Protein 6Q63 (pdb70)

Organism: Bacteroides thetaiotaomicron (NCBI:txid818)

Structure (mmCIF, N/CA/C/O backbone):
data_6Q63
#
_entry.id   6Q63
#
_cell.length_a   175.842
_cell.length_b   186.880
_cell.length_c   242.279
_cell.angle_alpha   90.00
_cell.angle_beta   90.00
_cell.angle_gamma   90.00
#
_symmetry.space_group_name_H-M   'I 2 2 2'
#
loop_
_entity.id
_entity.type
_entity.pdbx_description
1 polymer Beta-hexosaminidase
2 non-polymer 'COPPER (II) ION'
3 non-polymer 'CALCIUM ION'
4 non-polymer 2-acetamido-2-deoxy-beta-D-glucopyranose
5 water water
#
loop_
_atom_site.group_PDB
_atom_site.id
_atom_site.type_symbol
_atom_site.label_atom_id
_atom_site.label_alt_id
_atom_site.label_comp_id
_atom_site.label_asym_id
_atom_site.label_entity_id
_atom_site.label_seq_id
_atom_site.pdbx_PDB_ins_code
_atom_site.Cartn_x
_atom_site.Cartn_y
_atom_site.Cartn_z
_atom_site.occupancy
_atom_site.B_iso_or_equiv
_atom_site.auth_seq_id
_atom_site.auth_comp_id
_atom_site.auth_asym_id
_atom_site.auth_atom_id
_atom_site.pdbx_PDB_model_num
ATOM 1 N N . GLN A 1 24 ? 38.454 34.728 3.685 1.00 100.34 24 GLN A N 1
ATOM 2 C CA . GLN A 1 24 ? 37.121 35.191 3.175 1.00 99.33 24 GLN A CA 1
ATOM 3 C C . GLN A 1 24 ? 36.128 35.238 4.343 1.00 96.53 24 GLN A C 1
ATOM 4 O O . GLN A 1 24 ? 36.245 34.393 5.257 1.00 96.08 24 GLN A O 1
ATOM 10 N N . GLU A 1 25 ? 35.189 36.189 4.299 1.00 94.15 25 GLU A N 1
ATOM 11 C CA . GLU A 1 25 ? 34.223 36.490 5.391 1.00 90.80 25 GLU A CA 1
ATOM 12 C C . GLU A 1 25 ? 32.861 35.862 5.077 1.00 89.98 25 GLU A C 1
ATOM 13 O O . GLU A 1 25 ? 32.575 35.622 3.886 1.00 91.42 25 GLU A O 1
ATOM 19 N N . GLU A 1 26 ? 32.057 35.628 6.121 1.00 87.05 26 GLU A N 1
ATOM 20 C CA . GLU A 1 26 ? 30.706 35.010 6.040 1.00 85.97 26 GLU A CA 1
ATOM 21 C C . GLU A 1 26 ? 29.695 35.905 6.767 1.00 82.09 26 GLU A C 1
ATOM 22 O O . GLU A 1 26 ? 30.010 36.370 7.879 1.00 80.13 26 GLU A O 1
ATOM 28 N N . ALA A 1 27 ? 28.528 36.131 6.159 1.00 80.44 27 ALA A N 1
ATOM 29 C CA . ALA A 1 27 ? 27.387 36.853 6.769 1.00 77.51 27 ALA A CA 1
ATOM 30 C C . ALA A 1 27 ? 26.731 35.947 7.816 1.00 75.82 27 ALA A C 1
ATOM 31 O O . ALA A 1 27 ? 26.898 34.714 7.723 1.00 77.05 27 ALA A O 1
ATOM 33 N N . ASN A 1 28 ? 26.012 36.547 8.769 1.00 72.38 28 ASN A N 1
ATOM 34 C CA . ASN A 1 28 ? 25.403 35.855 9.934 1.00 70.75 28 ASN A CA 1
ATOM 35 C C . ASN A 1 28 ? 24.043 36.503 10.226 1.00 69.00 28 ASN A C 1
ATOM 36 O O . ASN A 1 28 ? 24.028 37.667 10.669 1.00 66.98 28 ASN A O 1
ATOM 41 N N . TYR A 1 29 ? 22.950 35.767 9.998 1.00 69.18 29 TYR A N 1
ATOM 42 C CA . TYR A 1 29 ? 21.552 36.278 10.027 1.00 68.29 29 TYR A CA 1
ATOM 43 C C . TYR A 1 29 ? 21.013 36.293 11.463 1.00 66.64 29 TYR A C 1
ATOM 44 O O . TYR A 1 29 ? 19.881 36.779 11.673 1.00 65.84 29 TYR A O 1
ATOM 53 N N . GLN A 1 30 ? 21.806 35.795 12.416 1.00 65.84 30 GLN A N 1
ATOM 54 C CA . GLN A 1 30 ? 21.510 35.829 13.873 1.00 64.40 30 GLN A CA 1
ATOM 55 C C . GLN A 1 30 ? 21.768 37.263 14.372 1.00 62.35 30 GLN A C 1
ATOM 56 O O . GLN A 1 30 ? 22.778 37.486 15.064 1.00 62.08 30 GLN A O 1
ATOM 62 N N . ILE A 1 31 ? 20.884 38.203 14.016 1.00 61.53 31 ILE A N 1
ATOM 63 C CA . ILE A 1 31 ? 21.054 39.675 14.235 1.00 60.18 31 ILE A CA 1
ATOM 64 C C . ILE A 1 31 ? 20.101 40.151 15.335 1.00 58.41 31 ILE A C 1
ATOM 65 O O . ILE A 1 31 ? 19.331 39.322 15.856 1.00 58.57 31 ILE A O 1
ATOM 70 N N . ILE A 1 32 ? 20.148 41.453 15.639 1.00 56.96 32 ILE A N 1
ATOM 71 C CA . ILE A 1 32 ? 19.211 42.165 16.559 1.00 55.46 32 ILE A CA 1
ATOM 72 C C . ILE A 1 32 ? 18.452 43.217 15.748 1.00 55.49 32 ILE A C 1
ATOM 73 O O . ILE A 1 32 ? 19.067 43.999 15.027 1.00 55.84 32 ILE A O 1
ATOM 78 N N . PRO A 1 33 ? 17.100 43.271 15.800 1.00 55.21 33 PRO A N 1
ATOM 79 C CA . PRO A 1 33 ? 16.290 42.319 16.562 1.00 55.44 33 PRO A CA 1
ATOM 80 C C . PRO A 1 33 ? 16.189 40.983 15.812 1.00 57.22 33 PRO A C 1
ATOM 81 O O . PRO A 1 33 ? 16.344 40.999 14.608 1.00 58.09 33 PRO A O 1
ATOM 85 N N . LEU A 1 34 ? 15.953 39.875 16.523 1.00 58.34 34 LEU A N 1
ATOM 86 C CA . LEU A 1 34 ? 15.883 38.515 15.920 1.00 60.92 34 LEU A CA 1
ATOM 87 C C . LEU A 1 34 ? 14.647 38.427 15.026 1.00 62.48 34 LEU A C 1
ATOM 88 O O . LEU A 1 34 ? 13.530 38.622 15.498 1.00 62.25 34 LEU A O 1
ATOM 93 N N . PRO A 1 35 ? 14.806 38.161 13.708 1.00 64.91 35 PRO A N 1
ATOM 94 C CA . PRO A 1 35 ? 13.662 37.943 12.819 1.00 66.67 35 PRO A CA 1
ATOM 95 C C . PRO A 1 35 ? 12.750 36.774 13.228 1.00 68.01 35 PRO A C 1
ATOM 96 O O . PRO A 1 35 ? 13.234 35.859 13.867 1.00 68.48 35 PRO A O 1
ATOM 100 N N . GLN A 1 36 ? 11.469 36.840 12.841 1.00 69.22 36 GLN A N 1
ATOM 101 C CA . GLN A 1 36 ? 10.419 35.823 13.139 1.00 71.19 36 GLN A CA 1
ATOM 102 C C . GLN A 1 36 ? 10.862 34.442 12.638 1.00 73.10 36 GLN A C 1
ATOM 103 O O . GLN A 1 36 ? 10.888 33.507 13.460 1.00 73.37 36 GLN A O 1
ATOM 109 N N . GLU A 1 37 ? 11.193 34.323 11.345 1.00 74.74 37 GLU A N 1
ATOM 110 C CA . GLU A 1 37 ? 11.414 33.024 10.648 1.00 77.42 37 GLU A CA 1
ATOM 111 C C . GLU A 1 37 ? 12.690 33.076 9.795 1.00 77.92 37 GLU A C 1
ATOM 112 O O . GLU A 1 37 ? 12.737 33.886 8.852 1.00 77.82 37 GLU A O 1
ATOM 118 N N . ILE A 1 38 ? 13.664 32.213 10.111 1.00 78.54 38 ILE A N 1
ATOM 119 C CA . ILE A 1 38 ? 14.962 32.044 9.386 1.00 79.88 38 ILE A CA 1
ATOM 120 C C . ILE A 1 38 ? 15.120 30.556 9.041 1.00 82.65 38 ILE A C 1
ATOM 121 O O . ILE A 1 38 ? 14.906 29.721 9.945 1.00 82.62 38 ILE A O 1
ATOM 126 N N . VAL A 1 39 ? 15.508 30.234 7.801 1.00 85.39 39 VAL A N 1
ATOM 127 C CA . VAL A 1 39 ? 15.442 28.848 7.240 1.00 88.47 39 VAL A CA 1
ATOM 128 C C . VAL A 1 39 ? 16.856 28.282 7.023 1.00 90.36 39 VAL A C 1
ATOM 129 O O . VAL A 1 39 ? 17.263 27.426 7.841 1.00 90.48 39 VAL A O 1
ATOM 133 N N . THR A 1 40 ? 17.565 28.716 5.970 1.00 91.54 40 THR A N 1
ATOM 134 C CA . THR A 1 40 ? 18.878 28.169 5.510 1.00 93.54 40 THR A CA 1
ATOM 135 C C . THR A 1 40 ? 18.662 26.892 4.687 1.00 96.70 40 THR A C 1
ATOM 136 O O . THR A 1 40 ? 17.694 26.159 4.970 1.00 96.86 40 THR A O 1
ATOM 140 N N . SER A 1 41 ? 19.552 26.635 3.721 1.00 99.44 41 SER A N 1
ATOM 141 C CA . SER A 1 41 ? 19.590 25.405 2.884 1.00 103.02 41 SER A CA 1
ATOM 142 C C . SER A 1 41 ? 21.045 24.971 2.660 1.00 104.50 41 SER A C 1
ATOM 143 O O . SER A 1 41 ? 21.954 25.710 3.093 1.00 103.12 41 SER A O 1
ATOM 146 N N . GLN A 1 42 ? 21.245 23.816 2.011 1.00 107.50 42 GLN A N 1
ATOM 147 C CA . GLN A 1 42 ? 22.577 23.254 1.646 1.00 109.10 42 GLN A CA 1
ATOM 148 C C . GLN A 1 42 ? 22.915 23.637 0.196 1.00 110.77 42 GLN A C 1
ATOM 149 O O . GLN A 1 42 ? 23.561 22.821 -0.497 1.00 113.38 42 GLN A O 1
ATOM 155 N N . VAL A 1 43 ? 22.496 24.832 -0.238 1.00 109.29 43 VAL A N 1
ATOM 156 C CA . VAL A 1 43 ? 22.785 25.417 -1.582 1.00 110.23 43 VAL A CA 1
ATOM 157 C C . VAL A 1 43 ? 23.956 26.396 -1.423 1.00 107.95 43 VAL A C 1
ATOM 158 O O . VAL A 1 43 ? 24.140 26.909 -0.302 1.00 106.09 43 VAL A O 1
ATOM 162 N N . ASN A 1 44 ? 24.720 26.632 -2.496 1.00 108.29 44 ASN A N 1
ATOM 163 C CA . ASN A 1 44 ? 25.921 27.514 -2.504 1.00 106.71 44 ASN A CA 1
ATOM 164 C C . ASN A 1 44 ? 25.527 28.934 -2.094 1.00 103.48 44 ASN A C 1
ATOM 165 O O . ASN A 1 44 ? 24.440 29.402 -2.428 1.00 102.86 44 ASN A O 1
ATOM 170 N N . PRO A 1 45 ? 26.400 29.657 -1.352 1.00 101.12 45 PRO A N 1
ATOM 171 C CA . PRO A 1 45 ? 26.135 31.046 -0.975 1.00 98.43 45 PRO A CA 1
ATOM 172 C C . PRO A 1 45 ? 26.278 32.043 -2.136 1.00 98.56 45 PRO A C 1
ATOM 173 O O . PRO A 1 45 ? 26.798 31.672 -3.173 1.00 101.33 45 PRO A O 1
ATOM 177 N N . PHE A 1 46 ? 25.809 33.277 -1.926 1.00 96.05 46 PHE A N 1
ATOM 178 C CA . PHE A 1 46 ? 26.002 34.437 -2.836 1.00 95.73 46 PHE A CA 1
ATOM 179 C C . PHE A 1 46 ? 27.274 35.182 -2.419 1.00 94.37 46 PHE A C 1
ATOM 180 O O . PHE A 1 46 ? 27.323 35.685 -1.282 1.00 92.56 46 PHE A O 1
ATOM 188 N N . ILE A 1 47 ? 28.271 35.241 -3.306 1.00 95.61 47 ILE A N 1
ATOM 189 C CA . ILE A 1 47 ? 29.555 35.961 -3.060 1.00 94.96 47 ILE A CA 1
ATOM 190 C C . ILE A 1 47 ? 29.350 37.432 -3.435 1.00 93.88 47 ILE A C 1
ATOM 191 O O . ILE A 1 47 ? 28.886 37.704 -4.557 1.00 95.08 47 ILE A O 1
ATOM 196 N N . LEU A 1 48 ? 29.687 38.331 -2.507 1.00 92.11 48 LEU A N 1
ATOM 197 C CA . LEU A 1 48 ? 29.436 39.793 -2.586 1.00 90.79 48 LEU A CA 1
ATOM 198 C C . LEU A 1 48 ? 30.757 40.506 -2.898 1.00 91.57 48 LEU A C 1
ATOM 199 O O . LEU A 1 48 ? 31.444 40.931 -1.944 1.00 90.81 48 LEU A O 1
ATOM 204 N N . LYS A 1 49 ? 31.097 40.612 -4.188 1.00 93.56 49 LYS A N 1
ATOM 205 C CA . LYS A 1 49 ? 32.372 41.195 -4.690 1.00 94.74 49 LYS A CA 1
ATOM 206 C C . LYS A 1 49 ? 32.071 42.311 -5.698 1.00 95.13 49 LYS A C 1
ATOM 207 O O . LYS A 1 49 ? 30.885 42.507 -6.033 1.00 94.71 49 LYS A O 1
ATOM 213 N N . SER A 1 50 ? 33.117 43.004 -6.161 1.00 95.83 50 SER A N 1
ATOM 214 C CA . SER A 1 50 ? 33.059 44.048 -7.219 1.00 96.47 50 SER A CA 1
ATOM 215 C C . SER A 1 50 ? 32.397 43.462 -8.472 1.00 98.03 50 SER A C 1
ATOM 216 O O . SER A 1 50 ? 32.777 42.340 -8.867 1.00 99.94 50 SER A O 1
ATOM 219 N N . GLY A 1 51 ? 31.438 44.191 -9.054 1.00 96.95 51 GLY A N 1
ATOM 220 C CA . GLY A 1 51 ? 30.627 43.748 -10.206 1.00 98.25 51 GLY A CA 1
ATOM 221 C C . GLY A 1 51 ? 29.150 43.657 -9.857 1.00 96.51 51 GLY A C 1
ATOM 222 O O . GLY A 1 51 ? 28.320 43.850 -10.767 1.00 97.35 51 GLY A O 1
ATOM 223 N N . VAL A 1 52 ? 28.830 43.375 -8.590 1.00 94.24 52 VAL A N 1
ATOM 224 C CA . VAL A 1 52 ? 27.433 43.225 -8.081 1.00 92.58 52 VAL A CA 1
ATOM 225 C C . VAL A 1 52 ? 26.728 44.585 -8.175 1.00 90.95 52 VAL A C 1
ATOM 226 O O . VAL A 1 52 ? 27.399 45.616 -7.966 1.00 89.90 52 VAL A O 1
ATOM 230 N N . LYS A 1 53 ? 25.429 44.576 -8.493 1.00 90.82 53 LYS A N 1
ATOM 231 C CA . LYS A 1 53 ? 24.580 45.787 -8.664 1.00 89.49 53 LYS A CA 1
ATOM 232 C C . LYS A 1 53 ? 23.370 45.716 -7.729 1.00 87.44 53 LYS A C 1
ATOM 233 O O . LYS A 1 53 ? 22.936 44.594 -7.408 1.00 87.89 53 LYS A O 1
ATOM 239 N N . ILE A 1 54 ? 22.832 46.878 -7.347 1.00 85.26 54 ILE A N 1
ATOM 240 C CA . ILE A 1 54 ? 21.544 47.019 -6.604 1.00 83.28 54 ILE A CA 1
ATOM 241 C C . ILE A 1 54 ? 20.490 47.536 -7.590 1.00 83.52 54 ILE A C 1
ATOM 242 O O . ILE A 1 54 ? 20.760 48.557 -8.249 1.00 83.54 54 ILE A O 1
ATOM 247 N N . LEU A 1 55 ? 19.348 46.847 -7.689 1.00 83.98 55 LEU A N 1
ATOM 248 C CA . LEU A 1 55 ? 18.224 47.201 -8.598 1.00 84.84 55 LEU A CA 1
ATOM 249 C C . LEU A 1 55 ? 17.021 47.682 -7.776 1.00 83.19 55 LEU A C 1
ATOM 250 O O . LEU A 1 55 ? 16.764 47.098 -6.707 1.00 82.64 55 LEU A O 1
ATOM 255 N N . TYR A 1 56 ? 16.323 48.711 -8.268 1.00 83.05 56 TYR A N 1
ATOM 256 C CA . TYR A 1 56 ? 15.077 49.276 -7.683 1.00 81.67 56 TYR A CA 1
ATOM 257 C C . TYR A 1 56 ? 14.072 49.533 -8.805 1.00 82.61 56 TYR A C 1
ATOM 258 O O . TYR A 1 56 ? 14.466 49.694 -9.958 1.00 84.04 56 TYR A O 1
ATOM 267 N N . PRO A 1 57 ? 12.748 49.561 -8.521 1.00 81.86 57 PRO A N 1
ATOM 268 C CA . PRO A 1 57 ? 11.747 49.825 -9.557 1.00 82.80 57 PRO A CA 1
ATOM 269 C C . PRO A 1 57 ? 11.859 51.232 -10.167 1.00 82.46 57 PRO A C 1
ATOM 270 O O . PRO A 1 57 ? 11.997 52.185 -9.422 1.00 81.01 57 PRO A O 1
ATOM 274 N N . GLU A 1 58 ? 11.808 51.312 -11.501 1.00 84.53 58 GLU A N 1
ATOM 275 C CA . GLU A 1 58 ? 11.763 52.568 -12.300 1.00 84.40 58 GLU A CA 1
ATOM 276 C C . GLU A 1 58 ? 10.943 53.644 -11.573 1.00 81.26 58 GLU A C 1
ATOM 277 O O . GLU A 1 58 ? 9.762 53.383 -11.273 1.00 80.26 58 GLU A O 1
ATOM 283 N N . GLY A 1 59 ? 11.560 54.799 -11.295 1.00 79.13 59 GLY A N 1
ATOM 284 C CA . GLY A 1 59 ? 10.874 56.072 -10.993 1.00 77.12 59 GLY A CA 1
ATOM 285 C C . GLY A 1 59 ? 10.354 56.183 -9.566 1.00 74.72 59 GLY A C 1
ATOM 286 O O . GLY A 1 59 ? 9.600 57.139 -9.306 1.00 72.98 59 GLY A O 1
ATOM 287 N N . ASN A 1 60 ? 10.736 55.267 -8.669 1.00 74.53 60 ASN A N 1
ATOM 288 C CA . ASN A 1 60 ? 10.322 55.270 -7.238 1.00 72.62 60 ASN A CA 1
ATOM 289 C C . ASN A 1 60 ? 11.427 55.942 -6.411 1.00 71.73 60 ASN A C 1
ATOM 290 O O . ASN A 1 60 ? 12.464 55.289 -6.174 1.00 71.91 60 ASN A O 1
ATOM 295 N N . GLU A 1 61 ? 11.210 57.197 -5.995 1.00 70.84 61 GLU A N 1
ATOM 296 C CA . GLU A 1 61 ? 12.202 58.030 -5.254 1.00 70.38 61 GLU A CA 1
ATOM 297 C C . GLU A 1 61 ? 12.627 57.329 -3.958 1.00 69.55 61 GLU A C 1
ATOM 298 O O . GLU A 1 61 ? 13.842 57.297 -3.682 1.00 69.73 61 GLU A O 1
ATOM 304 N N . LYS A 1 62 ? 11.662 56.808 -3.193 1.00 68.70 62 LYS A N 1
ATOM 305 C CA . LYS A 1 62 ? 11.893 56.137 -1.882 1.00 67.73 62 LYS A CA 1
ATOM 306 C C . LYS A 1 62 ? 12.783 54.900 -2.074 1.00 68.57 62 LYS A C 1
ATOM 307 O O . LYS A 1 62 ? 13.750 54.748 -1.299 1.00 67.74 62 LYS A O 1
ATOM 313 N N . MET A 1 63 ? 12.467 54.052 -3.059 1.00 69.59 63 MET A N 1
ATOM 314 C CA . MET A 1 63 ? 13.196 52.784 -3.339 1.00 70.77 63 MET A CA 1
ATOM 315 C C . MET A 1 63 ? 14.593 53.100 -3.890 1.00 71.48 63 MET A C 1
ATOM 316 O O . MET A 1 63 ? 15.512 52.296 -3.635 1.00 71.91 63 MET A O 1
ATOM 321 N N . GLN A 1 64 ? 14.742 54.213 -4.619 1.00 71.66 64 GLN A N 1
ATOM 322 C CA . GLN A 1 64 ? 16.059 54.740 -5.075 1.00 72.58 64 GLN A CA 1
ATOM 323 C C . GLN A 1 64 ? 16.864 55.175 -3.846 1.00 70.95 64 GLN A C 1
ATOM 324 O O . GLN A 1 64 ? 18.087 54.936 -3.824 1.00 71.12 64 GLN A O 1
ATOM 330 N N . ARG A 1 65 ? 16.203 55.799 -2.868 1.00 69.41 65 ARG A N 1
ATOM 331 C CA . ARG A 1 65 ? 16.840 56.226 -1.596 1.00 68.12 65 ARG A CA 1
ATOM 332 C C . ARG A 1 65 ? 17.195 54.978 -0.776 1.00 66.93 65 ARG A C 1
ATOM 333 O O . ARG A 1 65 ? 18.271 54.981 -0.147 1.00 66.18 65 ARG A O 1
ATOM 341 N N . ASN A 1 66 ? 16.340 53.948 -0.811 1.00 66.29 66 ASN A N 1
ATOM 342 C CA . ASN A 1 66 ? 16.580 52.626 -0.168 1.00 66.06 66 ASN A CA 1
ATOM 343 C C . ASN A 1 66 ? 17.831 51.976 -0.771 1.00 67.18 66 ASN A C 1
ATOM 344 O O . ASN A 1 66 ? 18.624 51.405 0.001 1.00 66.73 66 ASN A O 1
ATOM 349 N N . ALA A 1 67 ? 17.997 52.054 -2.095 1.00 68.62 67 ALA A N 1
ATOM 350 C CA . ALA A 1 67 ? 19.154 51.489 -2.831 1.00 70.24 67 ALA A CA 1
ATOM 351 C C . ALA A 1 67 ? 20.437 52.214 -2.406 1.00 69.83 67 ALA A C 1
ATOM 352 O O . ALA A 1 67 ? 21.447 51.525 -2.163 1.00 70.30 67 ALA A O 1
ATOM 354 N N . GLN A 1 68 ? 20.386 53.546 -2.298 1.00 69.33 68 GLN A N 1
ATOM 355 C CA . GLN A 1 68 ? 21.539 54.401 -1.899 1.00 69.32 68 GLN A CA 1
ATOM 356 C C . GLN A 1 68 ? 21.932 54.097 -0.445 1.00 67.56 68 GLN A C 1
ATOM 357 O O . GLN A 1 68 ? 23.144 54.131 -0.157 1.00 67.60 68 GLN A O 1
ATOM 363 N N . PHE A 1 69 ? 20.960 53.813 0.431 1.00 65.99 69 PHE A N 1
ATOM 364 C CA . PHE A 1 69 ? 21.195 53.418 1.848 1.00 64.63 69 PHE A CA 1
ATOM 365 C C . PHE A 1 69 ? 22.003 52.114 1.884 1.00 65.76 69 PHE A C 1
ATOM 366 O O . PHE A 1 69 ? 23.018 52.060 2.606 1.00 65.36 69 PHE A O 1
ATOM 374 N N . LEU A 1 70 ? 21.569 51.106 1.119 1.00 66.88 70 LEU A N 1
ATOM 375 C CA . LEU A 1 70 ? 22.241 49.781 1.023 1.00 67.82 70 LEU A CA 1
ATOM 376 C C . LEU A 1 70 ? 23.684 49.976 0.541 1.00 68.71 70 LEU A C 1
ATOM 377 O O . LEU A 1 70 ? 24.585 49.362 1.137 1.00 68.62 70 LEU A O 1
ATOM 382 N N . ALA A 1 71 ? 23.892 50.818 -0.477 1.00 69.65 71 ALA A N 1
ATOM 383 C CA . ALA A 1 71 ? 25.219 51.152 -1.051 1.00 70.78 71 ALA A CA 1
ATOM 384 C C . ALA A 1 71 ? 26.114 51.783 0.026 1.00 69.57 71 ALA A C 1
ATOM 385 O O . ALA A 1 71 ? 27.285 51.371 0.128 1.00 69.86 71 ALA A O 1
ATOM 387 N N . ASP A 1 72 ? 25.582 52.741 0.796 1.00 68.24 72 ASP A N 1
ATOM 388 C CA . ASP A 1 72 ? 26.306 53.425 1.904 1.00 67.52 72 ASP A CA 1
ATOM 389 C C . ASP A 1 72 ? 26.729 52.388 2.954 1.00 66.45 72 ASP A C 1
ATOM 390 O O . ASP A 1 72 ? 27.887 52.461 3.403 1.00 65.62 72 ASP A O 1
ATOM 395 N N . TYR A 1 73 ? 25.829 51.460 3.309 1.00 66.01 73 TYR A N 1
ATOM 396 C CA . TYR A 1 73 ? 26.045 50.400 4.333 1.00 65.64 73 TYR A CA 1
ATOM 397 C C . TYR A 1 73 ? 27.087 49.391 3.832 1.00 67.43 73 TYR A C 1
ATOM 398 O O . TYR A 1 73 ? 28.013 49.055 4.598 1.00 67.33 73 TYR A O 1
ATOM 407 N N . LEU A 1 74 ? 26.947 48.928 2.586 1.00 69.27 74 LEU A N 1
ATOM 408 C CA . LEU A 1 74 ? 27.893 47.972 1.945 1.00 71.45 74 LEU A CA 1
ATOM 409 C C . LEU A 1 74 ? 29.287 48.611 1.846 1.00 72.39 74 LEU A C 1
ATOM 410 O O . LEU A 1 74 ? 30.269 47.851 1.781 1.00 73.49 74 LEU A O 1
ATOM 415 N N . LYS A 1 75 ? 29.369 49.948 1.870 1.00 72.51 75 LYS A N 1
ATOM 416 C CA . LYS A 1 75 ? 30.628 50.730 1.720 1.00 73.59 75 LYS A CA 1
ATOM 417 C C . LYS A 1 75 ? 31.379 50.838 3.059 1.00 72.73 75 LYS A C 1
ATOM 418 O O . LYS A 1 75 ? 32.621 50.921 3.012 1.00 73.67 75 LYS A O 1
ATOM 424 N N . THR A 1 76 ? 30.688 50.859 4.206 1.00 71.23 76 THR A N 1
ATOM 425 C CA . THR A 1 76 ? 31.344 50.882 5.546 1.00 70.33 76 THR A CA 1
ATOM 426 C C . THR A 1 76 ? 31.680 49.441 5.965 1.00 70.62 76 THR A C 1
ATOM 427 O O . THR A 1 76 ? 32.629 49.275 6.757 1.00 70.07 76 THR A O 1
ATOM 431 N N . ALA A 1 77 ? 30.943 48.449 5.448 1.00 71.38 77 ALA A N 1
ATOM 432 C CA . ALA A 1 77 ? 31.123 47.004 5.731 1.00 72.72 77 ALA A CA 1
ATOM 433 C C . ALA A 1 77 ? 32.289 46.456 4.897 1.00 75.35 77 ALA A C 1
ATOM 434 O O . ALA A 1 77 ? 33.366 46.209 5.476 1.00 75.54 77 ALA A O 1
ATOM 436 N N . THR A 1 78 ? 32.075 46.264 3.591 1.00 78.26 78 THR A N 1
ATOM 437 C CA . THR A 1 78 ? 33.145 46.056 2.578 1.00 81.34 78 THR A CA 1
ATOM 438 C C . THR A 1 78 ? 33.749 47.434 2.293 1.00 82.60 78 THR A C 1
ATOM 439 O O . THR A 1 78 ? 33.080 48.428 2.620 1.00 82.92 78 THR A O 1
ATOM 443 N N . GLY A 1 79 ? 34.941 47.508 1.697 1.00 84.71 79 GLY A N 1
ATOM 444 C CA . GLY A 1 79 ? 35.597 48.795 1.386 1.00 85.02 79 GLY A CA 1
ATOM 445 C C . GLY A 1 79 ? 35.177 49.348 0.031 1.00 86.07 79 GLY A C 1
ATOM 446 O O . GLY A 1 79 ? 35.827 50.307 -0.434 1.00 86.32 79 GLY A O 1
ATOM 447 N N . LYS A 1 80 ? 34.109 48.800 -0.563 1.00 86.43 80 LYS A N 1
ATOM 448 C CA . LYS A 1 80 ? 33.851 48.824 -2.029 1.00 88.07 80 LYS A CA 1
ATOM 449 C C . LYS A 1 80 ? 32.579 49.617 -2.351 1.00 86.96 80 LYS A C 1
ATOM 450 O O . LYS A 1 80 ? 31.702 49.725 -1.472 1.00 85.39 80 LYS A O 1
ATOM 456 N N . ASP A 1 81 ? 32.494 50.131 -3.581 1.00 88.05 81 ASP A N 1
ATOM 457 C CA . ASP A 1 81 ? 31.296 50.809 -4.145 1.00 87.16 81 ASP A CA 1
ATOM 458 C C . ASP A 1 81 ? 30.528 49.806 -5.011 1.00 87.32 81 ASP A C 1
ATOM 459 O O . ASP A 1 81 ? 31.180 48.987 -5.686 1.00 89.04 81 ASP A O 1
ATOM 464 N N . PHE A 1 82 ? 29.194 49.868 -4.970 1.00 85.44 82 PHE A N 1
ATOM 465 C CA . PHE A 1 82 ? 28.264 49.041 -5.782 1.00 86.16 82 PHE A CA 1
ATOM 466 C C . PHE A 1 82 ? 27.275 49.975 -6.489 1.00 85.64 82 PHE A C 1
ATOM 467 O O . PHE A 1 82 ? 26.686 50.836 -5.812 1.00 83.62 82 PHE A O 1
ATOM 475 N N . SER A 1 83 ? 27.119 49.818 -7.808 1.00 87.68 83 SER A N 1
ATOM 476 C CA . SER A 1 83 ? 26.296 50.695 -8.685 1.00 87.94 83 SER A CA 1
ATOM 477 C C . SER A 1 83 ? 24.814 50.579 -8.312 1.00 86.91 83 SER A C 1
ATOM 478 O O . SER A 1 83 ? 24.372 49.456 -7.996 1.00 87.13 83 SER A O 1
ATOM 481 N N . ILE A 1 84 ? 24.090 51.705 -8.347 1.00 85.96 84 ILE A N 1
ATOM 482 C CA . ILE A 1 84 ? 22.599 51.765 -8.237 1.00 85.25 84 ILE A CA 1
ATOM 483 C C . ILE A 1 84 ? 22.027 51.989 -9.643 1.00 86.87 84 ILE A C 1
ATOM 484 O O . ILE A 1 84 ? 22.514 52.893 -10.353 1.00 87.26 84 ILE A O 1
ATOM 489 N N . GLU A 1 85 ? 21.046 51.167 -10.026 1.00 87.47 85 GLU A N 1
ATOM 490 C CA . GLU A 1 85 ? 20.453 51.108 -11.389 1.00 88.90 85 GLU A CA 1
ATOM 491 C C . GLU A 1 85 ? 18.986 50.683 -11.260 1.00 88.14 85 GLU A C 1
ATOM 492 O O . GLU A 1 85 ? 18.689 49.882 -10.357 1.00 87.06 85 GLU A O 1
ATOM 498 N N . ALA A 1 86 ? 18.104 51.211 -12.114 1.00 88.45 86 ALA A N 1
ATOM 499 C CA . ALA A 1 86 ? 16.678 50.816 -12.203 1.00 88.49 86 ALA A CA 1
ATOM 500 C C . ALA A 1 86 ? 16.586 49.420 -12.831 1.00 90.74 86 ALA A C 1
ATOM 501 O O . ALA A 1 86 ? 17.367 49.143 -13.762 1.00 92.27 86 ALA A O 1
ATOM 503 N N . GLY A 1 87 ? 15.677 48.572 -12.338 1.00 90.91 87 GLY A N 1
ATOM 504 C CA . GLY A 1 87 ? 15.492 47.203 -12.856 1.00 93.24 87 GLY A CA 1
ATOM 505 C C . GLY A 1 87 ? 14.594 46.345 -11.982 1.00 93.05 87 GLY A C 1
ATOM 506 O O . GLY A 1 87 ? 14.351 46.714 -10.815 1.00 90.44 87 GLY A O 1
ATOM 507 N N . THR A 1 88 ? 14.122 45.234 -12.556 1.00 95.80 88 THR A N 1
ATOM 508 C CA . THR A 1 88 ? 13.247 44.199 -11.941 1.00 96.31 88 THR A CA 1
ATOM 509 C C . THR A 1 88 ? 14.002 42.861 -11.895 1.00 98.00 88 THR A C 1
ATOM 510 O O . THR A 1 88 ? 13.573 41.966 -11.142 1.00 97.58 88 THR A O 1
ATOM 514 N N . GLU A 1 89 ? 15.104 42.763 -12.648 1.00 99.88 89 GLU A N 1
ATOM 515 C CA . GLU A 1 89 ? 15.754 41.503 -13.095 1.00 102.48 89 GLU A CA 1
ATOM 516 C C . GLU A 1 89 ? 17.259 41.746 -13.247 1.00 102.55 89 GLU A C 1
ATOM 517 O O . GLU A 1 89 ? 17.621 42.797 -13.809 1.00 102.81 89 GLU A O 1
ATOM 523 N N . GLY A 1 90 ? 18.099 40.806 -12.805 1.00 102.58 90 GLY A N 1
ATOM 524 C CA . GLY A 1 90 ? 19.561 40.898 -12.986 1.00 103.06 90 GLY A CA 1
ATOM 525 C C . GLY A 1 90 ? 20.297 39.685 -12.445 1.00 103.86 90 GLY A C 1
ATOM 526 O O . GLY A 1 90 ? 19.868 39.147 -11.405 1.00 102.77 90 GLY A O 1
ATOM 527 N N . LYS A 1 91 ? 21.371 39.280 -13.130 1.00 105.81 91 LYS A N 1
ATOM 528 C CA . LYS A 1 91 ? 22.339 38.254 -12.655 1.00 106.63 91 LYS A CA 1
ATOM 529 C C . LYS A 1 91 ? 23.354 38.972 -11.755 1.00 103.75 91 LYS A C 1
ATOM 530 O O . LYS A 1 91 ? 23.660 40.145 -12.047 1.00 102.93 91 LYS A O 1
ATOM 536 N N . ASN A 1 92 ? 23.847 38.303 -10.706 1.00 101.90 92 ASN A N 1
ATOM 537 C CA . ASN A 1 92 ? 24.756 38.896 -9.686 1.00 99.52 92 ASN A CA 1
ATOM 538 C C . ASN A 1 92 ? 24.216 40.273 -9.276 1.00 96.82 92 ASN A C 1
ATOM 539 O O . ASN A 1 92 ? 24.934 41.276 -9.464 1.00 96.53 92 ASN A O 1
ATOM 544 N N . ALA A 1 93 ? 22.989 40.318 -8.748 1.00 94.81 93 ALA A N 1
ATOM 545 C CA . ALA A 1 93 ? 22.276 41.570 -8.399 1.00 92.12 93 ALA A CA 1
ATOM 546 C C . ALA A 1 93 ? 21.476 41.400 -7.103 1.00 89.85 93 ALA A C 1
ATOM 547 O O . ALA A 1 93 ? 21.023 40.272 -6.816 1.00 90.42 93 ALA A O 1
ATOM 549 N N . ILE A 1 94 ? 21.323 42.502 -6.363 1.00 87.13 94 ILE A N 1
ATOM 550 C CA . ILE A 1 94 ? 20.442 42.641 -5.165 1.00 84.34 94 ILE A CA 1
ATOM 551 C C . ILE A 1 94 ? 19.203 43.435 -5.597 1.00 83.38 94 ILE A C 1
ATOM 552 O O . ILE A 1 94 ? 19.347 44.640 -5.884 1.00 82.61 94 ILE A O 1
ATOM 557 N N . VAL A 1 95 ? 18.037 42.781 -5.657 1.00 83.31 95 VAL A N 1
ATOM 558 C CA . VAL A 1 95 ? 16.772 43.369 -6.193 1.00 82.71 95 VAL A CA 1
ATOM 559 C C . VAL A 1 95 ? 15.869 43.783 -5.024 1.00 80.21 95 VAL A C 1
ATOM 560 O O . VAL A 1 95 ? 15.380 42.889 -4.303 1.00 79.68 95 VAL A O 1
ATOM 564 N N . LEU A 1 96 ? 15.658 45.095 -4.866 1.00 78.40 96 LEU A N 1
ATOM 565 C CA . LEU A 1 96 ? 14.602 45.687 -4.001 1.00 76.52 96 LEU A CA 1
ATOM 566 C C . LEU A 1 96 ? 13.308 45.736 -4.820 1.00 77.55 96 LEU A C 1
ATOM 567 O O . LEU A 1 96 ? 13.375 46.199 -5.973 1.00 79.39 96 LEU A O 1
ATOM 572 N N . ALA A 1 97 ? 12.186 45.272 -4.261 1.00 77.56 97 ALA A N 1
ATOM 573 C CA . ALA A 1 97 ? 10.867 45.247 -4.937 1.00 78.74 97 ALA A CA 1
ATOM 574 C C . ALA A 1 97 ? 9.731 45.329 -3.910 1.00 77.83 97 ALA A C 1
ATOM 575 O O . ALA A 1 97 ? 9.986 45.082 -2.716 1.00 76.67 97 ALA A O 1
ATOM 577 N N . LEU A 1 98 ? 8.527 45.678 -4.376 1.00 78.77 98 LEU A N 1
ATOM 578 C CA . LEU A 1 98 ? 7.272 45.699 -3.576 1.00 78.56 98 LEU A CA 1
ATOM 579 C C . LEU A 1 98 ? 6.484 44.417 -3.868 1.00 81.08 98 LEU A C 1
ATOM 580 O O . LEU A 1 98 ? 6.482 43.989 -5.036 1.00 83.53 98 LEU A O 1
ATOM 585 N N . GLY A 1 99 ? 5.853 43.824 -2.848 1.00 81.76 99 GLY A N 1
ATOM 586 C CA . GLY A 1 99 ? 5.097 42.562 -2.981 1.00 84.04 99 GLY A CA 1
ATOM 587 C C . GLY A 1 99 ? 4.767 41.916 -1.643 1.00 84.06 99 GLY A C 1
ATOM 588 O O . GLY A 1 99 ? 5.134 42.483 -0.594 1.00 81.46 99 GLY A O 1
ATOM 589 N N . SER A 1 100 ? 4.105 40.753 -1.698 1.00 86.99 100 SER A N 1
ATOM 590 C CA . SER A 1 100 ? 3.528 39.991 -0.556 1.00 87.84 100 SER A CA 1
ATOM 591 C C . SER A 1 100 ? 2.490 40.850 0.186 1.00 86.98 100 SER A C 1
ATOM 592 O O . SER A 1 100 ? 2.195 41.968 -0.286 1.00 85.82 100 SER A O 1
ATOM 595 N N . GLU A 1 101 ? 1.958 40.338 1.302 1.00 87.28 101 GLU A N 1
ATOM 596 C CA . GLU A 1 101 ? 0.699 40.807 1.949 1.00 86.65 101 GLU A CA 1
ATOM 597 C C . GLU A 1 101 ? 0.916 42.146 2.663 1.00 83.85 101 GLU A C 1
ATOM 598 O O . GLU A 1 101 ? 2.058 42.413 3.077 1.00 83.26 101 GLU A O 1
ATOM 604 N N . VAL A 1 102 ? -0.158 42.934 2.811 1.00 82.65 102 VAL A N 1
ATOM 605 C CA . VAL A 1 102 ? -0.173 44.259 3.508 1.00 80.36 102 VAL A CA 1
ATOM 606 C C . VAL A 1 102 ? -0.764 44.091 4.913 1.00 79.14 102 VAL A C 1
ATOM 607 O O . VAL A 1 102 ? -1.006 45.129 5.566 1.00 77.75 102 VAL A O 1
ATOM 611 N N . GLU A 1 103 ? -1.002 42.848 5.354 1.00 79.75 103 GLU A N 1
ATOM 612 C CA . GLU A 1 103 ? -1.372 42.527 6.759 1.00 78.23 103 GLU A CA 1
ATOM 613 C C . GLU A 1 103 ? -0.565 43.455 7.673 1.00 75.14 103 GLU A C 1
ATOM 614 O O . GLU A 1 103 ? -1.181 44.259 8.408 1.00 73.15 103 GLU A O 1
ATOM 620 N N . ASN A 1 104 ? 0.766 43.365 7.576 1.00 73.16 104 ASN A N 1
ATOM 621 C CA . ASN A 1 104 ? 1.743 44.219 8.301 1.00 69.71 104 ASN A CA 1
ATOM 622 C C . ASN A 1 104 ? 2.516 45.051 7.279 1.00 68.30 104 ASN A C 1
ATOM 623 O O . ASN A 1 104 ? 3.275 44.502 6.483 1.00 68.93 104 ASN A O 1
ATOM 628 N N . PRO A 1 105 ? 2.350 46.395 7.261 1.00 66.25 105 PRO A N 1
ATOM 629 C CA . PRO A 1 105 ? 3.052 47.250 6.301 1.00 65.75 105 PRO A CA 1
ATOM 630 C C . PRO A 1 105 ? 4.587 47.215 6.397 1.00 64.52 105 PRO A C 1
ATOM 631 O O . PRO A 1 105 ? 5.229 47.513 5.406 1.00 64.85 105 PRO A O 1
ATOM 635 N N . GLU A 1 106 ? 5.134 46.869 7.567 1.00 62.82 106 GLU A N 1
ATOM 636 C CA . GLU A 1 106 ? 6.592 46.919 7.864 1.00 61.90 106 GLU A CA 1
ATOM 637 C C . GLU A 1 106 ? 7.201 45.511 7.819 1.00 62.91 106 GLU A C 1
ATOM 638 O O . GLU A 1 106 ? 8.369 45.363 8.240 1.00 62.71 106 GLU A O 1
ATOM 644 N N . SER A 1 107 ? 6.454 44.517 7.325 1.00 63.64 107 SER A N 1
ATOM 645 C CA . SER A 1 107 ? 6.957 43.142 7.073 1.00 65.05 107 SER A CA 1
ATOM 646 C C . SER A 1 107 ? 7.898 43.174 5.864 1.00 66.05 107 SER A C 1
ATOM 647 O O . SER A 1 107 ? 7.900 44.188 5.145 1.00 66.09 107 SER A O 1
ATOM 650 N N . TYR A 1 108 ? 8.684 42.116 5.663 1.00 67.13 108 TYR A N 1
ATOM 651 C CA . TYR A 1 108 ? 9.585 41.960 4.491 1.00 68.66 108 TYR A CA 1
ATOM 652 C C . TYR A 1 108 ? 9.955 40.486 4.315 1.00 70.93 108 TYR A C 1
ATOM 653 O O . TYR A 1 108 ? 9.713 39.675 5.233 1.00 70.35 108 TYR A O 1
ATOM 662 N N . GLN A 1 109 ? 10.535 40.171 3.154 1.00 73.56 109 GLN A N 1
ATOM 663 C CA . GLN A 1 109 ? 11.011 38.818 2.767 1.00 76.24 109 GLN A CA 1
ATOM 664 C C . GLN A 1 109 ? 12.406 38.959 2.150 1.00 76.69 109 GLN A C 1
ATOM 665 O O . GLN A 1 109 ? 12.531 39.693 1.154 1.00 77.47 109 GLN A O 1
ATOM 671 N N . LEU A 1 110 ? 13.408 38.295 2.732 1.00 76.76 110 LEU A N 1
ATOM 672 C CA . LEU A 1 110 ? 14.820 38.329 2.268 1.00 77.62 110 LEU A CA 1
ATOM 673 C C . LEU A 1 110 ? 15.240 36.912 1.853 1.00 80.00 110 LEU A C 1
ATOM 674 O O . LEU A 1 110 ? 15.532 36.097 2.746 1.00 79.66 110 LEU A O 1
ATOM 679 N N . LYS A 1 111 ? 15.232 36.638 0.543 1.00 82.97 111 LYS A N 1
ATOM 680 C CA . LYS A 1 111 ? 15.646 35.346 -0.071 1.00 86.09 111 LYS A CA 1
ATOM 681 C C . LYS A 1 111 ? 17.046 35.504 -0.673 1.00 86.54 111 LYS A C 1
ATOM 682 O O . LYS A 1 111 ? 17.305 36.554 -1.292 1.00 86.40 111 LYS A O 1
ATOM 688 N N . VAL A 1 112 ? 17.905 34.495 -0.498 1.00 87.44 112 VAL A N 1
ATOM 689 C CA . VAL A 1 112 ? 19.296 34.472 -1.042 1.00 88.28 112 VAL A CA 1
ATOM 690 C C . VAL A 1 112 ? 19.563 33.098 -1.668 1.00 90.79 112 VAL A C 1
ATOM 691 O O . VAL A 1 112 ? 19.301 32.074 -1.004 1.00 91.14 112 VAL A O 1
ATOM 695 N N . THR A 1 113 ? 20.045 33.100 -2.914 1.00 92.66 113 THR A N 1
ATOM 696 C CA . THR A 1 113 ? 20.576 31.926 -3.657 1.00 95.24 113 THR A CA 1
ATOM 697 C C . THR A 1 113 ? 21.955 32.311 -4.205 1.00 96.15 113 THR A C 1
ATOM 698 O O . THR A 1 113 ? 22.354 33.473 -3.998 1.00 94.95 113 THR A O 1
ATOM 702 N N . ASP A 1 114 ? 22.645 31.390 -4.884 1.00 98.51 114 ASP A N 1
ATOM 703 C CA . ASP A 1 114 ? 23.958 31.662 -5.533 1.00 99.37 114 ASP A CA 1
ATOM 704 C C . ASP A 1 114 ? 23.760 32.656 -6.688 1.00 99.78 114 ASP A C 1
ATOM 705 O O . ASP A 1 114 ? 24.739 33.339 -7.046 1.00 99.73 114 ASP A O 1
ATOM 710 N N . GLN A 1 115 ? 22.538 32.745 -7.228 1.00 100.09 115 GLN A N 1
ATOM 711 C CA . GLN A 1 115 ? 22.202 33.551 -8.434 1.00 100.79 115 GLN A CA 1
ATOM 712 C C . GLN A 1 115 ? 21.924 35.016 -8.063 1.00 98.06 115 GLN A C 1
ATOM 713 O O . GLN A 1 115 ? 22.328 35.890 -8.857 1.00 97.96 115 GLN A O 1
ATOM 719 N N . GLY A 1 116 ? 21.261 35.290 -6.930 1.00 95.55 116 GLY A N 1
ATOM 720 C CA . GLY A 1 116 ? 20.849 36.663 -6.565 1.00 92.94 116 GLY A CA 1
ATOM 721 C C . GLY A 1 116 ? 20.367 36.814 -5.129 1.00 90.07 116 GLY A C 1
ATOM 722 O O . GLY A 1 116 ? 20.363 35.814 -4.384 1.00 90.40 116 GLY A O 1
ATOM 723 N N . VAL A 1 117 ? 19.991 38.047 -4.765 1.00 87.32 117 VAL A N 1
ATOM 724 C CA . VAL A 1 117 ? 19.378 38.441 -3.459 1.00 84.47 117 VAL A CA 1
ATOM 725 C C . VAL A 1 117 ? 18.067 39.178 -3.759 1.00 83.22 117 VAL A C 1
ATOM 726 O O . VAL A 1 117 ? 18.099 40.100 -4.596 1.00 83.49 117 VAL A O 1
ATOM 730 N N . THR A 1 118 ? 16.966 38.794 -3.104 1.00 82.20 118 THR A N 1
ATOM 731 C CA . THR A 1 118 ? 15.648 39.480 -3.198 1.00 81.30 118 THR A CA 1
ATOM 732 C C . THR A 1 118 ? 15.259 40.035 -1.826 1.00 78.47 118 THR A C 1
ATOM 733 O O . THR A 1 118 ? 15.231 39.245 -0.867 1.00 78.22 118 THR A O 1
ATOM 737 N N . ILE A 1 119 ? 14.983 41.341 -1.750 1.00 76.57 119 ILE A N 1
ATOM 738 C CA . ILE A 1 119 ? 14.322 42.007 -0.587 1.00 73.99 119 ILE A CA 1
ATOM 739 C C . ILE A 1 119 ? 12.954 42.509 -1.063 1.00 73.73 119 ILE A C 1
ATOM 740 O O . ILE A 1 119 ? 12.926 43.450 -1.881 1.00 73.55 119 ILE A O 1
ATOM 745 N N . THR A 1 120 ? 11.872 41.882 -0.587 1.00 73.79 120 THR A N 1
ATOM 746 C CA . THR A 1 120 ? 10.470 42.159 -1.004 1.00 74.21 120 THR A CA 1
ATOM 747 C C . THR A 1 120 ? 9.628 42.524 0.224 1.00 72.29 120 THR A C 1
ATOM 748 O O . THR A 1 120 ? 9.641 41.745 1.195 1.00 72.00 120 THR A O 1
ATOM 752 N N . ALA A 1 121 ? 8.916 43.653 0.168 1.00 71.11 121 ALA A N 1
ATOM 753 C CA . ALA A 1 121 ? 8.032 44.157 1.244 1.00 69.56 121 ALA A CA 1
ATOM 754 C C . ALA A 1 121 ? 6.803 44.838 0.646 1.00 69.93 121 ALA A C 1
ATOM 755 O O . ALA A 1 121 ? 6.857 45.350 -0.468 1.00 71.04 121 ALA A O 1
ATOM 757 N N . PRO A 1 122 ? 5.654 44.855 1.361 1.00 69.39 122 PRO A N 1
ATOM 758 C CA . PRO A 1 122 ? 4.463 45.580 0.907 1.00 69.39 122 PRO A CA 1
ATOM 759 C C . PRO A 1 122 ? 4.583 47.113 0.821 1.00 68.06 122 PRO A C 1
ATOM 760 O O . PRO A 1 122 ? 3.773 47.707 0.129 1.00 68.70 122 PRO A O 1
ATOM 764 N N . THR A 1 123 ? 5.542 47.720 1.530 1.00 66.45 123 THR A N 1
ATOM 765 C CA . THR A 1 123 ? 5.834 49.182 1.482 1.00 64.93 123 THR A CA 1
ATOM 766 C C . THR A 1 123 ? 7.346 49.415 1.421 1.00 64.40 123 THR A C 1
ATOM 767 O O . THR A 1 123 ? 8.108 48.459 1.664 1.00 64.89 123 THR A O 1
ATOM 771 N N . GLU A 1 124 ? 7.742 50.657 1.132 1.00 63.50 124 GLU A N 1
ATOM 772 C CA . GLU A 1 124 ? 9.156 51.100 1.009 1.00 63.24 124 GLU A CA 1
ATOM 773 C C . GLU A 1 124 ? 9.847 51.005 2.379 1.00 61.61 124 GLU A C 1
ATOM 774 O O . GLU A 1 124 ? 11.072 50.762 2.400 1.00 61.93 124 GLU A O 1
ATOM 780 N N . ALA A 1 125 ? 9.089 51.167 3.473 1.00 59.70 125 ALA A N 1
ATOM 781 C CA . ALA A 1 125 ? 9.566 51.057 4.875 1.00 57.64 125 ALA A CA 1
ATOM 782 C C . ALA A 1 125 ? 9.981 49.611 5.175 1.00 57.97 125 ALA A C 1
ATOM 783 O O . ALA A 1 125 ? 11.048 49.416 5.789 1.00 57.45 125 ALA A O 1
ATOM 785 N N . GLY A 1 126 ? 9.157 48.640 4.771 1.00 58.69 126 GLY A N 1
ATOM 786 C CA . GLY A 1 126 ? 9.432 47.197 4.924 1.00 59.37 126 GLY A CA 1
ATOM 787 C C . GLY A 1 126 ? 10.702 46.786 4.197 1.00 60.16 126 GLY A C 1
ATOM 788 O O . GLY A 1 126 ? 11.465 45.980 4.758 1.00 59.90 126 GLY A O 1
ATOM 789 N N . VAL A 1 127 ? 10.926 47.328 2.994 1.00 60.90 127 VAL A N 1
ATOM 790 C CA . VAL A 1 127 ? 12.163 47.111 2.181 1.00 61.68 127 VAL A CA 1
ATOM 791 C C . VAL A 1 127 ? 13.364 47.613 2.988 1.00 59.98 127 VAL A C 1
ATOM 792 O O . VAL A 1 127 ? 14.404 46.930 2.992 1.00 60.71 127 VAL A O 1
ATOM 796 N N . PHE A 1 128 ? 13.211 48.770 3.636 1.00 57.87 128 PHE A N 1
ATOM 797 C CA . PHE A 1 128 ? 14.257 49.446 4.446 1.00 56.33 128 PHE A CA 1
ATOM 798 C C . PHE A 1 128 ? 14.658 48.550 5.626 1.00 55.94 128 PHE A C 1
ATOM 799 O O . PHE A 1 128 ? 15.868 48.436 5.876 1.00 56.04 128 PHE A O 1
ATOM 807 N N . TYR A 1 129 ? 13.693 47.922 6.311 1.00 55.72 129 TYR A N 1
ATOM 808 C CA . TYR A 1 129 ? 13.946 47.033 7.480 1.00 55.68 129 TYR A CA 1
ATOM 809 C C . TYR A 1 129 ? 14.553 45.711 6.989 1.00 57.24 129 TYR A C 1
ATOM 810 O O . TYR A 1 129 ? 15.385 45.130 7.717 1.00 57.18 129 TYR A O 1
ATOM 819 N N . GLY A 1 130 ? 14.172 45.266 5.788 1.00 58.61 130 GLY A N 1
ATOM 820 C CA . GLY A 1 130 ? 14.830 44.150 5.084 1.00 60.39 130 GLY A CA 1
ATOM 821 C C . GLY A 1 130 ? 16.289 44.467 4.798 1.00 60.74 130 GLY A C 1
ATOM 822 O O . GLY A 1 130 ? 17.128 43.552 4.925 1.00 61.54 130 GLY A O 1
ATOM 823 N N . ILE A 1 131 ? 16.579 45.720 4.432 1.00 60.17 131 ILE A N 1
ATOM 824 C CA . ILE A 1 131 ? 17.952 46.230 4.132 1.00 60.28 131 ILE A CA 1
ATOM 825 C C . ILE A 1 131 ? 18.761 46.312 5.434 1.00 58.91 131 ILE A C 1
ATOM 826 O O . ILE A 1 131 ? 19.955 45.953 5.400 1.00 59.34 131 ILE A O 1
ATOM 831 N N . GLN A 1 132 ? 18.148 46.773 6.531 1.00 57.29 132 GLN A N 1
ATOM 832 C CA . GLN A 1 132 ? 18.806 46.863 7.865 1.00 56.28 132 GLN A CA 1
ATOM 833 C C . GLN A 1 132 ? 19.258 45.461 8.291 1.00 57.23 132 GLN A C 1
ATOM 834 O O . GLN A 1 132 ? 20.334 45.351 8.904 1.00 57.33 132 GLN A O 1
ATOM 840 N N . THR A 1 133 ? 18.471 44.430 7.967 1.00 58.34 133 THR A N 1
ATOM 841 C CA . THR A 1 133 ? 18.763 43.011 8.301 1.00 59.35 133 THR A CA 1
ATOM 842 C C . THR A 1 133 ? 19.979 42.534 7.497 1.00 61.06 133 THR A C 1
ATOM 843 O O . THR A 1 133 ? 20.866 41.897 8.103 1.00 61.07 133 THR A O 1
ATOM 847 N N . LEU A 1 134 ? 20.022 42.823 6.192 1.00 62.50 134 LEU A N 1
ATOM 848 C CA . LEU A 1 134 ? 21.186 42.491 5.325 1.00 64.38 134 LEU A CA 1
ATOM 849 C C . LEU A 1 134 ? 22.421 43.208 5.881 1.00 63.65 134 LEU A C 1
ATOM 850 O O . LEU A 1 134 ? 23.464 42.550 6.035 1.00 64.62 134 LEU A O 1
ATOM 855 N N . ARG A 1 135 ? 22.278 44.498 6.203 1.00 62.31 135 ARG A N 1
ATOM 856 C CA . ARG A 1 135 ? 23.327 45.360 6.816 1.00 61.20 135 ARG A CA 1
ATOM 857 C C . ARG A 1 135 ? 23.925 44.669 8.051 1.00 60.37 135 ARG A C 1
ATOM 858 O O . ARG A 1 135 ? 25.157 44.487 8.087 1.00 60.47 135 ARG A O 1
ATOM 866 N N . LYS A 1 136 ? 23.078 44.298 9.016 1.00 59.16 136 LYS A N 1
ATOM 867 C CA . LYS A 1 136 ? 23.494 43.796 10.354 1.00 58.29 136 LYS A CA 1
ATOM 868 C C . LYS A 1 136 ? 24.003 42.351 10.252 1.00 59.90 136 LYS A C 1
ATOM 869 O O . LYS A 1 136 ? 24.698 41.916 11.185 1.00 59.68 136 LYS A O 1
ATOM 875 N N . SER A 1 137 ? 23.685 41.637 9.171 1.00 61.87 137 SER A N 1
ATOM 876 C CA . SER A 1 137 ? 24.192 40.266 8.903 1.00 63.68 137 SER A CA 1
ATOM 877 C C . SER A 1 137 ? 25.681 40.325 8.539 1.00 65.00 137 SER A C 1
ATOM 878 O O . SER A 1 137 ? 26.396 39.346 8.832 1.00 65.82 137 SER A O 1
ATOM 881 N N . LEU A 1 138 ? 26.121 41.427 7.920 1.00 65.48 138 LEU A N 1
ATOM 882 C CA . LEU A 1 138 ? 27.492 41.589 7.365 1.00 66.95 138 LEU A CA 1
ATOM 883 C C . LEU A 1 138 ? 28.474 41.890 8.489 1.00 66.49 138 LEU A C 1
ATOM 884 O O . LEU A 1 138 ? 28.151 42.626 9.417 1.00 64.76 138 LEU A O 1
ATOM 889 N N . PRO A 1 139 ? 29.706 41.335 8.427 1.00 68.72 139 PRO A N 1
ATOM 890 C CA . PRO A 1 139 ? 30.793 41.774 9.299 1.00 68.57 139 PRO A CA 1
ATOM 891 C C . PRO A 1 139 ? 31.432 43.043 8.717 1.00 69.56 139 PRO A C 1
ATOM 892 O O . PRO A 1 139 ? 31.188 43.330 7.558 1.00 70.28 139 PRO A O 1
ATOM 896 N N . ILE A 1 140 ? 32.216 43.763 9.526 1.00 69.94 140 ILE A N 1
ATOM 897 C CA . ILE A 1 140 ? 33.065 44.908 9.077 1.00 71.07 140 ILE A CA 1
ATOM 898 C C . ILE A 1 140 ? 34.430 44.340 8.663 1.00 73.51 140 ILE A C 1
ATOM 899 O O . ILE A 1 140 ? 35.269 44.110 9.555 1.00 73.59 140 ILE A O 1
ATOM 904 N N . ALA A 1 141 ? 34.629 44.104 7.362 1.00 76.46 141 ALA A N 1
ATOM 905 C CA . ALA A 1 141 ? 35.877 43.556 6.778 1.00 79.22 141 ALA A CA 1
ATOM 906 C C . ALA A 1 141 ? 36.230 44.321 5.496 1.00 81.31 141 ALA A C 1
ATOM 907 O O . ALA A 1 141 ? 35.699 43.965 4.423 1.00 82.28 141 ALA A O 1
ATOM 909 N N . LEU A 1 142 ? 37.107 45.324 5.618 1.00 82.04 142 LEU A N 1
ATOM 910 C CA . LEU A 1 142 ? 37.550 46.216 4.510 1.00 83.74 142 LEU A CA 1
ATOM 911 C C . LEU A 1 142 ? 38.393 45.411 3.511 1.00 86.53 142 LEU A C 1
ATOM 912 O O . LEU A 1 142 ? 39.256 44.633 3.960 1.00 86.88 142 LEU A O 1
ATOM 917 N N . GLY A 1 143 ? 38.137 45.591 2.210 1.00 88.71 143 GLY A N 1
ATOM 918 C CA . GLY A 1 143 ? 38.908 44.986 1.105 1.00 91.15 143 GLY A CA 1
ATOM 919 C C . GLY A 1 143 ? 38.501 43.550 0.800 1.00 92.87 143 GLY A C 1
ATOM 920 O O . GLY A 1 143 ? 39.008 43.008 -0.206 1.00 95.38 143 GLY A O 1
ATOM 921 N N . ALA A 1 144 ? 37.612 42.956 1.610 1.00 91.51 144 ALA A N 1
ATOM 922 C CA . ALA A 1 144 ? 37.269 41.513 1.589 1.00 92.20 144 ALA A CA 1
ATOM 923 C C . ALA A 1 144 ? 35.928 41.276 0.878 1.00 92.49 144 ALA A C 1
ATOM 924 O O . ALA A 1 144 ? 35.001 42.094 1.058 1.00 91.64 144 ALA A O 1
ATOM 926 N N . ASP A 1 145 ? 35.847 40.188 0.101 1.00 93.96 145 ASP A N 1
ATOM 927 C CA . ASP A 1 145 ? 34.587 39.607 -0.437 1.00 93.89 145 ASP A CA 1
ATOM 928 C C . ASP A 1 145 ? 33.872 38.879 0.707 1.00 91.48 145 ASP A C 1
ATOM 929 O O . ASP A 1 145 ? 34.574 38.299 1.558 1.00 91.68 145 ASP A O 1
ATOM 934 N N . VAL A 1 146 ? 32.535 38.902 0.719 1.00 89.40 146 VAL A N 1
ATOM 935 C CA . VAL A 1 146 ? 31.692 38.349 1.822 1.00 86.95 146 VAL A CA 1
ATOM 936 C C . VAL A 1 146 ? 30.711 37.326 1.242 1.00 87.42 146 VAL A C 1
ATOM 937 O O . VAL A 1 146 ? 30.008 37.666 0.271 1.00 88.08 146 VAL A O 1
ATOM 941 N N . ALA A 1 147 ? 30.661 36.128 1.834 1.00 86.99 147 ALA A N 1
ATOM 942 C CA . ALA A 1 147 ? 29.711 35.044 1.491 1.00 87.62 147 ALA A CA 1
ATOM 943 C C . ALA A 1 147 ? 28.391 35.279 2.234 1.00 85.47 147 ALA A C 1
ATOM 944 O O . ALA A 1 147 ? 28.431 35.439 3.466 1.00 83.99 147 ALA A O 1
ATOM 946 N N . LEU A 1 148 ? 27.274 35.315 1.499 1.00 85.64 148 LEU A N 1
ATOM 947 C CA . LEU A 1 148 ? 25.891 35.402 2.044 1.00 84.34 148 LEU A CA 1
ATOM 948 C C . LEU A 1 148 ? 25.248 34.021 1.934 1.00 85.63 148 LEU A C 1
ATOM 949 O O . LEU A 1 148 ? 24.819 33.633 0.849 1.00 87.25 148 LEU A O 1
ATOM 954 N N . PRO A 1 149 ? 25.181 33.224 3.029 1.00 84.86 149 PRO A N 1
ATOM 955 C CA . PRO A 1 149 ? 24.621 31.872 2.965 1.00 86.29 149 PRO A CA 1
ATOM 956 C C . PRO A 1 149 ? 23.164 31.861 2.477 1.00 86.64 149 PRO A C 1
ATOM 957 O O . PRO A 1 149 ? 22.428 32.769 2.821 1.00 84.64 149 PRO A O 1
ATOM 961 N N . ALA A 1 150 ? 22.797 30.843 1.690 1.00 89.02 150 ALA A N 1
ATOM 962 C CA . ALA A 1 150 ? 21.440 30.645 1.126 1.00 89.82 150 ALA A CA 1
ATOM 963 C C . ALA A 1 150 ? 20.426 30.586 2.275 1.00 88.33 150 ALA A C 1
ATOM 964 O O . ALA A 1 150 ? 20.644 29.778 3.199 1.00 88.04 150 ALA A O 1
ATOM 966 N N . VAL A 1 151 ? 19.376 31.416 2.219 1.00 87.15 151 VAL A N 1
ATOM 967 C CA . VAL A 1 151 ? 18.396 31.602 3.333 1.00 85.64 151 VAL A CA 1
ATOM 968 C C . VAL A 1 151 ? 17.060 32.125 2.783 1.00 85.74 151 VAL A C 1
ATOM 969 O O . VAL A 1 151 ? 17.052 32.696 1.675 1.00 85.82 151 VAL A O 1
ATOM 973 N N . GLU A 1 152 ? 15.980 31.914 3.546 1.00 85.50 152 GLU A N 1
ATOM 974 C CA . GLU A 1 152 ? 14.650 32.566 3.386 1.00 85.01 152 GLU A CA 1
ATOM 975 C C . GLU A 1 152 ? 14.247 33.190 4.727 1.00 81.93 152 GLU A C 1
ATOM 976 O O . GLU A 1 152 ? 14.046 32.423 5.689 1.00 81.41 152 GLU A O 1
ATOM 982 N N . ILE A 1 153 ? 14.124 34.520 4.786 1.00 79.55 153 ILE A N 1
ATOM 983 C CA . ILE A 1 153 ? 13.787 35.275 6.031 1.00 76.83 153 ILE A CA 1
ATOM 984 C C . ILE A 1 153 ? 12.425 35.957 5.853 1.00 76.13 153 ILE A C 1
ATOM 985 O O . ILE A 1 153 ? 12.345 36.909 5.054 1.00 76.29 153 ILE A O 1
ATOM 990 N N . LYS A 1 154 ? 11.401 35.467 6.564 1.00 75.44 154 LYS A N 1
ATOM 991 C CA . LYS A 1 154 ? 10.089 36.146 6.756 1.00 73.96 154 LYS A CA 1
ATOM 992 C C . LYS A 1 154 ? 10.112 36.843 8.117 1.00 70.90 154 LYS A C 1
ATOM 993 O O . LYS A 1 154 ? 10.373 36.156 9.125 1.00 70.49 154 LYS A O 1
ATOM 999 N N . ASP A 1 155 ? 9.846 38.151 8.139 1.00 68.39 155 ASP A N 1
ATOM 1000 C CA . ASP A 1 155 ? 9.971 39.000 9.350 1.00 65.65 155 ASP A CA 1
ATOM 1001 C C . ASP A 1 155 ? 8.920 40.113 9.310 1.00 64.31 155 ASP A C 1
ATOM 1002 O O . ASP A 1 155 ? 8.470 40.471 8.204 1.00 64.57 155 ASP A O 1
ATOM 1007 N N . ALA A 1 156 ? 8.560 40.627 10.487 1.00 62.71 156 ALA A N 1
ATOM 1008 C CA . ALA A 1 156 ? 7.561 41.700 10.698 1.00 61.74 156 ALA A CA 1
ATOM 1009 C C . ALA A 1 156 ? 7.628 42.162 12.151 1.00 59.80 156 ALA A C 1
ATOM 1010 O O . ALA A 1 156 ? 7.865 41.349 13.040 1.00 59.13 156 ALA A O 1
ATOM 1012 N N . PRO A 1 157 ? 7.426 43.468 12.444 1.00 58.57 157 PRO A N 1
ATOM 1013 C CA . PRO A 1 157 ? 7.446 43.954 13.822 1.00 57.44 157 PRO A CA 1
ATOM 1014 C C . PRO A 1 157 ? 6.173 43.550 14.580 1.00 57.25 157 PRO A C 1
ATOM 1015 O O . PRO A 1 157 ? 5.120 43.507 13.970 1.00 58.37 157 PRO A O 1
ATOM 1019 N N . ARG A 1 158 ? 6.311 43.278 15.880 1.00 55.79 158 ARG A N 1
ATOM 1020 C CA . ARG A 1 158 ? 5.199 42.912 16.794 1.00 55.56 158 ARG A CA 1
ATOM 1021 C C . ARG A 1 158 ? 4.353 44.154 17.105 1.00 54.37 158 ARG A C 1
ATOM 1022 O O . ARG A 1 158 ? 3.118 44.014 17.193 1.00 54.72 158 ARG A O 1
ATOM 1030 N N . PHE A 1 159 ? 5.000 45.310 17.293 1.00 52.93 159 PHE A N 1
ATOM 1031 C CA . PHE A 1 159 ? 4.359 46.608 17.632 1.00 51.59 159 PHE A CA 1
ATOM 1032 C C . PHE A 1 159 ? 4.534 47.599 16.475 1.00 51.18 159 PHE A C 1
ATOM 1033 O O . PHE A 1 159 ? 5.621 47.633 15.869 1.00 51.15 159 PHE A O 1
ATOM 1041 N N . GLY A 1 160 ? 3.485 48.380 16.188 1.00 51.11 160 GLY A N 1
ATOM 1042 C CA . GLY A 1 160 ? 3.457 49.391 15.111 1.00 50.94 160 GLY A CA 1
ATOM 1043 C C . GLY A 1 160 ? 4.160 50.679 15.513 1.00 50.05 160 GLY A C 1
ATOM 1044 O O . GLY A 1 160 ? 4.627 51.403 14.608 1.00 50.94 160 GLY A O 1
ATOM 1045 N N . TYR A 1 161 ? 4.215 50.969 16.818 1.00 48.48 161 TYR A N 1
ATOM 1046 C CA . TYR A 1 161 ? 4.888 52.156 17.407 1.00 47.25 161 TYR A CA 1
ATOM 1047 C C . TYR A 1 161 ? 6.121 51.672 18.184 1.00 46.67 161 TYR A C 1
ATOM 1048 O O . TYR A 1 161 ? 5.973 51.021 19.234 1.00 46.25 161 TYR A O 1
ATOM 1057 N N . ARG A 1 162 ? 7.309 51.958 17.648 1.00 46.38 162 ARG A N 1
ATOM 1058 C CA . ARG A 1 162 ? 8.626 51.594 18.232 1.00 46.07 162 ARG A CA 1
ATOM 1059 C C . ARG A 1 162 ? 9.468 52.870 18.283 1.00 45.06 162 ARG A C 1
ATOM 1060 O O . ARG A 1 162 ? 10.017 53.259 17.233 1.00 45.26 162 ARG A O 1
ATOM 1068 N N . GLY A 1 163 ? 9.531 53.517 19.448 1.00 43.97 163 GLY A N 1
ATOM 1069 C CA . GLY A 1 163 ? 10.012 54.904 19.564 1.00 43.67 163 GLY A CA 1
ATOM 1070 C C . GLY A 1 163 ? 11.115 55.074 20.586 1.00 43.14 163 GLY A C 1
ATOM 1071 O O . GLY A 1 163 ? 11.289 54.196 21.446 1.00 43.52 163 GLY A O 1
ATOM 1072 N N . ALA A 1 164 ? 11.850 56.178 20.466 1.00 42.86 164 ALA A N 1
ATOM 1073 C CA . ALA A 1 164 ? 12.708 56.747 21.525 1.00 41.99 164 ALA A CA 1
ATOM 1074 C C . ALA A 1 164 ? 12.335 58.220 21.692 1.00 41.58 164 ALA A C 1
ATOM 1075 O O . ALA A 1 164 ? 12.060 58.886 20.672 1.00 41.91 164 ALA A O 1
ATOM 1077 N N . HIS A 1 165 ? 12.295 58.684 22.939 1.00 40.91 165 HIS A N 1
ATOM 1078 C CA . HIS A 1 165 ? 12.088 60.105 23.315 1.00 40.15 165 HIS A CA 1
ATOM 1079 C C . HIS A 1 165 ? 13.471 60.749 23.430 1.00 40.39 165 HIS A C 1
ATOM 1080 O O . HIS A 1 165 ? 14.449 60.009 23.670 1.00 41.39 165 HIS A O 1
ATOM 1087 N N . PHE A 1 166 ? 13.555 62.057 23.197 1.00 40.43 166 PHE A N 1
ATOM 1088 C CA . PHE A 1 166 ? 14.807 62.846 23.314 1.00 40.86 166 PHE A CA 1
ATOM 1089 C C . PHE A 1 166 ? 14.467 64.220 23.897 1.00 40.50 166 PHE A C 1
ATOM 1090 O O . PHE A 1 166 ? 13.775 65.010 23.233 1.00 40.47 166 PHE A O 1
ATOM 1098 N N . ASP A 1 167 ? 14.918 64.460 25.130 1.00 40.47 167 ASP A N 1
ATOM 1099 C CA . ASP A 1 167 ? 14.776 65.744 25.864 1.00 40.14 167 ASP A CA 1
ATOM 1100 C C . ASP A 1 167 ? 15.876 66.688 25.373 1.00 39.96 167 ASP A C 1
ATOM 1101 O O . ASP A 1 167 ? 17.050 66.412 25.676 1.00 38.87 167 ASP A O 1
ATOM 1106 N N . VAL A 1 168 ? 15.504 67.742 24.635 1.00 40.23 168 VAL A N 1
ATOM 1107 C CA . VAL A 1 168 ? 16.447 68.778 24.110 1.00 40.84 168 VAL A CA 1
ATOM 1108 C C . VAL A 1 168 ? 16.154 70.129 24.781 1.00 40.96 168 VAL A C 1
ATOM 1109 O O . VAL A 1 168 ? 16.656 71.158 24.276 1.00 41.67 168 VAL A O 1
ATOM 1113 N N . SER A 1 169 ? 15.399 70.128 25.887 1.00 40.52 169 SER A N 1
ATOM 1114 C CA . SER A 1 169 ? 15.140 71.321 26.736 1.00 40.39 169 SER A CA 1
ATOM 1115 C C . SER A 1 169 ? 16.196 71.419 27.844 1.00 40.53 169 SER A C 1
ATOM 1116 O O . SER A 1 169 ? 16.858 72.468 27.942 1.00 41.35 169 SER A O 1
ATOM 1119 N N . ARG A 1 170 ? 16.338 70.361 28.646 1.00 40.20 170 ARG A N 1
ATOM 1120 C CA . ARG A 1 170 ? 17.205 70.331 29.857 1.00 40.15 170 ARG A CA 1
ATOM 1121 C C . ARG A 1 170 ? 18.655 70.608 29.446 1.00 40.27 170 ARG A C 1
ATOM 1122 O O . ARG A 1 170 ? 19.293 71.467 30.072 1.00 40.80 170 ARG A O 1
ATOM 1130 N N . HIS A 1 171 ? 19.158 69.899 28.437 1.00 40.22 171 HIS A N 1
ATOM 1131 C CA . HIS A 1 171 ? 20.350 70.302 27.644 1.00 40.38 171 HIS A CA 1
ATOM 1132 C C . HIS A 1 171 ? 19.952 70.303 26.169 1.00 40.33 171 HIS A C 1
ATOM 1133 O O . HIS A 1 171 ? 19.126 69.453 25.778 1.00 39.34 171 HIS A O 1
ATOM 1140 N N . PHE A 1 172 ? 20.492 71.256 25.410 1.00 41.06 172 PHE A N 1
ATOM 1141 C CA . PHE A 1 172 ? 20.190 71.491 23.977 1.00 41.82 172 PHE A CA 1
ATOM 1142 C C . PHE A 1 172 ? 21.163 70.673 23.123 1.00 42.45 172 PHE A C 1
ATOM 1143 O O . PHE A 1 172 ? 22.357 70.596 23.477 1.00 42.28 172 PHE A O 1
ATOM 1151 N N . PHE A 1 173 ? 20.655 70.082 22.040 1.00 43.00 173 PHE A N 1
ATOM 1152 C CA . PHE A 1 173 ? 21.432 69.281 21.061 1.00 44.23 173 PHE A CA 1
ATOM 1153 C C . PHE A 1 173 ? 21.187 69.839 19.657 1.00 45.18 173 PHE A C 1
ATOM 1154 O O . PHE A 1 173 ? 20.045 70.237 19.345 1.00 44.79 173 PHE A O 1
ATOM 1162 N N . THR A 1 174 ? 22.245 69.861 18.844 1.00 46.44 174 THR A N 1
ATOM 1163 C CA . THR A 1 174 ? 22.275 70.493 17.498 1.00 47.51 174 THR A CA 1
ATOM 1164 C C . THR A 1 174 ? 21.471 69.633 16.515 1.00 47.82 174 THR A C 1
ATOM 1165 O O . THR A 1 174 ? 21.168 68.470 16.852 1.00 47.77 174 THR A O 1
ATOM 1169 N N . ILE A 1 175 ? 21.138 70.199 15.353 1.00 48.19 175 ILE A N 1
ATOM 1170 C CA . ILE A 1 175 ? 20.458 69.503 14.221 1.00 48.74 175 ILE A CA 1
ATOM 1171 C C . ILE A 1 175 ? 21.251 68.242 13.856 1.00 49.51 175 ILE A C 1
ATOM 1172 O O . ILE A 1 175 ? 20.616 67.188 13.680 1.00 49.84 175 ILE A O 1
ATOM 1177 N N . ASP A 1 176 ? 22.579 68.355 13.754 1.00 50.40 176 ASP A N 1
ATOM 1178 C CA . ASP A 1 176 ? 23.498 67.255 13.346 1.00 51.56 176 ASP A CA 1
ATOM 1179 C C . ASP A 1 176 ? 23.446 66.117 14.377 1.00 50.01 176 ASP A C 1
ATOM 1180 O O . ASP A 1 176 ? 23.467 64.942 13.957 1.00 49.84 176 ASP A O 1
ATOM 1185 N N . GLU A 1 177 ? 23.377 66.453 15.670 1.00 48.01 177 GLU A N 1
ATOM 1186 C CA . GLU A 1 177 ? 23.301 65.469 16.785 1.00 47.19 177 GLU A CA 1
ATOM 1187 C C . GLU A 1 177 ? 21.949 64.744 16.733 1.00 46.19 177 GLU A C 1
ATOM 1188 O O . GLU A 1 177 ? 21.935 63.521 16.961 1.00 46.03 177 GLU A O 1
ATOM 1194 N N . VAL A 1 178 ? 20.862 65.456 16.418 1.00 45.53 178 VAL A N 1
ATOM 1195 C CA . VAL A 1 178 ? 19.488 64.874 16.319 1.00 45.09 178 VAL A CA 1
ATOM 1196 C C . VAL A 1 178 ? 19.430 63.926 15.112 1.00 45.95 178 VAL A C 1
ATOM 1197 O O . VAL A 1 178 ? 18.748 62.890 15.222 1.00 46.29 178 VAL A O 1
ATOM 1201 N N . LYS A 1 179 ? 20.112 64.262 14.012 1.00 46.66 179 LYS A N 1
ATOM 1202 C CA . LYS A 1 179 ? 20.229 63.396 12.805 1.00 47.80 179 LYS A CA 1
ATOM 1203 C C . LYS A 1 179 ? 20.968 62.100 13.168 1.00 47.81 179 LYS A C 1
ATOM 1204 O O . LYS A 1 179 ? 20.529 61.025 12.711 1.00 47.99 179 LYS A O 1
ATOM 1210 N N . THR A 1 180 ? 22.045 62.190 13.955 1.00 47.17 180 THR A N 1
ATOM 1211 C CA . THR A 1 180 ? 22.818 61.013 14.437 1.00 47.26 180 THR A CA 1
ATOM 1212 C C . THR A 1 180 ? 21.889 60.121 15.273 1.00 46.42 180 THR A C 1
ATOM 1213 O O . THR A 1 180 ? 21.892 58.899 15.042 1.00 47.24 180 THR A O 1
ATOM 1217 N N . TYR A 1 181 ? 21.116 60.715 16.188 1.00 44.89 181 TYR A N 1
ATOM 1218 C CA . TYR A 1 181 ? 20.093 60.030 17.024 1.00 44.30 181 TYR A CA 1
ATOM 1219 C C . TYR A 1 181 ? 19.131 59.264 16.104 1.00 44.94 181 TYR A C 1
ATOM 1220 O O . TYR A 1 181 ? 18.787 58.115 16.434 1.00 45.13 181 TYR A O 1
ATOM 1229 N N . ILE A 1 182 ? 18.740 59.876 14.978 1.00 45.03 182 ILE A N 1
ATOM 1230 C CA . ILE A 1 182 ? 17.773 59.313 13.986 1.00 45.30 182 ILE A CA 1
ATOM 1231 C C . ILE A 1 182 ? 18.433 58.157 13.219 1.00 46.38 182 ILE A C 1
ATOM 1232 O O . ILE A 1 182 ? 17.737 57.155 12.970 1.00 46.71 182 ILE A O 1
ATOM 1237 N N . ASP A 1 183 ? 19.711 58.286 12.845 1.00 47.22 183 ASP A N 1
ATOM 1238 C CA . ASP A 1 183 ? 20.501 57.196 12.207 1.00 48.66 183 ASP A CA 1
ATOM 1239 C C . ASP A 1 183 ? 20.570 56.001 13.171 1.00 48.58 183 ASP A C 1
ATOM 1240 O O . ASP A 1 183 ? 20.471 54.850 12.699 1.00 49.27 183 ASP A O 1
ATOM 1245 N N . MET A 1 184 ? 20.716 56.274 14.473 1.00 47.50 184 MET A N 1
ATOM 1246 C CA . MET A 1 184 ? 20.795 55.250 15.551 1.00 47.05 184 MET A CA 1
ATOM 1247 C C . MET A 1 184 ? 19.447 54.524 15.684 1.00 46.68 184 MET A C 1
ATOM 1248 O O . MET A 1 184 ? 19.469 53.292 15.855 1.00 47.07 184 MET A O 1
ATOM 1253 N N . LEU A 1 185 ? 18.323 55.245 15.600 1.00 45.75 185 LEU A N 1
ATOM 1254 C CA . LEU A 1 185 ? 16.957 54.650 15.638 1.00 45.51 185 LEU A CA 1
ATOM 1255 C C . LEU A 1 185 ? 16.820 53.638 14.498 1.00 46.88 185 LEU A C 1
ATOM 1256 O O . LEU A 1 185 ? 16.409 52.494 14.770 1.00 47.32 185 LEU A O 1
ATOM 1261 N N . ALA A 1 186 ? 17.167 54.056 13.276 1.00 47.93 186 ALA A N 1
ATOM 1262 C CA . ALA A 1 186 ? 17.021 53.283 12.018 1.00 48.83 186 ALA A CA 1
ATOM 1263 C C . ALA A 1 186 ? 17.769 51.948 12.125 1.00 49.34 186 ALA A C 1
ATOM 1264 O O . ALA A 1 186 ? 17.196 50.925 11.710 1.00 51.13 186 ALA A O 1
ATOM 1266 N N . LEU A 1 187 ? 18.989 51.953 12.672 1.00 48.38 187 LEU A N 1
ATOM 1267 C CA . LEU A 1 187 ? 19.830 50.734 12.857 1.00 48.88 187 LEU A CA 1
ATOM 1268 C C . LEU A 1 187 ? 19.106 49.711 13.753 1.00 48.17 187 LEU A C 1
ATOM 1269 O O . LEU A 1 187 ? 19.382 48.503 13.597 1.00 48.24 187 LEU A O 1
ATOM 1274 N N . HIS A 1 188 ? 18.214 50.172 14.641 1.00 46.90 188 HIS A N 1
ATOM 1275 C CA . HIS A 1 188 ? 17.417 49.334 15.582 1.00 46.75 188 HIS A CA 1
ATOM 1276 C C . HIS A 1 188 ? 15.957 49.198 15.112 1.00 47.01 188 HIS A C 1
ATOM 1277 O O . HIS A 1 188 ? 15.116 48.785 15.935 1.00 46.59 188 HIS A O 1
ATOM 1284 N N . ASN A 1 189 ? 15.661 49.531 13.849 1.00 47.77 189 ASN A N 1
ATOM 1285 C CA . ASN A 1 189 ? 14.336 49.335 13.194 1.00 48.21 189 ASN A CA 1
ATOM 1286 C C . ASN A 1 189 ? 13.242 50.169 13.881 1.00 47.33 189 ASN A C 1
ATOM 1287 O O . ASN A 1 189 ? 12.055 49.833 13.708 1.00 48.06 189 ASN A O 1
ATOM 1292 N N . MET A 1 190 ? 13.601 51.232 14.603 1.00 46.45 190 MET A N 1
ATOM 1293 C CA . MET A 1 190 ? 12.616 52.090 15.318 1.00 46.43 190 MET A CA 1
ATOM 1294 C C . MET A 1 190 ? 12.015 53.094 14.325 1.00 46.20 190 MET A C 1
ATOM 1295 O O . MET A 1 190 ? 12.757 53.558 13.437 1.00 47.02 190 MET A O 1
ATOM 1300 N N . ASN A 1 191 ? 10.721 53.402 14.464 1.00 45.46 191 ASN A N 1
ATOM 1301 C CA . ASN A 1 191 ? 9.949 54.217 13.486 1.00 45.84 191 ASN A CA 1
ATOM 1302 C C . ASN A 1 191 ? 9.366 55.474 14.147 1.00 44.88 191 ASN A C 1
ATOM 1303 O O . ASN A 1 191 ? 8.518 56.117 13.499 1.00 45.47 191 ASN A O 1
ATOM 1308 N N . ARG A 1 192 ? 9.792 55.828 15.365 1.00 44.26 192 ARG A N 1
ATOM 1309 C CA . ARG A 1 192 ? 9.262 57.011 16.099 1.00 43.44 192 ARG A CA 1
ATOM 1310 C C . ARG A 1 192 ? 10.387 57.742 16.840 1.00 42.86 192 ARG A C 1
ATOM 1311 O O . ARG A 1 192 ? 11.150 57.090 17.575 1.00 43.07 192 ARG A O 1
ATOM 1319 N N . LEU A 1 193 ? 10.471 59.057 16.635 1.00 42.95 193 LEU A N 1
ATOM 1320 C CA . LEU A 1 193 ? 11.226 60.007 17.491 1.00 42.27 193 LEU A CA 1
ATOM 1321 C C . LEU A 1 193 ? 10.205 60.877 18.225 1.00 41.24 193 LEU A C 1
ATOM 1322 O O . LEU A 1 193 ? 9.481 61.627 17.546 1.00 41.31 193 LEU A O 1
ATOM 1327 N N . HIS A 1 194 ? 10.127 60.737 19.549 1.00 40.41 194 HIS A N 1
ATOM 1328 C CA . HIS A 1 194 ? 9.320 61.601 20.448 1.00 39.75 194 HIS A CA 1
ATOM 1329 C C . HIS A 1 194 ? 10.207 62.780 20.855 1.00 39.44 194 HIS A C 1
ATOM 1330 O O . HIS A 1 194 ? 11.084 62.588 21.710 1.00 38.89 194 HIS A O 1
ATOM 1337 N N . TRP A 1 195 ? 9.992 63.949 20.246 1.00 40.03 195 TRP A N 1
ATOM 1338 C CA . TRP A 1 195 ? 10.915 65.112 20.321 1.00 40.30 195 TRP A CA 1
ATOM 1339 C C . TRP A 1 195 ? 10.396 66.117 21.357 1.00 39.64 195 TRP A C 1
ATOM 1340 O O . TRP A 1 195 ? 9.495 66.910 21.023 1.00 40.04 195 TRP A O 1
ATOM 1351 N N . HIS A 1 196 ? 10.941 66.056 22.577 1.00 38.83 196 HIS A N 1
ATOM 1352 C CA . HIS A 1 196 ? 10.533 66.874 23.751 1.00 38.63 196 HIS A CA 1
ATOM 1353 C C . HIS A 1 196 ? 11.280 68.210 23.706 1.00 39.01 196 HIS A C 1
ATOM 1354 O O . HIS A 1 196 ? 12.404 68.274 24.244 1.00 39.28 196 HIS A O 1
ATOM 1361 N N . ILE A 1 197 ? 10.655 69.232 23.111 1.00 39.33 197 ILE A N 1
ATOM 1362 C CA . ILE A 1 197 ? 11.330 70.460 22.589 1.00 39.78 197 ILE A CA 1
ATOM 1363 C C . ILE A 1 197 ? 11.050 71.676 23.486 1.00 39.45 197 ILE A C 1
ATOM 1364 O O . ILE A 1 197 ? 11.572 72.758 23.162 1.00 39.93 197 ILE A O 1
ATOM 1369 N N . THR A 1 198 ? 10.267 71.531 24.559 1.00 38.61 198 THR A N 1
ATOM 1370 C CA . THR A 1 198 ? 9.983 72.627 25.526 1.00 38.45 198 THR A CA 1
ATOM 1371 C C . THR A 1 198 ? 9.894 72.063 26.942 1.00 38.30 198 THR A C 1
ATOM 1372 O O . THR A 1 198 ? 9.363 70.948 27.103 1.00 38.49 198 THR A O 1
ATOM 1376 N N . ASP A 1 199 ? 10.386 72.828 27.917 1.00 38.12 199 ASP A N 1
ATOM 1377 C CA . ASP A 1 199 ? 10.256 72.530 29.365 1.00 38.30 199 ASP A CA 1
ATOM 1378 C C . ASP A 1 199 ? 10.598 73.797 30.154 1.00 38.39 199 ASP A C 1
ATOM 1379 O O . ASP A 1 199 ? 10.700 74.869 29.536 1.00 38.66 199 ASP A O 1
ATOM 1384 N N . ASP A 1 200 ? 10.785 73.665 31.467 1.00 38.87 200 ASP A N 1
ATOM 1385 C CA . ASP A 1 200 ? 10.987 74.795 32.412 1.00 39.49 200 ASP A CA 1
ATOM 1386 C C . ASP A 1 200 ? 12.339 75.471 32.152 1.00 39.21 200 ASP A C 1
ATOM 1387 O O . ASP A 1 200 ? 12.458 76.669 32.474 1.00 38.83 200 ASP A O 1
ATOM 1392 N N . GLN A 1 201 ? 13.306 74.734 31.591 1.00 38.69 201 GLN A N 1
ATOM 1393 C CA . GLN A 1 201 ? 14.736 75.133 31.520 1.00 38.67 201 GLN A CA 1
ATOM 1394 C C . GLN A 1 201 ? 15.098 75.636 30.113 1.00 38.95 201 GLN A C 1
ATOM 1395 O O . GLN A 1 201 ? 16.270 76.023 29.919 1.00 39.21 201 GLN A O 1
ATOM 1401 N N . GLY A 1 202 ? 14.145 75.646 29.174 1.00 39.09 202 GLY A N 1
ATOM 1402 C CA . GLY A 1 202 ? 14.371 76.133 27.799 1.00 39.23 202 GLY A CA 1
ATOM 1403 C C . GLY A 1 202 ? 13.233 75.786 26.855 1.00 39.23 202 GLY A C 1
ATOM 1404 O O . GLY A 1 202 ? 12.724 74.651 26.931 1.00 38.71 202 GLY A O 1
ATOM 1405 N N . TRP A 1 203 ? 12.861 76.742 25.996 1.00 39.57 203 TRP A N 1
ATOM 1406 C CA . TRP A 1 203 ? 11.919 76.596 24.854 1.00 39.81 203 TRP A CA 1
ATOM 1407 C C . TRP A 1 203 ? 12.734 76.573 23.553 1.00 40.49 203 TRP A C 1
ATOM 1408 O O . TRP A 1 203 ? 13.490 77.538 23.340 1.00 41.82 203 TRP A O 1
ATOM 1419 N N . ARG A 1 204 ? 12.582 75.543 22.708 1.00 40.61 204 ARG A N 1
ATOM 1420 C CA . ARG A 1 204 ? 13.536 75.241 21.602 1.00 41.81 204 ARG A CA 1
ATOM 1421 C C . ARG A 1 204 ? 12.899 75.323 20.205 1.00 42.81 204 ARG A C 1
ATOM 1422 O O . ARG A 1 204 ? 13.576 74.892 19.249 1.00 43.52 204 ARG A O 1
ATOM 1430 N N . LEU A 1 205 ? 11.679 75.851 20.050 1.00 43.40 205 LEU A N 1
ATOM 1431 C CA . LEU A 1 205 ? 11.061 76.028 18.705 1.00 44.25 205 LEU A CA 1
ATOM 1432 C C . LEU A 1 205 ? 10.599 77.476 18.497 1.00 45.19 205 LEU A C 1
ATOM 1433 O O . LEU A 1 205 ? 9.721 77.934 19.242 1.00 43.97 205 LEU A O 1
ATOM 1438 N N . GLU A 1 206 ? 11.149 78.140 17.477 1.00 47.28 206 GLU A N 1
ATOM 1439 C CA . GLU A 1 206 ? 10.710 79.473 16.980 1.00 48.97 206 GLU A CA 1
ATOM 1440 C C . GLU A 1 206 ? 9.209 79.408 16.660 1.00 48.47 206 GLU A C 1
ATOM 1441 O O . GLU A 1 206 ? 8.806 78.514 15.892 1.00 48.26 206 GLU A O 1
ATOM 1447 N N . ILE A 1 207 ? 8.416 80.292 17.276 1.00 48.82 207 ILE A N 1
ATOM 1448 C CA . ILE A 1 207 ? 6.959 80.486 16.998 1.00 49.82 207 ILE A CA 1
ATOM 1449 C C . ILE A 1 207 ? 6.769 81.927 16.506 1.00 51.47 207 ILE A C 1
ATOM 1450 O O . ILE A 1 207 ? 7.153 82.852 17.244 1.00 52.21 207 ILE A O 1
ATOM 1455 N N . LYS A 1 208 ? 6.195 82.105 15.311 1.00 53.72 208 LYS A N 1
ATOM 1456 C CA . LYS A 1 208 ? 6.097 83.415 14.603 1.00 56.18 208 LYS A CA 1
ATOM 1457 C C . LYS A 1 208 ? 5.282 84.412 15.441 1.00 55.46 208 LYS A C 1
ATOM 1458 O O . LYS A 1 208 ? 5.742 85.558 15.586 1.00 54.72 208 LYS A O 1
ATOM 1464 N N . LYS A 1 209 ? 4.122 83.994 15.962 1.00 55.18 209 LYS A N 1
ATOM 1465 C CA . LYS A 1 209 ? 3.163 84.866 16.701 1.00 55.81 209 LYS A CA 1
ATOM 1466 C C . LYS A 1 209 ? 3.746 85.307 18.050 1.00 54.50 209 LYS A C 1
ATOM 1467 O O . LYS A 1 209 ? 3.347 86.385 18.528 1.00 54.46 209 LYS A O 1
ATOM 1473 N N . TYR A 1 210 ? 4.626 84.502 18.651 1.00 52.62 210 TYR A N 1
ATOM 1474 C CA . TYR A 1 210 ? 5.198 84.741 20.003 1.00 51.64 210 TYR A CA 1
ATOM 1475 C C . TYR A 1 210 ? 6.721 84.681 19.919 1.00 51.07 210 TYR A C 1
ATOM 1476 O O . TYR A 1 210 ? 7.339 83.725 20.388 1.00 50.20 210 TYR A O 1
ATOM 1485 N N . PRO A 1 211 ? 7.363 85.711 19.315 1.00 50.67 211 PRO A N 1
ATOM 1486 C CA . PRO A 1 211 ? 8.818 85.742 19.154 1.00 50.02 211 PRO A CA 1
ATOM 1487 C C . PRO A 1 211 ? 9.621 85.619 20.461 1.00 49.45 211 PRO A C 1
ATOM 1488 O O . PRO A 1 211 ? 10.751 85.162 20.398 1.00 49.30 211 PRO A O 1
ATOM 1492 N N . LYS A 1 212 ? 9.043 86.022 21.599 1.00 48.74 212 LYS A N 1
ATOM 1493 C CA . LYS A 1 212 ? 9.742 86.047 22.914 1.00 49.14 212 LYS A CA 1
ATOM 1494 C C . LYS A 1 212 ? 9.913 84.627 23.471 1.00 48.19 212 LYS A C 1
ATOM 1495 O O . LYS A 1 212 ? 10.713 84.472 24.417 1.00 48.10 212 LYS A O 1
ATOM 1501 N N . LEU A 1 213 ? 9.220 83.631 22.908 1.00 47.56 213 LEU A N 1
ATOM 1502 C CA . LEU A 1 213 ? 9.364 82.206 23.314 1.00 47.71 213 LEU A CA 1
ATOM 1503 C C . LEU A 1 213 ? 10.806 81.742 23.074 1.00 48.16 213 LEU A C 1
ATOM 1504 O O . LEU A 1 213 ? 11.257 80.854 23.814 1.00 48.27 213 LEU A O 1
ATOM 1509 N N . THR A 1 214 ? 11.504 82.317 22.090 1.00 49.19 214 THR A N 1
ATOM 1510 C CA . THR A 1 214 ? 12.921 81.984 21.779 1.00 49.92 214 THR A CA 1
ATOM 1511 C C . THR A 1 214 ? 13.845 83.124 22.229 1.00 51.30 214 THR A C 1
ATOM 1512 O O . THR A 1 214 ? 14.911 82.802 22.781 1.00 52.51 214 THR A O 1
ATOM 1516 N N . GLU A 1 215 ? 13.463 84.392 22.032 1.00 52.52 215 GLU A N 1
ATOM 1517 C CA . GLU A 1 215 ? 14.281 85.565 22.458 1.00 54.08 215 GLU A CA 1
ATOM 1518 C C . GLU A 1 215 ? 14.566 85.467 23.962 1.00 53.14 215 GLU A C 1
ATOM 1519 O O . GLU A 1 215 ? 15.732 85.642 24.344 1.00 54.36 215 GLU A O 1
ATOM 1525 N N . ILE A 1 216 ? 13.540 85.194 24.778 1.00 52.01 216 ILE A N 1
ATOM 1526 C CA . ILE A 1 216 ? 13.648 85.088 26.266 1.00 51.05 216 ILE A CA 1
ATOM 1527 C C . ILE A 1 216 ? 13.607 83.612 26.683 1.00 48.96 216 ILE A C 1
ATOM 1528 O O . ILE A 1 216 ? 14.456 83.213 27.500 1.00 48.31 216 ILE A O 1
ATOM 1533 N N . GLY A 1 217 ? 12.658 82.839 26.146 1.00 47.67 217 GLY A N 1
ATOM 1534 C CA . GLY A 1 217 ? 12.316 81.487 26.631 1.00 46.85 217 GLY A CA 1
ATOM 1535 C C . GLY A 1 217 ? 13.428 80.468 26.426 1.00 46.27 217 GLY A C 1
ATOM 1536 O O . GLY A 1 217 ? 13.415 79.453 27.142 1.00 45.77 217 GLY A O 1
ATOM 1537 N N . SER A 1 218 ? 14.359 80.713 25.497 1.00 46.25 218 SER A N 1
ATOM 1538 C CA . SER A 1 218 ? 15.416 79.749 25.090 1.00 46.28 218 SER A CA 1
ATOM 1539 C C . SER A 1 218 ? 16.709 79.962 25.888 1.00 46.93 218 SER A C 1
ATOM 1540 O O . SER A 1 218 ? 17.680 79.260 25.586 1.00 47.49 218 SER A O 1
ATOM 1543 N N . GLN A 1 219 ? 16.721 80.874 26.867 1.00 47.90 219 GLN A N 1
ATOM 1544 C CA . GLN A 1 219 ? 17.941 81.312 27.601 1.00 49.12 219 GLN A CA 1
ATOM 1545 C C . GLN A 1 219 ? 17.724 81.198 29.113 1.00 47.96 219 GLN A C 1
ATOM 1546 O O . GLN A 1 219 ? 16.683 81.677 29.589 1.00 47.98 219 GLN A O 1
ATOM 1552 N N . ARG A 1 220 ? 18.693 80.624 29.833 1.00 47.12 220 ARG A N 1
ATOM 1553 C CA . ARG A 1 220 ? 18.758 80.626 31.321 1.00 46.59 220 ARG A CA 1
ATOM 1554 C C . ARG A 1 220 ? 20.068 81.301 31.749 1.00 46.74 220 ARG A C 1
ATOM 1555 O O . ARG A 1 220 ? 21.013 81.302 30.941 1.00 45.75 220 ARG A O 1
ATOM 1563 N N . SER A 1 221 ? 20.094 81.870 32.962 1.00 47.81 221 SER A N 1
ATOM 1564 C CA . SER A 1 221 ? 21.249 82.566 33.599 1.00 49.15 221 SER A CA 1
ATOM 1565 C C . SER A 1 221 ? 22.454 81.626 33.706 1.00 48.58 221 SER A C 1
ATOM 1566 O O . SER A 1 221 ? 23.596 82.102 33.587 1.00 49.20 221 SER A O 1
ATOM 1569 N N . GLY A 1 222 ? 22.181 80.350 33.973 1.00 47.17 222 GLY A N 1
ATOM 1570 C CA . GLY A 1 222 ? 23.185 79.293 34.175 1.00 46.82 222 GLY A CA 1
ATOM 1571 C C . GLY A 1 222 ? 22.503 77.973 34.466 1.00 45.22 222 GLY A C 1
ATOM 1572 O O . GLY A 1 222 ? 21.266 77.927 34.390 1.00 45.39 222 GLY A O 1
ATOM 1573 N N . THR A 1 223 ? 23.280 76.947 34.801 1.00 44.45 223 THR A N 1
ATOM 1574 C CA . THR A 1 223 ? 22.794 75.579 35.107 1.00 43.70 223 THR A CA 1
ATOM 1575 C C . THR A 1 223 ? 23.327 75.178 36.483 1.00 43.92 223 THR A C 1
ATOM 1576 O O . THR A 1 223 ? 24.508 75.456 36.760 1.00 44.92 223 THR A O 1
ATOM 1580 N N . VAL A 1 224 ? 22.484 74.563 37.312 1.00 43.48 224 VAL A N 1
ATOM 1581 C CA . VAL A 1 224 ? 22.890 74.018 38.638 1.00 43.48 224 VAL A CA 1
ATOM 1582 C C . VAL A 1 224 ? 23.915 72.903 38.394 1.00 43.91 224 VAL A C 1
ATOM 1583 O O . VAL A 1 224 ? 23.838 72.240 37.336 1.00 44.16 224 VAL A O 1
ATOM 1587 N N . ILE A 1 225 ? 24.857 72.733 39.325 1.00 44.79 225 ILE A N 1
ATOM 1588 C CA . ILE A 1 225 ? 25.855 71.624 39.338 1.00 45.28 225 ILE A CA 1
ATOM 1589 C C . ILE A 1 225 ? 25.310 70.520 40.253 1.00 45.30 225 ILE A C 1
ATOM 1590 O O . ILE A 1 225 ? 24.723 70.858 41.297 1.00 44.73 225 ILE A O 1
ATOM 1595 N N . GLY A 1 226 ? 25.466 69.253 39.856 1.00 45.53 226 GLY A N 1
ATOM 1596 C CA . GLY A 1 226 ? 24.960 68.083 40.600 1.00 45.38 226 GLY A CA 1
ATOM 1597 C C . GLY A 1 226 ? 23.440 68.063 40.677 1.00 45.81 226 GLY A C 1
ATOM 1598 O O . GLY A 1 226 ? 22.791 68.655 39.790 1.00 44.28 226 GLY A O 1
ATOM 1599 N N . ARG A 1 227 ? 22.894 67.402 41.705 1.00 46.81 227 ARG A N 1
ATOM 1600 C CA . ARG A 1 227 ? 21.433 67.220 41.923 1.00 47.65 227 ARG A CA 1
ATOM 1601 C C . ARG A 1 227 ? 20.899 68.377 42.776 1.00 48.52 227 ARG A C 1
ATOM 1602 O O . ARG A 1 227 ? 20.610 68.150 43.967 1.00 48.53 227 ARG A O 1
ATOM 1610 N N . ASN A 1 228 ? 20.767 69.565 42.178 1.00 49.31 228 ASN A N 1
ATOM 1611 C CA . ASN A 1 228 ? 20.276 70.798 42.850 1.00 50.15 228 ASN A CA 1
ATOM 1612 C C . ASN A 1 228 ? 21.110 71.029 44.118 1.00 50.50 228 ASN A C 1
ATOM 1613 O O . ASN A 1 228 ? 20.538 70.965 45.220 1.00 50.82 228 ASN A O 1
ATOM 1618 N N . SER A 1 229 ? 22.411 71.292 43.949 1.00 50.95 229 SER A N 1
ATOM 1619 C CA . SER A 1 229 ? 23.443 71.339 45.022 1.00 51.77 229 SER A CA 1
ATOM 1620 C C . SER A 1 229 ? 23.557 72.740 45.640 1.00 53.79 229 SER A C 1
ATOM 1621 O O . SER A 1 229 ? 24.202 72.859 46.706 1.00 55.90 229 SER A O 1
ATOM 1624 N N . GLY A 1 230 ? 23.019 73.769 44.979 1.00 54.16 230 GLY A N 1
ATOM 1625 C CA . GLY A 1 230 ? 23.166 75.173 45.409 1.00 56.34 230 GLY A CA 1
ATOM 1626 C C . GLY A 1 230 ? 24.365 75.860 44.767 1.00 57.85 230 GLY A C 1
ATOM 1627 O O . GLY A 1 230 ? 24.362 77.103 44.724 1.00 59.12 230 GLY A O 1
ATOM 1628 N N . GLU A 1 231 ? 25.370 75.097 44.319 1.00 58.99 231 GLU A N 1
ATOM 1629 C CA . GLU A 1 231 ? 26.439 75.586 43.403 1.00 60.30 231 GLU A CA 1
ATOM 1630 C C . GLU A 1 231 ? 25.827 75.731 42.005 1.00 57.47 231 GLU A C 1
ATOM 1631 O O . GLU A 1 231 ? 25.087 74.822 41.584 1.00 54.94 231 GLU A O 1
ATOM 1637 N N . TYR A 1 232 ? 26.121 76.836 41.321 1.00 56.82 232 TYR A N 1
ATOM 1638 C CA . TYR A 1 232 ? 25.581 77.158 39.976 1.00 55.71 232 TYR A CA 1
ATOM 1639 C C . TYR A 1 232 ? 26.738 77.432 39.011 1.00 55.34 232 TYR A C 1
ATOM 1640 O O . TYR A 1 232 ? 27.715 78.097 39.392 1.00 54.53 232 TYR A O 1
ATOM 1649 N N . ASP A 1 233 ? 26.624 76.882 37.800 1.00 55.24 233 ASP A N 1
ATOM 1650 C CA . ASP A 1 233 ? 27.470 77.215 36.626 1.00 56.05 233 ASP A CA 1
ATOM 1651 C C . ASP A 1 233 ? 26.858 78.455 35.968 1.00 55.77 233 ASP A C 1
ATOM 1652 O O . ASP A 1 233 ? 25.947 78.286 35.137 1.00 54.54 233 ASP A O 1
ATOM 1657 N N . ASN A 1 234 ? 27.341 79.648 36.329 1.00 55.88 234 ASN A N 1
ATOM 1658 C CA . ASN A 1 234 ? 26.783 80.948 35.866 1.00 55.59 234 ASN A CA 1
ATOM 1659 C C . ASN A 1 234 ? 27.225 81.205 34.421 1.00 54.71 234 ASN A C 1
ATOM 1660 O O . ASN A 1 234 ? 27.681 82.326 34.127 1.00 55.47 234 ASN A O 1
ATOM 1665 N N . THR A 1 235 ? 27.078 80.195 33.558 1.00 53.37 235 THR A N 1
ATOM 1666 C CA . THR A 1 235 ? 27.285 80.263 32.088 1.00 52.79 235 THR A CA 1
ATOM 1667 C C . THR A 1 235 ? 25.917 80.388 31.424 1.00 51.60 235 THR A C 1
ATOM 1668 O O . THR A 1 235 ? 25.142 79.435 31.434 1.00 50.73 235 THR A O 1
ATOM 1672 N N . PRO A 1 236 ? 25.557 81.554 30.842 1.00 51.25 236 PRO A N 1
ATOM 1673 C CA . PRO A 1 236 ? 24.316 81.652 30.078 1.00 50.55 236 PRO A CA 1
ATOM 1674 C C . PRO A 1 236 ? 24.250 80.496 29.068 1.00 49.69 236 PRO A C 1
ATOM 1675 O O . PRO A 1 236 ? 25.215 80.268 28.352 1.00 49.42 236 PRO A O 1
ATOM 1679 N N . TYR A 1 237 ? 23.135 79.766 29.078 1.00 48.45 237 TYR A N 1
ATOM 1680 C CA . TYR A 1 237 ? 22.908 78.546 28.265 1.00 47.71 237 TYR A CA 1
ATOM 1681 C C . TYR A 1 237 ? 21.600 78.704 27.496 1.00 47.32 237 TYR A C 1
ATOM 1682 O O . TYR A 1 237 ? 20.598 79.132 28.100 1.00 46.84 237 TYR A O 1
ATOM 1691 N N . GLY A 1 238 ? 21.619 78.369 26.207 1.00 48.28 238 GLY A N 1
ATOM 1692 C CA . GLY A 1 238 ? 20.435 78.471 25.337 1.00 48.52 238 GLY A CA 1
ATOM 1693 C C . GLY A 1 238 ? 20.628 77.787 23.999 1.00 48.55 238 GLY A C 1
ATOM 1694 O O . GLY A 1 238 ? 21.534 76.951 23.874 1.00 50.39 238 GLY A O 1
ATOM 1695 N N . GLY A 1 239 ? 19.790 78.148 23.031 1.00 48.38 239 GLY A N 1
ATOM 1696 C CA . GLY A 1 239 ? 19.691 77.477 21.725 1.00 47.80 239 GLY A CA 1
ATOM 1697 C C . GLY A 1 239 ? 18.247 77.149 21.415 1.00 46.80 239 GLY A C 1
ATOM 1698 O O . GLY A 1 239 ? 17.477 76.888 22.358 1.00 46.31 239 GLY A O 1
ATOM 1699 N N . PHE A 1 240 ? 17.887 77.196 20.137 1.00 46.48 240 PHE A N 1
ATOM 1700 C CA . PHE A 1 240 ? 16.548 76.824 19.626 1.00 46.14 240 PHE A CA 1
ATOM 1701 C C . PHE A 1 240 ? 16.697 76.403 18.169 1.00 46.38 240 PHE A C 1
ATOM 1702 O O . PHE A 1 240 ? 17.766 76.647 17.586 1.00 47.36 240 PHE A O 1
ATOM 1710 N N . TYR A 1 241 ? 15.656 75.776 17.628 1.00 46.64 241 TYR A N 1
ATOM 1711 C CA . TYR A 1 241 ? 15.522 75.445 16.189 1.00 47.47 241 TYR A CA 1
ATOM 1712 C C . TYR A 1 241 ? 14.615 76.494 15.539 1.00 47.92 241 TYR A C 1
ATOM 1713 O O . TYR A 1 241 ? 13.590 76.865 16.149 1.00 47.77 241 TYR A O 1
ATOM 1722 N N . THR A 1 242 ? 14.993 76.966 14.349 1.00 48.43 242 THR A N 1
ATOM 1723 C CA . THR A 1 242 ? 14.091 77.699 13.423 1.00 48.68 242 THR A CA 1
ATOM 1724 C C . THR A 1 242 ? 13.047 76.693 12.927 1.00 48.78 242 THR A C 1
ATOM 1725 O O . THR A 1 242 ? 13.277 75.479 13.106 1.00 48.16 242 THR A O 1
ATOM 1729 N N . GLN A 1 243 ? 11.947 77.167 12.340 1.00 49.93 243 GLN A N 1
ATOM 1730 C CA . GLN A 1 243 ? 10.872 76.294 11.798 1.00 51.09 243 GLN A CA 1
ATOM 1731 C C . GLN A 1 243 ? 11.411 75.530 10.580 1.00 53.51 243 GLN A C 1
ATOM 1732 O O . GLN A 1 243 ? 10.928 74.406 10.341 1.00 55.00 243 GLN A O 1
ATOM 1738 N N . GLU A 1 244 ? 12.391 76.099 9.869 1.00 55.62 244 GLU A N 1
ATOM 1739 C CA . GLU A 1 244 ? 13.072 75.469 8.702 1.00 57.73 244 GLU A CA 1
ATOM 1740 C C . GLU A 1 244 ? 13.960 74.312 9.181 1.00 55.15 244 GLU A C 1
ATOM 1741 O O . GLU A 1 244 ? 13.967 73.262 8.517 1.00 54.18 244 GLU A O 1
ATOM 1747 N N . GLN A 1 245 ? 14.688 74.507 10.283 1.00 53.65 245 GLN A N 1
ATOM 1748 C CA . GLN A 1 245 ? 15.582 73.481 10.891 1.00 53.50 245 GLN A CA 1
ATOM 1749 C C . GLN A 1 245 ? 14.748 72.291 11.391 1.00 52.39 245 GLN A C 1
ATOM 1750 O O . GLN A 1 245 ? 15.197 71.147 11.211 1.00 51.83 245 GLN A O 1
ATOM 1756 N N . ALA A 1 246 ? 13.578 72.545 11.984 1.00 51.94 246 ALA A N 1
ATOM 1757 C CA . ALA A 1 246 ? 12.647 71.506 12.484 1.00 51.77 246 ALA A CA 1
ATOM 1758 C C . ALA A 1 246 ? 12.067 70.713 11.306 1.00 53.08 246 ALA A C 1
ATOM 1759 O O . ALA A 1 246 ? 11.913 69.490 11.450 1.00 52.87 246 ALA A O 1
ATOM 1761 N N . LYS A 1 247 ? 11.757 71.385 10.190 1.00 54.91 247 LYS A N 1
ATOM 1762 C CA . LYS A 1 247 ? 11.306 70.746 8.920 1.00 56.69 247 LYS A CA 1
ATOM 1763 C C . LYS A 1 247 ? 12.416 69.836 8.386 1.00 57.24 247 LYS A C 1
ATOM 1764 O O . LYS A 1 247 ? 12.087 68.746 7.887 1.00 57.98 247 LYS A O 1
ATOM 1770 N N . GLU A 1 248 ? 13.673 70.283 8.476 1.00 57.34 248 GLU A N 1
ATOM 1771 C CA . GLU A 1 248 ? 14.879 69.513 8.063 1.00 58.81 248 GLU A CA 1
ATOM 1772 C C . GLU A 1 248 ? 14.870 68.156 8.784 1.00 57.19 248 GLU A C 1
ATOM 1773 O O . GLU A 1 248 ? 15.085 67.130 8.112 1.00 57.30 248 GLU A O 1
ATOM 1779 N N . ILE A 1 249 ? 14.601 68.157 10.095 1.00 54.82 249 ILE A N 1
ATOM 1780 C CA . ILE A 1 249 ? 14.570 66.938 10.961 1.00 54.20 249 ILE A CA 1
ATOM 1781 C C . ILE A 1 249 ? 13.406 66.031 10.536 1.00 53.50 249 ILE A C 1
ATOM 1782 O O . ILE A 1 249 ? 13.630 64.809 10.430 1.00 53.36 249 ILE A O 1
ATOM 1787 N N . VAL A 1 250 ? 12.218 66.601 10.311 1.00 52.54 250 VAL A N 1
ATOM 1788 C CA . VAL A 1 250 ? 11.008 65.856 9.845 1.00 52.58 250 VAL A CA 1
ATOM 1789 C C . VAL A 1 250 ? 11.368 65.111 8.554 1.00 53.40 250 VAL A C 1
ATOM 1790 O O . VAL A 1 250 ? 11.113 63.891 8.485 1.00 53.78 250 VAL A O 1
ATOM 1794 N N . ASP A 1 251 ? 11.955 65.824 7.586 1.00 53.76 251 ASP A N 1
ATOM 1795 C CA . ASP A 1 251 ? 12.295 65.312 6.230 1.00 54.72 251 ASP A CA 1
ATOM 1796 C C . ASP A 1 251 ? 13.379 64.234 6.341 1.00 53.93 251 ASP A C 1
ATOM 1797 O O . ASP A 1 251 ? 13.214 63.172 5.711 1.00 54.96 251 ASP A O 1
ATOM 1802 N N . TYR A 1 252 ? 14.442 64.501 7.104 1.00 52.11 252 TYR A N 1
ATOM 1803 C CA . TYR A 1 252 ? 15.590 63.579 7.308 1.00 51.55 252 TYR A CA 1
ATOM 1804 C C . TYR A 1 252 ? 15.087 62.277 7.949 1.00 51.07 252 TYR A C 1
ATOM 1805 O O . TYR A 1 252 ? 15.515 61.189 7.516 1.00 51.84 252 TYR A O 1
ATOM 1814 N N . ALA A 1 253 ? 14.196 62.385 8.939 1.00 49.50 253 ALA A N 1
ATOM 1815 C CA . ALA A 1 253 ? 13.562 61.242 9.636 1.00 49.15 253 ALA A CA 1
ATOM 1816 C C . ALA A 1 253 ? 12.674 60.465 8.657 1.00 50.26 253 ALA A C 1
ATOM 1817 O O . ALA A 1 253 ? 12.699 59.217 8.702 1.00 50.49 253 ALA A O 1
ATOM 1819 N N . ALA A 1 254 ? 11.937 61.184 7.800 1.00 50.51 254 ALA A N 1
ATOM 1820 C CA . ALA A 1 254 ? 10.933 60.637 6.854 1.00 51.38 254 ALA A CA 1
ATOM 1821 C C . ALA A 1 254 ? 11.609 59.747 5.802 1.00 52.66 254 ALA A C 1
ATOM 1822 O O . ALA A 1 254 ? 10.974 58.762 5.384 1.00 53.57 254 ALA A O 1
ATOM 1824 N N . GLU A 1 255 ? 12.834 60.086 5.383 1.00 53.47 255 GLU A N 1
ATOM 1825 C CA . GLU A 1 255 ? 13.678 59.257 4.475 1.00 55.21 255 GLU A CA 1
ATOM 1826 C C . GLU A 1 255 ? 13.941 57.884 5.113 1.00 54.64 255 GLU A C 1
ATOM 1827 O O . GLU A 1 255 ? 14.047 56.898 4.361 1.00 55.85 255 GLU A O 1
ATOM 1833 N N . ARG A 1 256 ? 14.064 57.832 6.444 1.00 52.96 256 ARG A N 1
ATOM 1834 C CA . ARG A 1 256 ? 14.395 56.602 7.217 1.00 52.86 256 ARG A CA 1
ATOM 1835 C C . ARG A 1 256 ? 13.138 56.043 7.899 1.00 51.68 256 ARG A C 1
ATOM 1836 O O . ARG A 1 256 ? 13.290 55.205 8.802 1.00 51.00 256 ARG A O 1
ATOM 1844 N N . TYR A 1 257 ? 11.950 56.473 7.456 1.00 51.65 257 TYR A N 1
ATOM 1845 C CA . TYR A 1 257 ? 10.630 55.863 7.770 1.00 51.32 257 TYR A CA 1
ATOM 1846 C C . TYR A 1 257 ? 10.316 56.069 9.253 1.00 49.70 257 TYR A C 1
ATOM 1847 O O . TYR A 1 257 ? 9.649 55.218 9.870 1.00 49.78 257 TYR A O 1
ATOM 1856 N N . ILE A 1 258 ? 10.762 57.210 9.781 1.00 48.57 258 ILE A N 1
ATOM 1857 C CA . ILE A 1 258 ? 10.583 57.630 11.198 1.00 47.11 258 ILE A CA 1
ATOM 1858 C C . ILE A 1 258 ? 9.653 58.847 11.210 1.00 46.74 258 ILE A C 1
ATOM 1859 O O . ILE A 1 258 ? 9.994 59.863 10.571 1.00 47.27 258 ILE A O 1
ATOM 1864 N N . THR A 1 259 ? 8.498 58.713 11.865 1.00 46.40 259 THR A N 1
ATOM 1865 C CA . THR A 1 259 ? 7.556 59.818 12.171 1.00 45.20 259 THR A CA 1
ATOM 1866 C C . THR A 1 259 ? 8.081 60.537 13.415 1.00 44.53 259 THR A C 1
ATOM 1867 O O . THR A 1 259 ? 8.366 59.849 14.417 1.00 43.81 259 THR A O 1
ATOM 1871 N N . VAL A 1 260 ? 8.230 61.860 13.337 1.00 44.56 260 VAL A N 1
ATOM 1872 C CA . VAL A 1 260 ? 8.670 62.719 14.472 1.00 43.95 260 VAL A CA 1
ATOM 1873 C C . VAL A 1 260 ? 7.415 63.211 15.196 1.00 43.85 260 VAL A C 1
ATOM 1874 O O . VAL A 1 260 ? 6.683 64.024 14.612 1.00 44.19 260 VAL A O 1
ATOM 1878 N N . VAL A 1 261 ? 7.165 62.687 16.400 1.00 43.80 261 VAL A N 1
ATOM 1879 C CA . VAL A 1 261 ? 6.044 63.096 17.294 1.00 43.17 261 VAL A CA 1
ATOM 1880 C C . VAL A 1 261 ? 6.560 64.224 18.181 1.00 42.45 261 VAL A C 1
ATOM 1881 O O . VAL A 1 261 ? 7.379 63.980 19.064 1.00 42.28 261 VAL A O 1
ATOM 1885 N N . PRO A 1 262 ? 6.130 65.489 17.961 1.00 42.18 262 PRO A N 1
ATOM 1886 C CA . PRO A 1 262 ? 6.576 66.606 18.792 1.00 41.36 262 PRO A CA 1
ATOM 1887 C C . PRO A 1 262 ? 5.797 66.667 20.112 1.00 41.11 262 PRO A C 1
ATOM 1888 O O . PRO A 1 262 ? 4.647 66.277 20.121 1.00 40.84 262 PRO A O 1
ATOM 1892 N N . GLU A 1 263 ? 6.437 67.149 21.179 1.00 41.14 263 GLU A N 1
ATOM 1893 C CA . GLU A 1 263 ? 5.775 67.441 22.475 1.00 41.40 263 GLU A CA 1
ATOM 1894 C C . GLU A 1 263 ? 6.044 68.898 22.861 1.00 41.09 263 GLU A C 1
ATOM 1895 O O . GLU A 1 263 ? 7.219 69.257 23.045 1.00 41.11 263 GLU A O 1
ATOM 1901 N N . ILE A 1 264 ? 4.984 69.696 22.971 1.00 41.09 264 ILE A N 1
ATOM 1902 C CA . ILE A 1 264 ? 4.990 70.999 23.694 1.00 41.41 264 ILE A CA 1
ATOM 1903 C C . ILE A 1 264 ? 4.168 70.792 24.970 1.00 41.36 264 ILE A C 1
ATOM 1904 O O . ILE A 1 264 ? 2.940 71.000 24.946 1.00 41.76 264 ILE A O 1
ATOM 1909 N N . ASP A 1 265 ? 4.853 70.347 26.027 1.00 41.12 265 ASP A N 1
ATOM 1910 C CA . ASP A 1 265 ? 4.280 69.889 27.318 1.00 40.55 265 ASP A CA 1
ATOM 1911 C C . ASP A 1 265 ? 3.424 71.007 27.919 1.00 40.87 265 ASP A C 1
ATOM 1912 O O . ASP A 1 265 ? 3.946 72.129 28.075 1.00 40.48 265 ASP A O 1
ATOM 1917 N N . LEU A 1 266 ? 2.167 70.697 28.254 1.00 40.96 266 LEU A N 1
ATOM 1918 C CA . LEU A 1 266 ? 1.211 71.633 28.906 1.00 41.39 266 LEU A CA 1
ATOM 1919 C C . LEU A 1 266 ? 0.331 70.845 29.871 1.00 41.35 266 LEU A C 1
ATOM 1920 O O . LEU A 1 266 ? 0.149 69.647 29.679 1.00 41.40 266 LEU A O 1
ATOM 1925 N N . PRO A 1 267 ? -0.282 71.477 30.901 1.00 41.52 267 PRO A N 1
ATOM 1926 C CA . PRO A 1 267 ? -0.096 72.897 31.201 1.00 41.31 267 PRO A CA 1
ATOM 1927 C C . PRO A 1 267 ? 1.071 73.196 32.157 1.00 41.00 267 PRO A C 1
ATOM 1928 O O . PRO A 1 267 ? 1.355 74.363 32.371 1.00 40.98 267 PRO A O 1
ATOM 1932 N N . GLY A 1 268 ? 1.702 72.155 32.709 1.00 40.71 268 GLY A N 1
ATOM 1933 C CA . GLY A 1 268 ? 2.957 72.253 33.481 1.00 40.53 268 GLY A CA 1
ATOM 1934 C C . GLY A 1 268 ? 4.173 72.227 32.569 1.00 40.19 268 GLY A C 1
ATOM 1935 O O . GLY A 1 268 ? 3.995 72.143 31.341 1.00 39.55 268 GLY A O 1
ATOM 1936 N N . HIS A 1 269 ? 5.376 72.286 33.145 1.00 40.78 269 HIS A N 1
ATOM 1937 C CA . HIS A 1 269 ? 6.667 72.273 32.407 1.00 40.55 269 HIS A CA 1
ATOM 1938 C C . HIS A 1 269 ? 6.684 73.440 31.408 1.00 40.39 269 HIS A C 1
ATOM 1939 O O . HIS A 1 269 ? 7.111 73.234 30.256 1.00 39.59 269 HIS A O 1
ATOM 1946 N N . MET A 1 270 ? 6.252 74.626 31.852 1.00 40.77 270 MET A N 1
ATOM 1947 C CA . MET A 1 270 ? 5.944 75.788 30.973 1.00 41.71 270 MET A CA 1
ATOM 1948 C C . MET A 1 270 ? 6.590 77.086 31.491 1.00 42.35 270 MET A C 1
ATOM 1949 O O . MET A 1 270 ? 6.184 78.162 31.012 1.00 43.11 270 MET A O 1
ATOM 1954 N N . LEU A 1 271 ? 7.586 77.011 32.382 1.00 42.92 271 LEU A N 1
ATOM 1955 C CA . LEU A 1 271 ? 8.234 78.212 32.991 1.00 43.65 271 LEU A CA 1
ATOM 1956 C C . LEU A 1 271 ? 8.910 79.074 31.912 1.00 43.75 271 LEU A C 1
ATOM 1957 O O . LEU A 1 271 ? 8.933 80.306 32.084 1.00 44.44 271 LEU A O 1
ATOM 1962 N N . ALA A 1 272 ? 9.468 78.455 30.866 1.00 43.22 272 ALA A N 1
ATOM 1963 C CA . ALA A 1 272 ? 10.138 79.147 29.740 1.00 43.10 272 ALA A CA 1
ATOM 1964 C C . ALA A 1 272 ? 9.134 80.071 29.040 1.00 43.31 272 ALA A C 1
ATOM 1965 O O . ALA A 1 272 ? 9.505 81.225 28.745 1.00 44.55 272 ALA A O 1
ATOM 1967 N N . ALA A 1 273 ? 7.911 79.583 28.804 1.00 42.30 273 ALA A N 1
ATOM 1968 C CA . ALA A 1 273 ? 6.782 80.347 28.221 1.00 42.58 273 ALA A CA 1
ATOM 1969 C C . ALA A 1 273 ? 6.348 81.468 29.177 1.00 42.80 273 ALA A C 1
ATOM 1970 O O . ALA A 1 273 ? 6.039 82.569 28.681 1.00 43.57 273 ALA A O 1
ATOM 1972 N N . LEU A 1 274 ? 6.315 81.198 30.488 1.00 42.27 274 LEU A N 1
ATOM 1973 C CA . LEU A 1 274 ? 5.907 82.182 31.530 1.00 42.67 274 LEU A CA 1
ATOM 1974 C C . LEU A 1 274 ? 6.942 83.307 31.622 1.00 42.79 274 LEU A C 1
ATOM 1975 O O . LEU A 1 274 ? 6.525 84.469 31.745 1.00 43.44 274 LEU A O 1
ATOM 1980 N N . ALA A 1 275 ? 8.236 82.976 31.593 1.00 42.53 275 ALA A N 1
ATOM 1981 C CA . ALA A 1 275 ? 9.345 83.961 31.579 1.00 43.15 275 ALA A CA 1
ATOM 1982 C C . ALA A 1 275 ? 9.137 84.935 30.415 1.00 42.88 275 ALA A C 1
ATOM 1983 O O . ALA A 1 275 ? 9.322 86.140 30.622 1.00 43.35 275 ALA A O 1
ATOM 1985 N N . ALA A 1 276 ? 8.744 84.409 29.250 1.00 42.81 276 ALA A N 1
ATOM 1986 C CA . ALA A 1 276 ? 8.522 85.152 27.988 1.00 43.73 276 ALA A CA 1
ATOM 1987 C C . ALA A 1 276 ? 7.239 85.985 28.084 1.00 44.89 276 ALA A C 1
ATOM 1988 O O . ALA A 1 276 ? 7.271 87.162 27.679 1.00 46.45 276 ALA A O 1
ATOM 1990 N N . TYR A 1 277 ? 6.154 85.380 28.585 1.00 44.80 277 TYR A N 1
ATOM 1991 C CA . TYR A 1 277 ? 4.796 85.977 28.686 1.00 44.73 277 TYR A CA 1
ATOM 1992 C C . TYR A 1 277 ? 4.231 85.690 30.076 1.00 44.57 277 TYR A C 1
ATOM 1993 O O . TYR A 1 277 ? 3.453 84.754 30.256 1.00 43.45 277 TYR A O 1
ATOM 2002 N N . PRO A 1 278 ? 4.633 86.479 31.101 1.00 45.05 278 PRO A N 1
ATOM 2003 C CA . PRO A 1 278 ? 4.212 86.250 32.486 1.00 45.22 278 PRO A CA 1
ATOM 2004 C C . PRO A 1 278 ? 2.700 86.340 32.746 1.00 45.45 278 PRO A C 1
ATOM 2005 O O . PRO A 1 278 ? 2.271 85.853 33.772 1.00 45.57 278 PRO A O 1
ATOM 2009 N N . GLU A 1 279 ? 1.937 86.947 31.832 1.00 45.86 279 GLU A N 1
ATOM 2010 C CA . GLU A 1 279 ? 0.457 87.070 31.936 1.00 46.54 279 GLU A CA 1
ATOM 2011 C C . GLU A 1 279 ? -0.200 85.681 31.829 1.00 45.09 279 GLU A C 1
ATOM 2012 O O . GLU A 1 279 ? -1.347 85.551 32.276 1.00 43.93 279 GLU A O 1
ATOM 2018 N N . LEU A 1 280 ? 0.502 84.682 31.278 1.00 44.10 280 LEU A N 1
ATOM 2019 C CA . LEU A 1 280 ? -0.015 83.297 31.086 1.00 43.59 280 LEU A CA 1
ATOM 2020 C C . LEU A 1 280 ? -0.012 82.530 32.416 1.00 43.07 280 LEU A C 1
ATOM 2021 O O . LEU A 1 280 ? -0.612 81.441 32.456 1.00 42.65 280 LEU A O 1
ATOM 2026 N N . GLY A 1 281 ? 0.648 83.063 33.449 1.00 43.27 281 GLY A N 1
ATOM 2027 C CA . GLY A 1 281 ? 0.743 82.450 34.789 1.00 43.09 281 GLY A CA 1
ATOM 2028 C C . GLY A 1 281 ? -0.279 83.032 35.751 1.00 43.38 281 GLY A C 1
ATOM 2029 O O . GLY A 1 281 ? -0.764 84.151 35.489 1.00 43.74 281 GLY A O 1
ATOM 2030 N N . CYS A 1 282 ? -0.575 82.310 36.837 1.00 43.04 282 CYS A N 1
ATOM 2031 C CA . CYS A 1 282 ? -1.612 82.659 37.846 1.00 44.03 282 CYS A CA 1
ATOM 2032 C C . CYS A 1 282 ? -1.212 83.930 38.611 1.00 44.65 282 CYS A C 1
ATOM 2033 O O . CYS A 1 282 ? -2.039 84.856 38.677 1.00 45.82 282 CYS A O 1
ATOM 2036 N N . THR A 1 283 ? 0.004 83.975 39.164 1.00 44.92 283 THR A N 1
ATOM 2037 C CA . THR A 1 283 ? 0.517 85.109 39.984 1.00 45.92 283 THR A CA 1
ATOM 2038 C C . THR A 1 283 ? 0.839 86.306 39.080 1.00 45.96 283 THR A C 1
ATOM 2039 O O . THR A 1 283 ? 0.761 87.449 39.573 1.00 45.81 283 THR A O 1
ATOM 2043 N N . GLY A 1 284 ? 1.198 86.049 37.817 1.00 45.79 284 GLY A N 1
ATOM 2044 C CA . GLY A 1 284 ? 1.598 87.078 36.834 1.00 46.16 284 GLY A CA 1
ATOM 2045 C C . GLY A 1 284 ? 3.091 87.370 36.888 1.00 46.61 284 GLY A C 1
ATOM 2046 O O . GLY A 1 284 ? 3.521 88.336 36.236 1.00 46.39 284 GLY A O 1
ATOM 2047 N N . GLY A 1 285 ? 3.851 86.569 37.644 1.00 47.60 285 GLY A N 1
ATOM 2048 C CA . GLY A 1 285 ? 5.321 86.655 37.741 1.00 48.82 285 GLY A CA 1
ATOM 2049 C C . GLY A 1 285 ? 5.776 87.278 39.060 1.00 50.59 285 GLY A C 1
ATOM 2050 O O . GLY A 1 285 ? 4.969 87.500 39.960 1.00 51.35 285 GLY A O 1
ATOM 2051 N N . PRO A 1 286 ? 7.087 87.578 39.218 1.00 51.86 286 PRO A N 1
ATOM 2052 C CA . PRO A 1 286 ? 8.067 87.393 38.148 1.00 51.28 286 PRO A CA 1
ATOM 2053 C C . PRO A 1 286 ? 8.438 85.916 37.950 1.00 50.07 286 PRO A C 1
ATOM 2054 O O . PRO A 1 286 ? 8.408 85.166 38.912 1.00 50.31 286 PRO A O 1
ATOM 2058 N N . TYR A 1 287 ? 8.752 85.540 36.708 1.00 48.84 287 TYR A N 1
ATOM 2059 C CA . TYR A 1 287 ? 9.180 84.177 36.306 1.00 47.15 287 TYR A CA 1
ATOM 2060 C C . TYR A 1 287 ? 10.529 84.272 35.589 1.00 47.12 287 TYR A C 1
ATOM 2061 O O . TYR A 1 287 ? 10.754 85.240 34.847 1.00 47.04 287 TYR A O 1
ATOM 2070 N N . GLU A 1 288 ? 11.396 83.285 35.819 1.00 47.04 288 GLU A N 1
ATOM 2071 C CA . GLU A 1 288 ? 12.700 83.130 35.127 1.00 47.10 288 GLU A CA 1
ATOM 2072 C C . GLU A 1 288 ? 12.761 81.722 34.536 1.00 45.55 288 GLU A C 1
ATOM 2073 O O . GLU A 1 288 ? 12.218 80.798 35.172 1.00 45.06 288 GLU A O 1
ATOM 2079 N N . VAL A 1 289 ? 13.390 81.574 33.368 1.00 45.02 289 VAL A N 1
ATOM 2080 C CA . VAL A 1 289 ? 13.733 80.242 32.792 1.00 44.07 289 VAL A CA 1
ATOM 2081 C C . VAL A 1 289 ? 14.588 79.526 33.842 1.00 44.28 289 VAL A C 1
ATOM 2082 O O . VAL A 1 289 ? 15.533 80.143 34.360 1.00 44.76 289 VAL A O 1
ATOM 2086 N N . TRP A 1 290 ? 14.235 78.286 34.171 1.00 44.48 290 TRP A N 1
ATOM 2087 C CA . TRP A 1 290 ? 14.716 77.584 35.388 1.00 45.11 290 TRP A CA 1
ATOM 2088 C C . TRP A 1 290 ? 16.167 77.126 35.194 1.00 45.58 290 TRP A C 1
ATOM 2089 O O . TRP A 1 290 ? 16.478 76.572 34.119 1.00 44.68 290 TRP A O 1
ATOM 2100 N N . ARG A 1 291 ? 17.009 77.362 36.207 1.00 46.59 291 ARG A N 1
ATOM 2101 C CA . ARG A 1 291 ? 18.448 76.985 36.236 1.00 47.47 291 ARG A CA 1
ATOM 2102 C C . ARG A 1 291 ? 18.611 75.582 36.833 1.00 46.40 291 ARG A C 1
ATOM 2103 O O . ARG A 1 291 ? 19.711 75.018 36.686 1.00 46.97 291 ARG A O 1
ATOM 2111 N N . GLN A 1 292 ? 17.577 75.055 37.500 1.00 45.40 292 GLN A N 1
ATOM 2112 C CA . GLN A 1 292 ? 17.651 73.787 38.277 1.00 45.74 292 GLN A CA 1
ATOM 2113 C C . GLN A 1 292 ? 16.599 72.794 37.766 1.00 44.16 292 GLN A C 1
ATOM 2114 O O . GLN A 1 292 ? 15.822 73.161 36.864 1.00 44.19 292 GLN A O 1
ATOM 2120 N N . TRP A 1 293 ? 16.601 71.574 38.315 1.00 42.89 293 TRP A N 1
ATOM 2121 C CA . TRP A 1 293 ? 15.784 70.424 37.840 1.00 42.14 293 TRP A CA 1
ATOM 2122 C C . TRP A 1 293 ? 14.606 70.171 38.788 1.00 42.26 293 TRP A C 1
ATOM 2123 O O . TRP A 1 293 ? 14.568 70.776 39.876 1.00 43.53 293 TRP A O 1
ATOM 2134 N N . GLY A 1 294 ? 13.692 69.291 38.376 1.00 42.15 294 GLY A N 1
ATOM 2135 C CA . GLY A 1 294 ? 12.534 68.846 39.173 1.00 41.98 294 GLY A CA 1
ATOM 2136 C C . GLY A 1 294 ? 11.227 69.381 38.615 1.00 42.22 294 GLY A C 1
ATOM 2137 O O . GLY A 1 294 ? 11.116 69.525 37.382 1.00 42.51 294 GLY A O 1
ATOM 2138 N N . VAL A 1 295 ? 10.279 69.675 39.505 1.00 42.27 295 VAL A N 1
ATOM 2139 C CA . VAL A 1 295 ? 8.861 70.007 39.182 1.00 41.58 295 VAL A CA 1
ATOM 2140 C C . VAL A 1 295 ? 8.579 71.426 39.685 1.00 41.58 295 VAL A C 1
ATOM 2141 O O . VAL A 1 295 ? 8.769 71.673 40.887 1.00 41.89 295 VAL A O 1
ATOM 2145 N N . ALA A 1 296 ? 8.168 72.321 38.785 1.00 41.64 296 ALA A N 1
ATOM 2146 C CA . ALA A 1 296 ? 7.836 73.734 39.075 1.00 42.07 296 ALA A CA 1
ATOM 2147 C C . ALA A 1 296 ? 6.331 73.865 39.337 1.00 42.33 296 ALA A C 1
ATOM 2148 O O . ALA A 1 296 ? 5.528 73.293 38.564 1.00 41.89 296 ALA A O 1
ATOM 2150 N N . ASP A 1 297 ? 5.978 74.607 40.389 1.00 42.94 297 ASP A N 1
ATOM 2151 C CA . ASP A 1 297 ? 4.583 74.881 40.816 1.00 43.38 297 ASP A CA 1
ATOM 2152 C C . ASP A 1 297 ? 3.954 75.940 39.900 1.00 43.21 297 ASP A C 1
ATOM 2153 O O . ASP A 1 297 ? 2.711 75.970 39.813 1.00 43.70 297 ASP A O 1
ATOM 2158 N N . ASP A 1 298 ? 4.768 76.787 39.262 1.00 42.42 298 ASP A N 1
ATOM 2159 C CA . ASP A 1 298 ? 4.290 77.889 38.384 1.00 42.25 298 ASP A CA 1
ATOM 2160 C C . ASP A 1 298 ? 3.982 77.314 37.000 1.00 41.00 298 ASP A C 1
ATOM 2161 O O . ASP A 1 298 ? 4.928 76.953 36.274 1.00 40.69 298 ASP A O 1
ATOM 2166 N N . VAL A 1 299 ? 2.695 77.244 36.662 1.00 40.22 299 VAL A N 1
ATOM 2167 C CA . VAL A 1 299 ? 2.164 76.551 35.454 1.00 39.52 299 VAL A CA 1
ATOM 2168 C C . VAL A 1 299 ? 1.233 77.520 34.720 1.00 39.54 299 VAL A C 1
ATOM 2169 O O . VAL A 1 299 ? 0.964 78.611 35.266 1.00 39.81 299 VAL A O 1
ATOM 2173 N N . LEU A 1 300 ? 0.763 77.135 33.533 1.00 39.18 300 LEU A N 1
ATOM 2174 C CA . LEU A 1 300 ? -0.213 77.927 32.739 1.00 39.49 300 LEU A CA 1
ATOM 2175 C C . LEU A 1 300 ? -1.497 78.091 33.557 1.00 39.39 300 LEU A C 1
ATOM 2176 O O . LEU A 1 300 ? -1.891 77.121 34.228 1.00 39.32 300 LEU A O 1
ATOM 2181 N N . CYS A 1 301 ? -2.103 79.279 33.504 1.00 39.38 301 CYS A N 1
ATOM 2182 C CA . CYS A 1 301 ? -3.368 79.631 34.203 1.00 39.84 301 CYS A CA 1
ATOM 2183 C C . CYS A 1 301 ? -4.563 79.155 33.366 1.00 39.39 301 CYS A C 1
ATOM 2184 O O . CYS A 1 301 ? -4.873 79.808 32.353 1.00 39.15 301 CYS A O 1
ATOM 2187 N N . ALA A 1 302 ? -5.213 78.065 33.788 1.00 39.33 302 ALA A N 1
ATOM 2188 C CA . ALA A 1 302 ? -6.381 77.446 33.115 1.00 39.58 302 ALA A CA 1
ATOM 2189 C C . ALA A 1 302 ? -7.570 78.417 33.092 1.00 40.07 302 ALA A C 1
ATOM 2190 O O . ALA A 1 302 ? -8.431 78.255 32.212 1.00 39.72 302 ALA A O 1
ATOM 2192 N N . GLY A 1 303 ? -7.615 79.378 34.025 1.00 40.73 303 GLY A N 1
ATOM 2193 C CA . GLY A 1 303 ? -8.706 80.363 34.167 1.00 41.86 303 GLY A CA 1
ATOM 2194 C C . GLY A 1 303 ? -8.552 81.555 33.235 1.00 42.22 303 GLY A C 1
ATOM 2195 O O . GLY A 1 303 ? -9.475 82.387 33.192 1.00 42.02 303 GLY A O 1
ATOM 2196 N N . ASN A 1 304 ? -7.433 81.633 32.509 1.00 42.60 304 ASN A N 1
ATOM 2197 C CA . ASN A 1 304 ? -7.067 82.769 31.622 1.00 43.07 304 ASN A CA 1
ATOM 2198 C C . ASN A 1 304 ? -7.397 82.387 30.175 1.00 42.91 304 ASN A C 1
ATOM 2199 O O . ASN A 1 304 ? -6.843 81.395 29.692 1.00 42.36 304 ASN A O 1
ATOM 2204 N N . ASP A 1 305 ? -8.271 83.152 29.517 1.00 44.28 305 ASP A N 1
ATOM 2205 C CA . ASP A 1 305 ? -8.670 82.934 28.100 1.00 44.89 305 ASP A CA 1
ATOM 2206 C C . ASP A 1 305 ? -7.449 83.130 27.186 1.00 44.54 305 ASP A C 1
ATOM 2207 O O . ASP A 1 305 ? -7.398 82.446 26.147 1.00 44.04 305 ASP A O 1
ATOM 2212 N N . GLN A 1 306 ? -6.496 83.995 27.568 1.00 44.86 306 GLN A N 1
ATOM 2213 C CA . GLN A 1 306 ? -5.217 84.227 26.833 1.00 45.24 306 GLN A CA 1
ATOM 2214 C C . GLN A 1 306 ? -4.432 82.910 26.712 1.00 44.15 306 GLN A C 1
ATOM 2215 O O . GLN A 1 306 ? -3.799 82.696 25.662 1.00 43.67 306 GLN A O 1
ATOM 2221 N N . VAL A 1 307 ? -4.449 82.076 27.756 1.00 43.51 307 VAL A N 1
ATOM 2222 C CA . VAL A 1 307 ? -3.686 80.793 27.827 1.00 43.03 307 VAL A CA 1
ATOM 2223 C C . VAL A 1 307 ? -4.233 79.813 26.781 1.00 43.44 307 VAL A C 1
ATOM 2224 O O . VAL A 1 307 ? -3.417 79.159 26.105 1.00 42.42 307 VAL A O 1
ATOM 2228 N N . LEU A 1 308 ? -5.557 79.707 26.654 1.00 44.99 308 LEU A N 1
ATOM 2229 C CA . LEU A 1 308 ? -6.215 78.771 25.701 1.00 46.36 308 LEU A CA 1
ATOM 2230 C C . LEU A 1 308 ? -5.937 79.244 24.270 1.00 46.94 308 LEU A C 1
ATOM 2231 O O . LEU A 1 308 ? -5.571 78.396 23.434 1.00 47.81 308 LEU A O 1
ATOM 2236 N N . LYS A 1 309 ? -6.086 80.548 24.017 1.00 47.81 309 LYS A N 1
ATOM 2237 C CA . LYS A 1 309 ? -5.757 81.209 22.722 1.00 48.44 309 LYS A CA 1
ATOM 2238 C C . LYS A 1 309 ? -4.279 80.952 22.390 1.00 46.72 309 LYS A C 1
ATOM 2239 O O . LYS A 1 309 ? -3.985 80.612 21.230 1.00 46.21 309 LYS A O 1
ATOM 2245 N N . PHE A 1 310 ? -3.393 81.084 23.381 1.00 45.79 310 PHE A N 1
ATOM 2246 C CA . PHE A 1 310 ? -1.925 80.882 23.244 1.00 45.37 310 PHE A CA 1
ATOM 2247 C C . PHE A 1 310 ? -1.630 79.449 22.774 1.00 45.19 310 PHE A C 1
ATOM 2248 O O . PHE A 1 310 ? -0.834 79.291 21.830 1.00 45.73 310 PHE A O 1
ATOM 2256 N N . LEU A 1 311 ? -2.255 78.444 23.396 1.00 45.28 311 LEU A N 1
ATOM 2257 C CA . LEU A 1 311 ? -2.037 77.007 23.069 1.00 45.62 311 LEU A CA 1
ATOM 2258 C C . LEU A 1 311 ? -2.534 76.719 21.647 1.00 46.51 311 LEU A C 1
ATOM 2259 O O . LEU A 1 311 ? -1.779 76.083 20.889 1.00 46.74 311 LEU A O 1
ATOM 2264 N N . GLU A 1 312 ? -3.744 77.172 21.303 1.00 47.48 312 GLU A N 1
ATOM 2265 C CA . GLU A 1 312 ? -4.329 77.054 19.937 1.00 48.84 312 GLU A CA 1
ATOM 2266 C C . GLU A 1 312 ? -3.352 77.620 18.894 1.00 47.89 312 GLU A C 1
ATOM 2267 O O . GLU A 1 312 ? -3.151 76.960 17.853 1.00 47.63 312 GLU A O 1
ATOM 2273 N N . ASP A 1 313 ? -2.775 78.798 19.157 1.00 46.65 313 ASP A N 1
ATOM 2274 C CA . ASP A 1 313 ? -1.872 79.515 18.212 1.00 46.25 313 ASP A CA 1
ATOM 2275 C C . ASP A 1 313 ? -0.569 78.723 18.048 1.00 45.29 313 ASP A C 1
ATOM 2276 O O . ASP A 1 313 ? -0.148 78.522 16.895 1.00 45.18 313 ASP A O 1
ATOM 2281 N N . VAL A 1 314 ? 0.041 78.297 19.158 1.00 44.68 314 VAL A N 1
ATOM 2282 C CA . VAL A 1 314 ? 1.327 77.533 19.180 1.00 44.12 314 VAL A CA 1
ATOM 2283 C C . VAL A 1 314 ? 1.128 76.197 18.450 1.00 44.0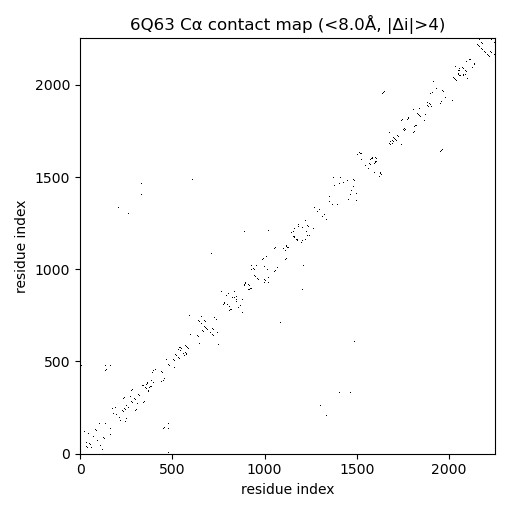4 314 VAL A C 1
ATOM 2284 O O . VAL A 1 314 ? 1.949 75.876 17.569 1.00 43.47 314 VAL A O 1
ATOM 2288 N N . TYR A 1 315 ? 0.075 75.450 18.790 1.00 44.17 315 TYR A N 1
ATOM 2289 C CA . TYR A 1 315 ? -0.211 74.111 18.209 1.00 44.82 315 TYR A CA 1
ATOM 2290 C C . TYR A 1 315 ? -0.631 74.269 16.744 1.00 45.40 315 TYR A C 1
ATOM 2291 O O . TYR A 1 315 ? -0.292 73.385 15.935 1.00 45.86 315 TYR A O 1
ATOM 2300 N N . GLY A 1 316 ? -1.317 75.367 16.412 1.00 45.90 316 GLY A N 1
ATOM 2301 C CA . GLY A 1 316 ? -1.628 75.755 15.021 1.00 46.50 316 GLY A CA 1
ATOM 2302 C C . GLY A 1 316 ? -0.375 75.824 14.160 1.00 46.30 316 GLY A C 1
ATOM 2303 O O . GLY A 1 316 ? -0.404 75.284 13.042 1.00 47.16 316 GLY A O 1
ATOM 2304 N N . GLU A 1 317 ? 0.693 76.449 14.668 1.00 46.13 317 GLU A N 1
ATOM 2305 C CA . GLU A 1 317 ? 2.010 76.562 13.979 1.00 47.07 317 GLU A CA 1
ATOM 2306 C C . GLU A 1 317 ? 2.747 75.215 14.011 1.00 46.63 317 GLU A C 1
ATOM 2307 O O . GLU A 1 317 ? 3.405 74.888 13.004 1.00 47.08 317 GLU A O 1
ATOM 2313 N N . LEU A 1 318 ? 2.649 74.469 15.117 1.00 46.38 318 LEU A N 1
ATOM 2314 C CA . LEU A 1 318 ? 3.338 73.163 15.318 1.00 46.20 318 LEU A CA 1
ATOM 2315 C C . LEU A 1 318 ? 2.935 72.171 14.215 1.00 46.92 318 LEU A C 1
ATOM 2316 O O . LEU A 1 318 ? 3.841 71.539 13.644 1.00 46.73 318 LEU A O 1
ATOM 2321 N N . ILE A 1 319 ? 1.638 72.047 13.915 1.00 47.77 319 ILE A N 1
ATOM 2322 C CA . ILE A 1 319 ? 1.099 70.993 12.998 1.00 49.47 319 ILE A CA 1
ATOM 2323 C C . ILE A 1 319 ? 1.367 71.358 11.529 1.00 51.10 319 ILE A C 1
ATOM 2324 O O . ILE A 1 319 ? 1.217 70.456 10.679 1.00 50.70 319 ILE A O 1
ATOM 2329 N N . GLU A 1 320 ? 1.761 72.606 11.239 1.00 52.91 320 GLU A N 1
ATOM 2330 C CA . GLU A 1 320 ? 2.223 73.046 9.889 1.00 54.43 320 GLU A CA 1
ATOM 2331 C C . GLU A 1 320 ? 3.660 72.561 9.649 1.00 53.42 320 GLU A C 1
ATOM 2332 O O . GLU A 1 320 ? 4.018 72.361 8.475 1.00 55.16 320 GLU A O 1
ATOM 2338 N N . ILE A 1 321 ? 4.449 72.382 10.715 1.00 51.19 321 ILE A N 1
ATOM 2339 C CA . ILE A 1 321 ? 5.863 71.896 10.660 1.00 50.76 321 ILE A CA 1
ATOM 2340 C C . ILE A 1 321 ? 5.882 70.363 10.743 1.00 49.51 321 ILE A C 1
ATOM 2341 O O . ILE A 1 321 ? 6.671 69.744 10.003 1.00 49.61 321 ILE A O 1
ATOM 2346 N N . PHE A 1 322 ? 5.071 69.784 11.634 1.00 47.85 322 PHE A N 1
ATOM 2347 C CA . PHE A 1 322 ? 5.066 68.336 11.969 1.00 47.44 322 PHE A CA 1
ATOM 2348 C C . PHE A 1 322 ? 3.789 67.686 11.442 1.00 46.85 322 PHE A C 1
ATOM 2349 O O . PHE A 1 322 ? 2.719 67.891 12.007 1.00 47.07 322 PHE A O 1
ATOM 2357 N N . PRO A 1 323 ? 3.858 66.879 10.358 1.00 47.17 323 PRO A N 1
ATOM 2358 C CA . PRO A 1 323 ? 2.676 66.199 9.822 1.00 47.93 323 PRO A CA 1
ATOM 2359 C C . PRO A 1 323 ? 2.202 64.963 10.606 1.00 47.90 323 PRO A C 1
ATOM 2360 O O . PRO A 1 323 ? 1.143 64.467 10.284 1.00 47.87 323 PRO A O 1
ATOM 2364 N N . SER A 1 324 ? 2.981 64.482 11.583 1.00 48.12 324 SER A N 1
ATOM 2365 C CA . SER A 1 324 ? 2.618 63.319 12.441 1.00 48.52 324 SER A CA 1
ATOM 2366 C C . SER A 1 324 ? 1.127 63.390 12.795 1.00 48.44 324 SER A C 1
ATOM 2367 O O . SER A 1 324 ? 0.692 64.446 13.295 1.00 48.00 324 SER A O 1
ATOM 2370 N N . GLU A 1 325 ? 0.371 62.319 12.531 1.00 49.04 325 GLU A N 1
ATOM 2371 C CA . GLU A 1 325 ? -1.072 62.230 12.883 1.00 49.51 325 GLU A CA 1
ATOM 2372 C C . GLU A 1 325 ? -1.227 62.455 14.391 1.00 48.14 325 GLU A C 1
ATOM 2373 O O . GLU A 1 325 ? -2.183 63.152 14.788 1.00 47.67 325 GLU A O 1
ATOM 2379 N N . TYR A 1 326 ? -0.312 61.888 15.187 1.00 47.13 326 TYR A N 1
ATOM 2380 C CA . TYR A 1 326 ? -0.307 61.958 16.672 1.00 45.64 326 TYR A CA 1
ATOM 2381 C C . TYR A 1 326 ? 0.618 63.093 17.124 1.00 44.52 326 TYR A C 1
ATOM 2382 O O . TYR A 1 326 ? 1.755 63.199 16.624 1.00 44.53 326 TYR A O 1
ATOM 2391 N N . ILE A 1 327 ? 0.111 63.922 18.039 1.00 43.79 327 ILE A N 1
ATOM 2392 C CA . ILE A 1 327 ? 0.799 65.105 18.634 1.00 42.69 327 ILE A CA 1
ATOM 2393 C C . ILE A 1 327 ? 0.771 64.933 20.158 1.00 42.51 327 ILE A C 1
ATOM 2394 O O . ILE A 1 327 ? -0.314 64.653 20.701 1.00 42.10 327 ILE A O 1
ATOM 2399 N N . HIS A 1 328 ? 1.926 65.056 20.817 1.00 42.20 328 HIS A N 1
ATOM 2400 C CA . HIS A 1 328 ? 2.086 64.846 22.280 1.00 41.83 328 HIS A CA 1
ATOM 2401 C C . HIS A 1 328 ? 1.869 66.188 22.988 1.00 41.25 328 HIS A C 1
ATOM 2402 O O . HIS A 1 328 ? 2.581 67.145 22.658 1.00 41.67 328 HIS A O 1
ATOM 2409 N N . VAL A 1 329 ? 0.904 66.257 23.908 1.00 41.74 329 VAL A N 1
ATOM 2410 C CA . VAL A 1 329 ? 0.521 67.506 24.634 1.00 41.38 329 VAL A CA 1
ATOM 2411 C C . VAL A 1 329 ? 1.095 67.484 26.057 1.00 41.06 329 VAL A C 1
ATOM 2412 O O . VAL A 1 329 ? 0.943 68.494 26.761 1.00 41.14 329 VAL A O 1
ATOM 2416 N N . GLY A 1 330 ? 1.723 66.377 26.463 1.00 41.14 330 GLY A N 1
ATOM 2417 C CA . GLY A 1 330 ? 2.372 66.229 27.780 1.00 40.70 330 GLY A CA 1
ATOM 2418 C C . GLY A 1 330 ? 1.360 65.945 28.877 1.00 40.51 330 GLY A C 1
ATOM 2419 O O . GLY A 1 330 ? 0.717 64.886 28.814 1.00 41.08 330 GLY A O 1
ATOM 2420 N N . GLY A 1 331 ? 1.238 66.852 29.853 1.00 40.75 331 GLY A N 1
ATOM 2421 C CA . GLY A 1 331 ? 0.267 66.772 30.963 1.00 41.03 331 GLY A CA 1
ATOM 2422 C C . GLY A 1 331 ? 0.872 66.180 32.226 1.00 41.36 331 GLY A C 1
ATOM 2423 O O . GLY A 1 331 ? 0.119 66.012 33.207 1.00 42.55 331 GLY A O 1
ATOM 2424 N N . ASP A 1 332 ? 2.175 65.879 32.215 1.00 40.79 332 ASP A N 1
ATOM 2425 C CA . ASP A 1 332 ? 2.904 65.287 33.368 1.00 41.12 332 ASP A CA 1
ATOM 2426 C C . ASP A 1 332 ? 3.160 66.369 34.423 1.00 41.73 332 ASP A C 1
ATOM 2427 O O . ASP A 1 332 ? 3.259 67.548 34.046 1.00 41.88 332 ASP A O 1
ATOM 2432 N N . GLU A 1 333 ? 3.229 65.965 35.696 1.00 42.99 333 GLU A N 1
ATOM 2433 C CA . GLU A 1 333 ? 3.783 66.757 36.827 1.00 43.31 333 GLU A CA 1
ATOM 2434 C C . GLU A 1 333 ? 3.323 68.214 36.737 1.00 43.85 333 GLU A C 1
ATOM 2435 O O . GLU A 1 333 ? 4.189 69.107 36.642 1.00 44.40 333 GLU A O 1
ATOM 2441 N N . CYS A 1 334 ? 2.010 68.437 36.754 1.00 43.95 334 CYS A N 1
ATOM 2442 C CA . CYS A 1 334 ? 1.384 69.777 36.868 1.00 44.32 334 CYS A CA 1
ATOM 2443 C C . CYS A 1 334 ? 0.793 69.913 38.267 1.00 44.44 334 CYS A C 1
ATOM 2444 O O . CYS A 1 334 ? -0.330 69.478 38.509 1.00 44.72 334 CYS A O 1
ATOM 2447 N N . PRO A 1 335 ? 1.534 70.495 39.239 1.00 44.54 335 PRO A N 1
ATOM 2448 C CA . PRO A 1 335 ? 0.994 70.718 40.579 1.00 44.84 335 PRO A CA 1
ATOM 2449 C C . PRO A 1 335 ? -0.202 71.681 40.514 1.00 45.25 335 PRO A C 1
ATOM 2450 O O . PRO A 1 335 ? -0.226 72.541 39.643 1.00 45.41 335 PRO A O 1
ATOM 2454 N N . LYS A 1 336 ? -1.162 71.501 41.424 1.00 45.24 336 LYS A N 1
ATOM 2455 C CA . LYS A 1 336 ? -2.483 72.186 41.425 1.00 45.39 336 LYS A CA 1
ATOM 2456 C C . LYS A 1 336 ? -2.457 73.361 42.408 1.00 44.99 336 LYS A C 1
ATOM 2457 O O . LYS A 1 336 ? -3.458 74.096 42.482 1.00 45.37 336 LYS A O 1
ATOM 2463 N N . VAL A 1 337 ? -1.332 73.536 43.101 1.00 44.69 337 VAL A N 1
ATOM 2464 C CA . VAL A 1 337 ? -1.131 74.480 44.241 1.00 45.27 337 VAL A CA 1
ATOM 2465 C C . VAL A 1 337 ? -1.463 75.920 43.818 1.00 45.09 337 VAL A C 1
ATOM 2466 O O . VAL A 1 337 ? -2.131 76.611 44.607 1.00 46.63 337 VAL A O 1
ATOM 2470 N N . ARG A 1 338 ? -1.022 76.368 42.636 1.00 43.60 338 ARG A N 1
ATOM 2471 C CA . ARG A 1 338 ? -1.304 77.742 42.132 1.00 43.81 338 ARG A CA 1
ATOM 2472 C C . ARG A 1 338 ? -2.795 77.866 41.794 1.00 43.83 338 ARG A C 1
ATOM 2473 O O . ARG A 1 338 ? -3.397 78.901 42.167 1.00 43.83 338 ARG A O 1
ATOM 2481 N N . TRP A 1 339 ? -3.355 76.849 41.127 1.00 43.19 339 TRP A N 1
ATOM 2482 C CA . TRP A 1 339 ? -4.781 76.770 40.702 1.00 43.40 339 TRP A CA 1
ATOM 2483 C C . TRP A 1 339 ? -5.710 76.891 41.914 1.00 44.39 339 TRP A C 1
ATOM 2484 O O . TRP A 1 339 ? -6.750 77.562 41.781 1.00 45.39 339 TRP A O 1
ATOM 2495 N N . GLU A 1 340 ? -5.347 76.268 43.040 1.00 45.12 340 GLU A N 1
ATOM 2496 C CA . GLU A 1 340 ? -6.135 76.265 44.304 1.00 46.76 340 GLU A CA 1
ATOM 2497 C C . GLU A 1 340 ? -6.303 77.695 44.836 1.00 47.10 340 GLU A C 1
ATOM 2498 O O . GLU A 1 340 ? -7.356 77.966 45.438 1.00 48.28 340 GLU A O 1
ATOM 2504 N N . LYS A 1 341 ? -5.306 78.562 44.622 1.00 47.07 341 LYS A N 1
ATOM 2505 C CA . LYS A 1 341 ? -5.212 79.927 45.213 1.00 48.03 341 LYS A CA 1
ATOM 2506 C C . LYS A 1 341 ? -5.601 81.003 44.191 1.00 47.47 341 LYS A C 1
ATOM 2507 O O . LYS A 1 341 ? -5.744 82.171 44.603 1.00 48.03 341 LYS A O 1
ATOM 2513 N N . CYS A 1 342 ? -5.764 80.630 42.918 1.00 46.40 342 CYS A N 1
ATOM 2514 C CA . CYS A 1 342 ? -5.952 81.557 41.769 1.00 45.83 342 CYS A CA 1
ATOM 2515 C C . CYS A 1 342 ? -7.435 81.883 41.601 1.00 46.74 342 CYS A C 1
ATOM 2516 O O . CYS A 1 342 ? -8.239 80.988 41.345 1.00 46.36 342 CYS A O 1
ATOM 2519 N N . PRO A 1 343 ? -7.849 83.166 41.747 1.00 47.48 343 PRO A N 1
ATOM 2520 C CA . PRO A 1 343 ? -9.249 83.552 41.560 1.00 47.68 343 PRO A CA 1
ATOM 2521 C C . PRO A 1 343 ? -9.824 83.212 40.173 1.00 46.80 343 PRO A C 1
ATOM 2522 O O . PRO A 1 343 ? -10.997 82.910 40.096 1.00 47.86 343 PRO A O 1
ATOM 2526 N N . LYS A 1 344 ? -9.006 83.283 39.119 1.00 45.66 344 LYS A N 1
ATOM 2527 C CA . LYS A 1 344 ? -9.437 83.014 37.720 1.00 45.08 344 LYS A CA 1
ATOM 2528 C C . LYS A 1 344 ? -9.715 81.515 37.540 1.00 44.61 344 LYS A C 1
ATOM 2529 O O . LYS A 1 344 ? -10.770 81.181 36.977 1.00 45.26 344 LYS A O 1
ATOM 2535 N N . CYS A 1 345 ? -8.791 80.651 37.974 1.00 43.89 345 CYS A N 1
ATOM 2536 C CA . CYS A 1 345 ? -8.910 79.170 37.886 1.00 43.60 345 CYS A CA 1
ATOM 2537 C C . CYS A 1 345 ? -10.115 78.696 38.719 1.00 44.17 345 CYS A C 1
ATOM 2538 O O . CYS A 1 345 ? -10.839 77.795 38.246 1.00 44.02 345 CYS A O 1
ATOM 2541 N N . GLN A 1 346 ? -10.352 79.298 39.890 1.00 44.28 346 GLN A N 1
ATOM 2542 C CA . GLN A 1 346 ? -11.494 78.955 40.784 1.00 44.82 346 GLN A CA 1
ATOM 2543 C C . GLN A 1 346 ? -12.813 79.423 40.153 1.00 45.15 346 GLN A C 1
ATOM 2544 O O . GLN A 1 346 ? -13.830 78.733 40.352 1.00 45.56 346 GLN A O 1
ATOM 2550 N N . ALA A 1 347 ? -12.801 80.544 39.422 1.00 44.72 347 ALA A N 1
ATOM 2551 C CA . ALA A 1 347 ? -13.966 81.079 38.675 1.00 44.91 347 ALA A CA 1
ATOM 2552 C C . ALA A 1 347 ? -14.332 80.119 37.534 1.00 44.12 347 ALA A C 1
ATOM 2553 O O . ALA A 1 347 ? -15.537 79.887 37.319 1.00 44.64 347 ALA A O 1
ATOM 2555 N N . ARG A 1 348 ? -13.327 79.577 36.841 1.00 43.40 348 ARG A N 1
ATOM 2556 C CA . ARG A 1 348 ? -13.495 78.563 35.765 1.00 43.54 348 ARG A CA 1
ATOM 2557 C C . ARG A 1 348 ? -14.133 77.300 36.357 1.00 43.74 348 ARG A C 1
ATOM 2558 O O . ARG A 1 348 ? -15.063 76.759 35.734 1.00 43.74 348 ARG A O 1
ATOM 2566 N N . ILE A 1 349 ? -13.641 76.856 37.515 1.00 43.88 349 ILE A N 1
ATOM 2567 C CA . ILE A 1 349 ? -14.123 75.640 38.235 1.00 44.51 349 ILE A CA 1
ATOM 2568 C C . ILE A 1 349 ? -15.591 75.844 38.631 1.00 46.05 349 ILE A C 1
ATOM 2569 O O . ILE A 1 349 ? -16.408 74.931 38.378 1.00 46.45 349 ILE A O 1
ATOM 2574 N N . LYS A 1 350 ? -15.908 77.002 39.213 1.00 46.90 350 LYS A N 1
ATOM 2575 C CA . LYS A 1 350 ? -17.270 77.352 39.692 1.00 48.53 350 LYS A CA 1
ATOM 2576 C C . LYS A 1 350 ? -18.245 77.361 38.507 1.00 48.47 350 LYS A C 1
ATOM 2577 O O . LYS A 1 350 ? -19.329 76.759 38.634 1.00 48.78 350 LYS A O 1
ATOM 2583 N N . ALA A 1 351 ? -17.866 78.004 37.398 1.00 47.81 351 ALA A N 1
ATOM 2584 C CA . ALA A 1 351 ? -18.714 78.205 36.197 1.00 47.99 351 ALA A CA 1
ATOM 2585 C C . ALA A 1 351 ? -18.962 76.871 35.473 1.00 47.83 351 ALA A C 1
ATOM 2586 O O . ALA A 1 351 ? -20.049 76.722 34.889 1.00 48.03 351 ALA A O 1
ATOM 2588 N N . LEU A 1 352 ? -17.995 75.946 35.499 1.00 47.44 352 LEU A N 1
ATOM 2589 C CA . LEU A 1 352 ? -18.103 74.598 34.869 1.00 47.47 352 LEU A CA 1
ATOM 2590 C C . LEU A 1 352 ? -18.803 73.608 35.812 1.00 48.32 352 LEU A C 1
ATOM 2591 O O . LEU A 1 352 ? -19.082 72.483 35.356 1.00 47.95 352 LEU A O 1
ATOM 2596 N N . GLY A 1 353 ? -19.046 73.994 37.070 1.00 49.37 353 GLY A N 1
ATOM 2597 C CA . GLY A 1 353 ? -19.667 73.139 38.102 1.00 50.59 353 GLY A CA 1
ATOM 2598 C C . GLY A 1 353 ? -18.789 71.953 38.477 1.00 50.70 353 GLY A C 1
ATOM 2599 O O . GLY A 1 353 ? -19.351 70.885 38.782 1.00 51.94 353 GLY A O 1
ATOM 2600 N N . LEU A 1 354 ? -17.463 72.128 38.479 1.00 50.47 354 LEU A N 1
ATOM 2601 C CA . LEU A 1 354 ? -16.483 71.050 38.798 1.00 50.40 354 LEU A CA 1
ATOM 2602 C C . LEU A 1 354 ? -16.448 70.837 40.316 1.00 51.65 354 LEU A C 1
ATOM 2603 O O . LEU A 1 354 ? -16.410 71.842 41.056 1.00 51.90 354 LEU A O 1
ATOM 2608 N N . LYS A 1 355 ? -16.468 69.575 40.755 1.00 52.61 355 LYS A N 1
ATOM 2609 C CA . LYS A 1 355 ? -16.588 69.191 42.186 1.00 54.33 355 LYS A CA 1
ATOM 2610 C C . LYS A 1 355 ? -15.460 68.224 42.564 1.00 53.90 355 LYS A C 1
ATOM 2611 O O . LYS A 1 355 ? -14.938 67.530 41.670 1.00 52.65 355 LYS A O 1
ATOM 2617 N N . SER A 1 356 ? -15.096 68.208 43.849 1.00 54.75 356 SER A N 1
ATOM 2618 C CA . SER A 1 356 ? -14.234 67.176 44.479 1.00 55.12 356 SER A CA 1
ATOM 2619 C C . SER A 1 356 ? -15.101 65.968 44.844 1.00 56.04 356 SER A C 1
ATOM 2620 O O . SER A 1 356 ? -16.133 66.169 45.507 1.00 57.53 356 SER A O 1
ATOM 2623 N N . ASP A 1 357 ? -14.711 64.775 44.390 1.00 55.95 357 ASP A N 1
ATOM 2624 C CA . ASP A 1 357 ? -15.273 63.474 44.843 1.00 57.22 357 ASP A CA 1
ATOM 2625 C C . ASP A 1 357 ? -14.100 62.502 45.031 1.00 56.80 357 ASP A C 1
ATOM 2626 O O . ASP A 1 357 ? -12.944 62.973 45.027 1.00 56.04 357 ASP A O 1
ATOM 2631 N N . LYS A 1 358 ? -14.383 61.205 45.180 1.00 57.95 358 LYS A N 1
ATOM 2632 C CA . LYS A 1 358 ? -13.373 60.154 45.482 1.00 58.38 358 LYS A CA 1
ATOM 2633 C C . LYS A 1 358 ? -12.478 59.890 44.262 1.00 56.06 358 LYS A C 1
ATOM 2634 O O . LYS A 1 358 ? -11.371 59.360 44.457 1.00 56.10 358 LYS A O 1
ATOM 2640 N N . ASN A 1 359 ? -12.933 60.240 43.056 1.00 54.21 359 ASN A N 1
ATOM 2641 C CA . ASN A 1 359 ? -12.231 59.936 41.779 1.00 52.68 359 ASN A CA 1
ATOM 2642 C C . ASN A 1 359 ? -11.287 61.081 41.390 1.00 50.65 359 ASN A C 1
ATOM 2643 O O . ASN A 1 359 ? -10.282 60.793 40.719 1.00 49.42 359 ASN A O 1
ATOM 2648 N N . HIS A 1 360 ? -11.589 62.320 41.790 1.00 50.30 360 HIS A N 1
ATOM 2649 C CA . HIS A 1 360 ? -10.899 63.543 41.301 1.00 49.61 360 HIS A CA 1
ATOM 2650 C C . HIS A 1 360 ? -11.145 64.730 42.238 1.00 48.92 360 HIS A C 1
ATOM 2651 O O . HIS A 1 360 ? -12.257 64.840 42.785 1.00 49.80 360 HIS A O 1
ATOM 2658 N N . SER A 1 361 ? -10.142 65.596 42.388 1.00 47.53 361 SER A N 1
ATOM 2659 C CA . SER A 1 361 ? -10.277 66.963 42.954 1.00 47.13 361 SER A CA 1
ATOM 2660 C C . SER A 1 361 ? -10.855 67.888 41.880 1.00 46.47 361 SER A C 1
ATOM 2661 O O . SER A 1 361 ? -10.816 67.503 40.695 1.00 44.90 361 SER A O 1
ATOM 2664 N N . LYS A 1 362 ? -11.343 69.064 42.286 1.00 47.31 362 LYS A N 1
ATOM 2665 C CA . LYS A 1 362 ? -11.780 70.161 41.378 1.00 47.57 362 LYS A CA 1
ATOM 2666 C C . LYS A 1 362 ? -10.652 70.506 40.397 1.00 46.40 362 LYS A C 1
ATOM 2667 O O . LYS A 1 362 ? -10.942 70.710 39.205 1.00 45.90 362 LYS A O 1
ATOM 2673 N N . GLU A 1 363 ? -9.414 70.601 40.890 1.00 45.91 363 GLU A N 1
ATOM 2674 C CA . GLU A 1 363 ? -8.247 71.087 40.104 1.00 45.51 363 GLU A CA 1
ATOM 2675 C C . GLU A 1 363 ? -7.799 69.999 39.120 1.00 44.72 363 GLU A C 1
ATOM 2676 O O . GLU A 1 363 ? -7.210 70.356 38.085 1.00 44.10 363 GLU A O 1
ATOM 2682 N N . GLU A 1 364 ? -8.071 68.727 39.425 1.00 44.90 364 GLU A N 1
ATOM 2683 C CA . GLU A 1 364 ? -7.818 67.593 38.497 1.00 44.72 364 GLU A CA 1
ATOM 2684 C C . GLU A 1 364 ? -8.874 67.617 37.385 1.00 44.62 364 GLU A C 1
ATOM 2685 O O . GLU A 1 364 ? -8.509 67.320 36.235 1.00 43.41 364 GLU A O 1
ATOM 2691 N N . ARG A 1 365 ? -10.125 67.966 37.709 1.00 45.47 365 ARG A N 1
ATOM 2692 C CA . ARG A 1 365 ? -11.203 68.168 36.702 1.00 46.73 365 ARG A CA 1
ATOM 2693 C C . ARG A 1 365 ? -10.829 69.366 35.821 1.00 45.07 365 ARG A C 1
ATOM 2694 O O . ARG A 1 365 ? -11.085 69.298 34.611 1.00 45.15 365 ARG A O 1
ATOM 2702 N N . LEU A 1 366 ? -10.226 70.406 36.405 1.00 44.36 366 LEU A N 1
ATOM 2703 C CA . LEU A 1 366 ? -9.774 71.625 35.681 1.00 43.72 366 LEU A CA 1
ATOM 2704 C C . LEU A 1 366 ? -8.659 71.264 34.691 1.00 42.96 366 LEU A C 1
ATOM 2705 O O . LEU A 1 366 ? -8.632 71.872 33.604 1.00 42.56 366 LEU A O 1
ATOM 2710 N N . GLN A 1 367 ? -7.765 70.336 35.048 1.00 42.80 367 GLN A N 1
ATOM 2711 C CA . GLN A 1 367 ? -6.699 69.857 34.126 1.00 42.80 367 GLN A CA 1
ATOM 2712 C C . GLN A 1 367 ? -7.358 69.135 32.946 1.00 43.18 367 GLN A C 1
ATOM 2713 O O . GLN A 1 367 ? -6.932 69.376 31.800 1.00 43.11 367 GLN A O 1
ATOM 2719 N N . SER A 1 368 ? -8.363 68.297 33.220 1.00 43.67 368 SER A N 1
ATOM 2720 C CA . SER A 1 368 ? -9.113 67.523 32.198 1.00 44.30 368 SER A CA 1
ATOM 2721 C C . SER A 1 368 ? -9.763 68.476 31.185 1.00 44.55 368 SER A C 1
ATOM 2722 O O . SER A 1 368 ? -9.808 68.112 29.993 1.00 44.34 368 SER A O 1
ATOM 2725 N N . PHE A 1 369 ? -10.245 69.639 31.644 1.00 44.85 369 PHE A N 1
ATOM 2726 C CA . PHE A 1 369 ? -10.810 70.728 30.798 1.00 45.43 369 PHE A CA 1
ATOM 2727 C C . PHE A 1 369 ? -9.732 71.221 29.819 1.00 44.79 369 PHE A C 1
ATOM 2728 O O . PHE A 1 369 ? -10.035 71.336 28.619 1.00 44.74 369 PHE A O 1
ATOM 2736 N N . VAL A 1 370 ? -8.513 71.482 30.303 1.00 44.33 370 VAL A N 1
ATOM 2737 C CA . VAL A 1 370 ? -7.385 72.000 29.467 1.00 44.30 370 VAL A CA 1
ATOM 2738 C C . VAL A 1 370 ? -7.028 70.948 28.406 1.00 44.38 370 VAL A C 1
ATOM 2739 O O . VAL A 1 370 ? -6.944 71.322 27.224 1.00 44.20 370 VAL A O 1
ATOM 2743 N N . ILE A 1 371 ? -6.838 69.685 28.804 1.00 44.70 371 ILE A N 1
ATOM 2744 C CA . ILE A 1 371 ? -6.483 68.567 27.874 1.00 45.38 371 ILE A CA 1
ATOM 2745 C C . ILE A 1 371 ? -7.610 68.393 26.847 1.00 46.68 371 ILE A C 1
ATOM 2746 O O . ILE A 1 371 ? -7.289 68.233 25.656 1.00 46.87 371 ILE A O 1
ATOM 2751 N N . ASN A 1 372 ? -8.873 68.430 27.286 1.00 48.30 372 ASN A N 1
ATOM 2752 C CA . ASN A 1 372 ? -10.067 68.321 26.402 1.00 49.49 372 ASN A CA 1
ATOM 2753 C C . ASN A 1 372 ? -10.066 69.466 25.380 1.00 49.05 372 ASN A C 1
ATOM 2754 O O . ASN A 1 372 ? -10.356 69.197 24.200 1.00 47.82 372 ASN A O 1
ATOM 2759 N N . HIS A 1 373 ? -9.752 70.690 25.817 1.00 49.00 373 HIS A N 1
ATOM 2760 C CA . HIS A 1 373 ? -9.745 71.906 24.962 1.00 49.09 373 HIS A CA 1
ATOM 2761 C C . HIS A 1 373 ? -8.753 71.718 23.808 1.00 48.62 373 HIS A C 1
ATOM 2762 O O . HIS A 1 373 ? -9.151 71.944 22.653 1.00 49.10 373 HIS A O 1
ATOM 2769 N N . ILE A 1 374 ? -7.519 71.301 24.101 1.00 48.27 374 ILE A N 1
ATOM 2770 C CA . ILE A 1 374 ? -6.449 71.151 23.070 1.00 48.07 374 ILE A CA 1
ATOM 2771 C C . ILE A 1 374 ? -6.734 69.911 22.209 1.00 47.96 374 ILE A C 1
ATOM 2772 O O . ILE A 1 374 ? -6.419 69.978 21.008 1.00 48.49 374 ILE A O 1
ATOM 2777 N N . GLU A 1 375 ? -7.316 68.839 22.766 1.00 47.94 375 GLU A N 1
ATOM 2778 C CA . GLU A 1 375 ? -7.707 67.639 21.970 1.00 48.80 375 GLU A CA 1
ATOM 2779 C C . GLU A 1 375 ? -8.737 68.057 20.915 1.00 49.45 375 GLU A C 1
ATOM 2780 O O . GLU A 1 375 ? -8.570 67.672 19.743 1.00 49.50 375 GLU A O 1
ATOM 2786 N N . LYS A 1 376 ? -9.768 68.799 21.327 1.00 50.44 376 LYS A N 1
ATOM 2787 C CA . LYS A 1 376 ? -10.883 69.228 20.443 1.00 51.84 376 LYS A CA 1
ATOM 2788 C C . LYS A 1 376 ? -10.309 70.036 19.274 1.00 50.95 376 LYS A C 1
ATOM 2789 O O . LYS A 1 376 ? -10.678 69.745 18.119 1.00 51.73 376 LYS A O 1
ATOM 2795 N N . PHE A 1 377 ? -9.427 70.996 19.567 1.00 48.99 377 PHE A N 1
ATOM 2796 C CA . PHE A 1 377 ? -8.757 71.865 18.564 1.00 48.51 377 PHE A CA 1
ATOM 2797 C C . PHE A 1 377 ? -7.947 71.005 17.582 1.00 48.63 377 PHE A C 1
ATOM 2798 O O . PHE A 1 377 ? -7.992 71.295 16.368 1.00 50.16 377 PHE A O 1
ATOM 2806 N N . LEU A 1 378 ? -7.232 69.989 18.075 1.00 47.50 378 LEU A N 1
ATOM 2807 C CA . LEU A 1 378 ? -6.326 69.151 17.240 1.00 47.18 378 LEU A CA 1
ATOM 2808 C C . LEU A 1 378 ? -7.145 68.140 16.426 1.00 47.60 378 LEU A C 1
ATOM 2809 O O . LEU A 1 378 ? -6.764 67.891 15.267 1.00 47.56 378 LEU A O 1
ATOM 2814 N N . ASN A 1 379 ? -8.222 67.590 16.998 1.00 47.95 379 ASN A N 1
ATOM 2815 C CA . ASN A 1 379 ? -9.167 66.674 16.299 1.00 49.54 379 ASN A CA 1
ATOM 2816 C C . ASN A 1 379 ? -9.858 67.423 15.148 1.00 50.92 379 ASN A C 1
ATOM 2817 O O . ASN A 1 379 ? -10.132 66.786 14.115 1.00 51.24 379 ASN A O 1
ATOM 2822 N N . ASP A 1 380 ? -10.125 68.723 15.317 1.00 51.94 380 ASP A N 1
ATOM 2823 C CA . ASP A 1 380 ? -10.759 69.592 14.286 1.00 53.36 380 ASP A CA 1
ATOM 2824 C C . ASP A 1 380 ? -9.781 69.825 13.122 1.00 53.50 380 ASP A C 1
ATOM 2825 O O . ASP A 1 380 ? -10.264 70.115 12.009 1.00 54.05 380 ASP A O 1
ATOM 2830 N N . HIS A 1 381 ? -8.468 69.705 13.365 1.00 52.50 381 HIS A N 1
ATOM 2831 C CA . HIS A 1 381 ? -7.390 69.873 12.351 1.00 51.92 381 HIS A CA 1
ATOM 2832 C C . HIS A 1 381 ? -6.837 68.508 11.913 1.00 50.93 381 HIS A C 1
ATOM 2833 O O . HIS A 1 381 ? -5.780 68.491 11.251 1.00 50.78 381 HIS A O 1
ATOM 2840 N N . GLY A 1 382 ? -7.522 67.412 12.263 1.00 50.06 382 GLY A N 1
ATOM 2841 C CA . GLY A 1 382 ? -7.248 66.048 11.764 1.00 50.14 382 GLY A CA 1
ATOM 2842 C C . GLY A 1 382 ? -6.136 65.329 12.520 1.00 49.13 382 GLY A C 1
ATOM 2843 O O . GLY A 1 382 ? -5.638 64.315 11.987 1.00 49.57 382 GLY A O 1
ATOM 2844 N N . ARG A 1 383 ? -5.757 65.805 13.711 1.00 47.13 383 ARG A N 1
ATOM 2845 C CA . ARG A 1 383 ? -4.683 65.189 14.540 1.00 46.37 383 ARG A CA 1
ATOM 2846 C C . ARG A 1 383 ? -5.279 64.577 15.812 1.00 46.09 383 ARG A C 1
ATOM 2847 O O . ARG A 1 383 ? -6.299 65.091 16.306 1.00 45.86 383 ARG A O 1
ATOM 2855 N N . GLN A 1 384 ? -4.644 63.513 16.310 1.00 46.38 384 GLN A N 1
ATOM 2856 C CA . GLN A 1 384 ? -4.952 62.853 17.606 1.00 46.74 384 GLN A CA 1
ATOM 2857 C C . GLN A 1 384 ? -3.918 63.316 18.639 1.00 45.74 384 GLN A C 1
ATOM 2858 O O . GLN A 1 384 ? -2.853 63.806 18.218 1.00 45.61 384 GLN A O 1
ATOM 2864 N N . ILE A 1 385 ? -4.214 63.184 19.935 1.00 45.39 385 ILE A N 1
ATOM 2865 C CA . ILE A 1 385 ? -3.270 63.574 21.026 1.00 44.72 385 ILE A CA 1
ATOM 2866 C C . ILE A 1 385 ? -2.741 62.322 21.733 1.00 44.28 385 ILE A C 1
ATOM 2867 O O . ILE A 1 385 ? -3.497 61.345 21.894 1.00 44.93 385 ILE A O 1
ATOM 2872 N N . ILE A 1 386 ? -1.466 62.374 22.116 1.00 43.77 386 ILE A N 1
ATOM 2873 C CA . ILE A 1 386 ? -0.845 61.499 23.150 1.00 42.90 386 ILE A CA 1
ATOM 2874 C C . ILE A 1 386 ? -0.628 62.376 24.385 1.00 42.29 386 ILE A C 1
ATOM 2875 O O . ILE A 1 386 ? -0.262 63.555 24.208 1.00 42.08 386 ILE A O 1
ATOM 2880 N N . GLY A 1 387 ? -0.888 61.836 25.576 1.00 42.01 387 GLY A N 1
ATOM 2881 C CA . GLY A 1 387 ? -0.554 62.484 26.859 1.00 41.64 387 GLY A CA 1
ATOM 2882 C C . GLY A 1 387 ? 0.124 61.509 27.801 1.00 41.42 387 GLY A C 1
ATOM 2883 O O . GLY A 1 387 ? -0.066 60.289 27.625 1.00 42.61 387 GLY A O 1
ATOM 2884 N N . TRP A 1 388 ? 0.898 62.022 28.758 1.00 40.50 388 TRP A N 1
ATOM 2885 C CA . TRP A 1 388 ? 1.446 61.228 29.889 1.00 40.23 388 TRP A CA 1
ATOM 2886 C C . TRP A 1 388 ? 0.272 60.756 30.758 1.00 41.37 388 TRP A C 1
ATOM 2887 O O . TRP A 1 388 ? -0.792 61.405 30.710 1.00 41.44 388 TRP A O 1
ATOM 2898 N N . ASP A 1 389 ? 0.456 59.685 31.536 1.00 42.40 389 ASP A N 1
ATOM 2899 C CA . ASP A 1 389 ? -0.649 58.979 32.245 1.00 43.26 389 ASP A CA 1
ATOM 2900 C C . ASP A 1 389 ? -1.363 59.904 33.242 1.00 43.72 389 ASP A C 1
ATOM 2901 O O . ASP A 1 389 ? -2.482 59.545 33.644 1.00 45.58 389 ASP A O 1
ATOM 2906 N N . GLU A 1 390 ? -0.781 61.050 33.615 1.00 43.53 390 GLU A N 1
ATOM 2907 C CA . GLU A 1 390 ? -1.449 62.061 34.485 1.00 44.03 390 GLU A CA 1
ATOM 2908 C C . GLU A 1 390 ? -2.725 62.605 33.820 1.00 44.29 390 GLU A C 1
ATOM 2909 O O . GLU A 1 390 ? -3.569 63.135 34.559 1.00 45.03 390 GLU A O 1
ATOM 2915 N N . ILE A 1 391 ? -2.877 62.507 32.494 1.00 43.87 391 ILE A N 1
ATOM 2916 C CA . ILE A 1 391 ? -4.087 63.040 31.791 1.00 44.07 391 ILE A CA 1
ATOM 2917 C C . ILE A 1 391 ? -5.303 62.161 32.117 1.00 44.92 391 ILE A C 1
ATOM 2918 O O . ILE A 1 391 ? -6.405 62.538 31.690 1.00 45.62 391 ILE A O 1
ATOM 2923 N N . LEU A 1 392 ? -5.116 61.047 32.836 1.00 45.62 392 LEU A N 1
ATOM 2924 C CA . LEU A 1 392 ? -6.225 60.252 33.438 1.00 47.03 392 LEU A CA 1
ATOM 2925 C C . LEU A 1 392 ? -6.932 61.091 34.509 1.00 47.21 392 LEU A C 1
ATOM 2926 O O . LEU A 1 392 ? -8.148 60.903 34.680 1.00 47.80 392 LEU A O 1
ATOM 2931 N N . GLU A 1 393 ? -6.199 61.979 35.192 1.00 47.61 393 GLU A N 1
ATOM 2932 C CA . GLU A 1 393 ? -6.728 62.876 36.258 1.00 48.35 393 GLU A CA 1
ATOM 2933 C C . GLU A 1 393 ? -7.933 63.664 35.730 1.00 48.21 393 GLU A C 1
ATOM 2934 O O . GLU A 1 393 ? -7.800 64.318 34.669 1.00 48.19 393 GLU A O 1
ATOM 2940 N N . GLY A 1 394 ? -9.057 63.601 36.450 1.00 48.15 394 GLY A N 1
ATOM 2941 C CA . GLY A 1 394 ? -10.282 64.373 36.165 1.00 48.72 394 GLY A CA 1
ATOM 2942 C C . GLY A 1 394 ? -11.070 63.821 34.989 1.00 49.07 394 GLY A C 1
ATOM 2943 O O . GLY A 1 394 ? -11.988 64.525 34.519 1.00 49.84 394 GLY A O 1
ATOM 2944 N N . GLY A 1 395 ? -10.745 62.610 34.527 1.00 48.93 395 GLY A N 1
ATOM 2945 C CA . GLY A 1 395 ? -11.408 61.974 33.374 1.00 49.96 395 GLY A CA 1
ATOM 2946 C C . GLY A 1 395 ? -10.627 62.179 32.088 1.00 49.81 395 GLY A C 1
ATOM 2947 O O . GLY A 1 395 ? -10.310 63.336 31.751 1.00 48.67 395 GLY A O 1
ATOM 2948 N N . LEU A 1 396 ? -10.350 61.079 31.389 1.00 50.94 396 LEU A N 1
ATOM 2949 C CA . LEU A 1 396 ? -9.538 61.011 30.147 1.00 50.82 396 LEU A CA 1
ATOM 2950 C C . LEU A 1 396 ? -10.285 61.742 29.024 1.00 51.42 396 LEU A C 1
ATOM 2951 O O . LEU A 1 396 ? -11.527 61.643 28.983 1.00 52.82 396 LEU A O 1
ATOM 2956 N N . ALA A 1 397 ? -9.566 62.469 28.165 1.00 50.75 397 ALA A N 1
ATOM 2957 C CA . ALA A 1 397 ? -10.111 63.064 26.923 1.00 51.25 397 ALA A CA 1
ATOM 2958 C C . ALA A 1 397 ? -10.541 61.921 26.004 1.00 52.34 397 ALA A C 1
ATOM 2959 O O . ALA A 1 397 ? -9.777 60.980 25.802 1.00 52.59 397 ALA A O 1
ATOM 2961 N N . PRO A 1 398 ? -11.765 61.962 25.425 1.00 52.53 398 PRO A N 1
ATOM 2962 C CA . PRO A 1 398 ? -12.381 60.773 24.827 1.00 53.27 398 PRO A CA 1
ATOM 2963 C C . PRO A 1 398 ? -11.590 60.060 23.714 1.00 53.09 398 PRO A C 1
ATOM 2964 O O . PRO A 1 398 ? -11.801 58.871 23.559 1.00 54.41 398 PRO A O 1
ATOM 2968 N N . ASN A 1 399 ? -10.711 60.764 22.988 1.00 51.74 399 ASN A N 1
ATOM 2969 C CA . ASN A 1 399 ? -9.933 60.205 21.845 1.00 51.23 399 ASN A CA 1
ATOM 2970 C C . ASN A 1 399 ? -8.443 60.053 22.193 1.00 49.94 399 ASN A C 1
ATOM 2971 O O . ASN A 1 399 ? -7.672 59.699 21.281 1.00 49.91 399 ASN A O 1
ATOM 2976 N N . ALA A 1 400 ? -8.049 60.284 23.449 1.00 48.56 400 ALA A N 1
ATOM 2977 C CA . ALA A 1 400 ? -6.633 60.416 23.869 1.00 47.42 400 ALA A CA 1
ATOM 2978 C C . ALA A 1 400 ? -5.936 59.051 23.887 1.00 46.69 400 ALA A C 1
ATOM 2979 O O . ALA A 1 400 ? -6.564 58.061 24.306 1.00 46.94 400 ALA A O 1
ATOM 2981 N N . THR A 1 401 ? -4.675 59.026 23.443 1.00 45.84 401 THR A N 1
ATOM 2982 C CA . THR A 1 401 ? -3.699 57.922 23.648 1.00 45.66 401 THR A CA 1
ATOM 2983 C C . THR A 1 401 ? -2.887 58.239 24.911 1.00 44.51 401 THR A C 1
ATOM 2984 O O . THR A 1 401 ? -2.480 59.401 25.068 1.00 44.82 401 THR A O 1
ATOM 2988 N N . VAL A 1 402 ? -2.679 57.252 25.785 1.00 44.28 402 VAL A N 1
ATOM 2989 C CA . VAL A 1 402 ? -1.975 57.422 27.091 1.00 43.39 402 VAL A CA 1
ATOM 2990 C C . VAL A 1 402 ? -0.559 56.851 26.973 1.00 42.33 402 VAL A C 1
ATOM 2991 O O . VAL A 1 402 ? -0.425 55.680 26.581 1.00 42.35 402 VAL A O 1
ATOM 2995 N N . MET A 1 403 ? 0.447 57.656 27.319 1.00 41.55 403 MET A N 1
ATOM 2996 C CA . MET A 1 403 ? 1.858 57.216 27.455 1.00 41.21 403 MET A CA 1
ATOM 2997 C C . MET A 1 403 ? 2.123 56.929 28.940 1.00 40.36 403 MET A C 1
ATOM 2998 O O . MET A 1 403 ? 2.218 57.890 29.732 1.00 39.05 403 MET A O 1
ATOM 3003 N N . SER A 1 404 ? 2.182 55.646 29.306 1.00 40.68 404 SER A N 1
ATOM 3004 C CA . SER A 1 404 ? 2.347 55.172 30.707 1.00 40.67 404 SER A CA 1
ATOM 3005 C C . SER A 1 404 ? 3.827 55.220 31.092 1.00 40.32 404 SER A C 1
ATOM 3006 O O . SER A 1 404 ? 4.616 54.460 30.486 1.00 40.44 404 SER A O 1
ATOM 3009 N N . TRP A 1 405 ? 4.187 56.074 32.056 1.00 39.81 405 TRP A N 1
ATOM 3010 C CA . TRP A 1 405 ? 5.593 56.264 32.502 1.00 39.92 405 TRP A CA 1
ATOM 3011 C C . TRP A 1 405 ? 5.744 55.996 34.005 1.00 40.35 405 TRP A C 1
ATOM 3012 O O . TRP A 1 405 ? 6.802 55.465 34.380 1.00 41.01 405 TRP A O 1
ATOM 3023 N N . ARG A 1 406 ? 4.753 56.347 34.832 1.00 41.12 406 ARG A N 1
ATOM 3024 C CA . ARG A 1 406 ? 4.751 56.039 36.291 1.00 41.62 406 ARG A CA 1
ATOM 3025 C C . ARG A 1 406 ? 4.420 54.554 36.455 1.00 41.53 406 ARG A C 1
ATOM 3026 O O . ARG A 1 406 ? 3.290 54.231 36.852 1.00 42.29 406 ARG A O 1
ATOM 3034 N N . GLY A 1 407 ? 5.380 53.688 36.126 1.00 41.62 407 GLY A N 1
ATOM 3035 C CA . GLY A 1 407 ? 5.172 52.234 36.008 1.00 42.57 407 GLY A CA 1
ATOM 3036 C C . GLY A 1 407 ? 4.196 51.913 34.891 1.00 43.93 407 GLY A C 1
ATOM 3037 O O . GLY A 1 407 ? 4.092 52.725 33.937 1.00 44.35 407 GLY A O 1
ATOM 3038 N N . GLU A 1 408 ? 3.483 50.790 35.013 1.00 44.91 408 GLU A N 1
ATOM 3039 C CA . GLU A 1 408 ? 2.581 50.244 33.963 1.00 46.19 408 GLU A CA 1
ATOM 3040 C C . GLU A 1 408 ? 1.113 50.588 34.262 1.00 46.18 408 GLU A C 1
ATOM 3041 O O . GLU A 1 408 ? 0.289 50.411 33.348 1.00 46.86 408 GLU A O 1
ATOM 3047 N N . SER A 1 409 ? 0.790 51.051 35.476 1.00 45.94 409 SER A N 1
ATOM 3048 C CA . SER A 1 409 ? -0.599 51.078 36.016 1.00 47.07 409 SER A CA 1
ATOM 3049 C C . SER A 1 409 ? -1.485 52.063 35.238 1.00 46.97 409 SER A C 1
ATOM 3050 O O . SER A 1 409 ? -2.659 51.717 35.004 1.00 48.98 409 SER A O 1
ATOM 3053 N N . GLY A 1 410 ? -0.957 53.221 34.831 1.00 46.00 410 GLY A N 1
ATOM 3054 C CA . GLY A 1 410 ? -1.669 54.194 33.975 1.00 45.88 410 GLY A CA 1
ATOM 3055 C C . GLY A 1 410 ? -2.108 53.574 32.654 1.00 46.58 410 GLY A C 1
ATOM 3056 O O . GLY A 1 410 ? -3.274 53.782 32.253 1.00 46.67 410 GLY A O 1
ATOM 3057 N N . GLY A 1 411 ? -1.209 52.830 32.002 1.00 46.63 411 GLY A N 1
ATOM 3058 C CA . GLY A 1 411 ? -1.480 52.105 30.746 1.00 47.23 411 GLY A CA 1
ATOM 3059 C C . GLY A 1 411 ? -2.552 51.046 30.934 1.00 48.23 411 GLY A C 1
ATOM 3060 O O . GLY A 1 411 ? -3.451 50.951 30.076 1.00 48.87 411 GLY A O 1
ATOM 3061 N N . ILE A 1 412 ? -2.468 50.279 32.024 1.00 48.80 412 ILE A N 1
ATOM 3062 C CA . ILE A 1 412 ? -3.425 49.179 32.349 1.00 50.23 412 ILE A CA 1
ATOM 3063 C C . ILE A 1 412 ? -4.830 49.775 32.515 1.00 50.66 412 ILE A C 1
ATOM 3064 O O . ILE A 1 412 ? -5.774 49.196 31.949 1.00 51.63 412 ILE A O 1
ATOM 3069 N N . GLU A 1 413 ? -4.958 50.896 33.233 1.00 50.67 413 GLU A N 1
ATOM 3070 C CA . GLU A 1 413 ? -6.260 51.571 33.492 1.00 51.71 413 GLU A CA 1
ATOM 3071 C C . GLU A 1 413 ? -6.808 52.121 32.167 1.00 51.17 413 GLU A C 1
ATOM 3072 O O . GLU A 1 413 ? -8.010 51.928 31.911 1.00 51.81 413 GLU A O 1
ATOM 3078 N N . ALA A 1 414 ? -5.952 52.740 31.346 1.00 50.20 414 ALA A N 1
ATOM 3079 C CA . ALA A 1 414 ? -6.296 53.318 30.023 1.00 50.18 414 ALA A CA 1
ATOM 3080 C C . ALA A 1 414 ? -6.803 52.224 29.074 1.00 51.46 414 ALA A C 1
ATOM 3081 O O . ALA A 1 414 ? -7.817 52.461 28.388 1.00 52.05 414 ALA A O 1
ATOM 3083 N N . ALA A 1 415 ? -6.115 51.078 29.025 1.00 51.87 415 ALA A N 1
ATOM 3084 C CA . ALA A 1 415 ? -6.480 49.906 28.193 1.00 53.35 415 ALA A CA 1
ATOM 3085 C C . ALA A 1 415 ? -7.870 49.393 28.592 1.00 54.49 415 ALA A C 1
ATOM 3086 O O . ALA A 1 415 ? -8.635 49.012 27.686 1.00 55.47 415 ALA A O 1
ATOM 3088 N N . LYS A 1 416 ? -8.182 49.394 29.893 1.00 54.82 416 LYS A N 1
ATOM 3089 C CA . LYS A 1 416 ? -9.483 48.921 30.443 1.00 56.68 416 LYS A CA 1
ATOM 3090 C C . LYS A 1 416 ? -10.612 49.878 30.036 1.00 56.68 416 LYS A C 1
ATOM 3091 O O . LYS A 1 416 ? -11.766 49.411 29.950 1.00 57.72 416 LYS A O 1
ATOM 3097 N N . GLN A 1 417 ? -10.294 51.157 29.795 1.00 55.52 417 GLN A N 1
ATOM 3098 C CA . GLN A 1 417 ? -11.258 52.195 29.328 1.00 55.67 417 GLN A CA 1
ATOM 3099 C C . GLN A 1 417 ? -11.278 52.245 27.792 1.00 55.57 417 GLN A C 1
ATOM 3100 O O . GLN A 1 417 ? -11.987 53.116 27.248 1.00 55.42 417 GLN A O 1
ATOM 3106 N N . LYS A 1 418 ? -10.526 51.355 27.129 1.00 55.66 418 LYS A N 1
ATOM 3107 C CA . LYS A 1 418 ? -10.489 51.157 25.650 1.00 55.80 418 LYS A CA 1
ATOM 3108 C C . LYS A 1 418 ? -9.839 52.369 24.970 1.00 53.69 418 LYS A C 1
ATOM 3109 O O . LYS A 1 418 ? -10.295 52.753 23.875 1.00 53.51 418 LYS A O 1
ATOM 3115 N N . HIS A 1 419 ? -8.794 52.923 25.591 1.00 51.92 419 HIS A N 1
ATOM 3116 C CA . HIS A 1 419 ? -7.894 53.954 25.010 1.00 50.62 419 HIS A CA 1
ATOM 3117 C C . HIS A 1 419 ? -6.572 53.292 24.610 1.00 49.76 419 HIS A C 1
ATOM 3118 O O . HIS A 1 419 ? -6.088 52.434 25.367 1.00 49.93 419 HIS A O 1
ATOM 3125 N N . ASP A 1 420 ? -6.021 53.674 23.458 1.00 49.60 420 ASP A N 1
ATOM 3126 C CA . ASP A 1 420 ? -4.697 53.211 22.969 1.00 49.65 420 ASP A CA 1
ATOM 3127 C C . ASP A 1 420 ? -3.623 53.626 23.982 1.00 48.14 420 ASP A C 1
ATOM 3128 O O . ASP A 1 420 ? -3.743 54.725 24.566 1.00 47.73 420 ASP A O 1
ATOM 3133 N N . VAL A 1 421 ? -2.617 52.772 24.176 1.00 46.69 421 VAL A N 1
ATOM 3134 C CA . VAL A 1 421 ? -1.523 52.961 25.171 1.00 45.08 421 VAL A CA 1
ATOM 3135 C C . VAL A 1 421 ? -0.179 52.827 24.453 1.00 43.94 421 VAL A C 1
ATOM 3136 O O . VAL A 1 421 ? -0.044 51.932 23.601 1.00 44.34 421 VAL A O 1
ATOM 3140 N N . ILE A 1 422 ? 0.769 53.698 24.791 1.00 42.36 422 ILE A N 1
ATOM 3141 C CA . ILE A 1 422 ? 2.217 53.515 24.494 1.00 42.03 422 ILE A CA 1
ATOM 3142 C C . ILE A 1 422 ? 2.921 53.322 25.836 1.00 41.29 422 ILE A C 1
ATOM 3143 O O . ILE A 1 422 ? 2.826 54.226 26.685 1.00 40.55 422 ILE A O 1
ATOM 3148 N N . MET A 1 423 ? 3.573 52.175 26.028 1.00 41.65 423 MET A N 1
ATOM 3149 C CA . MET A 1 423 ? 4.284 51.844 27.289 1.00 41.17 423 MET A CA 1
ATOM 3150 C C . MET A 1 423 ? 5.683 52.473 27.262 1.00 40.00 423 MET A C 1
ATOM 3151 O O . MET A 1 423 ? 6.459 52.146 26.348 1.00 40.14 423 MET A O 1
ATOM 3156 N N . THR A 1 424 ? 5.964 53.377 28.208 1.00 39.26 424 THR A N 1
ATOM 3157 C CA . THR A 1 424 ? 7.318 53.922 28.502 1.00 38.64 424 THR A CA 1
ATOM 3158 C C . THR A 1 424 ? 7.579 53.852 30.007 1.00 38.01 424 THR A C 1
ATOM 3159 O O . THR A 1 424 ? 8.067 54.817 30.593 1.00 37.08 424 THR A O 1
ATOM 3163 N N . PRO A 1 425 ? 7.294 52.712 30.683 1.00 38.40 425 PRO A N 1
ATOM 3164 C CA . PRO A 1 425 ? 7.409 52.634 32.141 1.00 38.08 425 PRO A CA 1
ATOM 3165 C C . PRO A 1 425 ? 8.834 52.900 32.646 1.00 37.42 425 PRO A C 1
ATOM 3166 O O . PRO A 1 425 ? 9.757 52.322 32.107 1.00 37.00 425 PRO A O 1
ATOM 3170 N N . ASN A 1 426 ? 8.967 53.750 33.671 1.00 37.37 426 ASN A N 1
ATOM 3171 C CA . ASN A 1 426 ? 10.268 54.146 34.277 1.00 37.72 426 ASN A CA 1
ATOM 3172 C C . ASN A 1 426 ? 10.875 52.969 35.058 1.00 38.69 426 ASN A C 1
ATOM 3173 O O . ASN A 1 426 ? 12.036 53.088 35.478 1.00 39.34 426 ASN A O 1
ATOM 3178 N N . THR A 1 427 ? 10.124 51.880 35.244 1.00 39.62 427 THR A N 1
ATOM 3179 C CA . THR A 1 427 ? 10.593 50.620 35.877 1.00 40.41 427 THR A CA 1
ATOM 3180 C C . THR A 1 427 ? 11.442 49.805 34.890 1.00 41.76 427 THR A C 1
ATOM 3181 O O . THR A 1 427 ? 12.120 48.864 35.363 1.00 42.76 427 THR A O 1
ATOM 3185 N N . TYR A 1 428 ? 11.413 50.132 33.587 1.00 41.92 428 TYR A N 1
ATOM 3186 C CA . TYR A 1 428 ? 12.097 49.353 32.516 1.00 42.79 428 TYR A CA 1
ATOM 3187 C C . TYR A 1 428 ? 12.782 50.239 31.461 1.00 42.23 428 TYR A C 1
ATOM 3188 O O . TYR A 1 428 ? 13.828 49.793 30.948 1.00 42.21 428 TYR A O 1
ATOM 3197 N N . LEU A 1 429 ? 12.232 51.412 31.116 1.00 41.78 429 LEU A N 1
ATOM 3198 C CA . LEU A 1 429 ? 12.588 52.129 29.857 1.00 41.84 429 LEU A CA 1
ATOM 3199 C C . LEU A 1 429 ? 12.948 53.609 30.086 1.00 40.98 429 LEU A C 1
ATOM 3200 O O . LEU A 1 429 ? 12.846 54.385 29.118 1.00 40.96 429 LEU A O 1
ATOM 3205 N N . TYR A 1 430 ? 13.411 53.995 31.280 1.00 40.35 430 TYR A N 1
ATOM 3206 C CA . TYR A 1 430 ? 13.947 55.358 31.564 1.00 39.53 430 TYR A CA 1
ATOM 3207 C C . TYR A 1 430 ? 15.481 55.314 31.505 1.00 39.61 430 TYR A C 1
ATOM 3208 O O . TYR A 1 430 ? 16.130 54.987 32.515 1.00 39.57 430 TYR A O 1
ATOM 3217 N N . PHE A 1 431 ? 16.051 55.646 30.343 1.00 39.55 431 PHE A N 1
ATOM 3218 C CA . PHE A 1 431 ? 17.480 55.400 30.015 1.00 39.96 431 PHE A CA 1
ATOM 3219 C C . PHE A 1 431 ? 18.351 56.597 30.425 1.00 39.77 431 PHE A C 1
ATOM 3220 O O . PHE A 1 431 ? 19.523 56.632 30.014 1.00 40.28 431 PHE A O 1
ATOM 3228 N N . ASP A 1 432 ? 17.817 57.515 31.238 1.00 39.19 432 ASP A N 1
ATOM 3229 C CA . ASP A 1 432 ? 18.618 58.497 32.021 1.00 39.37 432 ASP A CA 1
ATOM 3230 C C . ASP A 1 432 ? 19.101 57.825 33.316 1.00 38.45 432 ASP A C 1
ATOM 3231 O O . ASP A 1 432 ? 20.051 58.342 33.923 1.00 37.54 432 ASP A O 1
ATOM 3236 N N . TYR A 1 433 ? 18.482 56.707 33.713 1.00 38.85 433 TYR A N 1
ATOM 3237 C CA . TYR A 1 433 ? 18.854 55.911 34.915 1.00 38.88 433 TYR A CA 1
ATOM 3238 C C . TYR A 1 433 ? 20.177 55.176 34.667 1.00 38.93 433 TYR A C 1
ATOM 3239 O O . TYR A 1 433 ? 20.440 54.763 33.521 1.00 39.15 433 TYR A O 1
ATOM 3248 N N . TYR A 1 434 ? 20.982 55.015 35.722 1.00 39.07 434 TYR A N 1
ATOM 3249 C CA . TYR A 1 434 ? 22.256 54.247 35.714 1.00 39.79 434 TYR A CA 1
ATOM 3250 C C . TYR A 1 434 ? 22.000 52.836 35.174 1.00 40.59 434 TYR A C 1
ATOM 3251 O O . TYR A 1 434 ? 20.958 52.239 35.514 1.00 39.67 434 TYR A O 1
ATOM 3260 N N . GLN A 1 435 ? 22.935 52.319 34.375 1.00 42.19 435 GLN A N 1
ATOM 3261 C CA . GLN A 1 435 ? 22.851 50.965 33.762 1.00 43.73 435 GLN A CA 1
ATOM 3262 C C . GLN A 1 435 ? 23.849 50.019 34.447 1.00 44.92 435 GLN A C 1
ATOM 3263 O O . GLN A 1 435 ? 24.047 48.909 33.916 1.00 44.70 435 GLN A O 1
ATOM 3269 N N . ALA A 1 436 ? 24.418 50.433 35.590 1.00 45.98 436 ALA A N 1
ATOM 3270 C CA . ALA A 1 436 ? 25.324 49.630 36.449 1.00 47.72 436 ALA A CA 1
ATOM 3271 C C . ALA A 1 436 ? 25.086 49.956 37.932 1.00 48.98 436 ALA A C 1
ATOM 3272 O O . ALA A 1 436 ? 24.692 51.097 38.248 1.00 47.81 436 ALA A O 1
ATOM 3274 N N . LYS A 1 437 ? 25.332 48.973 38.805 1.00 51.81 437 LYS A N 1
ATOM 3275 C CA . LYS A 1 437 ? 25.112 49.045 40.276 1.00 53.27 437 LYS A CA 1
ATOM 3276 C C . LYS A 1 437 ? 26.202 49.921 40.907 1.00 52.99 437 LYS A C 1
ATOM 3277 O O . LYS A 1 437 ? 25.918 50.606 41.911 1.00 51.52 437 LYS A O 1
ATOM 3283 N N . ASP A 1 438 ? 27.401 49.890 40.322 1.00 54.09 438 ASP A N 1
ATOM 3284 C CA . ASP A 1 438 ? 28.616 50.605 40.792 1.00 55.05 438 ASP A CA 1
ATOM 3285 C C . ASP A 1 438 ? 28.605 52.032 40.225 1.00 54.20 438 ASP A C 1
ATOM 3286 O O . ASP A 1 438 ? 29.377 52.308 39.286 1.00 52.78 438 ASP A O 1
ATOM 3291 N N . THR A 1 439 ? 27.778 52.912 40.798 1.00 54.55 439 THR A N 1
ATOM 3292 C CA . THR A 1 439 ? 27.434 54.247 40.231 1.00 55.71 439 THR A CA 1
ATOM 3293 C C . THR A 1 439 ? 28.630 55.204 40.336 1.00 56.74 439 THR A C 1
ATOM 3294 O O . THR A 1 439 ? 28.654 56.173 39.557 1.00 57.66 439 THR A O 1
ATOM 3298 N N . GLU A 1 440 ? 29.581 54.939 41.240 1.00 58.43 440 GLU A N 1
ATOM 3299 C CA . GLU A 1 440 ? 30.823 55.743 41.433 1.00 60.13 440 GLU A CA 1
ATOM 3300 C C . GLU A 1 440 ? 31.611 55.833 40.118 1.00 57.92 440 GLU A C 1
ATOM 3301 O O . GLU A 1 440 ? 32.165 56.910 39.840 1.00 57.58 440 GLU A O 1
ATOM 3307 N N . ASN A 1 441 ? 31.667 54.737 39.353 1.00 55.90 441 ASN A N 1
ATOM 3308 C CA . ASN A 1 441 ? 32.499 54.594 38.127 1.00 54.90 441 ASN A CA 1
ATOM 3309 C C . ASN A 1 441 ? 31.667 54.881 36.869 1.00 53.59 441 ASN A C 1
ATOM 3310 O O . ASN A 1 441 ? 32.220 54.731 35.761 1.00 53.68 441 ASN A O 1
ATOM 3315 N N . GLU A 1 442 ? 30.402 55.289 37.030 1.00 51.53 442 GLU A N 1
ATOM 3316 C CA . GLU A 1 442 ? 29.502 55.697 35.918 1.00 50.11 442 GLU A CA 1
ATOM 3317 C C . GLU A 1 442 ? 29.568 57.210 35.750 1.00 48.51 442 GLU A C 1
ATOM 3318 O O . GLU A 1 442 ? 29.867 57.923 36.703 1.00 47.92 442 GLU A O 1
ATOM 3324 N N . PRO A 1 443 ? 29.285 57.750 34.542 1.00 47.79 443 PRO A N 1
ATOM 3325 C CA . PRO A 1 443 ? 29.054 59.186 34.388 1.00 47.08 443 PRO A CA 1
ATOM 3326 C C . PRO A 1 443 ? 27.902 59.614 35.308 1.00 45.95 443 PRO A C 1
ATOM 3327 O O . PRO A 1 443 ? 26.959 58.853 35.450 1.00 45.05 443 PRO A O 1
ATOM 3331 N N . PHE A 1 444 ? 28.023 60.790 35.927 1.00 45.44 444 PHE A N 1
ATOM 3332 C CA . PHE A 1 444 ? 27.048 61.348 36.902 1.00 44.66 444 PHE A CA 1
ATOM 3333 C C . PHE A 1 444 ? 25.644 61.344 36.280 1.00 44.15 444 PHE A C 1
ATOM 3334 O O . PHE A 1 444 ? 25.497 61.775 35.109 1.00 43.97 444 PHE A O 1
ATOM 3342 N N . GLY A 1 445 ? 24.647 60.852 37.027 1.00 42.61 445 GLY A N 1
ATOM 3343 C CA . GLY A 1 445 ? 23.262 60.675 36.544 1.00 42.11 445 GLY A CA 1
ATOM 3344 C C . GLY A 1 445 ? 22.226 60.911 37.630 1.00 41.19 445 GLY A C 1
ATOM 3345 O O . GLY A 1 445 ? 22.618 61.202 38.771 1.00 41.48 445 GLY A O 1
ATOM 3346 N N . ILE A 1 446 ? 20.944 60.775 37.282 1.00 40.91 446 ILE A N 1
ATOM 3347 C CA . ILE A 1 446 ? 19.782 61.086 38.172 1.00 41.01 446 ILE A CA 1
ATOM 3348 C C . ILE A 1 446 ? 19.687 60.051 39.302 1.00 40.57 446 ILE A C 1
ATOM 3349 O O . ILE A 1 446 ? 19.336 60.450 40.426 1.00 40.99 446 ILE A O 1
ATOM 3354 N N . GLY A 1 447 ? 19.983 58.781 39.010 1.00 40.39 447 GLY A N 1
ATOM 3355 C CA . GLY A 1 447 ? 19.883 57.656 39.960 1.00 39.45 447 GLY A CA 1
ATOM 3356 C C . GLY A 1 447 ? 19.258 56.443 39.302 1.00 39.31 447 GLY A C 1
ATOM 3357 O O . GLY A 1 447 ? 19.377 56.322 38.071 1.00 39.22 447 GLY A O 1
ATOM 3358 N N . GLY A 1 448 ? 18.612 55.582 40.093 1.00 39.45 448 GLY A N 1
ATOM 3359 C CA . GLY A 1 448 ? 17.924 54.368 39.617 1.00 39.65 448 GLY A CA 1
ATOM 3360 C C . GLY A 1 448 ? 18.910 53.294 39.196 1.00 40.57 448 GLY A C 1
ATOM 3361 O O . GLY A 1 448 ? 20.125 53.522 39.322 1.00 40.67 448 GLY A O 1
ATOM 3362 N N . TYR A 1 449 ? 18.397 52.157 38.722 1.00 41.93 449 TYR A N 1
ATOM 3363 C CA . TYR A 1 449 ? 19.182 50.995 38.235 1.00 42.61 449 TYR A CA 1
ATOM 3364 C C . TYR A 1 449 ? 18.377 50.276 37.145 1.00 43.14 449 TYR A C 1
ATOM 3365 O O . TYR A 1 449 ? 17.398 49.586 37.482 1.00 43.80 449 TYR A O 1
ATOM 3374 N N . LEU A 1 450 ? 18.765 50.468 35.879 1.00 43.69 450 LEU A N 1
ATOM 3375 C CA . LEU A 1 450 ? 18.185 49.788 34.689 1.00 44.31 450 LEU A CA 1
ATOM 3376 C C . LEU A 1 450 ? 19.306 49.139 33.889 1.00 44.01 450 LEU A C 1
ATOM 3377 O O . LEU A 1 450 ? 19.784 49.716 32.915 1.00 43.82 450 LEU A O 1
ATOM 3382 N N . PRO A 1 451 ? 19.751 47.920 34.267 1.00 44.39 451 PRO A N 1
ATOM 3383 C CA . PRO A 1 451 ? 20.756 47.197 33.491 1.00 44.90 451 PRO A CA 1
ATOM 3384 C C . PRO A 1 451 ? 20.131 46.545 32.250 1.00 45.28 451 PRO A C 1
ATOM 3385 O O . PRO A 1 451 ? 18.921 46.438 32.193 1.00 44.41 451 PRO A O 1
ATOM 3389 N N . MET A 1 452 ? 20.974 46.119 31.307 1.00 46.75 452 MET A N 1
ATOM 3390 C CA . MET A 1 452 ? 20.574 45.432 30.050 1.00 48.68 452 MET A CA 1
ATOM 3391 C C . MET A 1 452 ? 19.559 44.319 30.351 1.00 49.17 452 MET A C 1
ATOM 3392 O O . MET A 1 452 ? 18.512 44.296 29.679 1.00 49.07 452 MET A O 1
ATOM 3397 N N . GLU A 1 453 ? 19.852 43.447 31.324 1.00 49.58 453 GLU A N 1
ATOM 3398 C CA . GLU A 1 453 ? 19.018 42.258 31.669 1.00 50.75 453 GLU A CA 1
ATOM 3399 C C . GLU A 1 453 ? 17.586 42.701 31.997 1.00 49.10 453 GLU A C 1
ATOM 3400 O O . GLU A 1 453 ? 16.650 42.057 31.491 1.00 48.84 453 GLU A O 1
ATOM 3406 N N . ARG A 1 454 ? 17.422 43.746 32.814 1.00 48.12 454 ARG A N 1
ATOM 3407 C CA . ARG A 1 454 ? 16.091 44.263 33.237 1.00 48.49 454 ARG A CA 1
ATOM 3408 C C . ARG A 1 454 ? 15.315 44.746 32.005 1.00 47.15 454 ARG A C 1
ATOM 3409 O O . ARG A 1 454 ? 14.141 44.350 31.856 1.00 47.18 454 ARG A O 1
ATOM 3417 N N . VAL A 1 455 ? 15.947 45.572 31.167 1.00 45.05 455 VAL A N 1
ATOM 3418 C CA . VAL A 1 455 ? 15.349 46.115 29.911 1.00 44.85 455 VAL A CA 1
ATOM 3419 C C . VAL A 1 455 ? 14.819 44.937 29.081 1.00 45.63 455 VAL A C 1
ATOM 3420 O O . VAL A 1 455 ? 13.652 44.995 28.648 1.00 45.99 455 VAL A O 1
ATOM 3424 N N . TYR A 1 456 ? 15.637 43.900 28.888 1.00 46.12 456 TYR A N 1
ATOM 3425 C CA . TYR A 1 456 ? 15.326 42.733 28.021 1.00 47.58 456 TYR A CA 1
ATOM 3426 C C . TYR A 1 456 ? 14.188 41.899 28.625 1.00 48.30 456 TYR A C 1
ATOM 3427 O O . TYR A 1 456 ? 13.411 41.325 27.846 1.00 49.13 456 TYR A O 1
ATOM 3436 N N . SER A 1 457 ? 14.088 41.824 29.955 1.00 48.47 457 SER A N 1
ATOM 3437 C CA . SER A 1 457 ? 13.070 41.000 30.662 1.00 49.62 457 SER 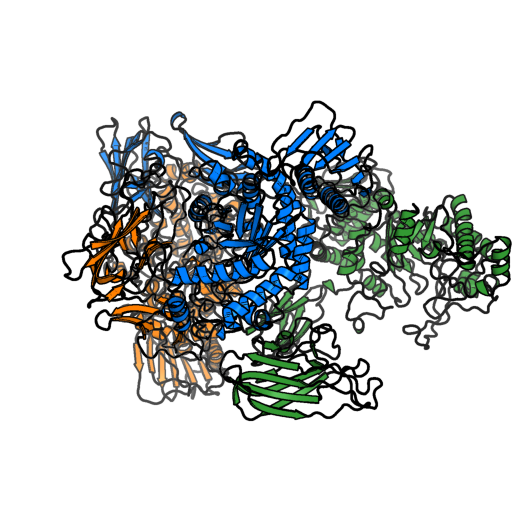A CA 1
ATOM 3438 C C . SER A 1 457 ? 11.670 41.597 30.464 1.00 49.90 457 SER A C 1
ATOM 3439 O O . SER A 1 457 ? 10.698 40.845 30.627 1.00 51.13 457 SER A O 1
ATOM 3442 N N . TYR A 1 458 ? 11.568 42.887 30.122 1.00 49.73 458 TYR A N 1
ATOM 3443 C CA . TYR A 1 458 ? 10.275 43.605 29.961 1.00 50.02 458 TYR A CA 1
ATOM 3444 C C . TYR A 1 458 ? 9.389 42.867 28.954 1.00 51.79 458 TYR A C 1
ATOM 3445 O O . TYR A 1 458 ? 9.829 42.639 27.811 1.00 52.42 458 TYR A O 1
ATOM 3454 N N . GLU A 1 459 ? 8.181 42.500 29.389 1.00 53.46 459 GLU A N 1
ATOM 3455 C CA . GLU A 1 459 ? 7.062 42.055 28.520 1.00 55.57 459 GLU A CA 1
ATOM 3456 C C . GLU A 1 459 ? 6.039 43.190 28.482 1.00 55.83 459 GLU A C 1
ATOM 3457 O O . GLU A 1 459 ? 5.387 43.467 29.486 1.00 55.56 459 GLU A O 1
ATOM 3463 N N . PRO A 1 460 ? 5.903 43.916 27.348 1.00 56.75 460 PRO A N 1
ATOM 3464 C CA . PRO A 1 460 ? 5.024 45.086 27.285 1.00 57.22 460 PRO A CA 1
ATOM 3465 C C . PRO A 1 460 ? 3.538 44.786 27.542 1.00 58.68 460 PRO A C 1
ATOM 3466 O O . PRO A 1 460 ? 2.884 45.639 28.112 1.00 58.58 460 PRO A O 1
ATOM 3470 N N . MET A 1 461 ? 3.048 43.616 27.112 1.00 60.87 461 MET A N 1
ATOM 3471 C CA . MET A 1 461 ? 1.650 43.156 27.341 1.00 62.73 461 MET A CA 1
ATOM 3472 C C . MET A 1 461 ? 1.512 42.719 28.796 1.00 62.36 461 MET A C 1
ATOM 3473 O O . MET A 1 461 ? 2.060 41.688 29.180 1.00 62.60 461 MET A O 1
ATOM 3478 N N . PRO A 1 462 ? 0.786 43.475 29.653 1.00 61.99 462 PRO A N 1
ATOM 3479 C CA . PRO A 1 462 ? 0.592 43.075 31.045 1.00 62.02 462 PRO A CA 1
ATOM 3480 C C . PRO A 1 462 ? -0.220 41.774 31.130 1.00 63.28 462 PRO A C 1
ATOM 3481 O O . PRO A 1 462 ? -1.173 41.632 30.386 1.00 63.79 462 PRO A O 1
ATOM 3485 N N . ALA A 1 463 ? 0.177 40.872 32.030 1.00 63.61 463 ALA A N 1
ATOM 3486 C CA . ALA A 1 463 ? -0.498 39.582 32.301 1.00 65.37 463 ALA A CA 1
ATOM 3487 C C . ALA A 1 463 ? -1.904 39.829 32.867 1.00 66.24 463 ALA A C 1
ATOM 3488 O O . ALA A 1 463 ? -2.742 38.914 32.761 1.00 67.29 463 ALA A O 1
ATOM 3490 N N . SER A 1 464 ? -2.150 41.019 33.434 1.00 65.72 464 SER A N 1
ATOM 3491 C CA . SER A 1 464 ? -3.393 41.383 34.167 1.00 66.12 464 SER A CA 1
ATOM 3492 C C . SER A 1 464 ? -4.494 41.861 33.208 1.00 66.93 464 SER A C 1
ATOM 3493 O O . SER A 1 464 ? -5.638 42.016 33.678 1.00 67.67 464 SER A O 1
ATOM 3496 N N . LEU A 1 465 ? -4.173 42.093 31.928 1.00 67.20 465 LEU A N 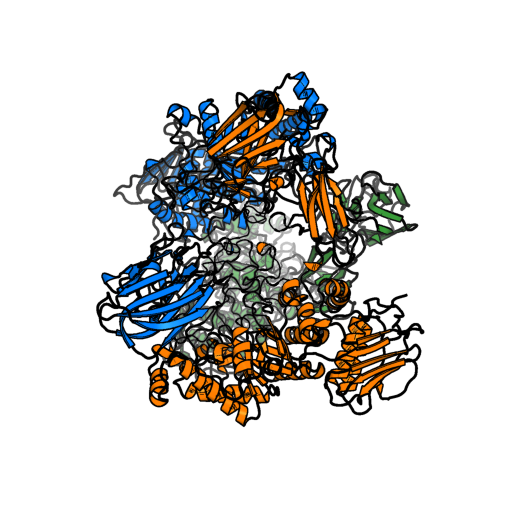1
ATOM 3497 C CA . LEU A 1 465 ? -5.159 42.467 30.875 1.00 67.92 465 LEU A CA 1
ATOM 3498 C C . LEU A 1 465 ? -5.682 41.200 30.187 1.00 70.47 465 LEU A C 1
ATOM 3499 O O . LEU A 1 465 ? -4.891 40.252 29.999 1.00 70.84 465 LEU A O 1
ATOM 3504 N N . THR A 1 466 ? -6.969 41.190 29.827 1.00 72.44 466 THR A N 1
ATOM 3505 C CA . THR A 1 466 ? -7.599 40.164 28.953 1.00 74.81 466 THR A CA 1
ATOM 3506 C C . THR A 1 466 ? -7.037 40.319 27.540 1.00 75.63 466 THR A C 1
ATOM 3507 O O . THR A 1 466 ? -6.690 41.428 27.135 1.00 75.28 466 THR A O 1
ATOM 3511 N N . PRO A 1 467 ? -6.891 39.221 26.759 1.00 77.26 467 PRO A N 1
ATOM 3512 C CA . PRO A 1 467 ? -6.537 39.311 25.341 1.00 77.53 467 PRO A CA 1
ATOM 3513 C C . PRO A 1 467 ? -7.076 40.541 24.588 1.00 77.35 467 PRO A C 1
ATOM 3514 O O . PRO A 1 467 ? -6.299 41.178 23.895 1.00 76.58 467 PRO A O 1
ATOM 3518 N N . ASP A 1 468 ? -8.371 40.847 24.736 1.00 77.37 468 ASP A N 1
ATOM 3519 C CA . ASP A 1 468 ? -9.052 41.960 24.018 1.00 76.76 468 ASP A CA 1
ATOM 3520 C C . ASP A 1 468 ? -8.478 43.309 24.481 1.00 73.66 468 ASP A C 1
ATOM 3521 O O . ASP A 1 468 ? -8.331 44.205 23.626 1.00 73.01 468 ASP A O 1
ATOM 3526 N N . GLU A 1 469 ? -8.153 43.444 25.771 1.00 71.43 469 GLU A N 1
ATOM 3527 C CA . GLU A 1 469 ? -7.591 44.688 26.368 1.00 68.81 469 GLU A CA 1
ATOM 3528 C C . GLU A 1 469 ? -6.150 44.891 25.882 1.00 67.44 469 GLU A C 1
ATOM 3529 O O . GLU A 1 469 ? -5.713 46.057 25.819 1.00 65.98 469 GLU A O 1
ATOM 3535 N N . GLN A 1 470 ? -5.448 43.801 25.549 1.00 67.09 470 GLN A N 1
ATOM 3536 C CA . GLN A 1 470 ? -4.018 43.810 25.134 1.00 65.76 470 GLN A CA 1
ATOM 3537 C C . GLN A 1 470 ? -3.850 44.468 23.757 1.00 65.29 470 GLN A C 1
ATOM 3538 O O . GLN A 1 470 ? -2.755 45.010 23.512 1.00 64.11 470 GLN A O 1
ATOM 3544 N N . GLN A 1 471 ? -4.879 44.438 22.900 1.00 65.61 471 GLN A N 1
ATOM 3545 C CA . GLN A 1 471 ? -4.839 45.056 21.543 1.00 65.87 471 GLN A CA 1
ATOM 3546 C C . GLN A 1 471 ? -4.721 46.583 21.653 1.00 63.04 471 GLN A C 1
ATOM 3547 O O . GLN A 1 471 ? -4.472 47.213 20.611 1.00 63.14 471 GLN A O 1
ATOM 3553 N N . TYR A 1 472 ? -4.901 47.151 22.852 1.00 60.34 472 TYR A N 1
ATOM 3554 C CA . TYR A 1 472 ? -4.833 48.614 23.115 1.00 57.89 472 TYR A CA 1
ATOM 3555 C C . TYR A 1 472 ? -3.395 49.035 23.452 1.00 56.15 472 TYR A C 1
ATOM 3556 O O . TYR A 1 472 ? -3.140 50.251 23.464 1.00 55.42 472 TYR A O 1
ATOM 3565 N N . ILE A 1 473 ? -2.489 48.080 23.689 1.00 55.60 473 ILE A N 1
ATOM 3566 C CA . ILE A 1 473 ? -1.020 48.332 23.797 1.00 54.45 473 ILE A CA 1
ATOM 3567 C C . ILE A 1 473 ? -0.457 48.433 22.374 1.00 54.45 473 ILE A C 1
ATOM 3568 O O . ILE A 1 473 ? -0.179 47.382 21.767 1.00 54.31 473 ILE A O 1
ATOM 3573 N N . LYS A 1 474 ? -0.296 49.660 21.873 1.00 54.01 474 LYS A N 1
ATOM 3574 C CA . LYS A 1 474 ? 0.077 49.948 20.463 1.00 54.97 474 LYS A CA 1
ATOM 3575 C C . LYS A 1 474 ? 1.597 50.084 20.333 1.00 53.31 474 LYS A C 1
ATOM 3576 O O . LYS A 1 474 ? 2.121 49.766 19.248 1.00 53.40 474 LYS A O 1
ATOM 3582 N N . GLY A 1 475 ? 2.278 50.542 21.387 1.00 51.56 475 GLY A N 1
ATOM 3583 C CA . GLY A 1 475 ? 3.675 51.001 21.283 1.00 50.05 475 GLY A CA 1
ATOM 3584 C C . GLY A 1 475 ? 4.505 50.703 22.513 1.00 48.30 475 GLY A C 1
ATOM 3585 O O . GLY A 1 475 ? 3.923 50.509 23.597 1.00 47.69 475 GLY A O 1
ATOM 3586 N N . VAL A 1 476 ? 5.827 50.684 22.319 1.00 47.37 476 VAL A N 1
ATOM 3587 C CA . VAL A 1 476 ? 6.879 50.583 23.373 1.00 46.37 476 VAL A CA 1
ATOM 3588 C C . VAL A 1 476 ? 7.961 51.617 23.039 1.00 45.10 476 VAL A C 1
ATOM 3589 O O . VAL A 1 476 ? 8.381 51.673 21.867 1.00 45.19 476 VAL A O 1
ATOM 3593 N N . GLN A 1 477 ? 8.397 52.401 24.026 1.00 43.43 477 GLN A N 1
ATOM 3594 C CA . GLN A 1 477 ? 9.367 53.506 23.812 1.00 42.57 477 GLN A CA 1
ATOM 3595 C C . GLN A 1 477 ? 10.198 53.719 25.081 1.00 41.67 477 GLN A C 1
ATOM 3596 O O . GLN A 1 477 ? 9.640 53.588 26.184 1.00 41.21 477 GLN A O 1
ATOM 3602 N N . ALA A 1 478 ? 11.487 54.025 24.915 1.00 41.46 478 ALA A N 1
ATOM 3603 C CA . ALA A 1 478 ? 12.416 54.400 26.005 1.00 41.12 478 ALA A CA 1
ATOM 3604 C C . ALA A 1 478 ? 12.664 55.908 25.944 1.00 40.58 478 ALA A C 1
ATOM 3605 O O . ALA A 1 478 ? 12.838 56.436 24.833 1.00 41.45 478 ALA A O 1
ATOM 3607 N N . ASN A 1 479 ? 12.666 56.570 27.101 1.00 39.80 479 ASN A N 1
ATOM 3608 C CA . ASN A 1 479 ? 12.805 58.045 27.219 1.00 39.37 479 ASN A CA 1
ATOM 3609 C C . ASN A 1 479 ? 14.242 58.373 27.637 1.00 38.98 479 ASN A C 1
ATOM 3610 O O . ASN A 1 479 ? 14.825 57.594 28.417 1.00 38.31 479 ASN A O 1
ATOM 3615 N N . LEU A 1 480 ? 14.802 59.457 27.092 1.00 38.55 480 LEU A N 1
ATOM 3616 C CA . LEU A 1 480 ? 16.102 60.024 27.530 1.00 38.44 480 LEU A CA 1
ATOM 3617 C C . LEU A 1 480 ? 15.896 61.473 27.982 1.00 38.08 480 LEU A C 1
ATOM 3618 O O . LEU A 1 480 ? 15.919 62.381 27.129 1.00 38.38 480 LEU A O 1
ATOM 3623 N N . TRP A 1 481 ? 15.713 61.666 29.287 1.00 38.18 481 TRP A N 1
ATOM 3624 C CA . TRP A 1 481 ? 15.713 62.997 29.947 1.00 38.00 481 TRP A CA 1
ATOM 3625 C C . TRP A 1 481 ? 17.171 63.398 30.164 1.00 37.72 481 TRP A C 1
ATOM 3626 O O . TRP A 1 481 ? 17.982 62.495 30.436 1.00 37.77 481 TRP A O 1
ATOM 3637 N N . THR A 1 482 ? 17.498 64.682 30.000 1.00 37.75 482 THR A N 1
ATOM 3638 C CA . THR A 1 482 ? 18.897 65.144 29.806 1.00 38.36 482 THR A CA 1
ATOM 3639 C C . THR A 1 482 ? 19.308 66.167 30.870 1.00 38.83 482 THR A C 1
ATOM 3640 O O . THR A 1 482 ? 20.198 66.983 30.565 1.00 40.65 482 THR A O 1
ATOM 3644 N N . GLU A 1 483 ? 18.748 66.100 32.080 1.00 39.16 483 GLU A N 1
ATOM 3645 C CA . GLU A 1 483 ? 19.202 66.940 33.223 1.00 40.27 483 GLU A CA 1
ATOM 3646 C C . GLU A 1 483 ? 20.716 66.753 33.422 1.00 41.09 483 GLU A C 1
ATOM 3647 O O . GLU A 1 483 ? 21.392 67.751 33.727 1.00 42.16 483 GLU A O 1
ATOM 3653 N N . TYR A 1 484 ? 21.230 65.530 33.242 1.00 41.53 484 TYR A N 1
ATOM 3654 C CA . TYR A 1 484 ? 22.642 65.153 33.529 1.00 41.87 484 TYR A CA 1
ATOM 3655 C C . TYR A 1 484 ? 23.353 64.670 32.258 1.00 42.12 484 TYR A C 1
ATOM 3656 O O . TYR A 1 484 ? 24.363 63.957 32.394 1.00 42.35 484 TYR A O 1
ATOM 3665 N N . ILE A 1 485 ? 22.870 65.069 31.073 1.00 42.09 485 ILE A N 1
ATOM 3666 C CA . ILE A 1 485 ? 23.442 64.669 29.751 1.00 42.44 485 ILE A CA 1
ATOM 3667 C C . ILE A 1 485 ? 23.672 65.938 28.923 1.00 43.53 485 ILE A C 1
ATOM 3668 O O . ILE A 1 485 ? 22.706 66.429 28.305 1.00 43.68 485 ILE A O 1
ATOM 3673 N N . ALA A 1 486 ? 24.912 66.438 28.927 1.00 44.76 486 ALA A N 1
ATOM 3674 C CA . ALA A 1 486 ? 25.332 67.728 28.327 1.00 45.60 486 ALA A CA 1
ATOM 3675 C C . ALA A 1 486 ? 26.023 67.508 26.974 1.00 46.21 486 ALA A C 1
ATOM 3676 O O . ALA A 1 486 ? 26.050 68.461 26.178 1.00 48.68 486 ALA A O 1
ATOM 3678 N N . THR A 1 487 ? 26.584 66.319 26.735 1.00 45.90 487 THR A N 1
ATOM 3679 C CA . THR A 1 487 ? 27.267 65.936 25.469 1.00 46.07 487 THR A CA 1
ATOM 3680 C C . THR A 1 487 ? 26.472 64.825 24.780 1.00 45.78 487 THR A C 1
ATOM 3681 O O . THR A 1 487 ? 25.852 64.006 25.494 1.00 45.35 487 THR A O 1
ATOM 3685 N N . PHE A 1 488 ? 26.510 64.782 23.447 1.00 45.99 488 PHE A N 1
ATOM 3686 C CA . PHE A 1 488 ? 25.847 63.728 22.639 1.00 45.72 488 PHE A CA 1
ATOM 3687 C C . PHE A 1 488 ? 26.554 62.384 22.866 1.00 45.58 488 PHE A C 1
ATOM 3688 O O . PHE A 1 488 ? 25.881 61.339 22.812 1.00 45.49 488 PHE A O 1
ATOM 3696 N N . SER A 1 489 ? 27.864 62.409 23.122 1.00 45.39 489 SER A N 1
ATOM 3697 C CA . SER A 1 489 ? 28.687 61.206 23.412 1.00 45.69 489 SER A CA 1
ATOM 3698 C C . SER A 1 489 ? 28.151 60.491 24.661 1.00 44.44 489 SER A C 1
ATOM 3699 O O . SER A 1 489 ? 28.102 59.245 24.656 1.00 44.27 489 SER A O 1
ATOM 3702 N N . HIS A 1 490 ? 27.755 61.246 25.690 1.00 43.42 490 HIS A N 1
ATOM 3703 C CA . HIS A 1 490 ? 27.176 60.700 26.948 1.00 42.59 490 HIS A CA 1
ATOM 3704 C C . HIS A 1 490 ? 25.745 60.205 26.687 1.00 41.47 490 HIS A C 1
ATOM 3705 O O . HIS A 1 490 ? 25.365 59.179 27.280 1.00 41.23 490 HIS A O 1
ATOM 3712 N N . ALA A 1 491 ? 24.987 60.886 25.822 1.00 40.57 491 ALA A N 1
ATOM 3713 C CA . ALA A 1 491 ? 23.627 60.471 25.401 1.00 39.91 491 ALA A CA 1
ATOM 3714 C C . ALA A 1 491 ? 23.691 59.083 24.748 1.00 39.94 491 ALA A C 1
ATOM 3715 O O . ALA A 1 491 ? 22.824 58.249 25.055 1.00 39.52 491 ALA A O 1
ATOM 3717 N N . GLN A 1 492 ? 24.690 58.851 23.891 1.00 40.44 492 GLN A N 1
ATOM 3718 C CA . GLN A 1 492 ? 24.932 57.553 23.204 1.00 41.32 492 GLN A CA 1
ATOM 3719 C C . GLN A 1 492 ? 25.230 56.473 24.253 1.00 41.69 492 GLN A C 1
ATOM 3720 O O . GLN A 1 492 ? 24.612 55.390 24.179 1.00 41.69 492 GLN A O 1
ATOM 3726 N N . TYR A 1 493 ? 26.138 56.762 25.190 1.00 41.51 493 TYR A N 1
ATOM 3727 C CA . TYR A 1 493 ? 26.521 55.868 26.314 1.00 41.73 493 TYR A CA 1
ATOM 3728 C C . TYR A 1 493 ? 25.254 55.395 27.037 1.00 41.07 493 TYR A C 1
ATOM 3729 O O . TYR A 1 493 ? 25.182 54.209 27.420 1.00 40.80 493 TYR A O 1
ATOM 3738 N N . MET A 1 494 ? 24.281 56.296 27.207 1.00 40.56 494 MET A N 1
ATOM 3739 C CA . MET A 1 494 ? 23.067 56.055 28.032 1.00 39.80 494 MET A CA 1
ATOM 3740 C C . MET A 1 494 ? 22.026 55.229 27.257 1.00 39.57 494 MET A C 1
ATOM 3741 O O . MET A 1 494 ? 21.246 54.529 27.927 1.00 39.33 494 MET A O 1
ATOM 3746 N N . VAL A 1 495 ? 22.020 55.268 25.919 1.00 39.39 495 VAL A N 1
ATOM 3747 C CA . VAL A 1 495 ? 20.979 54.584 25.089 1.00 39.67 495 VAL A CA 1
ATOM 3748 C C . VAL A 1 495 ? 21.550 53.339 24.391 1.00 40.26 495 VAL A C 1
ATOM 3749 O O . VAL A 1 495 ? 20.739 52.468 24.042 1.00 40.51 495 VAL A O 1
ATOM 3753 N N . LEU A 1 496 ? 22.867 53.261 24.168 1.00 41.04 496 LEU A N 1
ATOM 3754 C CA . LEU A 1 496 ? 23.539 52.092 23.530 1.00 42.34 496 LEU A CA 1
ATOM 3755 C C . LEU A 1 496 ? 24.373 51.367 24.584 1.00 42.51 496 LEU A C 1
ATOM 3756 O O . LEU A 1 496 ? 25.167 52.008 25.269 1.00 42.57 496 LEU A O 1
ATOM 3761 N N . PRO A 1 497 ? 24.263 50.025 24.744 1.00 42.85 497 PRO A N 1
ATOM 3762 C CA . PRO A 1 497 ? 23.422 49.168 23.904 1.00 43.47 497 PRO A CA 1
ATOM 3763 C C . PRO A 1 497 ? 22.013 48.846 24.437 1.00 42.89 497 PRO A C 1
ATOM 3764 O O . PRO A 1 497 ? 21.463 47.842 24.033 1.00 43.45 497 PRO A O 1
ATOM 3768 N N . ARG A 1 498 ? 21.443 49.689 25.301 1.00 41.91 498 ARG A N 1
ATOM 3769 C CA . ARG A 1 498 ? 20.120 49.421 25.933 1.00 42.00 498 ARG A CA 1
ATOM 3770 C C . ARG A 1 498 ? 19.011 49.456 24.869 1.00 42.73 498 ARG A C 1
ATOM 3771 O O . ARG A 1 498 ? 18.021 48.713 25.031 1.00 43.23 498 ARG A O 1
ATOM 3779 N N . TRP A 1 499 ? 19.176 50.260 23.815 1.00 42.90 499 TRP A N 1
ATOM 3780 C CA . TRP A 1 499 ? 18.258 50.316 22.643 1.00 43.56 499 TRP A CA 1
ATOM 3781 C C . TRP A 1 499 ? 18.185 48.947 21.959 1.00 44.88 499 TRP A C 1
ATOM 3782 O O . TRP A 1 499 ? 17.100 48.606 21.462 1.00 45.89 499 TRP A O 1
ATOM 3793 N N . ALA A 1 500 ? 19.300 48.209 21.922 1.00 45.80 500 ALA A N 1
ATOM 3794 C CA . ALA A 1 500 ? 19.404 46.856 21.322 1.00 47.22 500 ALA A CA 1
ATOM 3795 C C . ALA A 1 500 ? 18.437 45.900 22.031 1.00 47.49 500 ALA A C 1
ATOM 3796 O O . ALA A 1 500 ? 17.752 45.134 21.331 1.00 48.76 500 ALA A O 1
ATOM 3798 N N . ALA A 1 501 ? 18.390 45.944 23.366 1.00 46.92 501 ALA A N 1
ATOM 3799 C CA . ALA A 1 501 ? 17.460 45.153 24.206 1.00 46.99 501 ALA A CA 1
ATOM 3800 C C . ALA A 1 501 ? 16.023 45.632 23.965 1.00 47.08 501 ALA A C 1
ATOM 3801 O O . ALA A 1 501 ? 15.142 44.774 23.771 1.00 47.84 501 ALA A O 1
ATOM 3803 N N . LEU A 1 502 ? 15.807 46.951 23.969 1.00 46.55 502 LEU A N 1
ATOM 3804 C CA . LEU A 1 502 ? 14.484 47.595 23.734 1.00 46.76 502 LEU A CA 1
ATOM 3805 C C . LEU A 1 502 ? 13.908 47.145 22.386 1.00 47.76 502 LEU A C 1
ATOM 3806 O O . LEU A 1 502 ? 12.694 46.864 22.326 1.00 48.19 502 LEU A O 1
ATOM 3811 N N . CYS A 1 503 ? 14.732 47.104 21.337 1.00 48.35 503 CYS A N 1
ATOM 3812 C CA . CYS A 1 503 ? 14.257 46.928 19.939 1.00 49.31 503 CYS A CA 1
ATOM 3813 C C . CYS A 1 503 ? 13.861 45.463 19.710 1.00 50.30 503 CYS A C 1
ATOM 3814 O O . CYS A 1 503 ? 12.954 45.229 18.886 1.00 50.91 503 CYS A O 1
ATOM 3817 N N . GLU A 1 504 ? 14.473 44.519 20.435 1.00 49.86 504 GLU A N 1
ATOM 3818 C CA . GLU A 1 504 ? 14.042 43.095 20.443 1.00 50.88 504 GLU A CA 1
ATOM 3819 C C . GLU A 1 504 ? 12.651 43.000 21.083 1.00 50.28 504 GLU A C 1
ATOM 3820 O O . GLU A 1 504 ? 11.821 42.237 20.563 1.00 50.93 504 GLU A O 1
ATOM 3826 N N . VAL A 1 505 ? 12.403 43.763 22.152 1.00 49.42 505 VAL A N 1
ATOM 3827 C CA . VAL A 1 505 ? 11.086 43.820 22.857 1.00 49.48 505 VAL A CA 1
ATOM 3828 C C . VAL A 1 505 ? 10.049 44.435 21.911 1.00 50.05 505 VAL A C 1
ATOM 3829 O O . VAL A 1 505 ? 8.953 43.858 21.793 1.00 51.43 505 VAL A O 1
ATOM 3833 N N . GLN A 1 506 ? 10.394 45.555 21.266 1.00 49.44 506 GLN A N 1
ATOM 3834 C CA . GLN A 1 506 ? 9.530 46.289 20.300 1.00 49.58 506 GLN A CA 1
ATOM 3835 C C . GLN A 1 506 ? 9.149 45.387 19.116 1.00 51.71 506 GLN A C 1
ATOM 3836 O O . GLN A 1 506 ? 7.997 45.484 18.644 1.00 51.72 506 GLN A O 1
ATOM 3842 N N . TRP A 1 507 ? 10.083 44.551 18.648 1.00 53.18 507 TRP A N 1
ATOM 3843 C CA . TRP A 1 507 ? 10.030 43.905 17.309 1.00 55.17 507 TRP A CA 1
ATOM 3844 C C . TRP A 1 507 ? 9.719 42.406 17.417 1.00 56.98 507 TRP A C 1
ATOM 3845 O O . TRP A 1 507 ? 8.744 41.965 16.780 1.00 57.91 507 TRP A O 1
ATOM 3856 N N . SER A 1 508 ? 10.540 41.650 18.152 1.00 57.57 508 SER A N 1
ATOM 3857 C CA . SER A 1 508 ? 10.532 40.162 18.170 1.00 59.49 508 SER A CA 1
ATOM 3858 C C . SER A 1 508 ? 9.299 39.637 18.911 1.00 60.51 508 SER A C 1
ATOM 3859 O O . SER A 1 508 ? 8.835 40.309 19.849 1.00 58.74 508 SER A O 1
ATOM 3862 N N . THR A 1 509 ? 8.806 38.464 18.500 1.00 64.16 509 THR A N 1
ATOM 3863 C CA . THR A 1 509 ? 7.683 37.735 19.150 1.00 66.10 509 THR A CA 1
ATOM 3864 C C . THR A 1 509 ? 8.159 37.252 20.519 1.00 66.72 509 THR A C 1
ATOM 3865 O O . THR A 1 509 ? 9.301 36.816 20.657 1.00 66.69 509 THR A O 1
ATOM 3869 N N . PRO A 1 510 ? 7.306 37.312 21.569 1.00 67.93 510 PRO A N 1
ATOM 3870 C CA . PRO A 1 510 ? 7.737 37.037 22.943 1.00 68.41 510 PRO A CA 1
ATOM 3871 C C . PRO A 1 510 ? 8.278 35.624 23.218 1.00 70.35 510 PRO A C 1
ATOM 3872 O O . PRO A 1 510 ? 9.051 35.488 24.142 1.00 71.01 510 PRO A O 1
ATOM 3876 N N . ASP A 1 511 ? 7.868 34.623 22.431 1.00 73.31 511 ASP A N 1
ATOM 3877 C CA . ASP A 1 511 ? 8.272 33.198 22.608 1.00 75.66 511 ASP A CA 1
ATOM 3878 C C . ASP A 1 511 ? 9.718 32.983 22.136 1.00 76.25 511 ASP A C 1
ATOM 3879 O O . ASP A 1 511 ? 10.303 31.950 22.512 1.00 77.54 511 ASP A O 1
ATOM 3884 N N . LYS A 1 512 ? 10.270 33.914 21.348 1.00 76.30 512 LYS A N 1
ATOM 3885 C CA . LYS A 1 512 ? 11.633 33.826 20.752 1.00 76.81 512 LYS A CA 1
ATOM 3886 C C . LYS A 1 512 ? 12.682 34.422 21.701 1.00 75.13 512 LYS A C 1
ATOM 3887 O O . LYS A 1 512 ? 13.884 34.311 21.384 1.00 75.72 512 LYS A O 1
ATOM 3893 N N . LYS A 1 513 ? 12.254 35.021 22.817 1.00 72.74 513 LYS A N 1
ATOM 3894 C CA . LYS A 1 513 ? 13.129 35.813 23.722 1.00 70.09 513 LYS A CA 1
ATOM 3895 C C . LYS A 1 513 ? 13.897 34.877 24.663 1.00 69.03 513 LYS A C 1
ATOM 3896 O O . LYS A 1 513 ? 13.254 34.105 25.402 1.00 69.41 513 LYS A O 1
ATOM 3902 N N . ASN A 1 514 ? 15.231 34.962 24.611 1.00 67.00 514 ASN A N 1
ATOM 3903 C CA . ASN A 1 514 ? 16.202 34.225 25.463 1.00 65.65 514 ASN A CA 1
ATOM 3904 C C . ASN A 1 514 ? 17.397 35.158 25.699 1.00 63.29 514 ASN A C 1
ATOM 3905 O O . ASN A 1 514 ? 18.036 35.550 24.705 1.00 63.14 514 ASN A O 1
ATOM 3910 N N . TYR A 1 515 ? 17.681 35.513 26.955 1.00 61.19 515 TYR A N 1
ATOM 3911 C CA . TYR A 1 515 ? 18.678 36.556 27.310 1.00 59.76 515 TYR A CA 1
ATOM 3912 C C . TYR A 1 515 ? 20.093 36.112 26.913 1.00 59.89 515 TYR A C 1
ATOM 3913 O O . TYR A 1 515 ? 20.814 36.938 26.322 1.00 58.59 515 TYR A O 1
ATOM 3922 N N . GLU A 1 516 ? 20.475 34.869 27.234 1.00 61.08 516 GLU A N 1
ATOM 3923 C CA . GLU A 1 516 ? 21.799 34.273 26.889 1.00 62.02 516 GLU A CA 1
ATOM 3924 C C . GLU A 1 516 ? 22.047 34.394 25.377 1.00 61.81 516 GLU A C 1
ATOM 3925 O O . GLU A 1 516 ? 23.164 34.798 24.995 1.00 61.52 516 GLU A O 1
ATOM 3931 N N . ASP A 1 517 ? 21.045 34.055 24.557 1.00 61.56 517 ASP A N 1
ATOM 3932 C CA . ASP A 1 517 ? 21.124 34.066 23.069 1.00 61.94 517 ASP A CA 1
ATOM 3933 C C . ASP A 1 517 ? 21.286 35.506 22.563 1.00 59.97 517 ASP A C 1
ATOM 3934 O O . ASP A 1 517 ? 22.119 35.719 21.656 1.00 60.57 517 ASP A O 1
ATOM 3939 N N . PHE A 1 518 ? 20.506 36.447 23.106 1.00 57.04 518 PHE A N 1
ATOM 3940 C CA . PHE A 1 518 ? 20.554 37.890 22.746 1.00 55.33 518 PHE A CA 1
ATOM 3941 C C . PHE A 1 518 ? 21.979 38.416 22.960 1.00 54.75 518 PHE A C 1
ATOM 3942 O O . PHE A 1 518 ? 22.522 39.072 22.051 1.00 54.61 518 PHE A O 1
ATOM 3950 N N . LEU A 1 519 ? 22.565 38.124 24.125 1.00 54.57 519 LEU A N 1
ATOM 3951 C CA . LEU A 1 519 ? 23.930 38.571 24.515 1.00 53.93 519 LEU A CA 1
ATOM 3952 C C . LEU A 1 519 ? 24.979 37.971 23.567 1.00 54.83 519 LEU A C 1
ATOM 3953 O O . LEU A 1 519 ? 26.004 38.635 23.349 1.00 55.76 519 LEU A O 1
ATOM 3958 N N . SER A 1 520 ? 24.751 36.770 23.028 1.00 55.43 520 SER A N 1
ATOM 3959 C CA . SER A 1 520 ? 25.671 36.109 22.062 1.00 56.51 520 SER A CA 1
ATOM 3960 C C . SER A 1 520 ? 25.575 36.796 20.691 1.00 56.66 520 SER A C 1
ATOM 3961 O O . SER A 1 520 ? 26.526 36.664 19.900 1.00 57.69 520 SER A O 1
ATOM 3964 N N . ARG A 1 521 ? 24.473 37.507 20.427 1.00 55.82 521 ARG A N 1
ATOM 3965 C CA . ARG A 1 521 ? 24.228 38.245 19.156 1.00 56.00 521 ARG A CA 1
ATOM 3966 C C . ARG A 1 521 ? 24.700 39.703 19.276 1.00 54.37 521 ARG A C 1
ATOM 3967 O O . ARG A 1 521 ? 25.034 40.285 18.235 1.00 54.70 521 ARG A O 1
ATOM 3975 N N . LEU A 1 522 ? 24.764 40.259 20.491 1.00 52.94 522 LEU A N 1
ATOM 3976 C CA . LEU A 1 522 ? 25.049 41.700 20.743 1.00 51.83 522 LEU A CA 1
ATOM 3977 C C . LEU A 1 522 ? 26.390 42.128 20.141 1.00 52.56 522 LEU A C 1
ATOM 3978 O O . LEU A 1 522 ? 26.465 43.200 19.549 1.00 52.72 522 LEU A O 1
ATOM 3983 N N . PRO A 1 523 ? 27.491 41.347 20.262 1.00 53.94 523 PRO A N 1
ATOM 3984 C CA . PRO A 1 523 ? 28.804 41.794 19.784 1.00 54.64 523 PRO A CA 1
ATOM 3985 C C . PRO A 1 523 ? 28.877 42.126 18.284 1.00 56.09 523 PRO A C 1
ATOM 3986 O O . PRO A 1 523 ? 29.641 43.002 17.929 1.00 56.56 523 PRO A O 1
ATOM 3990 N N . ARG A 1 524 ? 28.105 41.420 17.451 1.00 57.37 524 ARG A N 1
ATOM 3991 C CA . ARG A 1 524 ? 28.029 41.652 15.981 1.00 58.83 524 ARG A CA 1
ATOM 3992 C C . ARG A 1 524 ? 27.329 42.989 15.699 1.00 57.95 524 ARG A C 1
ATOM 3993 O O . ARG A 1 524 ? 27.627 43.589 14.650 1.00 59.10 524 ARG A O 1
ATOM 4001 N N . LEU A 1 525 ? 26.436 43.439 16.588 1.00 56.62 525 LEU A N 1
ATOM 4002 C CA . LEU A 1 525 ? 25.767 44.764 16.473 1.00 55.75 525 LEU A CA 1
ATOM 4003 C C . LEU A 1 525 ? 26.722 45.865 16.950 1.00 55.15 525 LEU A C 1
ATOM 4004 O O . LEU A 1 525 ? 26.689 46.957 16.358 1.00 55.34 525 LEU A O 1
ATOM 4009 N N . ILE A 1 526 ? 27.547 45.595 17.968 1.00 54.98 526 ILE A N 1
ATOM 4010 C CA . ILE A 1 526 ? 28.504 46.594 18.536 1.00 54.71 526 ILE A CA 1
ATOM 4011 C C . ILE A 1 526 ? 29.549 46.942 17.465 1.00 55.71 526 ILE A C 1
ATOM 4012 O O . ILE A 1 526 ? 30.040 48.086 17.474 1.00 54.93 526 ILE A O 1
ATOM 4017 N N . LYS A 1 527 ? 29.871 45.996 16.576 1.00 57.41 527 LYS A N 1
ATOM 4018 C CA . LYS A 1 527 ? 30.782 46.204 15.416 1.00 59.04 527 LYS A CA 1
ATOM 4019 C C . LYS A 1 527 ? 30.243 47.332 14.526 1.00 58.57 527 LYS A C 1
ATOM 4020 O O . LYS A 1 527 ? 31.065 48.099 13.993 1.00 59.14 527 LYS A O 1
ATOM 4026 N N . TRP A 1 528 ? 28.918 47.428 14.375 1.00 57.64 528 TRP A N 1
ATOM 4027 C CA . TRP A 1 528 ? 28.241 48.492 13.583 1.00 57.31 528 TRP A CA 1
ATOM 4028 C C . TRP A 1 528 ? 28.231 49.816 14.356 1.00 56.05 528 TRP A C 1
ATOM 4029 O O . TRP A 1 528 ? 28.366 50.863 13.699 1.00 56.53 528 TRP A O 1
ATOM 4040 N N . TYR A 1 529 ? 28.090 49.782 15.686 1.00 54.98 529 TYR A N 1
ATOM 4041 C CA . TYR A 1 529 ? 28.275 50.969 16.564 1.00 53.87 529 TYR A CA 1
ATOM 4042 C C . TYR A 1 529 ? 29.667 51.558 16.298 1.00 54.87 529 TYR A C 1
ATOM 4043 O O . TYR A 1 529 ? 29.776 52.788 16.126 1.00 54.30 529 TYR A O 1
ATOM 4052 N N . ASP A 1 530 ? 30.691 50.694 16.255 1.00 56.37 530 ASP A N 1
ATOM 4053 C CA . ASP A 1 530 ? 32.120 51.065 16.048 1.00 57.46 530 ASP A CA 1
ATOM 4054 C C . ASP A 1 530 ? 32.292 51.726 14.674 1.00 57.75 530 ASP A C 1
ATOM 4055 O O . ASP A 1 530 ? 32.866 52.831 14.620 1.00 57.44 530 ASP A O 1
ATOM 4060 N N . ALA A 1 531 ? 31.814 51.070 13.612 1.00 57.95 531 ALA A N 1
ATOM 4061 C CA . ALA A 1 531 ? 31.978 51.494 12.201 1.00 58.71 531 ALA A CA 1
ATOM 4062 C C . ALA A 1 531 ? 31.269 52.834 11.949 1.00 57.52 531 ALA A C 1
ATOM 4063 O O . ALA A 1 531 ? 31.754 53.595 11.093 1.00 58.05 531 ALA A O 1
ATOM 4065 N N . GLU A 1 532 ? 30.173 53.112 12.664 1.00 56.08 532 GLU A N 1
ATOM 4066 C CA . GLU A 1 532 ? 29.357 54.350 12.506 1.00 55.34 532 GLU A CA 1
ATOM 4067 C C . GLU A 1 532 ? 29.827 55.434 13.489 1.00 54.01 532 GLU A C 1
ATOM 4068 O O . GLU A 1 532 ? 29.265 56.540 13.444 1.00 53.72 532 GLU A O 1
ATOM 4074 N N . GLY A 1 533 ? 30.807 55.131 14.347 1.00 53.84 533 GLY A N 1
ATOM 4075 C CA . GLY A 1 533 ? 31.440 56.096 15.270 1.00 52.79 533 GLY A CA 1
ATOM 4076 C C . GLY A 1 533 ? 30.571 56.427 16.476 1.00 50.99 533 GLY A C 1
ATOM 4077 O O . GLY A 1 533 ? 30.790 57.498 17.072 1.00 49.74 533 GLY A O 1
ATOM 4078 N N . TYR A 1 534 ? 29.633 55.545 16.843 1.00 50.22 534 TYR A N 1
ATOM 4079 C CA . TYR A 1 534 ? 28.731 55.711 18.013 1.00 48.64 534 TYR A CA 1
ATOM 4080 C C . TYR A 1 534 ? 29.445 55.234 19.281 1.00 48.50 534 TYR A C 1
ATOM 4081 O O . TYR A 1 534 ? 30.007 54.125 19.272 1.00 49.60 534 TYR A O 1
ATOM 4090 N N . ASN A 1 535 ? 29.417 56.054 20.334 1.00 47.75 535 ASN A N 1
ATOM 4091 C CA . ASN A 1 535 ? 29.834 55.676 21.711 1.00 47.44 535 ASN A CA 1
ATOM 4092 C C . ASN A 1 535 ? 28.807 54.681 22.266 1.00 47.31 535 ASN A C 1
ATOM 4093 O O . ASN A 1 535 ? 27.693 54.622 21.717 1.00 47.57 535 ASN A O 1
ATOM 4098 N N . TYR A 1 536 ? 29.166 53.923 23.306 1.00 47.39 536 TYR A N 1
ATOM 4099 C CA . TYR A 1 536 ? 28.284 52.923 23.963 1.00 47.67 536 TYR A CA 1
ATOM 4100 C C . TYR A 1 536 ? 28.921 52.467 25.280 1.00 47.90 536 TYR A C 1
ATOM 4101 O O . TYR A 1 536 ? 30.162 52.505 25.387 1.00 48.39 536 TYR A O 1
ATOM 4110 N N . ALA A 1 537 ? 28.092 52.054 26.245 1.00 47.84 537 ALA A N 1
ATOM 4111 C CA . ALA A 1 537 ? 28.510 51.469 27.543 1.00 47.81 537 ALA A CA 1
ATOM 4112 C C . ALA A 1 537 ? 29.037 50.047 27.310 1.00 48.89 537 ALA A C 1
ATOM 4113 O O . ALA A 1 537 ? 28.447 49.327 26.484 1.00 49.55 537 ALA A O 1
ATOM 4115 N N . LYS A 1 538 ? 30.100 49.657 28.021 1.00 50.13 538 LYS A N 1
ATOM 4116 C CA . LYS A 1 538 ? 30.900 48.433 27.726 1.00 52.00 538 LYS A CA 1
ATOM 4117 C C . LYS A 1 538 ? 30.808 47.415 28.874 1.00 51.88 538 LYS A C 1
ATOM 4118 O O . LYS A 1 538 ? 31.712 46.564 28.965 1.00 53.17 538 LYS A O 1
ATOM 4124 N N . HIS A 1 539 ? 29.745 47.464 29.685 1.00 51.34 539 HIS A N 1
ATOM 4125 C CA . HIS A 1 539 ? 29.536 46.568 30.858 1.00 51.85 539 HIS A CA 1
ATOM 4126 C C . HIS A 1 539 ? 29.367 45.114 30.397 1.00 53.14 539 HIS A C 1
ATOM 4127 O O . HIS A 1 539 ? 29.867 44.216 31.098 1.00 52.29 539 HIS A O 1
ATOM 4134 N N . VAL A 1 540 ? 28.682 44.899 29.268 1.00 54.49 540 VAL A N 1
ATOM 4135 C CA . VAL A 1 540 ? 28.386 43.546 28.702 1.00 55.94 540 VAL A CA 1
ATOM 4136 C C . VAL A 1 540 ? 29.689 42.874 28.248 1.00 57.00 540 VAL A C 1
ATOM 4137 O O . VAL A 1 540 ? 29.693 41.634 28.158 1.00 58.43 540 VAL A O 1
ATOM 4141 N N . PHE A 1 541 ? 30.740 43.655 27.964 1.00 57.43 541 PHE A N 1
ATOM 4142 C CA . PHE A 1 541 ? 32.065 43.169 27.487 1.00 58.87 541 PHE A CA 1
ATOM 4143 C C . PHE A 1 541 ? 32.967 42.753 28.662 1.00 57.89 541 PHE A C 1
ATOM 4144 O O . PHE A 1 541 ? 34.062 42.224 28.391 1.00 57.92 541 PHE A O 1
ATOM 4152 N N . ASP A 1 542 ? 32.550 42.992 29.911 1.00 56.65 542 ASP A N 1
ATOM 4153 C CA . ASP A 1 542 ? 33.353 42.676 31.126 1.00 57.14 542 ASP A CA 1
ATOM 4154 C C . ASP A 1 542 ? 33.533 41.160 31.258 1.00 57.25 542 ASP A C 1
ATOM 4155 O O . ASP A 1 542 ? 32.649 40.408 30.799 1.00 57.67 542 ASP A O 1
ATOM 4160 N N . VAL A 1 543 ? 34.633 40.735 31.881 1.00 57.14 543 VAL A N 1
ATOM 4161 C CA . VAL A 1 543 ? 34.818 39.335 32.364 1.00 57.92 543 VAL A CA 1
ATOM 4162 C C . VAL A 1 543 ? 33.920 39.166 33.592 1.00 57.35 543 VAL A C 1
ATOM 4163 O O . VAL A 1 543 ? 34.082 39.947 34.545 1.00 55.83 543 VAL A O 1
ATOM 4167 N N . LYS A 1 544 ? 32.994 38.206 33.546 1.00 59.43 544 LYS A N 1
ATOM 4168 C CA . LYS A 1 544 ? 32.101 37.850 34.679 1.00 60.53 544 LYS A CA 1
ATOM 4169 C C . LYS A 1 544 ? 32.780 36.744 35.494 1.00 60.14 544 LYS A C 1
ATOM 4170 O O . LYS A 1 544 ? 33.029 35.661 34.930 1.00 60.84 544 LYS A O 1
ATOM 4176 N N . ALA A 1 545 ? 33.081 37.023 36.765 1.00 58.98 545 ALA A N 1
ATOM 4177 C CA . ALA A 1 545 ? 33.805 36.125 37.692 1.00 58.94 545 ALA A CA 1
ATOM 4178 C C . ALA A 1 545 ? 32.828 35.551 38.722 1.00 58.44 545 ALA A C 1
ATOM 4179 O O . ALA A 1 545 ? 32.126 36.343 39.381 1.00 57.09 545 ALA A O 1
ATOM 4181 N N . GLU A 1 546 ? 32.785 34.222 38.838 1.00 59.84 546 GLU A N 1
ATOM 4182 C CA . GLU A 1 546 ? 32.052 33.491 39.905 1.00 60.32 546 GLU A CA 1
ATOM 4183 C C . GLU A 1 546 ? 33.078 32.784 40.796 1.00 58.92 546 GLU A C 1
ATOM 4184 O O . GLU A 1 546 ? 33.961 32.091 40.251 1.00 59.10 546 GLU A O 1
ATOM 4190 N N . PHE A 1 547 ? 32.969 32.991 42.112 1.00 56.79 547 PHE A N 1
ATOM 4191 C CA . PHE A 1 547 ? 33.821 32.378 43.163 1.00 55.24 547 PHE A CA 1
ATOM 4192 C C . PHE A 1 547 ? 32.967 31.363 43.925 1.00 55.73 547 PHE A C 1
ATOM 4193 O O . PHE A 1 547 ? 32.152 31.786 44.766 1.00 55.52 547 PHE A O 1
ATOM 4201 N N . THR A 1 548 ? 33.134 30.074 43.609 1.00 56.52 548 THR A N 1
ATOM 4202 C CA . THR A 1 548 ? 32.283 28.953 44.094 1.00 57.11 548 THR A CA 1
ATOM 4203 C C . THR A 1 548 ? 33.097 28.067 45.037 1.00 57.10 548 THR A C 1
ATOM 4204 O O . THR A 1 548 ? 34.040 27.404 44.606 1.00 57.66 548 THR A O 1
ATOM 4208 N N . PRO A 1 549 ? 32.771 28.038 46.352 1.00 56.18 549 PRO A N 1
ATOM 4209 C CA . PRO A 1 549 ? 33.434 27.136 47.294 1.00 56.49 549 PRO A CA 1
ATOM 4210 C C . PRO A 1 549 ? 33.291 25.661 46.892 1.00 57.81 549 PRO A C 1
ATOM 4211 O O . PRO A 1 549 ? 32.203 25.258 46.520 1.00 57.73 549 PRO A O 1
ATOM 4215 N N . ASN A 1 550 ? 34.392 24.908 46.978 1.00 58.85 550 ASN A N 1
ATOM 4216 C CA . ASN A 1 550 ? 34.460 23.451 46.690 1.00 60.54 550 ASN A CA 1
ATOM 4217 C C . ASN A 1 550 ? 35.005 22.747 47.932 1.00 60.70 550 ASN A C 1
ATOM 4218 O O . ASN A 1 550 ? 36.186 22.409 47.989 1.00 60.71 550 ASN A O 1
ATOM 4223 N N . PRO A 1 551 ? 34.164 22.540 48.974 1.00 60.70 551 PRO A N 1
ATOM 4224 C CA . PRO A 1 551 ? 34.587 21.845 50.192 1.00 61.50 551 PRO A CA 1
ATOM 4225 C C . PRO A 1 551 ? 35.215 20.469 49.911 1.00 63.04 551 PRO A C 1
ATOM 4226 O O . PRO A 1 551 ? 36.279 20.192 50.436 1.00 63.13 551 PRO A O 1
ATOM 4230 N N . ALA A 1 552 ? 34.544 19.661 49.083 1.00 64.37 552 ALA A N 1
ATOM 4231 C CA . ALA A 1 552 ? 34.966 18.306 48.654 1.00 65.65 552 ALA A CA 1
ATOM 4232 C C . ALA A 1 552 ? 36.457 18.299 48.283 1.00 65.93 552 ALA A C 1
ATOM 4233 O O . ALA A 1 552 ? 37.172 17.373 48.726 1.00 66.97 552 ALA A O 1
ATOM 4235 N N . ASP A 1 553 ? 36.903 19.296 47.509 1.00 65.38 553 ASP A N 1
ATOM 4236 C CA . ASP A 1 553 ? 38.280 19.389 46.948 1.00 65.29 553 ASP A CA 1
ATOM 4237 C C . ASP A 1 553 ? 39.165 20.289 47.822 1.00 63.54 553 ASP A C 1
ATOM 4238 O O . ASP A 1 553 ? 40.401 20.210 47.672 1.00 63.33 553 ASP A O 1
ATOM 4243 N N . GLY A 1 554 ? 38.569 21.117 48.688 1.00 61.96 554 GLY A N 1
ATOM 4244 C CA . GLY A 1 554 ? 39.291 22.094 49.528 1.00 60.59 554 GLY A CA 1
ATOM 4245 C C . GLY A 1 554 ? 39.883 23.215 48.690 1.00 59.79 554 GLY A C 1
ATOM 4246 O O . GLY A 1 554 ? 41.060 23.568 48.918 1.00 59.51 554 GLY A O 1
ATOM 4247 N N . THR A 1 555 ? 39.097 23.745 47.745 1.00 58.68 555 THR A N 1
ATOM 4248 C CA . THR A 1 555 ? 39.501 24.805 46.782 1.00 58.02 555 THR A CA 1
ATOM 4249 C C . THR A 1 555 ? 38.387 25.851 46.654 1.00 56.46 555 THR A C 1
ATOM 4250 O O . THR A 1 555 ? 37.212 25.498 46.883 1.00 56.08 555 THR A O 1
ATOM 4254 N N . LEU A 1 556 ? 38.751 27.088 46.305 1.00 55.43 556 LEU A N 1
ATOM 4255 C CA . LEU A 1 556 ? 37.811 28.112 45.777 1.00 54.48 556 LEU A CA 1
ATOM 4256 C C . LEU A 1 556 ? 37.893 28.066 44.248 1.00 55.62 556 LEU A C 1
ATOM 4257 O O . LEU A 1 556 ? 38.961 28.419 43.707 1.00 55.96 556 LEU A O 1
ATOM 4262 N N . ASP A 1 557 ? 36.821 27.606 43.595 1.00 56.45 557 ASP A N 1
ATOM 4263 C CA . ASP A 1 557 ? 36.735 27.449 42.118 1.00 57.47 557 ASP A CA 1
ATOM 4264 C C . ASP A 1 557 ? 36.324 28.792 41.503 1.00 56.65 557 ASP A C 1
ATOM 4265 O O . ASP A 1 557 ? 35.214 29.274 41.815 1.00 55.94 557 ASP A O 1
ATOM 4270 N N . ILE A 1 558 ? 37.203 29.375 40.681 1.00 56.64 558 ILE A N 1
ATOM 4271 C CA . ILE A 1 558 ? 36.955 30.637 39.922 1.00 56.10 558 ILE A CA 1
ATOM 4272 C C . ILE A 1 558 ? 36.583 30.260 38.486 1.00 56.56 558 ILE A C 1
ATOM 4273 O O . ILE A 1 558 ? 37.402 29.592 37.832 1.00 57.81 558 ILE A O 1
ATOM 4278 N N . THR A 1 559 ? 35.394 30.662 38.028 1.00 55.80 559 THR A N 1
ATOM 4279 C CA . THR A 1 559 ? 34.927 30.497 36.625 1.00 56.42 559 THR A CA 1
ATOM 4280 C C . THR A 1 559 ? 34.777 31.887 35.993 1.00 54.96 559 THR A C 1
ATOM 4281 O O . THR A 1 559 ? 34.201 32.782 36.649 1.00 53.17 559 THR A O 1
ATOM 4285 N N . LEU A 1 560 ? 35.303 32.049 34.775 1.00 55.27 560 LEU A N 1
ATOM 4286 C CA . LEU A 1 560 ? 35.363 33.330 34.021 1.00 54.65 560 LEU A CA 1
ATOM 4287 C C . LEU A 1 560 ? 34.644 33.156 32.680 1.00 55.72 560 LEU A C 1
ATOM 4288 O O . LEU A 1 560 ? 34.871 32.122 32.018 1.00 57.37 560 LEU A O 1
ATOM 4293 N N . THR A 1 561 ? 33.813 34.130 32.298 1.00 55.43 561 THR A N 1
ATOM 4294 C CA . THR A 1 561 ? 33.030 34.122 31.033 1.00 56.39 561 THR A CA 1
ATOM 4295 C C . THR A 1 561 ? 32.966 35.533 30.437 1.00 56.04 561 THR A C 1
ATOM 4296 O O . THR A 1 561 ? 33.007 36.515 31.207 1.00 54.95 561 THR A O 1
ATOM 4300 N N . THR A 1 562 ? 32.894 35.602 29.106 1.00 57.49 562 THR A N 1
ATOM 4301 C CA . THR A 1 562 ? 32.543 36.798 28.297 1.00 57.70 562 THR A CA 1
ATOM 4302 C C . THR A 1 562 ? 31.383 36.420 27.374 1.00 58.75 562 THR A C 1
ATOM 4303 O O . THR A 1 562 ? 31.207 35.211 27.121 1.00 59.49 562 THR A O 1
ATOM 4307 N N . ILE A 1 563 ? 30.640 37.408 26.871 1.00 58.79 563 ILE A N 1
ATOM 4308 C CA . ILE A 1 563 ? 29.454 37.178 25.991 1.00 59.66 563 ILE A CA 1
ATOM 4309 C C . ILE A 1 563 ? 29.910 36.716 24.598 1.00 61.08 563 ILE A C 1
ATOM 4310 O O . ILE A 1 563 ? 29.121 36.005 23.948 1.00 61.47 563 ILE A O 1
ATOM 4315 N N . ASP A 1 564 ? 31.127 37.082 24.169 1.00 62.11 564 ASP A N 1
ATOM 4316 C CA . ASP A 1 564 ? 31.685 36.756 22.824 1.00 64.50 564 ASP A CA 1
ATOM 4317 C C . ASP A 1 564 ? 32.706 35.612 22.910 1.00 66.96 564 ASP A C 1
ATOM 4318 O O . ASP A 1 564 ? 33.279 35.266 21.857 1.00 68.82 564 ASP A O 1
ATOM 4323 N N . ASN A 1 565 ? 32.920 35.041 24.102 1.00 67.78 565 ASN A N 1
ATOM 4324 C CA . ASN A 1 565 ? 33.903 33.952 24.360 1.00 69.54 565 ASN A CA 1
ATOM 4325 C C . ASN A 1 565 ? 35.288 34.373 23.848 1.00 69.59 565 ASN A C 1
ATOM 4326 O O . ASN A 1 565 ? 35.975 33.526 23.242 1.00 71.74 565 ASN A O 1
ATOM 4331 N N . ALA A 1 566 ? 35.682 35.629 24.087 1.00 67.64 566 ALA A N 1
ATOM 4332 C CA . ALA A 1 566 ? 37.030 36.166 23.784 1.00 67.65 566 ALA A CA 1
ATOM 4333 C C . ALA A 1 566 ? 38.052 35.508 24.711 1.00 68.07 566 ALA A C 1
ATOM 4334 O O . ALA A 1 566 ? 37.689 34.999 25.772 1.00 66.87 566 ALA A O 1
ATOM 4336 N N . PRO A 1 567 ? 39.357 35.481 24.344 1.00 68.75 567 PRO A N 1
ATOM 4337 C CA . PRO A 1 567 ? 40.376 34.851 25.183 1.00 68.33 567 PRO A CA 1
ATOM 4338 C C . PRO A 1 567 ? 40.563 35.629 26.496 1.00 65.94 567 PRO A C 1
ATOM 4339 O O . PRO A 1 567 ? 40.696 36.840 26.438 1.00 65.44 567 PRO A O 1
ATOM 4343 N N . ILE A 1 568 ? 40.543 34.922 27.631 1.00 64.38 568 ILE A N 1
ATOM 4344 C CA . ILE A 1 568 ? 40.712 35.501 28.998 1.00 62.67 568 ILE A CA 1
ATOM 4345 C C . ILE A 1 568 ? 42.106 35.126 29.513 1.00 62.88 568 ILE A C 1
ATOM 4346 O O . ILE A 1 568 ? 42.385 33.914 29.633 1.00 63.04 568 ILE A O 1
ATOM 4351 N N . HIS A 1 569 ? 42.942 36.130 29.792 1.00 62.26 569 HIS A N 1
ATOM 4352 C CA . HIS A 1 569 ? 44.297 35.980 30.389 1.00 62.73 569 HIS A CA 1
ATOM 4353 C C . HIS A 1 569 ? 44.248 36.433 31.852 1.00 60.89 569 HIS A C 1
ATOM 4354 O O . HIS A 1 569 ? 43.526 37.409 32.135 1.00 59.67 569 HIS A O 1
ATOM 4361 N N . TYR A 1 570 ? 44.982 35.752 32.739 1.00 60.58 570 TYR A N 1
ATOM 4362 C CA . TYR A 1 570 ? 44.926 35.959 34.211 1.00 59.31 570 TYR A CA 1
ATOM 4363 C C . TYR A 1 570 ? 46.318 35.833 34.842 1.00 60.01 570 TYR A C 1
ATOM 4364 O O . TYR A 1 570 ? 47.201 35.168 34.264 1.00 61.08 570 TYR A O 1
ATOM 4373 N N .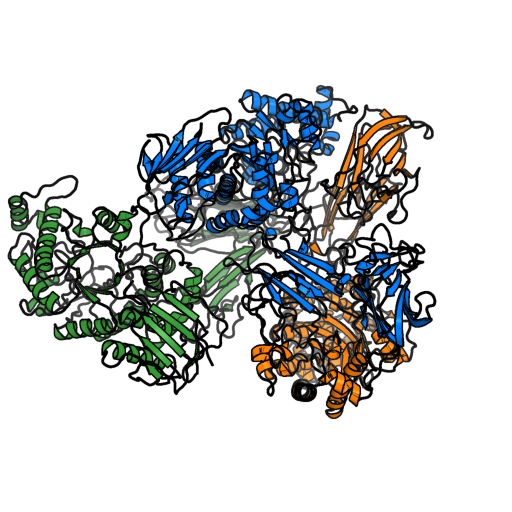 THR A 1 571 ? 46.478 36.440 36.023 1.00 59.16 571 THR A N 1
ATOM 4374 C CA . THR A 1 571 ? 47.665 36.334 36.912 1.00 59.49 571 THR A CA 1
ATOM 4375 C C . THR A 1 571 ? 47.200 35.971 38.324 1.00 59.07 571 THR A C 1
ATOM 4376 O O . THR A 1 571 ? 46.053 36.313 38.663 1.00 58.67 571 THR A O 1
ATOM 4380 N N . LEU A 1 572 ? 48.061 35.315 39.107 1.00 60.29 572 LEU A N 1
ATOM 4381 C CA . LEU A 1 572 ? 47.816 34.977 40.536 1.00 60.38 572 LEU A CA 1
ATOM 4382 C C . LEU A 1 572 ? 48.847 35.667 41.439 1.00 60.71 572 LEU A C 1
ATOM 4383 O O . LEU A 1 572 ? 48.691 35.569 42.670 1.00 60.45 572 LEU A O 1
ATOM 4388 N N . ASP A 1 573 ? 49.840 36.351 40.857 1.00 61.93 573 ASP A N 1
ATOM 4389 C CA . ASP A 1 573 ? 51.045 36.862 41.568 1.00 62.46 573 ASP A CA 1
ATOM 4390 C C . ASP A 1 573 ? 50.942 38.378 41.800 1.00 62.37 573 ASP A C 1
ATOM 4391 O O . ASP A 1 573 ? 51.890 38.938 42.383 1.00 62.95 573 ASP A O 1
ATOM 4396 N N . GLY A 1 574 ? 49.851 39.016 41.357 1.00 62.30 574 GLY A N 1
ATOM 4397 C CA . GLY A 1 574 ? 49.556 40.442 41.610 1.00 61.80 574 GLY A CA 1
ATOM 4398 C C . GLY A 1 574 ? 50.060 41.364 40.509 1.00 62.70 574 GLY A C 1
ATOM 4399 O O . GLY A 1 574 ? 49.940 42.593 40.681 1.00 62.46 574 GLY A O 1
ATOM 4400 N N . THR A 1 575 ? 50.604 40.809 39.419 1.00 63.99 575 THR A N 1
ATOM 4401 C CA . THR A 1 575 ? 51.076 41.570 38.229 1.00 64.87 575 THR A CA 1
ATOM 4402 C C . THR A 1 575 ? 49.886 41.841 37.300 1.00 64.65 575 THR A C 1
ATOM 4403 O O . THR A 1 575 ? 48.860 41.140 37.426 1.00 63.78 575 THR A O 1
ATOM 4407 N N . GLU A 1 576 ? 50.023 42.834 36.416 1.00 65.46 576 GLU A N 1
ATOM 4408 C CA . GLU A 1 576 ? 49.020 43.197 35.377 1.00 65.43 576 GLU A CA 1
ATOM 4409 C C . GLU A 1 576 ? 48.851 42.018 34.420 1.00 65.43 576 GLU A C 1
ATOM 4410 O O . GLU A 1 576 ? 49.838 41.515 33.885 1.00 65.93 576 GLU A O 1
ATOM 4416 N N . PRO A 1 577 ? 47.611 41.530 34.175 1.00 63.97 577 PRO A N 1
ATOM 4417 C CA . PRO A 1 577 ? 47.383 40.505 33.157 1.00 64.63 577 PRO A CA 1
ATOM 4418 C C . PRO A 1 577 ? 47.425 41.116 31.747 1.00 65.11 577 PRO A C 1
ATOM 4419 O O . PRO A 1 577 ? 46.753 42.104 31.520 1.00 64.13 577 PRO A O 1
ATOM 4423 N N . THR A 1 578 ? 48.232 40.530 30.857 1.00 67.02 578 THR A N 1
ATOM 4424 C CA . THR A 1 578 ? 48.436 40.971 29.449 1.00 68.99 578 THR A CA 1
ATOM 4425 C C . THR A 1 578 ? 48.175 39.793 28.501 1.00 70.33 578 THR A C 1
ATOM 4426 O O . THR A 1 578 ? 47.872 38.685 28.994 1.00 70.16 578 THR A O 1
ATOM 4430 N N . SER A 1 579 ? 48.328 40.027 27.193 1.00 71.63 579 SER A N 1
ATOM 4431 C CA . SER A 1 579 ? 48.183 39.020 26.109 1.00 73.19 579 SER A CA 1
ATOM 4432 C C . SER A 1 579 ? 49.185 37.868 26.286 1.00 74.58 579 SER A C 1
ATOM 4433 O O . SER A 1 579 ? 48.990 36.829 25.623 1.00 76.03 579 SER A O 1
ATOM 4436 N N . THR A 1 580 ? 50.210 38.037 27.135 1.00 74.40 580 THR A N 1
ATOM 4437 C CA . THR A 1 580 ? 51.324 37.065 27.336 1.00 75.27 580 THR A CA 1
ATOM 4438 C C . THR A 1 580 ? 51.165 36.288 28.653 1.00 73.27 580 THR A C 1
ATOM 4439 O O . THR A 1 580 ? 51.966 35.357 28.868 1.00 73.55 580 THR A O 1
ATOM 4443 N N . SER A 1 581 ? 50.187 36.645 29.496 1.00 70.86 581 SER A N 1
ATOM 4444 C CA . SER A 1 581 ? 49.860 35.940 30.767 1.00 69.08 581 SER A CA 1
ATOM 4445 C C . SER A 1 581 ? 49.196 34.603 30.446 1.00 69.51 581 SER A C 1
ATOM 4446 O O . SER A 1 581 ? 48.755 34.391 29.319 1.00 70.50 581 SER A O 1
ATOM 4449 N N . PRO A 1 582 ? 49.119 33.646 31.401 1.00 69.12 582 PRO A N 1
ATOM 4450 C CA . PRO A 1 582 ? 48.403 32.389 31.169 1.00 69.62 582 PRO A CA 1
ATOM 4451 C C . PRO A 1 582 ? 46.967 32.608 30.664 1.00 69.27 582 PRO A C 1
ATOM 4452 O O . PRO A 1 582 ? 46.336 33.559 31.091 1.00 67.39 582 PRO A O 1
ATOM 4456 N N . VAL A 1 583 ? 46.500 31.728 29.771 1.00 70.96 583 VAL A N 1
ATOM 4457 C CA . VAL A 1 583 ? 45.141 31.767 29.149 1.00 70.88 583 VAL A CA 1
ATOM 4458 C C . VAL A 1 583 ? 44.192 30.903 29.988 1.00 69.71 583 VAL A C 1
ATOM 4459 O O . VAL A 1 583 ? 44.584 29.775 30.346 1.00 70.43 583 VAL A O 1
ATOM 4463 N N . TYR A 1 584 ? 42.990 31.411 30.275 1.00 68.24 584 TYR A N 1
ATOM 4464 C CA . TYR A 1 584 ? 41.911 30.679 30.990 1.00 67.60 584 TYR A CA 1
ATOM 4465 C C . TYR A 1 584 ? 41.424 29.527 30.103 1.00 69.51 584 TYR A C 1
ATOM 4466 O O . TYR A 1 584 ? 41.112 29.761 28.919 1.00 69.66 584 TYR A O 1
ATOM 4475 N N . ASP A 1 585 ? 41.357 28.326 30.682 1.00 71.41 585 ASP A N 1
ATOM 4476 C CA . ASP A 1 585 ? 41.176 27.032 29.971 1.00 74.75 585 ASP A CA 1
ATOM 4477 C C . ASP A 1 585 ? 40.014 26.242 30.592 1.00 74.62 585 ASP A C 1
ATOM 4478 O O . ASP A 1 585 ? 39.748 25.120 30.114 1.00 76.57 585 ASP A O 1
ATOM 4483 N N . GLY A 1 586 ? 39.339 26.815 31.597 1.00 72.55 586 GLY A N 1
ATOM 4484 C CA . GLY A 1 586 ? 38.464 26.097 32.546 1.00 71.75 586 GLY A CA 1
ATOM 4485 C C . GLY A 1 586 ? 38.789 26.477 33.983 1.00 70.03 586 GLY A C 1
ATOM 4486 O O . GLY A 1 586 ? 39.863 27.075 34.207 1.00 69.56 586 GLY A O 1
ATOM 4487 N N . ALA A 1 587 ? 37.905 26.120 34.921 1.00 68.69 587 ALA A N 1
ATOM 4488 C CA . ALA A 1 587 ? 37.893 26.570 36.335 1.00 66.91 587 ALA A CA 1
ATOM 4489 C C . ALA A 1 587 ? 39.307 26.600 36.932 1.00 66.60 587 ALA A C 1
ATOM 4490 O O . ALA A 1 587 ? 40.032 25.592 36.801 1.00 67.83 587 ALA A O 1
ATOM 4492 N N . LEU A 1 588 ? 39.671 27.720 37.569 1.00 64.95 588 LEU A N 1
ATOM 4493 C CA . LEU A 1 588 ? 40.883 27.856 38.424 1.00 64.58 588 LEU A CA 1
ATOM 4494 C C . LEU A 1 588 ? 40.550 27.316 39.818 1.00 63.66 588 LEU A C 1
ATOM 4495 O O . LEU A 1 588 ? 39.650 27.882 40.469 1.00 62.05 588 LEU A O 1
ATOM 4500 N N . LYS A 1 589 ? 41.252 26.268 40.252 1.00 64.57 589 LYS A N 1
ATOM 4501 C CA . LYS A 1 589 ? 41.062 25.613 41.574 1.00 64.65 589 LYS A CA 1
ATOM 4502 C C . LYS A 1 589 ? 42.108 26.195 42.532 1.00 63.85 589 LYS A C 1
ATOM 4503 O O . LYS A 1 589 ? 43.245 25.685 42.543 1.00 64.08 589 LYS A O 1
ATOM 4509 N N . ILE A 1 590 ? 41.751 27.248 43.277 1.00 62.96 590 ILE A N 1
ATOM 4510 C CA . ILE A 1 590 ? 42.698 27.992 44.163 1.00 62.95 590 ILE A CA 1
ATOM 4511 C C . ILE A 1 590 ? 42.801 27.244 45.497 1.00 63.57 590 ILE A C 1
ATOM 4512 O O . ILE A 1 590 ? 41.748 26.861 46.041 1.00 62.42 590 ILE A O 1
ATOM 4517 N N . LYS A 1 591 ? 44.031 27.060 45.987 1.00 65.02 591 LYS A N 1
ATOM 4518 C CA . LYS A 1 591 ? 44.375 26.216 47.164 1.00 66.47 591 LYS A CA 1
ATOM 4519 C C . LYS A 1 591 ? 45.388 26.949 48.054 1.00 65.98 591 LYS A C 1
ATOM 4520 O O . LYS A 1 591 ? 46.009 26.286 48.903 1.00 66.72 591 LYS A O 1
ATOM 4526 N N . GLU A 1 592 ? 45.525 28.267 47.882 1.00 65.84 592 GLU A N 1
ATOM 4527 C CA . GLU A 1 592 ? 46.711 29.053 48.319 1.00 66.52 592 GLU A CA 1
ATOM 4528 C C . GLU A 1 592 ? 46.419 30.546 48.115 1.00 64.72 592 GLU A C 1
ATOM 4529 O O . GLU A 1 592 ? 45.547 30.860 47.286 1.00 64.23 592 GLU A O 1
ATOM 4535 N N . ASN A 1 593 ? 47.112 31.426 48.848 1.00 64.23 593 ASN A N 1
ATOM 4536 C CA . ASN A 1 593 ? 46.983 32.906 48.729 1.00 63.57 593 ASN A CA 1
ATOM 4537 C C . ASN A 1 593 ? 47.168 33.305 47.262 1.00 63.66 593 ASN A C 1
ATOM 4538 O O . ASN A 1 593 ? 47.952 32.638 46.563 1.00 64.86 593 ASN A O 1
ATOM 4543 N N . ALA A 1 594 ? 46.465 34.346 46.813 1.00 62.62 594 ALA A N 1
ATOM 4544 C CA . ALA A 1 594 ? 46.432 34.769 45.395 1.00 62.70 594 ALA A CA 1
ATOM 4545 C C . ALA A 1 594 ? 45.890 36.195 45.272 1.00 61.35 594 ALA A C 1
ATOM 4546 O O . ALA A 1 594 ? 44.805 36.469 45.814 1.00 60.40 594 ALA A O 1
ATOM 4548 N N . ASP A 1 595 ? 46.641 37.062 44.591 1.00 61.91 595 ASP A N 1
ATOM 4549 C CA . ASP A 1 595 ? 46.137 38.326 43.997 1.00 61.79 595 ASP A CA 1
ATOM 4550 C C . ASP A 1 595 ? 45.633 37.984 42.591 1.00 60.68 595 ASP A C 1
ATOM 4551 O O . ASP A 1 595 ? 46.439 38.055 41.640 1.00 62.75 595 ASP A O 1
ATOM 4556 N N . PHE A 1 596 ? 44.369 37.565 42.476 1.00 57.90 596 PHE A N 1
ATOM 4557 C CA . PHE A 1 596 ? 43.742 37.153 41.194 1.00 56.75 596 PHE A CA 1
ATOM 4558 C C . PHE A 1 596 ? 43.401 38.400 40.370 1.00 55.00 596 PHE A C 1
ATOM 4559 O O . PHE A 1 596 ? 42.847 39.363 40.927 1.00 52.29 596 PHE A O 1
ATOM 4567 N N . SER A 1 597 ? 43.736 38.361 39.078 1.00 55.44 597 SER A N 1
ATOM 4568 C CA . SER A 1 597 ? 43.398 39.385 38.055 1.00 55.38 597 SER A CA 1
ATOM 4569 C C . SER A 1 597 ? 43.182 38.685 36.708 1.00 55.92 597 SER A C 1
ATOM 4570 O O . SER A 1 597 ? 44.002 37.812 36.369 1.00 56.62 597 SER A O 1
ATOM 4573 N N . ALA A 1 598 ? 42.116 39.044 35.985 1.00 55.10 598 ALA A N 1
ATOM 4574 C CA . ALA A 1 598 ? 41.770 38.489 34.656 1.00 55.77 598 ALA A CA 1
ATOM 4575 C C . ALA A 1 598 ? 41.324 39.620 33.724 1.00 55.53 598 ALA A C 1
ATOM 4576 O O . ALA A 1 598 ? 40.714 40.589 34.213 1.00 54.12 598 ALA A O 1
ATOM 4578 N N . ILE A 1 599 ? 41.632 39.488 32.431 1.00 56.84 599 ILE A N 1
ATOM 4579 C CA . ILE A 1 599 ? 41.291 40.479 31.370 1.00 57.51 599 ILE A CA 1
ATOM 4580 C C . ILE A 1 599 ? 40.934 39.720 30.087 1.00 59.28 599 ILE A C 1
ATOM 4581 O O . ILE A 1 599 ? 41.537 38.653 29.842 1.00 59.89 599 ILE A O 1
ATOM 4586 N N . ALA A 1 600 ? 39.978 40.250 29.318 1.00 60.18 600 ALA A N 1
ATOM 4587 C CA . ALA A 1 600 ? 39.597 39.764 27.971 1.00 62.15 600 ALA A CA 1
ATOM 4588 C C . ALA A 1 600 ? 40.393 40.544 26.921 1.00 64.10 600 ALA A C 1
ATOM 4589 O O . ALA A 1 600 ? 40.302 41.790 26.917 1.00 62.89 600 ALA A O 1
ATOM 4591 N N . ILE A 1 601 ? 41.160 39.838 26.084 1.00 67.49 601 ILE A N 1
ATOM 4592 C CA . ILE A 1 601 ? 41.961 40.433 24.972 1.00 70.22 601 ILE A CA 1
ATOM 4593 C C . ILE A 1 601 ? 41.072 40.510 23.727 1.00 71.93 601 ILE A C 1
ATOM 4594 O O . ILE A 1 601 ? 40.536 39.464 23.308 1.00 72.77 601 ILE A O 1
ATOM 4599 N N . ARG A 1 602 ? 40.936 41.715 23.170 1.00 72.98 602 ARG A N 1
ATOM 4600 C CA . ARG A 1 602 ? 40.047 42.039 22.025 1.00 74.73 602 ARG A CA 1
ATOM 4601 C C . ARG A 1 602 ? 40.772 43.022 21.110 1.00 77.88 602 ARG A C 1
ATOM 4602 O O . ARG A 1 602 ? 41.234 44.064 21.575 1.00 78.35 602 ARG A O 1
ATOM 4610 N N . PRO A 1 603 ? 40.917 42.721 19.798 1.00 81.50 603 PRO A N 1
ATOM 4611 C CA . PRO A 1 603 ? 41.429 43.692 18.829 1.00 82.99 603 PRO A CA 1
ATOM 4612 C C . PRO A 1 603 ? 41.017 45.152 19.087 1.00 82.89 603 PRO A C 1
ATOM 4613 O O . PRO A 1 603 ? 41.881 46.009 19.054 1.00 83.73 603 PRO A O 1
ATOM 4617 N N . THR A 1 604 ? 39.726 45.385 19.352 1.00 82.53 604 THR A N 1
ATOM 4618 C CA . THR A 1 604 ? 39.092 46.718 19.560 1.00 82.50 604 THR A CA 1
ATOM 4619 C C . THR A 1 604 ? 39.747 47.462 20.732 1.00 81.94 604 THR A C 1
ATOM 4620 O O . THR A 1 604 ? 39.925 48.693 20.628 1.00 81.59 604 THR A O 1
ATOM 4624 N N . GLY A 1 605 ? 40.064 46.734 21.807 1.00 81.63 605 GLY A N 1
ATOM 4625 C CA . GLY A 1 605 ? 40.483 47.281 23.112 1.00 79.76 605 GLY A CA 1
ATOM 4626 C C . GLY A 1 605 ? 40.201 46.284 24.222 1.00 78.68 605 GLY A C 1
ATOM 4627 O O . GLY A 1 605 ? 39.192 45.559 24.114 1.00 79.43 605 GLY A O 1
ATOM 4628 N N . ASN A 1 606 ? 41.059 46.236 25.246 1.00 76.95 606 ASN A N 1
ATOM 4629 C CA . ASN A 1 606 ? 40.985 45.237 26.346 1.00 74.45 606 ASN A CA 1
ATOM 4630 C C . ASN A 1 606 ? 39.877 45.638 27.327 1.00 70.87 606 ASN A C 1
ATOM 4631 O O . ASN A 1 606 ? 39.600 46.847 27.454 1.00 69.79 606 ASN A O 1
ATOM 4636 N N . SER A 1 607 ? 39.269 44.648 27.986 1.00 68.57 607 SER A N 1
ATOM 4637 C CA . SER A 1 607 ? 38.169 44.819 28.971 1.00 66.47 607 SER A CA 1
ATOM 4638 C C . SER A 1 607 ? 38.710 45.468 30.249 1.00 64.94 607 SER A C 1
ATOM 4639 O O . SER A 1 607 ? 39.945 45.600 30.373 1.00 65.23 607 SER A O 1
ATOM 4642 N N . ARG A 1 608 ? 37.816 45.844 31.168 1.00 63.29 608 ARG A N 1
ATOM 4643 C CA . ARG A 1 608 ? 38.180 46.179 32.569 1.00 62.70 608 ARG A CA 1
ATOM 4644 C C . ARG A 1 608 ? 38.811 44.927 33.186 1.00 61.08 608 ARG A C 1
ATOM 4645 O O . ARG A 1 608 ? 38.395 43.811 32.811 1.00 60.06 608 ARG A O 1
ATOM 4653 N N . VAL A 1 609 ? 39.801 45.107 34.061 1.00 59.48 609 VAL A N 1
ATOM 4654 C CA . VAL A 1 609 ? 40.436 44.003 34.838 1.00 58.50 609 VAL A CA 1
ATOM 4655 C C . VAL A 1 609 ? 39.490 43.652 35.989 1.00 56.46 609 VAL A C 1
ATOM 4656 O O . VAL A 1 609 ? 39.153 44.556 36.773 1.00 55.98 609 VAL A O 1
ATOM 4660 N N . VAL A 1 610 ? 39.047 42.397 36.054 1.00 55.21 610 VAL A N 1
ATOM 4661 C CA . VAL A 1 610 ? 38.329 41.831 37.232 1.00 54.07 610 VAL A CA 1
ATOM 4662 C C . VAL A 1 610 ? 39.394 41.216 38.147 1.00 54.00 610 VAL A C 1
ATOM 4663 O O . VAL A 1 610 ? 40.206 40.414 37.645 1.00 54.16 610 VAL A O 1
ATOM 4667 N N . SER A 1 611 ? 39.418 41.617 39.422 1.00 53.10 611 SER A N 1
ATOM 4668 C CA . SER A 1 611 ? 40.451 41.217 40.412 1.00 53.52 611 SER A CA 1
ATOM 4669 C C . SER A 1 611 ? 39.801 40.873 41.756 1.00 53.23 611 SER A C 1
ATOM 4670 O O . SER A 1 611 ? 38.717 41.407 42.059 1.00 52.97 611 SER A O 1
ATOM 4673 N N . GLU A 1 612 ? 40.451 40.000 42.526 1.00 53.91 612 GLU A N 1
ATOM 4674 C CA . GLU A 1 612 ? 39.956 39.511 43.836 1.00 54.20 612 GLU A CA 1
ATOM 4675 C C . GLU A 1 612 ? 41.143 38.986 44.649 1.00 54.79 612 GLU A C 1
ATOM 4676 O O . GLU A 1 612 ? 41.875 38.123 44.130 1.00 54.39 612 GLU A O 1
ATOM 4682 N N . LYS A 1 613 ? 41.338 39.512 45.861 1.00 55.62 613 LYS A N 1
ATOM 4683 C CA . LYS A 1 613 ? 42.316 38.981 46.847 1.00 56.95 613 LYS A CA 1
ATOM 4684 C C . LYS A 1 613 ? 41.718 37.711 47.461 1.00 55.96 613 LYS A C 1
ATOM 4685 O O . LYS A 1 613 ? 40.610 37.795 48.021 1.00 54.34 613 LYS A O 1
ATOM 4691 N N . ILE A 1 614 ? 42.414 36.579 47.322 1.00 56.68 614 ILE A N 1
ATOM 4692 C CA . ILE A 1 614 ? 42.022 35.266 47.915 1.00 57.54 614 ILE A CA 1
ATOM 4693 C C . ILE A 1 614 ? 42.888 35.041 49.160 1.00 58.28 614 ILE A C 1
ATOM 4694 O O . ILE A 1 614 ? 44.097 34.784 49.001 1.00 58.44 614 ILE A O 1
ATOM 4699 N N . ASP A 1 615 ? 42.283 35.168 50.345 1.00 59.48 615 ASP A N 1
ATOM 4700 C CA . ASP A 1 615 ? 42.938 35.014 51.671 1.00 60.51 615 ASP A CA 1
ATOM 4701 C C . ASP A 1 615 ? 42.753 33.560 52.120 1.00 59.15 615 ASP A C 1
ATOM 4702 O O . ASP A 1 615 ? 41.804 33.288 52.881 1.00 59.00 615 ASP A O 1
ATOM 4707 N N . PHE A 1 616 ? 43.609 32.657 51.637 1.00 57.68 616 PHE A N 1
ATOM 4708 C CA . PHE A 1 616 ? 43.510 31.195 51.878 1.00 57.09 616 PHE A CA 1
ATOM 4709 C C . PHE A 1 616 ? 44.321 30.832 53.125 1.00 56.52 616 PHE A C 1
ATOM 4710 O O . PHE A 1 616 ? 45.464 31.308 53.262 1.00 56.82 616 PHE A O 1
ATOM 4718 N N . SER A 1 617 ? 43.735 30.010 54.001 1.00 55.14 617 SER A N 1
ATOM 4719 C CA . SER A 1 617 ? 44.315 29.592 55.304 1.00 54.43 617 SER A CA 1
ATOM 4720 C C . SER A 1 617 ? 43.842 28.173 55.656 1.00 54.20 617 SER A C 1
ATOM 4721 O O . SER A 1 617 ? 43.147 27.555 54.828 1.00 54.79 617 SER A O 1
ATOM 4724 N N . LYS A 1 618 ? 44.196 27.679 56.844 1.00 53.56 618 LYS A N 1
ATOM 4725 C CA . LYS A 1 618 ? 43.850 26.308 57.305 1.00 53.75 618 LYS A CA 1
ATOM 4726 C C . LYS A 1 618 ? 42.324 26.179 57.463 1.00 52.52 618 LYS A C 1
ATOM 4727 O O . LYS A 1 618 ? 41.824 25.042 57.384 1.00 52.14 618 LYS A O 1
ATOM 4733 N N . SER A 1 619 ? 41.614 27.298 57.653 1.00 51.27 619 SER A N 1
ATOM 4734 C CA . SER A 1 619 ? 40.140 27.361 57.858 1.00 50.66 619 SER A CA 1
ATOM 4735 C C . SER A 1 619 ? 39.379 27.301 56.525 1.00 50.44 619 SER A C 1
ATOM 4736 O O . SER A 1 619 ? 38.210 26.881 56.545 1.00 50.74 619 SER A O 1
ATOM 4739 N N . SER A 1 620 ? 39.998 27.717 55.416 1.00 50.17 620 SER A N 1
ATOM 4740 C CA . SER A 1 620 ? 39.318 27.937 54.110 1.00 50.46 620 SER A CA 1
ATOM 4741 C C . SER A 1 620 ? 38.701 26.627 53.601 1.00 51.35 620 SER A C 1
ATOM 4742 O O . SER A 1 620 ? 39.431 25.620 53.508 1.00 52.30 620 SER A O 1
ATOM 4745 N N . MET A 1 621 ? 37.394 26.648 53.312 1.00 51.45 621 MET A N 1
ATOM 4746 C CA . MET A 1 621 ? 36.609 25.525 52.727 1.00 52.59 621 MET A CA 1
ATOM 4747 C C . MET A 1 621 ? 36.509 24.347 53.708 1.00 53.30 621 MET A C 1
ATOM 4748 O O . MET A 1 621 ? 36.119 23.252 53.260 1.00 55.03 621 MET A O 1
ATOM 4753 N N . LYS A 1 622 ? 36.803 24.561 54.995 1.00 52.35 622 LYS A N 1
ATOM 4754 C CA . LYS A 1 622 ? 36.614 23.545 56.065 1.00 52.23 622 LYS A CA 1
ATOM 4755 C C . LYS A 1 622 ? 35.160 23.584 56.528 1.00 51.34 622 LYS A C 1
ATOM 4756 O O . LYS A 1 622 ? 34.505 24.619 56.421 1.00 50.13 622 LYS A O 1
ATOM 4762 N N . PRO A 1 623 ? 34.602 22.459 57.034 1.00 51.67 623 PRO A N 1
ATOM 4763 C CA . PRO A 1 623 ? 33.253 22.463 57.596 1.00 51.60 623 PRO A CA 1
ATOM 4764 C C . PRO A 1 623 ? 33.155 23.437 58.781 1.00 51.11 623 PRO A C 1
ATOM 4765 O O . PRO A 1 623 ? 34.106 23.552 59.532 1.00 51.24 623 PRO A O 1
ATOM 4769 N N . ILE A 1 624 ? 32.013 24.114 58.906 1.00 51.28 624 ILE A N 1
ATOM 4770 C CA . ILE A 1 624 ? 31.746 25.168 59.929 1.00 51.03 624 ILE A CA 1
ATOM 4771 C C . ILE A 1 624 ? 30.280 25.061 60.359 1.00 51.74 624 ILE A C 1
ATOM 4772 O O . ILE A 1 624 ? 29.425 24.850 59.480 1.00 52.26 624 ILE A O 1
ATOM 4777 N N . VAL A 1 625 ? 30.012 25.202 61.659 1.00 52.51 625 VAL A N 1
ATOM 4778 C CA . VAL A 1 625 ? 28.638 25.172 62.244 1.00 53.36 625 VAL A CA 1
ATOM 4779 C C . VAL A 1 625 ? 28.423 26.455 63.050 1.00 52.78 625 VAL A C 1
ATOM 4780 O O . VAL A 1 625 ? 29.393 26.946 63.653 1.00 52.32 625 VAL A O 1
ATOM 4784 N N . ALA A 1 626 ? 27.193 26.971 63.038 1.00 53.47 626 ALA A N 1
ATOM 4785 C CA . ALA A 1 626 ? 26.710 28.057 63.919 1.00 53.40 626 ALA A CA 1
ATOM 4786 C C . ALA A 1 626 ? 26.272 27.442 65.251 1.00 54.80 626 ALA A C 1
ATOM 4787 O O . ALA A 1 626 ? 25.325 26.635 65.237 1.00 55.86 626 ALA A O 1
ATOM 4789 N N . ASN A 1 627 ? 26.957 27.786 66.347 1.00 55.52 627 ASN A N 1
ATOM 4790 C CA . ASN A 1 627 ? 26.613 27.345 67.727 1.00 56.74 627 ASN A CA 1
ATOM 4791 C C . ASN A 1 627 ? 25.541 28.282 68.303 1.00 57.47 627 ASN A C 1
ATOM 4792 O O . ASN A 1 627 ? 24.824 27.851 69.227 1.00 59.02 627 ASN A O 1
ATOM 4797 N N . GLN A 1 628 ? 25.459 29.513 67.786 1.00 57.20 628 GLN A N 1
ATOM 4798 C CA . GLN A 1 628 ? 24.381 30.500 68.063 1.00 57.81 628 GLN A CA 1
ATOM 4799 C C . GLN A 1 628 ? 23.898 31.064 66.727 1.00 57.52 628 GLN A C 1
ATOM 4800 O O . GLN A 1 628 ? 24.633 31.030 65.743 1.00 56.68 628 GLN A O 1
ATOM 4806 N N . PRO A 1 629 ? 22.651 31.583 66.640 1.00 57.71 629 PRO A N 1
ATOM 4807 C CA . PRO A 1 629 ? 22.068 31.985 65.358 1.00 57.56 629 PRO A CA 1
ATOM 4808 C C . PRO A 1 629 ? 22.773 33.135 64.620 1.00 56.77 629 PRO A C 1
ATOM 4809 O O . PRO A 1 629 ? 23.198 34.085 65.257 1.00 56.54 629 PRO A O 1
ATOM 4813 N N . VAL A 1 630 ? 22.862 33.013 63.292 1.00 56.05 630 VAL A N 1
ATOM 4814 C CA . VAL A 1 630 ? 23.200 34.119 62.349 1.00 55.03 630 VAL A CA 1
ATOM 4815 C C . VAL A 1 630 ? 21.944 34.985 62.207 1.00 55.37 630 VAL A C 1
ATOM 4816 O O . VAL A 1 630 ? 20.832 34.420 62.251 1.00 56.32 630 VAL A O 1
ATOM 4820 N N . ASN A 1 631 ? 22.112 36.300 62.060 1.00 54.85 631 ASN A N 1
ATOM 4821 C CA . ASN A 1 631 ? 20.994 37.262 61.876 1.00 54.70 631 ASN A CA 1
ATOM 4822 C C . ASN A 1 631 ? 20.294 36.928 60.554 1.00 56.81 631 ASN A C 1
ATOM 4823 O O . ASN A 1 631 ? 20.995 36.840 59.526 1.00 56.83 631 ASN A O 1
ATOM 4828 N N . LYS A 1 632 ? 18.970 36.739 60.587 1.00 59.41 632 LYS A N 1
ATOM 4829 C CA . LYS A 1 632 ? 18.164 36.291 59.418 1.00 61.01 632 LYS A CA 1
ATOM 4830 C C . LYS A 1 632 ? 18.257 37.334 58.298 1.00 59.30 632 LYS A C 1
ATOM 4831 O O . LYS A 1 632 ? 18.527 36.930 57.152 1.00 58.38 632 LYS A O 1
ATOM 4837 N N . GLN A 1 633 ? 18.063 38.618 58.620 1.00 58.20 633 GLN A N 1
ATOM 4838 C CA . GLN A 1 633 ? 18.055 39.734 57.633 1.00 57.05 633 GLN A CA 1
ATOM 4839 C C . GLN A 1 633 ? 19.355 39.721 56.821 1.00 56.77 633 GLN A C 1
ATOM 4840 O O . GLN A 1 633 ? 19.277 39.883 55.586 1.00 56.90 633 GLN A O 1
ATOM 4846 N N . TYR A 1 634 ? 20.500 39.547 57.490 1.00 56.49 634 TYR A N 1
ATOM 4847 C CA . TYR A 1 634 ? 21.858 39.613 56.888 1.00 55.44 634 TYR A CA 1
ATOM 4848 C C . TYR A 1 634 ? 22.534 38.240 56.982 1.00 55.90 634 TYR A C 1
ATOM 4849 O O . TYR A 1 634 ? 23.726 38.172 57.326 1.00 55.41 634 TYR A O 1
ATOM 4858 N N . GLU A 1 635 ? 21.789 37.177 56.667 1.00 57.31 635 GLU A N 1
ATOM 4859 C CA . GLU A 1 635 ? 22.286 35.776 56.660 1.00 58.39 635 GLU A CA 1
ATOM 4860 C C . GLU A 1 635 ? 23.073 35.526 55.369 1.00 57.74 635 GLU A C 1
ATOM 4861 O O . GLU A 1 635 ? 24.151 34.910 55.450 1.00 59.05 635 GLU A O 1
ATOM 4867 N N . PHE A 1 636 ? 22.547 35.980 54.229 1.00 56.65 636 PHE A N 1
ATOM 4868 C CA . PHE A 1 636 ? 23.106 35.742 52.873 1.00 56.16 636 PHE A CA 1
ATOM 4869 C C . PHE A 1 636 ? 23.321 34.231 52.699 1.00 56.63 636 PHE A C 1
ATOM 4870 O O . PHE A 1 636 ? 22.347 33.482 52.911 1.00 57.25 636 PHE A O 1
ATOM 4878 N N . LYS A 1 637 ? 24.537 33.789 52.362 1.00 56.27 637 LYS A N 1
ATOM 4879 C CA . LYS A 1 637 ? 24.845 32.364 52.057 1.00 56.85 637 LYS A CA 1
ATOM 4880 C C . LYS A 1 637 ? 25.172 31.594 53.346 1.00 56.02 637 LYS A C 1
ATOM 4881 O O . LYS A 1 637 ? 25.427 30.378 53.241 1.00 56.99 637 LYS A O 1
ATOM 4887 N N . GLY A 1 638 ? 25.169 32.266 54.504 1.00 54.06 638 GLY A N 1
ATOM 4888 C CA . GLY A 1 638 ? 25.284 31.635 55.836 1.00 53.72 638 GLY A CA 1
ATOM 4889 C C . GLY A 1 638 ? 26.717 31.593 56.342 1.00 52.70 638 GLY A C 1
ATOM 4890 O O . GLY A 1 638 ? 27.568 32.305 55.778 1.00 52.37 638 GLY A O 1
ATOM 4891 N N . VAL A 1 639 ? 26.969 30.770 57.366 1.00 52.62 639 VAL A N 1
ATOM 4892 C CA . VAL A 1 639 ? 28.265 30.674 58.111 1.00 52.35 639 VAL A CA 1
ATOM 4893 C C . VAL A 1 639 ? 29.411 30.310 57.160 1.00 52.28 639 VAL A C 1
ATOM 4894 O O . VAL A 1 639 ? 30.555 30.708 57.454 1.00 51.73 639 VAL A O 1
ATOM 4898 N N . SER A 1 640 ? 29.128 29.577 56.079 1.00 52.77 640 SER A N 1
ATOM 4899 C CA . SER A 1 640 ? 30.125 29.144 55.061 1.00 53.20 640 SER A CA 1
ATOM 4900 C C . SER A 1 640 ? 30.829 30.359 54.435 1.00 51.08 640 SER A C 1
ATOM 4901 O O . SER A 1 640 ? 31.932 30.171 53.888 1.00 51.39 640 SER A O 1
ATOM 4904 N N . THR A 1 641 ? 30.227 31.553 54.527 1.00 49.12 641 THR A N 1
ATOM 4905 C CA . THR A 1 641 ? 30.785 32.854 54.053 1.00 47.70 641 THR A CA 1
ATOM 4906 C C . THR A 1 641 ? 32.086 33.203 54.797 1.00 47.13 641 THR A C 1
ATOM 4907 O O . THR A 1 641 ? 32.917 33.937 54.214 1.00 45.74 641 THR A O 1
ATOM 4911 N N . LEU A 1 642 ? 32.264 32.705 56.027 1.00 47.24 642 LEU A N 1
ATOM 4912 C CA . LEU A 1 642 ? 33.405 33.059 56.920 1.00 46.82 642 LEU A CA 1
ATOM 4913 C C . LEU A 1 642 ? 34.650 32.215 56.599 1.00 47.30 642 LEU A C 1
ATOM 4914 O O . LEU A 1 642 ? 35.704 32.492 57.213 1.00 46.48 642 LEU A O 1
ATOM 4919 N N . VAL A 1 643 ? 34.556 31.235 55.688 1.00 47.92 643 VAL A N 1
ATOM 4920 C CA . VAL A 1 643 ? 35.689 30.324 55.329 1.00 48.81 643 VAL A CA 1
ATOM 4921 C C . VAL A 1 643 ? 35.728 30.086 53.811 1.00 49.41 643 VAL A C 1
ATOM 4922 O O . VAL A 1 643 ? 36.094 28.963 53.403 1.00 49.97 643 VAL A O 1
ATOM 4926 N N . ASP A 1 644 ? 35.404 31.101 53.002 1.00 49.14 644 ASP A N 1
ATOM 4927 C CA . ASP A 1 644 ? 35.404 30.993 51.516 1.00 49.88 644 ASP A CA 1
ATOM 4928 C C . ASP A 1 644 ? 36.658 31.661 50.934 1.00 50.01 644 ASP A C 1
ATOM 4929 O O . ASP A 1 644 ? 36.817 31.624 49.705 1.00 51.02 644 ASP A O 1
ATOM 4934 N N . GLY A 1 645 ? 37.512 32.247 51.778 1.00 49.82 645 GLY A N 1
ATOM 4935 C CA . GLY A 1 645 ? 38.746 32.941 51.361 1.00 50.06 645 GLY A CA 1
ATOM 4936 C C . GLY A 1 645 ? 38.492 34.350 50.838 1.00 49.75 645 GLY A C 1
ATOM 4937 O O . GLY A 1 645 ? 39.480 35.026 50.492 1.00 49.87 645 GLY A O 1
ATOM 4938 N N . LEU A 1 646 ? 37.232 34.796 50.784 1.00 49.75 646 LEU A N 1
ATOM 4939 C CA . LEU A 1 646 ? 36.852 36.144 50.281 1.00 49.52 646 LEU A CA 1
ATOM 4940 C C . LEU A 1 646 ? 36.691 37.101 51.464 1.00 48.88 646 LEU A C 1
ATOM 4941 O O . LEU A 1 646 ? 36.124 36.681 52.491 1.00 48.91 646 LEU A O 1
ATOM 4946 N N . LYS A 1 647 ? 37.164 38.339 51.304 1.00 48.80 647 LYS A N 1
ATOM 4947 C CA . LYS A 1 647 ? 37.021 39.447 52.286 1.00 49.09 647 LYS A CA 1
ATOM 4948 C C . LYS A 1 647 ? 36.064 40.496 51.708 1.00 48.86 647 LYS A C 1
ATOM 4949 O O . LYS A 1 647 ? 35.912 40.538 50.473 1.00 48.54 647 LYS A O 1
ATOM 4955 N N . GLY A 1 648 ? 35.438 41.298 52.572 1.00 49.24 648 GLY A N 1
ATOM 4956 C CA . GLY A 1 648 ? 34.510 42.377 52.179 1.00 48.95 648 GLY A CA 1
ATOM 4957 C C . GLY A 1 648 ? 35.179 43.740 52.242 1.00 49.04 648 GLY A C 1
ATOM 4958 O O . GLY A 1 648 ? 36.366 43.797 52.629 1.00 48.59 648 GLY A O 1
ATOM 4959 N N . ASN A 1 649 ? 34.444 44.794 51.871 1.00 49.06 649 ASN A N 1
ATOM 4960 C CA . ASN A 1 649 ? 34.881 46.216 51.959 1.00 49.53 649 ASN A CA 1
ATOM 4961 C C . ASN A 1 649 ? 33.889 46.975 52.849 1.00 48.69 649 ASN A C 1
ATOM 4962 O O . ASN A 1 649 ? 33.091 46.309 53.538 1.00 48.67 649 ASN A O 1
ATOM 4967 N N . GLY A 1 650 ? 33.923 48.312 52.821 1.00 48.42 650 GLY A N 1
ATOM 4968 C CA . GLY A 1 650 ? 33.101 49.194 53.677 1.00 48.36 650 GLY A CA 1
ATOM 4969 C C . GLY A 1 650 ? 31.606 48.937 53.544 1.00 47.61 650 GLY A C 1
ATOM 4970 O O . GLY A 1 650 ? 30.867 49.282 54.484 1.00 47.96 650 GLY A O 1
ATOM 4971 N N . ASN A 1 651 ? 31.170 48.368 52.419 1.00 47.63 651 ASN A N 1
ATOM 4972 C CA . ASN A 1 651 ? 29.741 48.109 52.100 1.00 48.37 651 ASN A CA 1
ATOM 4973 C C . ASN A 1 651 ? 29.347 46.741 52.677 1.00 48.77 651 ASN A C 1
ATOM 4974 O O . ASN A 1 651 ? 29.776 45.712 52.113 1.00 48.47 651 ASN A O 1
ATOM 4979 N N . TYR A 1 652 ? 28.537 46.736 53.743 1.00 48.91 652 TYR A N 1
ATOM 4980 C CA . TYR A 1 652 ? 28.172 45.527 54.529 1.00 49.95 652 TYR A CA 1
ATOM 4981 C C . TYR A 1 652 ? 26.986 44.782 53.896 1.00 49.92 652 TYR A C 1
ATOM 4982 O O . TYR A 1 652 ? 26.514 43.810 54.522 1.00 49.93 652 TYR A O 1
ATOM 4991 N N . LYS A 1 653 ? 26.551 45.178 52.693 1.00 49.75 653 LYS A N 1
ATOM 4992 C CA . LYS A 1 653 ? 25.295 44.696 52.052 1.00 50.10 653 LYS A CA 1
ATOM 4993 C C . LYS A 1 653 ? 25.594 43.782 50.853 1.00 50.03 653 LYS A C 1
ATOM 4994 O O . LYS A 1 653 ? 24.621 43.312 50.230 1.00 50.37 653 LYS A O 1
ATOM 5000 N N . THR A 1 654 ? 26.871 43.509 50.563 1.00 49.68 654 THR A N 1
ATOM 5001 C CA . THR A 1 654 ? 27.334 42.812 49.330 1.00 49.78 654 THR A CA 1
ATOM 5002 C C . THR A 1 654 ? 27.094 41.296 49.409 1.00 50.02 654 THR A C 1
ATOM 5003 O O . THR A 1 654 ? 26.967 40.676 48.338 1.00 50.38 654 THR A O 1
ATOM 5007 N N . GLY A 1 655 ? 27.072 40.719 50.615 1.00 49.80 655 GLY A N 1
ATOM 5008 C CA . GLY A 1 655 ? 27.000 39.260 50.840 1.00 49.69 655 GLY A CA 1
ATOM 5009 C C . GLY A 1 655 ? 28.348 38.684 51.244 1.00 49.19 655 GLY A C 1
ATOM 5010 O O . GLY A 1 655 ? 28.410 37.473 51.535 1.00 49.23 655 GLY A O 1
ATOM 5011 N N . ARG A 1 656 ? 29.391 39.521 51.254 1.00 48.48 656 ARG A N 1
ATOM 5012 C CA . ARG A 1 656 ? 30.743 39.184 51.774 1.00 48.17 656 ARG A CA 1
ATOM 5013 C C . ARG A 1 656 ? 30.713 39.178 53.308 1.00 47.36 656 ARG A C 1
ATOM 5014 O O . ARG A 1 656 ? 31.564 38.485 53.909 1.00 46.98 656 ARG A O 1
ATOM 5022 N N . TRP A 1 657 ? 29.767 39.912 53.906 1.00 45.71 657 TRP A N 1
ATOM 5023 C CA . TRP A 1 657 ? 29.555 40.012 55.374 1.00 45.24 657 TRP A CA 1
ATOM 5024 C C . TRP A 1 657 ? 28.248 39.317 55.760 1.00 45.88 657 TRP A C 1
ATOM 5025 O O . TRP A 1 657 ? 27.249 39.506 55.042 1.00 47.01 657 TRP A O 1
ATOM 5036 N N . ILE A 1 658 ? 28.259 38.566 56.865 1.00 45.93 658 ILE A N 1
ATOM 5037 C CA . ILE A 1 658 ? 27.036 38.089 57.576 1.00 46.27 658 ILE A CA 1
ATOM 5038 C C . ILE A 1 658 ? 27.028 38.745 58.960 1.00 46.45 658 ILE A C 1
ATOM 5039 O O . ILE A 1 658 ? 28.125 39.046 59.469 1.00 46.88 658 ILE A O 1
ATOM 5044 N N . ALA A 1 659 ? 25.844 38.978 59.533 1.00 46.65 659 ALA A N 1
ATOM 5045 C CA . ALA A 1 659 ? 25.664 39.785 60.762 1.00 47.13 659 ALA A CA 1
ATOM 5046 C C . ALA A 1 659 ? 25.191 38.914 61.927 1.00 47.68 659 ALA A C 1
ATOM 5047 O O . ALA A 1 659 ? 24.659 37.815 61.688 1.00 47.51 659 ALA A O 1
ATOM 5049 N N . PHE A 1 660 ? 25.401 39.424 63.143 1.00 48.35 660 PHE A N 1
ATOM 5050 C CA . PHE A 1 660 ? 24.908 38.876 64.431 1.00 49.69 660 PHE A CA 1
ATOM 5051 C C . PHE A 1 660 ? 24.340 40.048 65.236 1.00 50.97 660 PHE A C 1
ATOM 5052 O O . PHE A 1 660 ? 24.958 41.135 65.217 1.00 50.74 660 PHE A O 1
ATOM 5060 N N . ARG A 1 661 ? 23.174 39.854 65.859 1.00 52.92 661 ARG A N 1
ATOM 5061 C CA . ARG A 1 661 ? 22.528 40.848 66.758 1.00 54.82 661 ARG A CA 1
ATOM 5062 C C . ARG A 1 661 ? 21.758 40.099 67.851 1.00 56.05 661 ARG A C 1
ATOM 5063 O O . ARG A 1 661 ? 21.009 39.161 67.516 1.00 56.75 661 ARG A O 1
ATOM 5071 N N . GLY A 1 662 ? 21.966 40.491 69.112 1.00 57.04 662 GLY A N 1
ATOM 5072 C CA . GLY A 1 662 ? 21.309 39.894 70.290 1.00 58.06 662 GLY A CA 1
ATOM 5073 C C . GLY A 1 662 ? 22.016 38.641 70.780 1.00 58.69 662 GLY A C 1
ATOM 5074 O O . GLY A 1 662 ? 21.536 38.054 71.770 1.00 60.82 662 GLY A O 1
ATOM 5075 N N . ASN A 1 663 ? 23.112 38.240 70.125 1.00 57.79 663 ASN A N 1
ATOM 5076 C CA . ASN A 1 663 ? 23.937 37.060 70.507 1.00 57.76 663 ASN A CA 1
ATOM 5077 C C . ASN A 1 663 ? 25.287 37.125 69.783 1.00 56.13 663 ASN A C 1
ATOM 5078 O O . ASN A 1 663 ? 25.391 37.851 68.778 1.00 54.88 663 ASN A O 1
ATOM 5083 N N . ASP A 1 664 ? 26.277 36.381 70.282 1.00 56.02 664 ASP A N 1
ATOM 5084 C CA . ASP A 1 664 ? 27.668 36.367 69.756 1.00 55.39 664 ASP A CA 1
ATOM 5085 C C . ASP A 1 664 ? 27.699 35.680 68.389 1.00 54.30 664 ASP A C 1
ATOM 5086 O O . ASP A 1 664 ? 26.845 34.802 68.144 1.00 54.45 664 ASP A O 1
ATOM 5091 N N . MET A 1 665 ? 28.655 36.063 67.536 1.00 53.07 665 MET A N 1
ATOM 5092 C CA . MET A 1 665 ? 29.223 35.135 66.527 1.00 51.93 665 MET A CA 1
ATOM 5093 C C . MET A 1 665 ? 29.911 34.030 67.327 1.00 51.41 665 MET A C 1
ATOM 5094 O O . MET A 1 665 ? 30.831 34.353 68.094 1.00 51.71 665 MET A O 1
ATOM 5099 N N . ASP A 1 666 ? 29.419 32.800 67.204 1.00 50.96 666 ASP A N 1
ATOM 5100 C CA . ASP A 1 666 ? 29.904 31.618 67.959 1.00 51.06 666 ASP A CA 1
ATOM 5101 C C . ASP A 1 666 ? 29.868 30.431 66.996 1.00 50.34 666 ASP A C 1
ATOM 5102 O O . ASP A 1 666 ? 28.774 29.873 66.787 1.00 50.62 666 ASP A O 1
ATOM 5107 N N . VAL A 1 667 ? 31.016 30.100 66.401 1.00 49.13 667 VAL A N 1
ATOM 5108 C CA . VAL A 1 667 ? 31.122 29.111 65.289 1.00 48.96 667 VAL A CA 1
ATOM 5109 C C . VAL A 1 667 ? 32.244 28.123 65.606 1.00 48.96 667 VAL A C 1
ATOM 5110 O O . VAL A 1 667 ? 33.239 28.536 66.231 1.00 48.89 667 VAL A O 1
ATOM 5114 N N . THR A 1 668 ? 32.067 26.868 65.191 1.00 48.80 668 THR A N 1
ATOM 5115 C CA . THR A 1 668 ? 33.070 25.782 65.305 1.00 49.16 668 THR A CA 1
ATOM 5116 C C . THR A 1 668 ? 33.534 25.402 63.897 1.00 49.04 668 THR A C 1
ATOM 5117 O O . THR A 1 668 ? 32.677 25.042 63.074 1.00 48.89 668 THR A O 1
ATOM 5121 N N . ILE A 1 669 ? 34.840 25.490 63.646 1.00 49.26 669 ILE A N 1
ATOM 5122 C CA . ILE A 1 669 ? 35.488 25.090 62.364 1.00 49.65 669 ILE A CA 1
ATOM 5123 C C . ILE A 1 669 ? 36.197 23.751 62.591 1.00 50.82 669 ILE A C 1
ATOM 5124 O O . ILE A 1 669 ? 36.960 23.649 63.566 1.00 51.07 669 ILE A O 1
ATOM 5129 N N . ASP A 1 670 ? 35.936 22.768 61.724 1.00 51.95 670 ASP A N 1
ATOM 5130 C CA . ASP A 1 670 ? 36.526 21.403 61.777 1.00 53.11 670 ASP A CA 1
ATOM 5131 C C . ASP A 1 670 ? 37.736 21.355 60.836 1.00 53.46 670 ASP A C 1
ATOM 5132 O O . ASP A 1 670 ? 37.525 21.285 59.619 1.00 52.75 670 ASP A O 1
ATOM 5137 N N . LEU A 1 671 ? 38.957 21.367 61.385 1.00 54.68 671 LEU A N 1
ATOM 5138 C CA . LEU A 1 671 ? 40.224 21.319 60.600 1.00 55.77 671 LEU A CA 1
ATOM 5139 C C . LEU A 1 671 ? 40.477 19.900 60.065 1.00 57.95 671 LEU A C 1
ATOM 5140 O O . LEU A 1 671 ? 41.533 19.709 59.426 1.00 58.55 671 LEU A O 1
ATOM 5145 N N . LYS A 1 672 ? 39.573 18.946 60.340 1.00 60.03 672 LYS A N 1
ATOM 5146 C CA . LYS A 1 672 ? 39.479 17.597 59.705 1.00 62.55 672 LYS A CA 1
ATOM 5147 C C . LYS A 1 672 ? 40.473 16.610 60.340 1.00 63.82 672 LYS A C 1
ATOM 5148 O O . LYS A 1 672 ? 40.181 15.398 60.310 1.00 65.32 672 LYS A O 1
ATOM 5154 N N . GLN A 1 673 ? 41.606 17.096 60.859 1.00 63.92 673 GLN A N 1
ATOM 5155 C CA . GLN A 1 673 ? 42.630 16.289 61.578 1.00 64.73 673 GLN A CA 1
ATOM 5156 C C . GLN A 1 673 ? 43.361 17.195 62.566 1.00 62.88 673 GLN A C 1
ATOM 5157 O O . GLN A 1 673 ? 43.326 18.415 62.413 1.00 61.66 673 GLN A O 1
ATOM 5163 N N . PRO A 1 674 ? 44.044 16.645 63.600 1.00 62.00 674 PRO A N 1
ATOM 5164 C CA . PRO A 1 674 ? 44.783 17.470 64.557 1.00 60.69 674 PRO A CA 1
ATOM 5165 C C . PRO A 1 674 ? 45.853 18.306 63.836 1.00 59.48 674 PRO A C 1
ATOM 5166 O O . PRO A 1 674 ? 46.590 17.751 63.050 1.00 60.70 674 PRO A O 1
ATOM 5170 N N . THR A 1 675 ? 45.890 19.611 64.114 1.00 57.83 675 THR A N 1
ATOM 5171 C CA . THR A 1 675 ? 46.649 20.640 63.354 1.00 56.55 675 THR A CA 1
ATOM 5172 C C . THR A 1 675 ? 47.241 21.661 64.329 1.00 55.47 675 THR A C 1
ATOM 5173 O O . THR A 1 675 ? 46.480 22.155 65.185 1.00 54.57 675 THR A O 1
ATOM 5177 N N . GLU A 1 676 ? 48.533 21.977 64.197 1.00 55.31 676 GLU A N 1
ATOM 5178 C CA . GLU A 1 676 ? 49.178 23.074 64.968 1.00 54.98 676 GLU A CA 1
ATOM 5179 C C . GLU A 1 676 ? 48.709 24.418 64.396 1.00 53.44 676 GLU A C 1
ATOM 5180 O O . GLU A 1 676 ? 48.909 24.652 63.188 1.00 53.61 676 GLU A O 1
ATOM 5186 N N . ILE A 1 677 ? 48.092 25.250 65.240 1.00 51.78 677 ILE A N 1
ATOM 5187 C CA . ILE A 1 677 ? 47.638 26.632 64.906 1.00 50.20 677 ILE A CA 1
ATOM 5188 C C . ILE A 1 677 ? 48.247 27.597 65.929 1.00 49.53 677 ILE A C 1
ATOM 5189 O O . ILE A 1 677 ? 48.569 27.143 67.047 1.00 49.58 677 ILE A O 1
ATOM 5194 N N . SER A 1 678 ? 48.416 28.869 65.552 1.00 48.33 678 SER A N 1
ATOM 5195 C CA . SER A 1 678 ? 49.081 29.911 66.380 1.00 47.90 678 SER A CA 1
ATOM 5196 C C . SER A 1 678 ? 48.422 31.291 66.227 1.00 46.85 678 SER A C 1
ATOM 5197 O O . SER A 1 678 ? 48.860 32.213 66.940 1.00 46.84 678 SER A O 1
ATOM 5200 N N . SER A 1 679 ? 47.419 31.454 65.358 1.00 46.02 679 SER A N 1
ATOM 5201 C CA . SER A 1 679 ? 46.735 32.759 65.154 1.00 45.37 679 SER A CA 1
ATOM 5202 C C . SER A 1 679 ? 45.327 32.568 64.582 1.00 44.83 679 SER A C 1
ATOM 5203 O O . SER A 1 679 ? 45.101 31.592 63.840 1.00 44.95 679 SER A O 1
ATOM 5206 N N . VAL A 1 680 ? 44.428 33.489 64.934 1.00 44.32 680 VAL A N 1
ATOM 5207 C CA . VAL A 1 680 ? 43.053 33.622 64.372 1.00 43.97 680 VAL A CA 1
ATOM 5208 C C . VAL A 1 680 ? 42.825 35.107 64.073 1.00 43.81 680 VAL A C 1
ATOM 5209 O O . VAL A 1 680 ? 43.101 35.933 64.966 1.00 43.84 680 VAL A O 1
ATOM 5213 N N . ALA A 1 681 ? 42.353 35.428 62.867 1.00 43.69 681 ALA A N 1
ATOM 5214 C CA . ALA A 1 681 ? 42.095 36.812 62.407 1.00 44.12 681 ALA A CA 1
ATOM 5215 C C . ALA A 1 681 ? 40.674 36.919 61.844 1.00 44.04 681 ALA A C 1
ATOM 5216 O O . ALA A 1 681 ? 40.241 35.999 61.125 1.00 44.44 681 ALA A O 1
ATOM 5218 N N . ILE A 1 682 ? 39.975 38.000 62.190 1.00 44.03 682 ILE A N 1
ATOM 5219 C CA . ILE A 1 682 ? 38.664 38.385 61.594 1.00 44.55 682 ILE A CA 1
ATOM 5220 C C . ILE A 1 682 ? 38.747 39.856 61.188 1.00 44.68 682 ILE A C 1
ATOM 5221 O O . ILE A 1 682 ? 39.631 40.567 61.707 1.00 45.70 682 ILE A O 1
ATOM 5226 N N . SER A 1 683 ? 37.856 40.282 60.296 1.00 44.61 683 SER A N 1
ATOM 5227 C CA . SER A 1 683 ? 37.537 41.708 60.044 1.00 44.48 683 SER A CA 1
ATOM 5228 C C . SER A 1 683 ? 36.075 41.947 60.420 1.00 44.56 683 SER A C 1
ATOM 5229 O O . SER A 1 683 ? 35.278 40.992 60.345 1.00 44.28 683 SER A O 1
ATOM 5232 N N . THR A 1 684 ? 35.756 43.170 60.838 1.00 45.06 684 THR A N 1
ATOM 5233 C CA . THR A 1 684 ? 34.372 43.644 61.075 1.00 45.35 684 THR A CA 1
ATOM 5234 C C . THR A 1 684 ? 34.105 44.854 60.179 1.00 45.23 684 THR A C 1
ATOM 5235 O O . THR A 1 684 ? 35.074 45.523 59.775 1.00 44.59 684 THR A O 1
ATOM 5239 N N . CYS A 1 685 ? 32.833 45.093 59.863 1.00 46.42 685 CYS A N 1
ATOM 5240 C CA . CYS A 1 685 ? 32.354 46.260 59.080 1.00 47.14 685 CYS A CA 1
ATOM 5241 C C . CYS A 1 685 ? 31.534 47.154 60.010 1.00 47.47 685 CYS A C 1
ATOM 5242 O O . CYS A 1 685 ? 30.543 46.654 60.570 1.00 47.29 685 CYS A O 1
ATOM 5245 N N . VAL A 1 686 ? 31.971 48.404 60.189 1.00 48.44 686 VAL A N 1
ATOM 5246 C CA . VAL A 1 686 ? 31.355 49.394 61.120 1.00 49.22 686 VAL A CA 1
ATOM 5247 C C . VAL A 1 686 ? 30.638 50.461 60.290 1.00 49.02 686 VAL A C 1
ATOM 5248 O O . VAL A 1 686 ? 31.239 50.967 59.327 1.00 47.71 686 VAL A O 1
ATOM 5252 N N . GLU A 1 687 ? 29.392 50.758 60.664 1.00 50.85 687 GLU A N 1
ATOM 5253 C CA . GLU A 1 687 ? 28.561 51.868 60.128 1.00 51.75 687 GLU A CA 1
ATOM 5254 C C . GLU A 1 687 ? 27.626 52.304 61.263 1.00 51.03 687 GLU A C 1
ATOM 5255 O O . GLU A 1 687 ? 26.482 51.813 61.326 1.00 50.32 687 GLU A O 1
ATOM 5261 N N . LYS A 1 688 ? 28.133 53.161 62.154 1.00 50.55 688 LYS A N 1
ATOM 5262 C CA . LYS A 1 688 ? 27.503 53.507 63.457 1.00 51.19 688 LYS A CA 1
ATOM 5263 C C . LYS A 1 688 ? 26.155 54.204 63.234 1.00 50.91 688 LYS A C 1
ATOM 5264 O O . LYS A 1 688 ? 25.264 54.022 64.080 1.00 51.50 688 LYS A O 1
ATOM 5270 N N . GLY A 1 689 ? 26.008 54.956 62.140 1.00 50.74 689 GLY A N 1
ATOM 5271 C CA . GLY A 1 689 ? 24.737 55.598 61.749 1.00 51.22 689 GLY A CA 1
ATOM 5272 C C . GLY A 1 689 ? 23.622 54.583 61.529 1.00 51.46 689 GLY A C 1
ATOM 5273 O O . GLY A 1 689 ? 22.448 54.953 61.728 1.00 52.04 689 GLY A O 1
ATOM 5274 N N . ASP A 1 690 ? 23.974 53.351 61.133 1.00 50.62 690 ASP A N 1
ATOM 5275 C CA . ASP A 1 690 ? 23.028 52.239 60.839 1.00 49.96 690 ASP A CA 1
ATOM 5276 C C . ASP A 1 690 ? 22.954 51.273 62.032 1.00 49.89 690 ASP A C 1
ATOM 5277 O O . ASP A 1 690 ? 22.377 50.183 61.860 1.00 49.98 690 ASP A O 1
ATOM 5282 N N . TRP A 1 691 ? 23.501 51.664 63.192 1.00 49.60 691 TRP A N 1
ATOM 5283 C CA . TRP A 1 691 ? 23.558 50.862 64.447 1.00 49.28 691 TRP A CA 1
ATOM 5284 C C . TRP A 1 691 ? 24.460 49.634 64.250 1.00 48.50 691 TRP A C 1
ATOM 5285 O O . TRP A 1 691 ? 24.248 48.630 64.956 1.00 48.66 691 TRP A O 1
ATOM 5296 N N . VAL A 1 692 ? 25.435 49.715 63.338 1.00 47.41 692 VAL A N 1
ATOM 5297 C CA . VAL A 1 692 ? 26.431 48.637 63.060 1.00 46.89 692 VAL A CA 1
ATOM 5298 C C . VAL A 1 692 ? 27.740 49.003 63.768 1.00 46.55 692 VAL A C 1
ATOM 5299 O O . VAL A 1 692 ? 28.377 49.994 63.353 1.00 46.05 692 VAL A O 1
ATOM 5303 N N . PHE A 1 693 ? 28.123 48.226 64.786 1.00 46.07 693 PHE A N 1
ATOM 5304 C CA . PHE A 1 693 ? 29.268 48.508 65.689 1.00 45.86 693 PHE A CA 1
ATOM 5305 C C . PHE A 1 693 ? 30.311 47.388 65.588 1.00 45.51 693 PHE A C 1
ATOM 5306 O O . PHE A 1 693 ? 29.973 46.264 65.168 1.00 44.68 693 PHE A O 1
ATOM 5314 N N . ASP A 1 694 ? 31.551 47.710 65.971 1.00 45.53 694 ASP A N 1
ATOM 5315 C CA . ASP A 1 694 ? 32.696 46.765 66.070 1.00 45.45 694 ASP A CA 1
ATOM 5316 C C . ASP A 1 694 ? 32.392 45.746 67.173 1.00 45.29 694 ASP A C 1
ATOM 5317 O O . ASP A 1 694 ? 31.492 46.015 67.995 1.00 44.91 694 ASP A O 1
ATOM 5322 N N . THR A 1 695 ? 33.106 44.616 67.179 1.00 45.08 695 THR A N 1
ATOM 5323 C CA . THR A 1 695 ? 33.039 43.578 68.244 1.00 45.14 695 THR A CA 1
ATOM 5324 C C . THR A 1 695 ? 33.560 44.170 69.560 1.00 45.87 695 THR A C 1
ATOM 5325 O O . THR A 1 695 ? 34.443 45.055 69.507 1.00 45.86 695 THR A O 1
ATOM 5329 N N . ARG A 1 696 ? 33.034 43.690 70.691 1.00 46.17 696 ARG A N 1
ATOM 5330 C CA . ARG A 1 696 ? 33.440 44.111 72.060 1.00 46.88 696 ARG A CA 1
ATOM 5331 C C . ARG A 1 696 ? 34.418 43.094 72.661 1.00 46.72 696 ARG A C 1
ATOM 5332 O O . ARG A 1 696 ? 34.930 43.362 73.764 1.00 47.52 696 ARG A O 1
ATOM 5340 N N . GLY A 1 697 ? 34.682 41.985 71.965 1.00 46.05 697 GLY A N 1
ATOM 5341 C CA . GLY A 1 697 ? 35.595 40.929 72.444 1.00 46.24 697 GLY A CA 1
ATOM 5342 C C . GLY A 1 697 ? 35.684 39.769 71.471 1.00 45.51 697 GLY A C 1
ATOM 5343 O O . GLY A 1 697 ? 34.650 39.418 70.882 1.00 44.72 697 GLY A O 1
ATOM 5344 N N . LEU A 1 698 ? 36.883 39.203 71.313 1.00 45.56 698 LEU A N 1
ATOM 5345 C CA . LEU A 1 698 ? 37.174 38.045 70.428 1.00 45.52 698 LEU A CA 1
ATOM 5346 C C . LEU A 1 698 ? 37.861 36.957 71.260 1.00 46.22 698 LEU A C 1
ATOM 5347 O O . LEU A 1 698 ? 38.739 37.303 72.068 1.00 46.83 698 LEU A O 1
ATOM 5352 N N . SER A 1 699 ? 37.453 35.698 71.080 1.00 46.71 699 SER A N 1
ATOM 5353 C CA . SER A 1 699 ? 37.929 34.519 71.852 1.00 47.32 699 SER A CA 1
ATOM 5354 C C . SER A 1 699 ? 38.187 33.344 70.907 1.00 46.82 699 SER A C 1
ATOM 5355 O O . SER A 1 699 ? 37.483 33.239 69.891 1.00 46.26 699 SER A O 1
ATOM 5358 N N . VAL A 1 700 ? 39.153 32.494 71.256 1.00 47.05 700 VAL A N 1
ATOM 5359 C CA . VAL A 1 700 ? 39.526 31.269 70.493 1.00 47.13 700 VAL A CA 1
ATOM 5360 C C . VAL A 1 700 ? 39.620 30.099 71.478 1.00 48.16 700 VAL A C 1
ATOM 5361 O O . VAL A 1 700 ? 40.427 30.182 72.431 1.00 47.76 700 VAL A O 1
ATOM 5365 N N . GLU A 1 701 ? 38.808 29.063 71.256 1.00 49.13 701 GLU A N 1
ATOM 5366 C CA . GLU A 1 701 ? 38.816 27.801 72.040 1.00 50.56 701 GLU A CA 1
ATOM 5367 C C . GLU A 1 701 ? 39.118 26.648 71.079 1.00 49.90 701 GLU A C 1
ATOM 5368 O O . GLU A 1 701 ? 38.755 26.768 69.893 1.00 49.35 701 GLU A O 1
ATOM 5374 N N . VAL A 1 702 ? 39.768 25.590 71.573 1.00 49.61 702 VAL A N 1
ATOM 5375 C CA . VAL A 1 702 ? 40.194 24.403 70.772 1.00 49.57 702 VAL A CA 1
ATOM 5376 C C . VAL A 1 702 ? 39.653 23.128 71.431 1.00 50.62 702 VAL A C 1
ATOM 5377 O O . VAL A 1 702 ? 39.480 23.117 72.670 1.00 50.62 702 VAL A O 1
ATOM 5381 N N . SER A 1 703 ? 39.410 22.093 70.624 1.00 51.14 703 SER A N 1
ATOM 5382 C CA . SER A 1 703 ? 38.910 20.765 71.065 1.00 52.43 703 SER A CA 1
ATOM 5383 C C . SER A 1 703 ? 39.594 19.654 70.263 1.00 53.82 703 SER A C 1
ATOM 5384 O O . SER A 1 703 ? 39.982 19.908 69.111 1.00 53.99 703 SER A O 1
ATOM 5387 N N . GLU A 1 704 ? 39.741 18.474 70.867 1.00 56.25 704 GLU A N 1
ATOM 5388 C CA . GLU A 1 704 ? 40.182 17.226 70.189 1.00 58.26 704 GLU A CA 1
ATOM 5389 C C . GLU A 1 704 ? 38.953 16.404 69.779 1.00 59.21 704 GLU A C 1
ATOM 5390 O O . GLU A 1 704 ? 39.066 15.643 68.795 1.00 60.92 704 GLU A O 1
ATOM 5396 N N . ASP A 1 705 ? 37.832 16.554 70.500 1.00 58.84 705 ASP A N 1
ATOM 5397 C CA . ASP A 1 705 ? 36.662 15.632 70.443 1.00 58.97 705 ASP A CA 1
ATOM 5398 C C . ASP A 1 705 ? 35.435 16.331 69.837 1.00 57.89 705 ASP A C 1
ATOM 5399 O O . ASP A 1 705 ? 34.510 15.609 69.413 1.00 58.87 705 ASP A O 1
ATOM 5404 N N . GLY A 1 706 ? 35.411 17.669 69.800 1.00 55.97 706 GLY A N 1
ATOM 5405 C CA . GLY A 1 706 ? 34.364 18.460 69.120 1.00 54.51 706 GLY A CA 1
ATOM 5406 C C . GLY A 1 706 ? 33.239 18.870 70.057 1.00 53.78 706 GLY A C 1
ATOM 5407 O O . GLY A 1 706 ? 32.347 19.619 69.615 1.00 52.54 706 GLY A O 1
ATOM 5408 N N . THR A 1 707 ? 33.275 18.399 71.305 1.00 54.09 707 THR A N 1
ATOM 5409 C CA . THR A 1 707 ? 32.261 18.675 72.357 1.00 54.09 707 THR A CA 1
ATOM 5410 C C . THR A 1 707 ? 32.851 19.642 73.392 1.00 52.74 707 THR A C 1
ATOM 5411 O O . THR A 1 707 ? 32.176 20.636 73.716 1.00 52.14 707 THR A O 1
ATOM 5415 N N . ASN A 1 708 ? 34.068 19.360 73.869 1.00 52.28 708 ASN A N 1
ATOM 5416 C CA . ASN A 1 708 ? 34.721 20.052 75.013 1.00 51.78 708 ASN A CA 1
ATOM 5417 C C . ASN A 1 708 ? 35.815 20.992 74.491 1.00 50.88 708 ASN A C 1
ATOM 5418 O O . ASN A 1 708 ? 36.816 20.490 73.936 1.00 50.58 708 ASN A O 1
ATOM 5423 N N . PHE A 1 709 ? 35.629 22.302 74.686 1.00 50.20 709 PHE A N 1
ATOM 5424 C CA . PHE A 1 709 ? 36.501 23.384 74.158 1.00 49.81 709 PHE A CA 1
ATOM 5425 C C . PHE A 1 709 ? 37.223 24.095 75.308 1.00 49.64 709 PHE A C 1
ATOM 5426 O O . PHE A 1 709 ? 36.601 24.340 76.355 1.00 49.86 709 PHE A O 1
ATOM 5434 N N . THR A 1 710 ? 38.497 24.428 75.087 1.00 49.84 710 THR A N 1
ATOM 5435 C CA . THR A 1 710 ? 39.403 25.094 76.059 1.00 50.43 710 THR A CA 1
ATOM 5436 C C . THR A 1 710 ? 39.913 26.401 75.447 1.00 50.44 710 THR A C 1
ATOM 5437 O O . THR A 1 710 ? 40.448 26.349 74.326 1.00 50.15 710 THR A O 1
ATOM 5441 N N . LYS A 1 711 ? 39.752 27.518 76.160 1.00 51.58 711 LYS A N 1
ATOM 5442 C CA . LYS A 1 711 ? 40.194 28.868 75.719 1.00 52.22 711 LYS A CA 1
ATOM 5443 C C . LYS A 1 711 ? 41.729 28.900 75.666 1.00 51.84 711 LYS A C 1
ATOM 5444 O O . LYS A 1 711 ? 42.365 28.433 76.634 1.00 52.76 711 LYS A O 1
ATOM 5450 N N . VAL A 1 712 ? 42.291 29.403 74.560 1.00 50.81 712 VAL A N 1
ATOM 5451 C CA . VAL A 1 712 ? 43.764 29.560 74.346 1.00 50.51 712 VAL A CA 1
ATOM 5452 C C . VAL A 1 712 ? 44.118 31.039 74.128 1.00 49.80 712 VAL A C 1
ATOM 5453 O O . VAL A 1 712 ? 45.312 31.365 74.250 1.00 49.75 712 VAL A O 1
ATOM 5457 N N . ALA A 1 713 ? 43.146 31.901 73.809 1.00 49.05 713 ALA A N 1
ATOM 5458 C CA . ALA A 1 713 ? 43.370 33.351 73.600 1.00 49.03 713 ALA A CA 1
ATOM 5459 C C . ALA A 1 713 ? 42.047 34.118 73.633 1.00 48.68 713 ALA A C 1
ATOM 5460 O O . ALA A 1 713 ? 41.009 33.548 73.253 1.00 48.23 713 ALA A O 1
ATOM 5462 N N . SER A 1 714 ? 42.107 35.381 74.055 1.00 49.07 714 SER A N 1
ATOM 5463 C CA . SER A 1 714 ? 40.975 36.340 74.037 1.00 49.56 714 SER A CA 1
ATOM 5464 C C . SER A 1 714 ? 41.495 37.768 74.213 1.00 49.92 714 SER A C 1
ATOM 5465 O O . SER A 1 714 ? 42.632 37.940 74.677 1.00 49.96 714 SER A O 1
ATOM 5468 N N . GLU A 1 715 ? 40.674 38.749 73.842 1.00 50.46 715 GLU A N 1
ATOM 5469 C CA . GLU A 1 715 ? 40.923 40.186 74.107 1.00 51.18 715 GLU A CA 1
ATOM 5470 C C . GLU A 1 715 ? 39.573 40.903 74.155 1.00 50.40 715 GLU A C 1
ATOM 5471 O O . GLU A 1 715 ? 38.704 40.567 73.332 1.00 49.67 715 GLU A O 1
ATOM 5477 N N . ALA A 1 716 ? 39.406 41.819 75.110 1.00 50.97 716 ALA A N 1
ATOM 5478 C CA . ALA A 1 716 ? 38.242 42.725 75.228 1.00 51.20 716 ALA A CA 1
ATOM 5479 C C . ALA A 1 716 ? 38.572 44.033 74.502 1.00 51.07 716 ALA A C 1
ATOM 5480 O O . ALA A 1 716 ? 39.705 44.520 74.656 1.00 51.79 716 ALA A O 1
ATOM 5482 N N . TYR A 1 717 ? 37.625 44.558 73.722 1.00 50.96 717 TYR A N 1
ATOM 5483 C CA . TYR A 1 717 ? 37.733 45.860 73.015 1.00 51.36 717 TYR A CA 1
ATOM 5484 C C . TYR A 1 717 ? 36.779 46.850 73.677 1.00 52.27 717 TYR A C 1
ATOM 5485 O O . TYR A 1 717 ? 35.607 46.541 73.876 1.00 52.11 717 TYR A O 1
ATOM 5494 N N . PRO A 1 718 ? 37.245 48.064 74.051 1.00 53.75 718 PRO A N 1
ATOM 5495 C CA . PRO A 1 718 ? 36.369 49.056 74.673 1.00 54.03 718 PRO A CA 1
ATOM 5496 C C . PRO A 1 718 ? 35.238 49.477 73.723 1.00 52.88 718 PRO A C 1
ATOM 5497 O O . PRO A 1 718 ? 35.366 49.275 72.531 1.00 51.93 718 PRO A O 1
ATOM 5501 N N . ALA A 1 719 ? 34.158 50.025 74.284 1.00 53.16 719 ALA A N 1
ATOM 5502 C CA . ALA A 1 719 ? 33.018 50.614 73.545 1.00 52.48 719 ALA A CA 1
ATOM 5503 C C . ALA A 1 719 ? 33.547 51.675 72.574 1.00 52.16 719 ALA A C 1
ATOM 5504 O O . ALA A 1 719 ? 34.534 52.354 72.915 1.00 52.21 719 ALA A O 1
ATOM 5506 N N . MET A 1 720 ? 32.919 51.797 71.403 1.00 52.07 720 MET A N 1
ATOM 5507 C CA . MET A 1 720 ? 33.313 52.778 70.360 1.00 52.14 720 MET A CA 1
ATOM 5508 C C . MET A 1 720 ? 32.943 54.183 70.842 1.00 53.37 720 MET A C 1
ATOM 5509 O O . MET A 1 720 ? 31.986 54.304 71.629 1.00 53.78 720 MET A O 1
ATOM 5514 N N . LYS A 1 721 ? 33.691 55.190 70.387 1.00 54.28 721 LYS A N 1
ATOM 5515 C CA . LYS A 1 721 ? 33.448 56.625 70.679 1.00 55.72 721 LYS A CA 1
ATOM 5516 C C . LYS A 1 721 ? 32.969 57.308 69.396 1.00 54.64 721 LYS A C 1
ATOM 5517 O O . LYS A 1 721 ? 33.131 56.714 68.313 1.00 53.52 721 LYS A O 1
ATOM 5523 N N . GLU A 1 722 ? 32.384 58.501 69.532 1.00 55.17 722 GLU A N 1
ATOM 5524 C CA . GLU A 1 722 ? 31.713 59.254 68.438 1.00 54.78 722 GLU A CA 1
ATOM 5525 C C . GLU A 1 722 ? 32.701 59.505 67.290 1.00 53.55 722 GLU A C 1
ATOM 5526 O O . GLU A 1 722 ? 32.262 59.480 66.125 1.00 51.93 722 GLU A O 1
ATOM 5532 N N . THR A 1 723 ? 33.983 59.710 67.607 1.00 53.88 723 THR A N 1
ATOM 5533 C CA . THR A 1 723 ? 35.039 60.130 66.645 1.00 53.54 723 THR A CA 1
ATOM 5534 C C . THR A 1 723 ? 35.689 58.921 65.951 1.00 52.13 723 THR A C 1
ATOM 5535 O O . THR A 1 723 ? 36.430 59.151 64.978 1.00 51.77 723 THR A O 1
ATOM 5539 N N . ASP A 1 724 ? 35.424 57.689 66.403 1.00 51.55 724 ASP A N 1
ATOM 5540 C CA . ASP A 1 724 ? 35.950 56.454 65.759 1.00 51.06 724 ASP A CA 1
ATOM 5541 C C . ASP A 1 724 ? 35.421 56.389 64.322 1.00 50.72 724 ASP A C 1
ATOM 5542 O O . ASP A 1 724 ? 34.264 56.788 64.099 1.00 51.04 724 ASP A O 1
ATOM 5547 N N . LYS A 1 725 ? 36.248 55.924 63.383 1.00 51.03 725 LYS A N 1
ATOM 5548 C CA . LYS A 1 725 ? 35.887 55.799 61.947 1.00 51.19 725 LYS A CA 1
ATOM 5549 C C . LYS A 1 725 ? 34.818 54.720 61.769 1.00 49.95 725 LYS A C 1
ATOM 5550 O O . LYS A 1 725 ? 34.744 53.803 62.612 1.00 49.99 725 LYS A O 1
ATOM 5556 N N . ASN A 1 726 ? 34.043 54.834 60.689 1.00 49.13 726 ASN A N 1
ATOM 5557 C CA . ASN A 1 726 ? 33.262 53.722 60.087 1.00 47.90 726 ASN A CA 1
ATOM 5558 C C . ASN A 1 726 ? 34.208 52.947 59.165 1.00 47.24 726 ASN A C 1
ATOM 5559 O O . ASN A 1 726 ? 35.369 53.371 59.027 1.00 47.76 726 ASN A O 1
ATOM 5564 N N . GLY A 1 727 ? 33.729 51.857 58.565 1.00 46.23 727 GLY A N 1
ATOM 5565 C CA . GLY A 1 727 ? 34.507 51.032 57.623 1.00 45.32 727 GLY A CA 1
ATOM 5566 C C . GLY A 1 727 ? 35.039 49.774 58.284 1.00 45.34 727 GLY A C 1
ATOM 5567 O O . GLY A 1 727 ? 34.438 49.318 59.277 1.00 44.29 727 GLY A O 1
ATOM 5568 N N . VAL A 1 728 ? 36.142 49.244 57.752 1.00 45.66 728 VAL A N 1
ATOM 5569 C CA . VAL A 1 728 ? 36.668 47.886 58.068 1.00 45.30 728 VAL A CA 1
ATOM 5570 C C . VAL A 1 728 ? 37.665 47.995 59.224 1.00 45.88 728 VAL A C 1
ATOM 5571 O O . VAL A 1 728 ? 38.587 48.826 59.139 1.00 45.84 728 VAL A O 1
ATOM 5575 N N . TYR A 1 729 ? 37.450 47.194 60.273 1.00 46.50 729 TYR A N 1
ATOM 5576 C CA . TYR A 1 729 ? 38.374 46.995 61.419 1.00 47.03 729 TYR A CA 1
ATOM 5577 C C . TYR A 1 729 ? 38.929 45.570 61.338 1.00 47.40 729 TYR A C 1
ATOM 5578 O O . TYR A 1 729 ? 38.159 44.654 61.002 1.00 47.71 729 TYR A O 1
ATOM 5587 N N . ASP A 1 730 ? 40.224 45.403 61.619 1.00 48.45 730 ASP A N 1
ATOM 5588 C CA . ASP A 1 730 ? 40.927 44.092 61.626 1.00 48.68 730 ASP A CA 1
ATOM 5589 C C . ASP A 1 730 ? 41.245 43.723 63.077 1.00 48.85 730 ASP A C 1
ATOM 5590 O O . ASP A 1 730 ? 41.719 44.598 63.819 1.00 49.27 730 ASP A O 1
ATOM 5595 N N . HIS A 1 731 ? 40.966 42.477 63.463 1.00 49.00 731 HIS A N 1
ATOM 5596 C CA . HIS A 1 731 ? 41.226 41.934 64.821 1.00 49.75 731 HIS A CA 1
ATOM 5597 C C . HIS A 1 731 ? 41.934 40.584 64.688 1.00 49.79 731 HIS A C 1
ATOM 5598 O O . HIS A 1 731 ? 41.388 39.688 64.020 1.00 50.37 731 HIS A O 1
ATOM 5605 N N . LYS A 1 732 ? 43.120 40.467 65.284 1.00 49.69 732 LYS A N 1
ATOM 5606 C CA . LYS A 1 732 ? 43.987 39.268 65.201 1.00 49.52 732 LYS A CA 1
ATOM 5607 C C . LYS A 1 732 ? 44.433 38.896 66.617 1.00 48.54 732 LYS A C 1
ATOM 5608 O O . LYS A 1 732 ? 44.840 39.802 67.366 1.00 48.13 732 LYS A O 1
ATOM 5614 N N . LEU A 1 733 ? 44.315 37.615 66.969 1.00 47.47 733 LEU A N 1
ATOM 5615 C CA . LEU A 1 733 ? 44.884 37.028 68.210 1.00 46.93 733 LEU A CA 1
ATOM 5616 C C . LEU A 1 733 ? 45.985 36.045 67.815 1.00 46.58 733 LEU A C 1
ATOM 5617 O O . LEU A 1 733 ? 45.718 35.172 66.966 1.00 46.08 733 LEU A O 1
ATOM 5622 N N . THR A 1 734 ? 47.176 36.213 68.390 1.00 46.37 734 THR A N 1
ATOM 5623 C CA . THR A 1 734 ? 48.294 35.238 68.329 1.00 46.61 734 THR A CA 1
ATOM 5624 C C . THR A 1 734 ? 48.343 34.521 69.681 1.00 46.56 734 THR A C 1
ATOM 5625 O O . THR A 1 734 ? 47.779 35.060 70.652 1.00 46.38 734 THR A O 1
ATOM 5629 N N . PHE A 1 735 ? 48.942 33.332 69.727 1.00 46.68 735 PHE A N 1
ATOM 5630 C CA . PHE A 1 735 ? 49.058 32.499 70.952 1.00 46.99 735 PHE A CA 1
ATOM 5631 C C . PHE A 1 735 ? 50.122 31.421 70.733 1.00 47.48 735 PHE A C 1
ATOM 5632 O O . PHE A 1 735 ? 50.481 31.154 69.572 1.00 47.51 735 PHE A O 1
ATOM 5640 N N . THR A 1 736 ? 50.622 30.849 71.830 1.00 48.15 736 THR A N 1
ATOM 5641 C CA . THR A 1 736 ? 51.508 29.657 71.840 1.00 48.83 736 THR A CA 1
ATOM 5642 C C . THR A 1 736 ? 50.937 28.622 70.876 1.00 48.80 736 THR A C 1
ATOM 5643 O O . THR A 1 736 ? 49.750 28.310 70.950 1.00 48.59 736 THR A O 1
ATOM 5647 N N . PRO A 1 737 ? 51.750 28.059 69.950 1.00 49.05 737 PRO A N 1
ATOM 5648 C CA . PRO A 1 737 ? 51.270 27.006 69.057 1.00 49.10 737 PRO A CA 1
ATOM 5649 C C . PRO A 1 737 ? 50.596 25.887 69.865 1.00 49.12 737 PRO A C 1
ATOM 5650 O O . PRO A 1 737 ? 51.149 25.471 70.866 1.00 49.36 737 PRO A O 1
ATOM 5654 N N . VAL A 1 738 ? 49.413 25.456 69.423 1.00 48.98 738 VAL A N 1
ATOM 5655 C CA . VAL A 1 738 ? 48.541 24.476 70.134 1.00 49.57 738 VAL A CA 1
ATOM 5656 C C . VAL A 1 738 ? 47.913 23.549 69.086 1.00 50.23 738 VAL A C 1
ATOM 5657 O O . VAL A 1 738 ? 47.511 24.052 68.023 1.00 50.00 738 VAL A O 1
ATOM 5661 N N . THR A 1 739 ? 47.888 22.240 69.356 1.00 51.85 739 THR A N 1
ATOM 5662 C CA . THR A 1 739 ? 47.344 21.196 68.447 1.00 52.82 739 THR A CA 1
ATOM 5663 C C . THR A 1 739 ? 45.838 21.081 68.695 1.00 52.85 739 THR A C 1
ATOM 5664 O O . THR A 1 739 ? 45.442 20.986 69.864 1.00 53.75 739 THR A O 1
ATOM 5668 N N . ALA A 1 740 ? 45.043 21.103 67.623 1.00 52.98 740 ALA A N 1
ATOM 5669 C CA . ALA A 1 740 ? 43.564 21.163 67.648 1.00 52.79 740 ALA A CA 1
ATOM 5670 C C . ALA A 1 740 ? 43.003 20.532 66.372 1.00 52.79 740 ALA A C 1
ATOM 5671 O O . ALA A 1 740 ? 43.626 20.717 65.311 1.00 52.62 740 ALA A O 1
ATOM 5673 N N . GLN A 1 741 ? 41.868 19.832 66.469 1.00 53.08 741 GLN A N 1
ATOM 5674 C CA . GLN A 1 741 ? 41.060 19.426 65.290 1.00 53.50 741 GLN A CA 1
ATOM 5675 C C . GLN A 1 741 ? 39.939 20.450 65.090 1.00 52.24 741 GLN A C 1
ATOM 5676 O O . GLN A 1 741 ? 39.684 20.812 63.933 1.00 52.38 741 GLN A O 1
ATOM 5682 N N . TYR A 1 742 ? 39.293 20.889 66.172 1.00 51.72 742 TYR A N 1
ATOM 5683 C CA . TYR A 1 742 ? 38.142 21.827 66.139 1.00 51.08 742 TYR A CA 1
ATOM 5684 C C . TYR A 1 742 ? 38.546 23.152 66.792 1.00 49.71 742 TYR A C 1
ATOM 5685 O O . TYR A 1 742 ? 39.189 23.128 67.856 1.00 49.35 742 TYR A O 1
ATOM 5694 N N . VAL A 1 743 ? 38.180 24.268 66.156 1.00 48.53 743 VAL A N 1
ATOM 5695 C CA . VAL A 1 743 ? 38.443 25.653 66.647 1.00 47.69 743 VAL A CA 1
ATOM 5696 C C . VAL A 1 743 ? 37.103 26.381 66.764 1.00 46.94 743 VAL A C 1
ATOM 5697 O O . VAL A 1 743 ? 36.423 26.510 65.737 1.00 46.45 743 VAL A O 1
ATOM 5701 N N . LYS A 1 744 ? 36.739 26.808 67.977 1.00 47.58 744 LYS A N 1
ATOM 5702 C CA . LYS A 1 744 ? 35.572 27.691 68.237 1.00 47.89 744 LYS A CA 1
ATOM 5703 C C . LYS A 1 744 ? 36.076 29.133 68.317 1.00 47.03 744 LYS A C 1
ATOM 5704 O O . LYS A 1 744 ? 36.928 29.412 69.177 1.00 46.98 744 LYS A O 1
ATOM 5710 N N . VAL A 1 745 ? 35.582 30.001 67.433 1.00 46.79 745 VAL A N 1
ATOM 5711 C CA . VAL A 1 745 ? 35.875 31.463 67.438 1.00 46.43 745 VAL A CA 1
ATOM 5712 C C . VAL A 1 745 ? 34.602 32.184 67.888 1.00 46.13 745 VAL A C 1
ATOM 5713 O O . VAL A 1 745 ? 33.539 31.903 67.313 1.00 45.96 745 VAL A O 1
ATOM 5717 N N . ILE A 1 746 ? 34.711 33.052 68.898 1.00 46.75 746 ILE A N 1
ATOM 5718 C CA . ILE A 1 746 ? 33.569 33.818 69.481 1.00 46.95 746 ILE A CA 1
ATOM 5719 C C . ILE A 1 746 ? 33.890 35.314 69.414 1.00 46.12 746 ILE A C 1
ATOM 5720 O O . ILE A 1 746 ? 34.967 35.705 69.880 1.00 45.76 746 ILE A O 1
ATOM 5725 N N . ALA A 1 747 ? 32.977 36.106 68.850 1.00 46.17 747 ALA A N 1
ATOM 5726 C CA . ALA A 1 747 ? 33.038 37.584 68.813 1.00 46.32 747 ALA A CA 1
ATOM 5727 C C . ALA A 1 747 ? 31.719 38.152 69.347 1.00 46.65 747 ALA A C 1
ATOM 5728 O O . ALA A 1 747 ? 30.664 37.823 68.781 1.00 46.39 747 ALA A O 1
ATOM 5730 N N . SER A 1 748 ? 31.789 38.948 70.416 1.00 47.76 748 SER A N 1
ATOM 5731 C CA . SER A 1 748 ? 30.646 39.694 71.002 1.00 48.63 748 SER A CA 1
ATOM 5732 C C . SER A 1 748 ? 30.269 40.849 70.083 1.00 48.09 748 SER A C 1
ATOM 5733 O O . SER A 1 748 ? 31.146 41.571 69.623 1.00 47.59 748 SER A O 1
ATOM 5736 N N . PRO A 1 749 ? 28.967 41.066 69.790 1.00 48.78 749 PRO A N 1
ATOM 5737 C CA . PRO A 1 749 ? 28.507 42.357 69.284 1.00 48.87 749 PRO A CA 1
ATOM 5738 C C . PRO A 1 749 ? 28.428 43.341 70.458 1.00 50.03 749 PRO A C 1
ATOM 5739 O O . PRO A 1 749 ? 28.763 42.953 71.565 1.00 50.05 749 PRO A O 1
ATOM 5743 N N . GLU A 1 750 ? 27.986 44.572 70.195 1.00 50.96 750 GLU A N 1
ATOM 5744 C CA . GLU A 1 750 ? 27.660 45.572 71.244 1.00 52.75 750 GLU A CA 1
ATOM 5745 C C . GLU A 1 750 ? 26.242 45.284 71.753 1.00 54.79 750 GLU A C 1
ATOM 5746 O O . GLU A 1 750 ? 25.286 45.568 71.012 1.00 54.66 750 GLU A O 1
ATOM 5752 N N . LYS A 1 751 ? 26.117 44.724 72.963 1.00 58.40 751 LYS A N 1
ATOM 5753 C CA . LYS A 1 751 ? 24.815 44.388 73.611 1.00 61.08 751 LYS A CA 1
ATOM 5754 C C . LYS A 1 751 ? 24.080 45.680 73.985 1.00 61.75 751 LYS A C 1
ATOM 5755 O O . LYS A 1 751 ? 22.834 45.682 73.953 1.00 62.74 751 LYS A O 1
ATOM 5761 N N . SER A 1 752 ? 24.832 46.721 74.359 1.00 62.15 752 SER A N 1
ATOM 5762 C CA . SER A 1 752 ? 24.323 48.000 74.920 1.00 62.57 752 SER A CA 1
ATOM 5763 C C . SER A 1 752 ? 25.062 49.181 74.277 1.00 61.11 752 SER A C 1
ATOM 5764 O O . SER A 1 752 ? 26.139 49.557 74.783 1.00 60.76 752 SER A O 1
ATOM 5767 N N . ILE A 1 753 ? 24.496 49.725 73.194 1.00 59.84 753 ILE A N 1
ATOM 5768 C CA . ILE A 1 753 ? 25.045 50.868 72.401 1.00 59.27 753 ILE A CA 1
ATOM 5769 C C . ILE A 1 753 ? 25.376 52.012 73.358 1.00 60.59 753 ILE A C 1
ATOM 5770 O O . ILE A 1 753 ? 24.592 52.313 74.255 1.00 61.99 753 ILE A O 1
ATOM 5775 N N . PRO A 1 754 ? 26.549 52.673 73.212 1.00 60.69 754 PRO A N 1
ATOM 5776 C CA . PRO A 1 754 ? 27.010 53.652 74.200 1.00 61.82 754 PRO A CA 1
ATOM 5777 C C . PRO A 1 754 ? 26.142 54.919 74.291 1.00 62.56 754 PRO A C 1
ATOM 5778 O O . PRO A 1 754 ? 25.345 55.170 73.400 1.00 61.93 754 PRO A O 1
ATOM 5782 N N . GLU A 1 755 ? 26.355 55.687 75.364 1.00 64.11 755 GLU A N 1
ATOM 5783 C CA . GLU A 1 755 ? 25.467 56.776 75.859 1.00 65.17 755 GLU A CA 1
ATOM 5784 C C . GLU A 1 755 ? 25.366 57.912 7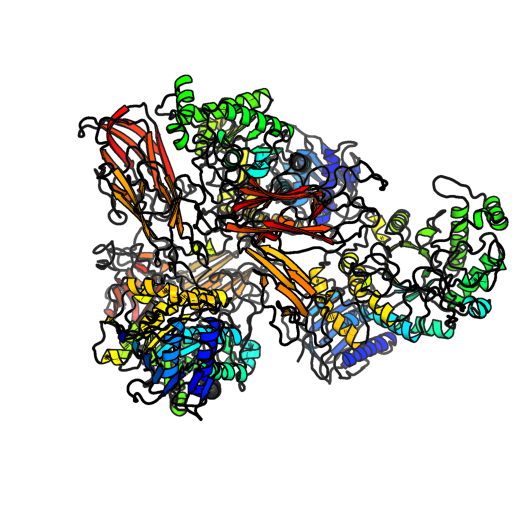4.831 1.00 63.22 755 GLU A C 1
ATOM 5785 O O . GLU A 1 755 ? 24.274 58.491 74.716 1.00 63.63 755 GLU A O 1
ATOM 5791 N N . TRP A 1 756 ? 26.454 58.219 74.116 1.00 60.98 756 TRP A N 1
ATOM 5792 C CA . TRP A 1 756 ? 26.543 59.360 73.160 1.00 60.04 756 TRP A CA 1
ATOM 5793 C C . TRP A 1 756 ? 25.635 59.140 71.940 1.00 59.19 756 TRP A C 1
ATOM 5794 O O . TRP A 1 756 ? 25.312 60.136 71.267 1.00 58.80 756 TRP A O 1
ATOM 5805 N N . HIS A 1 757 ? 25.257 57.891 71.653 1.00 59.02 757 HIS A N 1
ATOM 5806 C CA . HIS A 1 757 ? 24.560 57.477 70.405 1.00 58.03 757 HIS A CA 1
ATOM 5807 C C . HIS A 1 757 ? 23.043 57.457 70.629 1.00 58.77 757 HIS A C 1
ATOM 5808 O O . HIS A 1 757 ? 22.620 57.061 71.727 1.00 59.75 757 HIS A O 1
ATOM 5815 N N . GLY A 1 758 ? 22.267 57.841 69.607 1.00 59.13 758 GLY A N 1
ATOM 5816 C CA . GLY A 1 758 ? 20.791 57.931 69.636 1.00 59.79 758 GLY A CA 1
ATOM 5817 C C . GLY A 1 758 ? 20.125 56.630 70.060 1.00 60.11 758 GLY A C 1
ATOM 5818 O O . GLY A 1 758 ? 19.033 56.700 70.660 1.00 61.35 758 GLY A O 1
ATOM 5819 N N . GLY A 1 759 ? 20.752 55.486 69.763 1.00 59.65 759 GLY A N 1
ATOM 5820 C CA . GLY A 1 759 ? 20.264 54.142 70.133 1.00 59.65 759 GLY A CA 1
ATOM 5821 C C . GLY A 1 759 ? 20.846 53.645 71.448 1.00 60.14 759 GLY A C 1
ATOM 5822 O O . GLY A 1 759 ? 20.895 52.414 71.623 1.00 59.04 759 GLY A O 1
ATOM 5823 N N . LYS A 1 760 ? 21.244 54.552 72.351 1.00 61.67 760 LYS A N 1
ATOM 5824 C CA . LYS A 1 760 ? 21.841 54.204 73.671 1.00 63.21 760 LYS A CA 1
ATOM 5825 C C . LYS A 1 760 ? 20.996 53.110 74.338 1.00 63.86 760 LYS A C 1
ATOM 5826 O O . LYS A 1 760 ? 19.769 53.302 74.453 1.00 64.35 760 LYS A O 1
ATOM 5832 N N . SER A 1 761 ? 21.642 51.994 74.706 1.00 64.21 761 SER A N 1
ATOM 5833 C CA . SER A 1 761 ? 21.119 50.887 75.558 1.00 65.12 761 SER A CA 1
ATOM 5834 C C . SER A 1 761 ? 20.557 49.738 74.708 1.00 65.29 761 SER A C 1
ATOM 5835 O O . SER A 1 761 ? 20.406 48.634 75.269 1.00 65.10 761 SER A O 1
ATOM 5838 N N . TYR A 1 762 ? 20.255 49.976 73.423 1.00 65.79 762 TYR A N 1
ATOM 5839 C CA . TYR A 1 762 ? 19.740 48.953 72.471 1.00 66.41 762 TYR A CA 1
ATOM 5840 C C . TYR A 1 762 ? 20.906 48.130 71.925 1.00 64.76 762 TYR A C 1
ATOM 5841 O O . TYR A 1 762 ? 22.042 48.597 71.933 1.00 65.02 762 TYR A O 1
ATOM 5850 N N . PRO A 1 763 ? 20.669 46.892 71.427 1.00 62.78 763 PRO A N 1
ATOM 5851 C CA . PRO A 1 763 ? 21.740 46.064 70.878 1.00 60.80 763 PRO A CA 1
ATOM 5852 C C . PRO A 1 763 ? 22.093 46.475 69.440 1.00 58.22 763 PRO A C 1
ATOM 5853 O O . PRO A 1 763 ? 21.193 46.778 68.672 1.00 57.32 763 PRO A O 1
ATOM 5857 N N . GLY A 1 764 ? 23.390 46.478 69.120 1.00 56.01 764 GLY A N 1
ATOM 5858 C CA . GLY A 1 764 ? 23.921 46.806 67.784 1.00 54.08 764 GLY A CA 1
ATOM 5859 C C . GLY A 1 764 ? 24.179 45.554 66.965 1.00 52.54 764 GLY A C 1
ATOM 5860 O O . GLY A 1 764 ? 24.253 44.459 67.561 1.00 52.63 764 GLY A O 1
ATOM 5861 N N . PHE A 1 765 ? 24.299 45.713 65.644 1.00 50.70 765 PHE A N 1
ATOM 5862 C CA . PHE A 1 765 ? 24.693 44.645 64.689 1.00 49.80 765 PHE A CA 1
ATOM 5863 C C . PHE A 1 765 ? 26.215 44.480 64.725 1.00 48.32 765 PHE A C 1
ATOM 5864 O O . PHE A 1 765 ? 26.922 45.483 64.950 1.00 47.48 765 PHE A O 1
ATOM 5872 N N . LEU A 1 766 ? 26.687 43.245 64.532 1.00 47.40 766 LEU A N 1
ATOM 5873 C CA . LEU A 1 766 ? 28.106 42.900 64.255 1.00 46.47 766 LEU A CA 1
ATOM 5874 C C . LEU A 1 766 ? 28.164 42.185 62.903 1.00 45.78 766 LEU A C 1
ATOM 5875 O O . LEU A 1 766 ? 27.415 41.209 62.729 1.00 46.17 766 LEU A O 1
ATOM 5880 N N . PHE A 1 767 ? 29.018 42.658 61.994 1.00 44.78 767 PHE A N 1
ATOM 5881 C CA . PHE A 1 767 ? 29.239 42.071 60.647 1.00 44.09 767 PHE A CA 1
ATOM 5882 C C . PHE A 1 767 ? 30.665 41.517 60.585 1.00 43.16 767 PHE A C 1
ATOM 5883 O O . PHE A 1 767 ? 31.589 42.231 61.009 1.00 42.28 767 PHE A O 1
ATOM 5891 N N . VAL A 1 768 ? 30.817 40.287 60.084 1.00 43.14 768 VAL A N 1
ATOM 5892 C CA . VAL A 1 768 ? 32.118 39.562 59.950 1.00 43.36 768 VAL A CA 1
ATOM 5893 C C . VAL A 1 768 ? 32.170 38.926 58.554 1.00 43.11 768 VAL A C 1
ATOM 5894 O O . VAL A 1 768 ? 31.125 38.411 58.103 1.00 42.84 768 VAL A O 1
ATOM 5898 N N . ASP A 1 769 ? 33.339 38.953 57.904 1.00 42.84 769 ASP A N 1
ATOM 5899 C CA . ASP A 1 769 ? 33.510 38.525 56.489 1.00 43.09 769 ASP A CA 1
ATOM 5900 C C . ASP A 1 769 ? 34.317 37.224 56.385 1.00 43.49 769 ASP A C 1
ATOM 5901 O O . ASP A 1 769 ? 34.053 36.456 55.441 1.00 43.37 769 ASP A O 1
ATOM 5906 N N . GLU A 1 770 ? 35.283 36.993 57.280 1.00 43.72 770 GLU A N 1
ATOM 5907 C CA . GLU A 1 770 ? 36.234 35.856 57.161 1.00 44.19 770 GLU A CA 1
ATOM 5908 C C . GLU A 1 770 ? 36.891 35.569 58.515 1.00 44.77 770 GLU A C 1
ATOM 5909 O O . GLU A 1 770 ? 37.228 36.531 59.235 1.00 44.32 770 GLU A O 1
ATOM 5915 N N . ILE A 1 771 ? 37.057 34.280 58.829 1.00 45.47 771 ILE A N 1
ATOM 5916 C CA . ILE A 1 771 ? 37.897 33.763 59.948 1.00 45.95 771 ILE A CA 1
ATOM 5917 C C . ILE A 1 771 ? 39.133 33.101 59.328 1.00 46.38 771 ILE A C 1
ATOM 5918 O O . ILE A 1 771 ? 38.986 32.024 58.727 1.00 47.16 771 ILE A O 1
ATOM 5923 N N . THR A 1 772 ? 40.293 33.747 59.457 1.00 46.65 772 THR A N 1
ATOM 5924 C CA . THR A 1 772 ? 41.612 33.280 58.953 1.00 47.36 772 THR A CA 1
ATOM 5925 C C . THR A 1 772 ? 42.365 32.601 60.103 1.00 48.06 772 THR A C 1
ATOM 5926 O O . THR A 1 772 ? 42.477 33.231 61.173 1.00 46.62 772 THR A O 1
ATOM 5930 N N . ILE A 1 773 ? 42.862 31.379 59.873 1.00 49.83 773 ILE A N 1
ATOM 5931 C CA . ILE A 1 773 ? 43.555 30.519 60.881 1.00 51.20 773 ILE A CA 1
ATOM 5932 C C . ILE A 1 773 ? 44.879 30.017 60.290 1.00 52.55 773 ILE A C 1
ATOM 5933 O O . ILE A 1 773 ? 44.838 29.409 59.206 1.00 52.76 773 ILE A O 1
ATOM 5938 N N . ASN A 1 774 ? 45.994 30.233 60.998 1.00 54.08 774 ASN A N 1
ATOM 5939 C CA . ASN A 1 774 ? 47.343 29.724 60.625 1.00 56.26 774 ASN A CA 1
ATOM 5940 C C . ASN A 1 774 ? 48.092 29.264 61.883 1.00 56.34 774 ASN A C 1
ATOM 5941 O O . ASN A 1 774 ? 47.578 29.331 63.000 1.00 56.05 774 ASN A O 1
ATOM 5946 N N . GLN B 1 24 ? 40.575 104.750 57.979 1.00 106.12 24 GLN B N 1
ATOM 5947 C CA . GLN B 1 24 ? 41.998 104.295 58.081 1.00 106.42 24 GLN B CA 1
ATOM 5948 C C . GLN B 1 24 ? 42.032 102.797 58.408 1.00 104.23 24 GLN B C 1
ATOM 5949 O O . GLN B 1 24 ? 41.158 102.340 59.172 1.00 102.93 24 GLN B O 1
ATOM 5955 N N . GLU B 1 25 ? 43.017 102.075 57.861 1.00 104.16 25 GLU B N 1
ATOM 5956 C CA . GLU B 1 25 ? 43.189 100.604 58.025 1.00 102.51 25 GLU B CA 1
ATOM 5957 C C . GLU B 1 25 ? 43.916 100.312 59.345 1.00 102.94 25 GLU B C 1
ATOM 5958 O O . GLU B 1 25 ? 45.006 100.881 59.559 1.00 104.94 25 GLU B O 1
ATOM 5964 N N . GLU B 1 26 ? 43.330 99.444 60.178 1.00 101.54 26 GLU B N 1
ATOM 5965 C CA . GLU B 1 26 ? 43.846 99.044 61.516 1.00 101.57 26 GLU B CA 1
ATOM 5966 C C . GLU B 1 26 ? 44.088 97.528 61.530 1.00 98.75 26 GLU B C 1
ATOM 5967 O O . GLU B 1 26 ? 43.173 96.780 61.125 1.00 96.45 26 GLU B O 1
ATOM 5973 N N . ALA B 1 27 ? 45.271 97.097 61.981 1.00 98.03 27 ALA B N 1
ATOM 5974 C CA . ALA B 1 27 ? 45.649 95.671 62.137 1.00 95.28 27 ALA B CA 1
ATOM 5975 C C . ALA B 1 27 ? 44.872 95.066 63.311 1.00 94.10 27 ALA B C 1
ATOM 5976 O O . ALA B 1 27 ? 44.366 95.842 64.154 1.00 95.53 27 ALA B O 1
ATOM 5978 N N . ASN B 1 28 ? 44.804 93.730 63.358 1.00 90.99 28 ASN B N 1
ATOM 5979 C CA . ASN B 1 28 ? 43.977 92.939 64.309 1.00 89.27 28 ASN B CA 1
ATOM 5980 C C . ASN B 1 28 ? 44.791 91.721 64.770 1.00 87.95 28 ASN B C 1
ATOM 5981 O O . ASN B 1 28 ? 44.941 90.774 63.973 1.00 85.99 28 ASN B O 1
ATOM 5986 N N . TYR B 1 29 ? 45.276 91.736 66.018 1.00 88.77 29 TYR B N 1
ATOM 5987 C CA . TYR B 1 29 ? 46.200 90.718 66.590 1.00 87.72 29 TYR B CA 1
ATOM 5988 C C . TYR B 1 29 ? 45.427 89.454 66.989 1.00 85.65 29 TYR B C 1
ATOM 5989 O O . TYR B 1 29 ? 46.049 88.517 67.531 1.00 85.04 29 TYR B O 1
ATOM 5998 N N . GLN B 1 30 ? 44.119 89.427 66.715 1.00 84.40 30 GLN B N 1
ATOM 5999 C CA . GLN B 1 30 ? 43.216 88.272 66.954 1.00 82.40 30 GLN B CA 1
ATOM 6000 C C . GLN B 1 30 ? 43.375 87.307 65.767 1.00 80.16 30 GLN B C 1
ATOM 6001 O O . GLN B 1 30 ? 42.444 87.202 64.942 1.00 78.82 30 GLN B O 1
ATOM 6007 N N . ILE B 1 31 ? 44.530 86.633 65.700 1.00 79.69 31 ILE B N 1
ATOM 6008 C CA . ILE B 1 31 ? 45.018 85.844 64.526 1.00 77.82 31 ILE B CA 1
ATOM 6009 C C . ILE B 1 31 ? 44.878 84.345 64.812 1.00 75.44 31 ILE B C 1
ATOM 6010 O O . ILE B 1 31 ? 44.439 83.987 65.922 1.00 75.24 31 ILE B O 1
ATOM 6015 N N . ILE B 1 32 ? 45.266 83.514 63.839 1.00 73.57 32 ILE B N 1
ATOM 6016 C CA . ILE B 1 32 ? 45.368 82.028 63.954 1.00 71.65 32 ILE B CA 1
ATOM 6017 C C . ILE B 1 32 ? 46.831 81.639 63.738 1.00 71.88 32 ILE B C 1
ATOM 6018 O O . ILE B 1 32 ? 47.433 82.058 62.752 1.00 72.24 32 ILE B O 1
ATOM 6023 N N . PRO B 1 33 ? 47.473 80.860 64.644 1.00 71.68 33 PRO B N 1
ATOM 6024 C CA . PRO B 1 33 ? 46.844 80.354 65.865 1.00 71.38 33 PRO B CA 1
ATOM 6025 C C . PRO B 1 33 ? 46.827 81.444 66.944 1.00 73.20 33 PRO B C 1
ATOM 6026 O O . PRO B 1 33 ? 47.580 82.386 66.804 1.00 74.85 33 PRO B O 1
ATOM 6030 N N . LEU B 1 34 ? 46.002 81.286 67.984 1.00 73.61 34 LEU B N 1
ATOM 6031 C CA . LEU B 1 34 ? 45.799 82.331 69.025 1.00 75.43 34 LEU B CA 1
ATOM 6032 C C . LEU B 1 34 ? 47.040 82.416 69.909 1.00 76.45 34 LEU B C 1
ATOM 6033 O O . LEU B 1 34 ? 47.419 81.430 70.538 1.00 75.48 34 LEU B O 1
ATOM 6038 N N . PRO B 1 35 ? 47.713 83.589 69.974 1.00 78.81 35 PRO B N 1
ATOM 6039 C CA . PRO B 1 35 ? 48.837 83.785 70.892 1.00 80.54 35 PRO B CA 1
ATOM 6040 C C . PRO B 1 35 ? 48.448 83.574 72.363 1.00 81.71 35 PRO B C 1
ATOM 6041 O O . PRO B 1 35 ? 47.323 83.863 72.715 1.00 81.89 35 PRO B O 1
ATOM 6045 N N . GLN B 1 36 ? 49.403 83.106 73.173 1.00 83.26 36 GLN B N 1
ATOM 6046 C CA . GLN B 1 36 ? 49.194 82.620 74.566 1.00 84.67 36 GLN B CA 1
ATOM 6047 C C . GLN B 1 36 ? 48.883 83.800 75.502 1.00 87.68 36 GLN B C 1
ATOM 6048 O O . GLN B 1 36 ? 48.303 83.546 76.578 1.00 88.86 36 GLN B O 1
ATOM 6054 N N . GLU B 1 37 ? 49.232 85.035 75.115 1.00 89.32 37 GLU B N 1
ATOM 6055 C CA . GLU B 1 37 ? 48.960 86.266 75.910 1.00 91.68 37 GLU B CA 1
ATOM 6056 C C . GLU B 1 37 ? 49.016 87.502 75.001 1.00 92.43 37 GLU B C 1
ATOM 6057 O O . GLU B 1 37 ? 50.101 87.781 74.451 1.00 92.65 37 GLU B O 1
ATOM 6063 N N . ILE B 1 38 ? 47.888 88.208 74.863 1.00 92.39 38 ILE B N 1
ATOM 6064 C CA . ILE B 1 38 ? 47.785 89.553 74.219 1.00 93.82 38 ILE B CA 1
ATOM 6065 C C . ILE B 1 38 ? 47.374 90.562 75.299 1.00 96.37 38 ILE B C 1
ATOM 6066 O O . ILE B 1 38 ? 46.287 90.387 75.881 1.00 96.02 38 ILE B O 1
ATOM 6071 N N . VAL B 1 39 ? 48.214 91.572 75.550 1.00 99.07 39 VAL B N 1
ATOM 6072 C CA . VAL B 1 39 ? 47.940 92.688 76.505 1.00 101.90 39 VAL B CA 1
ATOM 6073 C C . VAL B 1 39 ? 47.907 94.000 75.710 1.00 103.84 39 VAL B C 1
ATOM 6074 O O . VAL B 1 39 ? 48.925 94.334 75.065 1.00 104.26 39 VAL B O 1
ATOM 6078 N N . THR B 1 40 ? 46.775 94.708 75.779 1.00 105.06 40 THR B N 1
ATOM 6079 C CA . THR B 1 40 ? 46.415 95.869 74.920 1.00 106.48 40 THR B CA 1
ATOM 6080 C C . THR B 1 40 ? 46.420 97.143 75.779 1.00 109.83 40 THR B C 1
ATOM 6081 O O . THR B 1 40 ? 46.160 97.032 76.994 1.00 110.90 40 THR B O 1
ATOM 6085 N N . SER B 1 41 ? 46.725 98.297 75.176 1.00 111.84 41 SER B N 1
ATOM 6086 C CA . SER B 1 41 ? 46.778 99.572 75.940 1.00 115.28 41 SER B CA 1
ATOM 6087 C C . SER B 1 41 ? 45.912 100.641 75.265 1.00 116.40 41 SER B C 1
ATOM 6088 O O . SER B 1 41 ? 45.470 100.414 74.121 1.00 114.97 41 SER B O 1
ATOM 6091 N N . GLN B 1 42 ? 45.689 101.760 75.962 1.00 119.20 42 GLN B N 1
ATOM 6092 C CA . GLN B 1 42 ? 44.873 102.884 75.429 1.00 120.46 42 GLN B CA 1
ATOM 6093 C C . GLN B 1 42 ? 45.798 104.061 75.100 1.00 121.89 42 GLN B C 1
ATOM 6094 O O . GLN B 1 42 ? 45.419 105.212 75.392 1.00 124.30 42 GLN B O 1
ATOM 6100 N N . VAL B 1 43 ? 46.964 103.770 74.511 1.00 117.64 43 VAL B N 1
ATOM 6101 C CA . VAL B 1 43 ? 47.903 104.828 74.029 1.00 120.11 43 VAL B CA 1
ATOM 6102 C C . VAL B 1 43 ? 47.679 105.032 72.526 1.00 118.96 43 VAL B C 1
ATOM 6103 O O . VAL B 1 43 ? 46.564 104.737 72.050 1.00 116.55 43 VAL B O 1
ATOM 6107 N N . ASN B 1 44 ? 48.699 105.515 71.810 1.00 120.23 44 ASN B N 1
ATOM 6108 C CA . ASN B 1 44 ? 48.557 105.739 70.346 1.00 119.14 44 ASN B CA 1
ATOM 6109 C C . ASN B 1 44 ? 49.142 104.542 69.599 1.00 116.37 44 ASN B C 1
ATOM 6110 O O . ASN B 1 44 ? 50.059 103.887 70.093 1.00 115.99 44 ASN B O 1
ATOM 6115 N N . PRO B 1 45 ? 48.629 104.221 68.388 1.00 114.32 45 PRO B N 1
ATOM 6116 C CA . PRO B 1 45 ? 49.200 103.159 67.556 1.00 111.96 45 PRO B CA 1
ATOM 6117 C C . PRO B 1 45 ? 50.465 103.580 66.789 1.00 113.07 45 PRO B C 1
ATOM 6118 O O . PRO B 1 45 ? 50.727 104.766 66.694 1.00 115.78 45 PRO B O 1
ATOM 6122 N N . PHE B 1 46 ? 51.206 102.600 66.260 1.00 111.29 46 PHE B N 1
ATOM 6123 C CA . PHE B 1 46 ? 52.356 102.793 65.335 1.00 111.87 46 PHE B CA 1
ATOM 6124 C C . PHE B 1 46 ? 51.840 102.788 63.892 1.00 110.77 46 PHE B C 1
ATOM 6125 O O . PHE B 1 46 ? 51.086 101.865 63.528 1.00 108.33 46 PHE B O 1
ATOM 6133 N N . ILE B 1 47 ? 52.247 103.785 63.099 1.00 112.66 47 ILE B N 1
ATOM 6134 C CA . ILE B 1 47 ? 51.769 104.014 61.702 1.00 112.25 47 ILE B CA 1
ATOM 6135 C C . ILE B 1 47 ? 52.807 103.448 60.726 1.00 111.37 47 ILE B C 1
ATOM 6136 O O . ILE B 1 47 ? 53.984 103.850 60.817 1.00 113.06 47 ILE B O 1
ATOM 6141 N N . LEU B 1 48 ? 52.373 102.563 59.822 1.00 109.18 48 LEU B N 1
ATOM 6142 C CA . LEU B 1 48 ? 53.240 101.865 58.835 1.00 108.49 48 LEU B CA 1
ATOM 6143 C C . LEU B 1 48 ? 53.455 102.786 57.624 1.00 110.66 48 LEU B C 1
ATOM 6144 O O . LEU B 1 48 ? 52.901 102.502 56.541 1.00 109.16 48 LEU B O 1
ATOM 6149 N N . LYS B 1 49 ? 54.236 103.856 57.823 1.00 114.59 49 LYS B N 1
ATOM 6150 C CA . LYS B 1 49 ? 54.606 104.875 56.800 1.00 117.24 49 LYS B CA 1
ATOM 6151 C C . LYS B 1 49 ? 55.543 104.262 55.753 1.00 117.03 49 LYS B C 1
ATOM 6152 O O . LYS B 1 49 ? 55.906 103.080 55.895 1.00 115.45 49 LYS B O 1
ATOM 6158 N N . SER B 1 50 ? 55.928 105.059 54.750 1.00 118.78 50 SER B N 1
ATOM 6159 C CA . SER B 1 50 ? 57.108 104.824 53.876 1.00 118.72 50 SER B CA 1
ATOM 6160 C C . SER B 1 50 ? 58.295 105.608 54.447 1.00 120.77 50 SER B C 1
ATOM 6161 O O . SER B 1 50 ? 58.072 106.719 54.966 1.00 122.78 50 SER B O 1
ATOM 6164 N N . GLY B 1 51 ? 59.501 105.036 54.359 1.00 119.87 51 GLY B N 1
ATOM 6165 C CA . GLY B 1 51 ? 60.698 105.489 55.093 1.00 121.48 51 GLY B CA 1
ATOM 6166 C C . GLY B 1 51 ? 60.961 104.604 56.301 1.00 119.58 51 GLY B C 1
ATOM 6167 O O . GLY B 1 51 ? 62.114 104.585 56.780 1.00 120.96 51 GLY B O 1
ATOM 6168 N N . VAL B 1 52 ? 59.925 103.901 56.774 1.00 116.71 52 VAL B N 1
ATOM 6169 C CA . VAL B 1 52 ? 59.993 102.891 57.874 1.00 114.66 52 VAL B CA 1
ATOM 6170 C C . VAL B 1 52 ? 61.002 101.807 57.476 1.00 112.58 52 VAL B C 1
ATOM 6171 O O . VAL B 1 52 ? 60.755 101.105 56.475 1.00 110.79 52 VAL B O 1
ATOM 6175 N N . LYS B 1 53 ? 62.087 101.682 58.245 1.00 112.82 53 LYS B N 1
ATOM 6176 C CA . LYS B 1 53 ? 63.219 100.754 57.983 1.00 111.39 53 LYS B CA 1
ATOM 6177 C C . LYS B 1 53 ? 63.037 99.498 58.846 1.00 108.54 53 LYS B C 1
ATOM 6178 O O . LYS B 1 53 ? 62.441 99.616 59.934 1.00 108.81 53 LYS B O 1
ATOM 6184 N N . ILE B 1 54 ? 63.516 98.344 58.372 1.00 105.92 54 ILE B N 1
ATOM 6185 C CA . ILE B 1 54 ? 63.597 97.077 59.162 1.00 103.66 54 ILE B CA 1
ATOM 6186 C C . ILE B 1 54 ? 65.058 96.881 59.581 1.00 104.32 54 ILE B C 1
ATOM 6187 O O . ILE B 1 54 ? 65.930 96.936 58.691 1.00 105.22 54 ILE B O 1
ATOM 6192 N N . LEU B 1 55 ? 65.310 96.665 60.878 1.00 104.47 55 LEU B N 1
ATOM 6193 C CA . LEU B 1 55 ? 66.678 96.545 61.456 1.00 105.55 55 LEU B CA 1
ATOM 6194 C C . LEU B 1 55 ? 66.903 95.135 62.014 1.00 103.42 55 LEU B C 1
ATOM 6195 O O . LEU B 1 55 ? 65.981 94.598 62.658 1.00 101.92 55 LEU B O 1
ATOM 6200 N N . TYR B 1 56 ? 68.099 94.585 61.775 1.00 103.33 56 TYR B N 1
ATOM 6201 C CA . TYR B 1 56 ? 68.570 93.251 62.237 1.00 101.70 56 TYR B CA 1
ATOM 6202 C C . TYR B 1 56 ? 70.000 93.393 62.754 1.00 103.19 56 TYR B C 1
ATOM 6203 O O . TYR B 1 56 ? 70.684 94.348 62.396 1.00 105.37 56 TYR B O 1
ATOM 6212 N N . PRO B 1 57 ? 70.505 92.477 63.614 1.00 102.49 57 PRO B N 1
ATOM 6213 C CA . PRO B 1 57 ? 71.901 92.529 64.054 1.00 104.01 57 PRO B CA 1
ATOM 6214 C C . PRO B 1 57 ? 72.893 92.215 62.921 1.00 103.99 57 PRO B C 1
ATOM 6215 O O . PRO B 1 57 ? 72.674 91.253 62.205 1.00 102.44 57 PRO B O 1
ATOM 6219 N N . GLU B 1 58 ? 73.949 93.029 62.793 1.00 106.16 58 GLU B N 1
ATOM 6220 C CA . GLU B 1 58 ? 75.049 92.866 61.799 1.00 106.28 58 GLU B CA 1
ATOM 6221 C C . GLU B 1 58 ? 75.679 91.476 61.947 1.00 104.35 58 GLU B C 1
ATOM 6222 O O . GLU B 1 58 ? 75.930 91.066 63.098 1.00 104.14 58 GLU B O 1
ATOM 6228 N N . GLY B 1 59 ? 75.914 90.788 60.822 1.00 103.02 59 GLY B N 1
ATOM 6229 C CA . GLY B 1 59 ? 76.685 89.531 60.749 1.00 101.50 59 GLY B CA 1
ATOM 6230 C C . GLY B 1 59 ? 75.806 88.295 60.633 1.00 98.78 59 GLY B C 1
ATOM 6231 O O . GLY B 1 59 ? 76.279 87.304 60.044 1.00 97.18 59 GLY B O 1
ATOM 6232 N N . ASN B 1 60 ? 74.580 88.345 61.171 1.00 98.32 60 ASN B N 1
ATOM 6233 C CA . ASN B 1 60 ? 73.643 87.191 61.290 1.00 95.95 60 ASN B CA 1
ATOM 6234 C C . ASN B 1 60 ? 72.789 87.102 60.015 1.00 94.83 60 ASN B C 1
ATOM 6235 O O . ASN B 1 60 ? 71.805 87.864 59.912 1.00 95.62 60 ASN B O 1
ATOM 6240 N N . GLU B 1 61 ? 73.160 86.209 59.087 1.00 93.58 61 GLU B N 1
ATOM 6241 C CA . GLU B 1 61 ? 72.478 85.989 57.776 1.00 92.56 61 GLU B CA 1
ATOM 6242 C C . GLU B 1 61 ? 70.976 85.753 57.980 1.00 90.75 61 GLU B C 1
ATOM 6243 O O . GLU B 1 61 ? 70.176 86.381 57.259 1.00 91.09 61 GLU B O 1
ATOM 6249 N N . LYS B 1 62 ? 70.623 84.866 58.914 1.00 88.73 62 LYS B N 1
ATOM 6250 C CA . LYS B 1 62 ? 69.238 84.369 59.137 1.00 86.81 62 LYS B CA 1
ATOM 6251 C C . LYS B 1 62 ? 68.309 85.534 59.506 1.00 87.58 62 LYS B C 1
ATOM 6252 O O . LYS B 1 62 ? 67.112 85.453 59.170 1.00 86.10 62 LYS B O 1
ATOM 6258 N N . MET B 1 63 ? 68.838 86.572 60.163 1.00 89.53 63 MET B N 1
ATOM 6259 C CA . MET B 1 63 ? 68.072 87.781 60.578 1.00 90.89 63 MET B CA 1
ATOM 6260 C C . MET B 1 63 ? 67.879 88.712 59.373 1.00 91.65 63 MET B C 1
ATOM 6261 O O . MET B 1 63 ? 66.823 89.373 59.307 1.00 91.45 63 MET B O 1
ATOM 6266 N N . GLN B 1 64 ? 68.860 88.768 58.464 1.00 92.48 64 GLN B N 1
ATOM 6267 C CA . GLN B 1 64 ? 68.748 89.457 57.147 1.00 93.61 64 GLN B CA 1
ATOM 6268 C C . GLN B 1 64 ? 67.677 88.739 56.318 1.00 91.62 64 GLN B C 1
ATOM 6269 O O . GLN B 1 64 ? 66.848 89.428 55.690 1.00 91.52 64 GLN B O 1
ATOM 6275 N N . ARG B 1 65 ? 67.709 87.403 56.334 1.00 90.28 65 ARG B N 1
ATOM 6276 C CA . ARG B 1 65 ? 66.706 86.506 55.697 1.00 88.24 65 ARG B CA 1
ATOM 6277 C C . ARG B 1 65 ? 65.331 86.775 56.333 1.00 86.88 65 ARG B C 1
ATOM 6278 O O . ARG B 1 65 ? 64.351 86.902 55.571 1.00 85.78 65 ARG B O 1
ATOM 6286 N N . ASN B 1 66 ? 65.274 86.904 57.667 1.00 86.41 66 ASN B N 1
ATOM 6287 C CA . ASN B 1 66 ? 64.043 87.220 58.447 1.00 85.91 66 ASN B CA 1
ATOM 6288 C C . ASN B 1 66 ? 63.506 88.604 58.056 1.00 87.51 66 ASN B C 1
ATOM 6289 O O . ASN B 1 66 ? 62.285 88.722 57.837 1.00 86.27 66 ASN B O 1
ATOM 6294 N N . ALA B 1 67 ? 64.380 89.615 57.998 1.00 89.95 67 ALA B N 1
ATOM 6295 C CA . ALA B 1 67 ? 64.043 91.006 57.611 1.00 91.91 67 ALA B CA 1
ATOM 6296 C C . ALA B 1 67 ? 63.436 91.017 56.205 1.00 91.40 67 ALA B C 1
ATOM 6297 O O . ALA B 1 67 ? 62.430 91.718 56.000 1.00 91.77 67 ALA B O 1
ATOM 6299 N N . GLN B 1 68 ? 64.034 90.261 55.280 1.00 91.10 68 GLN B N 1
ATOM 6300 C CA . GLN B 1 68 ? 63.633 90.210 53.849 1.00 91.23 68 GLN B CA 1
ATOM 6301 C C . GLN B 1 68 ? 62.269 89.513 53.726 1.00 89.41 68 GLN B C 1
ATOM 6302 O O . GLN B 1 68 ? 61.465 89.961 52.884 1.00 89.13 68 GLN B O 1
ATOM 6308 N N . PHE B 1 69 ? 62.012 88.477 54.538 1.00 87.90 69 PHE B N 1
ATOM 6309 C CA . PHE B 1 69 ? 60.685 87.815 54.665 1.00 86.17 69 PHE B CA 1
ATOM 6310 C C . PHE B 1 69 ? 59.633 88.864 55.051 1.00 86.91 69 PHE B C 1
ATOM 6311 O O . PHE B 1 69 ? 58.585 88.932 54.380 1.00 86.60 69 PHE B O 1
ATOM 6319 N N . LEU B 1 70 ? 59.911 89.658 56.093 1.00 87.80 70 LEU B N 1
ATOM 6320 C CA . LEU B 1 70 ? 58.982 90.690 56.634 1.00 88.53 70 LEU B CA 1
ATOM 6321 C C . LEU B 1 70 ? 58.678 91.727 55.543 1.00 89.47 70 LEU B C 1
ATOM 6322 O O . LEU B 1 70 ? 57.484 92.022 55.335 1.00 89.41 70 LEU B O 1
ATOM 6327 N N . ALA B 1 71 ? 59.713 92.237 54.866 1.00 90.24 71 ALA B N 1
ATOM 6328 C CA . ALA B 1 71 ? 59.608 93.217 53.757 1.00 91.54 71 ALA B CA 1
ATOM 6329 C C . ALA B 1 71 ? 58.735 92.643 52.632 1.00 90.09 71 ALA B C 1
ATOM 6330 O O . ALA B 1 71 ? 57.871 93.387 52.121 1.00 90.73 71 ALA B O 1
ATOM 6332 N N . ASP B 1 72 ? 58.948 91.372 52.268 1.00 88.22 72 ASP B N 1
ATOM 6333 C CA . ASP B 1 72 ? 58.162 90.652 51.228 1.00 86.49 72 ASP B CA 1
ATOM 6334 C C . ASP B 1 72 ? 56.686 90.609 51.647 1.00 85.38 72 ASP B C 1
ATOM 6335 O O . ASP B 1 72 ? 55.829 90.882 50.788 1.00 84.83 72 ASP B O 1
ATOM 6340 N N . TYR B 1 73 ? 56.409 90.284 52.915 1.00 84.66 73 TYR B N 1
ATOM 6341 C CA . TYR B 1 73 ? 55.037 90.154 53.478 1.00 83.62 73 TYR B CA 1
ATOM 6342 C C . TYR B 1 73 ? 54.359 91.530 53.513 1.00 85.36 73 TYR B C 1
ATOM 6343 O O . TYR B 1 73 ? 53.179 91.622 53.120 1.00 84.16 73 TYR B O 1
ATOM 6352 N N . LEU B 1 74 ? 55.082 92.560 53.969 1.00 87.90 74 LEU B N 1
ATOM 6353 C CA . LEU B 1 74 ? 54.586 93.964 54.040 1.00 90.12 74 LEU B CA 1
ATOM 6354 C C . LEU B 1 74 ? 54.235 94.461 52.632 1.00 91.24 74 LEU B C 1
ATOM 6355 O O . LEU B 1 74 ? 53.220 95.173 52.504 1.00 91.71 74 LEU B O 1
ATOM 6360 N N . LYS B 1 75 ? 55.032 94.086 51.623 1.00 92.01 75 LYS B N 1
ATOM 6361 C CA . LYS B 1 75 ? 54.806 94.430 50.190 1.00 93.07 75 LYS B CA 1
ATOM 6362 C C . LYS B 1 75 ? 53.428 93.918 49.744 1.00 91.50 75 LYS B C 1
ATOM 6363 O O . LYS B 1 75 ? 52.676 94.715 49.147 1.00 91.73 75 LYS B O 1
ATOM 6369 N N . THR B 1 76 ? 53.104 92.648 50.023 1.00 89.71 76 THR B N 1
ATOM 6370 C CA . THR B 1 76 ? 51.835 91.993 49.592 1.00 88.51 76 THR B CA 1
ATOM 6371 C C . THR B 1 76 ? 50.650 92.622 50.342 1.00 88.85 76 THR B C 1
ATOM 6372 O O . THR B 1 76 ? 49.547 92.660 49.761 1.00 88.40 76 THR B O 1
ATOM 6376 N N . ALA B 1 77 ? 50.871 93.090 51.578 1.00 89.87 77 ALA B N 1
ATOM 6377 C CA . ALA B 1 77 ? 49.841 93.670 52.473 1.00 90.65 77 ALA B CA 1
ATOM 6378 C C . ALA B 1 77 ? 49.599 95.138 52.104 1.00 93.64 77 ALA B C 1
ATOM 6379 O O . ALA B 1 77 ? 48.444 95.490 51.795 1.00 93.65 77 ALA B O 1
ATOM 6381 N N . THR B 1 78 ? 50.658 95.953 52.153 1.00 96.47 78 THR B N 1
ATOM 6382 C CA . THR B 1 78 ? 50.676 97.384 51.749 1.00 99.54 78 THR B CA 1
ATOM 6383 C C . THR B 1 78 ? 51.655 97.517 50.575 1.00 101.18 78 THR B C 1
ATOM 6384 O O . THR B 1 78 ? 52.863 97.297 50.801 1.00 102.42 78 THR B O 1
ATOM 6388 N N . GLY B 1 79 ? 51.161 97.863 49.380 1.00 101.62 79 GLY B N 1
ATOM 6389 C CA . GLY B 1 79 ? 51.913 97.822 48.107 1.00 102.15 79 GLY B CA 1
ATOM 6390 C C . GLY B 1 79 ? 53.184 98.659 48.132 1.00 104.74 79 GLY B C 1
ATOM 6391 O O . GLY B 1 79 ? 53.705 98.963 47.041 1.00 106.05 79 GLY B O 1
ATOM 6392 N N . LYS B 1 80 ? 53.679 98.995 49.328 1.00 105.64 80 LYS B N 1
ATOM 6393 C CA . LYS B 1 80 ? 54.835 99.898 49.562 1.00 108.10 80 LYS B CA 1
ATOM 6394 C C . LYS B 1 80 ? 56.053 99.033 49.905 1.00 106.80 80 LYS B C 1
ATOM 6395 O O . LYS B 1 80 ? 55.855 97.864 50.287 1.00 104.86 80 LYS B O 1
ATOM 6401 N N . ASP B 1 81 ? 57.257 99.593 49.758 1.00 108.16 81 ASP B N 1
ATOM 6402 C CA . ASP B 1 81 ? 58.549 98.860 49.832 1.00 107.42 81 ASP B CA 1
ATOM 6403 C C . ASP B 1 81 ? 59.356 99.401 51.019 1.00 108.40 81 ASP B C 1
ATOM 6404 O O . ASP B 1 81 ? 59.729 100.589 50.986 1.00 111.03 81 ASP B O 1
ATOM 6409 N N . PHE B 1 82 ? 59.602 98.555 52.026 1.00 106.80 82 PHE B N 1
ATOM 6410 C CA . PHE B 1 82 ? 60.315 98.887 53.289 1.00 107.70 82 PHE B CA 1
ATOM 6411 C C . PHE B 1 82 ? 61.730 98.304 53.218 1.00 107.48 82 PHE B C 1
ATOM 6412 O O . PHE B 1 82 ? 61.891 97.084 53.427 1.00 105.48 82 PHE B O 1
ATOM 6420 N N . SER B 1 83 ? 62.720 99.150 52.913 1.00 109.44 83 SER B N 1
ATOM 6421 C CA . SER B 1 83 ? 64.148 98.764 52.755 1.00 109.58 83 SER B CA 1
ATOM 6422 C C . SER B 1 83 ? 64.699 98.282 54.103 1.00 109.59 83 SER B C 1
ATOM 6423 O O . SER B 1 83 ? 64.277 98.825 55.146 1.00 110.36 83 SER B O 1
ATOM 6426 N N . ILE B 1 84 ? 65.594 97.289 54.070 1.00 108.68 84 ILE B N 1
ATOM 6427 C CA . ILE B 1 84 ? 66.204 96.643 55.272 1.00 108.36 84 ILE B CA 1
ATOM 6428 C C . ILE B 1 84 ? 67.592 97.254 55.499 1.00 110.64 84 ILE B C 1
ATOM 6429 O O . ILE B 1 84 ? 68.096 97.924 54.576 1.00 112.75 84 ILE B O 1
ATOM 6434 N N . GLU B 1 85 ? 68.175 97.029 56.681 1.00 111.01 85 GLU B N 1
ATOM 6435 C CA . GLU B 1 85 ? 69.441 97.668 57.138 1.00 113.13 85 GLU B CA 1
ATOM 6436 C C . GLU B 1 85 ? 69.830 97.098 58.507 1.00 112.92 85 GLU B C 1
ATOM 6437 O O . GLU B 1 85 ? 68.918 96.802 59.297 1.00 111.82 85 GLU B O 1
ATOM 6443 N N . ALA B 1 86 ? 71.133 96.967 58.777 1.00 114.33 86 ALA B N 1
ATOM 6444 C CA . ALA B 1 86 ? 71.689 96.411 60.035 1.00 114.68 86 ALA B CA 1
ATOM 6445 C C . ALA B 1 86 ? 71.759 97.503 61.111 1.00 117.72 86 ALA B C 1
ATOM 6446 O O . ALA B 1 86 ? 72.073 98.660 60.766 1.00 120.21 86 ALA B O 1
ATOM 6448 N N . GLY B 1 87 ? 71.494 97.128 62.367 1.00 117.96 87 GLY B N 1
ATOM 6449 C CA . GLY B 1 87 ? 71.432 98.034 63.532 1.00 120.77 87 GLY B CA 1
ATOM 6450 C C . GLY B 1 87 ? 70.516 97.482 64.612 1.00 120.23 87 GLY B C 1
ATOM 6451 O O . GLY B 1 87 ? 69.784 96.515 64.321 1.00 118.04 87 GLY B O 1
ATOM 6452 N N . THR B 1 88 ? 70.560 98.066 65.815 1.00 122.86 88 THR B N 1
ATOM 6453 C CA . THR B 1 88 ? 69.766 97.641 67.003 1.00 122.76 88 THR B CA 1
ATOM 6454 C C . THR B 1 88 ? 68.854 98.783 67.486 1.00 125.47 88 THR B C 1
ATOM 6455 O O . THR B 1 88 ? 67.848 98.472 68.153 1.00 124.48 88 THR B O 1
ATOM 6459 N N . GLU B 1 89 ? 69.187 100.044 67.174 1.00 129.42 89 GLU B N 1
ATOM 6460 C CA . GLU B 1 89 ? 68.382 101.256 67.505 1.00 132.27 89 GLU B CA 1
ATOM 6461 C C . GLU B 1 89 ? 67.947 101.951 66.208 1.00 132.57 89 GLU B C 1
ATOM 6462 O O . GLU B 1 89 ? 68.664 101.805 65.196 1.00 132.66 89 GLU B O 1
ATOM 6468 N N . GLY B 1 90 ? 66.838 102.701 66.244 1.00 132.72 90 GLY B N 1
ATOM 6469 C CA . GLY B 1 90 ? 66.378 103.536 65.115 1.00 132.82 90 GLY B CA 1
ATOM 6470 C C . GLY B 1 90 ? 65.023 104.183 65.360 1.00 132.74 90 GLY B C 1
ATOM 6471 O O . GLY B 1 90 ? 64.289 103.709 66.251 1.00 132.07 90 GLY B O 1
ATOM 6472 N N . LYS B 1 91 ? 64.710 105.230 64.588 1.00 133.39 91 LYS B N 1
ATOM 6473 C CA . LYS B 1 91 ? 63.389 105.919 64.557 1.00 133.19 91 LYS B CA 1
ATOM 6474 C C . LYS B 1 91 ? 62.557 105.352 63.399 1.00 130.15 91 LYS B C 1
ATOM 6475 O O . LYS B 1 91 ? 63.153 105.002 62.360 1.00 129.60 91 LYS B O 1
ATOM 6481 N N . ASN B 1 92 ? 61.233 105.262 63.579 1.00 128.24 92 ASN B N 1
ATOM 6482 C CA . ASN B 1 92 ? 60.271 104.731 62.574 1.00 125.32 92 ASN B CA 1
ATOM 6483 C C . ASN B 1 92 ? 60.639 103.286 62.205 1.00 122.12 92 ASN B C 1
ATOM 6484 O O . ASN B 1 92 ? 60.178 102.821 61.148 1.00 121.13 92 ASN B O 1
ATOM 6489 N N . ALA B 1 93 ? 61.405 102.589 63.054 1.00 120.84 93 ALA B N 1
ATOM 6490 C CA . ALA B 1 93 ? 62.058 101.298 62.728 1.00 118.03 93 ALA B CA 1
ATOM 6491 C C . ALA B 1 93 ? 61.267 100.118 63.308 1.00 114.73 93 ALA B C 1
ATOM 6492 O O . ALA B 1 93 ? 60.457 100.328 64.233 1.00 114.92 93 ALA B O 1
ATOM 6494 N N . ILE B 1 94 ? 61.504 98.925 62.754 1.00 111.86 94 ILE B N 1
ATOM 6495 C CA . ILE B 1 94 ? 61.065 97.601 63.291 1.00 109.04 94 ILE B CA 1
ATOM 6496 C C . ILE B 1 94 ? 62.332 96.815 63.642 1.00 108.50 94 ILE B C 1
ATOM 6497 O O . ILE B 1 94 ? 63.118 96.544 62.713 1.00 108.56 94 ILE B O 1
ATOM 6502 N N . VAL B 1 95 ? 62.522 96.466 64.920 1.00 108.37 95 VAL B N 1
ATOM 6503 C CA . VAL B 1 95 ? 63.806 95.909 65.445 1.00 108.23 95 VAL B CA 1
ATOM 6504 C C . VAL B 1 95 ? 63.635 94.420 65.779 1.00 105.28 95 VAL B C 1
ATOM 6505 O O . VAL B 1 95 ? 63.100 94.097 66.859 1.00 104.76 95 VAL B O 1
ATOM 6509 N N . LEU B 1 96 ? 64.083 93.560 64.859 1.00 103.18 96 LEU B N 1
ATOM 6510 C CA . LEU B 1 96 ? 64.378 92.119 65.085 1.00 100.91 96 LEU B CA 1
ATOM 6511 C C . LEU B 1 96 ? 65.583 92.020 66.031 1.00 102.17 96 LEU B C 1
ATOM 6512 O O . LEU B 1 96 ? 66.598 92.684 65.741 1.00 103.74 96 LEU B O 1
ATOM 6517 N N . ALA B 1 97 ? 65.490 91.230 67.109 1.00 101.76 97 ALA B N 1
ATOM 6518 C CA . ALA B 1 97 ? 66.582 91.025 68.094 1.00 103.02 97 ALA B CA 1
ATOM 6519 C C . ALA B 1 97 ? 66.507 89.624 68.719 1.00 101.60 97 ALA B C 1
ATOM 6520 O O . ALA B 1 97 ? 65.518 88.911 68.470 1.00 99.76 97 ALA B O 1
ATOM 6522 N N . LEU B 1 98 ? 67.542 89.256 69.485 1.00 103.19 98 LEU B N 1
ATOM 6523 C CA . LEU B 1 98 ? 67.598 88.048 70.356 1.00 102.43 98 LEU B CA 1
ATOM 6524 C C . LEU B 1 98 ? 67.689 88.500 71.821 1.00 105.33 98 LEU B C 1
ATOM 6525 O O . LEU B 1 98 ? 67.668 89.725 72.058 1.00 107.93 98 LEU B O 1
ATOM 6530 N N . GLY B 1 99 ? 67.781 87.552 72.763 1.00 105.65 99 GLY B N 1
ATOM 6531 C CA . GLY B 1 99 ? 68.046 87.828 74.191 1.00 108.01 99 GLY B CA 1
ATOM 6532 C C . GLY B 1 99 ? 67.142 87.044 75.132 1.00 107.84 99 GLY B C 1
ATOM 6533 O O . GLY B 1 99 ? 67.672 86.502 76.122 1.00 108.41 99 GLY B O 1
ATOM 6534 N N . SER B 1 100 ? 65.835 86.995 74.841 1.00 107.41 100 SER B N 1
ATOM 6535 C CA . SER B 1 100 ? 64.755 86.432 75.702 1.00 107.06 100 SER B CA 1
ATOM 6536 C C . SER B 1 100 ? 65.330 85.490 76.771 1.00 107.99 100 SER B C 1
ATOM 6537 O O . SER B 1 100 ? 65.228 85.843 77.961 1.00 109.41 100 SER B O 1
ATOM 6540 N N . GLU B 1 101 ? 65.889 84.348 76.344 1.00 107.56 101 GLU B N 1
ATOM 6541 C CA . GLU B 1 101 ? 66.591 83.300 77.151 1.00 108.32 101 GLU B CA 1
ATOM 6542 C C . GLU B 1 101 ? 66.141 81.915 76.663 1.00 106.69 101 GLU B C 1
ATOM 6543 O O . GLU B 1 101 ? 65.049 81.822 76.064 1.00 105.51 101 GLU B O 1
ATOM 6549 N N . VAL B 1 102 ? 66.946 80.879 76.930 1.00 106.82 102 VAL B N 1
ATOM 6550 C CA . VAL B 1 102 ? 66.806 79.511 76.335 1.00 104.95 102 VAL B CA 1
ATOM 6551 C C . VAL B 1 102 ? 65.747 78.703 77.108 1.00 103.75 102 VAL B C 1
ATOM 6552 O O . VAL B 1 102 ? 66.070 77.584 77.564 1.00 103.57 102 VAL B O 1
ATOM 6556 N N . GLU B 1 103 ? 64.510 79.217 77.201 1.00 102.28 103 GLU B N 1
ATOM 6557 C CA . GLU B 1 103 ? 63.383 78.566 77.931 1.00 99.92 103 GLU B CA 1
ATOM 6558 C C . GLU B 1 103 ? 62.626 77.668 76.944 1.00 96.24 103 GLU B C 1
ATOM 6559 O O . GLU B 1 103 ? 62.616 76.439 77.149 1.00 95.08 103 GLU B O 1
ATOM 6565 N N . ASN B 1 104 ? 62.015 78.279 75.924 1.00 94.09 104 ASN B N 1
ATOM 6566 C CA . ASN B 1 104 ? 61.387 77.613 74.751 1.00 90.30 104 ASN B CA 1
ATOM 6567 C C . ASN B 1 104 ? 61.870 78.360 73.509 1.00 89.23 104 ASN B C 1
ATOM 6568 O O . ASN B 1 104 ? 61.485 79.507 73.291 1.00 89.76 104 ASN B O 1
ATOM 6573 N N . PRO B 1 105 ? 62.736 77.748 72.667 1.00 86.93 105 PRO B N 1
ATOM 6574 C CA . PRO B 1 105 ? 63.474 78.494 71.645 1.00 86.70 105 PRO B CA 1
ATOM 6575 C C . PRO B 1 105 ? 62.644 79.057 70.477 1.00 85.32 105 PRO B C 1
ATOM 6576 O O . PRO B 1 105 ? 63.206 79.798 69.692 1.00 86.37 105 PRO B O 1
ATOM 6580 N N . GLU B 1 106 ? 61.354 78.715 70.384 1.00 82.90 106 GLU B N 1
ATOM 6581 C CA . GLU B 1 106 ? 60.429 79.233 69.338 1.00 81.44 106 GLU B CA 1
ATOM 6582 C C . GLU B 1 106 ? 59.503 80.297 69.945 1.00 82.46 106 GLU B C 1
ATOM 6583 O O . GLU B 1 106 ? 58.481 80.626 69.309 1.00 81.46 106 GLU B O 1
ATOM 6589 N N . SER B 1 107 ? 59.862 80.826 71.121 1.00 84.07 107 SER B N 1
ATOM 6590 C CA . SER B 1 107 ? 59.203 81.981 71.790 1.00 85.51 107 SER B CA 1
ATOM 6591 C C . SER B 1 107 ? 59.455 83.265 70.993 1.00 86.26 107 SER B C 1
ATOM 6592 O O . SER B 1 107 ? 60.457 83.323 70.255 1.00 85.80 107 SER B O 1
ATOM 6595 N N . TYR B 1 108 ? 58.577 84.257 71.155 1.00 86.43 108 TYR B N 1
ATOM 6596 C CA . TYR B 1 108 ? 58.794 85.656 70.706 1.00 87.82 108 TYR B CA 1
ATOM 6597 C C . TYR B 1 108 ? 58.025 86.604 71.631 1.00 89.75 108 TYR B C 1
ATOM 6598 O O . TYR B 1 108 ? 57.035 86.178 72.257 1.00 88.99 108 TYR B O 1
ATOM 6607 N N . GLN B 1 109 ? 58.497 87.849 71.715 1.00 92.72 109 GLN B N 1
ATOM 6608 C CA . GLN B 1 109 ? 57.815 88.975 72.404 1.00 94.93 109 GLN B CA 1
ATOM 6609 C C . GLN B 1 109 ? 57.727 90.147 71.419 1.00 96.03 109 GLN B C 1
ATOM 6610 O O . GLN B 1 109 ? 58.791 90.684 71.052 1.00 97.70 109 GLN B O 1
ATOM 6616 N N . LEU B 1 110 ? 56.509 90.500 70.993 1.00 95.48 110 LEU B N 1
ATOM 6617 C CA . LEU B 1 110 ? 56.233 91.582 70.008 1.00 96.51 110 LEU B CA 1
ATOM 6618 C C . LEU B 1 110 ? 55.666 92.801 70.746 1.00 98.62 110 LEU B C 1
ATOM 6619 O O . LEU B 1 110 ? 54.548 92.691 71.284 1.00 97.68 110 LEU B O 1
ATOM 6624 N N . LYS B 1 111 ? 56.423 93.906 70.781 1.00 101.29 111 LYS B N 1
ATOM 6625 C CA . LYS B 1 111 ? 56.015 95.196 71.404 1.00 104.16 111 LYS B CA 1
ATOM 6626 C C . LYS B 1 111 ? 55.648 96.200 70.308 1.00 104.91 111 LYS B C 1
ATOM 6627 O O . LYS B 1 111 ? 56.407 96.306 69.323 1.00 104.58 111 LYS B O 1
ATOM 6633 N N . VAL B 1 112 ? 54.535 96.915 70.494 1.00 105.78 112 VAL B N 1
ATOM 6634 C CA . VAL B 1 112 ? 54.086 98.043 69.627 1.00 106.92 112 VAL B CA 1
ATOM 6635 C C . VAL B 1 112 ? 53.743 99.230 70.536 1.00 109.44 112 VAL B C 1
ATOM 6636 O O . VAL B 1 112 ? 52.818 99.098 71.360 1.00 108.76 112 VAL B O 1
ATOM 6640 N N . THR B 1 113 ? 54.513 100.316 70.425 1.00 112.33 113 THR B N 1
ATOM 6641 C CA . THR B 1 113 ? 54.193 101.665 70.964 1.00 115.28 113 THR B CA 1
ATOM 6642 C C . THR B 1 113 ? 54.125 102.630 69.776 1.00 116.32 113 THR B C 1
ATOM 6643 O O . THR B 1 113 ? 54.419 102.183 68.649 1.00 114.76 113 THR B O 1
ATOM 6647 N N . ASP B 1 114 ? 53.770 103.897 70.014 1.00 118.53 114 ASP B N 1
ATOM 6648 C CA . ASP B 1 114 ? 53.607 104.918 68.942 1.00 119.31 114 ASP B CA 1
ATOM 6649 C C . ASP B 1 114 ? 54.980 105.281 68.354 1.00 120.05 114 ASP B C 1
ATOM 6650 O O . ASP B 1 114 ? 54.998 105.952 67.305 1.00 120.62 114 ASP B O 1
ATOM 6655 N N . GLN B 1 115 ? 56.079 104.841 68.985 1.00 119.88 115 GLN B N 1
ATOM 6656 C CA . GLN B 1 115 ? 57.468 105.225 68.613 1.00 121.17 115 GLN B CA 1
ATOM 6657 C C . GLN B 1 115 ? 58.371 103.987 68.490 1.00 118.99 115 GLN B C 1
ATOM 6658 O O . GLN B 1 115 ? 59.561 104.105 68.849 1.00 120.33 115 GLN B O 1
ATOM 6664 N N . GLY B 1 116 ? 57.857 102.854 67.989 1.00 115.82 116 GLY B N 1
ATOM 6665 C CA . GLY B 1 116 ? 58.690 101.669 67.694 1.00 113.62 116 GLY B CA 1
ATOM 6666 C C . GLY B 1 116 ? 57.914 100.363 67.589 1.00 110.27 116 GLY B C 1
ATOM 6667 O O . GLY B 1 116 ? 56.735 100.321 68.001 1.00 109.60 116 GLY B O 1
ATOM 6668 N N . VAL B 1 117 ? 58.573 99.340 67.028 1.00 108.02 117 VAL B N 1
ATOM 6669 C CA . VAL B 1 117 ? 58.176 97.899 67.060 1.00 104.97 117 VAL B CA 1
ATOM 6670 C C . VAL B 1 117 ? 59.438 97.078 67.354 1.00 104.18 117 VAL B C 1
ATOM 6671 O O . VAL B 1 117 ? 60.472 97.342 66.706 1.00 104.65 117 VAL B O 1
ATOM 6675 N N . THR B 1 118 ? 59.356 96.123 68.287 1.00 102.96 118 THR B N 1
ATOM 6676 C CA . THR B 1 118 ? 60.484 95.241 68.697 1.00 102.33 118 THR B CA 1
ATOM 6677 C C . THR B 1 118 ? 60.015 93.781 68.743 1.00 99.32 118 THR B C 1
ATOM 6678 O O . THR B 1 118 ? 59.256 93.428 69.668 1.00 99.02 118 THR B O 1
ATOM 6682 N N . ILE B 1 119 ? 60.454 92.977 67.769 1.00 97.15 119 ILE B N 1
ATOM 6683 C CA . ILE B 1 119 ? 60.290 91.493 67.745 1.00 94.03 119 ILE B CA 1
ATOM 6684 C C . ILE B 1 119 ? 61.579 90.881 68.309 1.00 93.76 119 ILE B C 1
ATOM 6685 O O . ILE B 1 119 ? 62.617 90.955 67.623 1.00 93.62 119 ILE B O 1
ATOM 6690 N N . THR B 1 120 ? 61.508 90.338 69.530 1.00 93.45 120 THR B N 1
ATOM 6691 C CA . THR B 1 120 ? 62.637 89.719 70.275 1.00 93.42 120 THR B CA 1
ATOM 6692 C C . THR B 1 120 ? 62.304 88.251 70.571 1.00 91.09 120 THR B C 1
ATOM 6693 O O . THR B 1 120 ? 61.137 87.974 70.909 1.00 90.02 120 THR B O 1
ATOM 6697 N N . ALA B 1 121 ? 63.295 87.359 70.458 1.00 90.30 121 ALA B N 1
ATOM 6698 C CA . ALA B 1 121 ? 63.147 85.895 70.650 1.00 88.14 121 ALA B CA 1
ATOM 6699 C C . ALA B 1 121 ? 64.481 85.265 71.044 1.00 88.21 121 ALA B C 1
ATOM 6700 O O . ALA B 1 121 ? 65.539 85.833 70.788 1.00 89.74 121 ALA B O 1
ATOM 6702 N N . PRO B 1 122 ? 64.473 84.068 71.679 1.00 86.78 122 PRO B N 1
ATOM 6703 C CA . PRO B 1 122 ? 65.710 83.348 71.995 1.00 86.40 122 PRO B CA 1
ATOM 6704 C C . PRO B 1 122 ? 66.530 82.913 70.768 1.00 84.93 122 PRO B C 1
ATOM 6705 O O . PRO B 1 122 ? 67.745 82.891 70.873 1.00 85.32 122 PRO B O 1
ATOM 6709 N N . THR B 1 123 ? 65.865 82.561 69.661 1.00 82.92 123 THR B N 1
ATOM 6710 C CA . THR B 1 123 ? 66.507 82.086 68.403 1.00 81.82 123 THR B CA 1
ATOM 6711 C C . THR B 1 123 ? 65.862 82.749 67.183 1.00 81.42 123 THR B C 1
ATOM 6712 O O . THR B 1 123 ? 64.772 83.338 67.329 1.00 81.50 123 THR B O 1
ATOM 6716 N N . GLU B 1 124 ? 66.511 82.596 66.023 1.00 81.03 124 GLU B N 1
ATOM 6717 C CA . GLU B 1 124 ? 66.137 83.218 64.723 1.00 81.14 124 GLU B CA 1
ATOM 6718 C C . GLU B 1 124 ? 64.795 82.656 64.224 1.00 79.12 124 GLU B C 1
ATOM 6719 O O . GLU B 1 124 ? 64.144 83.343 63.410 1.00 79.31 124 GLU B O 1
ATOM 6725 N N . ALA B 1 125 ? 64.396 81.464 64.683 1.00 77.18 125 ALA B N 1
ATOM 6726 C CA . ALA B 1 125 ? 63.101 80.821 64.352 1.00 75.49 125 ALA B CA 1
ATOM 6727 C C . ALA B 1 125 ? 61.970 81.490 65.145 1.00 76.05 125 ALA B C 1
ATOM 6728 O O . ALA B 1 125 ? 60.895 81.732 64.560 1.00 75.09 125 ALA B O 1
ATOM 6730 N N . GLY B 1 126 ? 62.201 81.765 66.433 1.00 77.03 126 GLY B N 1
ATOM 6731 C CA . GLY B 1 126 ? 61.259 82.500 67.299 1.00 77.88 126 GLY B CA 1
ATOM 6732 C C . GLY B 1 126 ? 60.889 83.846 66.697 1.00 79.04 126 GLY B C 1
ATOM 6733 O O . GLY B 1 126 ? 59.681 84.127 66.577 1.00 78.95 126 GLY B O 1
ATOM 6734 N N . VAL B 1 127 ? 61.896 84.635 66.305 1.00 80.08 127 VAL B N 1
ATOM 6735 C CA . VAL B 1 127 ? 61.736 85.962 65.633 1.00 81.25 127 VAL B CA 1
ATOM 6736 C C . VAL B 1 127 ? 60.813 85.782 64.422 1.00 79.54 127 VAL B C 1
ATOM 6737 O O . VAL B 1 127 ? 59.922 86.631 64.221 1.00 80.12 127 VAL B O 1
ATOM 6741 N N . PHE B 1 128 ? 61.034 84.710 63.654 1.00 77.70 128 PHE B N 1
ATOM 6742 C CA . PHE B 1 128 ? 60.298 84.363 62.410 1.00 75.88 128 PHE B CA 1
ATOM 6743 C C . PHE B 1 128 ? 58.807 84.182 62.720 1.00 74.64 128 PHE B C 1
ATOM 6744 O O . PHE B 1 128 ? 57.984 84.771 61.999 1.00 74.89 128 PHE B O 1
ATOM 6752 N N . TYR B 1 129 ? 58.471 83.410 63.760 1.00 73.27 129 TYR B N 1
ATOM 6753 C CA . TYR B 1 129 ? 57.068 83.154 64.190 1.00 72.12 129 TYR B CA 1
ATOM 6754 C C . TYR B 1 129 ? 56.469 84.455 64.744 1.00 73.89 129 TYR B C 1
ATOM 6755 O O . TYR B 1 129 ? 55.245 84.647 64.621 1.00 73.27 129 TYR B O 1
ATOM 6764 N N . GLY B 1 130 ? 57.310 85.335 65.297 1.00 76.17 130 GLY B N 1
ATOM 6765 C CA . GLY B 1 130 ? 56.938 86.715 65.666 1.00 78.42 130 GLY B CA 1
ATOM 6766 C C . GLY B 1 130 ? 56.551 87.533 64.444 1.00 79.01 130 GLY B C 1
ATOM 6767 O O . GLY B 1 130 ? 55.586 88.314 64.538 1.00 79.55 130 GLY B O 1
ATOM 6768 N N . ILE B 1 131 ? 57.280 87.360 63.337 1.00 79.16 131 ILE B N 1
ATOM 6769 C CA . ILE B 1 131 ? 57.006 88.009 62.018 1.00 79.89 131 ILE B CA 1
ATOM 6770 C C . ILE B 1 131 ? 55.685 87.467 61.450 1.00 78.67 131 ILE B C 1
ATOM 6771 O O . ILE B 1 131 ? 54.929 88.270 60.869 1.00 79.72 131 ILE B O 1
ATOM 6776 N N . GLN B 1 132 ? 55.419 86.165 61.608 1.00 76.98 132 GLN B N 1
ATOM 6777 C CA . GLN B 1 132 ? 54.181 85.503 61.110 1.00 75.37 132 GLN B CA 1
ATOM 6778 C C . GLN B 1 132 ? 52.957 86.109 61.811 1.00 76.06 132 GLN B C 1
ATOM 6779 O O . GLN B 1 132 ? 51.912 86.249 61.147 1.00 75.61 132 GLN B O 1
ATOM 6785 N N . THR B 1 133 ? 53.078 86.458 63.096 1.00 77.32 133 THR B N 1
ATOM 6786 C CA . THR B 1 133 ? 52.006 87.114 63.895 1.00 78.41 133 THR B CA 1
ATOM 6787 C C . THR B 1 133 ? 51.695 88.493 63.303 1.00 80.51 133 THR B C 1
ATOM 6788 O O . THR B 1 133 ? 50.507 88.770 63.040 1.00 80.40 133 THR B O 1
ATOM 6792 N N . LEU B 1 134 ? 52.726 89.323 63.122 1.00 82.51 134 LEU B N 1
ATOM 6793 C CA . LEU B 1 134 ? 52.615 90.688 62.542 1.00 84.56 134 LEU B CA 1
ATOM 6794 C C . LEU B 1 134 ? 52.037 90.584 61.126 1.00 83.64 134 LEU B C 1
ATOM 6795 O O . LEU B 1 134 ? 51.145 91.386 60.796 1.00 84.53 134 LEU B O 1
ATOM 6800 N N . ARG B 1 135 ? 52.520 89.619 60.337 1.00 82.26 135 ARG B N 1
ATOM 6801 C CA . ARG B 1 135 ? 52.024 89.311 58.967 1.00 81.28 135 ARG B CA 1
ATOM 6802 C C . ARG B 1 135 ? 50.501 89.138 59.004 1.00 80.42 135 ARG B C 1
ATOM 6803 O O . ARG B 1 135 ? 49.800 89.919 58.337 1.00 80.82 135 ARG B O 1
ATOM 6811 N N . LYS B 1 136 ? 50.019 88.162 59.778 1.00 79.37 136 LYS B N 1
ATOM 6812 C CA . LYS B 1 136 ? 48.597 87.720 59.791 1.00 78.24 136 LYS B CA 1
ATOM 6813 C C . LYS B 1 136 ? 47.698 88.813 60.391 1.00 79.59 136 LYS B C 1
ATOM 6814 O O . LYS B 1 136 ? 46.504 88.835 60.036 1.00 78.43 136 LYS B O 1
ATOM 6820 N N . SER B 1 137 ? 48.244 89.694 61.237 1.00 81.83 137 SER B N 1
ATOM 6821 C CA . SER B 1 137 ? 47.503 90.801 61.904 1.00 84.12 137 SER B CA 1
ATOM 6822 C C . SER B 1 137 ? 47.112 91.890 60.892 1.00 85.51 137 SER B C 1
ATOM 6823 O O . SER B 1 137 ? 46.114 92.591 61.145 1.00 85.99 137 SER B O 1
ATOM 6826 N N . LEU B 1 138 ? 47.871 92.033 59.800 1.00 86.56 138 LEU B N 1
ATOM 6827 C CA . LEU B 1 138 ? 47.659 93.077 58.759 1.00 88.28 138 LEU B CA 1
ATOM 6828 C C . LEU B 1 138 ? 46.503 92.683 57.843 1.00 87.82 138 LEU B C 1
ATOM 6829 O O . LEU B 1 138 ? 46.331 91.506 57.526 1.00 86.00 138 LEU B O 1
ATOM 6834 N N . PRO B 1 139 ? 45.685 93.660 57.387 1.00 89.47 139 PRO B N 1
ATOM 6835 C CA . PRO B 1 139 ? 44.753 93.437 56.284 1.00 89.00 139 PRO B CA 1
ATOM 6836 C C . PRO B 1 139 ? 45.458 93.621 54.933 1.00 90.16 139 PRO B C 1
ATOM 6837 O O . PRO B 1 139 ? 46.495 94.264 54.904 1.00 91.50 139 PRO B O 1
ATOM 6841 N N . ILE B 1 140 ? 44.889 93.062 53.861 1.00 89.76 140 ILE B N 1
ATOM 6842 C CA . ILE B 1 140 ? 45.355 93.279 52.458 1.00 90.78 140 ILE B CA 1
ATOM 6843 C C . ILE B 1 140 ? 44.650 94.529 51.916 1.00 92.91 140 ILE B C 1
ATOM 6844 O O . ILE B 1 140 ? 43.544 94.397 51.353 1.00 92.52 140 ILE B O 1
ATOM 6849 N N . ALA B 1 141 ? 45.269 95.696 52.121 1.00 95.51 141 ALA B N 1
ATOM 6850 C CA . ALA B 1 141 ? 44.835 97.014 51.604 1.00 97.74 141 ALA B CA 1
ATOM 6851 C C . ALA B 1 141 ? 46.068 97.771 51.098 1.00 99.91 141 ALA B C 1
ATOM 6852 O O . ALA B 1 141 ? 46.775 98.383 51.925 1.00 101.22 141 ALA B O 1
ATOM 6854 N N . LEU B 1 142 ? 46.315 97.703 49.787 1.00 100.35 142 LEU B N 1
ATOM 6855 C CA . LEU B 1 142 ? 47.527 98.245 49.117 1.00 102.21 142 LEU B CA 1
ATOM 6856 C C . LEU B 1 142 ? 47.336 99.744 48.855 1.00 105.24 142 LEU B C 1
ATOM 6857 O O . LEU B 1 142 ? 46.182 100.163 48.638 1.00 105.05 142 LEU B O 1
ATOM 6862 N N . GLY B 1 143 ? 48.433 100.510 48.879 1.00 108.07 143 GLY B N 1
ATOM 6863 C CA . GLY B 1 143 ? 48.438 101.979 48.724 1.00 111.06 143 GLY B CA 1
ATOM 6864 C C . GLY B 1 143 ? 47.756 102.674 49.893 1.00 112.40 143 GLY B C 1
ATOM 6865 O O . GLY B 1 143 ? 47.239 103.795 49.691 1.00 113.88 143 GLY B O 1
ATOM 6866 N N . ALA B 1 144 ? 47.759 102.035 51.070 1.00 111.25 144 ALA B N 1
ATOM 6867 C CA . ALA B 1 144 ? 47.148 102.532 52.326 1.00 111.36 144 ALA B CA 1
ATOM 6868 C C . ALA B 1 144 ? 48.223 102.635 53.417 1.00 111.76 144 ALA B C 1
ATOM 6869 O O . ALA B 1 144 ? 48.956 101.643 53.621 1.00 110.55 144 ALA B O 1
ATOM 6871 N N . ASP B 1 145 ? 48.322 103.799 54.071 1.00 112.82 145 ASP B N 1
ATOM 6872 C CA . ASP B 1 145 ? 49.122 104.004 55.310 1.00 113.06 145 ASP B CA 1
ATOM 6873 C C . ASP B 1 145 ? 48.434 103.241 56.450 1.00 110.64 145 ASP B C 1
ATOM 6874 O O . ASP B 1 145 ? 47.534 103.822 57.090 1.00 111.66 145 ASP B O 1
ATOM 6879 N N . VAL B 1 146 ? 48.833 101.983 56.675 1.00 107.00 146 VAL B N 1
ATOM 6880 C CA . VAL B 1 146 ? 48.196 101.042 57.647 1.00 104.01 146 VAL B CA 1
ATOM 6881 C C . VAL B 1 146 ? 48.695 101.365 59.063 1.00 104.15 146 VAL B C 1
ATOM 6882 O O . VAL B 1 146 ? 49.868 101.762 59.201 1.00 105.58 146 VAL B O 1
ATOM 6886 N N . ALA B 1 147 ? 47.827 101.187 60.067 1.00 102.32 147 ALA B N 1
ATOM 6887 C CA . ALA B 1 147 ? 48.086 101.451 61.503 1.00 102.56 147 ALA B CA 1
ATOM 6888 C C . ALA B 1 147 ? 48.258 100.128 62.263 1.00 100.01 147 ALA B C 1
ATOM 6889 O O . ALA B 1 147 ? 47.625 99.128 61.862 1.00 97.46 147 ALA B O 1
ATOM 6891 N N . LEU B 1 148 ? 49.077 100.136 63.323 1.00 100.14 148 LEU B N 1
ATOM 6892 C CA . LEU B 1 148 ? 49.298 98.992 64.252 1.00 98.01 148 LEU B CA 1
ATOM 6893 C C . LEU B 1 148 ? 48.984 99.441 65.680 1.00 99.20 148 LEU B C 1
ATOM 6894 O O . LEU B 1 148 ? 49.751 100.204 66.265 1.00 101.37 148 LEU B O 1
ATOM 6899 N N . PRO B 1 149 ? 47.851 99.006 66.284 1.00 97.80 149 PRO B N 1
ATOM 6900 C CA . PRO B 1 149 ? 47.534 99.350 67.674 1.00 99.11 149 PRO B CA 1
ATOM 6901 C C . PRO B 1 149 ? 48.618 98.939 68.683 1.00 99.58 149 PRO B C 1
ATOM 6902 O O . PRO B 1 149 ? 49.235 97.906 68.492 1.00 97.96 149 PRO B O 1
ATOM 6906 N N . ALA B 1 150 ? 48.818 99.761 69.721 1.00 101.79 150 ALA B N 1
ATOM 6907 C CA . ALA B 1 150 ? 49.794 99.546 70.817 1.00 102.69 150 ALA B CA 1
ATOM 6908 C C . ALA B 1 150 ? 49.469 98.231 71.532 1.00 100.55 150 ALA B C 1
ATOM 6909 O O . ALA B 1 150 ? 48.283 98.019 71.854 1.00 99.70 150 ALA B O 1
ATOM 6911 N N . VAL B 1 151 ? 50.481 97.388 71.767 1.00 99.92 151 VAL B N 1
ATOM 6912 C CA . VAL B 1 151 ? 50.294 95.964 72.179 1.00 97.93 151 VAL B CA 1
ATOM 6913 C C . VAL B 1 151 ? 51.620 95.391 72.703 1.00 98.22 151 VAL B C 1
ATOM 6914 O O . VAL B 1 151 ? 52.685 95.812 72.208 1.00 98.63 151 VAL B O 1
ATOM 6918 N N . GLU B 1 152 ? 51.544 94.476 73.677 1.00 97.98 152 GLU B N 1
ATOM 6919 C CA . GLU B 1 152 ? 52.610 93.491 74.016 1.00 97.63 152 GLU B CA 1
ATOM 6920 C C . GLU B 1 152 ? 52.040 92.079 73.829 1.00 94.94 152 GLU B C 1
ATOM 6921 O O . GLU B 1 152 ? 50.902 91.840 74.279 1.00 94.26 152 GLU B O 1
ATOM 6927 N N . ILE B 1 153 ? 52.801 91.185 73.189 1.00 93.53 153 ILE B N 1
ATOM 6928 C CA . ILE B 1 153 ? 52.411 89.764 72.941 1.00 91.12 153 ILE B CA 1
ATOM 6929 C C . ILE B 1 153 ? 53.548 88.854 73.416 1.00 90.86 153 ILE B C 1
ATOM 6930 O O . ILE B 1 153 ? 54.692 89.070 72.977 1.00 91.30 153 ILE B O 1
ATOM 6935 N N . LYS B 1 154 ? 53.232 87.889 74.286 1.00 90.41 154 LYS B N 1
ATOM 6936 C CA . LYS B 1 154 ? 54.161 86.833 74.774 1.00 90.10 154 LYS B CA 1
ATOM 6937 C C . LYS B 1 154 ? 53.613 85.475 74.333 1.00 87.18 154 LYS B C 1
ATOM 6938 O O . LYS B 1 154 ? 52.624 85.012 74.938 1.00 86.56 154 LYS B O 1
ATOM 6944 N N . ASP B 1 155 ? 54.233 84.872 73.316 1.00 85.33 155 ASP B N 1
ATOM 6945 C CA . ASP B 1 155 ? 53.693 83.685 72.607 1.00 82.60 155 ASP B CA 1
ATOM 6946 C C . ASP B 1 155 ? 54.756 82.583 72.553 1.00 81.01 155 ASP B C 1
ATOM 6947 O O . ASP B 1 155 ? 55.956 82.913 72.554 1.00 81.92 155 ASP B O 1
ATOM 6952 N N . ALA B 1 156 ? 54.305 81.326 72.501 1.00 78.62 156 ALA B N 1
ATOM 6953 C CA . ALA B 1 156 ? 55.141 80.104 72.441 1.00 76.95 156 ALA B CA 1
ATOM 6954 C C . ALA B 1 156 ? 54.276 78.922 72.013 1.00 74.30 156 ALA B C 1
ATOM 6955 O O . ALA B 1 156 ? 53.095 78.868 72.351 1.00 73.72 156 ALA B O 1
ATOM 6957 N N . PRO B 1 157 ? 54.831 77.940 71.265 1.00 72.51 157 PRO B N 1
ATOM 6958 C CA . PRO B 1 157 ? 54.075 76.755 70.867 1.00 70.29 157 PRO B CA 1
ATOM 6959 C C . PRO B 1 157 ? 53.971 75.760 72.030 1.00 69.53 157 PRO B C 1
ATOM 6960 O O . PRO B 1 157 ? 54.900 75.668 72.805 1.00 70.65 157 PRO B O 1
ATOM 6964 N N . ARG B 1 158 ? 52.844 75.055 72.118 1.00 67.91 158 ARG B N 1
ATOM 6965 C CA . ARG B 1 158 ? 52.582 74.009 73.138 1.00 67.59 158 ARG B CA 1
ATOM 6966 C C . ARG B 1 158 ? 53.392 72.752 72.794 1.00 66.25 158 ARG B C 1
ATOM 6967 O O . ARG B 1 158 ? 53.897 72.103 73.731 1.00 66.56 158 ARG B O 1
ATOM 6975 N N . PHE B 1 159 ? 53.498 72.421 71.501 1.00 64.47 159 PHE B N 1
ATOM 6976 C CA . PHE B 1 159 ? 54.225 71.234 70.978 1.00 62.77 159 PHE B CA 1
ATOM 6977 C C . PHE B 1 159 ? 55.445 71.694 70.172 1.00 62.85 159 PHE B C 1
ATOM 6978 O O . PHE B 1 159 ? 55.341 72.701 69.441 1.00 63.61 159 PHE B O 1
ATOM 6986 N N . GLY B 1 160 ? 56.562 70.970 70.311 1.00 62.00 160 GLY B N 1
ATOM 6987 C CA . GLY B 1 160 ? 57.839 71.247 69.625 1.00 61.93 160 GLY B CA 1
ATOM 6988 C C . GLY B 1 160 ? 57.860 70.703 68.205 1.00 60.26 160 GLY B C 1
ATOM 6989 O O . GLY B 1 160 ? 58.570 71.290 67.364 1.00 60.80 160 GLY B O 1
ATOM 6990 N N . TYR B 1 161 ? 57.126 69.616 67.945 1.00 58.45 161 TYR B N 1
ATOM 6991 C CA . TYR B 1 161 ? 56.958 68.999 66.602 1.00 56.98 161 TYR B CA 1
ATOM 6992 C C . TYR B 1 161 ? 55.560 69.354 66.077 1.00 56.13 161 TYR B C 1
ATOM 6993 O O . TYR B 1 161 ? 54.564 68.798 66.570 1.00 55.12 161 TYR B O 1
ATOM 7002 N N . ARG B 1 162 ? 55.496 70.271 65.109 1.00 56.37 162 ARG B N 1
ATOM 7003 C CA . ARG B 1 162 ? 54.240 70.748 64.472 1.00 56.17 162 ARG B CA 1
ATOM 7004 C C . ARG B 1 162 ? 54.366 70.541 62.961 1.00 55.63 162 ARG B C 1
ATOM 7005 O O . ARG B 1 162 ? 54.927 71.424 62.288 1.00 56.78 162 ARG B O 1
ATOM 7013 N N . GLY B 1 163 ? 53.867 69.413 62.452 1.00 54.55 163 GLY B N 1
ATOM 7014 C CA . GLY B 1 163 ? 54.190 68.936 61.097 1.00 53.85 163 GLY B CA 1
ATOM 7015 C C . GLY B 1 163 ? 52.973 68.767 60.213 1.00 53.26 163 GLY B C 1
ATOM 7016 O O . GLY B 1 163 ? 51.839 68.781 60.725 1.00 53.11 163 GLY B O 1
ATOM 7017 N N . ALA B 1 164 ? 53.229 68.653 58.910 1.00 53.13 164 ALA B N 1
ATOM 7018 C CA . ALA B 1 164 ? 52.319 68.099 57.886 1.00 52.23 164 ALA B CA 1
ATOM 7019 C C . ALA B 1 164 ? 53.118 67.108 57.039 1.00 51.53 164 ALA B C 1
ATOM 7020 O O . ALA B 1 164 ? 54.319 67.351 56.815 1.00 52.53 164 ALA B O 1
ATOM 7022 N N . HIS B 1 165 ? 52.475 66.030 56.602 1.00 50.40 165 HIS B N 1
ATOM 7023 C CA . HIS B 1 165 ? 53.066 64.995 55.717 1.00 49.87 165 HIS B CA 1
ATOM 7024 C C . HIS B 1 165 ? 52.604 65.291 54.286 1.00 50.01 165 HIS B C 1
ATOM 7025 O O . HIS B 1 165 ? 51.563 65.952 54.131 1.00 49.91 165 HIS B O 1
ATOM 7032 N N . PHE B 1 166 ? 53.382 64.873 53.287 1.00 50.50 166 PHE B N 1
ATOM 7033 C CA . PHE B 1 166 ? 53.063 65.057 51.849 1.00 50.93 166 PHE B CA 1
ATOM 7034 C C . PHE B 1 166 ? 53.498 63.802 51.082 1.00 50.60 166 PHE B C 1
ATOM 7035 O O . PHE B 1 166 ? 54.712 63.553 50.951 1.00 51.54 166 PHE B O 1
ATOM 7043 N N . ASP B 1 167 ? 52.515 63.017 50.634 1.00 49.38 167 ASP B N 1
ATOM 7044 C CA . ASP B 1 167 ? 52.700 61.844 49.741 1.00 48.63 167 ASP B CA 1
ATOM 7045 C C . ASP B 1 167 ? 52.985 62.365 48.330 1.00 49.35 167 ASP B C 1
ATOM 7046 O O . ASP B 1 167 ? 52.060 62.938 47.721 1.00 49.62 167 ASP B O 1
ATOM 7051 N N . VAL B 1 168 ? 54.219 62.194 47.842 1.00 49.79 168 VAL B N 1
ATOM 7052 C CA . VAL B 1 168 ? 54.631 62.589 46.460 1.00 50.75 168 VAL B CA 1
ATOM 7053 C C . VAL B 1 168 ? 54.950 61.324 45.651 1.00 50.63 168 VAL B C 1
ATOM 7054 O O . VAL B 1 168 ? 55.586 61.451 44.585 1.00 51.75 168 VAL B O 1
ATOM 7058 N N . SER B 1 169 ? 54.501 60.154 46.119 1.00 49.72 169 SER B N 1
ATOM 7059 C CA . SER B 1 169 ? 54.681 58.848 45.432 1.00 49.73 169 SER B CA 1
ATOM 7060 C C . SER B 1 169 ? 53.433 58.511 44.609 1.00 49.61 169 SER B C 1
ATOM 7061 O O . SER B 1 169 ? 53.586 58.173 43.423 1.00 50.90 169 SER B O 1
ATOM 7064 N N . ARG B 1 170 ? 52.249 58.581 45.224 1.00 49.26 170 ARG B N 1
ATOM 7065 C CA . ARG B 1 170 ? 50.960 58.190 44.589 1.00 49.10 170 ARG B CA 1
ATOM 7066 C C . ARG B 1 170 ? 50.691 59.138 43.412 1.00 49.73 170 ARG B C 1
ATOM 7067 O O . ARG B 1 170 ? 50.347 58.647 42.318 1.00 50.03 170 ARG B O 1
ATOM 7075 N N . HIS B 1 171 ? 50.869 60.443 43.629 1.00 49.96 171 HIS B N 1
ATOM 7076 C CA . HIS B 1 171 ? 50.968 61.475 42.563 1.00 50.74 171 HIS B CA 1
ATOM 7077 C C . HIS B 1 171 ? 52.200 62.338 42.844 1.00 51.84 171 HIS B C 1
ATOM 7078 O O . HIS B 1 171 ? 52.453 62.641 44.029 1.00 51.38 171 HIS B O 1
ATOM 7085 N N . PHE B 1 172 ? 52.949 62.676 41.792 1.00 53.05 172 PHE B N 1
ATOM 7086 C CA . PHE B 1 172 ? 54.223 63.432 41.865 1.00 54.06 172 PHE B CA 1
ATOM 7087 C C . PHE B 1 172 ? 53.921 64.930 41.808 1.00 55.09 172 PHE B C 1
ATOM 7088 O O . PHE B 1 172 ? 53.035 65.347 41.040 1.00 54.89 172 PHE B O 1
ATOM 7096 N N . PHE B 1 173 ? 54.651 65.707 42.608 1.00 56.06 173 PHE B N 1
ATOM 7097 C CA . PHE B 1 173 ? 54.547 67.184 42.691 1.00 57.02 173 PHE B CA 1
ATOM 7098 C C . PHE B 1 173 ? 55.941 67.780 42.484 1.00 58.26 173 PHE B C 1
ATOM 7099 O O . PHE B 1 173 ? 56.911 67.268 43.076 1.00 58.03 173 PHE B O 1
ATOM 7107 N N . THR B 1 174 ? 56.027 68.813 41.641 1.00 59.44 174 THR B N 1
ATOM 7108 C CA . THR B 1 174 ? 57.293 69.473 41.222 1.00 60.69 174 THR B CA 1
ATOM 7109 C C . THR B 1 174 ? 57.967 70.116 42.437 1.00 61.19 174 THR B C 1
ATOM 7110 O O . THR B 1 174 ? 57.286 70.321 43.464 1.00 60.09 174 THR B O 1
ATOM 7114 N N . ILE B 1 175 ? 59.259 70.420 42.308 1.00 62.71 175 ILE B N 1
ATOM 7115 C CA . ILE B 1 175 ? 60.061 71.146 43.336 1.00 63.77 175 ILE B CA 1
ATOM 7116 C C . ILE B 1 175 ? 59.313 72.431 43.710 1.00 64.64 175 ILE B C 1
ATOM 7117 O O . ILE B 1 175 ? 59.149 72.681 44.918 1.00 64.71 175 ILE B O 1
ATOM 7122 N N . ASP B 1 176 ? 58.854 73.188 42.707 1.00 65.55 176 ASP B N 1
ATOM 7123 C CA . ASP B 1 176 ? 58.163 74.495 42.885 1.00 66.72 176 ASP B CA 1
ATOM 7124 C C . ASP B 1 176 ? 56.852 74.301 43.659 1.00 64.94 176 ASP B C 1
ATOM 7125 O O . ASP B 1 176 ? 56.505 75.200 44.450 1.00 65.57 176 ASP B O 1
ATOM 7130 N N . GLU B 1 177 ? 56.148 73.184 43.448 1.00 62.77 177 GLU B N 1
ATOM 7131 C CA . GLU B 1 177 ? 54.883 72.867 44.167 1.00 61.25 177 GLU B CA 1
ATOM 7132 C C . GLU B 1 177 ? 55.198 72.524 45.632 1.00 60.09 177 GLU B C 1
ATOM 7133 O O . GLU B 1 177 ? 54.441 72.973 46.509 1.00 59.46 177 GLU B O 1
ATOM 7139 N N . VAL B 1 178 ? 56.280 71.785 45.897 1.00 59.68 178 VAL B N 1
ATOM 7140 C CA . VAL B 1 178 ? 56.729 71.447 47.283 1.00 59.46 178 VAL B CA 1
ATOM 7141 C C . VAL B 1 178 ? 57.154 72.741 47.996 1.00 60.74 178 VAL B C 1
ATOM 7142 O O . VAL B 1 178 ? 56.889 72.858 49.206 1.00 60.81 178 VAL B O 1
ATOM 7146 N N . LYS B 1 179 ? 57.786 73.672 47.276 1.00 62.12 179 LYS B N 1
ATOM 7147 C CA . LYS B 1 179 ? 58.201 75.001 47.805 1.00 63.51 179 LYS B CA 1
ATOM 7148 C C . LYS B 1 179 ? 56.964 75.777 48.284 1.00 63.37 179 LYS B C 1
ATOM 7149 O O . LYS B 1 179 ? 57.013 76.328 49.402 1.00 63.82 179 LYS B O 1
ATOM 7155 N N . THR B 1 180 ? 55.897 75.821 47.479 1.00 62.51 180 THR B N 1
ATOM 7156 C CA . THR B 1 180 ? 54.610 76.482 47.834 1.00 62.37 180 THR B CA 1
ATOM 7157 C C . THR B 1 180 ? 54.036 75.809 49.092 1.00 61.18 180 THR B C 1
ATOM 7158 O O . THR B 1 180 ? 53.540 76.535 49.969 1.00 61.73 180 THR B O 1
ATOM 7162 N N . TYR B 1 181 ? 54.126 74.477 49.184 1.00 59.98 181 TYR B N 1
ATOM 7163 C CA . TYR B 1 181 ? 53.654 73.660 50.338 1.00 59.06 181 TYR B CA 1
ATOM 7164 C C . TYR B 1 181 ? 54.400 74.102 51.607 1.00 59.64 181 TYR B C 1
ATOM 7165 O O . TYR B 1 181 ? 53.763 74.256 52.664 1.00 59.44 181 TYR B O 1
ATOM 7174 N N . ILE B 1 182 ? 55.713 74.317 51.491 1.00 60.48 182 ILE B N 1
ATOM 7175 C CA . ILE B 1 182 ? 56.607 74.759 52.605 1.00 61.39 182 ILE B CA 1
ATOM 7176 C C . ILE B 1 182 ? 56.238 76.192 53.023 1.00 62.84 182 ILE B C 1
ATOM 7177 O O . ILE B 1 182 ? 56.205 76.451 54.243 1.00 63.16 182 ILE B O 1
ATOM 7182 N N . ASP B 1 183 ? 55.964 77.083 52.060 1.00 63.70 183 ASP B N 1
ATOM 7183 C CA . ASP B 1 183 ? 55.469 78.465 52.315 1.00 65.09 183 ASP B CA 1
ATOM 7184 C C . ASP B 1 183 ? 54.165 78.400 53.122 1.00 64.11 183 ASP B C 1
ATOM 7185 O O . ASP B 1 183 ? 54.013 79.208 54.055 1.00 64.40 183 ASP B O 1
ATOM 7190 N N . MET B 1 184 ? 53.263 77.477 52.771 1.00 63.24 184 MET B N 1
ATOM 7191 C CA . MET B 1 184 ? 51.953 77.273 53.453 1.00 62.88 184 MET B CA 1
ATOM 7192 C C . MET B 1 184 ? 52.174 76.842 54.908 1.00 62.40 184 MET B C 1
ATOM 7193 O O . MET B 1 184 ? 51.423 77.324 55.776 1.00 62.49 184 MET B O 1
ATOM 7198 N N . LEU B 1 185 ? 53.125 75.933 55.155 1.00 61.75 185 LEU B N 1
ATOM 7199 C CA . LEU B 1 185 ? 53.480 75.460 56.522 1.00 61.57 185 LEU B CA 1
ATOM 7200 C C . LEU B 1 185 ? 53.898 76.666 57.368 1.00 63.09 185 LEU B C 1
ATOM 7201 O O . LEU B 1 185 ? 53.381 76.800 58.494 1.00 63.13 185 LEU B O 1
ATOM 7206 N N . ALA B 1 186 ? 54.785 77.506 56.822 1.00 64.40 186 ALA B N 1
ATOM 7207 C CA . ALA B 1 186 ? 55.369 78.703 57.475 1.00 66.04 186 ALA B CA 1
ATOM 7208 C C . ALA B 1 186 ? 54.263 79.693 57.873 1.00 66.85 186 ALA B C 1
ATOM 7209 O O . ALA B 1 186 ? 54.357 80.259 58.979 1.00 68.20 186 ALA B O 1
ATOM 7211 N N . LEU B 1 187 ? 53.250 79.885 57.018 1.00 66.21 187 LEU B N 1
ATOM 7212 C CA . LEU B 1 187 ? 52.094 80.788 57.286 1.00 66.96 187 LEU B CA 1
ATOM 7213 C C . LEU B 1 187 ? 51.333 80.313 58.534 1.00 66.59 187 LEU B C 1
ATOM 7214 O O . LEU B 1 187 ? 50.679 81.164 59.172 1.00 67.57 187 LEU B O 1
ATOM 7219 N N . HIS B 1 188 ? 51.418 79.017 58.869 1.00 65.22 188 HIS B N 1
ATOM 7220 C CA . HIS B 1 188 ? 50.679 78.359 59.983 1.00 64.36 188 HIS B CA 1
ATOM 7221 C C . HIS B 1 188 ? 51.605 78.040 61.168 1.00 64.76 188 HIS B C 1
ATOM 7222 O O . HIS B 1 188 ? 51.125 77.389 62.115 1.00 64.14 188 HIS B O 1
ATOM 7229 N N . ASN B 1 189 ? 52.871 78.472 61.119 1.00 66.01 189 ASN B N 1
ATOM 7230 C CA . ASN B 1 189 ? 53.865 78.358 62.225 1.00 66.88 189 ASN B CA 1
ATOM 7231 C C . ASN B 1 189 ? 54.323 76.903 62.412 1.00 65.83 189 ASN B C 1
ATOM 7232 O O . ASN B 1 189 ? 54.867 76.597 63.494 1.00 66.43 189 ASN B O 1
ATOM 7237 N N . MET B 1 190 ? 54.139 76.044 61.405 1.00 64.60 190 MET B N 1
ATOM 7238 C CA . MET B 1 190 ? 54.589 74.627 61.439 1.00 63.47 190 MET B CA 1
ATOM 7239 C C . MET B 1 190 ? 56.088 74.569 61.121 1.00 63.44 190 MET B C 1
ATOM 7240 O O . MET B 1 190 ? 56.573 75.452 60.386 1.00 64.44 190 MET B O 1
ATOM 7245 N N . ASN B 1 191 ? 56.788 73.575 61.674 1.00 62.24 191 ASN B N 1
ATOM 7246 C CA . ASN B 1 191 ? 58.272 73.465 61.641 1.00 62.35 191 ASN B CA 1
ATOM 7247 C C . ASN B 1 191 ? 58.704 72.078 61.146 1.00 60.96 191 ASN B C 1
ATOM 7248 O O . ASN B 1 191 ? 59.895 71.750 61.318 1.00 61.49 191 ASN B O 1
ATOM 7253 N N . ARG B 1 192 ? 57.794 71.294 60.556 1.00 59.24 192 ARG B N 1
ATOM 7254 C CA . ARG B 1 192 ? 58.082 69.907 60.100 1.00 57.76 192 ARG B CA 1
ATOM 7255 C C . ARG B 1 192 ? 57.353 69.613 58.785 1.00 56.78 192 ARG B C 1
ATOM 7256 O O . ARG B 1 192 ? 56.116 69.712 58.754 1.00 56.52 192 ARG B O 1
ATOM 7264 N N . LEU B 1 193 ? 58.112 69.264 57.743 1.00 56.67 193 LEU B N 1
ATOM 7265 C CA . LEU B 1 193 ? 57.603 68.615 56.506 1.00 55.51 193 LEU B CA 1
ATOM 7266 C C . LEU B 1 193 ? 58.052 67.149 56.514 1.00 54.50 193 LEU B C 1
ATOM 7267 O O . LEU B 1 193 ? 59.263 66.896 56.386 1.00 54.62 193 LEU B O 1
ATOM 7272 N N . HIS B 1 194 ? 57.102 66.229 56.689 1.00 53.49 194 HIS B N 1
ATOM 7273 C CA . HIS B 1 194 ? 57.297 64.761 56.566 1.00 52.48 194 HIS B CA 1
ATOM 7274 C C . HIS B 1 194 ? 57.090 64.385 55.093 1.00 52.04 194 HIS B C 1
ATOM 7275 O O . HIS B 1 194 ? 55.932 64.379 54.640 1.00 51.90 194 HIS B O 1
ATOM 7282 N N . TRP B 1 195 ? 58.182 64.102 54.376 1.00 52.13 195 TRP B N 1
ATOM 7283 C CA . TRP B 1 195 ? 58.206 63.920 52.900 1.00 52.12 195 TRP B CA 1
ATOM 7284 C C . TRP B 1 195 ? 58.195 62.423 52.563 1.00 51.23 195 TRP B C 1
ATOM 7285 O O . TRP B 1 195 ? 59.254 61.776 52.682 1.00 51.45 195 TRP B O 1
ATOM 7296 N N . HIS B 1 196 ? 57.030 61.897 52.176 1.00 50.27 196 HIS B N 1
ATOM 7297 C CA . HIS B 1 196 ? 56.824 60.478 51.780 1.00 49.59 196 HIS B CA 1
ATOM 7298 C C . HIS B 1 196 ? 57.236 60.323 50.311 1.00 49.57 196 HIS B C 1
ATOM 7299 O O . HIS B 1 196 ? 56.379 60.538 49.433 1.00 49.22 196 HIS B O 1
ATOM 7306 N N . ILE B 1 197 ? 58.505 59.974 50.065 1.00 49.84 197 ILE B N 1
ATOM 7307 C CA . ILE B 1 197 ? 59.175 60.093 48.732 1.00 50.58 197 ILE B CA 1
ATOM 7308 C C . ILE B 1 197 ? 59.301 58.718 48.055 1.00 49.87 197 ILE B C 1
ATOM 7309 O O . ILE B 1 197 ? 59.826 58.675 46.926 1.00 50.50 197 ILE B O 1
ATOM 7314 N N . THR B 1 198 ? 58.849 57.637 48.695 1.00 48.63 198 THR B N 1
ATOM 7315 C CA . THR B 1 198 ? 58.819 56.276 48.092 1.00 48.66 198 THR B CA 1
ATOM 7316 C C . THR B 1 198 ? 57.545 55.543 48.519 1.00 47.66 198 THR B C 1
ATOM 7317 O O . THR B 1 198 ? 57.175 55.637 49.702 1.00 47.50 198 THR B O 1
ATOM 7321 N N . ASP B 1 199 ? 56.913 54.845 47.576 1.00 47.67 199 ASP B N 1
ATOM 7322 C CA . ASP B 1 199 ? 55.788 53.911 47.838 1.00 47.72 199 ASP B CA 1
ATOM 7323 C C . ASP B 1 199 ? 55.657 52.962 46.640 1.00 47.74 199 ASP B C 1
ATOM 7324 O O . ASP B 1 199 ? 56.530 53.011 45.750 1.00 48.89 199 ASP B O 1
ATOM 7329 N N . ASP B 1 200 ? 54.602 52.144 46.618 1.00 46.79 200 ASP B N 1
ATOM 7330 C CA . ASP B 1 200 ? 54.396 51.058 45.624 1.00 47.11 200 ASP B CA 1
ATOM 7331 C C . ASP B 1 200 ? 54.281 51.643 44.211 1.00 47.40 200 ASP B C 1
ATOM 7332 O O . ASP B 1 200 ? 54.615 50.923 43.252 1.00 47.69 200 ASP B O 1
ATOM 7337 N N . GLN B 1 201 ? 53.836 52.898 44.088 1.00 47.33 201 GLN B N 1
ATOM 7338 C CA . GLN B 1 201 ? 53.413 53.511 42.801 1.00 47.98 201 GLN B CA 1
ATOM 7339 C C . GLN B 1 201 ? 54.479 54.491 42.281 1.00 48.67 201 GLN B C 1
ATOM 7340 O O . GLN B 1 201 ? 54.199 55.175 41.284 1.00 48.80 201 GLN B O 1
ATOM 7346 N N . GLY B 1 202 ? 55.664 54.546 42.900 1.00 49.21 202 GLY B N 1
ATOM 7347 C CA . GLY B 1 202 ? 56.773 55.408 42.444 1.00 49.61 202 GLY B CA 1
ATOM 7348 C C . GLY B 1 202 ? 57.849 55.604 43.501 1.00 49.46 202 GLY B C 1
ATOM 7349 O O . GLY B 1 202 ? 57.502 55.832 44.677 1.00 49.11 202 GLY B O 1
ATOM 7350 N N . TRP B 1 203 ? 59.115 55.511 43.085 1.00 49.65 203 TRP B N 1
ATOM 7351 C CA . TRP B 1 203 ? 60.317 55.914 43.860 1.00 49.99 203 TRP B CA 1
ATOM 7352 C C . TRP B 1 203 ? 60.761 57.293 43.353 1.00 50.72 203 TRP B C 1
ATOM 7353 O O . TRP B 1 203 ? 60.906 57.428 42.127 1.00 51.90 203 TRP B O 1
ATOM 7364 N N . ARG B 1 204 ? 60.948 58.280 44.240 1.00 50.67 204 ARG B N 1
ATOM 7365 C CA . ARG B 1 204 ? 61.080 59.713 43.846 1.00 52.16 204 ARG B CA 1
ATOM 7366 C C . ARG B 1 204 ? 62.453 60.306 44.198 1.00 53.45 204 ARG B C 1
ATOM 7367 O O . ARG B 1 204 ? 62.613 61.518 43.972 1.00 54.39 204 ARG B O 1
ATOM 7375 N N . LEU B 1 205 ? 63.411 59.524 44.709 1.00 54.03 205 LEU B N 1
ATOM 7376 C CA . LEU B 1 205 ? 64.774 60.033 45.032 1.00 55.76 205 LEU B CA 1
ATOM 7377 C C . LEU B 1 205 ? 65.835 59.235 44.263 1.00 56.83 205 LEU B C 1
ATOM 7378 O O . LEU B 1 205 ? 65.865 58.005 44.393 1.00 56.36 205 LEU B O 1
ATOM 7383 N N . GLU B 1 206 ? 66.682 59.931 43.502 1.00 58.92 206 GLU B N 1
ATOM 7384 C CA . GLU B 1 206 ? 67.876 59.357 42.825 1.00 60.58 206 GLU B CA 1
ATOM 7385 C C . GLU B 1 206 ? 68.840 58.853 43.908 1.00 60.98 206 GLU B C 1
ATOM 7386 O O . GLU B 1 206 ? 69.158 59.632 44.830 1.00 61.29 206 GLU B O 1
ATOM 7392 N N . ILE B 1 207 ? 69.239 57.580 43.817 1.00 61.14 207 ILE B N 1
ATOM 7393 C CA . ILE B 1 207 ? 70.262 56.939 44.697 1.00 61.71 207 ILE B CA 1
ATOM 7394 C C . ILE B 1 207 ? 71.429 56.508 43.805 1.00 63.65 207 ILE B C 1
ATOM 7395 O O . ILE B 1 207 ? 71.187 55.734 42.857 1.00 63.75 207 ILE B O 1
ATOM 7400 N N . LYS B 1 208 ? 72.639 56.988 44.111 1.00 65.66 208 LYS B N 1
ATOM 7401 C CA . LYS B 1 208 ? 73.852 56.825 43.263 1.00 67.56 208 LYS B CA 1
ATOM 7402 C C . LYS B 1 208 ? 74.128 55.328 43.059 1.00 67.10 208 LYS B C 1
ATOM 7403 O O . LYS B 1 208 ? 74.287 54.918 41.896 1.00 67.35 208 LYS B O 1
ATOM 7409 N N . LYS B 1 209 ? 74.156 54.549 44.146 1.00 66.69 209 LYS B N 1
ATOM 7410 C CA . LYS B 1 209 ? 74.547 53.110 44.152 1.00 66.91 209 LYS B CA 1
ATOM 7411 C C . LYS B 1 209 ? 73.512 52.253 43.411 1.00 65.88 209 LYS B C 1
ATOM 7412 O O . LYS B 1 209 ? 73.905 51.194 42.886 1.00 65.99 209 LYS B O 1
ATOM 7418 N N . TYR B 1 210 ? 72.245 52.678 43.388 1.00 64.90 210 TYR B N 1
ATOM 7419 C CA . TYR B 1 210 ? 71.104 51.915 42.814 1.00 63.86 210 TYR B CA 1
ATOM 7420 C C . TYR B 1 210 ? 70.380 52.796 41.801 1.00 64.02 210 TYR B C 1
ATOM 7421 O O . TYR B 1 210 ? 69.278 53.273 42.062 1.00 63.30 210 TYR B O 1
ATOM 7430 N N . PRO B 1 211 ? 70.990 53.034 40.616 1.00 64.92 211 PRO B N 1
ATOM 7431 C CA . PRO B 1 211 ? 70.427 53.948 39.622 1.00 65.10 211 PRO B CA 1
ATOM 7432 C C . PRO B 1 211 ? 69.040 53.522 39.109 1.00 64.42 211 PRO B C 1
ATOM 7433 O O . PRO B 1 211 ? 68.268 54.401 38.769 1.00 64.06 211 PRO B O 1
ATOM 7437 N N . LYS B 1 212 ? 68.752 52.213 39.092 1.00 63.79 212 LYS B N 1
ATOM 7438 C CA . LYS B 1 212 ? 67.487 51.631 38.557 1.00 63.32 212 LYS B CA 1
ATOM 7439 C C . LYS B 1 212 ? 66.273 52.072 39.389 1.00 61.68 212 LYS B C 1
ATOM 7440 O O . LYS B 1 212 ? 65.148 51.970 38.862 1.00 61.81 212 LYS B O 1
ATOM 7446 N N . LEU B 1 213 ? 66.477 52.516 40.635 1.00 60.31 213 LEU B N 1
ATOM 7447 C CA . LEU B 1 213 ? 65.389 52.987 41.534 1.00 59.30 213 LEU B CA 1
ATOM 7448 C C . LEU B 1 213 ? 64.629 54.149 40.876 1.00 59.78 213 LEU B C 1
ATOM 7449 O O . LEU B 1 213 ? 63.426 54.290 41.161 1.00 59.00 213 LEU B O 1
ATOM 7454 N N . THR B 1 214 ? 65.292 54.947 40.032 1.00 60.71 214 THR B N 1
ATOM 7455 C CA . THR B 1 214 ? 64.673 56.083 39.298 1.00 61.63 214 THR B CA 1
ATOM 7456 C C . THR B 1 214 ? 64.473 55.720 37.819 1.00 62.87 214 THR B C 1
ATOM 7457 O O . THR B 1 214 ? 63.427 56.111 37.270 1.00 62.46 214 THR B O 1
ATOM 7461 N N . GLU B 1 215 ? 65.418 55.003 37.201 1.00 64.42 215 GLU B N 1
ATOM 7462 C CA . GLU B 1 215 ? 65.345 54.599 35.768 1.00 66.18 215 GLU B CA 1
ATOM 7463 C C . GLU B 1 215 ? 64.107 53.715 35.549 1.00 65.26 215 GLU B C 1
ATOM 7464 O O . GLU B 1 215 ? 63.401 53.936 34.546 1.00 65.49 215 GLU B O 1
ATOM 7470 N N . ILE B 1 216 ? 63.847 52.768 36.457 1.00 63.97 216 ILE B N 1
ATOM 7471 C CA . ILE B 1 216 ? 62.677 51.837 36.392 1.00 63.10 216 ILE B CA 1
ATOM 7472 C C . ILE B 1 216 ? 61.638 52.244 37.447 1.00 61.49 216 ILE B C 1
ATOM 7473 O O . ILE B 1 216 ? 60.449 52.384 37.084 1.00 61.13 216 ILE B O 1
ATOM 7478 N N . GLY B 1 217 ? 62.075 52.430 38.696 1.00 60.67 217 GLY B N 1
ATOM 7479 C CA . GLY B 1 217 ? 61.205 52.570 39.880 1.00 59.51 217 GLY B CA 1
ATOM 7480 C C . GLY B 1 217 ? 60.325 53.811 39.848 1.00 58.72 217 GLY B C 1
ATOM 7481 O O . GLY B 1 217 ? 59.260 53.769 40.480 1.00 58.54 217 GLY B O 1
ATOM 7482 N N . SER B 1 218 ? 60.738 54.873 39.148 1.00 59.07 218 SER B N 1
ATOM 7483 C CA . SER B 1 218 ? 60.047 56.192 39.138 1.00 59.63 218 SER B CA 1
ATOM 7484 C C . SER B 1 218 ? 58.967 56.256 38.047 1.00 59.86 218 SER B C 1
ATOM 7485 O O . SER B 1 218 ? 58.375 57.333 37.908 1.00 59.43 218 SER B O 1
ATOM 7488 N N . GLN B 1 219 ? 58.712 55.156 37.324 1.00 60.88 219 GLN B N 1
ATOM 7489 C CA . GLN B 1 219 ? 57.764 55.090 36.174 1.00 61.78 219 GLN B CA 1
ATOM 7490 C C . GLN B 1 219 ? 56.732 53.977 36.395 1.00 60.56 219 GLN B C 1
ATOM 7491 O O . GLN B 1 219 ? 57.111 52.929 36.939 1.00 60.15 219 GLN B O 1
ATOM 7497 N N . ARG B 1 220 ? 55.488 54.194 35.951 1.00 60.40 220 ARG B N 1
ATOM 7498 C CA . ARG B 1 220 ? 54.429 53.149 35.874 1.00 59.62 220 ARG B CA 1
ATOM 7499 C C . ARG B 1 220 ? 53.726 53.222 34.511 1.00 60.32 220 ARG B C 1
ATOM 7500 O O . ARG B 1 220 ? 53.601 54.338 33.969 1.00 60.16 220 ARG B O 1
ATOM 7508 N N . SER B 1 221 ? 53.314 52.059 33.986 1.00 60.90 221 SER B N 1
ATOM 7509 C CA . SER B 1 221 ? 52.556 51.862 32.718 1.00 62.04 221 SER B CA 1
ATOM 7510 C C . SER B 1 221 ? 51.387 52.852 32.626 1.00 61.91 221 SER B C 1
ATOM 7511 O O . SER B 1 221 ? 51.213 53.463 31.555 1.00 64.15 221 SER B O 1
ATOM 7514 N N . GLY B 1 222 ? 50.606 52.974 33.703 1.00 60.11 222 GLY B N 1
ATOM 7515 C CA . GLY B 1 222 ? 49.490 53.933 33.816 1.00 59.17 222 GLY B CA 1
ATOM 7516 C C . GLY B 1 222 ? 49.021 54.098 35.252 1.00 57.48 222 GLY B C 1
ATOM 7517 O O . GLY B 1 222 ? 49.729 53.632 36.165 1.00 57.39 222 GLY B O 1
ATOM 7518 N N . THR B 1 223 ? 47.866 54.742 35.439 1.00 56.37 223 THR B N 1
ATOM 7519 C CA . THR B 1 223 ? 47.213 54.987 36.751 1.00 54.75 223 THR B CA 1
ATOM 7520 C C . THR B 1 223 ? 45.758 54.514 36.675 1.00 54.34 223 THR B C 1
ATOM 7521 O O . THR B 1 223 ? 45.121 54.755 35.634 1.00 55.32 223 THR B O 1
ATOM 7525 N N . VAL B 1 224 ? 45.260 53.869 37.734 1.00 53.19 224 VAL B N 1
ATOM 7526 C CA . VAL B 1 224 ? 43.863 53.347 37.814 1.00 52.46 224 VAL B CA 1
ATOM 7527 C C . VAL B 1 224 ? 42.898 54.534 37.923 1.00 52.14 224 VAL B C 1
ATOM 7528 O O . VAL B 1 224 ? 43.284 55.562 38.517 1.00 51.22 224 VAL B O 1
ATOM 7532 N N . ILE B 1 225 ? 41.690 54.376 37.373 1.00 52.32 225 ILE B N 1
ATOM 7533 C CA . ILE B 1 225 ? 40.573 55.366 37.426 1.00 52.77 225 ILE B CA 1
ATOM 7534 C C . ILE B 1 225 ? 39.610 54.935 38.540 1.00 52.55 225 ILE B C 1
ATOM 7535 O O . ILE B 1 225 ? 39.290 53.733 38.607 1.00 52.16 225 ILE B O 1
ATOM 7540 N N . GLY B 1 226 ? 39.178 55.878 39.384 1.00 52.96 226 GLY B N 1
ATOM 7541 C CA . GLY B 1 226 ? 38.303 55.612 40.544 1.00 53.28 226 GLY B CA 1
ATOM 7542 C C . GLY B 1 226 ? 39.015 54.801 41.617 1.00 53.64 226 GLY B C 1
ATOM 7543 O O . GLY B 1 226 ? 40.265 54.824 41.639 1.00 52.81 226 GLY B O 1
ATOM 7544 N N . ARG B 1 227 ? 38.248 54.119 42.478 1.00 54.63 227 ARG B N 1
ATOM 7545 C CA . ARG B 1 227 ? 38.754 53.246 43.575 1.00 55.62 227 ARG B CA 1
ATOM 7546 C C . ARG B 1 227 ? 39.014 51.841 43.019 1.00 56.01 227 ARG B C 1
ATOM 7547 O O . ARG B 1 227 ? 38.170 50.951 43.240 1.00 56.29 227 ARG B O 1
ATOM 7555 N N . ASN B 1 228 ? 40.142 51.660 42.325 1.00 56.22 228 ASN B N 1
ATOM 7556 C CA . ASN B 1 228 ? 40.565 50.371 41.714 1.00 57.42 228 ASN B CA 1
ATOM 7557 C C . ASN B 1 228 ? 39.385 49.785 40.925 1.00 58.31 228 ASN B C 1
ATOM 7558 O O . ASN B 1 228 ? 38.931 48.673 41.263 1.00 58.90 228 ASN B O 1
ATOM 7563 N N . SER B 1 229 ? 38.919 50.516 39.908 1.00 58.72 229 SER B N 1
ATOM 7564 C CA . SER B 1 229 ? 37.712 50.205 39.095 1.00 59.35 229 SER B CA 1
ATOM 7565 C C . SER B 1 229 ? 38.002 49.092 38.082 1.00 60.80 229 SER B C 1
ATOM 7566 O O . SER B 1 229 ? 37.032 48.569 37.500 1.00 62.43 229 SER B O 1
ATOM 7569 N N . GLY B 1 230 ? 39.279 48.775 37.846 1.00 61.49 230 GLY B N 1
ATOM 7570 C CA . GLY B 1 230 ? 39.710 47.805 36.822 1.00 62.91 230 GLY B CA 1
ATOM 7571 C C . GLY B 1 230 ? 39.954 48.468 35.476 1.00 64.58 230 GLY B C 1
ATOM 7572 O O . GLY B 1 230 ? 40.468 47.781 34.571 1.00 65.58 230 GLY B O 1
ATOM 7573 N N . GLU B 1 231 ? 39.591 49.748 35.337 1.00 65.53 231 GLU B N 1
ATOM 7574 C CA . GLU B 1 231 ? 39.878 50.575 34.136 1.00 67.27 231 GLU B CA 1
ATOM 7575 C C . GLU B 1 231 ? 41.063 51.493 34.453 1.00 66.15 231 GLU B C 1
ATOM 7576 O O . GLU B 1 231 ? 41.094 52.062 35.562 1.00 65.06 231 GLU B O 1
ATOM 7582 N N . TYR B 1 232 ? 41.996 51.622 33.507 1.00 66.67 232 TYR B N 1
ATOM 7583 C CA . TYR B 1 232 ? 43.294 52.327 33.663 1.00 67.26 232 TYR B CA 1
ATOM 7584 C C . TYR B 1 232 ? 43.465 53.338 32.525 1.00 68.80 232 TYR B C 1
ATOM 7585 O O . TYR B 1 232 ? 43.131 52.990 31.378 1.00 69.99 232 TYR B O 1
ATOM 7594 N N . ASP B 1 233 ? 43.961 54.542 32.828 1.00 69.41 233 ASP B N 1
ATOM 7595 C CA . ASP B 1 233 ? 44.427 55.509 31.798 1.00 71.49 233 ASP B CA 1
ATOM 7596 C C . ASP B 1 233 ? 45.868 55.114 31.453 1.00 72.97 233 ASP B C 1
ATOM 7597 O O . ASP B 1 233 ? 46.733 55.185 32.350 1.00 72.73 233 ASP B O 1
ATOM 7602 N N . ASN B 1 234 ? 46.096 54.653 30.217 1.00 74.56 234 ASN B N 1
ATOM 7603 C CA . ASN B 1 234 ? 47.390 54.085 29.752 1.00 75.38 234 ASN B CA 1
ATOM 7604 C C . ASN B 1 234 ? 48.332 55.236 29.384 1.00 75.60 234 ASN B C 1
ATOM 7605 O O . ASN B 1 234 ? 48.843 55.254 28.244 1.00 77.33 234 ASN B O 1
ATOM 7610 N N . THR B 1 235 ? 48.539 56.158 30.328 1.00 73.71 235 THR B N 1
ATOM 7611 C CA . THR B 1 235 ? 49.490 57.294 30.241 1.00 73.53 235 THR B CA 1
ATOM 7612 C C . THR B 1 235 ? 50.670 56.989 31.159 1.00 71.65 235 THR B C 1
ATOM 7613 O O . THR B 1 235 ? 50.526 57.035 32.379 1.00 70.11 235 THR B O 1
ATOM 7617 N N . PRO B 1 236 ? 51.858 56.636 30.617 1.00 70.99 236 PRO B N 1
ATOM 7618 C CA . PRO B 1 236 ? 53.052 56.477 31.444 1.00 69.76 236 PRO B CA 1
ATOM 7619 C C . PRO B 1 236 ? 53.202 57.690 32.374 1.00 67.95 236 PRO B C 1
ATOM 7620 O O . PRO B 1 236 ? 53.140 58.811 31.896 1.00 68.40 236 PRO B O 1
ATOM 7624 N N . TYR B 1 237 ? 53.340 57.429 33.675 1.00 65.14 237 TYR B N 1
ATOM 7625 C CA . TYR B 1 237 ? 53.367 58.449 34.753 1.00 63.01 237 TYR B CA 1
ATOM 7626 C C . TYR B 1 237 ? 54.613 58.234 35.611 1.00 62.24 237 TYR B C 1
ATOM 7627 O O . TYR B 1 237 ? 54.892 57.079 35.994 1.00 61.68 237 TYR B O 1
ATOM 7636 N N . GLY B 1 238 ? 55.330 59.319 35.907 1.00 62.02 238 GLY B N 1
ATOM 7637 C CA . GLY B 1 238 ? 56.576 59.260 36.686 1.00 61.96 238 GLY B CA 1
ATOM 7638 C C . GLY B 1 238 ? 57.120 60.630 37.032 1.00 62.27 238 GLY B C 1
ATOM 7639 O O . GLY B 1 238 ? 56.338 61.596 37.065 1.00 62.60 238 GLY B O 1
ATOM 7640 N N . GLY B 1 239 ? 58.429 60.693 37.274 1.00 62.56 239 GLY B N 1
ATOM 7641 C CA . GLY B 1 239 ? 59.121 61.848 37.870 1.00 62.89 239 GLY B CA 1
ATOM 7642 C C . GLY B 1 239 ? 59.912 61.417 39.089 1.00 62.21 239 GLY B C 1
ATOM 7643 O O . GLY B 1 239 ? 59.503 60.440 39.751 1.00 61.01 239 GLY B O 1
ATOM 7644 N N . PHE B 1 240 ? 61.024 62.099 39.357 1.00 62.68 240 PHE B N 1
ATOM 7645 C CA . PHE B 1 240 ? 61.852 61.905 40.572 1.00 62.34 240 PHE B CA 1
ATOM 7646 C C . PHE B 1 240 ? 62.633 63.188 40.855 1.00 62.97 240 PHE B C 1
ATOM 7647 O O . PHE B 1 240 ? 62.741 64.051 39.963 1.00 65.12 240 PHE B O 1
ATOM 7655 N N . TYR B 1 241 ? 63.142 63.303 42.080 1.00 62.24 241 TYR B N 1
ATOM 7656 C CA . TYR B 1 241 ? 64.054 64.383 42.526 1.00 62.81 241 TYR B CA 1
ATOM 7657 C C . TYR B 1 241 ? 65.493 63.868 42.460 1.00 62.98 241 TYR B C 1
ATOM 7658 O O . TYR B 1 241 ? 65.746 62.744 42.941 1.00 62.31 241 TYR B O 1
ATOM 7667 N N . THR B 1 242 ? 66.395 64.662 41.879 1.00 63.67 242 THR B N 1
ATOM 7668 C CA . THR B 1 242 ? 67.864 64.477 41.994 1.00 64.08 242 THR B CA 1
ATOM 7669 C C . THR B 1 242 ? 68.251 64.813 43.438 1.00 64.16 242 THR B C 1
ATOM 7670 O O . THR B 1 242 ? 67.427 65.435 44.137 1.00 63.70 242 THR B O 1
ATOM 7674 N N . GLN B 1 243 ? 69.456 64.428 43.860 1.00 65.36 243 GLN B N 1
ATOM 7675 C CA . GLN B 1 243 ? 69.976 64.706 45.225 1.00 66.41 243 GLN B CA 1
ATOM 7676 C C . GLN B 1 243 ? 70.214 66.218 45.375 1.00 68.71 243 GLN B C 1
ATOM 7677 O O . GLN B 1 243 ? 70.063 66.720 46.508 1.00 68.66 243 GLN B O 1
ATOM 7683 N N . GLU B 1 244 ? 70.534 66.918 44.277 1.00 70.65 244 GLU B N 1
ATOM 7684 C CA . GLU B 1 244 ? 70.697 68.399 44.252 1.00 73.11 244 GLU B CA 1
ATOM 7685 C C . GLU B 1 244 ? 69.332 69.052 44.514 1.00 72.08 244 GLU B C 1
ATOM 7686 O O . GLU B 1 244 ? 69.270 69.984 45.340 1.00 72.64 244 GLU B O 1
ATOM 7692 N N . GLN B 1 245 ? 68.284 68.577 43.831 1.00 70.53 245 GLN B N 1
ATOM 7693 C CA . GLN B 1 245 ? 66.897 69.113 43.920 1.00 69.72 245 GLN B CA 1
ATOM 7694 C C . GLN B 1 245 ? 66.353 68.923 45.343 1.00 68.34 245 GLN B C 1
ATOM 7695 O O . GLN B 1 245 ? 65.727 69.865 45.861 1.00 68.11 245 GLN B O 1
ATOM 7701 N N . ALA B 1 246 ? 66.581 67.752 45.946 1.00 67.31 246 ALA B N 1
ATOM 7702 C CA . ALA B 1 246 ? 66.174 67.416 47.333 1.00 66.57 246 ALA B CA 1
ATOM 7703 C C . ALA B 1 246 ? 66.923 68.311 48.331 1.00 67.50 246 ALA B C 1
ATOM 7704 O O . ALA B 1 246 ? 66.297 68.745 49.316 1.00 66.58 246 ALA B O 1
ATOM 7706 N N . LYS B 1 247 ? 68.214 68.566 48.083 1.00 69.23 247 LYS B N 1
ATOM 7707 C CA . LYS B 1 247 ? 69.082 69.470 48.891 1.00 70.99 247 LYS B CA 1
ATOM 7708 C C . LYS B 1 247 ? 68.553 70.908 48.800 1.00 71.46 247 LYS B C 1
ATOM 7709 O O . LYS B 1 247 ? 68.637 71.632 49.811 1.00 72.29 247 LYS B O 1
ATOM 7715 N N . GLU B 1 248 ? 68.025 71.300 47.636 1.00 71.03 248 GLU B N 1
ATOM 7716 C CA . GLU B 1 248 ? 67.432 72.644 47.389 1.00 72.19 248 GLU B CA 1
ATOM 7717 C C . GLU B 1 248 ? 66.155 72.800 48.232 1.00 70.57 248 GLU B C 1
ATOM 7718 O O . GLU B 1 248 ? 65.866 73.937 48.648 1.00 71.43 248 GLU B O 1
ATOM 7724 N N . ILE B 1 249 ? 65.430 71.704 48.483 1.00 68.01 249 ILE B N 1
ATOM 7725 C CA . ILE B 1 249 ? 64.183 71.686 49.309 1.00 66.41 249 ILE B CA 1
ATOM 7726 C C . ILE B 1 249 ? 64.554 71.788 50.795 1.00 65.97 249 ILE B C 1
ATOM 7727 O O . ILE B 1 249 ? 63.873 72.546 51.512 1.00 65.83 249 ILE B O 1
ATOM 7732 N N . VAL B 1 250 ? 65.580 71.053 51.239 1.00 65.59 250 VAL B N 1
ATOM 7733 C CA . VAL B 1 250 ? 66.099 71.092 52.641 1.00 66.03 250 VAL B CA 1
ATOM 7734 C C . VAL B 1 250 ? 66.511 72.532 52.975 1.00 67.65 250 VAL B C 1
ATOM 7735 O O . VAL B 1 250 ? 66.135 73.012 54.063 1.00 68.18 250 VAL B O 1
ATOM 7739 N N . ASP B 1 251 ? 67.252 73.186 52.073 1.00 68.64 251 ASP B N 1
ATOM 7740 C CA . ASP B 1 251 ? 67.774 74.568 52.256 1.00 70.49 251 ASP B CA 1
ATOM 7741 C C . ASP B 1 251 ? 66.610 75.566 52.195 1.00 70.09 251 ASP B C 1
ATOM 7742 O O . ASP B 1 251 ? 66.557 76.447 53.074 1.00 70.96 251 ASP B O 1
ATOM 7747 N N . TYR B 1 252 ? 65.708 75.433 51.215 1.00 68.72 252 TYR B N 1
ATOM 7748 C CA . TYR B 1 252 ? 64.495 76.286 51.078 1.00 68.74 252 TYR B CA 1
ATOM 7749 C C . TYR B 1 252 ? 63.681 76.206 52.375 1.00 68.33 252 TYR B C 1
ATOM 7750 O O . TYR B 1 252 ? 63.206 77.254 52.849 1.00 68.85 252 TYR B O 1
ATOM 7759 N N . ALA B 1 253 ? 63.552 74.998 52.936 1.00 67.63 253 ALA B N 1
ATOM 7760 C CA . ALA B 1 253 ? 62.827 74.706 54.196 1.00 67.18 253 ALA B CA 1
ATOM 7761 C C . ALA B 1 253 ? 63.570 75.318 55.391 1.00 68.22 253 ALA B C 1
ATOM 7762 O O . ALA B 1 253 ? 62.897 75.902 56.262 1.00 68.74 253 ALA B O 1
ATOM 7764 N N . ALA B 1 254 ? 64.900 75.186 55.428 1.00 69.13 254 ALA B N 1
ATOM 7765 C CA . ALA B 1 254 ? 65.777 75.641 56.535 1.00 70.50 254 ALA B CA 1
ATOM 7766 C C . ALA B 1 254 ? 65.610 77.150 56.769 1.00 72.42 254 ALA B C 1
ATOM 7767 O O . ALA B 1 254 ? 65.551 77.556 57.949 1.00 73.15 254 ALA B O 1
ATOM 7769 N N . GLU B 1 255 ? 65.519 77.944 55.694 1.00 73.44 255 GLU B N 1
ATOM 7770 C CA . GLU B 1 255 ? 65.328 79.423 55.743 1.00 75.41 255 GLU B CA 1
ATOM 7771 C C . GLU B 1 255 ? 64.055 79.764 56.530 1.00 74.26 255 GLU B C 1
ATOM 7772 O O . GLU B 1 255 ? 64.037 80.824 57.180 1.00 75.38 255 GLU B O 1
ATOM 7778 N N . ARG B 1 256 ? 63.033 78.903 56.455 1.00 72.00 256 ARG B N 1
ATOM 7779 C CA . ARG B 1 256 ? 61.697 79.100 57.084 1.00 70.98 256 ARG B CA 1
ATOM 7780 C C . ARG B 1 256 ? 61.591 78.267 58.372 1.00 69.76 256 ARG B C 1
ATOM 7781 O O . ARG B 1 256 ? 60.471 78.150 58.906 1.00 69.36 256 ARG B O 1
ATOM 7789 N N . TYR B 1 257 ? 62.719 77.733 58.857 1.00 69.70 257 TYR B N 1
ATOM 7790 C CA . TYR B 1 257 ? 62.889 77.105 60.196 1.00 69.03 257 TYR B CA 1
ATOM 7791 C C . TYR B 1 257 ? 62.006 75.854 60.282 1.00 66.63 257 TYR B C 1
ATOM 7792 O O . TYR B 1 257 ? 61.428 75.569 61.351 1.00 66.16 257 TYR B O 1
ATOM 7801 N N . ILE B 1 258 ? 61.946 75.123 59.164 1.00 64.81 258 ILE B N 1
ATOM 7802 C CA . ILE B 1 258 ? 61.220 73.833 58.989 1.00 62.43 258 ILE B CA 1
ATOM 7803 C C . ILE B 1 258 ? 62.265 72.743 58.727 1.00 61.26 258 ILE B C 1
ATOM 7804 O O . ILE B 1 258 ? 63.033 72.885 57.757 1.00 61.06 258 ILE B O 1
ATOM 7809 N N . THR B 1 259 ? 62.297 71.706 59.568 1.00 60.36 259 THR B N 1
ATOM 7810 C CA . THR B 1 259 ? 63.110 70.479 59.359 1.00 59.10 259 THR B CA 1
ATOM 7811 C C . THR B 1 259 ? 62.325 69.529 58.449 1.00 57.26 259 THR B C 1
ATOM 7812 O O . THR B 1 259 ? 61.148 69.258 58.753 1.00 56.75 259 THR B O 1
ATOM 7816 N N . VAL B 1 260 ? 62.960 69.054 57.377 1.00 56.33 260 VAL B N 1
ATOM 7817 C CA . VAL B 1 260 ? 62.380 68.060 56.431 1.00 55.18 260 VAL B CA 1
ATOM 7818 C C . VAL B 1 260 ? 62.699 66.666 56.975 1.00 54.20 260 VAL B C 1
ATOM 7819 O O . VAL B 1 260 ? 63.886 66.298 56.978 1.00 54.44 260 VAL B O 1
ATOM 7823 N N . VAL B 1 261 ? 61.681 65.940 57.442 1.00 53.25 261 VAL B N 1
ATOM 7824 C CA . VAL B 1 261 ? 61.805 64.525 57.899 1.00 52.33 261 VAL B CA 1
ATOM 7825 C C . VAL B 1 261 ? 61.522 63.626 56.700 1.00 51.69 261 VAL B C 1
ATOM 7826 O O . VAL B 1 261 ? 60.369 63.472 56.304 1.00 51.50 261 VAL B O 1
ATOM 7830 N N . PRO B 1 262 ? 62.556 63.020 56.072 1.00 51.81 262 PRO B N 1
ATOM 7831 C CA . PRO B 1 262 ? 62.342 62.118 54.941 1.00 51.15 262 PRO B CA 1
ATOM 7832 C C . PRO B 1 262 ? 61.807 60.757 55.404 1.00 50.44 262 PRO B C 1
ATOM 7833 O O . PRO B 1 262 ? 62.175 60.321 56.482 1.00 50.51 262 PRO B O 1
ATOM 7837 N N . GLU B 1 263 ? 60.957 60.132 54.587 1.00 49.98 263 GLU B N 1
ATOM 7838 C CA . GLU B 1 263 ? 60.455 58.752 54.809 1.00 49.41 263 GLU B CA 1
ATOM 7839 C C . GLU B 1 263 ? 60.750 57.911 53.566 1.00 49.44 263 GLU B C 1
ATOM 7840 O O . GLU B 1 263 ? 60.243 58.257 52.484 1.00 49.61 263 GLU B O 1
ATOM 7846 N N . ILE B 1 264 ? 61.562 56.865 53.727 1.00 49.76 264 ILE B N 1
ATOM 7847 C CA . ILE B 1 264 ? 61.668 55.730 52.765 1.00 49.65 264 ILE B CA 1
ATOM 7848 C C . ILE B 1 264 ? 61.069 54.509 53.470 1.00 49.29 264 ILE B C 1
ATOM 7849 O O . ILE B 1 264 ? 61.792 53.812 54.210 1.00 49.56 264 ILE B O 1
ATOM 7854 N N . ASP B 1 265 ? 59.767 54.311 53.254 1.00 48.75 265 ASP B N 1
ATOM 7855 C CA . ASP B 1 265 ? 58.897 53.338 53.961 1.00 48.10 265 ASP B CA 1
ATOM 7856 C C . ASP B 1 265 ? 59.437 51.921 53.743 1.00 47.70 265 ASP B C 1
ATOM 7857 O O . ASP B 1 265 ? 59.635 51.544 52.573 1.00 48.02 265 ASP B O 1
ATOM 7862 N N . LEU B 1 266 ? 59.660 51.176 54.831 1.00 47.20 266 LEU B N 1
ATOM 7863 C CA . LEU B 1 266 ? 60.154 49.772 54.809 1.00 47.16 266 LEU B CA 1
ATOM 7864 C C . LEU B 1 266 ? 59.527 48.995 55.965 1.00 46.53 266 LEU B C 1
ATOM 7865 O O . LEU B 1 266 ? 59.129 49.593 56.962 1.00 45.78 266 LEU B O 1
ATOM 7870 N N . PRO B 1 267 ? 59.429 47.646 55.891 1.00 46.49 267 PRO B N 1
ATOM 7871 C CA . PRO B 1 267 ? 59.805 46.877 54.703 1.00 46.46 267 PRO B CA 1
ATOM 7872 C C . PRO B 1 267 ? 58.672 46.686 53.681 1.00 46.16 267 PRO B C 1
ATOM 7873 O O . PRO B 1 267 ? 58.912 46.042 52.676 1.00 45.96 267 PRO B O 1
ATOM 7877 N N . GLY B 1 268 ? 57.480 47.228 53.962 1.00 45.94 268 GLY B N 1
ATOM 7878 C CA . GLY B 1 268 ? 56.347 47.291 53.017 1.00 45.78 268 GLY B CA 1
ATOM 7879 C C . GLY B 1 268 ? 56.401 48.555 52.176 1.00 46.38 268 GLY B C 1
ATOM 7880 O O . GLY B 1 268 ? 57.355 49.339 52.357 1.00 46.68 268 GLY B O 1
ATOM 7881 N N . HIS B 1 269 ? 55.419 48.747 51.287 1.00 46.91 269 HIS B N 1
ATOM 7882 C CA . HIS B 1 269 ? 55.280 49.935 50.399 1.00 47.93 269 HIS B CA 1
ATOM 7883 C C . HIS B 1 269 ? 56.552 50.096 49.556 1.00 48.43 269 HIS B C 1
ATOM 7884 O O . HIS B 1 269 ? 57.045 51.233 49.429 1.00 49.33 269 HIS B O 1
ATOM 7891 N N . MET B 1 270 ? 57.032 48.986 48.985 1.00 48.70 270 MET B N 1
ATOM 7892 C CA . MET B 1 270 ? 58.393 48.843 48.404 1.00 49.13 270 MET B CA 1
ATOM 7893 C C . MET B 1 270 ? 58.343 48.160 47.028 1.00 49.30 270 MET B C 1
ATOM 7894 O O . MET B 1 270 ? 59.392 47.635 46.609 1.00 49.94 270 MET B O 1
ATOM 7899 N N . LEU B 1 271 ? 57.203 48.193 46.326 1.00 49.49 271 LEU B N 1
ATOM 7900 C CA . LEU B 1 271 ? 57.055 47.550 44.986 1.00 50.24 271 LEU B CA 1
ATOM 7901 C C . LEU B 1 271 ? 57.920 48.284 43.951 1.00 50.46 271 LEU B C 1
ATOM 7902 O O . LEU B 1 271 ? 58.354 47.623 42.990 1.00 50.64 271 LEU B O 1
ATOM 7907 N N . ALA B 1 272 ? 58.156 49.588 44.135 1.00 50.55 272 ALA B N 1
ATOM 7908 C CA . ALA B 1 272 ? 58.982 50.430 43.235 1.00 51.51 272 ALA B CA 1
ATOM 7909 C C . ALA B 1 272 ? 60.429 49.919 43.228 1.00 51.50 272 ALA B C 1
ATOM 7910 O O . ALA B 1 272 ? 61.006 49.796 42.131 1.00 52.04 272 ALA B O 1
ATOM 7912 N N . ALA B 1 273 ? 60.984 49.630 44.408 1.00 50.87 273 ALA B N 1
ATOM 7913 C CA . ALA B 1 273 ? 62.342 49.061 44.582 1.00 51.29 273 ALA B CA 1
ATOM 7914 C C . ALA B 1 273 ? 62.377 47.627 44.035 1.00 51.58 273 ALA B C 1
ATOM 7915 O O . ALA B 1 273 ? 63.380 47.274 43.384 1.00 52.03 273 ALA B O 1
ATOM 7917 N N . LEU B 1 274 ? 61.323 46.841 44.287 1.00 51.28 274 LEU B N 1
ATOM 7918 C CA . LEU B 1 274 ? 61.220 45.418 43.857 1.00 51.47 274 LEU B CA 1
ATOM 7919 C C . LEU B 1 274 ? 61.246 45.344 42.326 1.00 51.99 274 LEU B C 1
ATOM 7920 O O . LEU B 1 274 ? 61.921 44.444 41.797 1.00 52.35 274 LEU B O 1
ATOM 7925 N N . ALA B 1 275 ? 60.538 46.251 41.645 1.00 51.95 275 ALA B N 1
ATOM 7926 C CA . ALA B 1 275 ? 60.500 46.347 40.165 1.00 52.79 275 ALA B CA 1
ATOM 7927 C C . ALA B 1 275 ? 61.915 46.610 39.635 1.00 53.29 275 ALA B C 1
ATOM 7928 O O . ALA B 1 275 ? 62.295 45.969 38.638 1.00 53.75 275 ALA B O 1
ATOM 7930 N N . ALA B 1 276 ? 62.658 47.509 40.290 1.00 53.32 276 ALA B N 1
ATOM 7931 C CA . ALA B 1 276 ? 64.043 47.899 39.933 1.00 54.77 276 ALA B CA 1
ATOM 7932 C C . ALA B 1 276 ? 65.005 46.735 40.206 1.00 55.69 276 ALA B C 1
ATOM 7933 O O . ALA B 1 276 ? 65.822 46.428 39.313 1.00 56.25 276 ALA B O 1
ATOM 7935 N N . TYR B 1 277 ? 64.905 46.117 41.391 1.00 55.90 277 TYR B N 1
ATOM 7936 C CA . TYR B 1 277 ? 65.798 45.030 41.876 1.00 56.66 277 TYR B CA 1
ATOM 7937 C C . TYR B 1 277 ? 64.957 43.871 42.411 1.00 56.20 277 TYR B C 1
ATOM 7938 O O . TYR B 1 277 ? 64.807 43.717 43.620 1.00 55.61 277 TYR B O 1
ATOM 7947 N N . PRO B 1 278 ? 64.376 43.029 41.524 1.00 57.20 278 PRO B N 1
ATOM 7948 C CA . PRO B 1 278 ? 63.508 41.923 41.944 1.00 57.28 278 PRO B CA 1
ATOM 7949 C C . PRO B 1 278 ? 64.127 40.853 42.863 1.00 57.66 278 PRO B C 1
ATOM 7950 O O . PRO B 1 278 ? 63.371 40.095 43.439 1.00 58.42 278 PRO B O 1
ATOM 7954 N N . GLU B 1 279 ? 65.455 40.809 43.001 1.00 58.10 279 GLU B N 1
ATOM 7955 C CA . GLU B 1 279 ? 66.150 39.867 43.923 1.00 57.92 279 GLU B CA 1
ATOM 7956 C C . GLU B 1 279 ? 65.880 40.263 45.387 1.00 56.35 279 GLU B C 1
ATOM 7957 O O . GLU B 1 279 ? 66.133 39.420 46.272 1.00 55.57 279 GLU B O 1
ATOM 7963 N N . LEU B 1 280 ? 65.369 41.477 45.638 1.00 54.52 280 LEU B N 1
ATOM 7964 C CA . LEU B 1 280 ? 65.069 41.997 47.003 1.00 53.12 280 LEU B CA 1
ATOM 7965 C C . LEU B 1 280 ? 63.752 41.412 47.540 1.00 51.95 280 LEU B C 1
ATOM 7966 O O . LEU B 1 280 ? 63.495 41.567 48.748 1.00 51.05 280 LEU B O 1
ATOM 7971 N N . GLY B 1 281 ? 62.944 40.776 46.685 1.00 51.69 281 GLY B N 1
ATOM 7972 C CA . GLY B 1 281 ? 61.643 40.187 47.060 1.00 50.94 281 GLY B CA 1
ATOM 7973 C C . GLY B 1 281 ? 61.760 38.701 47.348 1.00 50.63 281 GLY B C 1
ATOM 7974 O O . GLY B 1 281 ? 62.735 38.089 46.881 1.00 51.77 281 GLY B O 1
ATOM 7975 N N . CYS B 1 282 ? 60.800 38.143 48.090 1.00 49.75 282 CYS B N 1
ATOM 7976 C CA . CYS B 1 282 ? 60.771 36.716 48.514 1.00 50.06 282 CYS B CA 1
ATOM 7977 C C . CYS B 1 282 ? 60.693 35.809 47.278 1.00 51.19 282 CYS B C 1
ATOM 7978 O O . CYS B 1 282 ? 61.530 34.893 47.171 1.00 52.00 282 CYS B O 1
ATOM 7981 N N . THR B 1 283 ? 59.742 36.071 46.375 1.00 51.94 283 THR B N 1
ATOM 7982 C CA . THR B 1 283 ? 59.440 35.229 45.182 1.00 53.16 283 THR B CA 1
ATOM 7983 C C . THR B 1 283 ? 60.528 35.404 44.115 1.00 54.39 283 THR B C 1
ATOM 7984 O O . THR B 1 283 ? 60.689 34.483 43.293 1.00 54.88 283 THR B O 1
ATOM 7988 N N . GLY B 1 284 ? 61.225 36.545 44.114 1.00 55.20 284 GLY B N 1
ATOM 7989 C CA . GLY B 1 284 ? 62.254 36.885 43.112 1.00 56.84 284 GLY B CA 1
ATOM 7990 C C . GLY B 1 284 ? 61.663 37.524 41.863 1.00 58.36 284 GLY B C 1
ATOM 7991 O O . GLY B 1 284 ? 62.439 37.776 40.918 1.00 59.16 284 GLY B O 1
ATOM 7992 N N . GLY B 1 285 ? 60.344 37.766 41.843 1.00 59.27 285 GLY B N 1
ATOM 7993 C CA . GLY B 1 285 ? 59.644 38.506 40.772 1.00 60.55 285 GLY B CA 1
ATOM 7994 C C . GLY B 1 285 ? 58.890 37.588 39.810 1.00 62.28 285 GLY B C 1
ATOM 7995 O O . GLY B 1 285 ? 58.707 36.404 40.089 1.00 63.10 285 GLY B O 1
ATOM 7996 N N . PRO B 1 286 ? 58.418 38.104 38.650 1.00 63.54 286 PRO B N 1
ATOM 7997 C CA . PRO B 1 286 ? 58.655 39.493 38.253 1.00 63.00 286 PRO B CA 1
ATOM 7998 C C . PRO B 1 286 ? 57.719 40.458 38.996 1.00 61.13 286 PRO B C 1
ATOM 7999 O O . PRO B 1 286 ? 56.629 40.048 39.357 1.00 60.78 286 PRO B O 1
ATOM 8003 N N . TYR B 1 287 ? 58.172 41.695 39.215 1.00 59.67 287 TYR B N 1
ATOM 8004 C CA . TYR B 1 287 ? 57.403 42.783 39.872 1.00 58.16 287 TYR B CA 1
ATOM 8005 C C . TYR B 1 287 ? 57.282 43.975 38.916 1.00 57.96 287 TYR B C 1
ATOM 8006 O O . TYR B 1 287 ? 58.204 44.214 38.117 1.00 57.77 287 TYR B O 1
ATOM 8015 N N . GLU B 1 288 ? 56.167 44.702 39.010 1.00 57.47 288 GLU B N 1
ATOM 8016 C CA . GLU B 1 288 ? 55.910 45.964 38.268 1.00 58.03 288 GLU B CA 1
ATOM 8017 C C . GLU B 1 288 ? 55.620 47.064 39.289 1.00 56.32 288 GLU B C 1
ATOM 8018 O O . GLU B 1 288 ? 55.005 46.748 40.325 1.00 55.81 288 GLU B O 1
ATOM 8024 N N . VAL B 1 289 ? 56.045 48.299 39.005 1.00 55.81 289 VAL B N 1
ATOM 8025 C CA . VAL B 1 289 ? 55.621 49.512 39.767 1.00 54.70 289 VAL B CA 1
ATOM 8026 C C . VAL B 1 289 ? 54.090 49.550 39.704 1.00 54.37 289 VAL B C 1
ATOM 8027 O O . VAL B 1 289 ? 53.547 49.356 38.601 1.00 55.04 289 VAL B O 1
ATOM 8031 N N . TRP B 1 290 ? 53.421 49.755 40.842 1.00 53.72 290 TRP B N 1
ATOM 8032 C CA . TRP B 1 290 ? 51.960 49.519 40.983 1.00 53.88 290 TRP B CA 1
ATOM 8033 C C . TRP B 1 290 ? 51.173 50.671 40.345 1.00 54.84 290 TRP B C 1
ATOM 8034 O O . TRP B 1 290 ? 51.505 51.844 40.615 1.00 54.46 290 TRP B O 1
ATOM 8045 N N . ARG B 1 291 ? 50.172 50.332 39.525 1.00 55.68 291 ARG B N 1
ATOM 8046 C CA . ARG B 1 291 ? 49.288 51.297 38.816 1.00 56.45 291 ARG B CA 1
ATOM 8047 C C . ARG B 1 291 ? 48.069 51.630 39.685 1.00 55.48 291 ARG B C 1
ATOM 8048 O O . ARG B 1 291 ? 47.365 52.598 39.347 1.00 56.52 291 ARG B O 1
ATOM 8056 N N . GLN B 1 292 ? 47.821 50.856 40.748 1.00 54.57 292 GLN B N 1
ATOM 8057 C CA . GLN B 1 292 ? 46.601 50.973 41.595 1.00 53.74 292 GLN B CA 1
ATOM 8058 C C . GLN B 1 292 ? 46.989 51.203 43.061 1.00 51.29 292 GLN B C 1
ATOM 8059 O O . GLN B 1 292 ? 48.193 51.173 43.372 1.00 51.11 292 GLN B O 1
ATOM 8065 N N . TRP B 1 293 ? 45.984 51.431 43.912 1.00 49.45 293 TRP B N 1
ATOM 8066 C CA . TRP B 1 293 ? 46.125 51.838 45.336 1.00 47.91 293 TRP B CA 1
ATOM 8067 C C . TRP B 1 293 ? 45.831 50.646 46.254 1.00 46.56 293 TRP B C 1
ATOM 8068 O O . TRP B 1 293 ? 45.310 49.630 45.758 1.00 46.41 293 TRP B O 1
ATOM 8079 N N . GLY B 1 294 ? 46.135 50.795 47.548 1.00 45.45 294 GLY B N 1
ATOM 8080 C CA . GLY B 1 294 ? 45.905 49.780 48.594 1.00 44.60 294 GLY B CA 1
ATOM 8081 C C . GLY B 1 294 ? 47.210 49.240 49.156 1.00 44.80 294 GLY B C 1
ATOM 8082 O O . GLY B 1 294 ? 48.223 49.970 49.133 1.00 44.12 294 GLY B O 1
ATOM 8083 N N . VAL B 1 295 ? 47.186 47.994 49.635 1.00 45.19 295 VAL B N 1
ATOM 8084 C CA . VAL B 1 295 ? 48.308 47.347 50.376 1.00 45.61 295 VAL B CA 1
ATOM 8085 C C . VAL B 1 295 ? 48.834 46.179 49.535 1.00 46.08 295 VAL B C 1
ATOM 8086 O O . VAL B 1 295 ? 48.052 45.253 49.261 1.00 46.37 295 VAL B O 1
ATOM 8090 N N . ALA B 1 296 ? 50.107 46.243 49.132 1.00 46.54 296 ALA B N 1
ATOM 8091 C CA . ALA B 1 296 ? 50.806 45.207 48.335 1.00 47.87 296 ALA B CA 1
ATOM 8092 C C . ALA B 1 296 ? 51.330 44.109 49.267 1.00 48.00 296 ALA B C 1
ATOM 8093 O O . ALA B 1 296 ? 51.931 44.452 50.302 1.00 47.79 296 ALA B O 1
ATOM 8095 N N . ASP B 1 297 ? 51.116 42.842 48.901 1.00 48.55 297 ASP B N 1
ATOM 8096 C CA . ASP B 1 297 ? 51.605 41.655 49.653 1.00 49.22 297 ASP B CA 1
ATOM 8097 C C . ASP B 1 297 ? 53.105 41.466 49.388 1.00 49.46 297 ASP B C 1
ATOM 8098 O O . ASP B 1 297 ? 53.803 40.964 50.288 1.00 49.75 297 ASP B O 1
ATOM 8103 N N . ASP B 1 298 ? 53.578 41.850 48.200 1.00 49.74 298 ASP B N 1
ATOM 8104 C CA . ASP B 1 298 ? 55.000 41.712 47.786 1.00 50.02 298 ASP B CA 1
ATOM 8105 C C . ASP B 1 298 ? 55.814 42.836 48.436 1.00 48.47 298 ASP B C 1
ATOM 8106 O O . ASP B 1 298 ? 55.618 44.010 48.067 1.00 48.07 298 ASP B O 1
ATOM 8111 N N . VAL B 1 299 ? 56.700 42.461 49.363 1.00 47.29 299 VAL B N 1
ATOM 8112 C CA . VAL B 1 299 ? 57.484 43.377 50.243 1.00 46.30 299 VAL B CA 1
ATOM 8113 C C . VAL B 1 299 ? 58.955 42.940 50.218 1.00 45.90 299 VAL B C 1
ATOM 8114 O O . VAL B 1 299 ? 59.251 41.884 49.622 1.00 46.21 299 VAL B O 1
ATOM 8118 N N . LEU B 1 300 ? 59.840 43.724 50.839 1.00 45.07 300 LEU B N 1
ATOM 8119 C CA . LEU B 1 300 ? 61.276 43.378 50.995 1.00 45.04 300 LEU B CA 1
ATOM 8120 C C . LEU B 1 300 ? 61.376 42.059 51.769 1.00 44.87 300 LEU B C 1
ATOM 8121 O O . LEU B 1 300 ? 60.597 41.873 52.715 1.00 43.87 300 LEU B O 1
ATOM 8126 N N . CYS B 1 301 ? 62.289 41.181 51.350 1.00 45.45 301 CYS B N 1
ATOM 8127 C CA . CYS B 1 301 ? 62.563 39.857 51.967 1.00 45.67 301 CYS B CA 1
ATOM 8128 C C . CYS B 1 301 ? 63.511 40.042 53.160 1.00 46.37 301 CYS B C 1
ATOM 8129 O O . CYS B 1 301 ? 64.711 40.292 52.931 1.00 47.38 301 CYS B O 1
ATOM 8132 N N . ALA B 1 302 ? 62.990 39.926 54.385 1.00 46.36 302 ALA B N 1
ATOM 8133 C CA . ALA B 1 302 ? 63.735 40.134 55.650 1.00 46.38 302 ALA B CA 1
ATOM 8134 C C . ALA B 1 302 ? 64.839 39.079 55.798 1.00 47.08 302 ALA B C 1
ATOM 8135 O O . ALA B 1 302 ? 65.857 39.383 56.451 1.00 47.15 302 ALA B O 1
ATOM 8137 N N . GLY B 1 303 ? 64.655 37.897 55.199 1.00 47.64 303 GLY B N 1
ATOM 8138 C CA . GLY B 1 303 ? 65.600 36.765 55.274 1.00 48.48 303 GLY B CA 1
ATOM 8139 C C . GLY B 1 303 ? 66.740 36.872 54.272 1.00 49.43 303 GLY B C 1
ATOM 8140 O O . GLY B 1 303 ? 67.564 35.939 54.229 1.00 49.87 303 GLY B O 1
ATOM 8141 N N . ASN B 1 304 ? 66.798 37.961 53.497 1.00 50.24 304 ASN B N 1
ATOM 8142 C CA . ASN B 1 304 ? 67.799 38.182 52.418 1.00 51.19 304 ASN B CA 1
ATOM 8143 C C . ASN B 1 304 ? 68.808 39.241 52.882 1.00 51.99 304 ASN B C 1
ATOM 8144 O O . ASN B 1 304 ? 68.385 40.383 53.137 1.00 51.82 304 ASN B O 1
ATOM 8149 N N . ASP B 1 305 ? 70.090 38.873 52.970 1.00 53.48 305 ASP B N 1
ATOM 8150 C CA . ASP B 1 305 ? 71.192 39.751 53.455 1.00 54.60 305 ASP B CA 1
ATOM 8151 C C . ASP B 1 305 ? 71.340 40.964 52.526 1.00 55.30 305 ASP B C 1
ATOM 8152 O O . ASP B 1 305 ? 71.696 42.045 53.036 1.00 54.91 305 ASP B O 1
ATOM 8157 N N . GLN B 1 306 ? 71.075 40.792 51.225 1.00 56.44 306 GLN B N 1
ATOM 8158 C CA . GLN B 1 306 ? 71.134 41.875 50.203 1.00 57.63 306 GLN B CA 1
ATOM 8159 C C . GLN B 1 306 ? 70.134 42.984 50.554 1.00 56.42 306 GLN B C 1
ATOM 8160 O O . GLN B 1 306 ? 70.426 44.154 50.241 1.00 56.72 306 GLN B O 1
ATOM 8166 N N . VAL B 1 307 ? 68.991 42.634 51.155 1.00 54.79 307 VAL B N 1
ATOM 8167 C CA . VAL B 1 307 ? 67.938 43.612 51.561 1.00 53.93 307 VAL B CA 1
ATOM 8168 C C . VAL B 1 307 ? 68.512 44.524 52.650 1.00 53.78 307 VAL B C 1
ATOM 8169 O O . VAL B 1 307 ? 68.351 45.753 52.530 1.00 53.49 307 VAL B O 1
ATOM 8173 N N . LEU B 1 308 ? 69.163 43.946 53.662 1.00 53.80 308 LEU B N 1
ATOM 8174 C CA . LEU B 1 308 ? 69.746 44.703 54.801 1.00 54.22 308 LEU B CA 1
ATOM 8175 C C . LEU B 1 308 ? 70.827 45.654 54.278 1.00 54.86 308 LEU B C 1
ATOM 8176 O O . LEU B 1 308 ? 70.842 46.821 54.717 1.00 55.18 308 LEU B O 1
ATOM 8181 N N . LYS B 1 309 ? 71.676 45.182 53.359 1.00 55.36 309 LYS B N 1
ATOM 8182 C CA . LYS B 1 309 ? 72.767 45.987 52.748 1.00 56.47 309 LYS B CA 1
ATOM 8183 C C . LYS B 1 309 ? 72.147 47.109 51.904 1.00 55.86 309 LYS B C 1
ATOM 8184 O O . LYS B 1 309 ? 72.602 48.260 52.042 1.00 56.42 309 LYS B O 1
ATOM 8190 N N . PHE B 1 310 ? 71.141 46.790 51.081 1.00 55.02 310 PHE B N 1
ATOM 8191 C CA . PHE B 1 310 ? 70.396 47.760 50.233 1.00 54.83 310 PHE B CA 1
ATOM 8192 C C . PHE B 1 310 ? 69.870 48.906 51.109 1.00 54.37 310 PHE B C 1
ATOM 8193 O O . PHE B 1 310 ? 70.075 50.074 50.741 1.00 54.45 310 PHE B O 1
ATOM 8201 N N . LEU B 1 311 ? 69.230 48.581 52.236 1.00 53.99 311 LEU B N 1
ATOM 8202 C CA . LEU B 1 311 ? 68.629 49.578 53.164 1.00 54.46 311 LEU B CA 1
ATOM 8203 C C . LEU B 1 311 ? 69.727 50.463 53.769 1.00 55.66 311 LEU B C 1
ATOM 8204 O O . LEU B 1 311 ? 69.526 51.688 53.798 1.00 55.84 311 LEU B O 1
ATOM 8209 N N . GLU B 1 312 ? 70.837 49.873 54.230 1.00 56.66 312 GLU B N 1
ATOM 8210 C CA . GLU B 1 312 ? 71.993 50.606 54.818 1.00 57.85 312 GLU B CA 1
ATOM 8211 C C . GLU B 1 312 ? 72.531 51.617 53.798 1.00 58.51 312 GLU B C 1
ATOM 8212 O O . GLU B 1 312 ? 72.746 52.788 54.176 1.00 58.81 312 GLU B O 1
ATOM 8218 N N . ASP B 1 313 ? 72.730 51.175 52.553 1.00 58.47 313 ASP B N 1
ATOM 8219 C CA . ASP B 1 313 ? 73.292 51.987 51.441 1.00 59.03 313 ASP B CA 1
ATOM 8220 C C . ASP B 1 313 ? 72.339 53.138 51.098 1.00 58.87 313 ASP B C 1
ATOM 8221 O O . ASP B 1 313 ? 72.834 54.268 50.916 1.00 60.29 313 ASP B O 1
ATOM 8226 N N . VAL B 1 314 ? 71.033 52.857 51.001 1.00 57.66 314 VAL B N 1
ATOM 8227 C CA . VAL B 1 314 ? 69.975 53.857 50.659 1.00 56.86 314 VAL B CA 1
ATOM 8228 C C . VAL B 1 314 ? 69.896 54.903 51.777 1.00 56.37 314 VAL B C 1
ATOM 8229 O O . VAL B 1 314 ? 69.837 56.104 51.451 1.00 56.56 314 VAL B O 1
ATOM 8233 N N . TYR B 1 315 ? 69.882 54.465 53.039 1.00 55.56 315 TYR B N 1
ATOM 8234 C CA . TYR B 1 315 ? 69.755 55.355 54.224 1.00 55.91 315 TYR B CA 1
ATOM 8235 C C . TYR B 1 315 ? 71.082 56.077 54.469 1.00 57.01 315 TYR B C 1
ATOM 8236 O O . TYR B 1 315 ? 71.042 57.200 55.001 1.00 56.81 315 TYR B O 1
ATOM 8245 N N . GLY B 1 316 ? 72.205 55.462 54.079 1.00 58.18 316 GLY B N 1
ATOM 8246 C CA . GLY B 1 316 ? 73.536 56.102 54.064 1.00 59.26 316 GLY B CA 1
ATOM 8247 C C . GLY B 1 316 ? 73.520 57.371 53.230 1.00 60.05 316 GLY B C 1
ATOM 8248 O O . GLY B 1 316 ? 73.890 58.435 53.765 1.00 60.56 316 GLY B O 1
ATOM 8249 N N . GLU B 1 317 ? 73.074 57.264 51.974 1.00 60.37 317 GLU B N 1
ATOM 8250 C CA . GLU B 1 317 ? 72.976 58.394 51.010 1.00 61.67 317 GLU B CA 1
ATOM 8251 C C . GLU B 1 317 ? 71.876 59.371 51.448 1.00 61.28 317 GLU B C 1
ATOM 8252 O O . GLU B 1 317 ? 72.014 60.575 51.155 1.00 61.85 317 GLU B O 1
ATOM 8258 N N . LEU B 1 318 ? 70.824 58.876 52.109 1.00 59.99 318 LEU B N 1
ATOM 8259 C CA . LEU B 1 318 ? 69.658 59.691 52.547 1.00 59.79 318 LEU B CA 1
ATOM 8260 C C . LEU B 1 318 ? 70.107 60.740 53.573 1.00 60.89 318 LEU B C 1
ATOM 8261 O O . LEU B 1 318 ? 69.739 61.918 53.399 1.00 61.59 318 LEU B O 1
ATOM 8266 N N . ILE B 1 319 ? 70.870 60.330 54.593 1.00 61.33 319 ILE B N 1
ATOM 8267 C CA . ILE B 1 319 ? 71.253 61.190 55.757 1.00 62.43 319 ILE B CA 1
ATOM 8268 C C . ILE B 1 319 ? 72.341 62.194 55.354 1.00 63.78 319 ILE B C 1
ATOM 8269 O O . ILE B 1 319 ? 72.566 63.141 56.133 1.00 63.94 319 ILE B O 1
ATOM 8274 N N . GLU B 1 320 ? 72.994 61.999 54.203 1.00 64.95 320 GLU B N 1
ATOM 8275 C CA . GLU B 1 320 ? 73.962 62.973 53.624 1.00 67.22 320 GLU B CA 1
ATOM 8276 C C . GLU B 1 320 ? 73.196 64.123 52.956 1.00 66.64 320 GLU B C 1
ATOM 8277 O O . GLU B 1 320 ? 73.752 65.234 52.900 1.00 67.78 320 GLU B O 1
ATOM 8283 N N . ILE B 1 321 ? 71.970 63.871 52.484 1.00 64.88 321 ILE B N 1
ATOM 8284 C CA . ILE B 1 321 ? 71.083 64.883 51.832 1.00 64.65 321 ILE B CA 1
ATOM 8285 C C . ILE B 1 321 ? 70.269 65.611 52.910 1.00 63.94 321 ILE B C 1
ATOM 8286 O O . ILE B 1 321 ? 70.213 66.857 52.861 1.00 65.05 321 ILE B O 1
ATOM 8291 N N . PHE B 1 322 ? 69.655 64.857 53.830 1.00 62.06 322 PHE B N 1
ATOM 8292 C CA . PHE B 1 322 ? 68.739 65.358 54.890 1.00 61.10 322 PHE B CA 1
ATOM 8293 C C . PHE B 1 322 ? 69.448 65.325 56.245 1.00 60.69 322 PHE B C 1
ATOM 8294 O O . PHE B 1 322 ? 69.759 64.249 56.752 1.00 59.17 322 PHE B O 1
ATOM 8302 N N . PRO B 1 323 ? 69.731 66.493 56.870 1.00 61.34 323 PRO B N 1
ATOM 8303 C CA . PRO B 1 323 ? 70.370 66.535 58.190 1.00 61.94 323 PRO B CA 1
ATOM 8304 C C . PRO B 1 323 ? 69.460 66.356 59.421 1.00 61.28 323 PRO B C 1
ATOM 8305 O O . PRO B 1 323 ? 69.995 66.344 60.518 1.00 61.21 323 PRO B O 1
ATOM 8309 N N . SER B 1 324 ? 68.139 66.229 59.231 1.00 60.38 324 SER B N 1
ATOM 8310 C CA . SER B 1 324 ? 67.138 65.996 60.310 1.00 59.87 324 SER B CA 1
ATOM 8311 C C . SER B 1 324 ? 67.650 64.925 61.282 1.00 59.47 324 SER B C 1
ATOM 8312 O O . SER B 1 324 ? 68.055 63.847 60.806 1.00 58.13 324 SER B O 1
ATOM 8315 N N . GLU B 1 325 ? 67.626 65.216 62.588 1.00 60.36 325 GLU B N 1
ATOM 8316 C CA . GLU B 1 325 ? 68.009 64.260 63.663 1.00 60.51 325 GLU B CA 1
ATOM 8317 C C . GLU B 1 325 ? 67.112 63.020 63.561 1.00 58.89 325 GLU B C 1
ATOM 8318 O O . GLU B 1 325 ? 67.635 61.900 63.723 1.00 58.71 325 GLU B O 1
ATOM 8324 N N . TYR B 1 326 ? 65.818 63.222 63.289 1.00 57.49 326 TYR B N 1
ATOM 8325 C CA . TYR B 1 326 ? 64.791 62.154 63.180 1.00 55.86 326 TYR B CA 1
ATOM 8326 C C . TYR B 1 326 ? 64.620 61.768 61.706 1.00 54.73 326 TYR B C 1
ATOM 8327 O O . TYR B 1 326 ? 64.529 62.664 60.846 1.00 54.96 326 TYR B O 1
ATOM 8336 N N . ILE B 1 327 ? 64.618 60.460 61.435 1.00 53.48 327 ILE B N 1
ATOM 8337 C CA . ILE B 1 327 ? 64.462 59.859 60.078 1.00 52.53 327 ILE B CA 1
ATOM 8338 C C . ILE B 1 327 ? 63.320 58.841 60.144 1.00 51.35 327 ILE B C 1
ATOM 8339 O O . ILE B 1 327 ? 63.386 57.944 61.003 1.00 51.56 327 ILE B O 1
ATOM 8344 N N . HIS B 1 328 ? 62.317 58.975 59.272 1.00 50.14 328 HIS B N 1
ATOM 8345 C CA . HIS B 1 328 ? 61.103 58.119 59.249 1.00 49.14 328 HIS B CA 1
ATOM 8346 C C . HIS B 1 328 ? 61.380 56.883 58.385 1.00 48.72 328 HIS B C 1
ATOM 8347 O O . HIS B 1 328 ? 61.673 57.060 57.190 1.00 48.59 328 HIS B O 1
ATOM 8354 N N . VAL B 1 329 ? 61.302 55.684 58.974 1.00 48.42 329 VAL B N 1
ATOM 8355 C CA . VAL B 1 329 ? 61.593 54.390 58.283 1.00 48.21 329 VAL B CA 1
ATOM 8356 C C . VAL B 1 329 ? 60.279 53.709 57.876 1.00 47.62 329 VAL B C 1
ATOM 8357 O O . VAL B 1 329 ? 60.350 52.658 57.210 1.00 47.55 329 VAL B O 1
ATOM 8361 N N . GLY B 1 330 ? 59.133 54.284 58.255 1.00 47.52 330 GLY B N 1
ATOM 8362 C CA . GLY B 1 330 ? 57.792 53.792 57.884 1.00 46.82 330 GLY B CA 1
ATOM 8363 C C . GLY B 1 330 ? 57.343 52.649 58.779 1.00 46.37 330 GLY B C 1
ATOM 8364 O O . GLY B 1 330 ? 57.134 52.896 59.981 1.00 46.30 330 GLY B O 1
ATOM 8365 N N . GLY B 1 331 ? 57.191 51.446 58.212 1.00 46.34 331 GLY B N 1
ATOM 8366 C CA . GLY B 1 331 ? 56.836 50.212 58.940 1.00 46.56 331 GLY B CA 1
ATOM 8367 C C . GLY B 1 331 ? 55.352 49.887 58.873 1.00 46.43 331 GLY B C 1
ATOM 8368 O O . GLY B 1 331 ? 54.948 48.902 59.520 1.00 46.42 331 GLY B O 1
ATOM 8369 N N . ASP B 1 332 ? 54.567 50.663 58.116 1.00 46.73 332 ASP B N 1
ATOM 8370 C CA . ASP B 1 332 ? 53.086 50.526 58.050 1.00 46.79 332 ASP B CA 1
ATOM 8371 C C . ASP B 1 332 ? 52.699 49.431 57.051 1.00 46.43 332 ASP B C 1
ATOM 8372 O O . ASP B 1 332 ? 53.442 49.228 56.072 1.00 46.20 332 ASP B O 1
ATOM 8377 N N . GLU B 1 333 ? 51.576 48.757 57.317 1.00 46.89 333 GLU B N 1
ATOM 8378 C CA . GLU B 1 333 ? 50.843 47.891 56.357 1.00 47.61 333 GLU B CA 1
ATOM 8379 C C . GLU B 1 333 ? 51.834 46.999 55.607 1.00 47.94 333 GLU B C 1
ATOM 8380 O O . GLU B 1 333 ? 51.851 47.048 54.360 1.00 48.90 333 GLU B O 1
ATOM 8386 N N . CYS B 1 334 ? 52.655 46.251 56.344 1.00 48.32 334 CYS B N 1
ATOM 8387 C CA . CYS B 1 334 ? 53.542 45.194 55.800 1.00 48.37 334 CYS B CA 1
ATOM 8388 C C . CYS B 1 334 ? 52.897 43.844 56.093 1.00 48.12 334 CYS B C 1
ATOM 8389 O O . CYS B 1 334 ? 53.059 43.308 57.187 1.00 47.55 334 CYS B O 1
ATOM 8392 N N . PRO B 1 335 ? 52.120 43.274 55.141 1.00 47.99 335 PRO B N 1
ATOM 8393 C CA . PRO B 1 335 ? 51.516 41.957 55.330 1.00 48.19 335 PRO B CA 1
ATOM 8394 C C . PRO B 1 335 ? 52.610 40.883 55.417 1.00 48.88 335 PRO B C 1
ATOM 8395 O O . PRO B 1 335 ? 53.658 41.050 54.813 1.00 48.77 335 PRO B O 1
ATOM 8399 N N . LYS B 1 336 ? 52.327 39.812 56.161 1.00 49.31 336 LYS B N 1
ATOM 8400 C CA . LYS B 1 336 ? 53.305 38.770 56.563 1.00 49.67 336 LYS B CA 1
ATOM 8401 C C . LYS B 1 336 ? 53.104 37.517 55.704 1.00 50.45 336 LYS B C 1
ATOM 8402 O O . LYS B 1 336 ? 53.689 36.474 56.040 1.00 51.26 336 LYS B O 1
ATOM 8408 N N . VAL B 1 337 ? 52.356 37.646 54.605 1.00 50.95 337 VAL B N 1
ATOM 8409 C CA . VAL B 1 337 ? 51.824 36.514 53.787 1.00 51.75 337 VAL B CA 1
ATOM 8410 C C . VAL B 1 337 ? 52.981 35.870 53.012 1.00 51.81 337 VAL B C 1
ATOM 8411 O O . VAL B 1 337 ? 53.008 34.629 52.931 1.00 53.40 337 VAL B O 1
ATOM 8415 N N . ARG B 1 338 ? 53.894 36.681 52.465 1.00 50.71 338 ARG B N 1
ATOM 8416 C CA . ARG B 1 338 ? 55.066 36.208 51.680 1.00 50.88 338 ARG B CA 1
ATOM 8417 C C . ARG B 1 338 ? 56.135 35.640 52.622 1.00 50.49 338 ARG B C 1
ATOM 8418 O O . ARG B 1 338 ? 56.747 34.623 52.248 1.00 51.26 338 ARG B O 1
ATOM 8426 N N . TRP B 1 339 ? 56.348 36.272 53.782 1.00 49.48 339 TRP B N 1
ATOM 8427 C CA . TRP B 1 339 ? 57.333 35.841 54.813 1.00 49.69 339 TRP B CA 1
ATOM 8428 C C . TRP B 1 339 ? 56.954 34.462 55.361 1.00 51.11 339 TRP B C 1
ATOM 8429 O O . TRP B 1 339 ? 57.876 33.678 55.653 1.00 51.41 339 TRP B O 1
ATOM 8440 N N . GLU B 1 340 ? 55.651 34.188 55.499 1.00 52.94 340 GLU B N 1
ATOM 8441 C CA . GLU B 1 340 ? 55.100 32.892 55.990 1.00 54.76 340 GLU B CA 1
ATOM 8442 C C . GLU B 1 340 ? 55.570 31.746 55.082 1.00 55.82 340 GLU B C 1
ATOM 8443 O O . GLU B 1 340 ? 55.779 30.638 55.604 1.00 56.56 340 GLU B O 1
ATOM 8449 N N . LYS B 1 341 ? 55.741 32.019 53.782 1.00 56.55 341 LYS B N 1
ATOM 8450 C CA . LYS B 1 341 ? 55.992 31.022 52.704 1.00 57.36 341 LYS B CA 1
ATOM 8451 C C . LYS B 1 341 ? 57.444 31.084 52.208 1.00 55.90 341 LYS B C 1
ATOM 8452 O O . LYS B 1 341 ? 57.798 30.250 51.351 1.00 56.50 341 LYS B O 1
ATOM 8458 N N . CYS B 1 342 ? 58.247 32.032 52.701 1.00 53.50 342 CYS B N 1
ATOM 8459 C CA . CYS B 1 342 ? 59.622 32.318 52.204 1.00 53.04 342 CYS B CA 1
ATOM 8460 C C . CYS B 1 342 ? 60.647 31.495 52.991 1.00 52.70 342 CYS B C 1
ATOM 8461 O O . CYS B 1 342 ? 60.777 31.653 54.203 1.00 52.18 342 CYS B O 1
ATOM 8464 N N . PRO B 1 343 ? 61.402 30.578 52.339 1.00 52.50 343 PRO B N 1
ATOM 8465 C CA . PRO B 1 343 ? 62.365 29.739 53.054 1.00 52.38 343 PRO B CA 1
ATOM 8466 C C . PRO B 1 343 ? 63.506 30.562 53.676 1.00 51.40 343 PRO B C 1
ATOM 8467 O O . PRO B 1 343 ? 63.999 30.169 54.714 1.00 51.39 343 PRO B O 1
ATOM 8471 N N . LYS B 1 344 ? 63.881 31.676 53.040 1.00 50.60 344 LYS B N 1
ATOM 8472 C CA . LYS B 1 344 ? 64.908 32.625 53.549 1.00 49.88 344 LYS B CA 1
ATOM 8473 C C . LYS B 1 344 ? 64.393 33.274 54.838 1.00 49.28 344 LYS B C 1
ATOM 8474 O O . LYS B 1 344 ? 65.117 33.224 55.845 1.00 49.30 344 LYS B O 1
ATOM 8480 N N . CYS B 1 345 ? 63.189 33.857 54.798 1.00 48.59 345 CYS B N 1
ATOM 8481 C CA . CYS B 1 345 ? 62.541 34.539 55.952 1.00 47.80 345 CYS B CA 1
ATOM 8482 C C . CYS B 1 345 ? 62.333 33.539 57.102 1.00 47.91 345 CYS B C 1
ATOM 8483 O O . CYS B 1 345 ? 62.631 33.912 58.253 1.00 47.33 345 CYS B O 1
ATOM 8486 N N . GLN B 1 346 ? 61.877 32.312 56.813 1.00 48.07 346 GLN B N 1
ATOM 8487 C CA . GLN B 1 346 ? 61.662 31.251 57.841 1.00 48.90 346 GLN B CA 1
ATOM 8488 C C . GLN B 1 346 ? 63.014 30.802 58.422 1.00 49.05 346 GLN B C 1
ATOM 8489 O O . GLN B 1 346 ? 63.058 30.508 59.630 1.00 49.23 346 GLN B O 1
ATOM 8495 N N . ALA B 1 347 ? 64.075 30.765 57.606 1.00 49.00 347 ALA B N 1
ATOM 8496 C CA . ALA B 1 347 ? 65.459 30.437 58.029 1.00 49.25 347 ALA B CA 1
ATOM 8497 C C . ALA B 1 347 ? 65.957 31.477 59.042 1.00 49.05 347 ALA B C 1
ATOM 8498 O O . ALA B 1 347 ? 66.578 31.068 60.043 1.00 50.34 347 ALA B O 1
ATOM 8500 N N . ARG B 1 348 ? 65.697 32.764 58.786 1.00 48.49 348 ARG B N 1
ATOM 8501 C CA . ARG B 1 348 ? 66.014 33.893 59.705 1.00 48.33 348 ARG B CA 1
ATOM 8502 C C . ARG B 1 348 ? 65.291 33.680 61.040 1.00 48.10 348 ARG B C 1
ATOM 8503 O O . ARG B 1 348 ? 65.954 33.764 62.091 1.00 49.04 348 ARG B O 1
ATOM 8511 N N . ILE B 1 349 ? 63.982 33.416 60.984 1.00 47.52 349 ILE B N 1
ATOM 8512 C CA . ILE B 1 349 ? 63.101 33.176 62.167 1.00 47.75 349 ILE B CA 1
ATOM 8513 C C . ILE B 1 349 ? 63.665 32.009 62.991 1.00 48.77 349 ILE B C 1
ATOM 8514 O O . ILE B 1 349 ? 63.760 32.156 64.223 1.00 48.56 349 ILE B O 1
ATOM 8519 N N . LYS B 1 350 ? 64.030 30.906 62.330 1.00 49.53 350 LYS B N 1
ATOM 8520 C CA . LYS B 1 350 ? 64.557 29.671 62.970 1.00 51.04 350 LYS B CA 1
ATOM 8521 C C . LYS B 1 350 ? 65.880 29.974 63.688 1.00 51.03 350 LYS B C 1
ATOM 8522 O O . LYS B 1 350 ? 66.016 29.564 64.858 1.00 51.21 350 LYS B O 1
ATOM 8528 N N . ALA B 1 351 ? 66.808 30.671 63.021 1.00 50.40 351 ALA B N 1
ATOM 8529 C CA . ALA B 1 351 ? 68.170 30.969 63.531 1.00 50.58 351 ALA B CA 1
ATOM 8530 C C . ALA B 1 351 ? 68.098 31.953 64.706 1.00 50.18 351 ALA B C 1
ATOM 8531 O O . ALA B 1 351 ? 68.861 31.761 65.671 1.00 51.16 351 ALA B O 1
ATOM 8533 N N . LEU B 1 352 ? 67.219 32.962 64.627 1.00 49.16 352 LEU B N 1
ATOM 8534 C CA . LEU B 1 352 ? 67.007 33.983 65.693 1.00 48.73 352 LEU B CA 1
ATOM 8535 C C . LEU B 1 352 ? 66.201 33.393 66.860 1.00 48.88 352 LEU B C 1
ATOM 8536 O O . LEU B 1 352 ? 66.158 34.047 67.916 1.00 48.69 352 LEU B O 1
ATOM 8541 N N . GLY B 1 353 ? 65.553 32.239 66.668 1.00 49.76 353 GLY B N 1
ATOM 8542 C CA . GLY B 1 353 ? 64.732 31.562 67.694 1.00 51.24 353 GLY B CA 1
ATOM 8543 C C . GLY B 1 353 ? 63.455 32.329 68.013 1.00 51.66 353 GLY B C 1
ATOM 8544 O O . GLY B 1 353 ? 63.067 32.361 69.199 1.00 52.20 353 GLY B O 1
ATOM 8545 N N . LEU B 1 354 ? 62.814 32.914 66.995 1.00 51.69 354 LEU B N 1
ATOM 8546 C CA . LEU B 1 354 ? 61.585 33.743 67.139 1.00 51.74 354 LEU B CA 1
ATOM 8547 C C . LEU B 1 354 ? 60.370 32.820 67.279 1.00 52.77 354 LEU B C 1
ATOM 8548 O O . LEU B 1 354 ? 60.296 31.823 66.534 1.00 53.14 354 LEU B O 1
ATOM 8553 N N . LYS B 1 355 ? 59.461 33.149 68.202 1.00 53.82 355 LYS B N 1
ATOM 8554 C CA . LYS B 1 355 ? 58.305 32.296 68.585 1.00 55.28 355 LYS B CA 1
ATOM 8555 C C . LYS B 1 355 ? 57.008 33.108 68.536 1.00 54.70 355 LYS B C 1
ATOM 8556 O O . LYS B 1 355 ? 57.073 34.346 68.635 1.00 54.05 355 LYS B O 1
ATOM 8562 N N . SER B 1 356 ? 55.881 32.411 68.384 1.00 55.20 356 SER B N 1
ATOM 8563 C CA . SER B 1 356 ? 54.506 32.956 68.510 1.00 54.98 356 SER B CA 1
ATOM 8564 C C . SER B 1 356 ? 54.046 32.827 69.966 1.00 55.47 356 SER B C 1
ATOM 8565 O O . SER B 1 356 ? 54.147 31.717 70.526 1.00 55.00 356 SER B O 1
ATOM 8568 N N . ASP B 1 357 ? 53.591 33.937 70.552 1.00 55.54 357 ASP B N 1
ATOM 8569 C CA . ASP B 1 357 ? 52.967 33.993 71.900 1.00 57.02 357 ASP B CA 1
ATOM 8570 C C . ASP B 1 357 ? 51.794 34.979 71.822 1.00 56.48 357 ASP B C 1
ATOM 8571 O O . ASP B 1 357 ? 51.454 35.379 70.697 1.00 55.64 357 ASP B O 1
ATOM 8576 N N . LYS B 1 358 ? 51.211 35.361 72.962 1.00 57.72 358 LYS B N 1
ATOM 8577 C CA . LYS B 1 358 ? 49.984 36.204 73.034 1.00 58.11 358 LYS B CA 1
ATOM 8578 C C . LYS B 1 358 ? 50.272 37.651 72.597 1.00 56.80 358 LYS B C 1
ATOM 8579 O O . LYS B 1 358 ? 49.296 38.366 72.308 1.00 56.09 358 LYS B O 1
ATOM 8585 N N . ASN B 1 359 ? 51.543 38.067 72.532 1.00 56.48 359 ASN B N 1
ATOM 8586 C CA . ASN B 1 359 ? 51.956 39.466 72.225 1.00 55.50 359 ASN B CA 1
ATOM 8587 C C . ASN B 1 359 ? 52.335 39.631 70.747 1.00 54.59 359 ASN B C 1
ATOM 8588 O O . ASN B 1 359 ? 52.243 40.770 70.257 1.00 54.03 359 ASN B O 1
ATOM 8593 N N . HIS B 1 360 ? 52.777 38.564 70.071 1.00 54.53 360 HIS B N 1
ATOM 8594 C CA . HIS B 1 360 ? 53.386 38.638 68.714 1.00 54.21 360 HIS B CA 1
ATOM 8595 C C . HIS B 1 360 ? 53.379 37.269 68.020 1.00 53.25 360 HIS B C 1
ATOM 8596 O O . HIS B 1 360 ? 53.491 36.249 68.719 1.00 54.40 360 HIS B O 1
ATOM 8603 N N . SER B 1 361 ? 53.274 37.267 66.688 1.00 51.51 361 SER B N 1
ATOM 8604 C CA . SER B 1 361 ? 53.579 36.113 65.803 1.00 51.05 361 SER B CA 1
ATOM 8605 C C . SER B 1 361 ? 55.081 36.106 65.499 1.00 51.13 361 SER B C 1
ATOM 8606 O O . SER B 1 361 ? 55.740 37.130 65.769 1.00 50.82 361 SER B O 1
ATOM 8609 N N . LYS B 1 362 ? 55.589 35.006 64.935 1.00 51.56 362 LYS B N 1
ATOM 8610 C CA . LYS B 1 362 ? 56.997 34.875 64.472 1.00 51.61 362 LYS B CA 1
ATOM 8611 C C . LYS B 1 362 ? 57.303 36.001 63.474 1.00 50.36 362 LYS B C 1
ATOM 8612 O O . LYS B 1 362 ? 58.348 36.655 63.625 1.00 49.51 362 LYS B O 1
ATOM 8618 N N . GLU B 1 363 ? 56.405 36.232 62.511 1.00 49.64 363 GLU B N 1
ATOM 8619 C CA . GLU B 1 363 ? 56.617 37.179 61.380 1.00 49.24 363 GLU B CA 1
ATOM 8620 C C . GLU B 1 363 ? 56.582 38.626 61.895 1.00 48.69 363 GLU B C 1
ATOM 8621 O O . GLU B 1 363 ? 57.284 39.471 61.313 1.00 47.81 363 GLU B O 1
ATOM 8627 N N . GLU B 1 364 ? 55.809 38.901 62.950 1.00 49.10 364 GLU B N 1
ATOM 8628 C CA . GLU B 1 364 ? 55.782 40.224 63.633 1.00 49.40 364 GLU B CA 1
ATOM 8629 C C . GLU B 1 364 ? 57.123 40.451 64.347 1.00 49.84 364 GLU B C 1
ATOM 8630 O O . GLU B 1 364 ? 57.634 41.584 64.264 1.00 49.74 364 GLU B O 1
ATOM 8636 N N . ARG B 1 365 ? 57.677 39.421 65.004 1.00 50.28 365 ARG B N 1
ATOM 8637 C CA . ARG B 1 365 ? 59.031 39.466 65.626 1.00 51.06 365 ARG B CA 1
ATOM 8638 C C . ARG B 1 365 ? 60.085 39.698 64.533 1.00 49.88 365 ARG B C 1
ATOM 8639 O O . ARG B 1 365 ? 61.086 40.371 64.824 1.00 50.11 365 ARG B O 1
ATOM 8647 N N . LEU B 1 366 ? 59.869 39.164 63.326 1.00 48.95 366 LEU B N 1
ATOM 8648 C CA . LEU B 1 366 ? 60.794 39.320 62.170 1.00 48.70 366 LEU B CA 1
ATOM 8649 C C . LEU B 1 366 ? 60.761 40.769 61.661 1.00 48.69 366 LEU B C 1
ATOM 8650 O O . LEU B 1 366 ? 61.835 41.268 61.266 1.00 48.47 366 LEU B O 1
ATOM 8655 N N . GLN B 1 367 ? 59.585 41.412 61.652 1.00 48.66 367 GLN B N 1
ATOM 8656 C CA . GLN B 1 367 ? 59.440 42.854 61.309 1.00 48.51 367 GLN B CA 1
ATOM 8657 C C . GLN B 1 367 ? 60.260 43.680 62.306 1.00 48.42 367 GLN B C 1
ATOM 8658 O O . GLN B 1 367 ? 61.003 44.570 61.861 1.00 48.81 367 GLN B O 1
ATOM 8664 N N . SER B 1 368 ? 60.135 43.379 63.601 1.00 48.41 368 SER B N 1
ATOM 8665 C CA . SER B 1 368 ? 60.877 44.044 64.703 1.00 48.93 368 SER B CA 1
ATOM 8666 C C . SER B 1 368 ? 62.392 43.908 64.488 1.00 49.24 368 SER B C 1
ATOM 8667 O O . SER B 1 368 ? 63.106 44.883 64.786 1.00 50.09 368 SER B O 1
ATOM 8670 N N . PHE B 1 369 ? 62.862 42.755 63.993 1.00 48.71 369 PHE B N 1
ATOM 8671 C CA . PHE B 1 369 ? 64.289 42.503 63.650 1.00 48.82 369 PHE B CA 1
ATOM 8672 C C . PHE B 1 369 ? 64.743 43.505 62.578 1.00 48.42 369 PHE B C 1
ATOM 8673 O O . PHE B 1 369 ? 65.847 44.065 62.717 1.00 49.09 369 PHE B O 1
ATOM 8681 N N . VAL B 1 370 ? 63.928 43.724 61.541 1.00 47.87 370 VAL B N 1
ATOM 8682 C CA . VAL B 1 370 ? 64.268 44.643 60.411 1.00 47.98 370 VAL B CA 1
ATOM 8683 C C . VAL B 1 370 ? 64.335 46.078 60.951 1.00 48.27 370 VAL B C 1
ATOM 8684 O O . VAL B 1 370 ? 65.328 46.767 60.654 1.00 48.39 370 VAL B O 1
ATOM 8688 N N . ILE B 1 371 ? 63.332 46.498 61.730 1.00 48.36 371 ILE B N 1
ATOM 8689 C CA . ILE B 1 371 ? 63.249 47.872 62.313 1.00 49.13 371 ILE B CA 1
ATOM 8690 C C . ILE B 1 371 ? 64.444 48.086 63.250 1.00 50.27 371 ILE B C 1
ATOM 8691 O O . ILE B 1 371 ? 65.030 49.184 63.206 1.00 50.32 371 ILE B O 1
ATOM 8696 N N . ASN B 1 372 ? 64.792 47.077 64.057 1.00 51.56 372 ASN B N 1
ATOM 8697 C CA . ASN B 1 372 ? 65.948 47.125 64.994 1.00 52.86 372 ASN B CA 1
ATOM 8698 C C . ASN B 1 372 ? 67.242 47.333 64.202 1.00 53.27 372 ASN B C 1
ATOM 8699 O O . ASN B 1 372 ? 68.074 48.144 64.648 1.00 53.38 372 ASN B O 1
ATOM 8704 N N . HIS B 1 373 ? 67.404 46.622 63.081 1.00 53.63 373 HIS B N 1
ATOM 8705 C CA . HIS B 1 373 ? 68.635 46.643 62.249 1.00 54.91 373 HIS B CA 1
ATOM 8706 C C . HIS B 1 373 ? 68.862 48.054 61.698 1.00 55.60 373 HIS B C 1
ATOM 8707 O O . HIS B 1 373 ? 70.016 48.529 61.758 1.00 56.24 373 HIS B O 1
ATOM 8714 N N . ILE B 1 374 ? 67.808 48.699 61.188 1.00 55.30 374 ILE B N 1
ATOM 8715 C CA . ILE B 1 374 ? 67.907 50.046 60.555 1.00 56.08 374 ILE B CA 1
ATOM 8716 C C . ILE B 1 374 ? 68.053 51.110 61.655 1.00 56.59 374 ILE B C 1
ATOM 8717 O O . ILE B 1 374 ? 68.788 52.089 61.412 1.00 56.78 374 ILE B O 1
ATOM 8722 N N . GLU B 1 375 ? 67.424 50.922 62.823 1.00 56.60 375 GLU B N 1
ATOM 8723 C CA . GLU B 1 375 ? 67.591 51.838 63.987 1.00 57.82 375 GLU B CA 1
ATOM 8724 C C . GLU B 1 375 ? 69.056 51.823 64.438 1.00 58.61 375 GLU B C 1
ATOM 8725 O O . GLU B 1 375 ? 69.618 52.913 64.641 1.00 59.45 375 GLU B O 1
ATOM 8731 N N . LYS B 1 376 ? 69.630 50.629 64.615 1.00 58.73 376 LYS B N 1
ATOM 8732 C CA . LYS B 1 376 ? 71.029 50.428 65.079 1.00 59.78 376 LYS B CA 1
ATOM 8733 C C . LYS B 1 376 ? 71.983 51.121 64.097 1.00 58.98 376 LYS B C 1
ATOM 8734 O O . LYS B 1 376 ? 72.874 51.857 64.568 1.00 59.45 376 LYS B O 1
ATOM 8740 N N . PHE B 1 377 ? 71.789 50.912 62.790 1.00 57.20 377 PHE B N 1
ATOM 8741 C CA . PHE B 1 377 ? 72.586 51.553 61.710 1.00 57.01 377 PHE B CA 1
ATOM 8742 C C . PHE B 1 377 ? 72.503 53.079 61.844 1.00 57.06 377 PHE B C 1
ATOM 8743 O O . PHE B 1 377 ? 73.558 53.736 61.822 1.00 57.64 377 PHE B O 1
ATOM 8751 N N . LEU B 1 378 ? 71.289 53.619 61.983 1.00 56.43 378 LEU B N 1
ATOM 8752 C CA . LEU B 1 378 ? 71.027 55.085 62.017 1.00 56.90 378 LEU B CA 1
ATOM 8753 C C . LEU B 1 378 ? 71.492 55.687 63.351 1.00 57.82 378 LEU B C 1
ATOM 8754 O O . LEU B 1 378 ? 72.024 56.815 63.320 1.00 59.19 378 LEU B O 1
ATOM 8759 N N . ASN B 1 379 ? 71.314 54.974 64.469 1.00 57.46 379 ASN B N 1
ATOM 8760 C CA . ASN B 1 379 ? 71.795 55.405 65.811 1.00 58.43 379 ASN B CA 1
ATOM 8761 C C . ASN B 1 379 ? 73.326 55.527 65.786 1.00 59.82 379 ASN B C 1
ATOM 8762 O O . ASN B 1 379 ? 73.847 56.439 66.459 1.00 60.59 379 ASN B O 1
ATOM 8767 N N . ASP B 1 380 ? 74.012 54.662 65.027 1.00 60.12 380 ASP B N 1
ATOM 8768 C CA . ASP B 1 380 ? 75.494 54.663 64.869 1.00 61.11 380 ASP B CA 1
ATOM 8769 C C . ASP B 1 380 ? 75.941 55.917 64.103 1.00 62.01 380 ASP B C 1
ATOM 8770 O O . ASP B 1 380 ? 77.053 56.412 64.389 1.00 63.00 380 ASP B O 1
ATOM 8775 N N . HIS B 1 381 ? 75.119 56.409 63.168 1.00 61.47 381 HIS B N 1
ATOM 8776 C CA . HIS B 1 381 ? 75.384 57.627 62.353 1.00 61.79 381 HIS B CA 1
ATOM 8777 C C . HIS B 1 381 ? 74.737 58.859 63.003 1.00 61.79 381 HIS B C 1
ATOM 8778 O O . HIS B 1 381 ? 74.671 59.908 62.333 1.00 62.54 381 HIS B O 1
ATOM 8785 N N . GLY B 1 382 ? 74.276 58.734 64.252 1.00 61.19 382 GLY B N 1
ATOM 8786 C CA . GLY B 1 382 ? 73.835 59.857 65.102 1.00 61.65 382 GLY B CA 1
ATOM 8787 C C . GLY B 1 382 ? 72.432 60.345 64.775 1.00 60.94 382 GLY B C 1
ATOM 8788 O O . GLY B 1 382 ? 72.172 61.538 65.020 1.00 61.75 382 GLY B O 1
ATOM 8789 N N . ARG B 1 383 ? 71.555 59.467 64.269 1.00 59.44 383 ARG B N 1
ATOM 8790 C CA . ARG B 1 383 ? 70.140 59.789 63.924 1.00 58.80 383 ARG B CA 1
ATOM 8791 C C . ARG B 1 383 ? 69.187 58.888 64.719 1.00 57.85 383 ARG B C 1
ATOM 8792 O O . ARG B 1 383 ? 69.554 57.737 65.007 1.00 58.01 383 ARG B O 1
ATOM 8800 N N . GLN B 1 384 ? 68.005 59.410 65.054 1.00 57.63 384 GLN B N 1
ATOM 8801 C CA . GLN B 1 384 ? 66.890 58.666 65.701 1.00 56.79 384 GLN B CA 1
ATOM 8802 C C . GLN B 1 384 ? 65.882 58.274 64.620 1.00 54.96 384 GLN B C 1
ATOM 8803 O O . GLN B 1 384 ? 65.831 58.977 63.589 1.00 54.75 384 GLN B O 1
ATOM 8809 N N . ILE B 1 385 ? 65.115 57.200 64.834 1.00 53.56 385 ILE B N 1
ATOM 8810 C CA . ILE B 1 385 ? 64.064 56.759 63.867 1.00 52.12 385 ILE B CA 1
ATOM 8811 C C . ILE B 1 385 ? 62.684 57.178 64.383 1.00 51.46 385 ILE B C 1
ATOM 8812 O O . ILE B 1 385 ? 62.482 57.235 65.613 1.00 51.79 385 ILE B O 1
ATOM 8817 N N . ILE B 1 386 ? 61.790 57.499 63.448 1.00 50.67 386 ILE B N 1
ATOM 8818 C CA . ILE B 1 386 ? 60.312 57.518 63.644 1.00 49.92 386 ILE B CA 1
ATOM 8819 C C . ILE B 1 386 ? 59.744 56.331 62.859 1.00 48.65 386 ILE B C 1
ATOM 8820 O O . ILE B 1 386 ? 60.296 56.016 61.785 1.00 48.29 386 ILE B O 1
ATOM 8825 N N 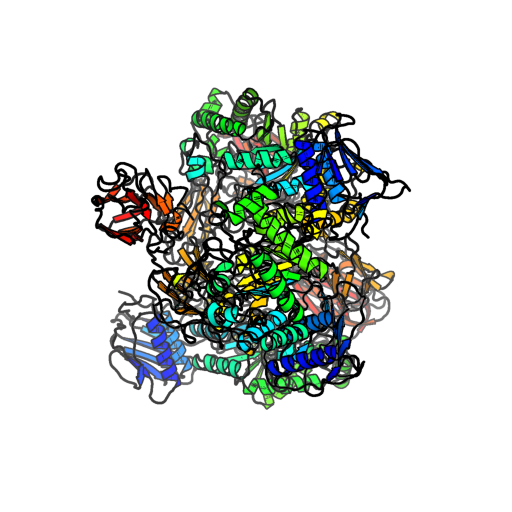. GLY B 1 387 ? 58.704 55.686 63.390 1.00 48.17 387 GLY B N 1
ATOM 8826 C CA . GLY B 1 387 ? 57.969 54.604 62.709 1.00 47.04 387 GLY B CA 1
ATOM 8827 C C . GLY B 1 387 ? 56.478 54.716 62.948 1.00 46.42 387 GLY B C 1
ATOM 8828 O O . GLY B 1 387 ? 56.089 55.176 64.037 1.00 46.28 387 GLY B O 1
ATOM 8829 N N . TRP B 1 388 ? 55.674 54.323 61.957 1.00 46.08 388 TRP B N 1
ATOM 8830 C CA . TRP B 1 388 ? 54.199 54.179 62.077 1.00 45.71 388 TRP B CA 1
ATOM 8831 C C . TRP B 1 388 ? 53.896 53.171 63.194 1.00 45.92 388 TRP B C 1
ATOM 8832 O O . TRP B 1 388 ? 54.764 52.322 63.458 1.00 46.05 388 TRP B O 1
ATOM 8843 N N . ASP B 1 389 ? 52.708 53.235 63.807 1.00 46.45 389 ASP B N 1
ATOM 8844 C CA . ASP B 1 389 ? 52.389 52.494 65.061 1.00 47.38 389 ASP B CA 1
ATOM 8845 C C . ASP B 1 389 ? 52.432 50.971 64.843 1.00 46.83 389 ASP B C 1
ATOM 8846 O O . ASP B 1 389 ? 52.373 50.249 65.853 1.00 46.95 389 ASP B O 1
ATOM 8851 N N . GLU B 1 390 ? 52.574 50.488 63.602 1.00 46.43 390 GLU B N 1
ATOM 8852 C CA . GLU B 1 390 ? 52.770 49.039 63.311 1.00 46.83 390 GLU B CA 1
ATOM 8853 C C . GLU B 1 390 ? 54.129 48.544 63.833 1.00 47.52 390 GLU B C 1
ATOM 8854 O O . GLU B 1 390 ? 54.267 47.314 63.977 1.00 47.55 390 GLU B O 1
ATOM 8860 N N . ILE B 1 391 ? 55.096 49.432 64.106 1.00 47.88 391 ILE B N 1
ATOM 8861 C CA . ILE B 1 391 ? 56.454 49.021 64.584 1.00 48.80 391 ILE B CA 1
ATOM 8862 C C . ILE B 1 391 ? 56.378 48.594 66.058 1.00 49.44 391 ILE B C 1
ATOM 8863 O O . ILE B 1 391 ? 57.415 48.160 66.580 1.00 49.99 391 ILE B O 1
ATOM 8868 N N . LEU B 1 392 ? 55.204 48.695 66.695 1.00 50.25 392 LEU B N 1
ATOM 8869 C CA . LEU B 1 392 ? 54.907 48.058 68.010 1.00 51.26 392 LEU B CA 1
ATOM 8870 C C . LEU B 1 392 ? 54.904 46.529 67.865 1.00 51.63 392 LEU B C 1
ATOM 8871 O O . LEU B 1 392 ? 55.215 45.854 68.863 1.00 52.33 392 LEU B O 1
ATOM 8876 N N . GLU B 1 393 ? 54.548 46.008 66.683 1.00 51.77 393 GLU B N 1
ATOM 8877 C CA . GLU B 1 393 ? 54.496 44.548 66.385 1.00 52.43 393 GLU B CA 1
ATOM 8878 C C . GLU B 1 393 ? 55.883 43.934 66.618 1.00 52.58 393 GLU B C 1
ATOM 8879 O O . GLU B 1 393 ? 56.867 44.468 66.064 1.00 52.88 393 GLU B O 1
ATOM 8885 N N . GLY B 1 394 ? 55.952 42.861 67.414 1.00 51.96 394 GLY B N 1
ATOM 8886 C CA . GLY B 1 394 ? 57.184 42.097 67.691 1.00 51.85 394 GLY B CA 1
ATOM 8887 C C . GLY B 1 394 ? 58.085 42.776 68.709 1.00 51.92 394 GLY B C 1
ATOM 8888 O O . GLY B 1 394 ? 59.214 42.288 68.908 1.00 52.13 394 GLY B O 1
ATOM 8889 N N . GLY B 1 395 ? 57.616 43.853 69.346 1.00 51.49 395 GLY B N 1
ATOM 8890 C CA . GLY B 1 395 ? 58.412 44.648 70.297 1.00 52.17 395 GLY B CA 1
ATOM 8891 C C . GLY B 1 395 ? 59.027 45.864 69.628 1.00 52.15 395 GLY B C 1
ATOM 8892 O O . GLY B 1 395 ? 59.633 45.717 68.550 1.00 51.01 395 GLY B O 1
ATOM 8893 N N . LEU B 1 396 ? 58.873 47.026 70.259 1.00 53.02 396 LEU B N 1
ATOM 8894 C CA . LEU B 1 396 ? 59.349 48.339 69.756 1.00 53.16 396 LEU B CA 1
ATOM 8895 C C . LEU B 1 396 ? 60.877 48.376 69.858 1.00 53.32 396 LEU B C 1
ATOM 8896 O O . LEU B 1 396 ? 61.407 47.907 70.883 1.00 54.15 396 LEU B O 1
ATOM 8901 N N . ALA B 1 397 ? 61.558 48.883 68.827 1.00 52.82 397 ALA B N 1
ATOM 8902 C CA . ALA B 1 397 ? 63.016 49.141 68.846 1.00 53.62 397 ALA B CA 1
ATOM 8903 C C . ALA B 1 397 ? 63.305 50.095 70.001 1.00 54.80 397 ALA B C 1
ATOM 8904 O O . ALA B 1 397 ? 62.580 51.070 70.182 1.00 55.08 397 ALA B O 1
ATOM 8906 N N . PRO B 1 398 ? 64.349 49.838 70.825 1.00 55.82 398 PRO B N 1
ATOM 8907 C CA . PRO B 1 398 ? 64.528 50.540 72.101 1.00 56.78 398 PRO B CA 1
ATOM 8908 C C . PRO B 1 398 ? 64.547 52.081 72.067 1.00 56.82 398 PRO B C 1
ATOM 8909 O O . PRO B 1 398 ? 64.182 52.658 73.074 1.00 58.01 398 PRO B O 1
ATOM 8913 N N . ASN B 1 399 ? 64.941 52.714 70.954 1.00 55.81 399 ASN B N 1
ATOM 8914 C CA . ASN B 1 399 ? 65.080 54.196 70.855 1.00 56.37 399 ASN B CA 1
ATOM 8915 C C . ASN B 1 399 ? 64.072 54.799 69.866 1.00 55.35 399 ASN B C 1
ATOM 8916 O O . ASN B 1 399 ? 64.240 55.983 69.520 1.00 55.74 399 ASN B O 1
ATOM 8921 N N . ALA B 1 400 ? 63.063 54.037 69.434 1.00 54.06 400 ALA B N 1
ATOM 8922 C CA . ALA B 1 400 ? 62.112 54.438 68.370 1.00 53.28 400 ALA B CA 1
ATOM 8923 C C . ALA B 1 400 ? 61.108 55.468 68.903 1.00 53.25 400 ALA B C 1
ATOM 8924 O O . ALA B 1 400 ? 60.683 55.344 70.068 1.00 53.62 400 ALA B O 1
ATOM 8926 N N . THR B 1 401 ? 60.761 56.452 68.068 1.00 52.88 401 THR B N 1
ATOM 8927 C CA . THR B 1 401 ? 59.590 57.356 68.228 1.00 52.81 401 THR B CA 1
ATOM 8928 C C . THR B 1 401 ? 58.440 56.781 67.392 1.00 51.29 401 THR B C 1
ATOM 8929 O O . THR B 1 401 ? 58.709 56.315 66.268 1.00 50.35 401 THR B O 1
ATOM 8933 N N . VAL B 1 402 ? 57.215 56.799 67.922 1.00 50.72 402 VAL B N 1
ATOM 8934 C CA . VAL B 1 402 ? 56.021 56.160 67.291 1.00 49.54 402 VAL B CA 1
ATOM 8935 C C . VAL B 1 402 ? 55.095 57.250 66.738 1.00 48.95 402 VAL B C 1
ATOM 8936 O O . VAL B 1 402 ? 54.693 58.139 67.511 1.00 49.29 402 VAL B O 1
ATOM 8940 N N . MET B 1 403 ? 54.777 57.174 65.443 1.00 48.02 403 MET B N 1
ATOM 8941 C CA . MET B 1 403 ? 53.752 58.019 64.779 1.00 47.49 403 MET B CA 1
ATOM 8942 C C . MET B 1 403 ? 52.437 57.233 64.755 1.00 46.95 403 MET B C 1
ATOM 8943 O O . MET B 1 403 ? 52.324 56.288 63.953 1.00 46.05 403 MET B O 1
ATOM 8948 N N . SER B 1 404 ? 51.504 57.590 65.642 1.00 47.80 404 SER B N 1
ATOM 8949 C CA . SER B 1 404 ? 50.178 56.942 65.820 1.00 47.30 404 SER B CA 1
ATOM 8950 C C . SER B 1 404 ? 49.211 57.439 64.739 1.00 47.42 404 SER B C 1
ATOM 8951 O O . SER B 1 404 ? 48.830 58.622 64.802 1.00 47.60 404 SER B O 1
ATOM 8954 N N . TRP B 1 405 ? 48.836 56.573 63.790 1.00 47.40 405 TRP B N 1
ATOM 8955 C CA . TRP B 1 405 ? 47.915 56.913 62.670 1.00 47.50 405 TRP B CA 1
ATOM 8956 C C . TRP B 1 405 ? 46.609 56.110 62.756 1.00 47.32 405 TRP B C 1
ATOM 8957 O O . TRP B 1 405 ? 45.575 56.658 62.340 1.00 47.38 405 TRP B O 1
ATOM 8968 N N . ARG B 1 406 ? 46.642 54.872 63.261 1.00 47.61 406 ARG B N 1
ATOM 8969 C CA . ARG B 1 406 ? 45.433 54.020 63.445 1.00 47.53 406 ARG B CA 1
ATOM 8970 C C . ARG B 1 406 ? 44.758 54.395 64.769 1.00 47.83 406 ARG B C 1
ATOM 8971 O O . ARG B 1 406 ? 44.860 53.617 65.740 1.00 48.32 406 ARG B O 1
ATOM 8979 N N . GLY B 1 407 ? 44.089 55.550 64.799 1.00 47.92 407 GLY B N 1
ATOM 8980 C CA . GLY B 1 407 ? 43.542 56.146 66.032 1.00 48.44 407 GLY B CA 1
ATOM 8981 C C . GLY B 1 407 ? 44.660 56.587 66.956 1.00 49.19 407 GLY B C 1
ATOM 8982 O O . GLY B 1 407 ? 45.766 56.860 66.448 1.00 49.04 407 GLY B O 1
ATOM 8983 N N . GLU B 1 408 ? 44.391 56.635 68.264 1.00 50.15 408 GLU B N 1
ATOM 8984 C CA . GLU B 1 408 ? 45.320 57.155 69.303 1.00 51.25 408 GLU B CA 1
ATOM 8985 C C . GLU B 1 408 ? 45.965 56.000 70.082 1.00 51.33 408 GLU B C 1
ATOM 8986 O O . GLU B 1 408 ? 46.931 56.271 70.823 1.00 51.80 408 GLU B O 1
ATOM 8992 N N . SER B 1 409 ? 45.460 54.772 69.919 1.00 51.23 409 SER B N 1
ATOM 8993 C CA . SER B 1 409 ? 45.735 53.610 70.809 1.00 51.92 409 SER B CA 1
ATOM 8994 C C . SER B 1 409 ? 47.222 53.232 70.767 1.00 52.29 409 SER B C 1
ATOM 8995 O O . SER B 1 409 ? 47.778 52.944 71.843 1.00 53.31 409 SER B O 1
ATOM 8998 N N . GLY B 1 410 ? 47.833 53.233 69.577 1.00 51.91 410 GLY B N 1
ATOM 8999 C CA . GLY B 1 410 ? 49.272 52.963 69.381 1.00 52.25 410 GLY B CA 1
ATOM 9000 C C . GLY B 1 410 ? 50.141 54.008 70.062 1.00 53.42 410 GLY B C 1
ATOM 9001 O O . GLY B 1 410 ? 51.148 53.623 70.692 1.00 53.77 410 GLY B O 1
ATOM 9002 N N . GLY B 1 411 ? 49.767 55.286 69.942 1.00 53.85 411 GLY B N 1
ATOM 9003 C CA . GLY B 1 411 ? 50.425 56.419 70.624 1.00 55.34 411 GLY B CA 1
ATOM 9004 C C . GLY B 1 411 ? 50.299 56.321 72.136 1.00 56.56 411 GLY B C 1
ATOM 9005 O O . GLY B 1 411 ? 51.273 56.657 72.831 1.00 57.86 411 GLY B O 1
ATOM 9006 N N . ILE B 1 412 ? 49.141 55.879 72.632 1.00 56.83 412 ILE B N 1
ATOM 9007 C CA . ILE B 1 412 ? 48.851 55.717 74.089 1.00 58.14 412 ILE B CA 1
ATOM 9008 C C . ILE B 1 412 ? 49.720 54.581 74.644 1.00 58.62 412 ILE B C 1
ATOM 9009 O O . ILE B 1 412 ? 50.327 54.777 75.713 1.00 59.39 412 ILE B O 1
ATOM 9014 N N . GLU B 1 413 ? 49.771 53.445 73.939 1.00 58.67 413 GLU B N 1
ATOM 9015 C CA . GLU B 1 413 ? 50.536 52.230 74.335 1.00 59.58 413 GLU B CA 1
ATOM 9016 C C . GLU B 1 413 ? 52.036 52.551 74.353 1.00 59.34 413 GLU B C 1
ATOM 9017 O O . GLU B 1 413 ? 52.721 52.092 75.286 1.00 60.78 413 GLU B O 1
ATOM 9023 N N . ALA B 1 414 ? 52.522 53.308 73.364 1.00 58.51 414 ALA B N 1
ATOM 9024 C CA . ALA B 1 414 ? 53.948 53.676 73.194 1.00 58.72 414 ALA B CA 1
ATOM 9025 C C . ALA B 1 414 ? 54.382 54.637 74.308 1.00 59.90 414 ALA B C 1
ATOM 9026 O O . ALA B 1 414 ? 55.526 54.502 74.789 1.00 60.50 414 ALA B O 1
ATOM 9028 N N . ALA B 1 415 ? 53.502 55.567 74.696 1.00 60.05 415 ALA B N 1
ATOM 9029 C CA . ALA B 1 415 ? 53.721 56.551 75.784 1.00 61.51 415 ALA B CA 1
ATOM 9030 C C . ALA B 1 415 ? 53.834 55.826 77.133 1.00 62.34 415 ALA B C 1
ATOM 9031 O O . ALA B 1 415 ? 54.624 56.283 77.981 1.00 63.36 415 ALA B O 1
ATOM 9033 N N . LYS B 1 416 ? 53.082 54.735 77.315 1.00 62.17 416 LYS B N 1
ATOM 9034 C CA . LYS B 1 416 ? 53.111 53.881 78.536 1.00 63.18 416 LYS B CA 1
ATOM 9035 C C . LYS B 1 416 ? 54.419 53.080 78.591 1.00 63.10 416 LYS B C 1
ATOM 9036 O O . LYS B 1 416 ? 54.808 52.687 79.705 1.00 63.83 416 LYS B O 1
ATOM 9042 N N . GLN B 1 417 ? 55.061 52.839 77.441 1.00 62.19 417 GLN B N 1
ATOM 9043 C CA . GLN B 1 417 ? 56.382 52.156 77.337 1.00 62.05 417 GLN B CA 1
ATOM 9044 C C . GLN B 1 417 ? 57.513 53.196 77.400 1.00 62.46 417 GLN B C 1
ATOM 9045 O O . GLN B 1 417 ? 58.683 52.788 77.282 1.00 62.50 417 GLN B O 1
ATOM 9051 N N . LYS B 1 418 ? 57.175 54.478 77.587 1.00 62.85 418 LYS B N 1
ATOM 9052 C CA . LYS B 1 418 ? 58.123 55.613 77.778 1.00 63.79 418 LYS B CA 1
ATOM 9053 C C . LYS B 1 418 ? 58.843 55.935 76.460 1.00 62.08 418 LYS B C 1
ATOM 9054 O O . LYS B 1 418 ? 59.997 56.399 76.525 1.00 62.74 418 LYS B O 1
ATOM 9060 N N . HIS B 1 419 ? 58.192 55.709 75.315 1.00 59.82 419 HIS B N 1
ATOM 9061 C CA . HIS B 1 419 ? 58.690 56.106 73.970 1.00 58.61 419 HIS B CA 1
ATOM 9062 C C . HIS B 1 419 ? 58.023 57.418 73.549 1.00 58.09 419 HIS B C 1
ATOM 9063 O O . HIS B 1 419 ? 56.821 57.577 73.819 1.00 57.88 419 HIS B O 1
ATOM 9070 N N . ASP B 1 420 ? 58.791 58.320 72.929 1.00 58.02 420 ASP B N 1
ATOM 9071 C CA . ASP B 1 420 ? 58.294 59.586 72.329 1.00 58.01 420 ASP B CA 1
ATOM 9072 C C . ASP B 1 420 ? 57.247 59.244 71.266 1.00 56.83 420 ASP B C 1
ATOM 9073 O O . ASP B 1 420 ? 57.414 58.213 70.581 1.00 56.64 420 ASP B O 1
ATOM 9078 N N . VAL B 1 421 ? 56.218 60.083 71.136 1.00 56.26 421 VAL B N 1
ATOM 9079 C CA . VAL B 1 421 ? 55.062 59.857 70.222 1.00 54.92 421 VAL B CA 1
ATOM 9080 C C . VAL B 1 421 ? 54.801 61.133 69.418 1.00 54.77 421 VAL B C 1
ATOM 9081 O O . VAL B 1 421 ? 54.962 62.238 69.975 1.00 55.73 421 VAL B O 1
ATOM 9085 N N . ILE B 1 422 ? 54.420 60.964 68.150 1.00 53.56 422 ILE B N 1
ATOM 9086 C CA . ILE B 1 422 ? 53.815 62.021 67.288 1.00 53.03 422 ILE B CA 1
ATOM 9087 C C . ILE B 1 422 ? 52.416 61.532 66.905 1.00 51.71 422 ILE B C 1
ATOM 9088 O O . ILE B 1 422 ? 52.313 60.443 66.309 1.00 50.22 422 ILE B O 1
ATOM 9093 N N . MET B 1 423 ? 51.382 62.293 67.264 1.00 52.03 423 MET B N 1
ATOM 9094 C CA . MET B 1 423 ? 49.966 61.937 66.990 1.00 50.93 423 MET B CA 1
ATOM 9095 C C . MET B 1 423 ? 49.583 62.423 65.588 1.00 49.72 423 MET B C 1
ATOM 9096 O O . MET B 1 423 ? 49.639 63.642 65.347 1.00 49.73 423 MET B O 1
ATOM 9101 N N . THR B 1 424 ? 49.236 61.486 64.701 1.00 48.33 424 THR B N 1
ATOM 9102 C CA . THR B 1 424 ? 48.577 61.740 63.393 1.00 47.51 424 THR B CA 1
ATOM 9103 C C . THR B 1 424 ? 47.363 60.823 63.257 1.00 46.32 424 THR B C 1
ATOM 9104 O O . THR B 1 424 ? 47.203 60.165 62.231 1.00 45.36 424 THR B O 1
ATOM 9108 N N . PRO B 1 425 ? 46.466 60.755 64.270 1.00 46.37 425 PRO B N 1
ATOM 9109 C CA . PRO B 1 425 ? 45.337 59.824 64.237 1.00 45.70 425 PRO B CA 1
ATOM 9110 C C . PRO B 1 425 ? 44.391 60.111 63.064 1.00 45.16 425 PRO B C 1
ATOM 9111 O O . PRO B 1 425 ? 44.018 61.257 62.887 1.00 44.91 425 PRO B O 1
ATOM 9115 N N . ASN B 1 426 ? 44.024 59.064 62.317 1.00 44.42 426 ASN B N 1
ATOM 9116 C CA . ASN B 1 426 ? 43.170 59.149 61.102 1.00 44.15 426 ASN B CA 1
ATOM 9117 C C . ASN B 1 426 ? 41.733 59.516 61.499 1.00 44.43 426 ASN B C 1
ATOM 9118 O O . ASN B 1 426 ? 40.950 59.848 60.594 1.00 44.82 426 ASN B O 1
ATOM 9123 N N . THR B 1 427 ? 41.405 59.477 62.794 1.00 45.12 427 THR B N 1
ATOM 9124 C CA . THR B 1 427 ? 40.090 59.894 63.351 1.00 45.71 427 THR B CA 1
ATOM 9125 C C . THR B 1 427 ? 39.987 61.428 63.394 1.00 46.70 427 THR B C 1
ATOM 9126 O O . THR B 1 427 ? 38.857 61.925 63.580 1.00 46.81 427 THR B O 1
ATOM 9130 N N . TYR B 1 428 ? 41.101 62.155 63.222 1.00 47.47 428 TYR B N 1
ATOM 9131 C CA . TYR B 1 428 ? 41.151 63.636 63.353 1.00 48.38 428 TYR B CA 1
ATOM 9132 C C . TYR B 1 428 ? 41.967 64.317 62.240 1.00 48.15 428 TYR B C 1
ATOM 9133 O O . TYR B 1 428 ? 41.570 65.435 61.870 1.00 48.97 428 TYR B O 1
ATOM 9142 N N . LEU B 1 429 ? 43.057 63.717 61.739 1.00 47.63 429 LEU B N 1
ATOM 9143 C CA . LEU B 1 429 ? 44.121 64.461 61.003 1.00 47.75 429 LEU B CA 1
ATOM 9144 C C . LEU B 1 429 ? 44.539 63.774 59.688 1.00 46.82 429 LEU B C 1
ATOM 9145 O O . LEU B 1 429 ? 45.701 63.969 59.278 1.00 46.82 429 LEU B O 1
ATOM 9150 N N . TYR B 1 430 ? 43.638 63.044 59.020 1.00 45.79 430 TYR B N 1
ATOM 9151 C CA . TYR B 1 430 ? 43.856 62.471 57.661 1.00 45.20 430 TYR B CA 1
ATOM 9152 C C . TYR B 1 430 ? 43.120 63.332 56.626 1.00 45.41 430 TYR B C 1
ATOM 9153 O O . TYR B 1 430 ? 41.923 63.100 56.374 1.00 45.75 430 TYR B O 1
ATOM 9162 N N . PHE B 1 431 ? 43.834 64.288 56.022 1.00 45.60 431 PHE B N 1
ATOM 9163 C CA . PHE B 1 431 ? 43.257 65.375 55.187 1.00 45.65 431 PHE B CA 1
ATOM 9164 C C . PHE B 1 431 ? 43.171 64.952 53.712 1.00 45.37 431 PHE B C 1
ATOM 9165 O O . PHE B 1 431 ? 42.950 65.825 52.857 1.00 45.05 431 PHE B O 1
ATOM 9173 N N . ASP B 1 432 ? 43.293 63.653 53.422 1.00 45.10 432 ASP B N 1
ATOM 9174 C CA . ASP B 1 432 ? 42.861 63.064 52.125 1.00 45.22 432 ASP B CA 1
ATOM 9175 C C . ASP B 1 432 ? 41.377 62.682 52.225 1.00 44.56 432 ASP B C 1
ATOM 9176 O O . ASP B 1 432 ? 40.763 62.428 51.170 1.00 44.44 432 ASP B O 1
ATOM 9181 N N . TYR B 1 433 ? 40.820 62.673 53.442 1.00 44.50 433 TYR B N 1
ATOM 9182 C CA . TYR B 1 433 ? 39.390 62.372 53.716 1.00 44.47 433 TYR B CA 1
ATOM 9183 C C . TYR B 1 433 ? 38.533 63.601 53.401 1.00 44.86 433 TYR B C 1
ATOM 9184 O O . TYR B 1 433 ? 39.025 64.738 53.552 1.00 45.35 433 TYR B O 1
ATOM 9193 N N . TYR B 1 434 ? 37.279 63.359 53.004 1.00 44.94 434 TYR B N 1
ATOM 9194 C CA . TYR B 1 434 ? 36.250 64.385 52.684 1.00 45.56 434 TYR B CA 1
ATOM 9195 C C . TYR B 1 434 ? 36.048 65.314 53.889 1.00 46.44 434 TYR B C 1
ATOM 9196 O O . TYR B 1 434 ? 36.085 64.830 55.035 1.00 45.69 434 TYR B O 1
ATOM 9205 N N . GLN B 1 435 ? 35.815 66.605 53.629 1.00 48.40 435 GLN B N 1
ATOM 9206 C CA . GLN B 1 435 ? 35.606 67.656 54.667 1.00 49.97 435 GLN B CA 1
ATOM 9207 C C . GLN B 1 435 ? 34.147 68.138 54.648 1.00 51.51 435 GLN B C 1
ATOM 9208 O O . GLN B 1 435 ? 33.867 69.153 55.307 1.00 53.10 435 GLN B O 1
ATOM 9214 N N . ALA B 1 436 ? 33.252 67.423 53.954 1.00 52.65 436 ALA B N 1
ATOM 9215 C CA . ALA B 1 436 ? 31.791 67.679 53.923 1.00 53.85 436 ALA B CA 1
ATOM 9216 C C . ALA B 1 436 ? 31.022 66.351 53.874 1.00 54.72 436 ALA B C 1
ATOM 9217 O O . ALA B 1 436 ? 31.533 65.391 53.265 1.00 54.04 436 ALA B O 1
ATOM 9219 N N . LYS B 1 437 ? 29.844 66.314 54.511 1.00 57.99 437 LYS B N 1
ATOM 9220 C CA . LYS B 1 437 ? 28.842 65.208 54.455 1.00 59.66 437 LYS B CA 1
ATOM 9221 C C . LYS B 1 437 ? 28.465 64.909 53.000 1.00 60.13 437 LYS B C 1
ATOM 9222 O O . LYS B 1 437 ? 28.301 63.725 52.651 1.00 59.06 437 LYS B O 1
ATOM 9228 N N . ASP B 1 438 ? 28.330 65.974 52.208 1.00 62.18 438 ASP B N 1
ATOM 9229 C CA . ASP B 1 438 ? 27.741 66.008 50.844 1.00 63.04 438 ASP B CA 1
ATOM 9230 C C . ASP B 1 438 ? 28.783 65.532 49.821 1.00 62.10 438 ASP B C 1
ATOM 9231 O O . ASP B 1 438 ? 29.147 66.333 48.935 1.00 62.45 438 ASP B O 1
ATOM 9236 N N . THR B 1 439 ? 29.218 64.269 49.919 1.00 60.95 439 THR B N 1
ATOM 9237 C CA . THR B 1 439 ? 30.462 63.743 49.283 1.00 60.55 439 THR B CA 1
ATOM 9238 C C . THR B 1 439 ? 30.360 63.762 47.751 1.00 60.25 439 THR B C 1
ATOM 9239 O O . THR B 1 439 ? 31.416 63.919 47.113 1.00 60.56 439 THR B O 1
ATOM 9243 N N . GLU B 1 440 ? 29.160 63.623 47.174 1.00 60.53 440 GLU B N 1
ATOM 9244 C CA . GLU B 1 440 ? 28.974 63.559 45.695 1.00 60.70 440 GLU B CA 1
ATOM 9245 C C . GLU B 1 440 ? 29.200 64.944 45.068 1.00 59.06 440 GLU B C 1
ATOM 9246 O O . GLU B 1 440 ? 29.404 64.991 43.841 1.00 59.48 440 GLU B O 1
ATOM 9252 N N . ASN B 1 441 ? 29.170 66.019 45.868 1.00 57.32 441 ASN B N 1
ATOM 9253 C CA . ASN B 1 441 ? 29.396 67.420 45.413 1.00 57.11 441 ASN B CA 1
ATOM 9254 C C . ASN B 1 441 ? 30.825 67.874 45.752 1.00 56.76 441 ASN B C 1
ATOM 9255 O O . ASN B 1 441 ? 31.129 69.059 45.522 1.00 57.13 441 ASN B O 1
ATOM 9260 N N . GLU B 1 442 ? 31.665 66.968 46.268 1.00 55.71 442 GLU B N 1
ATOM 9261 C CA . GLU B 1 442 ? 33.099 67.212 46.579 1.00 55.35 442 GLU B CA 1
ATOM 9262 C C . GLU B 1 442 ? 33.958 66.655 45.448 1.00 54.95 442 GLU B C 1
ATOM 9263 O O . GLU B 1 442 ? 33.522 65.766 44.721 1.00 54.58 442 GLU B O 1
ATOM 9269 N N . PRO B 1 443 ? 35.204 67.150 45.264 1.00 55.04 443 PRO B N 1
ATOM 9270 C CA . PRO B 1 443 ? 36.172 66.478 44.397 1.00 55.25 443 PRO B CA 1
ATOM 9271 C C . PRO B 1 443 ? 36.375 65.023 44.849 1.00 54.27 443 PRO B C 1
ATOM 9272 O O . PRO B 1 443 ? 36.405 64.780 46.045 1.00 53.47 443 PRO B O 1
ATOM 9276 N N . PHE B 1 444 ? 36.497 64.100 43.893 1.00 54.26 444 PHE B N 1
ATOM 9277 C CA . PHE B 1 444 ? 36.592 62.638 44.140 1.00 53.98 444 PHE B CA 1
ATOM 9278 C C . PHE B 1 444 ? 37.689 62.367 45.180 1.00 54.39 444 PHE B C 1
ATOM 9279 O O . PHE B 1 444 ? 38.829 62.845 44.999 1.00 55.85 444 PHE B O 1
ATOM 9287 N N . GLY B 1 445 ? 37.338 61.636 46.243 1.00 53.41 445 GLY B N 1
ATOM 9288 C CA . GLY B 1 445 ? 38.211 61.362 47.401 1.00 53.18 445 GLY B CA 1
ATOM 9289 C C . GLY B 1 445 ? 38.163 59.901 47.811 1.00 52.74 445 GLY B C 1
ATOM 9290 O O . GLY B 1 445 ? 37.332 59.154 47.258 1.00 53.20 445 GLY B O 1
ATOM 9291 N N . ILE B 1 446 ? 39.027 59.508 48.752 1.00 52.19 446 ILE B N 1
ATOM 9292 C CA . ILE B 1 446 ? 39.149 58.108 49.262 1.00 50.82 446 ILE B CA 1
ATOM 9293 C C . ILE B 1 446 ? 37.905 57.748 50.086 1.00 49.81 446 ILE B C 1
ATOM 9294 O O . ILE B 1 446 ? 37.486 56.576 50.028 1.00 49.97 446 ILE B O 1
ATOM 9299 N N . GLY B 1 447 ? 37.360 58.712 50.836 1.00 49.12 447 GLY B N 1
ATOM 9300 C CA . GLY B 1 447 ? 36.220 58.515 51.751 1.00 48.56 447 GLY B CA 1
ATOM 9301 C C . GLY B 1 447 ? 36.415 59.261 53.058 1.00 48.37 447 GLY B C 1
ATOM 9302 O O . GLY B 1 447 ? 37.200 60.224 53.077 1.00 47.91 447 GLY B O 1
ATOM 9303 N N . GLY B 1 448 ? 35.718 58.830 54.111 1.00 48.59 448 GLY B N 1
ATOM 9304 C CA . GLY B 1 448 ? 35.810 59.404 55.466 1.00 49.48 448 GLY B CA 1
ATOM 9305 C C . GLY B 1 448 ? 35.003 60.683 55.598 1.00 50.48 448 GLY B C 1
ATOM 9306 O O . GLY B 1 448 ? 34.347 61.082 54.616 1.00 50.54 448 GLY B O 1
ATOM 9307 N N . TYR B 1 449 ? 35.048 61.302 56.779 1.00 51.41 449 TYR B N 1
ATOM 9308 C CA . TYR B 1 449 ? 34.400 62.602 57.080 1.00 52.36 449 TYR B CA 1
ATOM 9309 C C . TYR B 1 449 ? 35.194 63.315 58.181 1.00 52.64 449 TYR B C 1
ATOM 9310 O O . TYR B 1 449 ? 35.056 62.938 59.360 1.00 53.01 449 TYR B O 1
ATOM 9319 N N . LEU B 1 450 ? 36.014 64.297 57.792 1.00 53.36 450 LEU B N 1
ATOM 9320 C CA . LEU B 1 450 ? 36.791 65.178 58.707 1.00 54.59 450 LEU B CA 1
ATOM 9321 C C . LEU B 1 450 ? 36.443 66.637 58.429 1.00 54.23 450 LEU B C 1
ATOM 9322 O O . LEU B 1 450 ? 37.191 67.336 57.748 1.00 53.54 450 LEU B O 1
ATOM 9327 N N . PRO B 1 451 ? 35.309 67.150 58.959 1.00 53.91 451 PRO B N 1
ATOM 9328 C CA . PRO B 1 451 ? 34.981 68.569 58.830 1.00 54.30 451 PRO B CA 1
ATOM 9329 C C . PRO B 1 451 ? 35.888 69.405 59.743 1.00 55.41 451 PRO B C 1
ATOM 9330 O O . PRO B 1 451 ? 36.548 68.829 60.590 1.00 54.67 451 PRO B O 1
ATOM 9334 N N . MET B 1 452 ? 35.890 70.726 59.546 1.00 56.63 452 MET B N 1
ATOM 9335 C CA . MET B 1 452 ? 36.691 71.703 60.331 1.00 58.55 452 MET B CA 1
ATOM 9336 C C . MET B 1 452 ? 36.464 71.498 61.834 1.00 59.36 452 MET B C 1
ATOM 9337 O O . MET B 1 452 ? 37.460 71.484 62.578 1.00 60.01 452 MET B O 1
ATOM 9342 N N . GLU B 1 453 ? 35.204 71.345 62.252 1.00 60.23 453 GLU B N 1
ATOM 9343 C CA . GLU B 1 453 ? 34.781 71.276 63.679 1.00 61.50 453 GLU B CA 1
ATOM 9344 C C . GLU B 1 453 ? 35.440 70.074 64.373 1.00 59.93 453 GLU B C 1
ATOM 9345 O O . GLU B 1 453 ? 35.859 70.230 65.538 1.00 60.10 453 GLU B O 1
ATOM 9351 N N . ARG B 1 454 ? 35.519 68.926 63.691 1.00 58.11 454 ARG B N 1
ATOM 9352 C CA . ARG B 1 454 ? 36.121 67.669 64.219 1.00 57.27 454 ARG B CA 1
ATOM 9353 C C . ARG B 1 454 ? 37.629 67.881 64.417 1.00 56.40 454 ARG B C 1
ATOM 9354 O O . ARG B 1 454 ? 38.133 67.489 65.488 1.00 56.93 454 ARG B O 1
ATOM 9362 N N . VAL B 1 455 ? 38.316 68.494 63.444 1.00 54.71 455 VAL B N 1
ATOM 9363 C CA . VAL B 1 455 ? 39.782 68.788 63.515 1.00 54.18 455 VAL B CA 1
ATOM 9364 C C . VAL B 1 455 ? 40.041 69.668 64.744 1.00 54.70 455 VAL B C 1
ATOM 9365 O O . VAL B 1 455 ? 40.936 69.317 65.541 1.00 54.74 455 VAL B O 1
ATOM 9369 N N . TYR B 1 456 ? 39.279 70.757 64.897 1.00 54.46 456 TYR B N 1
ATOM 9370 C CA . TYR B 1 456 ? 39.457 71.754 65.985 1.00 55.64 456 TYR B CA 1
ATOM 9371 C C . TYR B 1 456 ? 39.218 71.100 67.351 1.00 56.00 456 TYR B C 1
ATOM 9372 O O . TYR B 1 456 ? 39.905 71.483 68.312 1.00 57.08 456 TYR B O 1
ATOM 9381 N N . SER B 1 457 ? 38.285 70.146 67.430 1.00 55.75 457 SER B N 1
ATOM 9382 C CA . SER B 1 457 ? 37.852 69.478 68.688 1.00 56.46 457 SER B CA 1
ATOM 9383 C C . SER B 1 457 ? 38.959 68.571 69.250 1.00 57.05 457 SER B C 1
ATOM 9384 O O . SER B 1 457 ? 38.899 68.273 70.458 1.00 57.84 457 SER B O 1
ATOM 9387 N N . TYR B 1 458 ? 39.919 68.141 68.420 1.00 56.98 458 TYR B N 1
ATOM 9388 C CA . TYR B 1 458 ? 40.991 67.178 68.797 1.00 57.22 458 TYR B CA 1
ATOM 9389 C C . TYR B 1 458 ? 41.783 67.714 69.994 1.00 59.12 458 TYR B C 1
ATOM 9390 O O . TYR B 1 458 ? 42.233 68.873 69.940 1.00 60.41 458 TYR B O 1
ATOM 9399 N N . GLU B 1 459 ? 41.934 66.884 71.032 1.00 59.98 459 GLU B N 1
ATOM 9400 C CA . GLU B 1 459 ? 42.845 67.111 72.185 1.00 61.71 459 GLU B CA 1
ATOM 9401 C C . GLU B 1 459 ? 43.963 66.071 72.120 1.00 61.89 459 GLU B C 1
ATOM 9402 O O . GLU B 1 459 ? 43.727 64.896 72.395 1.00 61.10 459 GLU B O 1
ATOM 9408 N N . PRO B 1 460 ? 45.203 66.457 71.730 1.00 63.11 460 PRO B N 1
ATOM 9409 C CA . PRO B 1 460 ? 46.290 65.497 71.522 1.00 63.34 460 PRO B CA 1
ATOM 9410 C C . PRO B 1 460 ? 46.689 64.687 72.765 1.00 64.50 460 PRO B C 1
ATOM 9411 O O . PRO B 1 460 ? 47.104 63.557 72.596 1.00 63.77 460 PRO B O 1
ATOM 9415 N N . MET B 1 461 ? 46.583 65.284 73.957 1.00 66.64 461 MET B N 1
ATOM 9416 C CA . MET B 1 461 ? 46.896 64.628 75.255 1.00 68.13 461 MET B CA 1
ATOM 9417 C C . MET B 1 461 ? 45.738 63.711 75.629 1.00 67.70 461 MET B C 1
ATOM 9418 O O . MET B 1 461 ? 44.695 64.193 76.066 1.00 67.56 461 MET B O 1
ATOM 9423 N N . PRO B 1 462 ? 45.871 62.372 75.483 1.00 67.58 462 PRO B N 1
ATOM 9424 C CA . PRO B 1 462 ? 44.769 61.465 75.799 1.00 67.16 462 PRO B CA 1
ATOM 9425 C C . PRO B 1 462 ? 44.440 61.555 77.297 1.00 68.84 462 PRO B C 1
ATOM 9426 O O . PRO B 1 462 ? 45.361 61.575 78.093 1.00 70.53 462 PRO B O 1
ATOM 9430 N N . ALA B 1 463 ? 43.150 61.628 77.635 1.00 69.35 463 ALA B N 1
ATOM 9431 C CA . ALA B 1 463 ? 42.630 61.666 79.023 1.00 70.78 463 ALA B CA 1
ATOM 9432 C C . ALA B 1 463 ? 43.138 60.449 79.810 1.00 71.24 463 ALA B C 1
ATOM 9433 O O . ALA B 1 463 ? 43.326 60.581 81.034 1.00 72.84 463 ALA B O 1
ATOM 9435 N N . SER B 1 464 ? 43.363 59.320 79.124 1.00 70.41 464 SER B N 1
ATOM 9436 C CA . SER B 1 464 ? 43.714 57.995 79.706 1.00 70.93 464 SER B CA 1
ATOM 9437 C C . SER B 1 464 ? 45.195 57.912 80.110 1.00 71.59 464 SER B C 1
ATOM 9438 O O . SER B 1 464 ? 45.551 56.919 80.771 1.00 72.21 464 SER B O 1
ATOM 9441 N N . LEU B 1 465 ? 46.032 58.886 79.732 1.00 72.04 465 LEU B N 1
ATOM 9442 C CA . LEU B 1 465 ? 47.461 58.960 80.153 1.00 73.18 465 LEU B CA 1
ATOM 9443 C C . LEU B 1 465 ? 47.571 59.770 81.451 1.00 75.75 465 LEU B C 1
ATOM 9444 O O . LEU B 1 465 ? 46.775 60.714 81.624 1.00 76.67 465 LEU B O 1
ATOM 9449 N N . THR B 1 466 ? 48.534 59.420 82.311 1.00 77.20 466 THR B N 1
ATOM 9450 C CA . THR B 1 466 ? 48.886 60.173 83.546 1.00 79.69 466 THR B CA 1
ATOM 9451 C C . THR B 1 466 ? 49.663 61.427 83.154 1.00 81.01 466 THR B C 1
ATOM 9452 O O . THR B 1 466 ? 50.299 61.455 82.101 1.00 80.11 466 THR B O 1
ATOM 9456 N N . PRO B 1 467 ? 49.625 62.504 83.973 1.00 83.59 467 PRO B N 1
ATOM 9457 C CA . PRO B 1 467 ? 50.519 63.652 83.805 1.00 84.49 467 PRO B CA 1
ATOM 9458 C C . PRO B 1 467 ? 51.927 63.340 83.268 1.00 84.13 467 PRO B C 1
ATOM 9459 O O . PRO B 1 467 ? 52.365 64.038 82.368 1.00 84.48 467 PRO B O 1
ATOM 9463 N N . ASP B 1 468 ? 52.588 62.314 83.819 1.00 83.61 468 ASP B N 1
ATOM 9464 C CA . ASP B 1 468 ? 53.990 61.930 83.490 1.00 82.85 468 ASP B CA 1
ATOM 9465 C C . ASP B 1 468 ? 54.048 61.339 82.077 1.00 80.18 468 ASP B C 1
ATOM 9466 O O . ASP B 1 468 ? 54.935 61.752 81.300 1.00 79.87 468 ASP B O 1
ATOM 9471 N N . GLU B 1 469 ? 53.138 60.408 81.771 1.00 77.79 469 GLU B N 1
ATOM 9472 C CA . GLU B 1 469 ? 53.042 59.697 80.466 1.00 75.27 469 GLU B CA 1
ATOM 9473 C C . GLU B 1 469 ? 52.711 60.698 79.349 1.00 73.61 469 GLU B C 1
ATOM 9474 O O . GLU B 1 469 ? 53.113 60.445 78.197 1.00 71.53 469 GLU B O 1
ATOM 9480 N N . GLN B 1 470 ? 52.015 61.792 79.683 1.00 73.92 470 GLN B N 1
ATOM 9481 C CA . GLN B 1 470 ? 51.550 62.831 78.719 1.00 73.13 470 GLN B CA 1
ATOM 9482 C C . GLN B 1 470 ? 52.744 63.581 78.112 1.00 72.78 470 GLN B C 1
ATOM 9483 O O . GLN B 1 470 ? 52.580 64.128 77.007 1.00 71.96 470 GLN B O 1
ATOM 9489 N N . GLN B 1 471 ? 53.897 63.601 78.789 1.00 73.48 471 GLN B N 1
ATOM 9490 C CA . GLN B 1 471 ? 55.107 64.348 78.345 1.00 73.90 471 GLN B CA 1
ATOM 9491 C C . GLN B 1 471 ? 55.779 63.644 77.156 1.00 71.69 471 GLN B C 1
ATOM 9492 O O . GLN B 1 471 ? 56.626 64.290 76.514 1.00 72.44 471 GLN B O 1
ATOM 9498 N N . TYR B 1 472 ? 55.422 62.387 76.866 1.00 69.35 472 TYR B N 1
ATOM 9499 C CA . TYR B 1 472 ? 55.988 61.583 75.747 1.00 67.17 472 TYR B CA 1
ATOM 9500 C C . TYR B 1 472 ? 55.251 61.900 74.436 1.00 65.44 472 TYR B C 1
ATOM 9501 O O . TYR B 1 472 ? 55.736 61.464 73.374 1.00 64.60 472 TYR B O 1
ATOM 9510 N N . ILE B 1 473 ? 54.136 62.641 74.502 1.00 64.51 473 ILE B N 1
ATOM 9511 C CA . ILE B 1 473 ? 53.429 63.214 73.316 1.00 62.97 473 ILE B CA 1
ATOM 9512 C C . ILE B 1 473 ? 54.165 64.495 72.903 1.00 63.33 473 ILE B C 1
ATOM 9513 O O . ILE B 1 473 ? 53.878 65.558 73.488 1.00 64.69 473 ILE B O 1
ATOM 9518 N N . LYS B 1 474 ? 55.068 64.390 71.926 1.00 62.39 474 LYS B N 1
ATOM 9519 C CA . LYS B 1 474 ? 56.044 65.451 71.562 1.00 62.92 474 LYS B CA 1
ATOM 9520 C C . LYS B 1 474 ? 55.527 66.281 70.380 1.00 61.83 474 LYS B C 1
ATOM 9521 O O . LYS B 1 474 ? 56.082 67.375 70.160 1.00 62.41 474 LYS B O 1
ATOM 9527 N N . GLY B 1 475 ? 54.516 65.795 69.649 1.00 60.16 475 GLY B N 1
ATOM 9528 C CA . GLY B 1 475 ? 54.110 66.402 68.368 1.00 59.19 475 GLY B CA 1
ATOM 9529 C C . GLY B 1 475 ? 52.720 66.013 67.895 1.00 57.76 475 GLY B C 1
ATOM 9530 O O . GLY B 1 475 ? 52.179 64.986 68.361 1.00 57.00 475 GLY B O 1
ATOM 9531 N N . VAL B 1 476 ? 52.182 66.827 66.979 1.00 56.92 476 VAL B N 1
ATOM 9532 C CA . VAL B 1 476 ? 50.891 66.629 66.256 1.00 55.06 476 VAL B CA 1
ATOM 9533 C C . VAL B 1 476 ? 51.142 66.956 64.780 1.00 54.34 476 VAL B C 1
ATOM 9534 O O . VAL B 1 476 ? 51.890 67.920 64.511 1.00 55.54 476 VAL B O 1
ATOM 9538 N N . GLN B 1 477 ? 50.551 66.188 63.862 1.00 52.37 477 GLN B N 1
ATOM 9539 C CA . GLN B 1 477 ? 50.795 66.327 62.403 1.00 51.70 477 GLN B CA 1
ATOM 9540 C C . GLN B 1 477 ? 49.581 65.800 61.631 1.00 50.77 477 GLN B C 1
ATOM 9541 O O . GLN B 1 477 ? 48.961 64.822 62.090 1.00 50.22 477 GLN B O 1
ATOM 9547 N N . ALA B 1 478 ? 49.249 66.453 60.515 1.00 50.40 478 ALA B N 1
ATOM 9548 C CA . ALA B 1 478 ? 48.197 66.024 59.567 1.00 49.67 478 ALA B CA 1
ATOM 9549 C C . ALA B 1 478 ? 48.862 65.403 58.337 1.00 48.99 478 ALA B C 1
ATOM 9550 O O . ALA B 1 478 ? 49.820 66.001 57.816 1.00 49.62 478 ALA B O 1
ATOM 9552 N N . ASN B 1 479 ? 48.368 64.243 57.901 1.00 47.73 479 ASN B N 1
ATOM 9553 C CA . ASN B 1 479 ? 48.880 63.510 56.715 1.00 47.54 479 ASN B CA 1
ATOM 9554 C C . ASN B 1 479 ? 48.017 63.872 55.501 1.00 47.44 479 ASN B C 1
ATOM 9555 O O . ASN B 1 479 ? 46.806 64.106 55.680 1.00 47.11 479 ASN B O 1
ATOM 9560 N N . LEU B 1 480 ? 48.639 63.957 54.322 1.00 47.84 480 LEU B N 1
ATOM 9561 C CA . LEU B 1 480 ? 47.953 64.107 53.014 1.00 47.77 480 LEU B CA 1
ATOM 9562 C C . LEU B 1 480 ? 48.445 63.012 52.064 1.00 47.23 480 LEU B C 1
ATOM 9563 O O . LEU B 1 480 ? 49.545 63.159 51.497 1.00 48.01 480 LEU B O 1
ATOM 9568 N N . TRP B 1 481 ? 47.644 61.960 51.907 1.00 46.22 481 TRP B N 1
ATOM 9569 C CA . TRP B 1 481 ? 47.859 60.870 50.922 1.00 45.96 481 TRP B CA 1
ATOM 9570 C C . TRP B 1 481 ? 47.208 61.280 49.597 1.00 46.16 481 TRP B C 1
ATOM 9571 O O . TRP B 1 481 ? 46.119 61.887 49.636 1.00 46.28 481 TRP B O 1
ATOM 9582 N N . THR B 1 482 ? 47.865 60.995 48.472 1.00 46.34 482 THR B N 1
ATOM 9583 C CA . THR B 1 482 ? 47.584 61.646 47.166 1.00 47.28 482 THR B CA 1
ATOM 9584 C C . THR B 1 482 ? 47.097 60.622 46.128 1.00 47.51 482 THR B C 1
ATOM 9585 O O . THR B 1 482 ? 47.294 60.884 44.922 1.00 47.56 482 THR B O 1
ATOM 9589 N N . GLU B 1 483 ? 46.438 59.538 46.559 1.00 47.24 483 GLU B N 1
ATOM 9590 C CA . GLU B 1 483 ? 45.798 58.556 45.639 1.00 47.71 483 GLU B CA 1
ATOM 9591 C C . GLU B 1 483 ? 44.859 59.303 44.683 1.00 47.95 483 GLU B C 1
ATOM 9592 O O . GLU B 1 483 ? 44.917 59.029 43.472 1.00 48.33 483 GLU B O 1
ATOM 9598 N N . TYR B 1 484 ? 44.041 60.218 45.212 1.00 47.72 484 TYR B N 1
ATOM 9599 C CA . TYR B 1 484 ? 42.954 60.921 44.479 1.00 48.09 484 TYR B CA 1
ATOM 9600 C C . TYR B 1 484 ? 43.244 62.425 44.419 1.00 48.98 484 TYR B C 1
ATOM 9601 O O . TYR B 1 484 ? 42.287 63.223 44.392 1.00 49.58 484 TYR B O 1
ATOM 9610 N N . ILE B 1 485 ? 44.529 62.790 44.382 1.00 49.46 485 ILE B N 1
ATOM 9611 C CA . ILE B 1 485 ? 45.015 64.202 44.377 1.00 50.30 485 ILE B CA 1
ATOM 9612 C C . ILE B 1 485 ? 46.128 64.309 43.327 1.00 51.64 485 ILE B C 1
ATOM 9613 O O . ILE B 1 485 ? 47.291 64.014 43.661 1.00 53.16 485 ILE B O 1
ATOM 9618 N N . ALA B 1 486 ? 45.759 64.686 42.098 1.00 52.24 486 ALA B N 1
ATOM 9619 C CA . ALA B 1 486 ? 46.633 64.712 40.901 1.00 53.18 486 ALA B CA 1
ATOM 9620 C C . ALA B 1 486 ? 47.162 66.130 40.648 1.00 54.58 486 ALA B C 1
ATOM 9621 O O . ALA B 1 486 ? 48.204 66.253 39.975 1.00 55.59 486 ALA B O 1
ATOM 9623 N N . THR B 1 487 ? 46.464 67.157 41.143 1.00 55.18 487 THR B N 1
ATOM 9624 C CA . THR B 1 487 ? 46.850 68.587 40.994 1.00 56.48 487 THR B CA 1
ATOM 9625 C C . THR B 1 487 ? 47.100 69.190 42.379 1.00 55.82 487 THR B C 1
ATOM 9626 O O . THR B 1 487 ? 46.486 68.718 43.358 1.00 54.89 487 THR B O 1
ATOM 9630 N N . PHE B 1 488 ? 47.968 70.201 42.440 1.00 56.27 488 PHE B N 1
ATOM 9631 C CA . PHE B 1 488 ? 48.391 70.890 43.686 1.00 56.20 488 PHE B CA 1
ATOM 9632 C C . PHE B 1 488 ? 47.275 71.826 44.162 1.00 56.23 488 PHE B C 1
ATOM 9633 O O . PHE B 1 488 ? 47.148 72.029 45.384 1.00 56.19 488 PHE B O 1
ATOM 9641 N N . SER B 1 489 ? 46.503 72.384 43.226 1.00 56.37 489 SER B N 1
ATOM 9642 C CA . SER B 1 489 ? 45.285 73.191 43.502 1.00 56.29 489 SER B CA 1
ATOM 9643 C C . SER B 1 489 ? 44.289 72.349 44.311 1.00 54.79 489 SER B C 1
ATOM 9644 O O . SER B 1 489 ? 43.685 72.889 45.260 1.00 55.18 489 SER B O 1
ATOM 9647 N N . HIS B 1 490 ? 44.136 71.070 43.955 1.00 53.27 490 HIS B N 1
ATOM 9648 C CA . HIS B 1 490 ? 43.273 70.093 44.672 1.00 52.08 490 HIS B CA 1
ATOM 9649 C C . HIS B 1 490 ? 43.893 69.776 46.040 1.00 51.44 490 HIS B C 1
ATOM 9650 O O . HIS B 1 490 ? 43.130 69.637 47.007 1.00 50.60 490 HIS B O 1
ATOM 9657 N N . ALA B 1 491 ? 45.225 69.682 46.124 1.00 51.70 491 ALA B N 1
ATOM 9658 C CA . ALA B 1 491 ? 45.965 69.412 47.381 1.00 51.46 491 ALA B CA 1
ATOM 9659 C C . ALA B 1 491 ? 45.735 70.560 48.373 1.00 51.91 491 ALA B C 1
ATOM 9660 O O . ALA B 1 491 ? 45.549 70.268 49.570 1.00 51.22 491 ALA B O 1
ATOM 9662 N N . GLN B 1 492 ? 45.747 71.806 47.883 1.00 53.07 492 GLN B N 1
ATOM 9663 C CA . GLN B 1 492 ? 45.493 73.041 48.677 1.00 53.94 492 GLN B CA 1
ATOM 9664 C C . GLN B 1 492 ? 44.059 73.013 49.217 1.00 53.54 492 GLN B C 1
ATOM 9665 O O . GLN B 1 492 ? 43.871 73.335 50.410 1.00 53.72 492 GLN B O 1
ATOM 9671 N N . TYR B 1 493 ? 43.095 72.641 48.366 1.00 52.87 493 TYR B N 1
ATOM 9672 C CA . TYR B 1 493 ? 41.656 72.486 48.711 1.00 51.86 493 TYR B CA 1
ATOM 9673 C C . TYR B 1 493 ? 41.516 71.551 49.920 1.00 50.43 493 TYR B C 1
ATOM 9674 O O . TYR B 1 493 ? 40.671 71.823 50.794 1.00 50.15 493 TYR B O 1
ATOM 9683 N N . MET B 1 494 ? 42.330 70.493 49.976 1.00 49.39 494 MET B N 1
ATOM 9684 C CA . MET B 1 494 ? 42.194 69.395 50.972 1.00 48.33 494 MET B CA 1
ATOM 9685 C C . MET B 1 494 ? 42.873 69.759 52.302 1.00 48.07 494 MET B C 1
ATOM 9686 O O . MET B 1 494 ? 42.424 69.223 53.328 1.00 46.96 494 MET B O 1
ATOM 9691 N N . VAL B 1 495 ? 43.883 70.638 52.305 1.00 48.78 495 VAL B N 1
ATOM 9692 C CA . VAL B 1 495 ? 44.655 70.990 53.539 1.00 49.37 495 VAL B CA 1
ATOM 9693 C C . VAL B 1 495 ? 44.250 72.377 54.067 1.00 50.31 495 VAL B C 1
ATOM 9694 O O . VAL B 1 495 ? 44.359 72.576 55.291 1.00 50.15 495 VAL B O 1
ATOM 9698 N N . LEU B 1 496 ? 43.805 73.297 53.202 1.00 51.33 496 LEU B N 1
ATOM 9699 C CA . LEU B 1 496 ? 43.296 74.639 53.608 1.00 52.65 496 LEU B CA 1
ATOM 9700 C C . LEU B 1 496 ? 41.774 74.656 53.479 1.00 52.44 496 LEU B C 1
ATOM 9701 O O . LEU B 1 496 ? 41.248 74.280 52.432 1.00 52.47 496 LEU B O 1
ATOM 9706 N N . PRO B 1 497 ? 41.008 75.111 54.501 1.00 52.56 497 PRO B N 1
ATOM 9707 C CA . PRO B 1 497 ? 41.553 75.698 55.728 1.00 53.51 497 PRO B CA 1
ATOM 9708 C C . PRO B 1 497 ? 41.705 74.781 56.957 1.00 53.05 497 PRO B C 1
ATOM 9709 O O . PRO B 1 497 ? 41.768 75.304 58.053 1.00 53.57 497 PRO B O 1
ATOM 9713 N N . ARG B 1 498 ? 41.779 73.458 56.772 1.00 52.32 498 ARG B N 1
ATOM 9714 C CA . ARG B 1 498 ? 41.880 72.486 57.900 1.00 52.10 498 ARG B CA 1
ATOM 9715 C C . ARG B 1 498 ? 43.222 72.658 58.632 1.00 52.66 498 ARG B C 1
ATOM 9716 O O . ARG B 1 498 ? 43.250 72.407 59.850 1.00 52.75 498 ARG B O 1
ATOM 9724 N N . TRP B 1 499 ? 44.278 73.099 57.937 1.00 53.40 499 TRP B N 1
ATOM 9725 C CA . TRP B 1 499 ? 45.610 73.409 58.534 1.00 54.70 499 TRP B CA 1
ATOM 9726 C C . TRP B 1 499 ? 45.485 74.532 59.575 1.00 56.13 499 TRP B C 1
ATOM 9727 O O . TRP B 1 499 ? 46.300 74.541 60.518 1.00 56.74 499 TRP B O 1
ATOM 9738 N N . ALA B 1 500 ? 44.525 75.451 59.409 1.00 56.43 500 ALA B N 1
ATOM 9739 C CA . ALA B 1 500 ? 44.263 76.570 60.348 1.00 57.86 500 ALA B CA 1
ATOM 9740 C C . ALA B 1 500 ? 43.796 76.008 61.695 1.00 57.26 500 ALA B C 1
ATOM 9741 O O . ALA B 1 500 ? 44.305 76.470 62.737 1.00 57.97 500 ALA B O 1
ATOM 9743 N N . ALA B 1 501 ? 42.864 75.050 61.664 1.00 55.79 501 ALA B N 1
ATOM 9744 C CA . ALA B 1 501 ? 42.347 74.325 62.849 1.00 55.63 501 ALA B CA 1
ATOM 9745 C C . ALA B 1 501 ? 43.475 73.495 63.471 1.00 55.63 501 ALA B C 1
ATOM 9746 O O . ALA B 1 501 ? 43.646 73.567 64.705 1.00 56.56 501 ALA B O 1
ATOM 9748 N N . LEU B 1 502 ? 44.211 72.744 62.643 1.00 55.01 502 LEU B N 1
ATOM 9749 C CA . LEU B 1 502 ? 45.369 71.910 63.066 1.00 55.30 502 LEU B CA 1
ATOM 9750 C C . LEU B 1 502 ? 46.371 72.779 63.830 1.00 56.72 502 LEU B C 1
ATOM 9751 O O . LEU B 1 502 ? 46.771 72.375 64.936 1.00 56.67 502 LEU B O 1
ATOM 9756 N N . CYS B 1 503 ? 46.752 73.926 63.256 1.00 58.09 503 CYS B N 1
ATOM 9757 C CA . CYS B 1 503 ? 47.859 74.789 63.753 1.00 59.80 503 CYS B CA 1
ATOM 9758 C C . CYS B 1 503 ? 47.502 75.383 65.122 1.00 60.49 503 CYS B C 1
ATOM 9759 O O . CYS B 1 503 ? 48.434 75.676 65.883 1.00 61.42 503 CYS B O 1
ATOM 9762 N N . GLU B 1 504 ? 46.212 75.535 65.434 1.00 60.49 504 GLU B N 1
ATOM 9763 C CA . GLU B 1 504 ? 45.745 76.030 66.758 1.00 61.95 504 GLU B CA 1
ATOM 9764 C C . GLU B 1 504 ? 45.872 74.908 67.798 1.00 61.32 504 GLU B C 1
ATOM 9765 O O . GLU B 1 504 ? 46.258 75.213 68.944 1.00 62.07 504 GLU B O 1
ATOM 9771 N N . VAL B 1 505 ? 45.559 73.666 67.416 1.00 60.01 505 VAL B N 1
ATOM 9772 C CA . VAL B 1 505 ? 45.747 72.450 68.267 1.00 59.86 505 VAL B CA 1
ATOM 9773 C C . VAL B 1 505 ? 47.246 72.295 68.560 1.00 60.28 505 VAL B C 1
ATOM 9774 O O . VAL B 1 505 ? 47.601 72.096 69.740 1.00 60.65 505 VAL B O 1
ATOM 9778 N N . GLN B 1 506 ? 48.075 72.395 67.514 1.00 60.53 506 GLN B N 1
ATOM 9779 C CA . GLN B 1 506 ? 49.561 72.285 67.555 1.00 61.55 506 GLN B CA 1
ATOM 9780 C C . GLN B 1 506 ? 50.162 73.331 68.505 1.00 63.86 506 GLN B C 1
ATOM 9781 O O . GLN B 1 506 ? 51.035 72.958 69.310 1.00 64.40 506 GLN B O 1
ATOM 9787 N N . TRP B 1 507 ? 49.716 74.589 68.407 1.00 65.65 507 TRP B N 1
ATOM 9788 C CA . TRP B 1 507 ? 50.421 75.781 68.956 1.00 68.31 507 TRP B CA 1
ATOM 9789 C C . TRP B 1 507 ? 49.777 76.261 70.264 1.00 70.30 507 TRP B C 1
ATOM 9790 O O . TRP B 1 507 ? 50.498 76.330 71.280 1.00 71.27 507 TRP B O 1
ATOM 9801 N N . SER B 1 508 ? 48.489 76.619 70.228 1.00 71.15 508 SER B N 1
ATOM 9802 C CA . SER B 1 508 ? 47.758 77.282 71.342 1.00 73.02 508 SER B CA 1
ATOM 9803 C C . SER B 1 508 ? 47.460 76.273 72.457 1.00 73.70 508 SER B C 1
ATOM 9804 O O . SER B 1 508 ? 47.315 75.073 72.149 1.00 73.24 508 SER B O 1
ATOM 9807 N N . THR B 1 509 ? 47.364 76.756 73.700 1.00 76.13 509 THR B N 1
ATOM 9808 C CA . THR B 1 509 ? 47.101 75.947 74.923 1.00 76.93 509 THR B CA 1
ATOM 9809 C C . THR B 1 509 ? 45.631 75.536 74.954 1.00 76.85 509 THR B C 1
ATOM 9810 O O . THR B 1 509 ? 44.781 76.231 74.400 1.00 77.03 509 THR B O 1
ATOM 9814 N N . PRO B 1 510 ? 45.288 74.400 75.607 1.00 77.06 510 PRO B N 1
ATOM 9815 C CA . PRO B 1 510 ? 43.923 73.866 75.571 1.00 76.57 510 PRO B CA 1
ATOM 9816 C C . PRO B 1 510 ? 42.858 74.744 76.251 1.00 78.61 510 PRO B C 1
ATOM 9817 O O . PRO B 1 510 ? 41.707 74.634 75.874 1.00 78.06 510 PRO B O 1
ATOM 9821 N N . ASP B 1 511 ? 43.253 75.581 77.217 1.00 81.90 511 ASP B N 1
ATOM 9822 C CA . ASP B 1 511 ? 42.333 76.470 77.983 1.00 84.48 511 ASP B CA 1
ATOM 9823 C C . ASP B 1 511 ? 41.722 77.534 77.058 1.00 84.57 511 ASP B C 1
ATOM 9824 O O . ASP B 1 511 ? 40.590 77.971 77.341 1.00 84.55 511 ASP B O 1
ATOM 9829 N N . LYS B 1 512 ? 42.434 77.922 75.994 1.00 84.37 512 LYS B N 1
ATOM 9830 C CA . LYS B 1 512 ? 42.077 79.064 75.107 1.00 84.79 512 LYS B CA 1
ATOM 9831 C C . LYS B 1 512 ? 41.278 78.580 73.889 1.00 82.84 512 LYS B C 1
ATOM 9832 O O . LYS B 1 512 ? 40.821 79.444 73.116 1.00 82.85 512 LYS B O 1
ATOM 9838 N N . LYS B 1 513 ? 41.103 77.263 73.729 1.00 81.31 513 LYS B N 1
ATOM 9839 C CA . LYS B 1 513 ? 40.342 76.654 72.603 1.00 79.33 513 LYS B CA 1
ATOM 9840 C C . LYS B 1 513 ? 38.844 76.942 72.773 1.00 78.78 513 LYS B C 1
ATOM 9841 O O . LYS B 1 513 ? 38.326 76.786 73.897 1.00 78.87 513 LYS B O 1
ATOM 9847 N N . ASN B 1 514 ? 38.192 77.343 71.676 1.00 77.55 514 ASN B N 1
ATOM 9848 C CA . ASN B 1 514 ? 36.759 77.734 71.591 1.00 77.18 514 ASN B CA 1
ATOM 9849 C C . ASN B 1 514 ? 36.414 77.863 70.103 1.00 75.91 514 ASN B C 1
ATOM 9850 O O . ASN B 1 514 ? 36.931 78.803 69.467 1.00 76.30 514 ASN B O 1
ATOM 9855 N N . TYR B 1 515 ? 35.604 76.946 69.566 1.00 74.32 515 TYR B N 1
ATOM 9856 C CA . TYR B 1 515 ? 35.359 76.806 68.105 1.00 73.35 515 TYR B CA 1
ATOM 9857 C C . TYR B 1 515 ? 34.701 78.072 67.543 1.00 74.19 515 TYR B C 1
ATOM 9858 O O . TYR B 1 515 ? 35.075 78.495 66.433 1.00 73.65 515 TYR B O 1
ATOM 9867 N N . GLU B 1 516 ? 33.750 78.649 68.281 1.00 75.53 516 GLU B N 1
ATOM 9868 C CA . GLU B 1 516 ? 32.914 79.786 67.808 1.00 76.80 516 GLU B CA 1
ATOM 9869 C C . GLU B 1 516 ? 33.815 81.015 67.631 1.00 77.03 516 GLU B C 1
ATOM 9870 O O . GLU B 1 516 ? 33.642 81.728 66.623 1.00 76.99 516 GLU B O 1
ATOM 9876 N N . ASP B 1 517 ? 34.759 81.225 68.555 1.00 76.63 517 ASP B N 1
ATOM 9877 C CA . ASP B 1 517 ? 35.774 82.313 68.498 1.00 77.63 517 ASP B CA 1
ATOM 9878 C C . ASP B 1 517 ? 36.721 82.069 67.314 1.00 75.76 517 ASP B C 1
ATOM 9879 O O . ASP B 1 517 ? 37.023 83.040 66.594 1.00 76.79 517 ASP B O 1
ATOM 9884 N N . PHE B 1 518 ? 37.174 80.825 67.125 1.00 72.58 518 PHE B N 1
ATOM 9885 C CA . PHE B 1 518 ? 38.125 80.422 66.054 1.00 70.93 518 PHE B CA 1
ATOM 9886 C C . PHE B 1 518 ? 37.555 80.796 64.678 1.00 69.92 518 PHE B C 1
ATOM 9887 O O . PHE B 1 518 ? 38.309 81.341 63.848 1.00 70.10 518 PHE B O 1
ATOM 9895 N N . LEU B 1 519 ? 36.272 80.506 64.441 1.00 69.08 519 LEU B N 1
ATOM 9896 C CA . LEU B 1 519 ? 35.574 80.806 63.160 1.00 68.60 519 LEU B CA 1
ATOM 9897 C C . LEU B 1 519 ? 35.502 82.325 62.947 1.00 70.42 519 LEU B C 1
ATOM 9898 O O . LEU B 1 519 ? 35.526 82.746 61.779 1.00 71.21 519 LEU B O 1
ATOM 9903 N N . SER B 1 520 ? 35.428 83.116 64.023 1.00 71.61 520 SER B N 1
ATOM 9904 C CA . SER B 1 520 ? 35.369 84.603 63.969 1.00 73.42 520 SER B CA 1
ATOM 9905 C C . SER B 1 520 ? 36.725 85.175 63.527 1.00 74.55 520 SER B C 1
ATOM 9906 O O . SER B 1 520 ? 36.739 86.316 63.019 1.00 75.99 520 SER B O 1
ATOM 9909 N N . ARG B 1 521 ? 37.817 84.420 63.711 1.00 73.62 521 ARG B N 1
ATOM 9910 C CA . ARG B 1 521 ? 39.209 84.856 63.411 1.00 74.17 521 ARG B CA 1
ATOM 9911 C C . ARG B 1 521 ? 39.656 84.358 62.029 1.00 72.59 521 ARG B C 1
ATOM 9912 O O . ARG B 1 521 ? 40.683 84.863 61.532 1.00 74.05 521 ARG B O 1
ATOM 9920 N N . LEU B 1 522 ? 38.910 83.425 61.427 1.00 70.41 522 LEU B N 1
ATOM 9921 C CA . LEU B 1 522 ? 39.332 82.637 60.234 1.00 68.93 522 LEU B CA 1
ATOM 9922 C C . LEU B 1 522 ? 39.255 83.463 58.948 1.00 69.55 522 LEU B C 1
ATOM 9923 O O . LEU B 1 522 ? 40.138 83.342 58.102 1.00 69.01 522 LEU B O 1
ATOM 9928 N N . PRO B 1 523 ? 38.214 84.303 58.724 1.00 70.78 523 PRO B N 1
ATOM 9929 C CA . PRO B 1 523 ? 38.143 85.130 57.515 1.00 71.59 523 PRO B CA 1
ATOM 9930 C C . PRO B 1 523 ? 39.359 86.046 57.291 1.00 72.99 523 PRO B C 1
ATOM 9931 O O . PRO B 1 523 ? 39.663 86.314 56.144 1.00 73.56 523 PRO B O 1
ATOM 9935 N N . ARG B 1 524 ? 40.009 86.502 58.368 1.00 73.80 524 ARG B N 1
ATOM 9936 C CA . ARG B 1 524 ? 41.233 87.353 58.311 1.00 75.74 524 ARG B CA 1
ATOM 9937 C C . ARG B 1 524 ? 42.404 86.554 57.724 1.00 75.15 524 ARG B C 1
ATOM 9938 O O . ARG B 1 524 ? 43.209 87.157 56.988 1.00 76.02 524 ARG B O 1
ATOM 9946 N N . LEU B 1 525 ? 42.506 85.260 58.048 1.00 73.65 525 LEU B N 1
ATOM 9947 C CA . LEU B 1 525 ? 43.586 84.363 57.553 1.00 73.05 525 LEU B CA 1
ATOM 9948 C C . LEU B 1 525 ? 43.331 84.009 56.082 1.00 72.26 525 LEU B C 1
ATOM 9949 O O . LEU B 1 525 ? 44.316 83.910 55.324 1.00 71.96 525 LEU B O 1
ATOM 9954 N N . ILE B 1 526 ? 42.063 83.824 55.697 1.00 71.74 526 ILE B N 1
ATOM 9955 C CA . ILE B 1 526 ? 41.648 83.479 54.302 1.00 71.29 526 ILE B CA 1
ATOM 9956 C C . ILE B 1 526 ? 42.073 84.615 53.357 1.00 72.91 526 ILE B C 1
ATOM 9957 O O . ILE B 1 526 ? 42.359 84.316 52.181 1.00 72.60 526 ILE B O 1
ATOM 9962 N N . LYS B 1 527 ? 42.123 85.862 53.848 1.00 74.58 527 LYS B N 1
ATOM 9963 C CA . LYS B 1 527 ? 42.650 87.040 53.099 1.00 76.14 527 LYS B CA 1
ATOM 9964 C C . LYS B 1 527 ? 44.055 86.721 52.577 1.00 75.49 527 LYS B C 1
ATOM 9965 O O . LYS B 1 527 ? 44.337 87.016 51.398 1.00 75.65 527 LYS B O 1
ATOM 9971 N N . TRP B 1 528 ? 44.899 86.157 53.445 1.00 74.37 528 TRP B N 1
ATOM 9972 C CA . TRP B 1 528 ? 46.305 85.778 53.146 1.00 73.56 528 TRP B CA 1
ATOM 9973 C C . TRP B 1 528 ? 46.340 84.610 52.154 1.00 71.67 528 TRP B C 1
ATOM 9974 O O . TRP B 1 528 ? 47.227 84.623 51.285 1.00 72.35 528 TRP B O 1
ATOM 9985 N N . TYR B 1 529 ? 45.408 83.658 52.257 1.00 69.76 529 TYR B N 1
ATOM 9986 C CA . TYR B 1 529 ? 45.252 82.554 51.271 1.00 68.40 529 TYR B CA 1
ATOM 9987 C C . TYR B 1 529 ? 45.034 83.167 49.878 1.00 69.17 529 TYR B C 1
ATOM 9988 O O . TYR B 1 529 ? 45.781 82.810 48.943 1.00 69.02 529 TYR B O 1
ATOM 9997 N N . ASP B 1 530 ? 44.051 84.070 49.758 1.00 69.73 530 ASP B N 1
ATOM 9998 C CA . ASP B 1 530 ? 43.681 84.779 48.499 1.00 70.50 530 ASP B CA 1
ATOM 9999 C C . ASP B 1 530 ? 44.891 85.554 47.961 1.00 71.18 530 ASP B C 1
ATOM 10000 O O . ASP B 1 530 ? 45.155 85.458 46.746 1.00 71.05 530 ASP B O 1
ATOM 10005 N N . ALA B 1 531 ? 45.589 86.287 48.837 1.00 71.82 531 ALA B N 1
ATOM 10006 C CA . ALA B 1 531 ? 46.702 87.211 48.504 1.00 73.56 531 ALA B CA 1
ATOM 10007 C C . ALA B 1 531 ? 47.933 86.436 48.011 1.00 73.07 531 ALA B C 1
ATOM 10008 O O . ALA B 1 531 ? 48.666 86.983 47.162 1.00 73.86 531 ALA B O 1
ATOM 10010 N N . GLU B 1 532 ? 48.161 85.226 48.536 1.00 71.50 532 GLU B N 1
ATOM 10011 C CA . GLU B 1 532 ? 49.296 84.341 48.152 1.00 71.10 532 GLU B CA 1
ATOM 10012 C C . GLU B 1 532 ? 48.876 83.443 46.981 1.00 70.28 532 GLU B C 1
ATOM 10013 O O . GLU B 1 532 ? 49.744 82.719 46.455 1.00 70.24 532 GLU B O 1
ATOM 10019 N N . GLY B 1 533 ? 47.597 83.491 46.593 1.00 70.17 533 GLY B N 1
ATOM 10020 C CA . GLY B 1 533 ? 47.030 82.721 45.469 1.00 69.16 533 GLY B CA 1
ATOM 10021 C C . GLY B 1 533 ? 46.801 81.263 45.831 1.00 67.32 533 GLY B C 1
ATOM 10022 O O . GLY B 1 533 ? 46.821 80.429 44.908 1.00 67.13 533 GLY B O 1
ATOM 10023 N N . TYR B 1 534 ? 46.582 80.963 47.118 1.00 66.29 534 TYR B N 1
ATOM 10024 C CA . TYR B 1 534 ? 46.305 79.597 47.636 1.00 64.36 534 TYR B CA 1
ATOM 10025 C C . TYR B 1 534 ? 44.812 79.285 47.478 1.00 63.36 534 TYR B C 1
ATOM 10026 O O . TYR B 1 534 ? 43.975 80.080 47.945 1.00 64.09 534 TYR B O 1
ATOM 10035 N N . ASN B 1 535 ? 44.499 78.159 46.828 1.00 61.98 535 ASN B N 1
ATOM 10036 C CA . ASN B 1 535 ? 43.133 77.580 46.712 1.00 60.61 535 ASN B CA 1
ATOM 10037 C C . ASN B 1 535 ? 42.742 76.979 48.068 1.00 60.37 535 ASN B C 1
ATOM 10038 O O . ASN B 1 535 ? 43.656 76.627 48.839 1.00 60.46 535 ASN B O 1
ATOM 10043 N N . TYR B 1 536 ? 41.440 76.867 48.353 1.00 60.35 536 TYR B N 1
ATOM 10044 C CA . TYR B 1 536 ? 40.906 76.341 49.640 1.00 59.84 536 TYR B CA 1
ATOM 10045 C C . TYR B 1 536 ? 39.408 76.028 49.517 1.00 59.18 536 TYR B C 1
ATOM 10046 O O . TYR B 1 536 ? 38.748 76.557 48.599 1.00 59.41 536 TYR B O 1
ATOM 10055 N N . ALA B 1 537 ? 38.898 75.204 50.439 1.00 58.76 537 ALA B N 1
ATOM 10056 C CA . ALA B 1 537 ? 37.475 74.796 50.548 1.00 58.49 537 ALA B CA 1
ATOM 10057 C C . ALA B 1 537 ? 36.679 75.898 51.260 1.00 59.69 537 ALA B C 1
ATOM 10058 O O . ALA B 1 537 ? 37.256 76.567 52.138 1.00 60.90 537 ALA B O 1
ATOM 10060 N N . LYS B 1 538 ? 35.398 76.064 50.907 1.00 60.41 538 LYS B N 1
ATOM 10061 C CA . LYS B 1 538 ? 34.583 77.267 51.243 1.00 61.47 538 LYS B CA 1
ATOM 10062 C C . LYS B 1 538 ? 33.348 76.901 52.077 1.00 60.32 538 LYS B C 1
ATOM 10063 O O . LYS B 1 538 ? 32.507 77.793 52.275 1.00 61.67 538 LYS B O 1
ATOM 10069 N N . HIS B 1 539 ? 33.251 75.662 52.566 1.00 58.46 539 HIS B N 1
ATOM 10070 C CA . HIS B 1 539 ? 32.099 75.140 53.355 1.00 57.17 539 HIS B CA 1
ATOM 10071 C C . HIS B 1 539 ? 31.775 76.082 54.521 1.00 57.36 539 HIS B C 1
ATOM 10072 O O . HIS B 1 539 ? 30.583 76.252 54.826 1.00 57.34 539 HIS B O 1
ATOM 10079 N N . VAL B 1 540 ? 32.805 76.666 55.138 1.00 57.90 540 VAL B N 1
ATOM 10080 C CA . VAL B 1 540 ? 32.700 77.593 56.306 1.00 59.22 540 VAL B CA 1
ATOM 10081 C C . VAL B 1 540 ? 31.936 78.867 55.906 1.00 59.90 540 VAL B C 1
ATOM 10082 O O . VAL B 1 540 ? 31.332 79.489 56.801 1.00 60.22 540 VAL B O 1
ATOM 10086 N N . PHE B 1 541 ? 31.968 79.244 54.622 1.00 60.02 541 PHE B N 1
ATOM 10087 C CA . PHE B 1 541 ? 31.335 80.474 54.071 1.00 61.09 541 PHE B CA 1
ATOM 10088 C C . PHE B 1 541 ? 29.860 80.235 53.712 1.00 59.76 541 PHE B C 1
ATOM 10089 O O . PHE B 1 541 ? 29.189 81.216 53.334 1.00 59.85 541 PHE B O 1
ATOM 10097 N N . ASP B 1 542 ? 29.368 78.995 53.821 1.00 58.06 542 ASP B N 1
ATOM 10098 C CA . ASP B 1 542 ? 27.952 78.626 53.540 1.00 57.89 542 ASP B CA 1
ATOM 10099 C C . ASP B 1 542 ? 27.013 79.348 54.514 1.00 58.14 542 ASP B C 1
ATOM 10100 O O . ASP B 1 542 ? 27.467 79.755 55.601 1.00 58.01 542 ASP B O 1
ATOM 10105 N N . VAL B 1 543 ? 25.743 79.485 54.125 1.00 58.27 543 VAL B N 1
ATOM 10106 C CA . VAL B 1 543 ? 24.630 79.948 55.005 1.00 59.15 543 VAL B CA 1
ATOM 10107 C C . VAL B 1 543 ? 24.062 78.719 55.721 1.00 59.09 543 VAL B C 1
ATOM 10108 O O . VAL B 1 543 ? 23.615 77.791 55.024 1.00 57.68 543 VAL B O 1
ATOM 10112 N N . LYS B 1 544 ? 24.091 78.720 57.056 1.00 61.21 544 LYS B N 1
ATOM 10113 C CA . LYS B 1 544 ? 23.485 77.671 57.917 1.00 61.87 544 LYS B CA 1
ATOM 10114 C C . LYS B 1 544 ? 22.015 78.040 58.153 1.00 61.54 544 LYS B C 1
ATOM 10115 O O . LYS B 1 544 ? 21.763 79.137 58.692 1.00 62.50 544 LYS B O 1
ATOM 10121 N N . ALA B 1 545 ? 21.089 77.170 57.740 1.00 60.08 545 ALA B N 1
ATOM 10122 C CA . ALA B 1 545 ? 19.626 77.357 57.876 1.00 60.54 545 ALA B CA 1
ATOM 10123 C C . ALA B 1 545 ? 19.069 76.351 58.887 1.00 60.07 545 ALA B C 1
ATOM 10124 O O . ALA B 1 545 ? 19.360 75.152 58.742 1.00 58.82 545 ALA B O 1
ATOM 10126 N N . GLU B 1 546 ? 18.307 76.838 59.871 1.00 61.70 546 GLU B N 1
ATOM 10127 C CA . GLU B 1 546 ? 17.516 76.012 60.821 1.00 62.03 546 GLU B CA 1
ATOM 10128 C C . GLU B 1 546 ? 16.028 76.295 60.588 1.00 60.70 546 GLU B C 1
ATOM 10129 O O . GLU B 1 546 ? 15.643 77.481 60.568 1.00 61.45 546 GLU B O 1
ATOM 10135 N N . PHE B 1 547 ? 15.245 75.233 60.394 1.00 58.61 547 PHE B N 1
ATOM 10136 C CA . PHE B 1 547 ? 13.773 75.257 60.193 1.00 57.77 547 PHE B CA 1
ATOM 10137 C C . PHE B 1 547 ? 13.113 74.733 61.472 1.00 57.64 547 PHE B C 1
ATOM 10138 O O . PHE B 1 547 ? 13.110 73.506 61.688 1.00 56.64 547 PHE B O 1
ATOM 10146 N N . THR B 1 548 ? 12.602 75.649 62.299 1.00 58.65 548 THR B N 1
ATOM 10147 C CA . THR B 1 548 ? 12.076 75.385 63.665 1.00 59.51 548 THR B CA 1
ATOM 10148 C C . THR B 1 548 ? 10.553 75.504 63.652 1.00 59.92 548 THR B C 1
ATOM 10149 O O . THR B 1 548 ? 10.015 76.592 63.447 1.00 59.82 548 THR B O 1
ATOM 10153 N N . PRO B 1 549 ? 9.811 74.388 63.844 1.00 59.77 549 PRO B N 1
ATOM 10154 C CA . PRO B 1 549 ? 8.363 74.450 64.040 1.00 60.25 549 PRO B CA 1
ATOM 10155 C C . PRO B 1 549 ? 7.993 75.394 65.195 1.00 61.80 549 PRO B C 1
ATOM 10156 O O . PRO B 1 549 ? 8.638 75.339 66.228 1.00 62.73 549 PRO B O 1
ATOM 10160 N N . ASN B 1 550 ? 6.980 76.236 64.982 1.00 62.49 550 ASN B N 1
ATOM 10161 C CA . ASN B 1 550 ? 6.460 77.206 65.981 1.00 64.35 550 ASN B CA 1
ATOM 10162 C C . ASN B 1 550 ? 4.939 77.071 66.028 1.00 64.23 550 ASN B C 1
ATOM 10163 O O . ASN B 1 550 ? 4.226 77.880 65.438 1.00 64.45 550 ASN B O 1
ATOM 10168 N N . PRO B 1 551 ? 4.399 76.042 66.726 1.00 64.28 551 PRO B N 1
ATOM 10169 C CA . PRO B 1 551 ? 2.961 75.770 66.720 1.00 64.22 551 PRO B CA 1
ATOM 10170 C C . PRO B 1 551 ? 2.134 76.884 67.384 1.00 65.00 551 PRO B C 1
ATOM 10171 O O . PRO B 1 551 ? 1.012 77.089 66.965 1.00 64.33 551 PRO B O 1
ATOM 10175 N N . ALA B 1 552 ? 2.705 77.568 68.382 1.00 66.31 552 ALA B N 1
ATOM 10176 C CA . ALA B 1 552 ? 2.074 78.686 69.126 1.00 67.86 552 ALA B CA 1
ATOM 10177 C C . ALA B 1 552 ? 1.678 79.808 68.155 1.00 68.43 552 ALA B C 1
ATOM 10178 O O . ALA B 1 552 ? 0.540 80.311 68.268 1.00 68.86 552 ALA B O 1
ATOM 10180 N N . ASP B 1 553 ? 2.581 80.181 67.240 1.00 68.31 553 ASP B N 1
ATOM 10181 C CA . ASP B 1 553 ? 2.376 81.260 66.233 1.00 68.37 553 ASP B CA 1
ATOM 10182 C C . ASP B 1 553 ? 1.801 80.673 64.937 1.00 66.19 553 ASP B C 1
ATOM 10183 O O . ASP B 1 553 ? 1.349 81.469 64.087 1.00 65.86 553 ASP B O 1
ATOM 10188 N N . GLY B 1 554 ? 1.831 79.343 64.790 1.00 64.07 554 GLY B N 1
ATOM 10189 C CA . GLY B 1 554 ? 1.339 78.619 63.600 1.00 62.32 554 GLY B CA 1
ATOM 10190 C C . GLY B 1 554 ? 2.206 78.891 62.382 1.00 61.21 554 GLY B C 1
ATOM 10191 O O . GLY B 1 554 ? 1.640 79.096 61.291 1.00 61.26 554 GLY B O 1
ATOM 10192 N N . THR B 1 555 ? 3.531 78.899 62.561 1.00 60.30 555 THR B N 1
ATOM 10193 C CA . THR B 1 555 ? 4.529 79.228 61.506 1.00 59.80 555 THR B CA 1
ATOM 10194 C C . THR B 1 555 ? 5.689 78.229 61.542 1.00 58.39 555 THR B C 1
ATOM 10195 O O . THR B 1 555 ? 5.866 77.558 62.581 1.00 57.64 555 THR B O 1
ATOM 10199 N N . LEU B 1 556 ? 6.432 78.142 60.435 1.00 57.31 556 LEU B N 1
ATOM 10200 C CA . LEU B 1 556 ? 7.784 77.528 60.372 1.00 56.32 556 LEU B CA 1
ATOM 10201 C C . LEU B 1 556 ? 8.812 78.663 60.356 1.00 56.89 556 LEU B C 1
ATOM 10202 O O . LEU B 1 556 ? 8.785 79.466 59.404 1.00 57.04 556 LEU B O 1
ATOM 10207 N N . ASP B 1 557 ? 9.662 78.727 61.386 1.00 57.65 557 ASP B N 1
ATOM 10208 C CA . ASP B 1 557 ? 10.637 79.825 61.629 1.00 58.74 557 ASP B CA 1
ATOM 10209 C C . ASP B 1 557 ? 11.996 79.449 61.024 1.00 57.89 557 ASP B C 1
ATOM 10210 O O . ASP B 1 557 ? 12.623 78.499 61.529 1.00 57.58 557 ASP B O 1
ATOM 10215 N N . ILE B 1 558 ? 12.429 80.178 59.990 1.00 57.80 558 ILE B N 1
ATOM 10216 C CA . ILE B 1 558 ? 13.747 79.999 59.308 1.00 57.03 558 ILE B CA 1
ATOM 10217 C C . ILE B 1 558 ? 14.738 81.014 59.885 1.00 57.52 558 ILE B C 1
ATOM 10218 O O . ILE B 1 558 ? 14.484 82.219 59.736 1.00 58.47 558 ILE B O 1
ATOM 10223 N N . THR B 1 559 ? 15.821 80.540 60.509 1.00 57.20 559 THR B N 1
ATOM 10224 C CA . THR B 1 559 ? 16.979 81.366 60.950 1.00 58.18 559 THR B CA 1
ATOM 10225 C C . THR B 1 559 ? 18.164 81.085 60.022 1.00 57.28 559 THR B C 1
ATOM 10226 O O . THR B 1 559 ? 18.315 79.924 59.600 1.00 56.03 559 THR B O 1
ATOM 10230 N N . LEU B 1 560 ? 18.965 82.114 59.732 1.00 58.14 560 LEU B N 1
ATOM 10231 C CA . LEU B 1 560 ? 20.123 82.058 58.799 1.00 58.12 560 LEU B CA 1
ATOM 10232 C C . LEU B 1 560 ? 21.328 82.735 59.458 1.00 59.39 560 LEU B C 1
ATOM 10233 O O . LEU B 1 560 ? 21.162 83.855 59.974 1.00 60.59 560 LEU B O 1
ATOM 10238 N N . THR B 1 561 ? 22.488 82.071 59.440 1.00 59.56 561 THR B N 1
ATOM 10239 C CA . THR B 1 561 ? 23.754 82.543 60.064 1.00 61.20 561 THR B CA 1
ATOM 10240 C C . THR B 1 561 ? 24.931 82.272 59.120 1.00 61.23 561 THR B C 1
ATOM 10241 O O . THR B 1 561 ? 24.852 81.312 58.328 1.00 60.32 561 THR B O 1
ATOM 10245 N N . THR B 1 562 ? 25.966 83.111 59.204 1.00 62.75 562 THR B N 1
ATOM 10246 C CA . THR B 1 562 ? 27.301 82.922 58.575 1.00 63.10 562 THR B CA 1
ATOM 10247 C C . THR B 1 562 ? 28.368 83.236 59.629 1.00 64.60 562 THR B C 1
ATOM 10248 O O . THR B 1 562 ? 28.023 83.874 60.645 1.00 65.98 562 THR B O 1
ATOM 10252 N N . ILE B 1 563 ? 29.611 82.812 59.398 1.00 64.78 563 ILE B N 1
ATOM 10253 C CA . ILE B 1 563 ? 30.738 82.992 60.363 1.00 66.02 563 ILE B CA 1
ATOM 10254 C C . ILE B 1 563 ? 31.179 84.463 60.385 1.00 67.76 563 ILE B C 1
ATOM 10255 O O . ILE B 1 563 ? 31.727 84.885 61.422 1.00 68.91 563 ILE B O 1
ATOM 10260 N N . ASP B 1 564 ? 30.932 85.213 59.303 1.00 68.27 564 ASP B N 1
ATOM 10261 C CA . ASP B 1 564 ? 31.381 86.623 59.121 1.00 70.04 564 ASP B CA 1
ATOM 10262 C C . ASP B 1 564 ? 30.187 87.593 59.127 1.00 70.47 564 ASP B C 1
ATOM 10263 O O . ASP B 1 564 ? 30.428 88.805 58.961 1.00 71.49 564 ASP B O 1
ATOM 10268 N N . ASN B 1 565 ? 28.959 87.090 59.310 1.00 69.27 565 ASN B N 1
ATOM 10269 C CA . ASN B 1 565 ? 27.700 87.889 59.331 1.00 69.59 565 ASN B CA 1
ATOM 10270 C C . ASN B 1 565 ? 27.628 88.782 58.084 1.00 68.99 565 ASN B C 1
ATOM 10271 O O . ASN B 1 565 ? 27.288 89.975 58.229 1.00 70.14 565 ASN B O 1
ATOM 10276 N N . ALA B 1 566 ? 27.934 88.228 56.907 1.00 66.65 566 ALA B N 1
ATOM 10277 C CA . ALA B 1 566 ? 27.794 88.906 55.597 1.00 66.21 566 ALA B CA 1
ATOM 10278 C C . ALA B 1 566 ? 26.309 89.096 55.293 1.00 64.80 566 ALA B C 1
ATOM 10279 O O . ALA B 1 566 ? 25.475 88.359 55.817 1.00 63.56 566 ALA B O 1
ATOM 10281 N N . PRO B 1 567 ? 25.924 90.080 54.447 1.00 64.29 567 PRO B N 1
ATOM 10282 C CA . PRO B 1 567 ? 24.517 90.281 54.100 1.00 63.36 567 PRO B CA 1
ATOM 10283 C C . PRO B 1 567 ? 23.911 89.031 53.440 1.00 60.61 567 PRO B C 1
ATOM 10284 O O . PRO B 1 567 ? 24.481 88.538 52.482 1.00 59.36 567 PRO B O 1
ATOM 10288 N N . ILE B 1 568 ? 22.789 88.543 53.977 1.00 59.00 568 ILE B N 1
ATOM 10289 C CA . ILE B 1 568 ? 22.032 87.382 53.424 1.00 57.12 568 ILE B CA 1
ATOM 10290 C C . ILE B 1 568 ? 20.786 87.918 52.715 1.00 56.94 568 ILE B C 1
ATOM 10291 O O . ILE B 1 568 ? 19.977 88.591 53.376 1.00 57.58 568 ILE B O 1
ATOM 10296 N N . HIS B 1 569 ? 20.664 87.629 51.417 1.00 56.31 569 HIS B N 1
ATOM 10297 C CA . HIS B 1 569 ? 19.506 87.979 50.552 1.00 56.14 569 HIS B CA 1
ATOM 10298 C C . HIS B 1 569 ? 18.712 86.700 50.263 1.00 54.22 569 HIS B C 1
ATOM 10299 O O . HIS B 1 569 ? 19.348 85.639 50.129 1.00 52.87 569 HIS B O 1
ATOM 10306 N N . TYR B 1 570 ? 17.381 86.789 50.190 1.00 54.28 570 TYR B N 1
ATOM 10307 C CA . TYR B 1 570 ? 16.475 85.618 50.047 1.00 53.40 570 TYR B CA 1
ATOM 10308 C C . TYR B 1 570 ? 15.316 85.934 49.094 1.00 53.79 570 TYR B C 1
ATOM 10309 O O . TYR B 1 570 ? 15.007 87.120 48.882 1.00 55.23 570 TYR B O 1
ATOM 10318 N N . THR B 1 571 ? 14.702 84.878 48.548 1.00 53.12 571 THR B N 1
ATOM 10319 C CA . THR B 1 571 ? 13.447 84.900 47.749 1.00 53.19 571 THR B CA 1
ATOM 10320 C C . THR B 1 571 ? 12.524 83.776 48.233 1.00 52.72 571 THR B C 1
ATOM 10321 O O . THR B 1 571 ? 13.046 82.738 48.686 1.00 51.05 571 THR B O 1
ATOM 10325 N N . LEU B 1 572 ? 11.210 83.982 48.119 1.00 53.85 572 LEU B N 1
ATOM 10326 C CA . LEU B 1 572 ? 10.159 83.024 48.554 1.00 53.91 572 LEU B CA 1
ATOM 10327 C C . LEU B 1 572 ? 9.329 82.541 47.355 1.00 54.03 572 LEU B C 1
ATOM 10328 O O . LEU B 1 572 ? 8.504 81.630 47.560 1.00 53.75 572 LEU B O 1
ATOM 10333 N N . ASP B 1 573 ? 9.562 83.092 46.156 1.00 55.59 573 ASP B N 1
ATOM 10334 C CA . ASP B 1 573 ? 8.725 82.883 44.940 1.00 56.09 573 ASP B CA 1
ATOM 10335 C C . ASP B 1 573 ? 9.468 82.027 43.899 1.00 56.29 573 ASP B C 1
ATOM 10336 O O . ASP B 1 573 ? 8.941 81.894 42.775 1.00 56.97 573 ASP B O 1
ATOM 10341 N N . GLY B 1 574 ? 10.643 81.485 44.241 1.00 56.26 574 GLY B N 1
ATOM 10342 C CA . GLY B 1 574 ? 11.383 80.517 43.406 1.00 55.77 574 GLY B CA 1
ATOM 10343 C C . GLY B 1 574 ? 12.375 81.166 42.449 1.00 56.66 574 GLY B C 1
ATOM 10344 O O . GLY B 1 574 ? 13.105 80.408 41.788 1.00 57.07 574 GLY B O 1
ATOM 10345 N N . THR B 1 575 ? 12.418 82.501 42.362 1.00 57.38 575 THR B N 1
ATOM 10346 C CA . THR B 1 575 ? 13.388 83.248 41.510 1.00 58.25 575 THR B CA 1
ATOM 10347 C C . THR B 1 575 ? 14.792 83.152 42.120 1.00 57.91 575 THR B C 1
ATOM 10348 O O . THR B 1 575 ? 14.901 82.816 43.315 1.00 57.35 575 THR B O 1
ATOM 10352 N N . GLU B 1 576 ? 15.820 83.441 41.317 1.00 58.58 576 GLU B N 1
ATOM 10353 C CA . GLU B 1 576 ? 17.242 83.500 41.747 1.00 58.77 576 GLU B CA 1
ATOM 10354 C C . GLU B 1 576 ? 17.413 84.636 42.756 1.00 58.90 576 GLU B C 1
ATOM 10355 O O . GLU B 1 576 ? 17.090 85.784 42.450 1.00 59.46 576 GLU B O 1
ATOM 10361 N N . PRO B 1 577 ? 17.909 84.358 43.986 1.00 57.57 577 PRO B N 1
ATOM 10362 C CA . PRO B 1 577 ? 18.268 85.419 44.929 1.00 58.29 577 PRO B CA 1
ATOM 10363 C C . PRO B 1 577 ? 19.565 86.136 44.523 1.00 58.90 577 PRO B C 1
ATOM 10364 O O . PRO B 1 577 ? 20.547 85.459 44.269 1.00 58.23 577 PRO B O 1
ATOM 10368 N N . THR B 1 578 ? 19.532 87.473 44.477 1.00 59.97 578 THR B N 1
ATOM 10369 C CA . THR B 1 578 ? 20.653 88.351 44.040 1.00 61.42 578 THR B CA 1
ATOM 10370 C C . THR B 1 578 ? 20.874 89.453 45.084 1.00 62.48 578 THR B C 1
ATOM 10371 O O . THR B 1 578 ? 20.197 89.417 46.128 1.00 62.57 578 THR B O 1
ATOM 10375 N N . SER B 1 579 ? 21.759 90.413 44.791 1.00 63.51 579 SER B N 1
ATOM 10376 C CA . SER B 1 579 ? 22.094 91.569 45.667 1.00 64.70 579 SER B CA 1
ATOM 10377 C C . SER B 1 579 ? 20.907 92.538 45.796 1.00 65.33 579 SER B C 1
ATOM 10378 O O . SER B 1 579 ? 20.985 93.430 46.662 1.00 66.36 579 SER B O 1
ATOM 10381 N N . THR B 1 580 ? 19.855 92.383 44.981 1.00 64.65 580 THR B N 1
ATOM 10382 C CA . THR B 1 580 ? 18.662 93.276 44.965 1.00 65.70 580 THR B CA 1
ATOM 10383 C C . THR B 1 580 ? 17.422 92.550 45.508 1.00 64.47 580 THR B C 1
ATOM 10384 O O . THR B 1 580 ? 16.327 93.140 45.429 1.00 64.59 580 THR B O 1
ATOM 10388 N N . SER B 1 581 ? 17.574 91.336 46.051 1.00 63.14 581 SER B N 1
ATOM 10389 C CA . SER B 1 581 ? 16.496 90.603 46.768 1.00 62.25 581 SER B CA 1
ATOM 10390 C C . SER B 1 581 ? 16.400 91.130 48.199 1.00 62.84 581 SER B C 1
ATOM 10391 O O . SER B 1 581 ? 17.354 91.722 48.700 1.00 63.69 581 SER B O 1
ATOM 10394 N N . PRO B 1 582 ? 15.249 90.955 48.892 1.00 62.55 582 PRO B N 1
ATOM 10395 C CA . PRO B 1 582 ? 15.121 91.341 50.300 1.00 63.03 582 PRO B CA 1
ATOM 10396 C C . PRO B 1 582 ? 16.275 90.850 51.189 1.00 62.74 582 PRO B C 1
ATOM 10397 O O . PRO B 1 582 ? 16.749 89.749 50.966 1.00 60.60 582 PRO B O 1
ATOM 10401 N N . VAL B 1 583 ? 16.684 91.671 52.165 1.00 64.23 583 VAL B N 1
ATOM 10402 C CA . VAL B 1 583 ? 17.778 91.361 53.136 1.00 64.73 583 VAL B CA 1
ATOM 10403 C C . VAL B 1 583 ? 17.163 90.631 54.336 1.00 64.09 583 VAL B C 1
ATOM 10404 O O . VAL B 1 583 ? 16.074 91.044 54.783 1.00 63.92 583 VAL B O 1
ATOM 10408 N N . TYR B 1 584 ? 17.846 89.596 54.836 1.00 63.71 584 TYR B N 1
ATOM 10409 C CA . TYR B 1 584 ? 17.478 88.844 56.065 1.00 63.68 584 TYR B CA 1
ATOM 10410 C C . TYR B 1 584 ? 17.711 89.751 57.281 1.00 66.11 584 TYR B C 1
ATOM 10411 O O . TYR B 1 584 ? 18.847 90.224 57.472 1.00 66.46 584 TYR B O 1
ATOM 10420 N N . ASP B 1 585 ? 16.652 89.968 58.067 1.00 68.26 585 ASP B N 1
ATOM 10421 C CA . ASP B 1 585 ? 16.560 90.974 59.161 1.00 71.37 585 ASP B CA 1
ATOM 10422 C C . ASP B 1 585 ? 16.459 90.267 60.519 1.00 71.15 585 ASP B C 1
ATOM 10423 O O . ASP B 1 585 ? 16.608 90.943 61.554 1.00 73.12 585 ASP B O 1
ATOM 10428 N N . GLY B 1 586 ? 16.231 88.953 60.500 1.00 69.14 586 GLY B N 1
ATOM 10429 C CA . GLY B 1 586 ? 15.641 88.176 61.605 1.00 68.41 586 GLY B CA 1
ATOM 10430 C C . GLY B 1 586 ? 14.790 87.049 61.048 1.00 66.39 586 GLY B C 1
ATOM 10431 O O . GLY B 1 586 ? 14.522 87.065 59.829 1.00 65.53 586 GLY B O 1
ATOM 10432 N N . ALA B 1 587 ? 14.378 86.108 61.900 1.00 65.37 587 ALA B N 1
ATOM 10433 C CA . ALA B 1 587 ? 13.721 84.840 61.506 1.00 63.79 587 ALA B CA 1
ATOM 10434 C C . ALA B 1 587 ? 12.536 85.118 60.571 1.00 63.44 587 ALA B C 1
ATOM 10435 O O . ALA B 1 587 ? 11.723 86.008 60.888 1.00 64.14 587 ALA B O 1
ATOM 10437 N N . LEU B 1 588 ? 12.461 84.385 59.455 1.00 62.61 588 LEU B N 1
ATOM 10438 C CA . LEU B 1 588 ? 11.314 84.398 58.507 1.00 62.60 588 LEU B CA 1
ATOM 10439 C C . LEU B 1 588 ? 10.224 83.476 59.059 1.00 61.80 588 LEU B C 1
ATOM 10440 O O . LEU B 1 588 ? 10.475 82.261 59.149 1.00 59.77 588 LEU B O 1
ATOM 10445 N N . LYS B 1 589 ? 9.070 84.045 59.417 1.00 63.39 589 LYS B N 1
ATOM 10446 C CA . LYS B 1 589 ? 7.902 83.313 59.973 1.00 63.48 589 LYS B CA 1
ATOM 10447 C C . LYS B 1 589 ? 6.973 82.951 58.806 1.00 62.51 589 LYS B C 1
ATOM 10448 O O . LYS B 1 589 ? 6.159 83.807 58.406 1.00 62.23 589 LYS B O 1
ATOM 10454 N N . ILE B 1 590 ? 7.131 81.732 58.270 1.00 61.76 590 ILE B N 1
ATOM 10455 C CA . ILE B 1 590 ? 6.434 81.225 57.049 1.00 61.60 590 ILE B CA 1
ATOM 10456 C C . ILE B 1 590 ? 5.066 80.666 57.456 1.00 62.30 590 ILE B C 1
ATOM 10457 O O . ILE B 1 590 ? 5.024 79.777 58.332 1.00 61.59 590 ILE B O 1
ATOM 10462 N N . LYS B 1 591 ? 4.004 81.177 56.825 1.00 63.94 591 LYS B N 1
ATOM 10463 C CA . LYS B 1 591 ? 2.581 80.906 57.162 1.00 65.12 591 LYS B CA 1
ATOM 10464 C C . LYS B 1 591 ? 1.825 80.398 55.926 1.00 64.28 591 LYS B C 1
ATOM 10465 O O . LYS B 1 591 ? 0.614 80.138 56.053 1.00 64.99 591 LYS B O 1
ATOM 10471 N N . GLU B 1 592 ? 2.509 80.276 54.782 1.00 63.60 592 GLU B N 1
ATOM 10472 C CA . GLU B 1 592 ? 1.922 79.901 53.466 1.00 63.06 592 GLU B CA 1
ATOM 10473 C C . GLU B 1 592 ? 3.002 79.178 52.650 1.00 61.24 592 GLU B C 1
ATOM 10474 O O . GLU B 1 592 ? 4.142 79.087 53.142 1.00 61.09 592 GLU B O 1
ATOM 10480 N N . ASN B 1 593 ? 2.658 78.673 51.462 1.00 60.09 593 ASN B N 1
ATOM 10481 C CA . ASN B 1 593 ? 3.613 77.998 50.542 1.00 59.53 593 ASN B CA 1
ATOM 10482 C C . ASN B 1 593 ? 4.784 78.939 50.247 1.00 59.97 593 ASN B C 1
ATOM 10483 O O . ASN B 1 593 ? 4.565 80.161 50.169 1.00 61.43 593 ASN B O 1
ATOM 10488 N N . ALA B 1 594 ? 5.984 78.378 50.095 1.00 59.47 594 ALA B N 1
ATOM 10489 C CA . ALA B 1 594 ? 7.224 79.122 49.787 1.00 59.69 594 ALA B CA 1
ATOM 10490 C C . ALA B 1 594 ? 8.235 78.186 49.121 1.00 58.69 594 ALA B C 1
ATOM 10491 O O . ALA B 1 594 ? 8.454 77.081 49.653 1.00 57.90 594 ALA B O 1
ATOM 10493 N N . ASP B 1 595 ? 8.795 78.607 47.984 1.00 59.56 595 ASP B N 1
ATOM 10494 C CA . ASP B 1 595 ? 10.070 78.071 47.440 1.00 60.04 595 ASP B CA 1
ATOM 10495 C C . ASP B 1 595 ? 11.189 78.978 47.967 1.00 58.90 595 ASP B C 1
ATOM 10496 O O . ASP B 1 595 ? 11.496 79.995 47.310 1.00 58.92 595 ASP B O 1
ATOM 10501 N N . PHE B 1 596 ? 11.735 78.641 49.140 1.00 56.81 596 PHE B N 1
ATOM 10502 C CA . PHE B 1 596 ? 12.745 79.455 49.863 1.00 56.36 596 PHE B CA 1
ATOM 10503 C C . PHE B 1 596 ? 14.120 79.245 49.223 1.00 55.42 596 PHE B C 1
ATOM 10504 O O . PHE B 1 596 ? 14.466 78.103 48.875 1.00 54.54 596 PHE B O 1
ATOM 10512 N N . SER B 1 597 ? 14.862 80.342 49.067 1.00 55.97 597 SER B N 1
ATOM 10513 C CA . SER B 1 597 ? 16.267 80.391 48.590 1.00 55.98 597 SER B CA 1
ATOM 10514 C C . SER B 1 597 ? 16.967 81.581 49.251 1.00 56.31 597 SER B C 1
ATOM 10515 O O . SER B 1 597 ? 16.372 82.676 49.251 1.00 56.53 597 SER B O 1
ATOM 10518 N N . ALA B 1 598 ? 18.172 81.377 49.791 1.00 55.88 598 ALA B N 1
ATOM 10519 C CA . ALA B 1 598 ? 19.016 82.446 50.375 1.00 56.52 598 ALA B CA 1
ATOM 10520 C C . ALA B 1 598 ? 20.472 82.279 49.930 1.00 56.31 598 ALA B C 1
ATOM 10521 O O . ALA B 1 598 ? 20.913 81.130 49.710 1.00 54.62 598 ALA B O 1
ATOM 10523 N N . ILE B 1 599 ? 21.181 83.403 49.818 1.00 57.50 599 ILE B N 1
ATOM 10524 C CA . ILE B 1 599 ? 22.616 83.481 49.416 1.00 57.86 599 ILE B CA 1
ATOM 10525 C C . ILE B 1 599 ? 23.286 84.574 50.256 1.00 59.02 599 ILE B C 1
ATOM 10526 O O . ILE B 1 599 ? 22.622 85.591 50.539 1.00 59.37 599 ILE B O 1
ATOM 10531 N N . ALA B 1 600 ? 24.538 84.353 50.664 1.00 59.34 600 ALA B N 1
ATOM 10532 C CA . ALA B 1 600 ? 25.394 85.357 51.335 1.00 61.35 600 ALA B CA 1
ATOM 10533 C C . ALA B 1 600 ? 26.205 86.096 50.266 1.00 63.07 600 ALA B C 1
ATOM 10534 O O . ALA B 1 600 ? 26.887 85.420 49.471 1.00 62.22 600 ALA B O 1
ATOM 10536 N N . ILE B 1 601 ? 26.113 87.428 50.243 1.00 65.80 601 ILE B N 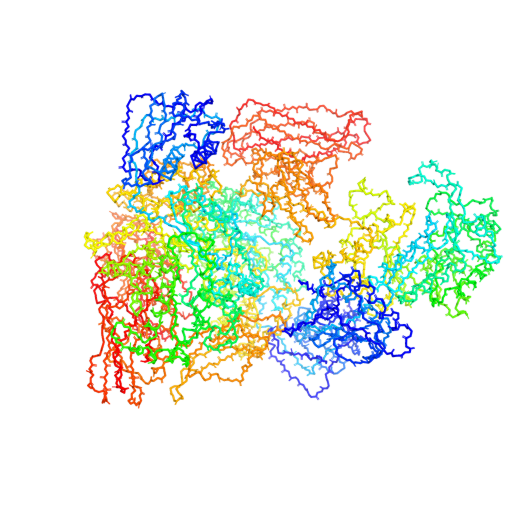1
ATOM 10537 C CA . ILE B 1 601 ? 26.790 88.307 49.244 1.00 68.15 601 ILE B CA 1
ATOM 10538 C C . ILE B 1 601 ? 28.158 88.711 49.803 1.00 70.23 601 ILE B C 1
ATOM 10539 O O . ILE B 1 601 ? 28.196 89.289 50.906 1.00 71.78 601 ILE B O 1
ATOM 10544 N N . ARG B 1 602 ? 29.230 88.402 49.068 1.00 71.17 602 ARG B N 1
ATOM 10545 C CA . ARG B 1 602 ? 30.630 88.760 49.419 1.00 72.97 602 ARG B CA 1
ATOM 10546 C C . ARG B 1 602 ? 31.322 89.308 48.174 1.00 75.48 602 ARG B C 1
ATOM 10547 O O . ARG B 1 602 ? 31.131 88.777 47.081 1.00 75.07 602 ARG B O 1
ATOM 10555 N N . PRO B 1 603 ? 32.134 90.384 48.292 1.00 79.25 603 PRO B N 1
ATOM 10556 C CA . PRO B 1 603 ? 32.830 90.955 47.134 1.00 81.37 603 PRO B CA 1
ATOM 10557 C C . PRO B 1 603 ? 33.734 89.936 46.420 1.00 81.14 603 PRO B C 1
ATOM 10558 O O . PRO B 1 603 ? 33.837 90.005 45.209 1.00 82.30 603 PRO B O 1
ATOM 10562 N N . THR B 1 604 ? 34.349 89.022 47.180 1.00 80.54 604 THR B N 1
ATOM 10563 C CA . THR B 1 604 ? 35.171 87.893 46.661 1.00 80.44 604 THR B CA 1
ATOM 10564 C C . THR B 1 604 ? 34.310 87.034 45.725 1.00 79.20 604 THR B C 1
ATOM 10565 O O . THR B 1 604 ? 34.722 86.822 44.568 1.00 80.31 604 THR B O 1
ATOM 10569 N N . GLY B 1 605 ? 33.164 86.561 46.226 1.00 77.15 605 GLY B N 1
ATOM 10570 C CA . GLY B 1 605 ? 32.266 85.622 45.526 1.00 74.50 605 GLY B CA 1
ATOM 10571 C C . GLY B 1 605 ? 31.096 85.205 46.402 1.00 72.28 605 GLY B C 1
ATOM 10572 O O . GLY B 1 605 ? 31.339 84.761 47.545 1.00 71.49 605 GLY B O 1
ATOM 10573 N N . ASN B 1 606 ? 29.873 85.340 45.879 1.00 70.43 606 ASN B N 1
ATOM 10574 C CA . ASN B 1 606 ? 28.602 84.963 46.557 1.00 68.21 606 ASN B CA 1
ATOM 10575 C C . ASN B 1 606 ? 28.674 83.500 47.004 1.00 65.50 606 ASN B C 1
ATOM 10576 O O . ASN B 1 606 ? 29.311 82.697 46.300 1.00 64.99 606 ASN B O 1
ATOM 10581 N N . SER B 1 607 ? 28.031 83.176 48.129 1.00 63.94 607 SER B N 1
ATOM 10582 C CA . SER B 1 607 ? 28.014 81.819 48.734 1.00 61.79 607 SER B CA 1
ATOM 10583 C C . SER B 1 607 ? 27.187 80.872 47.862 1.00 60.56 607 SER B C 1
ATOM 10584 O O . SER B 1 607 ? 26.542 81.334 46.900 1.00 60.95 607 SER B O 1
ATOM 10587 N N . ARG B 1 608 ? 27.212 79.588 48.205 1.00 59.26 608 ARG B N 1
ATOM 10588 C CA . ARG B 1 608 ? 26.330 78.554 47.614 1.00 58.75 608 ARG B CA 1
ATOM 10589 C C . ARG B 1 608 ? 24.917 78.814 48.149 1.00 57.61 608 ARG B C 1
ATOM 10590 O O . ARG B 1 608 ? 24.795 79.217 49.323 1.00 57.57 608 ARG B O 1
ATOM 10598 N N . VAL B 1 609 ? 23.902 78.664 47.294 1.00 56.04 609 VAL B N 1
ATOM 10599 C CA . VAL B 1 609 ? 22.479 78.959 47.629 1.00 55.33 609 VAL B CA 1
ATOM 10600 C C . VAL B 1 609 ? 21.974 77.855 48.564 1.00 54.01 609 VAL B C 1
ATOM 10601 O O . VAL B 1 609 ? 22.162 76.672 48.232 1.00 53.25 609 VAL B O 1
ATOM 10605 N N . VAL B 1 610 ? 21.390 78.238 49.702 1.00 53.79 610 VAL B N 1
ATOM 10606 C CA . VAL B 1 610 ? 20.637 77.321 50.609 1.00 52.83 610 VAL B CA 1
ATOM 10607 C C . VAL B 1 610 ? 19.157 77.423 50.217 1.00 52.88 610 VAL B C 1
ATOM 10608 O O . VAL B 1 610 ? 18.686 78.557 49.977 1.00 53.27 610 VAL B O 1
ATOM 10612 N N . SER B 1 611 ? 18.470 76.280 50.127 1.00 52.15 611 SER B N 1
ATOM 10613 C CA . SER B 1 611 ? 17.167 76.118 49.431 1.00 52.36 611 SER B CA 1
ATOM 10614 C C . SER B 1 611 ? 16.256 75.178 50.225 1.00 52.06 611 SER B C 1
ATOM 10615 O O . SER B 1 611 ? 16.779 74.212 50.811 1.00 51.22 611 SER B O 1
ATOM 10618 N N . GLU B 1 612 ? 14.947 75.448 50.235 1.00 52.80 612 GLU B N 1
ATOM 10619 C CA . GLU B 1 612 ? 13.940 74.586 50.909 1.00 53.57 612 GLU B CA 1
ATOM 10620 C C . GLU B 1 612 ? 12.531 74.893 50.389 1.00 54.01 612 GLU B C 1
ATOM 10621 O O . GLU B 1 612 ? 12.107 76.062 50.452 1.00 53.87 612 GLU B O 1
ATOM 10627 N N . LYS B 1 613 ? 11.842 73.852 49.917 1.00 54.44 613 LYS B N 1
ATOM 10628 C CA . LYS B 1 613 ? 10.419 73.879 49.495 1.00 55.69 613 LYS B CA 1
ATOM 10629 C C . LYS B 1 613 ? 9.538 73.680 50.734 1.00 55.56 613 LYS B C 1
ATOM 10630 O O . LYS B 1 613 ? 9.646 72.612 51.368 1.00 54.31 613 LYS B O 1
ATOM 10636 N N . ILE B 1 614 ? 8.714 74.673 51.077 1.00 56.75 614 ILE B N 1
ATOM 10637 C CA . ILE B 1 614 ? 7.779 74.606 52.239 1.00 57.97 614 ILE B CA 1
ATOM 10638 C C . ILE B 1 614 ? 6.356 74.415 51.699 1.00 58.66 614 ILE B C 1
ATOM 10639 O O . ILE B 1 614 ? 5.813 75.362 51.098 1.00 58.72 614 ILE B O 1
ATOM 10644 N N . ASP B 1 615 ? 5.815 73.203 51.863 1.00 59.93 615 ASP B N 1
ATOM 10645 C CA . ASP B 1 615 ? 4.430 72.815 51.483 1.00 61.10 615 ASP B CA 1
ATOM 10646 C C . ASP B 1 615 ? 3.535 73.007 52.712 1.00 60.06 615 ASP B C 1
ATOM 10647 O O . ASP B 1 615 ? 3.436 72.075 53.534 1.00 60.05 615 ASP B O 1
ATOM 10652 N N . PHE B 1 616 ? 2.924 74.188 52.824 1.00 59.13 616 PHE B N 1
ATOM 10653 C CA . PHE B 1 616 ? 2.074 74.617 53.962 1.00 58.57 616 PHE B CA 1
ATOM 10654 C C . PHE B 1 616 ? 0.607 74.338 53.619 1.00 57.42 616 PHE B C 1
ATOM 10655 O O . PHE B 1 616 ? 0.148 74.782 52.548 1.00 57.59 616 PHE B O 1
ATOM 10663 N N . SER B 1 617 ? -0.101 73.628 54.500 1.00 55.44 617 SER B N 1
ATOM 10664 C CA . SER B 1 617 ? -1.527 73.246 54.328 1.00 54.50 617 SER B CA 1
ATOM 10665 C C . SER B 1 617 ? -2.289 73.478 55.641 1.00 54.24 617 SER B C 1
ATOM 10666 O O . SER B 1 617 ? -1.687 74.017 56.595 1.00 53.98 617 SER B O 1
ATOM 10669 N N . LYS B 1 618 ? -3.565 73.086 55.686 1.00 53.88 618 LYS B N 1
ATOM 10670 C CA . LYS B 1 618 ? -4.449 73.235 56.875 1.00 54.12 618 LYS B CA 1
ATOM 10671 C C . LYS B 1 618 ? -3.888 72.426 58.056 1.00 52.81 618 LYS B C 1
ATOM 10672 O O . LYS B 1 618 ? -4.255 72.747 59.201 1.00 53.02 618 LYS B O 1
ATOM 10678 N N . SER B 1 619 ? -3.034 71.428 57.795 1.00 51.43 619 SER B N 1
ATOM 10679 C CA . SER B 1 619 ? -2.476 70.492 58.810 1.00 51.04 619 SER B CA 1
ATOM 10680 C C . SER B 1 619 ? -1.185 71.038 59.438 1.00 51.00 619 SER B C 1
ATOM 10681 O O . SER B 1 619 ? -0.809 70.532 60.509 1.00 51.27 619 SER B O 1
ATOM 10684 N N . SER B 1 620 ? -0.535 72.023 58.811 1.00 50.96 620 SER B N 1
ATOM 10685 C CA . SER B 1 620 ? 0.827 72.504 59.173 1.00 51.01 620 SER B CA 1
ATOM 10686 C C . SER B 1 620 ? 0.825 73.172 60.556 1.00 51.36 620 SER B C 1
ATOM 10687 O O . SER B 1 620 ? 0.007 74.083 60.775 1.00 51.72 620 SER B O 1
ATOM 10690 N N . MET B 1 621 ? 1.713 72.709 61.446 1.00 51.61 621 MET B N 1
ATOM 10691 C CA . MET B 1 621 ? 1.948 73.221 62.829 1.00 52.50 621 MET B CA 1
ATOM 10692 C C . MET B 1 621 ? 0.708 73.030 63.719 1.00 52.78 621 MET B C 1
ATOM 10693 O O . MET B 1 621 ? 0.669 73.640 64.809 1.00 53.59 621 MET B O 1
ATOM 10698 N N . LYS B 1 622 ? -0.241 72.180 63.313 1.00 52.08 622 LYS B N 1
ATOM 10699 C CA . LYS B 1 622 ? -1.450 71.850 64.114 1.00 52.36 622 LYS B CA 1
ATOM 10700 C C . LYS B 1 622 ? -1.092 70.762 65.125 1.00 52.02 622 LYS B C 1
ATOM 10701 O O . LYS B 1 622 ? -0.197 69.959 64.873 1.00 51.54 622 LYS B O 1
ATOM 10707 N N . PRO B 1 623 ? -1.760 70.705 66.302 1.00 52.76 623 PRO B N 1
ATOM 10708 C CA . PRO B 1 623 ? -1.543 69.618 67.257 1.00 52.89 623 PRO B CA 1
ATOM 10709 C C . PRO B 1 623 ? -1.750 68.242 66.604 1.00 52.24 623 PRO B C 1
ATOM 10710 O O . PRO B 1 623 ? -2.641 68.111 65.786 1.00 51.42 623 PRO B O 1
ATOM 10714 N N . ILE B 1 624 ? -0.916 67.265 66.965 1.00 52.52 624 ILE B N 1
ATOM 10715 C CA . ILE B 1 624 ? -0.928 65.897 66.367 1.00 52.26 624 ILE B CA 1
ATOM 10716 C C . ILE B 1 624 ? -0.545 64.873 67.441 1.00 53.01 624 ILE B C 1
ATOM 10717 O O . ILE B 1 624 ? 0.402 65.134 68.205 1.00 53.36 624 ILE B O 1
ATOM 10722 N N . VAL B 1 625 ? -1.267 63.749 67.473 1.00 53.77 625 VAL B N 1
ATOM 10723 C CA . VAL B 1 625 ? -1.102 62.638 68.455 1.00 54.46 625 VAL B CA 1
ATOM 10724 C C . VAL B 1 625 ? -0.881 61.342 67.674 1.00 53.77 625 VAL B C 1
ATOM 10725 O O . VAL B 1 625 ? -1.593 61.127 66.680 1.00 53.29 625 VAL B O 1
ATOM 10729 N N . ALA B 1 626 ? 0.074 60.521 68.110 1.00 54.32 626 ALA B N 1
ATOM 10730 C CA . ALA B 1 626 ? 0.260 59.128 67.646 1.00 54.30 626 ALA B CA 1
ATOM 10731 C C . ALA B 1 626 ? -0.709 58.232 68.424 1.00 55.38 626 ALA B C 1
ATOM 10732 O O . ALA B 1 626 ? -0.590 58.185 69.661 1.00 56.79 626 ALA B O 1
ATOM 10734 N N . ASN B 1 627 ? -1.650 57.583 67.730 1.00 55.55 627 ASN B N 1
ATOM 10735 C CA . ASN B 1 627 ? -2.636 56.640 68.328 1.00 56.60 627 ASN B CA 1
ATOM 10736 C C . ASN B 1 627 ? -1.993 55.251 68.432 1.00 57.06 627 ASN B C 1
ATOM 10737 O O . ASN B 1 627 ? -2.382 54.490 69.337 1.00 57.63 627 ASN B O 1
ATOM 10742 N N . GLN B 1 628 ? -1.054 54.940 67.532 1.00 57.10 628 GLN B N 1
ATOM 10743 C CA . GLN B 1 628 ? -0.180 53.737 67.581 1.00 57.73 628 GLN B CA 1
ATOM 10744 C C . GLN B 1 628 ? 1.273 54.199 67.508 1.00 57.35 628 GLN B C 1
ATOM 10745 O O . GLN B 1 628 ? 1.565 55.240 66.921 1.00 57.07 628 GLN B O 1
ATOM 10751 N N . PRO B 1 629 ? 2.228 53.452 68.108 1.00 57.84 629 PRO B N 1
ATOM 10752 C CA . PRO B 1 629 ? 3.583 53.963 68.311 1.00 57.73 629 PRO B CA 1
ATOM 10753 C C . PRO B 1 629 ? 4.404 54.170 67.029 1.00 57.15 629 PRO B C 1
ATOM 10754 O O . PRO B 1 629 ? 4.239 53.428 66.076 1.00 57.00 629 PRO B O 1
ATOM 10758 N N . VAL B 1 630 ? 5.263 55.191 67.057 1.00 56.94 630 VAL B N 1
ATOM 10759 C CA . VAL B 1 630 ? 6.335 55.447 66.052 1.00 56.10 630 VAL B CA 1
ATOM 10760 C C . VAL B 1 630 ? 7.472 54.464 66.349 1.00 56.88 630 VAL B C 1
ATOM 10761 O O . VAL B 1 630 ? 7.675 54.138 67.537 1.00 58.01 630 VAL B O 1
ATOM 10765 N N . ASN B 1 631 ? 8.170 53.994 65.313 1.00 56.96 631 ASN B N 1
ATOM 10766 C CA . ASN B 1 631 ? 9.373 53.130 65.442 1.00 57.33 631 ASN B CA 1
ATOM 10767 C C . ASN B 1 631 ? 10.475 53.943 66.133 1.00 58.42 631 ASN B C 1
ATOM 10768 O O . ASN B 1 631 ? 10.732 55.078 65.684 1.00 57.95 631 ASN B O 1
ATOM 10773 N N . LYS B 1 632 ? 11.096 53.382 67.177 1.00 59.81 632 LYS B N 1
ATOM 10774 C CA . LYS B 1 632 ? 12.050 54.096 68.071 1.00 61.16 632 LYS B CA 1
ATOM 10775 C C . LYS B 1 632 ? 13.326 54.455 67.297 1.00 59.42 632 LYS B C 1
ATOM 10776 O O . LYS B 1 632 ? 13.746 55.626 67.378 1.00 58.64 632 LYS B O 1
ATOM 10782 N N . GLN B 1 633 ? 13.910 53.491 66.575 1.00 58.11 633 GLN B N 1
ATOM 10783 C CA . GLN B 1 633 ? 15.182 53.663 65.819 1.00 56.98 633 GLN B CA 1
ATOM 10784 C C . GLN B 1 633 ? 15.074 54.881 64.890 1.00 56.37 633 GLN B C 1
ATOM 10785 O O . GLN B 1 633 ? 16.011 55.701 64.886 1.00 56.07 633 GLN B O 1
ATOM 10791 N N . TYR B 1 634 ? 13.976 54.991 64.138 1.00 56.49 634 TYR B N 1
ATOM 10792 C CA . TYR B 1 634 ? 13.744 56.053 63.123 1.00 56.43 634 TYR B CA 1
ATOM 10793 C C . TYR B 1 634 ? 12.631 56.999 63.593 1.00 57.34 634 TYR B C 1
ATOM 10794 O O . TYR B 1 634 ? 11.796 57.397 62.759 1.00 57.72 634 TYR B O 1
ATOM 10803 N N . GLU B 1 635 ? 12.630 57.364 64.880 1.00 58.38 635 GLU B N 1
ATOM 10804 C CA . GLU B 1 635 ? 11.617 58.270 65.489 1.00 59.67 635 GLU B CA 1
ATOM 10805 C C . GLU B 1 635 ? 11.987 59.730 65.204 1.00 59.78 635 GLU B C 1
ATOM 10806 O O . GLU B 1 635 ? 11.070 60.516 64.889 1.00 59.57 635 GLU B O 1
ATOM 10812 N N . PHE B 1 636 ? 13.271 60.078 65.347 1.00 60.16 636 PHE B N 1
ATOM 10813 C CA . PHE B 1 636 ? 13.812 61.456 65.193 1.00 60.19 636 PHE B CA 1
ATOM 10814 C C . PHE B 1 636 ? 12.981 62.410 66.065 1.00 60.48 636 PHE B C 1
ATOM 10815 O O . PHE B 1 636 ? 12.813 62.103 67.261 1.00 60.80 636 PHE B O 1
ATOM 10823 N N . LYS B 1 637 ? 12.456 63.503 65.499 1.00 60.47 637 LYS B N 1
ATOM 10824 C CA . LYS B 1 637 ? 11.741 64.568 66.257 1.00 61.45 637 LYS B CA 1
ATOM 10825 C C . LYS B 1 637 ? 10.271 64.180 66.483 1.00 60.22 637 LYS B C 1
ATOM 10826 O O . LYS B 1 637 ? 9.558 64.982 67.116 1.00 60.42 637 LYS B O 1
ATOM 10832 N N . GLY B 1 638 ? 9.832 63.017 65.980 1.00 58.55 638 GLY B N 1
ATOM 10833 C CA . GLY B 1 638 ? 8.520 62.413 66.297 1.00 58.22 638 GLY B CA 1
ATOM 10834 C C . GLY B 1 638 ? 7.423 62.811 65.318 1.00 57.00 638 GLY B C 1
ATOM 10835 O O . GLY B 1 638 ? 7.751 63.185 64.179 1.00 55.69 638 GLY B O 1
ATOM 10836 N N . VAL B 1 639 ? 6.159 62.735 65.756 1.00 57.09 639 VAL B N 1
ATOM 10837 C CA . VAL B 1 639 ? 4.941 62.902 64.899 1.00 56.56 639 VAL B CA 1
ATOM 10838 C C . VAL B 1 639 ? 4.868 64.326 64.334 1.00 55.90 639 VAL B C 1
ATOM 10839 O O . VAL B 1 639 ? 4.365 64.467 63.206 1.00 55.56 639 VAL B O 1
ATOM 10843 N N . SER B 1 640 ? 5.317 65.336 65.087 1.00 55.67 640 SER B N 1
ATOM 10844 C CA . SER B 1 640 ? 5.365 66.759 64.654 1.00 55.36 640 SER B CA 1
ATOM 10845 C C . SER B 1 640 ? 6.020 66.873 63.270 1.00 53.25 640 SER B C 1
ATOM 10846 O O . SER B 1 640 ? 5.613 67.767 62.500 1.00 53.74 640 SER B O 1
ATOM 10849 N N . THR B 1 641 ? 6.980 65.989 62.966 1.00 51.50 641 THR B N 1
ATOM 10850 C CA . THR B 1 641 ? 7.685 65.868 61.657 1.00 50.57 641 THR B CA 1
ATOM 10851 C C . THR B 1 641 ? 6.683 65.848 60.494 1.00 50.44 641 THR B C 1
ATOM 10852 O O . THR B 1 641 ? 7.026 66.386 59.412 1.00 50.04 641 THR B O 1
ATOM 10856 N N . LEU B 1 642 ? 5.499 65.259 60.702 1.00 50.15 642 LEU B N 1
ATOM 10857 C CA . LEU B 1 642 ? 4.475 65.027 59.647 1.00 49.92 642 LEU B CA 1
ATOM 10858 C C . LEU B 1 642 ? 3.660 66.297 59.358 1.00 50.56 642 LEU B C 1
ATOM 10859 O O . LEU B 1 642 ? 2.880 66.263 58.386 1.00 50.29 642 LEU B O 1
ATOM 10864 N N . VAL B 1 643 ? 3.811 67.366 60.153 1.00 51.55 643 VAL B N 1
ATOM 10865 C CA . VAL B 1 643 ? 3.028 68.632 59.992 1.00 52.11 643 VAL B CA 1
ATOM 10866 C C . VAL B 1 643 ? 3.944 69.855 60.157 1.00 52.43 643 VAL B C 1
ATOM 10867 O O . VAL B 1 643 ? 3.476 70.870 60.716 1.00 53.22 643 VAL B O 1
ATOM 10871 N N . ASP B 1 644 ? 5.183 69.785 59.658 1.00 51.70 644 ASP B N 1
ATOM 10872 C CA . ASP B 1 644 ? 6.187 70.879 59.782 1.00 51.98 644 ASP B CA 1
ATOM 10873 C C . ASP B 1 644 ? 6.401 71.566 58.425 1.00 51.64 644 ASP B C 1
ATOM 10874 O O . ASP B 1 644 ? 7.257 72.464 58.361 1.00 52.63 644 ASP B O 1
ATOM 10879 N N . GLY B 1 645 ? 5.659 71.163 57.387 1.00 51.08 645 GLY B N 1
ATOM 10880 C CA . GLY B 1 645 ? 5.699 71.775 56.043 1.00 51.06 645 GLY B CA 1
ATOM 10881 C C . GLY B 1 645 ? 6.893 71.323 55.213 1.00 50.75 645 GLY B C 1
ATOM 10882 O O . GLY B 1 645 ? 6.988 71.759 54.049 1.00 50.79 645 GLY B O 1
ATOM 10883 N N . LEU B 1 646 ? 7.766 70.474 55.770 1.00 50.55 646 LEU B N 1
ATOM 10884 C CA . LEU B 1 646 ? 9.013 69.994 55.112 1.00 50.26 646 LEU B CA 1
ATOM 10885 C C . LEU B 1 646 ? 8.790 68.585 54.552 1.00 49.86 646 LEU B C 1
ATOM 10886 O O . LEU B 1 646 ? 8.137 67.769 55.238 1.00 49.83 646 LEU B O 1
ATOM 10891 N N . LYS B 1 647 ? 9.334 68.323 53.362 1.00 49.78 647 LYS B N 1
ATOM 10892 C CA . LYS B 1 647 ? 9.302 67.010 52.667 1.00 50.27 647 LYS B CA 1
ATOM 10893 C C . LYS B 1 647 ? 10.722 66.435 52.624 1.00 50.59 647 LYS B C 1
ATOM 10894 O O . LYS B 1 647 ? 11.677 67.193 52.889 1.00 50.77 647 LYS B O 1
ATOM 10900 N N . GLY B 1 648 ? 10.846 65.145 52.298 1.00 50.69 648 GLY B N 1
ATOM 10901 C CA . GLY B 1 648 ? 12.131 64.425 52.227 1.00 50.29 648 GLY B CA 1
ATOM 10902 C C . GLY B 1 648 ? 12.510 64.074 50.799 1.00 50.39 648 GLY B C 1
ATOM 10903 O O . GLY B 1 648 ? 11.740 64.412 49.876 1.00 50.32 648 GLY B O 1
ATOM 10904 N N . ASN B 1 649 ? 13.666 63.426 50.632 1.00 50.66 649 ASN B N 1
ATOM 10905 C CA . ASN B 1 649 ? 14.182 62.888 49.344 1.00 51.16 649 ASN B CA 1
ATOM 10906 C C . ASN B 1 649 ? 14.317 61.366 49.495 1.00 50.40 649 ASN B C 1
ATOM 10907 O O . ASN B 1 649 ? 13.821 60.836 50.505 1.00 50.32 649 ASN B O 1
ATOM 10912 N N . GLY B 1 650 ? 14.978 60.692 48.547 1.00 50.67 650 GLY B N 1
ATOM 10913 C CA . GLY B 1 650 ? 15.174 59.226 48.544 1.00 50.49 650 GLY B CA 1
ATOM 10914 C C . GLY B 1 650 ? 15.931 58.710 49.762 1.00 50.07 650 GLY B C 1
ATOM 10915 O O . GLY B 1 650 ? 15.860 57.493 50.015 1.00 50.39 650 GLY B O 1
ATOM 10916 N N . ASN B 1 651 ? 16.638 59.585 50.486 1.00 50.33 651 ASN B N 1
ATOM 10917 C CA . ASN B 1 651 ? 17.442 59.248 51.694 1.00 50.08 651 ASN B CA 1
ATOM 10918 C C . ASN B 1 651 ? 16.538 59.322 52.933 1.00 49.91 651 ASN B C 1
ATOM 10919 O O . ASN B 1 651 ? 16.159 60.445 53.314 1.00 49.81 651 ASN B O 1
ATOM 10924 N N . TYR B 1 652 ? 16.244 58.173 53.557 1.00 50.01 652 TYR B N 1
ATOM 10925 C CA . TYR B 1 652 ? 15.251 58.030 54.658 1.00 50.89 652 TYR B CA 1
ATOM 10926 C C . TYR B 1 652 ? 15.899 58.233 56.038 1.00 51.84 652 TYR B C 1
ATOM 10927 O O . TYR B 1 652 ? 15.203 57.985 57.042 1.00 52.48 652 TYR B O 1
ATOM 10936 N N . LYS B 1 653 ? 17.150 58.708 56.098 1.00 53.25 653 LYS B N 1
ATOM 10937 C CA . LYS B 1 653 ? 17.947 58.833 57.352 1.00 54.26 653 LYS B CA 1
ATOM 10938 C C . LYS B 1 653 ? 18.175 60.305 57.731 1.00 54.61 653 LYS B C 1
ATOM 10939 O O . LYS B 1 653 ? 18.841 60.540 58.761 1.00 55.76 653 LYS B O 1
ATOM 10945 N N . THR B 1 654 ? 17.642 61.258 56.957 1.00 53.55 654 THR B N 1
ATOM 10946 C CA . THR B 1 654 ? 17.909 62.716 57.110 1.00 52.78 654 THR B CA 1
ATOM 10947 C C . THR B 1 654 ? 17.245 63.268 58.380 1.00 52.67 654 THR B C 1
ATOM 10948 O O . THR B 1 654 ? 17.773 64.253 58.924 1.00 53.32 654 THR B O 1
ATOM 10952 N N . GLY B 1 655 ? 16.137 62.666 58.826 1.00 52.03 655 GLY B N 1
ATOM 10953 C CA . GLY B 1 655 ? 15.264 63.204 59.890 1.00 51.63 655 GLY B CA 1
ATOM 10954 C C . GLY B 1 655 ? 13.967 63.761 59.320 1.00 51.27 655 GLY B C 1
ATOM 10955 O O . GLY B 1 655 ? 13.047 64.048 60.114 1.00 50.91 655 GLY B O 1
ATOM 10956 N N . ARG B 1 656 ? 13.890 63.903 57.990 1.00 50.50 656 ARG B N 1
ATOM 10957 C CA . ARG B 1 656 ? 12.676 64.352 57.256 1.00 50.63 656 ARG B CA 1
ATOM 10958 C C . ARG B 1 656 ? 11.610 63.246 57.266 1.00 50.30 656 ARG B C 1
ATOM 10959 O O . ARG B 1 656 ? 10.420 63.589 57.105 1.00 50.35 656 ARG B O 1
ATOM 10967 N N . TRP B 1 657 ? 12.014 61.982 57.452 1.00 49.07 657 TRP B N 1
ATOM 10968 C CA . TRP B 1 657 ? 11.116 60.796 57.485 1.00 48.41 657 TRP B CA 1
ATOM 10969 C C . TRP B 1 657 ? 11.077 60.205 58.897 1.00 48.70 657 TRP B C 1
ATOM 10970 O O . TRP B 1 657 ? 12.123 60.211 59.569 1.00 50.74 657 TRP B O 1
ATOM 10981 N N . ILE B 1 658 ? 9.912 59.705 59.312 1.00 48.10 658 ILE B N 1
ATOM 10982 C CA . ILE B 1 658 ? 9.733 58.874 60.539 1.00 48.08 658 ILE B CA 1
ATOM 10983 C C . ILE B 1 658 ? 9.077 57.558 60.111 1.00 47.61 658 ILE B C 1
ATOM 10984 O O . ILE B 1 658 ? 8.324 57.577 59.116 1.00 47.58 658 ILE B O 1
ATOM 10989 N N . ALA B 1 659 ? 9.374 56.460 60.810 1.00 47.07 659 ALA B N 1
ATOM 10990 C CA . ALA B 1 659 ? 9.067 55.084 60.359 1.00 47.10 659 ALA B CA 1
ATOM 10991 C C . ALA B 1 659 ? 8.043 54.418 61.279 1.00 47.87 659 ALA B C 1
ATOM 10992 O O . ALA B 1 659 ? 7.873 54.877 62.427 1.00 48.49 659 ALA B O 1
ATOM 10994 N N . PHE B 1 660 ? 7.395 53.370 60.763 1.00 48.23 660 PHE B N 1
ATOM 10995 C CA . PHE B 1 660 ? 6.437 52.487 61.479 1.00 49.31 660 PHE B CA 1
ATOM 10996 C C . PHE B 1 660 ? 6.696 51.043 61.035 1.00 50.43 660 PHE B C 1
ATOM 10997 O O . PHE B 1 660 ? 6.952 50.822 59.834 1.00 49.85 660 PHE B O 1
ATOM 11005 N N . ARG B 1 661 ? 6.668 50.099 61.980 1.00 52.62 661 ARG B N 1
ATOM 11006 C CA . ARG B 1 661 ? 6.948 48.658 61.740 1.00 54.17 661 ARG B CA 1
ATOM 11007 C C . ARG B 1 661 ? 6.144 47.827 62.745 1.00 54.97 661 ARG B C 1
ATOM 11008 O O . ARG B 1 661 ? 6.215 48.133 63.946 1.00 55.96 661 ARG B O 1
ATOM 11016 N N . GLY B 1 662 ? 5.393 46.833 62.259 1.00 55.24 662 GLY B N 1
ATOM 11017 C CA . GLY B 1 662 ? 4.563 45.931 63.082 1.00 56.10 662 GLY B CA 1
ATOM 11018 C C . GLY B 1 662 ? 3.280 46.591 63.562 1.00 56.45 662 GLY B C 1
ATOM 11019 O O . GLY B 1 662 ? 2.628 46.020 64.462 1.00 58.37 662 GLY B O 1
ATOM 11020 N N . ASN B 1 663 ? 2.922 47.743 62.985 1.00 55.30 663 ASN B N 1
ATOM 11021 C CA . ASN B 1 663 ? 1.710 48.535 63.332 1.00 54.95 663 ASN B CA 1
ATOM 11022 C C . ASN B 1 663 ? 1.563 49.667 62.308 1.00 53.55 663 ASN B C 1
ATOM 11023 O O . ASN B 1 663 ? 2.583 50.059 61.713 1.00 52.44 663 ASN B O 1
ATOM 11028 N N . ASP B 1 664 ? 0.338 50.163 62.115 1.00 53.63 664 ASP B N 1
ATOM 11029 C CA . ASP B 1 664 ? 0.001 51.234 61.137 1.00 53.16 664 ASP B CA 1
ATOM 11030 C C . ASP B 1 664 ? 0.557 52.575 61.628 1.00 52.16 664 ASP B C 1
ATOM 11031 O O . ASP B 1 664 ? 0.679 52.742 62.853 1.00 53.27 664 ASP B O 1
ATOM 11036 N N . MET B 1 665 ? 0.881 53.493 60.710 1.00 50.87 665 MET B N 1
ATOM 11037 C CA . MET B 1 665 ? 0.878 54.951 61.005 1.00 50.41 665 MET B CA 1
ATOM 11038 C C . MET B 1 665 ? -0.570 55.305 61.336 1.00 50.34 665 MET B C 1
ATOM 11039 O O . MET B 1 665 ? -1.433 55.040 60.490 1.00 51.29 665 MET B O 1
ATOM 11044 N N . ASP B 1 666 ? -0.825 55.840 62.527 1.00 50.33 666 ASP B N 1
ATOM 11045 C CA . ASP B 1 666 ? -2.196 56.125 63.023 1.00 50.80 666 ASP B CA 1
ATOM 11046 C C . ASP B 1 666 ? -2.132 57.414 63.843 1.00 50.19 666 ASP B C 1
ATOM 11047 O O . ASP B 1 666 ? -1.798 57.337 65.040 1.00 50.94 666 ASP B O 1
ATOM 11052 N N . VAL B 1 667 ? -2.423 58.551 63.206 1.00 48.99 667 VAL B N 1
ATOM 11053 C CA . VAL B 1 667 ? -2.256 59.908 63.804 1.00 48.66 667 VAL B CA 1
ATOM 11054 C C . VAL B 1 667 ? -3.578 60.670 63.693 1.00 48.67 667 VAL B C 1
ATOM 11055 O O . VAL B 1 667 ? -4.270 60.517 62.672 1.00 48.23 667 VAL B O 1
ATOM 11059 N N . THR B 1 668 ? -3.910 61.441 64.729 1.00 49.46 668 THR B N 1
ATOM 11060 C CA . THR B 1 668 ? -5.049 62.393 64.760 1.00 50.17 668 THR B CA 1
ATOM 11061 C C . THR B 1 668 ? -4.483 63.815 64.723 1.00 50.30 668 THR B C 1
ATOM 11062 O O . THR B 1 668 ? -3.684 64.156 65.616 1.00 50.49 668 THR B O 1
ATOM 11066 N N . ILE B 1 669 ? -4.878 64.596 63.717 1.00 50.16 669 ILE B N 1
ATOM 11067 C CA . ILE B 1 669 ? -4.517 66.035 63.581 1.00 50.56 669 ILE B CA 1
ATOM 11068 C C . ILE B 1 669 ? -5.737 66.858 64.006 1.00 51.73 669 ILE B C 1
ATOM 11069 O O . ILE B 1 669 ? -6.851 66.537 63.553 1.00 51.62 669 ILE B O 1
ATOM 11074 N N . ASP B 1 670 ? -5.521 67.850 64.875 1.00 53.04 670 ASP B N 1
ATOM 11075 C CA . ASP B 1 670 ? -6.553 68.790 65.386 1.00 54.27 670 ASP B CA 1
ATOM 11076 C C . ASP B 1 670 ? -6.461 70.082 64.567 1.00 54.97 670 ASP B C 1
ATOM 11077 O O . ASP B 1 670 ? -5.447 70.788 64.703 1.00 55.40 670 ASP B O 1
ATOM 11082 N N . LEU B 1 671 ? -7.476 70.370 63.746 1.00 55.41 671 LEU B N 1
ATOM 11083 C CA . LEU B 1 671 ? -7.549 71.597 62.906 1.00 56.07 671 LEU B CA 1
ATOM 11084 C C . LEU B 1 671 ? -8.035 72.782 63.754 1.00 58.59 671 LEU B C 1
ATOM 11085 O O . LEU B 1 671 ? -8.125 73.895 63.202 1.00 59.20 671 LEU B O 1
ATOM 11090 N N . LYS B 1 672 ? -8.373 72.537 65.029 1.00 61.21 672 LYS B N 1
ATOM 11091 C CA . LYS B 1 672 ? -8.591 73.547 66.109 1.00 63.50 672 LYS B CA 1
ATOM 11092 C C . LYS B 1 672 ? -9.972 74.212 65.987 1.00 64.15 672 LYS B C 1
ATOM 11093 O O . LYS B 1 672 ? -10.436 74.761 67.004 1.00 64.89 672 LYS B O 1
ATOM 11099 N N . GLN B 1 673 ? -10.614 74.163 64.815 1.00 64.14 673 GLN B N 1
ATOM 11100 C CA . GLN B 1 673 ? -12.024 74.604 64.625 1.00 65.13 673 GLN B CA 1
ATOM 11101 C C . GLN B 1 673 ? -12.644 73.811 63.476 1.00 63.80 673 GLN B C 1
ATOM 11102 O O . GLN B 1 673 ? -11.926 73.322 62.608 1.00 63.23 673 GLN B O 1
ATOM 11108 N N . PRO B 1 674 ? -13.988 73.640 63.444 1.00 63.56 674 PRO B N 1
ATOM 11109 C CA . PRO B 1 674 ? -14.665 73.018 62.304 1.00 62.32 674 PRO B CA 1
ATOM 11110 C C . PRO B 1 674 ? -14.204 73.587 60.951 1.00 61.18 674 PRO B C 1
ATOM 11111 O O . PRO B 1 674 ? -14.370 74.772 60.728 1.00 61.76 674 PRO B O 1
ATOM 11115 N N . THR B 1 675 ? -13.636 72.728 60.097 1.00 59.29 675 THR B N 1
ATOM 11116 C CA . THR B 1 675 ? -13.010 73.085 58.794 1.00 58.01 675 THR B CA 1
ATOM 11117 C C . THR B 1 675 ? -13.513 72.135 57.703 1.00 56.82 675 THR B C 1
ATOM 11118 O O . THR B 1 675 ? -13.581 70.918 57.968 1.00 56.20 675 THR B O 1
ATOM 11122 N N . GLU B 1 676 ? -13.830 72.674 56.522 1.00 56.20 676 GLU B N 1
ATOM 11123 C CA . GLU B 1 676 ? -14.198 71.891 55.313 1.00 55.64 676 GLU B CA 1
ATOM 11124 C C . GLU B 1 676 ? -12.903 71.434 54.628 1.00 54.24 676 GLU B C 1
ATOM 11125 O O . GLU B 1 676 ? -12.075 72.302 54.297 1.00 55.03 676 GLU B O 1
ATOM 11131 N N . ILE B 1 677 ? -12.730 70.121 54.451 1.00 52.42 677 ILE B N 1
ATOM 11132 C CA . ILE B 1 677 ? -11.532 69.495 53.816 1.00 50.48 677 ILE B CA 1
ATOM 11133 C C . ILE B 1 677 ? -12.013 68.574 52.690 1.00 49.36 677 ILE B C 1
ATOM 11134 O O . ILE B 1 677 ? -13.171 68.120 52.764 1.00 49.62 677 ILE B O 1
ATOM 11139 N N . SER B 1 678 ? -11.165 68.325 51.684 1.00 48.07 678 SER B N 1
ATOM 11140 C CA . SER B 1 678 ? -11.496 67.518 50.477 1.00 47.29 678 SER B CA 1
ATOM 11141 C C . SER B 1 678 ? -10.323 66.640 50.012 1.00 46.42 678 SER B C 1
ATOM 11142 O O . SER B 1 678 ? -10.532 65.865 49.064 1.00 46.50 678 SER B O 1
ATOM 11145 N N . SER B 1 679 ? -9.142 66.727 50.632 1.00 45.96 679 SER B N 1
ATOM 11146 C CA . SER B 1 679 ? -7.958 65.928 50.219 1.00 45.47 679 SER B CA 1
ATOM 11147 C C . SER B 1 679 ? -7.001 65.698 51.391 1.00 44.40 679 SER B C 1
ATOM 11148 O O . SER B 1 679 ? -6.914 66.562 52.279 1.00 43.96 679 SER B O 1
ATOM 11151 N N . VAL B 1 680 ? -6.312 64.555 51.360 1.00 44.15 680 VAL B N 1
ATOM 11152 C CA . VAL B 1 680 ? -5.159 64.203 52.242 1.00 43.93 680 VAL B CA 1
ATOM 11153 C C . VAL B 1 680 ? -4.090 63.550 51.360 1.00 43.63 680 VAL B C 1
ATOM 11154 O O . VAL B 1 680 ? -4.431 62.600 50.629 1.00 44.07 680 VAL B O 1
ATOM 11158 N N . ALA B 1 681 ? -2.858 64.058 51.408 1.00 43.58 681 ALA B N 1
ATOM 11159 C CA . ALA B 1 681 ? -1.697 63.515 50.665 1.00 43.50 681 ALA B CA 1
ATOM 11160 C C . ALA B 1 681 ? -0.571 63.188 51.647 1.00 43.28 681 ALA B C 1
ATOM 11161 O O . ALA B 1 681 ? -0.395 63.932 52.632 1.00 43.15 681 ALA B O 1
ATOM 11163 N N . ILE B 1 682 ? 0.126 62.081 51.394 1.00 43.52 682 ILE B N 1
ATOM 11164 C CA . ILE B 1 682 ? 1.391 61.685 52.078 1.00 43.73 682 ILE B CA 1
ATOM 11165 C C . ILE B 1 682 ? 2.409 61.342 50.993 1.00 43.54 682 ILE B C 1
ATOM 11166 O O . ILE B 1 682 ? 1.994 61.145 49.833 1.00 44.08 682 ILE B O 1
ATOM 11171 N N . SER B 1 683 ? 3.686 61.274 51.363 1.00 43.50 683 SER B N 1
ATOM 11172 C CA . SER B 1 683 ? 4.745 60.599 50.573 1.00 43.17 683 SER B CA 1
ATOM 11173 C C . SER B 1 683 ? 5.369 59.507 51.437 1.00 43.13 683 SER B C 1
ATOM 11174 O O . SER B 1 683 ? 5.387 59.671 52.671 1.00 43.24 683 SER B O 1
ATOM 11177 N N . THR B 1 684 ? 5.812 58.423 50.802 1.00 43.79 684 THR B N 1
ATOM 11178 C CA . THR B 1 684 ? 6.562 57.311 51.434 1.00 44.41 684 THR B CA 1
ATOM 11179 C C . THR B 1 684 ? 7.939 57.230 50.774 1.00 45.33 684 THR B C 1
ATOM 11180 O O . THR B 1 684 ? 8.044 57.580 49.582 1.00 45.67 684 THR B O 1
ATOM 11184 N N . CYS B 1 685 ? 8.951 56.805 51.530 1.00 46.15 685 CYS B N 1
ATOM 11185 C CA . CYS B 1 685 ? 10.323 56.550 51.027 1.00 46.66 685 CYS B CA 1
ATOM 11186 C C . CYS B 1 685 ? 10.555 55.037 50.982 1.00 46.78 685 CYS B C 1
ATOM 11187 O O . CYS B 1 685 ? 10.421 54.387 52.039 1.00 46.27 685 CYS B O 1
ATOM 11190 N N . VAL B 1 686 ? 10.865 54.508 49.796 1.00 47.01 686 VAL B N 1
ATOM 11191 C CA . VAL B 1 686 ? 11.032 53.048 49.533 1.00 47.67 686 VAL B CA 1
ATOM 11192 C C . VAL B 1 686 ? 12.518 52.740 49.323 1.00 48.21 686 VAL B C 1
ATOM 11193 O O . VAL B 1 686 ? 13.211 53.538 48.665 1.00 47.24 686 VAL B O 1
ATOM 11197 N N . GLU B 1 687 ? 12.960 51.603 49.863 1.00 50.24 687 GLU B N 1
ATOM 11198 C CA . GLU B 1 687 ? 14.315 51.017 49.694 1.00 50.98 687 GLU B CA 1
ATOM 11199 C C . GLU B 1 687 ? 14.209 49.524 50.035 1.00 50.76 687 GLU B C 1
ATOM 11200 O O . GLU B 1 687 ? 14.416 49.161 51.211 1.00 50.99 687 GLU B O 1
ATOM 11206 N N . LYS B 1 688 ? 13.862 48.699 49.044 1.00 50.29 688 LYS B N 1
ATOM 11207 C CA . LYS B 1 688 ? 13.414 47.292 49.238 1.00 50.52 688 LYS B CA 1
ATOM 11208 C C . LYS B 1 688 ? 14.574 46.421 49.738 1.00 49.66 688 LYS B C 1
ATOM 11209 O O . LYS B 1 688 ? 14.302 45.492 50.515 1.00 49.91 688 LYS B O 1
ATOM 11215 N N . GLY B 1 689 ? 15.811 46.731 49.343 1.00 49.09 689 GLY B N 1
ATOM 11216 C CA . GLY B 1 689 ? 17.032 46.078 49.854 1.00 49.14 689 GLY B CA 1
ATOM 11217 C C . GLY B 1 689 ? 17.157 46.188 51.368 1.00 49.29 689 GLY B C 1
ATOM 11218 O O . GLY B 1 689 ? 17.720 45.255 51.975 1.00 50.08 689 GLY B O 1
ATOM 11219 N N . ASP B 1 690 ? 16.645 47.276 51.961 1.00 48.36 690 ASP B N 1
ATOM 11220 C CA . ASP B 1 690 ? 16.718 47.568 53.420 1.00 47.83 690 ASP B CA 1
ATOM 11221 C C . ASP B 1 690 ? 15.401 47.187 54.116 1.00 48.02 690 ASP B C 1
ATOM 11222 O O . ASP B 1 690 ? 15.218 47.602 55.277 1.00 48.36 690 ASP B O 1
ATOM 11227 N N . TRP B 1 691 ? 14.532 46.417 53.450 1.00 48.09 691 TRP B N 1
ATOM 11228 C CA . TRP B 1 691 ? 13.222 45.935 53.975 1.00 48.44 691 TRP B CA 1
ATOM 11229 C C . TRP B 1 691 ? 12.280 47.129 54.194 1.00 47.78 691 TRP B C 1
ATOM 11230 O O . TRP B 1 691 ? 11.396 47.042 55.071 1.00 47.67 691 TRP B O 1
ATOM 11241 N N . VAL B 1 692 ? 12.457 48.196 53.409 1.00 46.99 692 VAL B N 1
ATOM 11242 C CA . VAL B 1 692 ? 11.639 49.443 53.462 1.00 46.58 692 VAL B CA 1
ATOM 11243 C C . VAL B 1 692 ? 10.714 49.447 52.243 1.00 46.31 692 VAL B C 1
ATOM 11244 O O . VAL B 1 692 ? 11.229 49.573 51.113 1.00 46.50 692 VAL B O 1
ATOM 11248 N N . PHE B 1 693 ? 9.404 49.315 52.469 1.00 45.89 693 PHE B N 1
ATOM 11249 C CA . PHE B 1 693 ? 8.379 49.155 51.406 1.00 46.00 693 PHE B CA 1
ATOM 11250 C C . PHE B 1 693 ? 7.375 50.308 51.464 1.00 45.69 693 PHE B C 1
ATOM 11251 O O . PHE B 1 693 ? 7.323 51.041 52.476 1.00 44.93 693 PHE B O 1
ATOM 11259 N N . ASP B 1 694 ? 6.607 50.454 50.382 1.00 45.41 694 ASP B N 1
ATOM 11260 C CA . ASP B 1 694 ? 5.483 51.417 50.259 1.00 45.12 694 ASP B CA 1
ATOM 11261 C C . ASP B 1 694 ? 4.368 50.979 51.217 1.00 45.36 694 ASP B C 1
ATOM 11262 O O . ASP B 1 694 ? 4.398 49.815 51.680 1.00 45.71 694 ASP B O 1
ATOM 11267 N N . THR B 1 695 ? 3.437 51.887 51.518 1.00 44.94 695 THR B N 1
ATOM 11268 C CA . THR B 1 695 ? 2.190 51.603 52.274 1.00 45.14 695 THR B CA 1
ATOM 11269 C C . THR B 1 695 ? 1.345 50.598 51.479 1.00 45.67 695 THR B C 1
ATOM 11270 O O . THR B 1 695 ? 1.468 50.582 50.235 1.00 45.64 695 THR B O 1
ATOM 11274 N N . ARG B 1 696 ? 0.538 49.793 52.179 1.00 45.93 696 ARG B N 1
ATOM 11275 C CA . ARG B 1 696 ? -0.401 48.797 51.590 1.00 46.33 696 ARG B CA 1
ATOM 11276 C C . ARG B 1 696 ? -1.831 49.345 51.602 1.00 46.66 696 ARG B C 1
ATOM 11277 O O . ARG B 1 696 ? -2.715 48.691 51.016 1.00 47.61 696 ARG B O 1
ATOM 11285 N N . GLY B 1 697 ? -2.058 50.495 52.237 1.00 46.44 697 GLY B N 1
ATOM 11286 C CA . GLY B 1 697 ? -3.385 51.134 52.278 1.00 46.68 697 GLY B CA 1
ATOM 11287 C C . GLY B 1 697 ? -3.358 52.445 53.034 1.00 46.23 697 GLY B C 1
ATOM 11288 O O . GLY B 1 697 ? -2.630 52.534 54.034 1.00 46.10 697 GLY B O 1
ATOM 11289 N N . LEU B 1 698 ? -4.132 53.424 52.565 1.00 46.48 698 LEU B N 1
ATOM 11290 C CA . LEU B 1 698 ? -4.279 54.763 53.189 1.00 46.22 698 LEU B CA 1
ATOM 11291 C C . LEU B 1 698 ? -5.769 55.006 53.441 1.00 46.67 698 LEU B C 1
ATOM 11292 O O . LEU B 1 698 ? -6.558 54.742 52.516 1.00 46.55 698 LEU B O 1
ATOM 11297 N N . SER B 1 699 ? -6.128 55.458 54.649 1.00 47.09 699 SER B N 1
ATOM 11298 C CA . SER B 1 699 ? -7.516 55.804 55.059 1.00 48.06 699 SER B CA 1
ATOM 11299 C C . SER B 1 699 ? -7.549 57.205 55.679 1.00 47.52 699 SER B C 1
ATOM 11300 O O . SER B 1 699 ? -6.532 57.621 56.262 1.00 46.76 699 SER B O 1
ATOM 11303 N N . VAL B 1 700 ? -8.693 57.883 55.566 1.00 47.81 700 VAL B N 1
ATOM 11304 C CA . VAL B 1 700 ? -8.982 59.185 56.236 1.00 48.55 700 VAL B CA 1
ATOM 11305 C C . VAL B 1 700 ? -10.319 59.056 56.977 1.00 49.76 700 VAL B C 1
ATOM 11306 O O . VAL B 1 700 ? -11.331 58.752 56.320 1.00 49.82 700 VAL B O 1
ATOM 11310 N N . GLU B 1 701 ? -10.306 59.264 58.296 1.00 50.81 701 GLU B N 1
ATOM 11311 C CA . GLU B 1 701 ? -11.518 59.338 59.153 1.00 51.94 701 GLU B CA 1
ATOM 11312 C C . GLU B 1 701 ? -11.608 60.758 59.724 1.00 51.90 701 GLU B C 1
ATOM 11313 O O . GLU B 1 701 ? -10.545 61.362 59.960 1.00 51.77 701 GLU B O 1
ATOM 11319 N N . VAL B 1 702 ? -12.828 61.270 59.909 1.00 52.17 702 VAL B N 1
ATOM 11320 C CA . VAL B 1 702 ? -13.103 62.645 60.427 1.00 52.33 702 VAL B CA 1
ATOM 11321 C C . VAL B 1 702 ? -13.992 62.542 61.670 1.00 53.26 702 VAL B C 1
ATOM 11322 O O . VAL B 1 702 ? -14.717 61.534 61.804 1.00 53.54 702 VAL B O 1
ATOM 11326 N N . SER B 1 703 ? -13.944 63.564 62.529 1.00 53.75 703 SER B N 1
ATOM 11327 C CA . SER B 1 703 ? -14.722 63.654 63.792 1.00 54.79 703 SER B CA 1
ATOM 11328 C C . SER B 1 703 ? -15.006 65.120 64.135 1.00 55.97 703 SER B C 1
ATOM 11329 O O . SER B 1 703 ? -14.117 65.967 63.913 1.00 55.96 703 SER B O 1
ATOM 11332 N N . GLU B 1 704 ? -16.205 65.391 64.653 1.00 57.65 704 GLU B N 1
ATOM 11333 C CA . GLU B 1 704 ? -16.614 66.705 65.216 1.00 59.43 704 GLU B CA 1
ATOM 11334 C C . GLU B 1 704 ? -16.282 66.727 66.716 1.00 60.25 704 GLU B C 1
ATOM 11335 O O . GLU B 1 704 ? -15.973 67.821 67.228 1.00 61.34 704 GLU B O 1
ATOM 11341 N N . ASP B 1 705 ? -16.319 65.561 67.381 1.00 59.71 705 ASP B N 1
ATOM 11342 C CA . ASP B 1 705 ? -16.310 65.430 68.866 1.00 60.09 705 ASP B CA 1
ATOM 11343 C C . ASP B 1 705 ? -14.920 65.021 69.382 1.00 59.60 705 ASP B C 1
ATOM 11344 O O . ASP B 1 705 ? -14.665 65.251 70.582 1.00 60.93 705 ASP B O 1
ATOM 11349 N N . GLY B 1 706 ? -14.070 64.421 68.539 1.00 57.72 706 GLY B N 1
ATOM 11350 C CA . GLY B 1 706 ? -12.676 64.068 68.881 1.00 56.73 706 GLY B CA 1
ATOM 11351 C C . GLY B 1 706 ? -12.507 62.630 69.351 1.00 56.44 706 GLY B C 1
ATOM 11352 O O . GLY B 1 706 ? -11.345 62.203 69.481 1.00 55.97 706 GLY B O 1
ATOM 11353 N N . THR B 1 707 ? -13.600 61.902 69.613 1.00 57.09 707 THR B N 1
ATOM 11354 C CA . THR B 1 707 ? -13.580 60.486 70.088 1.00 57.46 707 THR B CA 1
ATOM 11355 C C . THR B 1 707 ? -14.056 59.539 68.977 1.00 55.92 707 THR B C 1
ATOM 11356 O O . THR B 1 707 ? -13.416 58.482 68.802 1.00 55.57 707 THR B O 1
ATOM 11360 N N . ASN B 1 708 ? -15.133 59.902 68.272 1.00 54.69 708 ASN B N 1
ATOM 11361 C CA . ASN B 1 708 ? -15.835 59.040 67.282 1.00 53.49 708 ASN B CA 1
ATOM 11362 C C . ASN B 1 708 ? -15.480 59.498 65.864 1.00 52.20 708 ASN B C 1
ATOM 11363 O O . ASN B 1 708 ? -15.919 60.593 65.469 1.00 51.30 708 ASN B O 1
ATOM 11368 N N . PHE B 1 709 ? -14.719 58.672 65.139 1.00 52.02 709 PHE B N 1
ATOM 11369 C CA . PHE B 1 709 ? -14.169 58.962 63.789 1.00 51.70 709 PHE B CA 1
ATOM 11370 C C . PHE B 1 709 ? -14.902 58.124 62.735 1.00 51.91 709 PHE B C 1
ATOM 11371 O O . PHE B 1 709 ? -15.203 56.942 62.998 1.00 52.69 709 PHE B O 1
ATOM 11379 N N . THR B 1 710 ? -15.162 58.730 61.573 1.00 51.69 710 THR B N 1
ATOM 11380 C CA . THR B 1 710 ? -15.953 58.154 60.455 1.00 52.06 710 THR B CA 1
ATOM 11381 C C . THR B 1 710 ? -15.126 58.225 59.167 1.00 52.05 710 THR B C 1
ATOM 11382 O O . THR B 1 710 ? -14.698 59.334 58.800 1.00 51.71 710 THR B O 1
ATOM 11386 N N . LYS B 1 711 ? -14.937 57.078 58.511 1.00 53.10 711 LYS B N 1
ATOM 11387 C CA . LYS B 1 711 ? -14.128 56.912 57.274 1.00 53.52 711 LYS B CA 1
ATOM 11388 C C . LYS B 1 711 ? -14.820 57.634 56.109 1.00 52.47 711 LYS B C 1
ATOM 11389 O O . LYS B 1 711 ? -15.986 57.302 55.824 1.00 53.01 711 LYS B O 1
ATOM 11395 N N . VAL B 1 712 ? -14.123 58.590 55.478 1.00 51.20 712 VAL B N 1
ATOM 11396 C CA . VAL B 1 712 ? -14.618 59.399 54.318 1.00 50.72 712 VAL B CA 1
ATOM 11397 C C . VAL B 1 712 ? -13.848 59.031 53.042 1.00 50.07 712 VAL B C 1
ATOM 11398 O O . VAL B 1 712 ? -14.341 59.370 51.949 1.00 50.63 712 VAL B O 1
ATOM 11402 N N . ALA B 1 713 ? -12.676 58.403 53.159 1.00 49.34 713 ALA B N 1
ATOM 11403 C CA . ALA B 1 713 ? -11.838 57.997 52.008 1.00 49.21 713 ALA B CA 1
ATOM 11404 C C . ALA B 1 713 ? -10.877 56.883 52.427 1.00 49.54 713 ALA B C 1
ATOM 11405 O O . ALA B 1 713 ? -10.417 56.898 53.584 1.00 49.67 713 ALA B O 1
ATOM 11407 N N . SER B 1 714 ? -10.586 55.965 51.505 1.00 50.38 714 SER B N 1
ATOM 11408 C CA . SER B 1 714 ? -9.581 54.883 51.668 1.00 50.96 714 SER B CA 1
ATOM 11409 C C . SER B 1 714 ? -9.178 54.339 50.296 1.00 51.45 714 SER B C 1
ATOM 11410 O O . SER B 1 714 ? -10.010 54.393 49.375 1.00 51.83 714 SER B O 1
ATOM 11413 N N . GLU B 1 715 ? -7.947 53.835 50.173 1.00 51.68 715 GLU B N 1
ATOM 11414 C CA . GLU B 1 715 ? -7.495 53.040 49.002 1.00 52.02 715 GLU B CA 1
ATOM 11415 C C . GLU B 1 715 ? -6.473 51.997 49.460 1.00 51.40 715 GLU B C 1
ATOM 11416 O O . GLU B 1 715 ? -5.579 52.356 50.247 1.00 50.41 715 GLU B O 1
ATOM 11422 N N . ALA B 1 716 ? -6.625 50.758 48.981 1.00 51.44 716 ALA B N 1
ATOM 11423 C CA . ALA B 1 716 ? -5.664 49.645 49.149 1.00 51.55 716 ALA B CA 1
ATOM 11424 C C . ALA B 1 716 ? -4.676 49.668 47.978 1.00 51.42 716 ALA B C 1
ATOM 11425 O O . ALA B 1 716 ? -5.107 49.963 46.846 1.00 52.20 716 ALA B O 1
ATOM 11427 N N . TYR B 1 717 ? -3.398 49.393 48.251 1.00 50.80 717 TYR B N 1
ATOM 11428 C CA . TYR B 1 717 ? -2.304 49.336 47.248 1.00 50.52 717 TYR B CA 1
ATOM 11429 C C . TYR B 1 717 ? -1.768 47.908 47.211 1.00 50.84 717 TYR B C 1
ATOM 11430 O O . TYR B 1 717 ? -1.560 47.306 48.262 1.00 50.38 717 TYR B O 1
ATOM 11439 N N . PRO B 1 718 ? -1.560 47.308 46.015 1.00 51.70 718 PRO B N 1
ATOM 11440 C CA . PRO B 1 718 ? -1.027 45.948 45.922 1.00 52.16 718 PRO B CA 1
ATOM 11441 C C . PRO B 1 718 ? 0.395 45.826 46.491 1.00 51.59 718 PRO B C 1
ATOM 11442 O O . PRO B 1 718 ? 1.070 46.833 46.630 1.00 50.61 718 PRO B O 1
ATOM 11446 N N . ALA B 1 719 ? 0.807 44.595 46.807 1.00 52.25 719 ALA B N 1
ATOM 11447 C CA . ALA B 1 719 ? 2.187 44.235 47.205 1.00 51.73 719 ALA B CA 1
ATOM 11448 C C . ALA B 1 719 ? 3.150 44.712 46.114 1.00 51.61 719 ALA B C 1
ATOM 11449 O O . ALA B 1 719 ? 2.778 44.641 44.925 1.00 51.18 719 ALA B O 1
ATOM 11451 N N . MET B 1 720 ? 4.331 45.195 46.507 1.00 51.67 720 MET B N 1
ATOM 11452 C CA . MET B 1 720 ? 5.376 45.669 45.563 1.00 52.40 720 MET B CA 1
ATOM 11453 C C . MET B 1 720 ? 5.956 44.455 44.828 1.00 53.64 720 MET B C 1
ATOM 11454 O O . MET B 1 720 ? 6.099 43.397 45.469 1.00 53.79 720 MET B O 1
ATOM 11459 N N . LYS B 1 721 ? 6.242 44.609 43.531 1.00 54.77 721 LYS B N 1
ATOM 11460 C CA . LYS B 1 721 ? 6.923 43.598 42.677 1.00 56.18 721 LYS B CA 1
ATOM 11461 C C . LYS B 1 721 ? 8.428 43.894 42.677 1.00 54.77 721 LYS B C 1
ATOM 11462 O O . LYS B 1 721 ? 8.805 45.036 43.014 1.00 52.49 721 LYS B O 1
ATOM 11468 N N . GLU B 1 722 ? 9.248 42.905 42.302 1.00 55.10 722 GLU B N 1
ATOM 11469 C CA . GLU B 1 722 ? 10.737 42.978 42.349 1.00 54.44 722 GLU B CA 1
ATOM 11470 C C . GLU B 1 722 ? 11.236 44.170 41.522 1.00 53.10 722 GLU B C 1
ATOM 11471 O O . GLU B 1 722 ? 12.242 44.780 41.927 1.00 52.43 722 GLU B O 1
ATOM 11477 N N . THR B 1 723 ? 10.553 44.484 40.417 1.00 52.90 723 THR B N 1
ATOM 11478 C CA . THR B 1 723 ? 10.991 45.468 39.390 1.00 52.29 723 THR B CA 1
ATOM 11479 C C . THR B 1 723 ? 10.513 46.885 39.735 1.00 50.95 723 THR B C 1
ATOM 11480 O O . THR B 1 723 ? 10.926 47.816 39.027 1.00 51.04 723 THR B O 1
ATOM 11484 N N . ASP B 1 724 ? 9.685 47.052 40.771 1.00 50.56 724 ASP B N 1
ATOM 11485 C CA . ASP B 1 724 ? 9.226 48.388 41.237 1.00 49.82 724 ASP B CA 1
ATOM 11486 C C . ASP B 1 724 ? 10.449 49.216 41.648 1.00 48.73 724 ASP B C 1
ATOM 11487 O O . ASP B 1 724 ? 11.411 48.633 42.171 1.00 48.61 724 ASP B O 1
ATOM 11492 N N . LYS B 1 725 ? 10.407 50.522 41.383 1.00 48.76 725 LYS B N 1
ATOM 11493 C CA . LYS B 1 725 ? 11.463 51.502 41.751 1.00 48.40 725 LYS B CA 1
ATOM 11494 C C . LYS B 1 725 ? 11.559 51.629 43.273 1.00 47.16 725 LYS B C 1
ATOM 11495 O O . LYS B 1 725 ? 10.545 51.395 43.954 1.00 46.59 725 LYS B O 1
ATOM 11501 N N . ASN B 1 726 ? 12.735 52.029 43.763 1.00 46.42 726 ASN B N 1
ATOM 11502 C CA . ASN B 1 726 ? 12.938 52.605 45.118 1.00 45.58 726 ASN B CA 1
ATOM 11503 C C . ASN B 1 726 ? 12.779 54.126 45.018 1.00 45.79 726 ASN B C 1
ATOM 11504 O O . ASN B 1 726 ? 12.596 54.628 43.893 1.00 46.29 726 ASN B O 1
ATOM 11509 N N . GLY B 1 727 ? 12.849 54.828 46.150 1.00 45.50 727 GLY B N 1
ATOM 11510 C CA . GLY B 1 727 ? 12.739 56.297 46.216 1.00 45.32 727 GLY B CA 1
ATOM 11511 C C . GLY B 1 727 ? 11.371 56.735 46.703 1.00 45.68 727 GLY B C 1
ATOM 11512 O O . GLY B 1 727 ? 10.703 55.946 47.402 1.00 45.49 727 GLY B O 1
ATOM 11513 N N . VAL B 1 728 ? 10.960 57.950 46.333 1.00 45.97 728 VAL B N 1
ATOM 11514 C CA . VAL B 1 728 ? 9.752 58.634 46.880 1.00 46.05 728 VAL B CA 1
ATOM 11515 C C . VAL B 1 728 ? 8.520 58.211 46.070 1.00 46.12 728 VAL B C 1
ATOM 11516 O O . VAL B 1 728 ? 8.577 58.260 44.830 1.00 46.39 728 VAL B O 1
ATOM 11520 N N . TYR B 1 729 ? 7.462 57.794 46.767 1.00 45.98 729 TYR B N 1
ATOM 11521 C CA . TYR B 1 729 ? 6.102 57.553 46.222 1.00 46.28 729 TYR B CA 1
ATOM 11522 C C . TYR B 1 729 ? 5.155 58.595 46.827 1.00 46.29 729 TYR B C 1
ATOM 11523 O O . TYR B 1 729 ? 5.262 58.861 48.036 1.00 45.77 729 TYR B O 1
ATOM 11532 N N . ASP B 1 730 ? 4.279 59.177 46.006 1.00 47.05 730 ASP B N 1
ATOM 11533 C CA . ASP B 1 730 ? 3.220 60.123 46.449 1.00 47.73 730 ASP B CA 1
ATOM 11534 C C . ASP B 1 730 ? 1.879 59.380 46.450 1.00 47.97 730 ASP B C 1
ATOM 11535 O O . ASP B 1 730 ? 1.593 58.675 45.461 1.00 48.59 730 ASP B O 1
ATOM 11540 N N . HIS B 1 731 ? 1.106 59.513 47.531 1.00 47.84 731 HIS B N 1
ATOM 11541 C CA . HIS B 1 731 ? -0.241 58.904 47.695 1.00 47.97 731 HIS B CA 1
ATOM 11542 C C . HIS B 1 731 ? -1.237 59.984 48.126 1.00 47.97 731 HIS B C 1
ATOM 11543 O O . HIS B 1 731 ? -0.997 60.632 49.156 1.00 48.16 731 HIS B O 1
ATOM 11550 N N . LYS B 1 732 ? -2.307 60.164 47.351 1.00 48.69 732 LYS B N 1
ATOM 11551 C CA . LYS B 1 732 ? -3.337 61.215 47.559 1.00 48.75 732 LYS B CA 1
ATOM 11552 C C . LYS B 1 732 ? -4.722 60.563 47.555 1.00 48.19 732 LYS B C 1
ATOM 11553 O O . LYS B 1 732 ? -4.968 59.690 46.697 1.00 47.79 732 LYS B O 1
ATOM 11559 N N . LEU B 1 733 ? -5.570 60.956 48.507 1.00 47.55 733 LEU B N 1
ATOM 11560 C CA . LEU B 1 733 ? -7.022 60.648 48.529 1.00 47.39 733 LEU B CA 1
ATOM 11561 C C . LEU B 1 733 ? -7.783 61.969 48.421 1.00 47.22 733 LEU B C 1
ATOM 11562 O O . LEU B 1 733 ? -7.502 62.879 49.224 1.00 46.86 733 LEU B O 1
ATOM 11567 N N . THR B 1 734 ? -8.665 62.069 47.427 1.00 47.32 734 THR B N 1
ATOM 11568 C CA . THR B 1 734 ? -9.660 63.159 47.272 1.00 47.63 734 THR B CA 1
ATOM 11569 C C . THR B 1 734 ? -11.016 62.607 47.722 1.00 47.93 734 THR B C 1
ATOM 11570 O O . THR B 1 734 ? -11.210 61.379 47.628 1.00 48.75 734 THR B O 1
ATOM 11574 N N . PHE B 1 735 ? -11.902 63.461 48.231 1.00 47.99 735 PHE B N 1
ATOM 11575 C CA . PHE B 1 735 ? -13.254 63.060 48.698 1.00 48.40 735 PHE B CA 1
ATOM 11576 C C . PHE B 1 735 ? -14.194 64.267 48.679 1.00 49.13 735 PHE B C 1
ATOM 11577 O O . PHE B 1 735 ? -13.717 65.421 48.615 1.00 48.76 735 PHE B O 1
ATOM 11585 N N . THR B 1 736 ? -15.498 63.981 48.712 1.00 49.62 736 THR B N 1
ATOM 11586 C CA . THR B 1 736 ? -16.598 64.973 48.820 1.00 50.01 736 THR B CA 1
ATOM 11587 C C . THR B 1 736 ? -16.263 65.940 49.949 1.00 49.82 736 THR B C 1
ATOM 11588 O O . THR B 1 736 ? -15.949 65.500 51.053 1.00 49.53 736 THR B O 1
ATOM 11592 N N . PRO B 1 737 ? -16.310 67.273 49.723 1.00 50.23 737 PRO B N 1
ATOM 11593 C CA . PRO B 1 737 ? -16.029 68.230 50.792 1.00 50.80 737 PRO B CA 1
ATOM 11594 C C . PRO B 1 737 ? -16.844 67.875 52.045 1.00 51.48 737 PRO B C 1
ATOM 11595 O O . PRO B 1 737 ? -18.049 67.739 51.945 1.00 52.36 737 PRO B O 1
ATOM 11599 N N . VAL B 1 738 ? -16.151 67.697 53.171 1.00 52.01 738 VAL B N 1
ATOM 11600 C CA . VAL B 1 738 ? -16.721 67.246 54.475 1.00 52.79 738 VAL B CA 1
ATOM 11601 C C . VAL B 1 738 ? -16.174 68.167 55.569 1.00 53.73 738 VAL B C 1
ATOM 11602 O O . VAL B 1 738 ? -14.986 68.540 55.485 1.00 54.16 738 VAL B O 1
ATOM 11606 N N . THR B 1 739 ? -17.011 68.520 56.548 1.00 54.97 739 THR B N 1
ATOM 11607 C CA . THR B 1 739 ? -16.684 69.471 57.643 1.00 56.14 739 THR B CA 1
ATOM 11608 C C . THR B 1 739 ? -16.313 68.669 58.896 1.00 56.49 739 THR B C 1
ATOM 11609 O O . THR B 1 739 ? -17.088 67.772 59.274 1.00 57.63 739 THR B O 1
ATOM 11613 N N . ALA B 1 740 ? -15.161 68.978 59.500 1.00 56.27 740 ALA B N 1
ATOM 11614 C CA . ALA B 1 740 ? -14.556 68.223 60.621 1.00 56.06 740 ALA B CA 1
ATOM 11615 C C . ALA B 1 740 ? -13.544 69.101 61.364 1.00 55.98 740 ALA B C 1
ATOM 11616 O O . ALA B 1 740 ? -13.004 70.029 60.735 1.00 56.14 740 ALA B O 1
ATOM 11618 N N . GLN B 1 741 ? -13.295 68.809 62.646 1.00 55.65 741 GLN B N 1
ATOM 11619 C CA . GLN B 1 741 ? -12.221 69.449 63.455 1.00 55.52 741 GLN B CA 1
ATOM 11620 C C . GLN B 1 741 ? -11.030 68.492 63.577 1.00 54.63 741 GLN B C 1
ATOM 11621 O O . GLN B 1 741 ? -9.883 68.975 63.528 1.00 54.91 741 GLN B O 1
ATOM 11627 N N . TYR B 1 742 ? -11.292 67.194 63.748 1.00 53.96 742 TYR B N 1
ATOM 11628 C CA . TYR B 1 742 ? -10.263 66.148 63.981 1.00 52.92 742 TYR B CA 1
ATOM 11629 C C . TYR B 1 742 ? -10.166 65.250 62.746 1.00 51.57 742 TYR B C 1
ATOM 11630 O O . TYR B 1 742 ? -11.215 64.871 62.192 1.00 51.60 742 TYR B O 1
ATOM 11639 N N . VAL B 1 743 ? -8.936 64.934 62.333 1.00 50.40 743 VAL B N 1
ATOM 11640 C CA . VAL B 1 743 ? -8.632 64.113 61.125 1.00 49.52 743 VAL B CA 1
ATOM 11641 C C . VAL B 1 743 ? -7.663 62.998 61.523 1.00 49.49 743 VAL B C 1
ATOM 11642 O O . VAL B 1 743 ? -6.506 63.318 61.866 1.00 49.12 743 VAL B O 1
ATOM 11646 N N . LYS B 1 744 ? -8.131 61.748 61.485 1.00 50.07 744 LYS B N 1
ATOM 11647 C CA . LYS B 1 744 ? -7.297 60.538 61.705 1.00 50.55 744 LYS B CA 1
ATOM 11648 C C . LYS B 1 744 ? -6.816 60.042 60.339 1.00 49.84 744 LYS B C 1
ATOM 11649 O O . LYS B 1 744 ? -7.673 59.842 59.456 1.00 50.26 744 LYS B O 1
ATOM 11655 N N . VAL B 1 745 ? -5.500 59.885 60.174 1.00 48.79 745 VAL B N 1
ATOM 11656 C CA . VAL B 1 745 ? -4.857 59.405 58.916 1.00 48.15 745 VAL B CA 1
ATOM 11657 C C . VAL B 1 745 ? -4.120 58.105 59.239 1.00 48.13 745 VAL B C 1
ATOM 11658 O O . VAL B 1 745 ? -3.279 58.113 60.155 1.00 48.68 745 VAL B O 1
ATOM 11662 N N . ILE B 1 746 ? -4.449 57.030 58.523 1.00 48.33 746 ILE B N 1
ATOM 11663 C CA . ILE B 1 746 ? -3.959 55.649 58.801 1.00 48.63 746 ILE B CA 1
ATOM 11664 C C . ILE B 1 746 ? -3.278 55.118 57.538 1.00 48.42 746 ILE B C 1
ATOM 11665 O O . ILE B 1 746 ? -3.955 55.030 56.500 1.00 49.14 746 ILE B O 1
ATOM 11670 N N . ALA B 1 747 ? -1.985 54.804 57.629 1.00 48.22 747 ALA B N 1
ATOM 11671 C CA . ALA B 1 747 ? -1.185 54.180 56.551 1.00 48.52 747 ALA B CA 1
ATOM 11672 C C . ALA B 1 747 ? -0.584 52.878 57.085 1.00 49.27 747 ALA B C 1
ATOM 11673 O O . ALA B 1 747 ? 0.090 52.929 58.128 1.00 49.41 747 ALA B O 1
ATOM 11675 N N . SER B 1 748 ? -0.849 51.759 56.405 1.00 50.53 748 SER B N 1
ATOM 11676 C CA . SER B 1 748 ? -0.393 50.398 56.791 1.00 51.76 748 SER B CA 1
ATOM 11677 C C . SER B 1 748 ? 0.960 50.112 56.152 1.00 51.36 748 SER B C 1
ATOM 11678 O O . SER B 1 748 ? 1.140 50.351 54.961 1.00 51.60 748 SER B O 1
ATOM 11681 N N . PRO B 1 749 ? 1.947 49.580 56.905 1.00 51.57 749 PRO B N 1
ATOM 11682 C CA . PRO B 1 749 ? 3.163 49.050 56.295 1.00 51.50 749 PRO B CA 1
ATOM 11683 C C . PRO B 1 749 ? 2.868 47.691 55.643 1.00 52.18 749 PRO B C 1
ATOM 11684 O O . PRO B 1 749 ? 1.731 47.247 55.689 1.00 52.27 749 PRO B O 1
ATOM 11688 N N . GLU B 1 750 ? 3.888 47.073 55.049 1.00 52.63 750 GLU B N 1
ATOM 11689 C CA . GLU B 1 750 ? 3.840 45.667 54.578 1.00 54.19 750 GLU B CA 1
ATOM 11690 C C . GLU B 1 750 ? 4.072 44.762 55.795 1.00 55.31 750 GLU B C 1
ATOM 11691 O O . GLU B 1 750 ? 5.229 44.690 56.259 1.00 53.95 750 GLU B O 1
ATOM 11697 N N . LYS B 1 751 ? 3.010 44.126 56.308 1.00 57.73 751 LYS B N 1
ATOM 11698 C CA . LYS B 1 751 ? 3.080 43.218 57.491 1.00 59.65 751 LYS B CA 1
ATOM 11699 C C . LYS B 1 751 ? 3.766 41.913 57.072 1.00 59.40 751 LYS B C 1
ATOM 11700 O O . LYS B 1 751 ? 4.390 41.276 57.939 1.00 60.47 751 LYS B O 1
ATOM 11706 N N . SER B 1 752 ? 3.626 41.524 55.799 1.00 58.51 752 SER B N 1
ATOM 11707 C CA . SER B 1 752 ? 4.153 40.257 55.227 1.00 58.63 752 SER B CA 1
ATOM 11708 C C . SER B 1 752 ? 4.848 40.533 53.886 1.00 57.58 752 SER B C 1
ATOM 11709 O O . SER B 1 752 ? 4.158 40.536 52.846 1.00 57.61 752 SER B O 1
ATOM 11712 N N . ILE B 1 753 ? 6.168 40.749 53.920 1.00 56.35 753 ILE B N 1
ATOM 11713 C CA . ILE B 1 753 ? 7.035 40.998 52.727 1.00 56.04 753 ILE B CA 1
ATOM 11714 C C . ILE B 1 753 ? 6.766 39.909 51.689 1.00 57.30 753 ILE B C 1
ATOM 11715 O O . ILE B 1 753 ? 6.660 38.734 52.036 1.00 58.71 753 ILE B O 1
ATOM 11720 N N . PRO B 1 754 ? 6.626 40.261 50.389 1.00 57.77 754 PRO B N 1
ATOM 11721 C CA . PRO B 1 754 ? 6.231 39.288 49.366 1.00 58.95 754 PRO B CA 1
ATOM 11722 C C . PRO B 1 754 ? 7.266 38.184 49.089 1.00 59.91 754 PRO B C 1
ATOM 11723 O O . PRO B 1 754 ? 8.418 38.337 49.456 1.00 59.15 754 PRO B O 1
ATOM 11727 N N . GLU B 1 755 ? 6.814 37.126 48.405 1.00 62.07 755 GLU B N 1
ATOM 11728 C CA . GLU B 1 755 ? 7.471 35.795 48.276 1.00 63.33 755 GLU B CA 1
ATOM 11729 C C . GLU B 1 755 ? 8.809 35.900 47.527 1.00 61.86 755 GLU B C 1
ATOM 11730 O O . GLU B 1 755 ? 9.703 35.076 47.817 1.00 62.41 755 GLU B O 1
ATOM 11736 N N . TRP B 1 756 ? 8.949 36.862 46.606 1.00 59.98 756 TRP B N 1
ATOM 11737 C CA . TRP B 1 756 ? 10.151 37.032 45.739 1.00 58.53 756 TRP B CA 1
ATOM 11738 C C . TRP B 1 756 ? 11.352 37.545 46.548 1.00 57.21 756 TRP B C 1
ATOM 11739 O O . TRP B 1 756 ? 12.492 37.331 46.094 1.00 56.85 756 TRP B O 1
ATOM 11750 N N . HIS B 1 757 ? 11.107 38.197 47.690 1.00 56.88 757 HIS B N 1
ATOM 11751 C CA . HIS B 1 757 ? 12.122 38.918 48.510 1.00 56.45 757 HIS B CA 1
ATOM 11752 C C . HIS B 1 757 ? 12.720 37.980 49.568 1.00 56.94 757 HIS B C 1
ATOM 11753 O O . HIS B 1 757 ? 11.990 37.094 50.051 1.00 58.52 757 HIS B O 1
ATOM 11760 N N . GLY B 1 758 ? 13.994 38.189 49.921 1.00 56.56 758 GLY B N 1
ATOM 11761 C CA . GLY B 1 758 ? 14.724 37.420 50.950 1.00 56.97 758 GLY B CA 1
ATOM 11762 C C . GLY B 1 758 ? 14.016 37.445 52.297 1.00 57.09 758 GLY B C 1
ATOM 11763 O O . GLY B 1 758 ? 14.072 36.424 53.014 1.00 58.10 758 GLY B O 1
ATOM 11764 N N . GLY B 1 759 ? 13.361 38.563 52.624 1.00 56.46 759 GLY B N 1
ATOM 11765 C CA . GLY B 1 759 ? 12.628 38.770 53.888 1.00 56.68 759 GLY B CA 1
ATOM 11766 C C . GLY B 1 759 ? 11.179 38.320 53.810 1.00 57.15 759 GLY B C 1
ATOM 11767 O O . GLY B 1 759 ? 10.382 38.798 54.635 1.00 56.14 759 GLY B O 1
ATOM 11768 N N . LYS B 1 760 ? 10.847 37.430 52.868 1.00 59.25 760 LYS B N 1
ATOM 11769 C CA . LYS B 1 760 ? 9.485 36.858 52.681 1.00 61.21 760 LYS B CA 1
ATOM 11770 C C . LYS B 1 760 ? 8.859 36.547 54.049 1.00 61.61 760 LYS B C 1
ATOM 11771 O O . LYS B 1 760 ? 9.481 35.799 54.829 1.00 61.22 760 LYS B O 1
ATOM 11777 N N . SER B 1 761 ? 7.704 37.164 54.334 1.00 61.76 761 SER B N 1
ATOM 11778 C CA . SER B 1 761 ? 6.760 36.846 55.444 1.00 62.80 761 SER B CA 1
ATOM 11779 C C . SER B 1 761 ? 7.077 37.646 56.718 1.00 62.19 761 SER B C 1
ATOM 11780 O O . SER B 1 761 ? 6.216 37.660 57.618 1.00 62.38 761 SER B O 1
ATOM 11783 N N . TYR B 1 762 ? 8.246 38.291 56.804 1.00 62.09 762 TYR B N 1
ATOM 11784 C CA . TYR B 1 762 ? 8.605 39.230 57.902 1.00 62.43 762 TYR B CA 1
ATOM 11785 C C . TYR B 1 762 ? 8.022 40.610 57.597 1.00 61.16 762 TYR B C 1
ATOM 11786 O O . TYR B 1 762 ? 7.797 40.942 56.434 1.00 60.81 762 TYR B O 1
ATOM 11795 N N . PRO B 1 763 ? 7.764 41.464 58.619 1.00 59.81 763 PRO B N 1
ATOM 11796 C CA . PRO B 1 763 ? 7.196 42.793 58.388 1.00 57.92 763 PRO B CA 1
ATOM 11797 C C . PRO B 1 763 ? 8.252 43.805 57.916 1.00 55.29 763 PRO B C 1
ATOM 11798 O O . PRO B 1 763 ? 9.392 43.696 58.323 1.00 54.79 763 PRO B O 1
ATOM 11802 N N . GLY B 1 764 ? 7.839 44.754 57.070 1.00 53.57 764 GLY B N 1
ATOM 11803 C CA . GLY B 1 764 ? 8.713 45.787 56.480 1.00 51.99 764 GLY B CA 1
ATOM 11804 C C . GLY B 1 764 ? 8.546 47.130 57.168 1.00 50.99 764 GLY B C 1
ATOM 11805 O O . GLY B 1 764 ? 7.554 47.303 57.900 1.00 51.65 764 GLY B O 1
ATOM 11806 N N . PHE B 1 765 ? 9.486 48.048 56.940 1.00 50.06 765 PHE B N 1
ATOM 11807 C CA . PHE B 1 765 ? 9.432 49.456 57.412 1.00 49.67 765 PHE B CA 1
ATOM 11808 C C . PHE B 1 765 ? 8.537 50.275 56.474 1.00 48.43 765 PHE B C 1
ATOM 11809 O O . PHE B 1 765 ? 8.607 50.066 55.247 1.00 48.13 765 PHE B O 1
ATOM 11817 N N . LEU B 1 766 ? 7.723 51.170 57.044 1.00 47.67 766 LEU B N 1
ATOM 11818 C CA . LEU B 1 766 ? 7.021 52.270 56.327 1.00 47.05 766 LEU B CA 1
ATOM 11819 C C . LEU B 1 766 ? 7.588 53.606 56.823 1.00 46.64 766 LEU B C 1
ATOM 11820 O O . LEU B 1 766 ? 7.550 53.824 58.043 1.00 46.50 766 LEU B O 1
ATOM 11825 N N . PHE B 1 767 ? 8.100 54.449 55.918 1.00 46.14 767 PHE B N 1
ATOM 11826 C CA . PHE B 1 767 ? 8.628 55.809 56.215 1.00 46.24 767 PHE B CA 1
ATOM 11827 C C . PHE B 1 767 ? 7.717 56.863 55.576 1.00 45.84 767 PHE B C 1
ATOM 11828 O O . PHE B 1 767 ? 7.420 56.725 54.378 1.00 45.58 767 PHE B O 1
ATOM 11836 N N . VAL B 1 768 ? 7.317 57.887 56.342 1.00 45.72 768 VAL B N 1
ATOM 11837 C CA . VAL B 1 768 ? 6.432 59.007 55.891 1.00 45.62 768 VAL B CA 1
ATOM 11838 C C . VAL B 1 768 ? 7.072 60.340 56.308 1.00 45.62 768 VAL B C 1
ATOM 11839 O O . VAL B 1 768 ? 7.671 60.385 57.393 1.00 45.50 768 VAL B O 1
ATOM 11843 N N . ASP B 1 769 ? 6.939 61.383 55.478 1.00 46.12 769 ASP B N 1
ATOM 11844 C CA . ASP B 1 769 ? 7.620 62.696 55.662 1.00 46.69 769 ASP B CA 1
ATOM 11845 C C . ASP B 1 769 ? 6.619 63.797 56.044 1.00 47.13 769 ASP B C 1
ATOM 11846 O O . ASP B 1 769 ? 7.000 64.674 56.841 1.00 47.40 769 ASP B O 1
ATOM 11851 N N . GLU B 1 770 ? 5.400 63.776 55.496 1.00 47.22 770 GLU B N 1
ATOM 11852 C CA . GLU B 1 770 ? 4.411 64.875 55.667 1.00 47.49 770 GLU B CA 1
ATOM 11853 C C . GLU B 1 770 ? 2.994 64.365 55.384 1.00 47.26 770 GLU B C 1
ATOM 11854 O O . GLU B 1 770 ? 2.824 63.593 54.424 1.00 46.39 770 GLU B O 1
ATOM 11860 N N . ILE B 1 771 ? 2.026 64.801 56.196 1.00 47.80 771 ILE B N 1
ATOM 11861 C CA . ILE B 1 771 ? 0.564 64.676 55.927 1.00 48.64 771 ILE B CA 1
ATOM 11862 C C . ILE B 1 771 ? 0.050 66.064 55.523 1.00 49.81 771 ILE B C 1
ATOM 11863 O O . ILE B 1 771 ? 0.015 66.966 56.383 1.00 50.78 771 ILE B O 1
ATOM 11868 N N . THR B 1 772 ? -0.301 66.223 54.246 1.00 50.27 772 THR B N 1
ATOM 11869 C CA . THR B 1 772 ? -0.826 67.475 53.645 1.00 51.08 772 THR B CA 1
ATOM 11870 C C . THR B 1 772 ? -2.354 67.373 53.578 1.00 51.63 772 THR B C 1
ATOM 11871 O O . THR B 1 772 ? -2.845 66.443 52.913 1.00 50.69 772 THR B O 1
ATOM 11875 N N . ILE B 1 773 ? -3.063 68.279 54.259 1.00 52.91 773 ILE B N 1
ATOM 11876 C CA . ILE B 1 773 ? -4.555 68.317 54.324 1.00 54.53 773 ILE B CA 1
ATOM 11877 C C . ILE B 1 773 ? -5.054 69.618 53.686 1.00 56.06 773 ILE B C 1
ATOM 11878 O O . ILE B 1 773 ? -4.720 70.696 54.209 1.00 56.54 773 ILE B O 1
ATOM 11883 N N . ASN B 1 774 ? -5.829 69.499 52.604 1.00 57.66 774 ASN B N 1
ATOM 11884 C CA . ASN B 1 774 ? -6.701 70.572 52.056 1.00 59.52 774 ASN B CA 1
ATOM 11885 C C . ASN B 1 774 ? -8.130 70.028 51.945 1.00 59.00 774 ASN B C 1
ATOM 11886 O O . ASN B 1 774 ? -9.066 70.794 51.741 1.00 59.81 774 ASN B O 1
ATOM 11891 N N . GLN C 1 24 ? 71.708 57.339 26.254 1.00 137.65 24 GLN C N 1
ATOM 11892 C CA . GLN C 1 24 ? 71.227 56.446 25.155 1.00 137.33 24 GLN C CA 1
ATOM 11893 C C . GLN C 1 24 ? 69.840 56.913 24.697 1.00 133.54 24 GLN C C 1
ATOM 11894 O O . GLN C 1 24 ? 69.039 57.321 25.564 1.00 132.16 24 GLN C O 1
ATOM 11900 N N . GLU C 1 25 ? 69.580 56.846 23.386 1.00 132.07 25 GLU C N 1
ATOM 11901 C CA . GLU C 1 25 ? 68.358 57.377 22.717 1.00 127.80 25 GLU C CA 1
ATOM 11902 C C . GLU C 1 25 ? 67.540 56.212 22.142 1.00 128.11 25 GLU C C 1
ATOM 11903 O O . GLU C 1 25 ? 68.096 55.100 22.031 1.00 131.35 25 GLU C O 1
ATOM 11909 N N . GLU C 1 26 ? 66.272 56.464 21.792 1.00 124.89 26 GLU C N 1
ATOM 11910 C CA . GLU C 1 26 ? 65.323 55.452 21.247 1.00 124.72 26 GLU C CA 1
ATOM 11911 C C . GLU C 1 26 ? 64.750 55.941 19.910 1.00 120.89 26 GLU C C 1
ATOM 11912 O O . GLU C 1 26 ? 64.678 57.170 19.707 1.00 117.91 26 GLU C O 1
ATOM 11918 N N . ALA C 1 27 ? 64.355 55.001 19.044 1.00 120.74 27 ALA C N 1
ATOM 11919 C CA . ALA C 1 27 ? 63.758 55.250 17.711 1.00 117.43 27 ALA C CA 1
ATOM 11920 C C . ALA C 1 27 ? 62.232 55.128 17.792 1.00 115.35 27 ALA C C 1
ATOM 11921 O O . ALA C 1 27 ? 61.740 54.375 18.658 1.00 117.19 27 ALA C O 1
ATOM 11923 N N . ASN C 1 28 ? 61.524 55.840 16.907 1.00 111.67 28 ASN C N 1
ATOM 11924 C CA . ASN C 1 28 ? 60.040 55.952 16.870 1.00 109.11 28 ASN C CA 1
ATOM 11925 C C . ASN C 1 28 ? 59.559 55.621 15.451 1.00 108.04 28 ASN C C 1
ATOM 11926 O O . ASN C 1 28 ? 59.888 56.390 14.527 1.00 106.17 28 ASN C O 1
ATOM 11931 N N . TYR C 1 29 ? 58.798 54.531 15.291 1.00 109.14 29 TYR C N 1
ATOM 11932 C CA . TYR C 1 29 ? 58.305 54.013 13.984 1.00 108.17 29 TYR C CA 1
ATOM 11933 C C . TYR C 1 29 ? 57.003 54.722 13.584 1.00 104.72 29 TYR C C 1
ATOM 11934 O O . TYR C 1 29 ? 56.328 54.259 12.641 1.00 104.31 29 TYR C O 1
ATOM 11943 N N . GLN C 1 30 ? 56.671 55.815 14.277 1.00 102.31 30 GLN C N 1
ATOM 11944 C CA . GLN C 1 30 ? 55.500 56.685 14.003 1.00 99.09 30 GLN C CA 1
ATOM 11945 C C . GLN C 1 30 ? 55.987 57.835 13.106 1.00 96.17 30 GLN C C 1
ATOM 11946 O O . GLN C 1 30 ? 56.023 58.991 13.573 1.00 94.76 30 GLN C O 1
ATOM 11952 N N . ILE C 1 31 ? 56.352 57.508 11.859 1.00 95.75 31 ILE C N 1
ATOM 11953 C CA . ILE C 1 31 ? 57.077 58.402 10.902 1.00 93.68 31 ILE C CA 1
ATOM 11954 C C . ILE C 1 31 ? 56.123 58.899 9.807 1.00 90.60 31 ILE C C 1
ATOM 11955 O O . ILE C 1 31 ? 54.929 58.534 9.838 1.00 89.89 31 ILE C O 1
ATOM 11960 N N . ILE C 1 32 ? 56.656 59.695 8.872 1.00 88.76 32 ILE C N 1
ATOM 11961 C CA . ILE C 1 32 ? 55.946 60.230 7.672 1.00 86.00 32 ILE C CA 1
ATOM 11962 C C . ILE C 1 32 ? 56.636 59.691 6.418 1.00 86.73 32 ILE C C 1
ATOM 11963 O O . ILE C 1 32 ? 57.844 59.860 6.260 1.00 87.57 32 ILE C O 1
ATOM 11968 N N . PRO C 1 33 ? 55.915 59.016 5.490 1.00 86.34 33 PRO C N 1
ATOM 11969 C CA . PRO C 1 33 ? 54.486 58.736 5.640 1.00 85.59 33 PRO C CA 1
ATOM 11970 C C . PRO C 1 33 ? 54.227 57.526 6.552 1.00 88.26 33 PRO C C 1
ATOM 11971 O O . PRO C 1 33 ? 55.132 56.736 6.754 1.00 89.94 33 PRO C O 1
ATOM 11975 N N . LEU C 1 34 ? 53.001 57.418 7.074 1.00 88.42 34 LEU C N 1
ATOM 11976 C CA . LEU C 1 34 ? 52.577 56.373 8.044 1.00 91.34 34 LEU C CA 1
ATOM 11977 C C . LEU C 1 34 ? 52.484 55.032 7.322 1.00 93.56 34 LEU C C 1
ATOM 11978 O O . LEU C 1 34 ? 51.690 54.888 6.395 1.00 92.55 34 LEU C O 1
ATOM 11983 N N . PRO C 1 35 ? 53.294 54.017 7.706 1.00 97.13 35 PRO C N 1
ATOM 11984 C CA . PRO C 1 35 ? 53.211 52.694 7.086 1.00 99.63 35 PRO C CA 1
ATOM 11985 C C . PRO C 1 35 ? 51.837 52.022 7.249 1.00 100.95 35 PRO C C 1
ATOM 11986 O O . PRO C 1 35 ? 51.074 52.439 8.102 1.00 100.30 35 PRO C O 1
ATOM 11990 N N . GLN C 1 36 ? 51.569 51.002 6.427 1.00 103.38 36 GLN C N 1
ATOM 11991 C CA . GLN C 1 36 ? 50.274 50.272 6.346 1.00 104.71 36 GLN C CA 1
ATOM 11992 C C . GLN C 1 36 ? 50.047 49.478 7.642 1.00 107.60 36 GLN C C 1
ATOM 11993 O O . GLN C 1 36 ? 48.927 49.568 8.187 1.00 106.65 36 GLN C O 1
ATOM 11999 N N . GLU C 1 37 ? 51.065 48.749 8.123 1.00 110.68 37 GLU C N 1
ATOM 12000 C CA . GLU C 1 37 ? 50.968 47.844 9.304 1.00 114.22 37 GLU C CA 1
ATOM 12001 C C . GLU C 1 37 ? 52.173 48.033 10.238 1.00 115.70 37 GLU C C 1
ATOM 12002 O O . GLU C 1 37 ? 53.317 47.945 9.750 1.00 116.40 37 GLU C O 1
ATOM 12008 N N . ILE C 1 38 ? 51.904 48.272 11.530 1.00 116.10 38 ILE C N 1
ATOM 12009 C CA . ILE C 1 38 ? 52.864 48.145 12.672 1.00 118.39 38 ILE C CA 1
ATOM 12010 C C . ILE C 1 38 ? 52.243 47.173 13.688 1.00 121.01 38 ILE C C 1
ATOM 12011 O O . ILE C 1 38 ? 51.093 47.433 14.098 1.00 119.47 38 ILE C O 1
ATOM 12016 N N . VAL C 1 39 ? 52.953 46.109 14.089 1.00 124.67 39 VAL C N 1
ATOM 12017 C CA . VAL C 1 39 ? 52.464 45.159 15.138 1.00 127.82 39 VAL C CA 1
ATOM 12018 C C . VAL C 1 39 ? 52.920 45.653 16.519 1.00 128.24 39 VAL C C 1
ATOM 12019 O O . VAL C 1 39 ? 52.033 45.930 17.352 1.00 127.79 39 VAL C O 1
ATOM 12023 N N . THR C 1 40 ? 54.236 45.789 16.735 1.00 128.89 40 THR C N 1
ATOM 12024 C CA . THR C 1 40 ? 54.893 46.027 18.054 1.00 129.89 40 THR C CA 1
ATOM 12025 C C . THR C 1 40 ? 55.038 44.700 18.808 1.00 134.14 40 THR C C 1
ATOM 12026 O O . THR C 1 40 ? 54.105 43.876 18.745 1.00 135.37 40 THR C O 1
ATOM 12030 N N . SER C 1 41 ? 56.168 44.522 19.498 1.00 136.60 41 SER C N 1
ATOM 12031 C CA . SER C 1 41 ? 56.410 43.459 20.509 1.00 140.75 41 SER C CA 1
ATOM 12032 C C . SER C 1 41 ? 56.942 44.106 21.792 1.00 141.01 41 SER C C 1
ATOM 12033 O O . SER C 1 41 ? 57.258 45.316 21.757 1.00 138.06 41 SER C O 1
ATOM 12036 N N . GLN C 1 42 ? 57.010 43.334 22.882 1.00 144.35 42 GLN C N 1
ATOM 12037 C CA . GLN C 1 42 ? 57.659 43.732 24.161 1.00 145.37 42 GLN C CA 1
ATOM 12038 C C . GLN C 1 42 ? 58.886 42.834 24.380 1.00 149.20 42 GLN C C 1
ATOM 12039 O O . GLN C 1 42 ? 59.347 42.728 25.533 1.00 151.25 42 GLN C O 1
ATOM 12045 N N . VAL C 1 43 ? 59.385 42.217 23.301 1.00 150.19 43 VAL C N 1
ATOM 12046 C CA . VAL C 1 43 ? 60.717 41.542 23.224 1.00 153.67 43 VAL C CA 1
ATOM 12047 C C . VAL C 1 43 ? 61.793 42.637 23.274 1.00 151.68 43 VAL C C 1
ATOM 12048 O O . VAL C 1 43 ? 61.463 43.803 22.971 1.00 147.71 43 VAL C O 1
ATOM 12052 N N . ASN C 1 44 ? 63.021 42.274 23.662 1.00 154.39 44 ASN C N 1
ATOM 12053 C CA . ASN C 1 44 ? 64.167 43.203 23.865 1.00 153.22 44 ASN C CA 1
ATOM 12054 C C . ASN C 1 44 ? 64.469 43.966 22.575 1.00 149.79 44 ASN C C 1
ATOM 12055 O O . ASN C 1 44 ? 64.404 43.400 21.485 1.00 149.89 44 ASN C O 1
ATOM 12060 N N . PRO C 1 45 ? 64.793 45.280 22.658 1.00 146.37 45 PRO C N 1
ATOM 12061 C CA . PRO C 1 45 ? 65.214 46.052 21.486 1.00 143.48 45 PRO C CA 1
ATOM 12062 C C . PRO C 1 45 ? 66.616 45.692 20.964 1.00 145.87 45 PRO C C 1
ATOM 12063 O O . PRO C 1 45 ? 67.320 44.947 21.623 1.00 149.87 45 PRO C O 1
ATOM 12067 N N . PHE C 1 46 ? 66.971 46.235 19.794 1.00 143.69 46 PHE C N 1
ATOM 12068 C CA . PHE C 1 46 ? 68.288 46.086 19.116 1.00 145.40 46 PHE C CA 1
ATOM 12069 C C . PHE C 1 46 ? 69.110 47.361 19.347 1.00 144.01 46 PHE C C 1
ATOM 12070 O O . PHE C 1 46 ? 68.548 48.467 19.202 1.00 140.54 46 PHE C O 1
ATOM 12078 N N . ILE C 1 47 ? 70.394 47.209 19.691 1.00 147.11 47 ILE C N 1
ATOM 12079 C CA . ILE C 1 47 ? 71.315 48.328 20.062 1.00 146.48 47 ILE C CA 1
ATOM 12080 C C . ILE C 1 47 ? 72.209 48.664 18.860 1.00 145.96 47 ILE C C 1
ATOM 12081 O O . ILE C 1 47 ? 72.683 47.724 18.189 1.00 147.96 47 ILE C O 1
ATOM 12086 N N . LEU C 1 48 ? 72.433 49.963 18.628 1.00 143.29 48 LEU C N 1
ATOM 12087 C CA . LEU C 1 48 ? 73.167 50.523 17.460 1.00 142.13 48 LEU C CA 1
ATOM 12088 C C . LEU C 1 48 ? 74.464 51.182 17.953 1.00 143.73 48 LEU C C 1
ATOM 12089 O O . LEU C 1 48 ? 74.432 52.389 18.278 1.00 141.71 48 LEU C O 1
ATOM 12094 N N . LYS C 1 49 ? 75.553 50.406 18.027 1.00 147.52 49 LYS C N 1
ATOM 12095 C CA . LYS C 1 49 ? 76.897 50.866 18.478 1.00 149.52 49 LYS C CA 1
ATOM 12096 C C . LYS C 1 49 ? 77.953 50.454 17.446 1.00 151.40 49 LYS C C 1
ATOM 12097 O O . LYS C 1 49 ? 77.603 49.724 16.497 1.00 151.27 49 LYS C O 1
ATOM 12103 N N . SER C 1 50 ? 79.196 50.909 17.640 1.00 153.23 50 SER C N 1
ATOM 12104 C CA . SER C 1 50 ? 80.385 50.548 16.821 1.00 155.75 50 SER C CA 1
ATOM 12105 C C . SER C 1 50 ? 80.637 49.040 16.927 1.00 159.80 50 SER C C 1
ATOM 12106 O O . SER C 1 50 ? 80.841 48.557 18.060 1.00 162.96 50 SER C O 1
ATOM 12109 N N . GLY C 1 51 ? 80.622 48.336 15.790 1.00 159.84 51 GLY C N 1
ATOM 12110 C CA . GLY C 1 51 ? 80.725 46.865 15.704 1.00 163.29 51 GLY C CA 1
ATOM 12111 C C . GLY C 1 51 ? 79.616 46.280 14.845 1.00 161.00 51 GLY C C 1
ATOM 12112 O O . GLY C 1 51 ? 79.854 45.235 14.204 1.00 163.07 51 GLY C O 1
ATOM 12113 N N . VAL C 1 52 ? 78.446 46.931 14.838 1.00 156.82 52 VAL C N 1
ATOM 12114 C CA . VAL C 1 52 ? 77.271 46.590 13.978 1.00 154.12 52 VAL C CA 1
ATOM 12115 C C . VAL C 1 52 ? 77.668 46.811 12.512 1.00 152.58 52 VAL C C 1
ATOM 12116 O O . VAL C 1 52 ? 78.317 47.838 12.229 1.00 151.46 52 VAL C O 1
ATOM 12120 N N . LYS C 1 53 ? 77.293 45.882 11.623 1.00 152.62 53 LYS C N 1
ATOM 12121 C CA . LYS C 1 53 ? 77.646 45.902 10.176 1.00 151.42 53 LYS C CA 1
ATOM 12122 C C . LYS C 1 53 ? 76.372 45.753 9.332 1.00 147.95 53 LYS C C 1
ATOM 12123 O O . LYS C 1 53 ? 75.312 45.430 9.908 1.00 147.31 53 LYS C O 1
ATOM 12129 N N . ILE C 1 54 ? 76.483 45.985 8.019 1.00 145.73 54 ILE C N 1
ATOM 12130 C CA . ILE C 1 54 ? 75.343 46.095 7.058 1.00 142.01 54 ILE C CA 1
ATOM 12131 C C . ILE C 1 54 ? 75.569 45.109 5.904 1.00 143.53 54 ILE C C 1
ATOM 12132 O O . ILE C 1 54 ? 76.632 45.198 5.260 1.00 144.85 54 ILE C O 1
ATOM 12137 N N . LEU C 1 55 ? 74.591 44.231 5.643 1.00 143.65 55 LEU C N 1
ATOM 12138 C CA . LEU C 1 55 ? 74.711 43.057 4.732 1.00 146.06 55 LEU C CA 1
ATOM 12139 C C . LEU C 1 55 ? 73.771 43.203 3.525 1.00 143.00 55 LEU C C 1
ATOM 12140 O O . LEU C 1 55 ? 72.762 43.930 3.640 1.00 139.88 55 LEU C O 1
ATOM 12145 N N . TYR C 1 56 ? 74.099 42.522 2.417 1.00 144.45 56 TYR C N 1
ATOM 12146 C CA . TYR C 1 56 ? 73.348 42.529 1.131 1.00 141.86 56 TYR C CA 1
ATOM 12147 C C . TYR C 1 56 ? 73.884 41.436 0.202 1.00 144.57 56 TYR C C 1
ATOM 12148 O O . TYR C 1 56 ? 75.033 41.023 0.340 1.00 147.80 56 TYR C O 1
ATOM 12157 N N . PRO C 1 57 ? 73.086 40.947 -0.781 1.00 143.55 57 PRO C N 1
ATOM 12158 C CA . PRO C 1 57 ? 73.562 39.965 -1.762 1.00 146.01 57 PRO C CA 1
ATOM 12159 C C . PRO C 1 57 ? 74.786 40.411 -2.580 1.00 146.41 57 PRO C C 1
ATOM 12160 O O . PRO C 1 57 ? 74.748 41.485 -3.151 1.00 143.37 57 PRO C O 1
ATOM 12164 N N . GLU C 1 58 ? 75.815 39.558 -2.647 1.00 150.37 58 GLU C N 1
ATOM 12165 C CA . GLU C 1 58 ? 77.109 39.830 -3.336 1.00 151.40 58 GLU C CA 1
ATOM 12166 C C . GLU C 1 58 ? 76.862 40.056 -4.835 1.00 148.56 58 GLU C C 1
ATOM 12167 O O . GLU C 1 58 ? 76.011 39.347 -5.405 1.00 147.94 58 GLU C O 1
ATOM 12173 N N . GLY C 1 59 ? 77.582 41.011 -5.437 1.00 146.78 59 GLY C N 1
ATOM 12174 C CA . GLY C 1 59 ? 77.594 41.264 -6.893 1.00 144.64 59 GLY C CA 1
ATOM 12175 C C . GLY C 1 59 ? 76.527 42.253 -7.341 1.00 139.75 59 GLY C C 1
ATOM 12176 O O . GLY C 1 59 ? 76.534 42.608 -8.537 1.00 137.58 59 GLY C O 1
ATOM 12177 N N . ASN C 1 60 ? 75.646 42.690 -6.432 1.00 137.92 60 ASN C N 1
ATOM 12178 C CA . ASN C 1 60 ? 74.505 43.600 -6.728 1.00 133.65 60 ASN C CA 1
ATOM 12179 C C . ASN C 1 60 ? 74.940 45.047 -6.453 1.00 131.57 60 ASN C C 1
ATOM 12180 O O . ASN C 1 60 ? 74.971 45.440 -5.269 1.00 131.82 60 ASN C O 1
ATOM 12185 N N . GLU C 1 61 ? 75.261 45.800 -7.514 1.00 129.75 61 GLU C N 1
ATOM 12186 C CA . GLU C 1 61 ? 75.781 47.197 -7.457 1.00 128.01 61 GLU C CA 1
ATOM 12187 C C . GLU C 1 61 ? 74.743 48.127 -6.816 1.00 124.63 61 GLU C C 1
ATOM 12188 O O . GLU C 1 61 ? 75.156 49.064 -6.104 1.00 123.94 61 GLU C O 1
ATOM 12194 N N . LYS C 1 62 ? 73.455 47.884 -7.072 1.00 122.51 62 LYS C N 1
ATOM 12195 C CA . LYS C 1 62 ? 72.331 48.733 -6.595 1.00 119.28 62 LYS C CA 1
ATOM 12196 C C . LYS C 1 62 ? 72.092 48.485 -5.099 1.00 120.75 62 LYS C C 1
ATOM 12197 O O . LYS C 1 62 ? 71.722 49.449 -4.402 1.00 118.69 62 LYS C O 1
ATOM 12203 N N . MET C 1 63 ? 72.313 47.256 -4.621 1.00 124.49 63 MET C N 1
ATOM 12204 C CA . MET C 1 63 ? 72.207 46.895 -3.180 1.00 126.71 63 MET C CA 1
ATOM 12205 C C . MET C 1 63 ? 73.437 47.415 -2.420 1.00 128.63 63 MET C C 1
ATOM 12206 O O . MET C 1 63 ? 73.299 47.694 -1.210 1.00 128.32 63 MET C O 1
ATOM 12211 N N . GLN C 1 64 ? 74.589 47.535 -3.094 1.00 130.42 64 GLN C N 1
ATOM 12212 C CA . GLN C 1 64 ? 75.835 48.122 -2.526 1.00 132.49 64 GLN C CA 1
ATOM 12213 C C . GLN C 1 64 ? 75.622 49.623 -2.304 1.00 129.18 64 GLN C C 1
ATOM 12214 O O . GLN C 1 64 ? 75.998 50.117 -1.224 1.00 129.71 64 GLN C O 1
ATOM 12220 N N . ARG C 1 65 ? 75.055 50.311 -3.299 1.00 126.52 65 ARG C N 1
ATOM 12221 C CA . ARG C 1 65 ? 74.669 51.746 -3.216 1.00 123.29 65 ARG C CA 1
ATOM 12222 C C . ARG C 1 65 ? 73.599 51.902 -2.124 1.00 121.39 65 ARG C C 1
ATOM 12223 O O . ARG C 1 65 ? 73.680 52.888 -1.364 1.00 120.02 65 ARG C O 1
ATOM 12231 N N . ASN C 1 66 ? 72.659 50.950 -2.038 1.00 121.14 66 ASN C N 1
ATOM 12232 C CA . ASN C 1 66 ? 71.594 50.880 -0.997 1.00 119.95 66 ASN C CA 1
ATOM 12233 C C . ASN C 1 66 ? 72.227 50.833 0.399 1.00 122.27 66 ASN C C 1
ATOM 12234 O O . ASN C 1 66 ? 71.837 51.658 1.251 1.00 120.39 66 ASN C O 1
ATOM 12239 N N . ALA C 1 67 ? 73.145 49.887 0.623 1.00 126.06 67 ALA C N 1
ATOM 12240 C CA . ALA C 1 67 ? 73.853 49.671 1.909 1.00 128.94 67 ALA C CA 1
ATOM 12241 C C . ALA C 1 67 ? 74.694 50.907 2.253 1.00 128.27 67 ALA C C 1
ATOM 12242 O O . ALA C 1 67 ? 74.731 51.283 3.441 1.00 128.70 67 ALA C O 1
ATOM 12244 N N . GLN C 1 68 ? 75.337 51.507 1.245 1.00 127.39 68 GLN C N 1
ATOM 12245 C CA . GLN C 1 68 ? 76.183 52.727 1.372 1.00 126.88 68 GLN C CA 1
ATOM 12246 C C . GLN C 1 68 ? 75.313 53.911 1.818 1.00 123.36 68 GLN C C 1
ATOM 12247 O O . GLN C 1 68 ? 75.748 54.641 2.730 1.00 123.62 68 GLN C O 1
ATOM 12253 N N . PHE C 1 69 ? 74.143 54.096 1.193 1.00 120.18 69 PHE C N 1
ATOM 12254 C CA . PHE C 1 69 ? 73.156 55.160 1.529 1.00 116.98 69 PHE C CA 1
ATOM 12255 C C . PHE C 1 69 ? 72.807 55.092 3.021 1.00 117.51 69 PHE C C 1
ATOM 12256 O O . PHE C 1 69 ? 72.711 56.158 3.657 1.00 116.21 69 PHE C O 1
ATOM 12264 N N . LEU C 1 70 ? 72.619 53.879 3.552 1.00 119.67 70 LEU C N 1
ATOM 12265 C CA . LEU C 1 70 ? 72.248 53.633 4.974 1.00 120.40 70 LEU C CA 1
ATOM 12266 C C . LEU C 1 70 ? 73.357 54.163 5.892 1.00 122.03 70 LEU C C 1
ATOM 12267 O O . LEU C 1 70 ? 73.021 54.860 6.869 1.00 120.98 70 LEU C O 1
ATOM 12272 N N . ALA C 1 71 ? 74.623 53.866 5.574 1.00 124.34 71 ALA C N 1
ATOM 12273 C CA . ALA C 1 71 ? 75.822 54.293 6.338 1.00 126.26 71 ALA C CA 1
ATOM 12274 C C . ALA C 1 71 ? 75.917 55.824 6.369 1.00 123.41 71 ALA C C 1
ATOM 12275 O O . ALA C 1 71 ? 76.274 56.363 7.436 1.00 124.32 71 ALA C O 1
ATOM 12277 N N . ASP C 1 72 ? 75.612 56.492 5.249 1.00 120.25 72 ASP C N 1
ATOM 12278 C CA . ASP C 1 72 ? 75.603 57.977 5.127 1.00 117.26 72 ASP C CA 1
ATOM 12279 C C . ASP C 1 72 ? 74.606 58.559 6.136 1.00 114.78 72 ASP C C 1
ATOM 12280 O O . ASP C 1 72 ? 74.958 59.546 6.813 1.00 113.76 72 ASP C O 1
ATOM 12285 N N . TYR C 1 73 ? 73.419 57.951 6.238 1.00 113.39 73 TYR C N 1
ATOM 12286 C CA . TYR C 1 73 ? 72.299 58.402 7.105 1.00 111.30 73 TYR C CA 1
ATOM 12287 C C . TYR C 1 73 ? 72.633 58.118 8.574 1.00 113.24 73 TYR C C 1
ATOM 12288 O O . TYR C 1 73 ? 72.373 58.995 9.423 1.00 111.80 73 TYR C O 1
ATOM 12297 N N . LEU C 1 74 ? 73.200 56.943 8.866 1.00 116.57 74 LEU C N 1
ATOM 12298 C CA . LEU C 1 74 ? 73.660 56.566 10.232 1.00 119.02 74 LEU C CA 1
ATOM 12299 C C . LEU C 1 74 ? 74.794 57.508 10.664 1.00 119.74 74 LEU C C 1
ATOM 12300 O O . LEU C 1 74 ? 74.890 57.787 11.873 1.00 120.60 74 LEU C O 1
ATOM 12305 N N . LYS C 1 75 ? 75.592 58.002 9.708 1.00 119.67 75 LYS C N 1
ATOM 12306 C CA . LYS C 1 75 ? 76.762 58.898 9.934 1.00 120.68 75 LYS C CA 1
ATOM 12307 C C . LYS C 1 75 ? 76.303 60.333 10.244 1.00 117.74 75 LYS C C 1
ATOM 12308 O O . LYS C 1 75 ? 77.055 61.034 10.947 1.00 118.83 75 LYS C O 1
ATOM 12314 N N . THR C 1 76 ? 75.146 60.770 9.730 1.00 114.20 76 THR C N 1
ATOM 12315 C CA . THR C 1 76 ? 74.558 62.112 10.013 1.00 111.18 76 THR C CA 1
ATOM 12316 C C . THR C 1 76 ? 73.688 62.045 11.279 1.00 110.78 76 THR C C 1
ATOM 12317 O O . THR C 1 76 ? 73.558 63.091 11.950 1.00 109.29 76 THR C O 1
ATOM 12321 N N . ALA C 1 77 ? 73.126 60.871 11.598 1.00 112.01 77 ALA C N 1
ATOM 12322 C CA . ALA C 1 77 ? 72.246 60.632 12.769 1.00 111.83 77 ALA C CA 1
ATOM 12323 C C . ALA C 1 77 ? 73.100 60.421 14.025 1.00 115.33 77 ALA C C 1
ATOM 12324 O O . ALA C 1 77 ? 72.847 61.105 15.039 1.00 114.82 77 ALA C O 1
ATOM 12326 N N . THR C 1 78 ? 74.052 59.485 13.960 1.00 119.19 78 THR C N 1
ATOM 12327 C CA . THR C 1 78 ? 75.179 59.336 14.923 1.00 122.88 78 THR C CA 1
ATOM 12328 C C . THR C 1 78 ? 76.403 60.021 14.302 1.00 123.95 78 THR C C 1
ATOM 12329 O O . THR C 1 78 ? 76.212 60.761 13.319 1.00 122.14 78 THR C O 1
ATOM 12333 N N . GLY C 1 79 ? 77.597 59.807 14.861 1.00 127.37 79 GLY C N 1
ATOM 12334 C CA . GLY C 1 79 ? 78.879 60.203 14.244 1.00 129.23 79 GLY C CA 1
ATOM 12335 C C . GLY C 1 79 ? 79.659 58.989 13.767 1.00 133.09 79 GLY C C 1
ATOM 12336 O O . GLY C 1 79 ? 80.767 59.174 13.222 1.00 135.12 79 GLY C O 1
ATOM 12337 N N . LYS C 1 80 ? 79.081 57.794 13.928 1.00 134.30 80 LYS C N 1
ATOM 12338 C CA . LYS C 1 80 ? 79.787 56.487 13.841 1.00 138.12 80 LYS C CA 1
ATOM 12339 C C . LYS C 1 80 ? 79.698 55.955 12.407 1.00 137.58 80 LYS C C 1
ATOM 12340 O O . LYS C 1 80 ? 78.699 56.261 11.721 1.00 134.06 80 LYS C O 1
ATOM 12346 N N . ASP C 1 81 ? 80.715 55.198 11.983 1.00 140.74 81 ASP C N 1
ATOM 12347 C CA . ASP C 1 81 ? 80.761 54.490 10.676 1.00 141.03 81 ASP C CA 1
ATOM 12348 C C . ASP C 1 81 ? 80.538 52.996 10.926 1.00 143.58 81 ASP C C 1
ATOM 12349 O O . ASP C 1 81 ? 81.340 52.397 11.666 1.00 147.71 81 ASP C O 1
ATOM 12354 N N . PHE C 1 82 ? 79.480 52.435 10.331 1.00 141.59 82 PHE C N 1
ATOM 12355 C CA . PHE C 1 82 ? 79.091 51.003 10.418 1.00 143.72 82 PHE C CA 1
ATOM 12356 C C . PHE C 1 82 ? 79.524 50.311 9.119 1.00 144.86 82 PHE C C 1
ATOM 12357 O O . PHE C 1 82 ? 79.239 50.855 8.033 1.00 142.06 82 PHE C O 1
ATOM 12365 N N . SER C 1 83 ? 80.193 49.157 9.235 1.00 148.96 83 SER C N 1
ATOM 12366 C CA . SER C 1 83 ? 80.894 48.449 8.129 1.00 150.99 83 SER C CA 1
ATOM 12367 C C . SER C 1 83 ? 79.930 48.124 6.979 1.00 148.37 83 SER C C 1
ATOM 12368 O O . SER C 1 83 ? 78.744 47.846 7.255 1.00 146.83 83 SER C O 1
ATOM 12371 N N . ILE C 1 84 ? 80.440 48.162 5.741 1.00 147.91 84 ILE C N 1
ATOM 12372 C CA . ILE C 1 84 ? 79.728 47.756 4.491 1.00 145.84 84 ILE C CA 1
ATOM 12373 C C . ILE C 1 84 ? 80.257 46.379 4.070 1.00 149.69 84 ILE C C 1
ATOM 12374 O O . ILE C 1 84 ? 81.314 46.327 3.404 1.00 151.21 84 ILE C O 1
ATOM 12379 N N . GLU C 1 85 ? 79.551 45.311 4.457 1.00 151.15 85 GLU C N 1
ATOM 12380 C CA . GLU C 1 85 ? 79.979 43.901 4.251 1.00 155.34 85 GLU C CA 1
ATOM 12381 C C . GLU C 1 85 ? 79.072 43.231 3.213 1.00 154.03 85 GLU C C 1
ATOM 12382 O O . GLU C 1 85 ? 77.838 43.349 3.334 1.00 151.29 85 GLU C O 1
ATOM 12388 N N . ALA C 1 86 ? 79.679 42.568 2.224 1.00 156.13 86 ALA C N 1
ATOM 12389 C CA . ALA C 1 86 ? 79.017 41.638 1.279 1.00 156.09 86 ALA C CA 1
ATOM 12390 C C . ALA C 1 86 ? 78.713 40.328 2.014 1.00 159.69 86 ALA C C 1
ATOM 12391 O O . ALA C 1 86 ? 79.660 39.751 2.590 1.00 163.98 86 ALA C O 1
ATOM 12393 N N . GLY C 1 87 ? 77.453 39.880 2.004 1.00 158.10 87 GLY C N 1
ATOM 12394 C CA . GLY C 1 87 ? 77.057 38.600 2.624 1.00 161.10 87 GLY C CA 1
ATOM 12395 C C . GLY C 1 87 ? 75.567 38.502 2.900 1.00 158.54 87 GLY C C 1
ATOM 12396 O O . GLY C 1 87 ? 74.818 39.417 2.505 1.00 153.84 87 GLY C O 1
ATOM 12397 N N . THR C 1 88 ? 75.170 37.431 3.594 1.00 161.32 88 THR C N 1
ATOM 12398 C CA . THR C 1 88 ? 73.779 36.910 3.649 1.00 160.07 88 THR C CA 1
ATOM 12399 C C . THR C 1 88 ? 73.252 36.924 5.093 1.00 160.59 88 THR C C 1
ATOM 12400 O O . THR C 1 88 ? 72.077 37.302 5.263 1.00 157.22 88 THR C O 1
ATOM 12404 N N . GLU C 1 89 ? 74.058 36.527 6.089 1.00 164.51 89 GLU C N 1
ATOM 12405 C CA . GLU C 1 89 ? 73.646 36.559 7.522 1.00 165.25 89 GLU C CA 1
ATOM 12406 C C . GLU C 1 89 ? 74.844 36.342 8.458 1.00 169.28 89 GLU C C 1
ATOM 12407 O O . GLU C 1 89 ? 75.707 35.496 8.147 1.00 172.96 89 GLU C O 1
ATOM 12413 N N . GLY C 1 90 ? 74.865 37.098 9.563 1.00 168.61 90 GLY C N 1
ATOM 12414 C CA . GLY C 1 90 ? 75.721 36.901 10.752 1.00 172.41 90 GLY C CA 1
ATOM 12415 C C . GLY C 1 90 ? 75.073 37.523 11.983 1.00 170.87 90 GLY C C 1
ATOM 12416 O O . GLY C 1 90 ? 73.857 37.796 11.925 1.00 167.62 90 GLY C O 1
ATOM 12417 N N . LYS C 1 91 ? 75.840 37.746 13.056 1.00 173.11 91 LYS C N 1
ATOM 12418 C CA . LYS C 1 91 ? 75.378 38.464 14.279 1.00 171.73 91 LYS C CA 1
ATOM 12419 C C . LYS C 1 91 ? 75.578 39.971 14.079 1.00 167.87 91 LYS C C 1
ATOM 12420 O O . LYS C 1 91 ? 76.231 40.351 13.086 1.00 166.90 91 LYS C O 1
ATOM 12426 N N . ASN C 1 92 ? 75.038 40.792 14.989 1.00 165.99 92 ASN C N 1
ATOM 12427 C CA . ASN C 1 92 ? 75.104 42.279 14.924 1.00 162.30 92 ASN C CA 1
ATOM 12428 C C . ASN C 1 92 ? 74.726 42.712 13.502 1.00 158.80 92 ASN C C 1
ATOM 12429 O O . ASN C 1 92 ? 75.562 43.353 12.830 1.00 158.02 92 ASN C O 1
ATOM 12434 N N . ALA C 1 93 ? 73.512 42.362 13.065 1.00 156.97 93 ALA C N 1
ATOM 12435 C CA . ALA C 1 93 ? 73.119 42.284 11.638 1.00 154.73 93 ALA C CA 1
ATOM 12436 C C . ALA C 1 93 ? 71.942 43.215 11.320 1.00 149.52 93 ALA C C 1
ATOM 12437 O O . ALA C 1 93 ? 70.891 43.095 11.981 1.00 148.50 93 ALA C O 1
ATOM 12439 N N . ILE C 1 94 ? 72.139 44.106 10.340 1.00 146.58 94 ILE C N 1
ATOM 12440 C CA . ILE C 1 94 ? 71.070 44.754 9.519 1.00 142.04 94 ILE C CA 1
ATOM 12441 C C . ILE C 1 94 ? 71.184 44.178 8.102 1.00 142.18 94 ILE C C 1
ATOM 12442 O O . ILE C 1 94 ? 72.135 44.561 7.389 1.00 142.47 94 ILE C O 1
ATOM 12447 N N . VAL C 1 95 ? 70.259 43.292 7.715 1.00 142.26 95 VAL C N 1
ATOM 12448 C CA . VAL C 1 95 ? 70.358 42.449 6.484 1.00 143.24 95 VAL C CA 1
ATOM 12449 C C . VAL C 1 95 ? 69.356 42.951 5.436 1.00 139.16 95 VAL C C 1
ATOM 12450 O O . VAL C 1 95 ? 68.145 42.972 5.736 1.00 137.71 95 VAL C O 1
ATOM 12454 N N . LEU C 1 96 ? 69.858 43.327 4.254 1.00 137.66 96 LEU C N 1
ATOM 12455 C CA . LEU C 1 96 ? 69.061 43.799 3.087 1.00 134.15 96 LEU C CA 1
ATOM 12456 C C . LEU C 1 96 ? 68.990 42.661 2.061 1.00 136.25 96 LEU C C 1
ATOM 12457 O O . LEU C 1 96 ? 70.062 42.228 1.606 1.00 138.52 96 LEU C O 1
ATOM 12462 N N . ALA C 1 97 ? 67.784 42.186 1.723 1.00 135.69 97 ALA C N 1
ATOM 12463 C CA . ALA C 1 97 ? 67.553 40.995 0.866 1.00 137.64 97 ALA C CA 1
ATOM 12464 C C . ALA C 1 97 ? 66.425 41.256 -0.141 1.00 134.56 97 ALA C C 1
ATOM 12465 O O . ALA C 1 97 ? 65.778 42.321 -0.050 1.00 130.80 97 ALA C O 1
ATOM 12467 N N . LEU C 1 98 ? 66.202 40.303 -1.057 1.00 136.23 98 LEU C N 1
ATOM 12468 C CA . LEU C 1 98 ? 65.254 40.409 -2.201 1.00 134.05 98 LEU C CA 1
ATOM 12469 C C . LEU C 1 98 ? 64.285 39.216 -2.208 1.00 136.70 98 LEU C C 1
ATOM 12470 O O . LEU C 1 98 ? 64.000 38.695 -3.303 1.00 136.63 98 LEU C O 1
ATOM 12475 N N . GLY C 1 99 ? 63.795 38.809 -1.033 1.00 139.74 99 GLY C N 1
ATOM 12476 C CA . GLY C 1 99 ? 62.781 37.747 -0.868 1.00 142.35 99 GLY C CA 1
ATOM 12477 C C . GLY C 1 99 ? 61.367 38.279 -1.045 1.00 140.26 99 GLY C C 1
ATOM 12478 O O . GLY C 1 99 ? 61.144 39.056 -1.998 1.00 137.30 99 GLY C O 1
ATOM 12479 N N . SER C 1 100 ? 60.449 37.882 -0.153 1.00 142.09 100 SER C N 1
ATOM 12480 C CA . SER C 1 100 ? 58.985 38.150 -0.223 1.00 139.91 100 SER C CA 1
ATOM 12481 C C . SER C 1 100 ? 58.429 37.588 -1.542 1.00 139.89 100 SER C C 1
ATOM 12482 O O . SER C 1 100 ? 59.060 36.654 -2.089 1.00 142.32 100 SER C O 1
ATOM 12485 N N . GLU C 1 101 ? 57.289 38.103 -2.019 1.00 136.77 101 GLU C N 1
ATOM 12486 C CA . GLU C 1 101 ? 56.670 37.710 -3.316 1.00 136.19 101 GLU C CA 1
ATOM 12487 C C . GLU C 1 101 ? 56.739 38.905 -4.274 1.00 132.18 101 GLU C C 1
ATOM 12488 O O . GLU C 1 101 ? 56.658 40.050 -3.787 1.00 129.84 101 GLU C O 1
ATOM 12494 N N . VAL C 1 102 ? 56.872 38.645 -5.581 1.00 131.59 102 VAL C N 1
ATOM 12495 C CA . VAL C 1 102 ? 57.106 39.681 -6.636 1.00 127.75 102 VAL C CA 1
ATOM 12496 C C . VAL C 1 102 ? 55.803 40.467 -6.860 1.00 124.21 102 VAL C C 1
ATOM 12497 O O . VAL C 1 102 ? 55.345 40.560 -8.018 1.00 123.32 102 VAL C O 1
ATOM 12501 N N . GLU C 1 103 ? 55.271 41.063 -5.784 1.00 121.96 103 GLU C N 1
ATOM 12502 C CA . GLU C 1 103 ? 53.924 41.698 -5.712 1.00 118.20 103 GLU C CA 1
ATOM 12503 C C . GLU C 1 103 ? 54.077 43.192 -6.039 1.00 113.82 103 GLU C C 1
ATOM 12504 O O . GLU C 1 103 ? 54.740 43.485 -7.055 1.00 112.80 103 GLU C O 1
ATOM 12510 N N . ASN C 1 104 ? 53.476 44.098 -5.253 1.00 110.67 104 ASN C N 1
ATOM 12511 C CA . ASN C 1 104 ? 53.734 45.563 -5.333 1.00 106.55 104 ASN C CA 1
ATOM 12512 C C . ASN C 1 104 ? 55.243 45.781 -5.225 1.00 106.46 104 ASN C C 1
ATOM 12513 O O . ASN C 1 104 ? 55.819 45.561 -4.162 1.00 107.83 104 ASN C O 1
ATOM 12518 N N . PRO C 1 105 ? 55.929 46.203 -6.317 1.00 104.54 105 PRO C N 1
ATOM 12519 C CA . PRO C 1 105 ? 57.394 46.253 -6.348 1.00 105.10 105 PRO C CA 1
ATOM 12520 C C . PRO C 1 105 ? 58.037 47.138 -5.269 1.00 104.21 105 PRO C C 1
ATOM 12521 O O . PRO C 1 105 ? 59.141 46.830 -4.856 1.00 105.88 105 PRO C O 1
ATOM 12525 N N . GLU C 1 106 ? 57.343 48.203 -4.850 1.00 101.23 106 GLU C N 1
ATOM 12526 C CA . GLU C 1 106 ? 57.846 49.212 -3.877 1.00 100.21 106 GLU C CA 1
ATOM 12527 C C . GLU C 1 106 ? 57.374 48.864 -2.456 1.00 101.97 106 GLU C C 1
ATOM 12528 O O . GLU C 1 106 ? 57.560 49.707 -1.554 1.00 101.29 106 GLU C O 1
ATOM 12534 N N . SER C 1 107 ? 56.801 47.670 -2.257 1.00 104.46 107 SER C N 1
ATOM 12535 C CA . SER C 1 107 ? 56.425 47.118 -0.927 1.00 106.80 107 SER C CA 1
ATOM 12536 C C . SER C 1 107 ? 57.691 46.652 -0.197 1.00 110.02 107 SER C C 1
ATOM 12537 O O . SER C 1 107 ? 58.724 46.470 -0.873 1.00 110.82 107 SER C O 1
ATOM 12540 N N . TYR C 1 108 ? 57.617 46.471 1.126 1.00 111.96 108 TYR C N 1
ATOM 12541 C CA . TYR C 1 108 ? 58.744 45.977 1.962 1.00 115.39 108 TYR C CA 1
ATOM 12542 C C . TYR C 1 108 ? 58.235 45.353 3.266 1.00 117.87 108 TYR C C 1
ATOM 12543 O O . TYR C 1 108 ? 57.051 45.525 3.620 1.00 116.68 108 TYR C O 1
ATOM 12552 N N . GLN C 1 109 ? 59.138 44.636 3.943 1.00 121.77 109 GLN C N 1
ATOM 12553 C CA . GLN C 1 109 ? 58.989 44.133 5.335 1.00 124.75 109 GLN C CA 1
ATOM 12554 C C . GLN C 1 109 ? 60.189 44.633 6.150 1.00 125.82 109 GLN C C 1
ATOM 12555 O O . GLN C 1 109 ? 61.324 44.529 5.640 1.00 126.98 109 GLN C O 1
ATOM 12561 N N . LEU C 1 110 ? 59.945 45.151 7.358 1.00 125.33 110 LEU C N 1
ATOM 12562 C CA . LEU C 1 110 ? 60.985 45.708 8.268 1.00 126.08 110 LEU C CA 1
ATOM 12563 C C . LEU C 1 110 ? 60.845 45.052 9.649 1.00 129.17 110 LEU C C 1
ATOM 12564 O O . LEU C 1 110 ? 60.077 45.577 10.481 1.00 128.35 110 LEU C O 1
ATOM 12569 N N . LYS C 1 111 ? 61.560 43.944 9.871 1.00 133.24 111 LYS C N 1
ATOM 12570 C CA . LYS C 1 111 ? 61.501 43.127 11.114 1.00 136.78 111 LYS C CA 1
ATOM 12571 C C . LYS C 1 111 ? 62.628 43.556 12.062 1.00 138.09 111 LYS C C 1
ATOM 12572 O O . LYS C 1 111 ? 63.724 43.875 11.561 1.00 138.23 111 LYS C O 1
ATOM 12578 N N . VAL C 1 112 ? 62.358 43.559 13.374 1.00 138.93 112 VAL C N 1
ATOM 12579 C CA . VAL C 1 112 ? 63.330 43.910 14.456 1.00 140.14 112 VAL C CA 1
ATOM 12580 C C . VAL C 1 112 ? 63.142 42.946 15.636 1.00 143.42 112 VAL C C 1
ATOM 12581 O O . VAL C 1 112 ? 62.054 42.960 16.245 1.00 142.67 112 VAL C O 1
ATOM 12585 N N . THR C 1 113 ? 64.169 42.143 15.933 1.00 146.85 113 THR C N 1
ATOM 12586 C CA . THR C 1 113 ? 64.352 41.407 17.214 1.00 150.25 113 THR C CA 1
ATOM 12587 C C . THR C 1 113 ? 65.709 41.822 17.797 1.00 151.68 113 THR C C 1
ATOM 12588 O O . THR C 1 113 ? 66.427 42.581 17.113 1.00 149.76 113 THR C O 1
ATOM 12592 N N . ASP C 1 114 ? 66.054 41.348 18.999 1.00 154.84 114 ASP C N 1
ATOM 12593 C CA . ASP C 1 114 ? 67.277 41.783 19.732 1.00 156.18 114 ASP C CA 1
ATOM 12594 C C . ASP C 1 114 ? 68.524 41.179 19.065 1.00 158.78 114 ASP C C 1
ATOM 12595 O O . ASP C 1 114 ? 69.631 41.678 19.350 1.00 159.69 114 ASP C O 1
ATOM 12600 N N . GLN C 1 115 ? 68.359 40.163 18.208 1.00 159.84 115 GLN C N 1
ATOM 12601 C CA . GLN C 1 115 ? 69.467 39.504 17.460 1.00 162.38 115 GLN C CA 1
ATOM 12602 C C . GLN C 1 115 ? 69.862 40.357 16.246 1.00 159.06 115 GLN C C 1
ATOM 12603 O O . GLN C 1 115 ? 71.079 40.528 16.026 1.00 160.49 115 GLN C O 1
ATOM 12609 N N . GLY C 1 116 ? 68.882 40.853 15.480 1.00 154.87 116 GLY C N 1
ATOM 12610 C CA . GLY C 1 116 ? 69.122 41.640 14.252 1.00 151.49 116 GLY C CA 1
ATOM 12611 C C . GLY C 1 116 ? 67.845 42.228 13.671 1.00 147.01 116 GLY C C 1
ATOM 12612 O O . GLY C 1 116 ? 66.768 42.017 14.266 1.00 146.54 116 GLY C O 1
ATOM 12613 N N . VAL C 1 117 ? 67.967 42.950 12.551 1.00 143.96 117 VAL C N 1
ATOM 12614 C CA . VAL C 1 117 ? 66.825 43.552 11.797 1.00 139.67 117 VAL C CA 1
ATOM 12615 C C . VAL C 1 117 ? 66.909 43.088 10.335 1.00 139.32 117 VAL C C 1
ATOM 12616 O O . VAL C 1 117 ? 68.035 43.004 9.799 1.00 140.27 117 VAL C O 1
ATOM 12620 N N . THR C 1 118 ? 65.755 42.784 9.731 1.00 137.77 118 THR C N 1
ATOM 12621 C CA . THR C 1 118 ? 65.608 42.270 8.342 1.00 137.27 118 THR C CA 1
ATOM 12622 C C . THR C 1 118 ? 64.828 43.288 7.503 1.00 132.62 118 THR C C 1
ATOM 12623 O O . THR C 1 118 ? 63.647 43.525 7.827 1.00 130.99 118 THR C O 1
ATOM 12627 N N . ILE C 1 119 ? 65.464 43.861 6.475 1.00 130.76 119 ILE C N 1
ATOM 12628 C CA . ILE C 1 119 ? 64.785 44.667 5.415 1.00 126.74 119 ILE C CA 1
ATOM 12629 C C . ILE C 1 119 ? 64.752 43.823 4.136 1.00 127.26 119 ILE C C 1
ATOM 12630 O O . ILE C 1 119 ? 65.821 43.624 3.526 1.00 128.58 119 ILE C O 1
ATOM 12635 N N . THR C 1 120 ? 63.563 43.336 3.771 1.00 126.34 120 THR C N 1
ATOM 12636 C CA . THR C 1 120 ? 63.313 42.410 2.634 1.00 127.13 120 THR C CA 1
ATOM 12637 C C . THR C 1 120 ? 62.184 42.988 1.773 1.00 123.23 120 THR C C 1
ATOM 12638 O O . THR C 1 120 ? 61.205 43.496 2.357 1.00 121.52 120 THR C O 1
ATOM 12642 N N . ALA C 1 121 ? 62.321 42.920 0.444 1.00 121.96 121 ALA C N 1
ATOM 12643 C CA . ALA C 1 121 ? 61.383 43.530 -0.529 1.00 118.25 121 ALA C CA 1
ATOM 12644 C C . ALA C 1 121 ? 61.512 42.868 -1.899 1.00 118.56 121 ALA C C 1
ATOM 12645 O O . ALA C 1 121 ? 62.517 42.222 -2.188 1.00 121.16 121 ALA C O 1
ATOM 12647 N N . PRO C 1 122 ? 60.492 43.002 -2.781 1.00 116.04 122 PRO C N 1
ATOM 12648 C CA . PRO C 1 122 ? 60.555 42.453 -4.140 1.00 116.03 122 PRO C CA 1
ATOM 12649 C C . PRO C 1 122 ? 61.698 42.993 -5.018 1.00 114.95 122 PRO C C 1
ATOM 12650 O O . PRO C 1 122 ? 62.273 42.207 -5.750 1.00 116.46 122 PRO C O 1
ATOM 12654 N N . THR C 1 123 ? 61.992 44.297 -4.938 1.00 112.20 123 THR C N 1
ATOM 12655 C CA . THR C 1 123 ? 63.010 44.999 -5.772 1.00 110.93 123 THR C CA 1
ATOM 12656 C C . THR C 1 123 ? 63.982 45.783 -4.881 1.00 110.85 123 THR C C 1
ATOM 12657 O O . THR C 1 123 ? 63.739 45.853 -3.659 1.00 111.19 123 THR C O 1
ATOM 12661 N N . GLU C 1 124 ? 65.033 46.349 -5.486 1.00 110.26 124 GLU C N 1
ATOM 12662 C CA . GLU C 1 124 ? 66.037 47.230 -4.826 1.00 110.26 124 GLU C CA 1
ATOM 12663 C C . GLU C 1 124 ? 65.353 48.513 -4.333 1.00 107.19 124 GLU C C 1
ATOM 12664 O O . GLU C 1 124 ? 65.802 49.062 -3.305 1.00 107.58 124 GLU C O 1
ATOM 12670 N N . ALA C 1 125 ? 64.316 48.975 -5.042 1.00 104.12 125 ALA C N 1
ATOM 12671 C CA . ALA C 1 125 ? 63.521 50.180 -4.703 1.00 100.92 125 ALA C CA 1
ATOM 12672 C C . ALA C 1 125 ? 62.737 49.936 -3.407 1.00 101.46 125 ALA C C 1
ATOM 12673 O O . ALA C 1 125 ? 62.781 50.810 -2.517 1.00 100.66 125 ALA C O 1
ATOM 12675 N N . GLY C 1 126 ? 62.046 48.794 -3.310 1.00 102.67 126 GLY C N 1
ATOM 12676 C CA . GLY C 1 126 ? 61.282 48.383 -2.115 1.00 103.38 126 GLY C CA 1
ATOM 12677 C C . GLY C 1 126 ? 62.145 48.400 -0.862 1.00 105.14 126 GLY C C 1
ATOM 12678 O O . GLY C 1 126 ? 61.637 48.807 0.198 1.00 104.69 126 GLY C O 1
ATOM 12679 N N . VAL C 1 127 ? 63.410 47.983 -0.987 1.00 107.16 127 VAL C N 1
ATOM 12680 C CA . VAL C 1 127 ? 64.424 47.965 0.111 1.00 109.03 127 VAL C CA 1
ATOM 12681 C C . VAL C 1 127 ? 64.772 49.411 0.484 1.00 106.34 127 VAL C C 1
ATOM 12682 O O . VAL C 1 127 ? 64.776 49.719 1.693 1.00 106.55 127 VAL C O 1
ATOM 12686 N N . PHE C 1 128 ? 65.050 50.253 -0.519 1.00 103.98 128 PHE C N 1
ATOM 12687 C CA . PHE C 1 128 ? 65.415 51.688 -0.372 1.00 101.61 128 PHE C CA 1
ATOM 12688 C C . PHE C 1 128 ? 64.359 52.421 0.465 1.00 99.45 128 PHE C C 1
ATOM 12689 O O . PHE C 1 128 ? 64.741 53.303 1.257 1.00 98.83 128 PHE C O 1
ATOM 12697 N N . TYR C 1 129 ? 63.081 52.063 0.298 1.00 98.44 129 TYR C N 1
ATOM 12698 C CA . TYR C 1 129 ? 61.927 52.690 0.997 1.00 96.50 129 TYR C CA 1
ATOM 12699 C C . TYR C 1 129 ? 61.743 52.052 2.382 1.00 98.88 129 TYR C C 1
ATOM 12700 O O . TYR C 1 129 ? 61.152 52.705 3.264 1.00 98.02 129 TYR C O 1
ATOM 12709 N N . GLY C 1 130 ? 62.245 50.830 2.579 1.00 102.39 130 GLY C N 1
ATOM 12710 C CA . GLY C 1 130 ? 62.438 50.233 3.915 1.00 105.30 130 GLY C CA 1
ATOM 12711 C C . GLY C 1 130 ? 63.556 50.932 4.673 1.00 106.02 130 GLY C C 1
ATOM 12712 O O . GLY C 1 130 ? 63.435 51.075 5.904 1.00 106.32 130 GLY C O 1
ATOM 12713 N N . ILE C 1 131 ? 64.600 51.362 3.953 1.00 106.18 131 ILE C N 1
ATOM 12714 C CA . ILE C 1 131 ? 65.822 52.031 4.499 1.00 107.21 131 ILE C CA 1
ATOM 12715 C C . ILE C 1 131 ? 65.492 53.480 4.888 1.00 104.65 131 ILE C C 1
ATOM 12716 O O . ILE C 1 131 ? 66.031 53.944 5.914 1.00 105.14 131 ILE C O 1
ATOM 12721 N N . GLN C 1 132 ? 64.653 54.171 4.106 1.00 102.02 132 GLN C N 1
ATOM 12722 C CA . GLN C 1 132 ? 64.180 55.549 4.418 1.00 99.38 132 GLN C CA 1
ATOM 12723 C C . GLN C 1 132 ? 63.361 55.520 5.715 1.00 99.86 132 GLN C C 1
ATOM 12724 O O . GLN C 1 132 ? 63.445 56.497 6.481 1.00 99.47 132 GLN C O 1
ATOM 12730 N N . THR C 1 133 ? 62.603 54.443 5.949 1.00 101.38 133 THR C N 1
ATOM 12731 C CA . THR C 1 133 ? 61.781 54.225 7.172 1.00 102.01 133 THR C CA 1
ATOM 12732 C C . THR C 1 133 ? 62.706 54.063 8.388 1.00 104.99 133 THR C C 1
ATOM 12733 O O . THR C 1 133 ? 62.315 54.514 9.486 1.00 104.32 133 THR C O 1
ATOM 12737 N N . LEU C 1 134 ? 63.882 53.453 8.199 1.00 108.22 134 LEU C N 1
ATOM 12738 C CA . LEU C 1 134 ? 64.920 53.288 9.256 1.00 111.60 134 LEU C CA 1
ATOM 12739 C C . LEU C 1 134 ? 65.589 54.644 9.515 1.00 110.65 134 LEU C C 1
ATOM 12740 O O . LEU C 1 134 ? 65.827 54.965 10.695 1.00 111.67 134 LEU C O 1
ATOM 12745 N N . ARG C 1 135 ? 65.879 55.395 8.446 1.00 109.14 135 ARG C N 1
ATOM 12746 C CA . ARG C 1 135 ? 66.427 56.778 8.498 1.00 107.52 135 ARG C CA 1
ATOM 12747 C C . ARG C 1 135 ? 65.531 57.635 9.400 1.00 105.74 135 ARG C C 1
ATOM 12748 O O . ARG C 1 135 ? 66.060 58.251 10.338 1.00 106.06 135 ARG C O 1
ATOM 12756 N N . LYS C 1 136 ? 64.219 57.628 9.145 1.00 104.01 136 LYS C N 1
ATOM 12757 C CA . LYS C 1 136 ? 63.249 58.621 9.687 1.00 101.49 136 LYS C CA 1
ATOM 12758 C C . LYS C 1 136 ? 62.782 58.238 11.100 1.00 102.98 136 LYS C C 1
ATOM 12759 O O . LYS C 1 136 ? 62.221 59.120 11.778 1.00 101.60 136 LYS C O 1
ATOM 12765 N N . SER C 1 137 ? 62.997 56.992 11.537 1.00 106.32 137 SER C N 1
ATOM 12766 C CA . SER C 1 137 ? 62.708 56.533 12.924 1.00 108.21 137 SER C CA 1
ATOM 12767 C C . SER C 1 137 ? 63.839 56.969 13.867 1.00 109.66 137 SER C C 1
ATOM 12768 O O . SER C 1 137 ? 63.583 57.074 15.081 1.00 109.70 137 SER C O 1
ATOM 12771 N N . LEU C 1 138 ? 65.032 57.225 13.317 1.00 110.84 138 LEU C N 1
ATOM 12772 C CA . LEU C 1 138 ? 66.264 57.617 14.060 1.00 113.02 138 LEU C CA 1
ATOM 12773 C C . LEU C 1 138 ? 66.175 59.080 14.489 1.00 110.76 138 LEU C C 1
ATOM 12774 O O . LEU C 1 138 ? 65.611 59.902 13.771 1.00 108.32 138 LEU C O 1
ATOM 12779 N N . PRO C 1 139 ? 66.724 59.447 15.672 1.00 112.03 139 PRO C N 1
ATOM 12780 C CA . PRO C 1 139 ? 66.970 60.845 16.021 1.00 110.10 139 PRO C CA 1
ATOM 12781 C C . PRO C 1 139 ? 68.407 61.283 15.692 1.00 111.55 139 PRO C C 1
ATOM 12782 O O . PRO C 1 139 ? 69.249 60.418 15.491 1.00 114.53 139 PRO C O 1
ATOM 12786 N N . ILE C 1 140 ? 68.653 62.598 15.653 1.00 109.69 140 ILE C N 1
ATOM 12787 C CA . ILE C 1 140 ? 70.007 63.201 15.449 1.00 111.03 140 ILE C CA 1
ATOM 12788 C C . ILE C 1 140 ? 70.665 63.363 16.825 1.00 113.55 140 ILE C C 1
ATOM 12789 O O . ILE C 1 140 ? 70.644 64.485 17.372 1.00 112.11 140 ILE C O 1
ATOM 12794 N N . ALA C 1 141 ? 71.209 62.264 17.359 1.00 117.45 141 ALA C N 1
ATOM 12795 C CA . ALA C 1 141 ? 71.949 62.191 18.641 1.00 120.25 141 ALA C CA 1
ATOM 12796 C C . ALA C 1 141 ? 73.345 61.613 18.376 1.00 123.98 141 ALA C C 1
ATOM 12797 O O . ALA C 1 141 ? 73.460 60.378 18.226 1.00 126.12 141 ALA C O 1
ATOM 12799 N N . LEU C 1 142 ? 74.357 62.485 18.321 1.00 124.70 142 LEU C N 1
ATOM 12800 C CA . LEU C 1 142 ? 75.726 62.182 17.820 1.00 127.74 142 LEU C CA 1
ATOM 12801 C C . LEU C 1 142 ? 76.595 61.653 18.966 1.00 131.69 142 LEU C C 1
ATOM 12802 O O . LEU C 1 142 ? 76.472 62.176 20.090 1.00 131.65 142 LEU C O 1
ATOM 12807 N N . GLY C 1 143 ? 77.434 60.652 18.675 1.00 135.37 143 GLY C N 1
ATOM 12808 C CA . GLY C 1 143 ? 78.311 59.972 19.649 1.00 139.43 143 GLY C CA 1
ATOM 12809 C C . GLY C 1 143 ? 77.518 59.203 20.695 1.00 140.44 143 GLY C C 1
ATOM 12810 O O . GLY C 1 143 ? 78.099 58.889 21.754 1.00 143.75 143 GLY C O 1
ATOM 12811 N N . ALA C 1 144 ? 76.246 58.903 20.409 1.00 137.91 144 ALA C N 1
ATOM 12812 C CA . ALA C 1 144 ? 75.303 58.192 21.305 1.00 138.29 144 ALA C CA 1
ATOM 12813 C C . ALA C 1 144 ? 74.885 56.867 20.659 1.00 139.60 144 ALA C C 1
ATOM 12814 O O . ALA C 1 144 ? 74.898 56.783 19.414 1.00 139.07 144 ALA C O 1
ATOM 12816 N N . ASP C 1 145 ? 74.541 55.872 21.482 1.00 141.78 145 ASP C N 1
ATOM 12817 C CA . ASP C 1 145 ? 73.921 54.592 21.045 1.00 142.58 145 ASP C CA 1
ATOM 12818 C C . ASP C 1 145 ? 72.418 54.823 20.856 1.00 138.67 145 ASP C C 1
ATOM 12819 O O . ASP C 1 145 ? 71.887 55.774 21.470 1.00 136.28 145 ASP C O 1
ATOM 12824 N N . VAL C 1 146 ? 71.766 53.994 20.034 1.00 137.88 146 VAL C N 1
ATOM 12825 C CA . VAL C 1 146 ? 70.304 54.084 19.735 1.00 134.39 146 VAL C CA 1
ATOM 12826 C C . VAL C 1 146 ? 69.673 52.695 19.888 1.00 136.24 146 VAL C C 1
ATOM 12827 O O . VAL C 1 146 ? 70.298 51.706 19.450 1.00 138.93 146 VAL C O 1
ATOM 12831 N N . ALA C 1 147 ? 68.474 52.644 20.481 1.00 134.67 147 ALA C N 1
ATOM 12832 C CA . ALA C 1 147 ? 67.663 51.424 20.705 1.00 136.04 147 ALA C CA 1
ATOM 12833 C C . ALA C 1 147 ? 66.569 51.329 19.633 1.00 133.18 147 ALA C C 1
ATOM 12834 O O . ALA C 1 147 ? 65.967 52.373 19.307 1.00 129.33 147 ALA C O 1
ATOM 12836 N N . LEU C 1 148 ? 66.332 50.119 19.115 1.00 134.86 148 LEU C N 1
ATOM 12837 C CA . LEU C 1 148 ? 65.301 49.808 18.087 1.00 132.68 148 LEU C CA 1
ATOM 12838 C C . LEU C 1 148 ? 64.248 48.889 18.705 1.00 133.71 148 LEU C C 1
ATOM 12839 O O . LEU C 1 148 ? 64.456 47.679 18.776 1.00 136.74 148 LEU C O 1
ATOM 12844 N N . PRO C 1 149 ? 63.099 49.426 19.184 1.00 130.97 149 PRO C N 1
ATOM 12845 C CA . PRO C 1 149 ? 62.026 48.592 19.732 1.00 132.07 149 PRO C CA 1
ATOM 12846 C C . PRO C 1 149 ? 61.628 47.444 18.790 1.00 133.32 149 PRO C C 1
ATOM 12847 O O . PRO C 1 149 ? 61.595 47.661 17.592 1.00 131.41 149 PRO C O 1
ATOM 12851 N N . ALA C 1 150 ? 61.354 46.261 19.351 1.00 136.66 150 ALA C N 1
ATOM 12852 C CA . ALA C 1 150 ? 60.960 45.037 18.611 1.00 138.36 150 ALA C CA 1
ATOM 12853 C C . ALA C 1 150 ? 59.671 45.312 17.827 1.00 135.03 150 ALA C C 1
ATOM 12854 O O . ALA C 1 150 ? 58.703 45.807 18.442 1.00 133.16 150 ALA C O 1
ATOM 12856 N N . VAL C 1 151 ? 59.664 45.012 16.523 1.00 134.09 151 VAL C N 1
ATOM 12857 C CA . VAL C 1 151 ? 58.539 45.346 15.597 1.00 130.66 151 VAL C CA 1
ATOM 12858 C C . VAL C 1 151 ? 58.678 44.552 14.292 1.00 131.49 151 VAL C C 1
ATOM 12859 O O . VAL C 1 151 ? 59.813 44.168 13.942 1.00 133.55 151 VAL C O 1
ATOM 12863 N N . GLU C 1 152 ? 57.550 44.334 13.609 1.00 129.97 152 GLU C N 1
ATOM 12864 C CA . GLU C 1 152 ? 57.460 43.879 12.195 1.00 129.30 152 GLU C CA 1
ATOM 12865 C C . GLU C 1 152 ? 56.510 44.830 11.455 1.00 124.93 152 GLU C C 1
ATOM 12866 O O . GLU C 1 152 ? 55.367 45.008 11.930 1.00 123.88 152 GLU C O 1
ATOM 12872 N N . ILE C 1 153 ? 56.978 45.427 10.353 1.00 122.27 153 ILE C N 1
ATOM 12873 C CA . ILE C 1 153 ? 56.245 46.457 9.557 1.00 117.64 153 ILE C CA 1
ATOM 12874 C C . ILE C 1 153 ? 56.101 45.959 8.114 1.00 117.12 153 ILE C C 1
ATOM 12875 O O . ILE C 1 153 ? 57.139 45.810 7.440 1.00 118.24 153 ILE C O 1
ATOM 12880 N N . LYS C 1 154 ? 54.863 45.704 7.675 1.00 115.51 154 LYS C N 1
ATOM 12881 C CA . LYS C 1 154 ? 54.504 45.415 6.259 1.00 114.03 154 LYS C CA 1
ATOM 12882 C C . LYS C 1 154 ? 53.854 46.670 5.668 1.00 109.38 154 LYS C C 1
ATOM 12883 O O . LYS C 1 154 ? 52.858 47.147 6.250 1.00 108.13 154 LYS C O 1
ATOM 12889 N N . ASP C 1 155 ? 54.404 47.182 4.563 1.00 106.71 155 ASP C N 1
ATOM 12890 C CA . ASP C 1 155 ? 54.076 48.527 4.023 1.00 102.32 155 ASP C CA 1
ATOM 12891 C C . ASP C 1 155 ? 54.204 48.530 2.496 1.00 100.76 155 ASP C C 1
ATOM 12892 O O . ASP C 1 155 ? 54.980 47.713 1.964 1.00 102.85 155 ASP C O 1
ATOM 12897 N N . ALA C 1 156 ? 53.469 49.428 1.831 1.00 97.15 156 ALA C N 1
ATOM 12898 C CA . ALA C 1 156 ? 53.467 49.617 0.362 1.00 95.20 156 ALA C CA 1
ATOM 12899 C C . ALA C 1 156 ? 52.874 50.982 0.018 1.00 91.02 156 ALA C C 1
ATOM 12900 O O . ALA C 1 156 ? 51.995 51.468 0.727 1.00 89.74 156 ALA C O 1
ATOM 12902 N N . PRO C 1 157 ? 53.325 51.637 -1.078 1.00 88.70 157 PRO C N 1
ATOM 12903 C CA . PRO C 1 157 ? 52.750 52.911 -1.509 1.00 85.28 157 PRO C CA 1
ATOM 12904 C C . PRO C 1 157 ? 51.389 52.715 -2.191 1.00 83.99 157 PRO C C 1
ATOM 12905 O O . PRO C 1 157 ? 51.255 51.786 -2.966 1.00 85.06 157 PRO C O 1
ATOM 12909 N N . ARG C 1 158 ? 50.425 53.588 -1.885 1.00 81.69 158 ARG C N 1
ATOM 12910 C CA . ARG C 1 158 ? 49.060 53.574 -2.475 1.00 80.46 158 ARG C CA 1
ATOM 12911 C C . ARG C 1 158 ? 49.151 53.826 -3.985 1.00 78.80 158 ARG C C 1
ATOM 12912 O O . ARG C 1 158 ? 48.386 53.186 -4.736 1.00 79.08 158 ARG C O 1
ATOM 12920 N N . PHE C 1 159 ? 50.050 54.724 -4.402 1.00 76.96 159 PHE C N 1
ATOM 12921 C CA . PHE C 1 159 ? 50.192 55.205 -5.802 1.00 75.00 159 PHE C CA 1
ATOM 12922 C C . PHE C 1 159 ? 51.579 54.836 -6.341 1.00 75.76 159 PHE C C 1
ATOM 12923 O O . PHE C 1 159 ? 52.565 54.908 -5.579 1.00 76.02 159 PHE C O 1
ATOM 12931 N N . GLY C 1 160 ? 51.632 54.446 -7.620 1.00 75.69 160 GLY C N 1
ATOM 12932 C CA . GLY C 1 160 ? 52.864 54.075 -8.344 1.00 76.47 160 GLY C CA 1
ATOM 12933 C C . GLY C 1 160 ? 53.674 55.298 -8.742 1.00 74.58 160 GLY C C 1
ATOM 12934 O O . GLY C 1 160 ? 54.914 55.237 -8.647 1.00 75.76 160 GLY C O 1
ATOM 12935 N N . TYR C 1 161 ? 52.997 56.368 -9.176 1.00 71.79 161 TYR C N 1
ATOM 12936 C CA . TYR C 1 161 ? 53.599 57.673 -9.564 1.00 69.72 161 TYR C CA 1
ATOM 12937 C C . TYR C 1 161 ? 53.445 58.649 -8.389 1.00 68.23 161 TYR C C 1
ATOM 12938 O O . TYR C 1 161 ? 52.312 59.063 -8.093 1.00 66.61 161 TYR C O 1
ATOM 12947 N N . ARG C 1 162 ? 54.558 58.979 -7.726 1.00 68.81 162 ARG C N 1
ATOM 12948 C CA . ARG C 1 162 ? 54.633 59.947 -6.596 1.00 67.94 162 ARG C CA 1
ATOM 12949 C C . ARG C 1 162 ? 55.659 61.021 -6.966 1.00 67.10 162 ARG C C 1
ATOM 12950 O O . ARG C 1 162 ? 56.867 60.732 -6.889 1.00 68.98 162 ARG C O 1
ATOM 12958 N N . GLY C 1 163 ? 55.194 62.206 -7.370 1.00 65.16 163 GLY C N 1
ATOM 12959 C CA . GLY C 1 163 ? 56.015 63.177 -8.116 1.00 64.20 163 GLY C CA 1
ATOM 12960 C C . GLY C 1 163 ? 56.074 64.548 -7.474 1.00 62.58 163 GLY C C 1
ATOM 12961 O O . GLY C 1 163 ? 55.231 64.850 -6.611 1.00 61.76 163 GLY C O 1
ATOM 12962 N N . ALA C 1 164 ? 57.073 65.333 -7.884 1.00 62.26 164 ALA C N 1
ATOM 12963 C CA . ALA C 1 164 ? 57.166 66.796 -7.690 1.00 61.02 164 ALA C CA 1
ATOM 12964 C C . ALA C 1 164 ? 57.766 67.413 -8.957 1.00 60.59 164 ALA C C 1
ATOM 12965 O O . ALA C 1 164 ? 58.756 66.854 -9.477 1.00 61.63 164 ALA C O 1
ATOM 12967 N N . HIS C 1 165 ? 57.168 68.506 -9.434 1.00 58.45 165 HIS C N 1
ATOM 12968 C CA . HIS C 1 165 ? 57.604 69.266 -10.635 1.00 57.75 165 HIS C CA 1
ATOM 12969 C C . HIS C 1 165 ? 58.531 70.394 -10.170 1.00 57.62 165 HIS C C 1
ATOM 12970 O O . HIS C 1 165 ? 58.386 70.832 -9.011 1.00 56.77 165 HIS C O 1
ATOM 12977 N N . PHE C 1 166 ? 59.471 70.807 -11.025 1.00 57.88 166 PHE C N 1
ATOM 12978 C CA . PHE C 1 166 ? 60.422 71.920 -10.767 1.00 58.09 166 PHE C CA 1
ATOM 12979 C C . PHE C 1 166 ? 60.549 72.760 -12.042 1.00 57.29 166 PHE C C 1
ATOM 12980 O O . PHE C 1 166 ? 61.151 72.290 -13.032 1.00 57.91 166 PHE C O 1
ATOM 12988 N N . ASP C 1 167 ? 59.950 73.953 -12.021 1.00 55.80 167 ASP C N 1
ATOM 12989 C CA . ASP C 1 167 ? 60.082 74.987 -13.080 1.00 54.88 167 ASP C CA 1
ATOM 12990 C C . ASP C 1 167 ? 61.494 75.570 -12.986 1.00 55.97 167 ASP C C 1
ATOM 12991 O O . ASP C 1 167 ? 61.795 76.253 -11.993 1.00 56.07 167 ASP C O 1
ATOM 12996 N N . VAL C 1 168 ? 62.320 75.297 -13.993 1.00 56.94 168 VAL C N 1
ATOM 12997 C CA . VAL C 1 168 ? 63.759 75.679 -14.034 1.00 58.70 168 VAL C CA 1
ATOM 12998 C C . VAL C 1 168 ? 63.966 76.702 -15.163 1.00 58.42 168 VAL C C 1
ATOM 12999 O O . VAL C 1 168 ? 65.121 77.073 -15.418 1.00 59.87 168 VAL C O 1
ATOM 13003 N N . SER C 1 169 ? 62.871 77.206 -15.746 1.00 57.52 169 SER C N 1
ATOM 13004 C CA . SER C 1 169 ? 62.853 78.149 -16.898 1.00 57.42 169 SER C CA 1
ATOM 13005 C C . SER C 1 169 ? 62.638 79.593 -16.425 1.00 56.98 169 SER C C 1
ATOM 13006 O O . SER C 1 169 ? 63.399 80.470 -16.864 1.00 58.10 169 SER C O 1
ATOM 13009 N N . ARG C 1 170 ? 61.616 79.832 -15.598 1.00 56.29 170 ARG C N 1
ATOM 13010 C CA . ARG C 1 170 ? 61.232 81.182 -15.093 1.00 55.91 170 ARG C CA 1
ATOM 13011 C C . ARG C 1 170 ? 62.367 81.735 -14.228 1.00 57.75 170 ARG C C 1
ATOM 13012 O O . ARG C 1 170 ? 62.654 82.946 -14.314 1.00 57.98 170 ARG C O 1
ATOM 13020 N N . HIS C 1 171 ? 62.960 80.873 -13.403 1.00 58.86 171 HIS C N 1
ATOM 13021 C CA . HIS C 1 171 ? 64.266 81.098 -12.737 1.00 60.93 171 HIS C CA 1
ATOM 13022 C C . HIS C 1 171 ? 65.092 79.818 -12.882 1.00 62.86 171 HIS C C 1
ATOM 13023 O O . HIS C 1 171 ? 64.508 78.720 -12.771 1.00 61.88 171 HIS C O 1
ATOM 13030 N N . PHE C 1 172 ? 66.388 79.975 -13.167 1.00 65.50 172 PHE C N 1
ATOM 13031 C CA . PHE C 1 172 ? 67.358 78.884 -13.437 1.00 67.14 172 PHE C CA 1
ATOM 13032 C C . PHE C 1 172 ? 67.952 78.419 -12.107 1.00 68.55 172 PHE C C 1
ATOM 13033 O O . PHE C 1 172 ? 68.146 79.258 -11.206 1.00 68.53 172 PHE C O 1
ATOM 13041 N N . PHE C 1 173 ? 68.214 77.114 -11.998 1.00 69.89 173 PHE C N 1
ATOM 13042 C CA . PHE C 1 173 ? 68.795 76.452 -10.803 1.00 71.81 173 PHE C CA 1
ATOM 13043 C C . PHE C 1 173 ? 69.932 75.527 -11.251 1.00 74.47 173 PHE C C 1
ATOM 13044 O O . PHE C 1 173 ? 69.768 74.813 -12.265 1.00 74.57 173 PHE C O 1
ATOM 13052 N N . THR C 1 174 ? 71.047 75.553 -10.515 1.00 76.45 174 THR C N 1
ATOM 13053 C CA . THR C 1 174 ? 72.290 74.795 -10.820 1.00 78.88 174 THR C CA 1
ATOM 13054 C C . THR C 1 174 ? 72.018 73.292 -10.707 1.00 79.52 174 THR C C 1
ATOM 13055 O O . THR C 1 174 ? 71.025 72.912 -10.056 1.00 77.95 174 THR C O 1
ATOM 13059 N N . ILE C 1 175 ? 72.879 72.483 -11.329 1.00 81.77 175 ILE C N 1
ATOM 13060 C CA . ILE C 1 175 ? 72.875 70.991 -11.251 1.00 82.90 175 ILE C CA 1
ATOM 13061 C C . ILE C 1 175 ? 72.926 70.578 -9.774 1.00 83.93 175 ILE C C 1
ATOM 13062 O O . ILE C 1 175 ? 72.157 69.675 -9.384 1.00 83.03 175 ILE C O 1
ATOM 13067 N N . ASP C 1 176 ? 73.795 71.228 -8.993 1.00 85.38 176 ASP C N 1
ATOM 13068 C CA . ASP C 1 176 ? 73.952 71.009 -7.530 1.00 86.83 176 ASP C CA 1
ATOM 13069 C C . ASP C 1 176 ? 72.595 71.224 -6.842 1.00 84.07 176 ASP C C 1
ATOM 13070 O O . ASP C 1 176 ? 72.202 70.367 -6.025 1.00 84.19 176 ASP C O 1
ATOM 13075 N N . GLU C 1 177 ? 71.904 72.321 -7.173 1.00 81.29 177 GLU C N 1
ATOM 13076 C CA . GLU C 1 177 ? 70.598 72.703 -6.567 1.00 78.88 177 GLU C CA 1
ATOM 13077 C C . GLU C 1 177 ? 69.545 71.635 -6.897 1.00 77.40 177 GLU C C 1
ATOM 13078 O O . GLU C 1 177 ? 68.746 71.314 -6.002 1.00 76.81 177 GLU C O 1
ATOM 13084 N N . VAL C 1 178 ? 69.558 71.087 -8.117 1.00 77.18 178 VAL C N 1
ATOM 13085 C CA . VAL C 1 178 ? 68.607 70.024 -8.568 1.00 76.32 178 VAL C CA 1
ATOM 13086 C C . VAL C 1 178 ? 68.927 68.711 -7.839 1.00 77.93 178 VAL C C 1
ATOM 13087 O O . VAL C 1 178 ? 67.974 67.985 -7.496 1.00 76.94 178 VAL C O 1
ATOM 13091 N N . LYS C 1 179 ? 70.212 68.409 -7.625 1.00 80.18 179 LYS C N 1
ATOM 13092 C CA . LYS C 1 179 ? 70.659 67.205 -6.871 1.00 82.25 179 LYS C CA 1
ATOM 13093 C C . LYS C 1 179 ? 70.116 67.279 -5.438 1.00 81.57 179 LYS C C 1
ATOM 13094 O O . LYS C 1 179 ? 69.649 66.239 -4.934 1.00 82.29 179 LYS C O 1
ATOM 13100 N N . THR C 1 180 ? 70.161 68.463 -4.819 1.00 80.10 180 THR C N 1
ATOM 13101 C CA . THR C 1 180 ? 69.579 68.731 -3.475 1.00 79.16 180 THR C CA 1
ATOM 13102 C C . THR C 1 180 ? 68.070 68.448 -3.532 1.00 76.79 180 THR C C 1
ATOM 13103 O O . THR C 1 180 ? 67.562 67.798 -2.600 1.00 77.01 180 THR C O 1
ATOM 13107 N N . TYR C 1 181 ? 67.396 68.891 -4.601 1.00 74.53 181 TYR C N 1
ATOM 13108 C CA . TYR C 1 181 ? 65.942 68.689 -4.856 1.00 72.27 181 TYR C CA 1
ATOM 13109 C C . TYR C 1 181 ? 65.626 67.187 -4.923 1.00 73.49 181 TYR C C 1
ATOM 13110 O O . TYR C 1 181 ? 64.645 66.759 -4.291 1.00 72.66 181 TYR C O 1
ATOM 13119 N N . ILE C 1 182 ? 66.431 66.415 -5.663 1.00 75.46 182 ILE C N 1
ATOM 13120 C CA . ILE C 1 182 ? 66.277 64.934 -5.812 1.00 77.03 182 ILE C CA 1
ATOM 13121 C C . ILE C 1 182 ? 66.516 64.262 -4.453 1.00 78.81 182 ILE C C 1
ATOM 13122 O O . ILE C 1 182 ? 65.777 63.310 -4.136 1.00 78.95 182 ILE C O 1
ATOM 13127 N N . ASP C 1 183 ? 67.516 64.726 -3.693 1.00 80.24 183 ASP C N 1
ATOM 13128 C CA . ASP C 1 183 ? 67.829 64.236 -2.321 1.00 82.69 183 ASP C CA 1
ATOM 13129 C C . ASP C 1 183 ? 66.597 64.415 -1.422 1.00 81.07 183 ASP C C 1
ATOM 13130 O O . ASP C 1 183 ? 66.331 63.514 -0.602 1.00 82.04 183 ASP C O 1
ATOM 13135 N N . MET C 1 184 ? 65.871 65.527 -1.580 1.00 78.77 184 MET C N 1
ATOM 13136 C CA . MET C 1 184 ? 64.662 65.859 -0.777 1.00 77.53 184 MET C CA 1
ATOM 13137 C C . MET C 1 184 ? 63.496 64.934 -1.148 1.00 76.69 184 MET C C 1
ATOM 13138 O O . MET C 1 184 ? 62.713 64.600 -0.241 1.00 76.58 184 MET C O 1
ATOM 13143 N N . LEU C 1 185 ? 63.359 64.571 -2.429 1.00 75.94 185 LEU C N 1
ATOM 13144 C CA . LEU C 1 185 ? 62.275 63.676 -2.924 1.00 75.44 185 LEU C CA 1
ATOM 13145 C C . LEU C 1 185 ? 62.433 62.292 -2.286 1.00 77.79 185 LEU C C 1
ATOM 13146 O O . LEU C 1 185 ? 61.426 61.757 -1.778 1.00 77.31 185 LEU C O 1
ATOM 13151 N N . ALA C 1 186 ? 63.653 61.747 -2.317 1.00 80.24 186 ALA C N 1
ATOM 13152 C CA . ALA C 1 186 ? 64.026 60.431 -1.743 1.00 83.33 186 ALA C CA 1
ATOM 13153 C C . ALA C 1 186 ? 63.566 60.349 -0.283 1.00 83.86 186 ALA C C 1
ATOM 13154 O O . ALA C 1 186 ? 63.032 59.289 0.109 1.00 85.26 186 ALA C O 1
ATOM 13156 N N . LEU C 1 187 ? 63.754 61.434 0.478 1.00 82.63 187 LEU C N 1
ATOM 13157 C CA . LEU C 1 187 ? 63.444 61.515 1.932 1.00 82.84 187 LEU C CA 1
ATOM 13158 C C . LEU C 1 187 ? 61.938 61.322 2.160 1.00 81.11 187 LEU C C 1
ATOM 13159 O O . LEU C 1 187 ? 61.577 60.772 3.221 1.00 82.28 187 LEU C O 1
ATOM 13164 N N . HIS C 1 188 ? 61.099 61.748 1.207 1.00 78.40 188 HIS C N 1
ATOM 13165 C CA . HIS C 1 188 ? 59.613 61.655 1.270 1.00 76.62 188 HIS C CA 1
ATOM 13166 C C . HIS C 1 188 ? 59.101 60.485 0.415 1.00 77.24 188 HIS C C 1
ATOM 13167 O O . HIS C 1 188 ? 57.884 60.438 0.166 1.00 76.12 188 HIS C O 1
ATOM 13174 N N . ASN C 1 189 ? 59.988 59.581 -0.020 1.00 79.76 189 ASN C N 1
ATOM 13175 C CA . ASN C 1 189 ? 59.654 58.298 -0.705 1.00 81.26 189 ASN C CA 1
ATOM 13176 C C . ASN C 1 189 ? 59.109 58.543 -2.122 1.00 79.59 189 ASN C C 1
ATOM 13177 O O . ASN C 1 189 ? 58.512 57.603 -2.690 1.00 80.32 189 ASN C O 1
ATOM 13182 N N . MET C 1 190 ? 59.320 59.733 -2.691 1.00 77.48 190 MET C N 1
ATOM 13183 C CA . MET C 1 190 ? 58.825 60.098 -4.046 1.00 75.59 190 MET C CA 1
ATOM 13184 C C . MET C 1 190 ? 59.733 59.448 -5.098 1.00 76.26 190 MET C C 1
ATOM 13185 O O . MET C 1 190 ? 60.950 59.355 -4.841 1.00 77.81 190 MET C O 1
ATOM 13190 N N . ASN C 1 191 ? 59.160 59.018 -6.229 1.00 74.77 191 ASN C N 1
ATOM 13191 C CA . ASN C 1 191 ? 59.867 58.243 -7.288 1.00 75.62 191 ASN C CA 1
ATOM 13192 C C . ASN C 1 191 ? 59.795 58.978 -8.635 1.00 73.34 191 ASN C C 1
ATOM 13193 O O . ASN C 1 191 ? 60.096 58.335 -9.660 1.00 73.45 191 ASN C O 1
ATOM 13198 N N . ARG C 1 192 ? 59.434 60.269 -8.644 1.00 70.87 192 ARG C N 1
ATOM 13199 C CA . ARG C 1 192 ? 59.245 61.058 -9.894 1.00 68.80 192 ARG C CA 1
ATOM 13200 C C . ARG C 1 192 ? 59.714 62.506 -9.702 1.00 67.10 192 ARG C C 1
ATOM 13201 O O . ARG C 1 192 ? 59.305 63.137 -8.712 1.00 66.10 192 ARG C O 1
ATOM 13209 N N . LEU C 1 193 ? 60.557 62.988 -10.622 1.00 66.85 193 LEU C N 1
ATOM 13210 C CA . LEU C 1 193 ? 60.896 64.424 -10.812 1.00 65.48 193 LEU C CA 1
ATOM 13211 C C . LEU C 1 193 ? 60.446 64.850 -12.213 1.00 64.25 193 LEU C C 1
ATOM 13212 O O . LEU C 1 193 ? 61.050 64.378 -13.198 1.00 64.86 193 LEU C O 1
ATOM 13217 N N . HIS C 1 194 ? 59.423 65.704 -12.284 1.00 62.67 194 HIS C N 1
ATOM 13218 C CA . HIS C 1 194 ? 58.916 66.345 -13.526 1.00 61.27 194 HIS C CA 1
ATOM 13219 C C . HIS C 1 194 ? 59.729 67.626 -13.758 1.00 60.61 194 HIS C C 1
ATOM 13220 O O . HIS C 1 194 ? 59.486 68.617 -13.049 1.00 60.13 194 HIS C O 1
ATOM 13227 N N . TRP C 1 195 ? 60.669 67.591 -14.706 1.00 61.19 195 TRP C N 1
ATOM 13228 C CA . TRP C 1 195 ? 61.668 68.665 -14.961 1.00 61.39 195 TRP C CA 1
ATOM 13229 C C . TRP C 1 195 ? 61.177 69.561 -16.108 1.00 59.37 195 TRP C C 1
ATOM 13230 O O . TRP C 1 195 ? 61.230 69.117 -17.272 1.00 59.23 195 TRP C O 1
ATOM 13241 N N . HIS C 1 196 ? 60.703 70.767 -15.777 1.00 57.73 196 HIS C N 1
ATOM 13242 C CA . HIS C 1 196 ? 60.143 71.773 -16.722 1.00 55.97 196 HIS C CA 1
ATOM 13243 C C . HIS C 1 196 ? 61.271 72.703 -17.187 1.00 56.33 196 HIS C C 1
ATOM 13244 O O . HIS C 1 196 ? 61.543 73.705 -16.497 1.00 56.09 196 HIS C O 1
ATOM 13251 N N . ILE C 1 197 ? 61.875 72.384 -18.334 1.00 57.38 197 ILE C N 1
ATOM 13252 C CA . ILE C 1 197 ? 63.230 72.860 -18.755 1.00 58.89 197 ILE C CA 1
ATOM 13253 C C . ILE C 1 197 ? 63.121 73.850 -19.923 1.00 58.39 197 ILE C C 1
ATOM 13254 O O . ILE C 1 197 ? 64.178 74.348 -20.359 1.00 59.27 197 ILE C O 1
ATOM 13259 N N . THR C 1 198 ? 61.904 74.123 -20.408 1.00 57.10 198 THR C N 1
ATOM 13260 C CA . THR C 1 198 ? 61.623 75.105 -21.490 1.00 56.52 198 THR C CA 1
ATOM 13261 C C . THR C 1 198 ? 60.340 75.871 -21.167 1.00 54.87 198 THR C C 1
ATOM 13262 O O . THR C 1 198 ? 59.354 75.221 -20.762 1.00 54.56 198 THR C O 1
ATOM 13266 N N . ASP C 1 199 ? 60.359 77.193 -21.353 1.00 54.05 199 ASP C N 1
ATOM 13267 C CA . ASP C 1 199 ? 59.158 78.064 -21.261 1.00 52.44 199 ASP C CA 1
ATOM 13268 C C . ASP C 1 199 ? 59.445 79.371 -22.014 1.00 52.48 199 ASP C C 1
ATOM 13269 O O . ASP C 1 199 ? 60.471 79.431 -22.713 1.00 53.16 199 ASP C O 1
ATOM 13274 N N . ASP C 1 200 ? 58.565 80.368 -21.885 1.00 51.90 200 ASP C N 1
ATOM 13275 C CA . ASP C 1 200 ? 58.628 81.652 -22.634 1.00 52.26 200 ASP C CA 1
ATOM 13276 C C . ASP C 1 200 ? 59.855 82.460 -22.195 1.00 53.42 200 ASP C C 1
ATOM 13277 O O . ASP C 1 200 ? 60.375 83.227 -23.026 1.00 54.58 200 ASP C O 1
ATOM 13282 N N . GLN C 1 201 ? 60.295 82.290 -20.945 1.00 53.49 201 GLN C N 1
ATOM 13283 C CA . GLN C 1 201 ? 61.298 83.163 -20.281 1.00 54.37 201 GLN C CA 1
ATOM 13284 C C . GLN C 1 201 ? 62.696 82.521 -20.306 1.00 56.00 201 GLN C C 1
ATOM 13285 O O . GLN C 1 201 ? 63.629 83.164 -19.782 1.00 57.27 201 GLN C O 1
ATOM 13291 N N . GLY C 1 202 ? 62.851 81.323 -20.886 1.00 56.12 202 GLY C N 1
ATOM 13292 C CA . GLY C 1 202 ? 64.167 80.663 -21.032 1.00 57.78 202 GLY C CA 1
ATOM 13293 C C . GLY C 1 202 ? 64.085 79.223 -21.524 1.00 57.83 202 GLY C C 1
ATOM 13294 O O . GLY C 1 202 ? 63.152 78.503 -21.120 1.00 57.20 202 GLY C O 1
ATOM 13295 N N . TRP C 1 203 ? 65.049 78.819 -22.358 1.00 59.32 203 TRP C N 1
ATOM 13296 C CA . TRP C 1 203 ? 65.264 77.430 -22.856 1.00 59.63 203 TRP C CA 1
ATOM 13297 C C . TRP C 1 203 ? 66.540 76.865 -22.219 1.00 61.30 203 TRP C C 1
ATOM 13298 O O . TRP C 1 203 ? 67.616 77.426 -22.491 1.00 62.67 203 TRP C O 1
ATOM 13309 N N . ARG C 1 204 ? 66.434 75.793 -21.424 1.00 61.53 204 ARG C N 1
ATOM 13310 C CA . ARG C 1 204 ? 67.496 75.378 -20.462 1.00 63.70 204 ARG C CA 1
ATOM 13311 C C . ARG C 1 204 ? 68.193 74.068 -20.874 1.00 65.76 204 ARG C C 1
ATOM 13312 O O . ARG C 1 204 ? 69.002 73.579 -20.062 1.00 67.30 204 ARG C O 1
ATOM 13320 N N . LEU C 1 205 ? 67.934 73.518 -22.066 1.00 66.31 205 LEU C N 1
ATOM 13321 C CA . LEU C 1 205 ? 68.600 72.267 -22.533 1.00 68.68 205 LEU C CA 1
ATOM 13322 C C . LEU C 1 205 ? 69.274 72.494 -23.893 1.00 70.32 205 LEU C C 1
ATOM 13323 O O . LEU C 1 205 ? 68.583 72.903 -24.840 1.00 69.09 205 LEU C O 1
ATOM 13328 N N . GLU C 1 206 ? 70.576 72.207 -23.976 1.00 73.53 206 GLU C N 1
ATOM 13329 C CA . GLU C 1 206 ? 71.380 72.274 -25.226 1.00 75.48 206 GLU C CA 1
ATOM 13330 C C . GLU C 1 206 ? 70.839 71.230 -26.210 1.00 75.12 206 GLU C C 1
ATOM 13331 O O . GLU C 1 206 ? 70.730 70.053 -25.813 1.00 75.94 206 GLU C O 1
ATOM 13337 N N . ILE C 1 207 ? 70.493 71.655 -27.430 1.00 74.25 207 ILE C N 1
ATOM 13338 C CA . ILE C 1 207 ? 70.067 70.767 -28.554 1.00 74.49 207 ILE C CA 1
ATOM 13339 C C . ILE C 1 207 ? 71.089 70.922 -29.688 1.00 76.47 207 ILE C C 1
ATOM 13340 O O . ILE C 1 207 ? 71.275 72.060 -30.162 1.00 76.16 207 ILE C O 1
ATOM 13345 N N . LYS C 1 208 ? 71.713 69.813 -30.100 1.00 78.88 208 LYS C N 1
ATOM 13346 C CA . LYS C 1 208 ? 72.837 69.769 -31.078 1.00 81.41 208 LYS C CA 1
ATOM 13347 C C . LYS C 1 208 ? 72.406 70.412 -32.402 1.00 80.56 208 LYS C C 1
ATOM 13348 O O . LYS C 1 208 ? 73.168 71.244 -32.933 1.00 80.89 208 LYS C O 1
ATOM 13354 N N . LYS C 1 209 ? 71.221 70.040 -32.896 1.00 79.44 209 LYS C N 1
ATOM 13355 C CA . LYS C 1 209 ? 70.712 70.381 -34.252 1.00 78.89 209 LYS C CA 1
ATOM 13356 C C . LYS C 1 209 ? 70.252 71.845 -34.329 1.00 77.66 209 LYS C C 1
ATOM 13357 O O . LYS C 1 209 ? 70.180 72.368 -35.459 1.00 77.53 209 LYS C O 1
ATOM 13363 N N . TYR C 1 210 ? 69.924 72.470 -33.193 1.00 76.84 210 TYR C N 1
ATOM 13364 C CA . TYR C 1 210 ? 69.413 73.866 -33.112 1.00 75.12 210 TYR C CA 1
ATOM 13365 C C . TYR C 1 210 ? 70.182 74.622 -32.029 1.00 75.91 210 TYR C C 1
ATOM 13366 O O . TYR C 1 210 ? 69.675 74.813 -30.925 1.00 75.05 210 TYR C O 1
ATOM 13375 N N . PRO C 1 211 ? 71.422 75.089 -32.310 1.00 77.55 211 PRO C N 1
ATOM 13376 C CA . PRO C 1 211 ? 72.278 75.660 -31.269 1.00 78.69 211 PRO C CA 1
ATOM 13377 C C . PRO C 1 211 ? 71.749 76.992 -30.711 1.00 77.57 211 PRO C C 1
ATOM 13378 O O . PRO C 1 211 ? 72.056 77.297 -29.574 1.00 77.84 211 PRO C O 1
ATOM 13382 N N . LYS C 1 212 ? 70.955 77.728 -31.498 1.00 76.57 212 LYS C N 1
ATOM 13383 C CA . LYS C 1 212 ? 70.413 79.068 -31.135 1.00 75.92 212 LYS C CA 1
ATOM 13384 C C . LYS C 1 212 ? 69.381 78.954 -30.005 1.00 74.00 212 LYS C C 1
ATOM 13385 O O . LYS C 1 212 ? 69.141 79.980 -29.331 1.00 73.73 212 LYS C O 1
ATOM 13391 N N . LEU C 1 213 ? 68.780 77.773 -29.812 1.00 72.71 213 LEU C N 1
ATOM 13392 C CA . LEU C 1 213 ? 67.850 77.493 -28.683 1.00 70.75 213 LEU C CA 1
ATOM 13393 C C . LEU C 1 213 ? 68.522 77.900 -27.366 1.00 71.79 213 LEU C C 1
ATOM 13394 O O . LEU C 1 213 ? 67.811 78.431 -26.491 1.00 70.29 213 LEU C O 1
ATOM 13399 N N . THR C 1 214 ? 69.835 77.673 -27.237 1.00 74.04 214 THR C N 1
ATOM 13400 C CA . THR C 1 214 ? 70.629 77.982 -26.014 1.00 75.33 214 THR C CA 1
ATOM 13401 C C . THR C 1 214 ? 71.469 79.254 -26.211 1.00 77.20 214 THR C C 1
ATOM 13402 O O . THR C 1 214 ? 71.640 79.977 -25.215 1.00 77.77 214 THR C O 1
ATOM 13406 N N . GLU C 1 215 ? 71.963 79.532 -27.425 1.00 78.77 215 GLU C N 1
ATOM 13407 C CA . GLU C 1 215 ? 72.776 80.746 -27.726 1.00 80.64 215 GLU C CA 1
ATOM 13408 C C . GLU C 1 215 ? 71.923 82.009 -27.531 1.00 79.93 215 GLU C C 1
ATOM 13409 O O . GLU C 1 215 ? 72.484 83.022 -27.065 1.00 81.75 215 GLU C O 1
ATOM 13415 N N . ILE C 1 216 ? 70.627 81.951 -27.870 1.00 78.01 216 ILE C N 1
ATOM 13416 C CA . ILE C 1 216 ? 69.665 83.094 -27.775 1.00 76.39 216 ILE C CA 1
ATOM 13417 C C . ILE C 1 216 ? 68.566 82.770 -26.752 1.00 74.28 216 ILE C C 1
ATOM 13418 O O . ILE C 1 216 ? 68.319 83.617 -25.868 1.00 73.94 216 ILE C O 1
ATOM 13423 N N . GLY C 1 217 ? 67.923 81.605 -26.882 1.00 72.71 217 GLY C N 1
ATOM 13424 C CA . GLY C 1 217 ? 66.686 81.249 -26.159 1.00 70.75 217 GLY C CA 1
ATOM 13425 C C . GLY C 1 217 ? 66.886 81.067 -24.662 1.00 70.93 217 GLY C C 1
ATOM 13426 O O . GLY C 1 217 ? 65.870 81.087 -23.939 1.00 69.50 217 GLY C O 1
ATOM 13427 N N . SER C 1 218 ? 68.131 80.895 -24.201 1.00 72.47 218 SER C N 1
ATOM 13428 C CA . SER C 1 218 ? 68.481 80.638 -22.778 1.00 72.62 218 SER C CA 1
ATOM 13429 C C . SER C 1 218 ? 68.843 81.941 -22.051 1.00 72.86 218 SER C C 1
ATOM 13430 O O . SER C 1 218 ? 69.157 81.854 -20.852 1.00 72.78 218 SER C O 1
ATOM 13433 N N . GLN C 1 219 ? 68.809 83.086 -22.745 1.00 73.23 219 GLN C N 1
ATOM 13434 C CA . GLN C 1 219 ? 69.159 84.428 -22.196 1.00 74.65 219 GLN C CA 1
ATOM 13435 C C . GLN C 1 219 ? 67.916 85.325 -22.227 1.00 72.86 219 GLN C C 1
ATOM 13436 O O . GLN C 1 219 ? 67.082 85.144 -23.128 1.00 71.76 219 GLN C O 1
ATOM 13442 N N . ARG C 1 220 ? 67.812 86.266 -21.285 1.00 73.53 220 ARG C N 1
ATOM 13443 C CA . ARG C 1 220 ? 66.566 87.034 -21.011 1.00 73.09 220 ARG C CA 1
ATOM 13444 C C . ARG C 1 220 ? 66.746 88.518 -21.367 1.00 74.10 220 ARG C C 1
ATOM 13445 O O . ARG C 1 220 ? 65.842 89.063 -22.036 1.00 75.01 220 ARG C O 1
ATOM 13453 N N . SER C 1 221 ? 67.843 89.140 -20.914 1.00 74.55 221 SER C N 1
ATOM 13454 C CA . SER C 1 221 ? 68.194 90.579 -21.095 1.00 75.28 221 SER C CA 1
ATOM 13455 C C . SER C 1 221 ? 67.735 91.386 -19.872 1.00 74.09 221 SER C C 1
ATOM 13456 O O . SER C 1 221 ? 68.490 92.281 -19.442 1.00 75.98 221 SER C O 1
ATOM 13459 N N . GLY C 1 222 ? 66.540 91.088 -19.351 1.00 71.14 222 GLY C N 1
ATOM 13460 C CA . GLY C 1 222 ? 66.017 91.636 -18.084 1.00 69.62 222 GLY C CA 1
ATOM 13461 C C . GLY C 1 222 ? 64.946 90.739 -17.486 1.00 67.27 222 GLY C C 1
ATOM 13462 O O . GLY C 1 222 ? 64.503 89.818 -18.185 1.00 66.65 222 GLY C O 1
ATOM 13463 N N . THR C 1 223 ? 64.553 90.993 -16.234 1.00 66.15 223 THR C N 1
ATOM 13464 C CA . THR C 1 223 ? 63.421 90.325 -15.534 1.00 63.45 223 THR C CA 1
ATOM 13465 C C . THR C 1 223 ? 62.545 91.397 -14.882 1.00 62.50 223 THR C C 1
ATOM 13466 O O . THR C 1 223 ? 63.107 92.295 -14.229 1.00 62.86 223 THR C O 1
ATOM 13470 N N . VAL C 1 224 ? 61.226 91.299 -15.060 1.00 60.74 224 VAL C N 1
ATOM 13471 C CA . VAL C 1 224 ? 60.230 92.262 -14.503 1.00 59.83 224 VAL C CA 1
ATOM 13472 C C . VAL C 1 224 ? 60.280 92.184 -12.974 1.00 59.52 224 VAL C C 1
ATOM 13473 O O . VAL C 1 224 ? 60.564 91.094 -12.447 1.00 59.78 224 VAL C O 1
ATOM 13477 N N . ILE C 1 225 ? 60.010 93.307 -12.305 1.00 59.40 225 ILE C N 1
ATOM 13478 C CA . ILE C 1 225 ? 59.917 93.420 -10.819 1.00 59.31 225 ILE C CA 1
ATOM 13479 C C . ILE C 1 225 ? 58.435 93.364 -10.434 1.00 57.62 225 ILE C C 1
ATOM 13480 O O . ILE C 1 225 ? 57.621 93.950 -11.166 1.00 57.10 225 ILE C O 1
ATOM 13485 N N . GLY C 1 226 ? 58.105 92.667 -9.343 1.00 57.70 226 GLY C N 1
ATOM 13486 C CA . GLY C 1 226 ? 56.720 92.482 -8.863 1.00 56.58 226 GLY C CA 1
ATOM 13487 C C . GLY C 1 226 ? 55.904 91.616 -9.810 1.00 56.00 226 GLY C C 1
ATOM 13488 O O . GLY C 1 226 ? 56.516 90.842 -10.574 1.00 55.37 226 GLY C O 1
ATOM 13489 N N . ARG C 1 227 ? 54.572 91.738 -9.758 1.00 56.24 227 ARG C N 1
ATOM 13490 C CA . ARG C 1 227 ? 53.620 91.017 -10.649 1.00 56.79 227 ARG C CA 1
ATOM 13491 C C . ARG C 1 227 ? 53.398 91.855 -11.915 1.00 57.41 227 ARG C C 1
ATOM 13492 O O . ARG C 1 227 ? 52.395 92.589 -11.968 1.00 57.33 227 ARG C O 1
ATOM 13500 N N . ASN C 1 228 ? 54.314 91.750 -12.885 1.00 58.89 228 ASN C N 1
ATOM 13501 C CA . ASN C 1 228 ? 54.300 92.508 -14.166 1.00 60.01 228 ASN C CA 1
ATOM 13502 C C . ASN C 1 228 ? 53.997 93.985 -13.869 1.00 60.67 228 ASN C C 1
ATOM 13503 O O . ASN C 1 228 ? 52.942 94.478 -14.316 1.00 60.52 228 ASN C O 1
ATOM 13508 N N . SER C 1 229 ? 54.898 94.657 -13.143 1.00 61.72 229 SER C N 1
ATOM 13509 C CA . SER C 1 229 ? 54.704 96.017 -12.566 1.00 62.63 229 SER C CA 1
ATOM 13510 C C . SER C 1 229 ? 54.997 97.115 -13.599 1.00 64.01 229 SER C C 1
ATOM 13511 O O . SER C 1 229 ? 54.595 98.268 -13.346 1.00 65.18 229 SER C O 1
ATOM 13514 N N . GLY C 1 230 ? 55.693 96.786 -14.692 1.00 64.69 230 GLY C N 1
ATOM 13515 C CA . GLY C 1 230 ? 56.063 97.745 -15.752 1.00 66.31 230 GLY C CA 1
ATOM 13516 C C . GLY C 1 230 ? 57.500 98.226 -15.622 1.00 68.26 230 GLY C C 1
ATOM 13517 O O . GLY C 1 230 ? 58.047 98.719 -16.629 1.00 69.23 230 GLY C O 1
ATOM 13518 N N . GLU C 1 231 ? 58.094 98.107 -14.430 1.00 69.34 231 GLU C N 1
ATOM 13519 C CA . GLU C 1 231 ? 59.532 98.399 -14.189 1.00 71.73 231 GLU C CA 1
ATOM 13520 C C . GLU C 1 231 ? 60.314 97.081 -14.206 1.00 71.14 231 GLU C C 1
ATOM 13521 O O . GLU C 1 231 ? 59.769 96.051 -13.760 1.00 69.03 231 GLU C O 1
ATOM 13527 N N . TYR C 1 232 ? 61.542 97.133 -14.730 1.00 72.84 232 TYR C N 1
ATOM 13528 C CA . TYR C 1 232 ? 62.378 95.961 -15.094 1.00 73.61 232 TYR C CA 1
ATOM 13529 C C . TYR C 1 232 ? 63.782 96.118 -14.503 1.00 76.05 232 TYR C C 1
ATOM 13530 O O . TYR C 1 232 ? 64.302 97.251 -14.443 1.00 76.90 232 TYR C O 1
ATOM 13539 N N . ASP C 1 233 ? 64.362 94.994 -14.074 1.00 77.20 233 ASP C N 1
ATOM 13540 C CA . ASP C 1 233 ? 65.781 94.859 -13.651 1.00 79.68 233 ASP C CA 1
ATOM 13541 C C . ASP C 1 233 ? 66.563 94.364 -14.874 1.00 81.32 233 ASP C C 1
ATOM 13542 O O . ASP C 1 233 ? 66.264 93.249 -15.353 1.00 80.66 233 ASP C O 1
ATOM 13547 N N . ASN C 1 234 ? 67.501 95.180 -15.370 1.00 83.45 234 ASN C N 1
ATOM 13548 C CA . ASN C 1 234 ? 68.149 95.018 -16.702 1.00 84.17 234 ASN C CA 1
ATOM 13549 C C . ASN C 1 234 ? 69.402 94.141 -16.586 1.00 85.43 234 ASN C C 1
ATOM 13550 O O . ASN C 1 234 ? 70.201 94.140 -17.542 1.00 88.16 234 ASN C O 1
ATOM 13555 N N . THR C 1 235 ? 69.566 93.433 -15.463 1.00 83.99 235 THR C N 1
ATOM 13556 C CA . THR C 1 235 ? 70.492 92.277 -15.309 1.00 83.95 235 THR C CA 1
ATOM 13557 C C . THR C 1 235 ? 70.119 91.213 -16.340 1.00 81.73 235 THR C C 1
ATOM 13558 O O . THR C 1 235 ? 69.042 90.628 -16.253 1.00 79.48 235 THR C O 1
ATOM 13562 N N . PRO C 1 236 ? 70.962 90.936 -17.361 1.00 81.70 236 PRO C N 1
ATOM 13563 C CA . PRO C 1 236 ? 70.744 89.774 -18.220 1.00 80.20 236 PRO C CA 1
ATOM 13564 C C . PRO C 1 236 ? 70.750 88.502 -17.360 1.00 78.74 236 PRO C C 1
ATOM 13565 O O . PRO C 1 236 ? 71.648 88.341 -16.554 1.00 79.94 236 PRO C O 1
ATOM 13569 N N . TYR C 1 237 ? 69.727 87.661 -17.524 1.00 75.81 237 TYR C N 1
ATOM 13570 C CA . TYR C 1 237 ? 69.514 86.413 -16.748 1.00 74.28 237 TYR C CA 1
ATOM 13571 C C . TYR C 1 237 ? 69.443 85.243 -17.728 1.00 73.53 237 TYR C C 1
ATOM 13572 O O . TYR C 1 237 ? 68.893 85.421 -18.832 1.00 73.06 237 TYR C O 1
ATOM 13581 N N . GLY C 1 238 ? 69.991 84.092 -17.337 1.00 73.81 238 GLY C N 1
ATOM 13582 C CA . GLY C 1 238 ? 70.042 82.901 -18.200 1.00 73.60 238 GLY C CA 1
ATOM 13583 C C . GLY C 1 238 ? 70.912 81.795 -17.635 1.00 74.96 238 GLY C C 1
ATOM 13584 O O . GLY C 1 238 ? 71.240 81.836 -16.435 1.00 75.81 238 GLY C O 1
ATOM 13585 N N . GLY C 1 239 ? 71.282 80.850 -18.499 1.00 75.68 239 GLY C N 1
ATOM 13586 C CA . GLY C 1 239 ? 71.892 79.560 -18.136 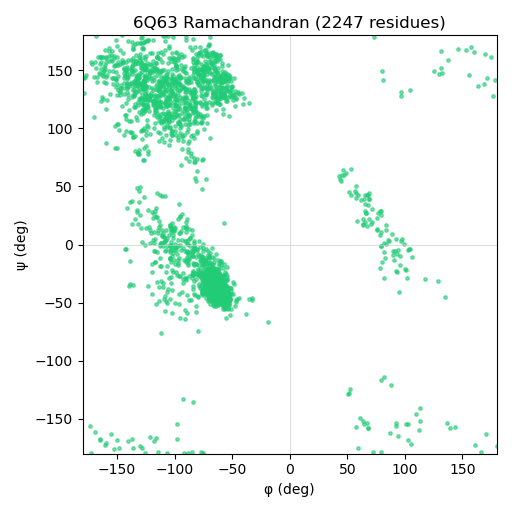1.00 76.87 239 GLY C CA 1
ATOM 13587 C C . GLY C 1 239 ? 71.178 78.427 -18.846 1.00 75.90 239 GLY C C 1
ATOM 13588 O O . GLY C 1 239 ? 69.982 78.591 -19.170 1.00 74.15 239 GLY C O 1
ATOM 13589 N N . PHE C 1 240 ? 71.890 77.333 -19.109 1.00 77.07 240 PHE C N 1
ATOM 13590 C CA . PHE C 1 240 ? 71.340 76.091 -19.706 1.00 76.64 240 PHE C CA 1
ATOM 13591 C C . PHE C 1 240 ? 72.138 74.898 -19.182 1.00 78.04 240 PHE C C 1
ATOM 13592 O O . PHE C 1 240 ? 73.283 75.089 -18.734 1.00 80.55 240 PHE C O 1
ATOM 13600 N N . TYR C 1 241 ? 71.530 73.713 -19.222 1.00 77.44 241 TYR C N 1
ATOM 13601 C CA . TYR C 1 241 ? 72.201 72.411 -18.985 1.00 79.18 241 TYR C CA 1
ATOM 13602 C C . TYR C 1 241 ? 72.707 71.886 -20.328 1.00 79.76 241 TYR C C 1
ATOM 13603 O O . TYR C 1 241 ? 71.939 71.929 -21.307 1.00 78.53 241 TYR C O 1
ATOM 13612 N N . THR C 1 242 ? 73.955 71.416 -20.371 1.00 82.05 242 THR C N 1
ATOM 13613 C CA . THR C 1 242 ? 74.490 70.607 -21.497 1.00 83.37 242 THR C CA 1
ATOM 13614 C C . THR C 1 242 ? 73.855 69.216 -21.405 1.00 83.64 242 THR C C 1
ATOM 13615 O O . THR C 1 242 ? 73.307 68.887 -20.331 1.00 83.19 242 THR C O 1
ATOM 13619 N N . GLN C 1 243 ? 73.933 68.436 -22.483 1.00 84.80 243 GLN C N 1
ATOM 13620 C CA . GLN C 1 243 ? 73.412 67.043 -22.536 1.00 85.44 243 GLN C CA 1
ATOM 13621 C C . GLN C 1 243 ? 74.196 66.191 -21.527 1.00 88.20 243 GLN C C 1
ATOM 13622 O O . GLN C 1 243 ? 73.589 65.270 -20.945 1.00 88.28 243 GLN C O 1
ATOM 13628 N N . GLU C 1 244 ? 75.481 66.510 -21.317 1.00 90.33 244 GLU C N 1
ATOM 13629 C CA . GLU C 1 244 ? 76.337 65.945 -20.235 1.00 93.13 244 GLU C CA 1
ATOM 13630 C C . GLU C 1 244 ? 75.656 66.184 -18.883 1.00 91.53 244 GLU C C 1
ATOM 13631 O O . GLU C 1 244 ? 75.298 65.193 -18.211 1.00 91.69 244 GLU C O 1
ATOM 13637 N N . GLN C 1 245 ? 75.483 67.459 -18.521 1.00 89.62 245 GLN C N 1
ATOM 13638 C CA . GLN C 1 245 ? 74.940 67.914 -17.213 1.00 88.43 245 GLN C CA 1
ATOM 13639 C C . GLN C 1 245 ? 73.582 67.241 -16.964 1.00 86.42 245 GLN C C 1
ATOM 13640 O O . GLN C 1 245 ? 73.323 66.857 -15.808 1.00 86.63 245 GLN C O 1
ATOM 13646 N N . ALA C 1 246 ? 72.772 67.069 -18.015 1.00 84.54 246 ALA C N 1
ATOM 13647 C CA . ALA C 1 246 ? 71.407 66.491 -17.958 1.00 82.88 246 ALA C CA 1
ATOM 13648 C C . ALA C 1 246 ? 71.463 64.991 -17.633 1.00 84.39 246 ALA C C 1
ATOM 13649 O O . ALA C 1 246 ? 70.643 64.541 -16.810 1.00 83.06 246 ALA C O 1
ATOM 13651 N N . LYS C 1 247 ? 72.375 64.242 -18.264 1.00 86.94 247 LYS C N 1
ATOM 13652 C CA . LYS C 1 247 ? 72.538 62.777 -18.043 1.00 89.07 247 LYS C CA 1
ATOM 13653 C C . LYS C 1 247 ? 73.009 62.522 -16.605 1.00 90.56 247 LYS C C 1
ATOM 13654 O O . LYS C 1 247 ? 72.593 61.500 -16.021 1.00 91.20 247 LYS C O 1
ATOM 13660 N N . GLU C 1 248 ? 73.850 63.412 -16.068 1.00 90.97 248 GLU C N 1
ATOM 13661 C CA . GLU C 1 248 ? 74.388 63.327 -14.682 1.00 92.75 248 GLU C CA 1
ATOM 13662 C C . GLU C 1 248 ? 73.218 63.369 -13.688 1.00 90.77 248 GLU C C 1
ATOM 13663 O O . GLU C 1 248 ? 73.285 62.648 -12.675 1.00 92.76 248 GLU C O 1
ATOM 13669 N N . ILE C 1 249 ? 72.188 64.175 -13.980 1.00 87.17 249 ILE C N 1
ATOM 13670 C CA . ILE C 1 249 ? 70.942 64.306 -13.162 1.00 84.81 249 ILE C CA 1
ATOM 13671 C C . ILE C 1 249 ? 70.130 63.010 -13.267 1.00 84.64 249 ILE C C 1
ATOM 13672 O O . ILE C 1 249 ? 69.724 62.486 -12.212 1.00 85.35 249 ILE C O 1
ATOM 13677 N N . VAL C 1 250 ? 69.881 62.541 -14.494 1.00 84.08 250 VAL C N 1
ATOM 13678 C CA . VAL C 1 250 ? 69.124 61.286 -14.789 1.00 84.38 250 VAL C CA 1
ATOM 13679 C C . VAL C 1 250 ? 69.743 60.137 -13.981 1.00 87.57 250 VAL C C 1
ATOM 13680 O O . VAL C 1 250 ? 68.977 59.386 -13.344 1.00 87.57 250 VAL C O 1
ATOM 13684 N N . ASP C 1 251 ? 71.077 60.026 -13.999 1.00 90.18 251 ASP C N 1
ATOM 13685 C CA . ASP C 1 251 ? 71.852 58.945 -13.328 1.00 93.53 251 ASP C CA 1
ATOM 13686 C C . ASP C 1 251 ? 71.792 59.127 -11.805 1.00 93.78 251 ASP C C 1
ATOM 13687 O O . ASP C 1 251 ? 71.658 58.105 -11.102 1.00 94.80 251 ASP C O 1
ATOM 13692 N N . TYR C 1 252 ? 71.885 60.369 -11.316 1.00 92.68 252 TYR C N 1
ATOM 13693 C CA . TYR C 1 252 ? 71.854 60.719 -9.868 1.00 92.92 252 TYR C CA 1
ATOM 13694 C C . TYR C 1 252 ? 70.472 60.391 -9.283 1.00 91.39 252 TYR C C 1
ATOM 13695 O O . TYR C 1 252 ? 70.407 59.975 -8.110 1.00 92.69 252 TYR C O 1
ATOM 13704 N N . ALA C 1 253 ? 69.409 60.566 -10.076 1.00 88.75 253 ALA C N 1
ATOM 13705 C CA . ALA C 1 253 ? 68.006 60.264 -9.701 1.00 87.14 253 ALA C CA 1
ATOM 13706 C C . ALA C 1 253 ? 67.765 58.750 -9.740 1.00 88.75 253 ALA C C 1
ATOM 13707 O O . ALA C 1 253 ? 67.084 58.240 -8.829 1.00 89.31 253 ALA C O 1
ATOM 13709 N N . ALA C 1 254 ? 68.300 58.066 -10.758 1.00 90.02 254 ALA C N 1
ATOM 13710 C CA . ALA C 1 254 ? 68.166 56.605 -10.981 1.00 92.08 254 ALA C CA 1
ATOM 13711 C C . ALA C 1 254 ? 68.706 55.828 -9.772 1.00 94.98 254 ALA C C 1
ATOM 13712 O O . ALA C 1 254 ? 68.071 54.824 -9.389 1.00 95.76 254 ALA C O 1
ATOM 13714 N N . GLU C 1 255 ? 69.829 56.279 -9.200 1.00 96.45 255 GLU C N 1
ATOM 13715 C CA . GLU C 1 255 ? 70.457 55.705 -7.976 1.00 99.27 255 GLU C CA 1
ATOM 13716 C C . GLU C 1 255 ? 69.461 55.727 -6.809 1.00 98.29 255 GLU C C 1
ATOM 13717 O O . GLU C 1 255 ? 69.526 54.809 -5.968 1.00 100.32 255 GLU C O 1
ATOM 13723 N N . ARG C 1 256 ? 68.594 56.745 -6.757 1.00 95.04 256 ARG C N 1
ATOM 13724 C CA . ARG C 1 256 ? 67.610 56.970 -5.662 1.00 93.91 256 ARG C CA 1
ATOM 13725 C C . ARG C 1 256 ? 66.215 56.519 -6.117 1.00 91.89 256 ARG C C 1
ATOM 13726 O O . ARG C 1 256 ? 65.223 56.932 -5.482 1.00 90.79 256 ARG C O 1
ATOM 13734 N N . TYR C 1 257 ? 66.157 55.689 -7.166 1.00 91.78 257 TYR C N 1
ATOM 13735 C CA . TYR C 1 257 ? 64.953 54.951 -7.634 1.00 90.49 257 TYR C CA 1
ATOM 13736 C C . TYR C 1 257 ? 63.860 55.965 -7.991 1.00 86.59 257 TYR C C 1
ATOM 13737 O O . TYR C 1 257 ? 62.675 55.738 -7.673 1.00 85.26 257 TYR C O 1
ATOM 13746 N N . ILE C 1 258 ? 64.284 57.036 -8.674 1.00 84.81 258 ILE C N 1
ATOM 13747 C CA . ILE C 1 258 ? 63.460 58.192 -9.138 1.00 81.67 258 ILE C CA 1
ATOM 13748 C C . ILE C 1 258 ? 63.665 58.356 -10.651 1.00 80.35 258 ILE C C 1
ATOM 13749 O O . ILE C 1 258 ? 64.797 58.683 -11.059 1.00 80.74 258 ILE C O 1
ATOM 13754 N N . THR C 1 259 ? 62.610 58.146 -11.447 1.00 78.45 259 THR C N 1
ATOM 13755 C CA . THR C 1 259 ? 62.571 58.436 -12.907 1.00 76.60 259 THR C CA 1
ATOM 13756 C C . THR C 1 259 ? 62.389 59.947 -13.109 1.00 73.69 259 THR C C 1
ATOM 13757 O O . THR C 1 259 ? 61.455 60.510 -12.503 1.00 71.88 259 THR C O 1
ATOM 13761 N N . VAL C 1 260 ? 63.248 60.569 -13.925 1.00 72.92 260 VAL C N 1
ATOM 13762 C CA . VAL C 1 260 ? 63.142 62.003 -14.332 1.00 70.72 260 VAL C CA 1
ATOM 13763 C C . VAL C 1 260 ? 62.256 62.090 -15.580 1.00 68.70 260 VAL C C 1
ATOM 13764 O O . VAL C 1 260 ? 62.697 61.623 -16.648 1.00 69.28 260 VAL C O 1
ATOM 13768 N N . VAL C 1 261 ? 61.060 62.672 -15.444 1.00 66.25 261 VAL C N 1
ATOM 13769 C CA . VAL C 1 261 ? 60.102 62.910 -16.565 1.00 64.13 261 VAL C CA 1
ATOM 13770 C C . VAL C 1 261 ? 60.362 64.307 -17.122 1.00 62.06 261 VAL C C 1
ATOM 13771 O O . VAL C 1 261 ? 60.048 65.299 -16.471 1.00 60.95 261 VAL C O 1
ATOM 13775 N N . PRO C 1 262 ? 60.943 64.440 -18.337 1.00 61.71 262 PRO C N 1
ATOM 13776 C CA . PRO C 1 262 ? 61.222 65.754 -18.910 1.00 60.26 262 PRO C CA 1
ATOM 13777 C C . PRO C 1 262 ? 59.962 66.377 -19.524 1.00 58.05 262 PRO C C 1
ATOM 13778 O O . PRO C 1 262 ? 59.106 65.634 -19.976 1.00 57.45 262 PRO C O 1
ATOM 13782 N N . GLU C 1 263 ? 59.877 67.709 -19.518 1.00 57.01 263 GLU C N 1
ATOM 13783 C CA . GLU C 1 263 ? 58.830 68.471 -20.244 1.00 55.47 263 GLU C CA 1
ATOM 13784 C C . GLU C 1 263 ? 59.494 69.522 -21.132 1.00 55.58 263 GLU C C 1
ATOM 13785 O O . GLU C 1 263 ? 60.205 70.386 -20.592 1.00 56.04 263 GLU C O 1
ATOM 13791 N N . ILE C 1 264 ? 59.254 69.436 -22.442 1.00 55.88 264 ILE C N 1
ATOM 13792 C CA . ILE C 1 264 ? 59.462 70.550 -23.410 1.00 55.56 264 ILE C CA 1
ATOM 13793 C C . ILE C 1 264 ? 58.077 70.969 -23.919 1.00 54.10 264 ILE C C 1
ATOM 13794 O O . ILE C 1 264 ? 57.552 70.322 -24.844 1.00 54.12 264 ILE C O 1
ATOM 13799 N N . ASP C 1 265 ? 57.514 72.009 -23.295 1.00 52.74 265 ASP C N 1
ATOM 13800 C CA . ASP C 1 265 ? 56.086 72.409 -23.385 1.00 51.50 265 ASP C CA 1
ATOM 13801 C C . ASP C 1 265 ? 55.778 72.899 -24.805 1.00 50.73 265 ASP C C 1
ATOM 13802 O O . ASP C 1 265 ? 56.496 73.796 -25.279 1.00 51.18 265 ASP C O 1
ATOM 13807 N N . LEU C 1 266 ? 54.743 72.335 -25.439 1.00 49.80 266 LEU C N 1
ATOM 13808 C CA . LEU C 1 266 ? 54.280 72.695 -26.808 1.00 49.20 266 LEU C CA 1
ATOM 13809 C C . LEU C 1 266 ? 52.759 72.583 -26.876 1.00 48.11 266 LEU C C 1
ATOM 13810 O O . LEU C 1 266 ? 52.165 71.841 -26.098 1.00 47.78 266 LEU C O 1
ATOM 13815 N N . PRO C 1 267 ? 52.077 73.275 -27.821 1.00 47.61 267 PRO C N 1
ATOM 13816 C CA . PRO C 1 267 ? 52.709 74.231 -28.732 1.00 47.65 267 PRO C CA 1
ATOM 13817 C C . PRO C 1 267 ? 52.790 75.667 -28.188 1.00 47.24 267 PRO C C 1
ATOM 13818 O O . PRO C 1 267 ? 53.299 76.522 -28.893 1.00 47.16 267 PRO C O 1
ATOM 13822 N N . GLY C 1 268 ? 52.298 75.897 -26.964 1.00 47.37 268 GLY C N 1
ATOM 13823 C CA . GLY C 1 268 ? 52.442 77.171 -26.230 1.00 47.16 268 GLY C CA 1
ATOM 13824 C C . GLY C 1 268 ? 53.678 77.168 -25.346 1.00 48.18 268 GLY C C 1
ATOM 13825 O O . GLY C 1 268 ? 54.402 76.155 -25.346 1.00 48.82 268 GLY C O 1
ATOM 13826 N N . HIS C 1 269 ? 53.910 78.265 -24.618 1.00 48.54 269 HIS C N 1
ATOM 13827 C CA . HIS C 1 269 ? 55.038 78.451 -23.667 1.00 49.67 269 HIS C CA 1
ATOM 13828 C C . HIS C 1 269 ? 56.369 78.254 -24.406 1.00 51.00 269 HIS C C 1
ATOM 13829 O O . HIS C 1 269 ? 57.299 77.679 -23.809 1.00 51.39 269 HIS C O 1
ATOM 13836 N N . MET C 1 270 ? 56.455 78.756 -25.644 1.00 51.48 270 MET C N 1
ATOM 13837 C CA . MET C 1 270 ? 57.535 78.444 -26.620 1.00 52.67 270 MET C CA 1
ATOM 13838 C C . MET C 1 270 ? 58.220 79.722 -27.132 1.00 53.52 270 MET C C 1
ATOM 13839 O O . MET C 1 270 ? 58.972 79.610 -28.118 1.00 54.69 270 MET C O 1
ATOM 13844 N N . LEU C 1 271 ? 58.020 80.879 -26.488 1.00 53.54 271 LEU C N 1
ATOM 13845 C CA . LEU C 1 271 ? 58.564 82.186 -26.969 1.00 54.62 271 LEU C CA 1
ATOM 13846 C C . LEU C 1 271 ? 60.099 82.144 -27.055 1.00 56.21 271 LEU C C 1
ATOM 13847 O O . LEU C 1 271 ? 60.653 82.868 -27.908 1.00 56.51 271 LEU C O 1
ATOM 13852 N N . ALA C 1 272 ? 60.765 81.354 -26.203 1.00 56.96 272 ALA C N 1
ATOM 13853 C CA . ALA C 1 272 ? 62.239 81.189 -26.194 1.00 58.61 272 ALA C CA 1
ATOM 13854 C C . ALA C 1 272 ? 62.686 80.574 -27.525 1.00 59.10 272 ALA C C 1
ATOM 13855 O O . ALA C 1 272 ? 63.588 81.146 -28.167 1.00 60.82 272 ALA C O 1
ATOM 13857 N N . ALA C 1 273 ? 62.061 79.462 -27.924 1.00 58.37 273 ALA C N 1
ATOM 13858 C CA . ALA C 1 273 ? 62.285 78.781 -29.222 1.00 58.81 273 ALA C CA 1
ATOM 13859 C C . ALA C 1 273 ? 62.037 79.760 -30.379 1.00 58.75 273 ALA C C 1
ATOM 13860 O O . ALA C 1 273 ? 62.817 79.729 -31.345 1.00 60.34 273 ALA C O 1
ATOM 13862 N N . LEU C 1 274 ? 60.998 80.598 -30.276 1.00 57.92 274 LEU C N 1
ATOM 13863 C CA . LEU C 1 274 ? 60.551 81.526 -31.354 1.00 57.74 274 LEU C CA 1
ATOM 13864 C C . LEU C 1 274 ? 61.560 82.666 -31.534 1.00 58.99 274 LEU C C 1
ATOM 13865 O O . LEU C 1 274 ? 61.795 83.054 -32.687 1.00 59.79 274 LEU C O 1
ATOM 13870 N N . ALA C 1 275 ? 62.109 83.207 -30.445 1.00 59.71 275 ALA C N 1
ATOM 13871 C CA . ALA C 1 275 ? 63.137 84.274 -30.490 1.00 61.47 275 ALA C CA 1
ATOM 13872 C C . ALA C 1 275 ? 64.365 83.746 -31.241 1.00 62.73 275 ALA C C 1
ATOM 13873 O O . ALA C 1 275 ? 64.935 84.503 -32.049 1.00 63.58 275 ALA C O 1
ATOM 13875 N N . ALA C 1 276 ? 64.723 82.480 -30.999 1.00 62.94 276 ALA C N 1
ATOM 13876 C CA . ALA C 1 276 ? 65.859 81.767 -31.629 1.00 64.42 276 ALA C CA 1
ATOM 13877 C C . ALA C 1 276 ? 65.560 81.488 -33.108 1.00 64.67 276 ALA C C 1
ATOM 13878 O O . ALA C 1 276 ? 66.463 81.720 -33.940 1.00 66.34 276 ALA C O 1
ATOM 13880 N N . TYR C 1 277 ? 64.353 80.997 -33.416 1.00 63.26 277 TYR C N 1
ATOM 13881 C CA . TYR C 1 277 ? 63.904 80.612 -34.782 1.00 63.01 277 TYR C CA 1
ATOM 13882 C C . TYR C 1 277 ? 62.528 81.209 -35.062 1.00 61.37 277 TYR C C 1
ATOM 13883 O O . TYR C 1 277 ? 61.520 80.510 -34.982 1.00 59.64 277 TYR C O 1
ATOM 13892 N N . PRO C 1 278 ? 62.444 82.520 -35.396 1.00 61.99 278 PRO C N 1
ATOM 13893 C CA . PRO C 1 278 ? 61.157 83.187 -35.614 1.00 61.23 278 PRO C CA 1
ATOM 13894 C C . PRO C 1 278 ? 60.281 82.619 -36.747 1.00 60.42 278 PRO C C 1
ATOM 13895 O O . PRO C 1 278 ? 59.112 82.953 -36.778 1.00 59.53 278 PRO C O 1
ATOM 13899 N N . GLU C 1 279 ? 60.833 81.774 -37.623 1.00 60.89 279 GLU C N 1
ATOM 13900 C CA . GLU C 1 279 ? 60.074 81.127 -38.730 1.00 60.36 279 GLU C CA 1
ATOM 13901 C C . GLU C 1 279 ? 59.039 80.147 -38.153 1.00 58.32 279 GLU C C 1
ATOM 13902 O O . GLU C 1 279 ? 58.062 79.852 -38.865 1.00 57.32 279 GLU C O 1
ATOM 13908 N N . LEU C 1 280 ? 59.226 79.689 -36.907 1.00 57.55 280 LEU C N 1
ATOM 13909 C CA . LEU C 1 280 ? 58.370 78.672 -36.232 1.00 56.16 280 LEU C CA 1
ATOM 13910 C C . LEU C 1 280 ? 57.033 79.278 -35.777 1.00 54.69 280 LEU C C 1
ATOM 13911 O O . LEU C 1 280 ? 56.152 78.490 -35.384 1.00 53.72 280 LEU C O 1
ATOM 13916 N N . GLY C 1 281 ? 56.883 80.608 -35.818 1.00 54.67 281 GLY C N 1
ATOM 13917 C CA . GLY C 1 281 ? 55.677 81.327 -35.357 1.00 53.65 281 GLY C CA 1
ATOM 13918 C C . GLY C 1 281 ? 54.834 81.839 -36.513 1.00 53.23 281 GLY C C 1
ATOM 13919 O O . GLY C 1 281 ? 55.389 82.045 -37.605 1.00 53.47 281 GLY C O 1
ATOM 13920 N N . CYS C 1 282 ? 53.540 82.061 -36.266 1.00 52.92 282 CYS C N 1
ATOM 13921 C CA . CYS C 1 282 ? 52.519 82.445 -37.280 1.00 53.41 282 CYS C CA 1
ATOM 13922 C C . CYS C 1 282 ? 52.914 83.748 -37.991 1.00 54.85 282 CYS C C 1
ATOM 13923 O O . CYS C 1 282 ? 52.823 83.783 -39.233 1.00 55.31 282 CYS C O 1
ATOM 13926 N N . THR C 1 283 ? 53.332 84.775 -37.242 1.00 55.68 283 THR C N 1
ATOM 13927 C CA . THR C 1 283 ? 53.626 86.138 -37.771 1.00 57.28 283 THR C CA 1
ATOM 13928 C C . THR C 1 283 ? 55.051 86.213 -38.333 1.00 58.88 283 THR C C 1
ATOM 13929 O O . THR C 1 283 ? 55.286 87.080 -39.193 1.00 59.72 283 THR C O 1
ATOM 13933 N N . GLY C 1 284 ? 55.965 85.362 -37.855 1.00 59.79 284 GLY C N 1
ATOM 13934 C CA . GLY C 1 284 ? 57.391 85.383 -38.238 1.00 61.91 284 GLY C CA 1
ATOM 13935 C C . GLY C 1 284 ? 58.185 86.392 -37.422 1.00 63.99 284 GLY C C 1
ATOM 13936 O O . GLY C 1 284 ? 59.333 86.689 -37.806 1.00 65.66 284 GLY C O 1
ATOM 13937 N N . GLY C 1 285 ? 57.596 86.915 -36.341 1.00 64.81 285 GLY C N 1
ATOM 13938 C CA . GLY C 1 285 ? 58.264 87.824 -35.391 1.00 66.50 285 GLY C CA 1
ATOM 13939 C C . GLY C 1 285 ? 58.165 89.287 -35.819 1.00 68.17 285 GLY C C 1
ATOM 13940 O O . GLY C 1 285 ? 57.329 89.639 -36.647 1.00 68.28 285 GLY C O 1
ATOM 13941 N N . PRO C 1 286 ? 59.012 90.188 -35.265 1.00 70.33 286 PRO C N 1
ATOM 13942 C CA . PRO C 1 286 ? 60.104 89.793 -34.372 1.00 70.54 286 PRO C CA 1
ATOM 13943 C C . PRO C 1 286 ? 59.607 89.237 -33.028 1.00 68.39 286 PRO C C 1
ATOM 13944 O O . PRO C 1 286 ? 58.497 89.559 -32.629 1.00 66.96 286 PRO C O 1
ATOM 13948 N N . TYR C 1 287 ? 60.432 88.406 -32.384 1.00 67.50 287 TYR C N 1
ATOM 13949 C CA . TYR C 1 287 ? 60.186 87.814 -31.043 1.00 65.48 287 TYR C CA 1
ATOM 13950 C C . TYR C 1 287 ? 61.398 88.059 -30.143 1.00 66.37 287 TYR C C 1
ATOM 13951 O O . TYR C 1 287 ? 62.536 88.100 -30.646 1.00 67.68 287 TYR C O 1
ATOM 13960 N N . GLU C 1 288 ? 61.141 88.201 -28.843 1.00 65.81 288 GLU C N 1
ATOM 13961 C CA . GLU C 1 288 ? 62.167 88.314 -27.774 1.00 66.52 288 GLU C CA 1
ATOM 13962 C C . GLU C 1 288 ? 61.865 87.238 -26.727 1.00 64.72 288 GLU C C 1
ATOM 13963 O O . GLU C 1 288 ? 60.679 86.867 -26.599 1.00 61.86 288 GLU C O 1
ATOM 13969 N N . VAL C 1 289 ? 62.890 86.747 -26.021 1.00 64.99 289 VAL C N 1
ATOM 13970 C CA . VAL C 1 289 ? 62.707 85.900 -24.805 1.00 63.75 289 VAL C CA 1
ATOM 13971 C C . VAL C 1 289 ? 61.985 86.772 -23.773 1.00 62.91 289 VAL C C 1
ATOM 13972 O O . VAL C 1 289 ? 62.441 87.907 -23.546 1.00 64.12 289 VAL C O 1
ATOM 13976 N N . TRP C 1 290 ? 60.884 86.278 -23.203 1.00 61.29 290 TRP C N 1
ATOM 13977 C CA . TRP C 1 290 ? 59.928 87.106 -22.424 1.00 60.60 290 TRP C CA 1
ATOM 13978 C C . TRP C 1 290 ? 60.559 87.491 -21.080 1.00 61.21 290 TRP C C 1
ATOM 13979 O O . TRP C 1 290 ? 61.111 86.602 -20.402 1.00 61.13 290 TRP C O 1
ATOM 13990 N N . ARG C 1 291 ? 60.494 88.778 -20.732 1.00 61.74 291 ARG C N 1
ATOM 13991 C CA . ARG C 1 291 ? 61.056 89.340 -19.476 1.00 62.68 291 ARG C CA 1
ATOM 13992 C C . ARG C 1 291 ? 59.992 89.320 -18.370 1.00 61.04 291 ARG C C 1
ATOM 13993 O O . ARG C 1 291 ? 60.342 89.662 -17.222 1.00 61.60 291 ARG C O 1
ATOM 14001 N N . GLN C 1 292 ? 58.748 88.944 -18.692 1.00 59.25 292 GLN C N 1
ATOM 14002 C CA . GLN C 1 292 ? 57.598 89.002 -17.746 1.00 57.79 292 GLN C CA 1
ATOM 14003 C C . GLN C 1 292 ? 56.877 87.648 -17.714 1.00 55.37 292 GLN C C 1
ATOM 14004 O O . GLN C 1 292 ? 57.304 86.732 -18.445 1.00 55.24 292 GLN C O 1
ATOM 14010 N N . TRP C 1 293 ? 55.848 87.534 -16.863 1.00 53.07 293 TRP C N 1
ATOM 14011 C CA . TRP C 1 293 ? 55.141 86.270 -16.518 1.00 51.37 293 TRP C CA 1
ATOM 14012 C C . TRP C 1 293 ? 53.741 86.249 -17.141 1.00 50.67 293 TRP C C 1
ATOM 14013 O O . TRP C 1 293 ? 53.270 87.316 -17.594 1.00 50.91 293 TRP C O 1
ATOM 14024 N N . GLY C 1 294 ? 53.104 85.073 -17.129 1.00 49.82 294 GLY C N 1
ATOM 14025 C CA . GLY C 1 294 ? 51.730 84.847 -17.612 1.00 48.41 294 GLY C CA 1
ATOM 14026 C C . GLY C 1 294 ? 51.704 83.967 -18.849 1.00 48.47 294 GLY C C 1
ATOM 14027 O O . GLY C 1 294 ? 52.499 83.009 -18.917 1.00 48.68 294 GLY C O 1
ATOM 14028 N N . VAL C 1 295 ? 50.827 84.300 -19.800 1.00 48.04 295 VAL C N 1
ATOM 14029 C CA . VAL C 1 295 ? 50.483 83.467 -20.989 1.00 47.91 295 VAL C CA 1
ATOM 14030 C C . VAL C 1 295 ? 50.740 84.296 -22.253 1.00 48.42 295 VAL C C 1
ATOM 14031 O O . VAL C 1 295 ? 50.127 85.370 -22.383 1.00 48.13 295 VAL C O 1
ATOM 14035 N N . ALA C 1 296 ? 51.617 83.808 -23.138 1.00 49.37 296 ALA C N 1
ATOM 14036 C CA . ALA C 1 296 ? 52.005 84.461 -24.411 1.00 50.46 296 ALA C CA 1
ATOM 14037 C C . ALA C 1 296 ? 51.082 83.988 -25.541 1.00 50.51 296 ALA C C 1
ATOM 14038 O O . ALA C 1 296 ? 50.891 82.760 -25.678 1.00 51.16 296 ALA C O 1
ATOM 14040 N N . ASP C 1 297 ? 50.547 84.934 -26.321 1.00 50.61 297 ASP C N 1
ATOM 14041 C CA . ASP C 1 297 ? 49.684 84.679 -27.507 1.00 50.56 297 ASP C CA 1
ATOM 14042 C C . ASP C 1 297 ? 50.529 84.128 -28.665 1.00 50.99 297 ASP C C 1
ATOM 14043 O O . ASP C 1 297 ? 49.985 83.335 -29.464 1.00 51.16 297 ASP C O 1
ATOM 14048 N N . ASP C 1 298 ? 51.797 84.540 -28.760 1.00 51.33 298 ASP C N 1
ATOM 14049 C CA . ASP C 1 298 ? 52.739 84.113 -29.829 1.00 52.05 298 ASP C CA 1
ATOM 14050 C C . ASP C 1 298 ? 53.236 82.696 -29.506 1.00 51.84 298 ASP C C 1
ATOM 14051 O O . ASP C 1 298 ? 54.067 82.548 -28.584 1.00 52.25 298 ASP C O 1
ATOM 14056 N N . VAL C 1 299 ? 52.723 81.701 -30.240 1.00 50.76 299 VAL C N 1
ATOM 14057 C CA . VAL C 1 299 ? 52.977 80.243 -30.030 1.00 50.34 299 VAL C CA 1
ATOM 14058 C C . VAL C 1 299 ? 53.462 79.624 -31.350 1.00 50.29 299 VAL C C 1
ATOM 14059 O O . VAL C 1 299 ? 53.455 80.339 -32.375 1.00 49.95 299 VAL C O 1
ATOM 14063 N N . LEU C 1 300 ? 53.849 78.342 -31.320 1.00 50.01 300 LEU C N 1
ATOM 14064 C CA . LEU C 1 300 ? 54.309 77.564 -32.506 1.00 50.41 300 LEU C CA 1
ATOM 14065 C C . LEU C 1 300 ? 53.183 77.500 -33.539 1.00 49.68 300 LEU C C 1
ATOM 14066 O O . LEU C 1 300 ? 52.042 77.221 -33.144 1.00 49.18 300 LEU C O 1
ATOM 14071 N N . CYS C 1 301 ? 53.512 77.723 -34.813 1.00 50.07 301 CYS C N 1
ATOM 14072 C CA . CYS C 1 301 ? 52.572 77.673 -35.963 1.00 50.02 301 CYS C CA 1
ATOM 14073 C C . CYS C 1 301 ? 52.264 76.209 -36.310 1.00 49.63 301 CYS C C 1
ATOM 14074 O O . CYS C 1 301 ? 53.165 75.521 -36.809 1.00 50.33 301 CYS C O 1
ATOM 14077 N N . ALA C 1 302 ? 51.034 75.757 -36.051 1.00 48.95 302 ALA C N 1
ATOM 14078 C CA . ALA C 1 302 ? 50.566 74.372 -36.303 1.00 48.95 302 ALA C CA 1
ATOM 14079 C C . ALA C 1 302 ? 50.491 74.093 -37.810 1.00 49.09 302 ALA C C 1
ATOM 14080 O O . ALA C 1 302 ? 50.578 72.909 -38.191 1.00 49.51 302 ALA C O 1
ATOM 14082 N N . GLY C 1 303 ? 50.341 75.136 -38.635 1.00 48.92 303 GLY C N 1
ATOM 14083 C CA . GLY C 1 303 ? 50.242 75.020 -40.104 1.00 49.55 303 GLY C CA 1
ATOM 14084 C C . GLY C 1 303 ? 51.598 75.018 -40.798 1.00 50.12 303 GLY C C 1
ATOM 14085 O O . GLY C 1 303 ? 51.611 75.029 -42.041 1.00 49.92 303 GLY C O 1
ATOM 14086 N N . ASN C 1 304 ? 52.695 75.007 -40.032 1.00 51.07 304 ASN C N 1
ATOM 14087 C CA . ASN C 1 304 ? 54.093 75.113 -40.531 1.00 52.40 304 ASN C CA 1
ATOM 14088 C C . ASN C 1 304 ? 54.765 73.741 -40.394 1.00 53.51 304 ASN C C 1
ATOM 14089 O O . ASN C 1 304 ? 55.019 73.325 -39.252 1.00 53.20 304 ASN C O 1
ATOM 14094 N N . ASP C 1 305 ? 55.032 73.063 -41.517 1.00 54.96 305 ASP C N 1
ATOM 14095 C CA . ASP C 1 305 ? 55.666 71.715 -41.556 1.00 56.77 305 ASP C CA 1
ATOM 14096 C C . ASP C 1 305 ? 56.991 71.734 -40.780 1.00 58.02 305 ASP C C 1
ATOM 14097 O O . ASP C 1 305 ? 57.289 70.724 -40.116 1.00 58.47 305 ASP C O 1
ATOM 14102 N N . GLN C 1 306 ? 57.745 72.837 -40.851 1.00 59.39 306 GLN C N 1
ATOM 14103 C CA . GLN C 1 306 ? 59.031 73.022 -40.121 1.00 61.67 306 GLN C CA 1
ATOM 14104 C C . GLN C 1 306 ? 58.820 72.818 -38.615 1.00 60.46 306 GLN C C 1
ATOM 14105 O O . GLN C 1 306 ? 59.718 72.242 -37.970 1.00 61.47 306 GLN C O 1
ATOM 14111 N N . VAL C 1 307 ? 57.694 73.297 -38.073 1.00 58.06 307 VAL C N 1
ATOM 14112 C CA . VAL C 1 307 ? 57.362 73.200 -36.619 1.00 56.82 307 VAL C CA 1
ATOM 14113 C C . VAL C 1 307 ? 57.281 71.721 -36.226 1.00 56.81 307 VAL C C 1
ATOM 14114 O O . VAL C 1 307 ? 57.860 71.365 -35.190 1.00 57.22 307 VAL C O 1
ATOM 14118 N N . LEU C 1 308 ? 56.610 70.893 -37.029 1.00 56.83 308 LEU C N 1
ATOM 14119 C CA . LEU C 1 308 ? 56.453 69.439 -36.755 1.00 57.71 308 LEU C CA 1
ATOM 14120 C C . LEU C 1 308 ? 57.830 68.762 -36.785 1.00 59.44 308 LEU C C 1
ATOM 14121 O O . LEU C 1 308 ? 58.126 68.006 -35.841 1.00 60.23 308 LEU C O 1
ATOM 14126 N N . LYS C 1 309 ? 58.643 69.043 -37.809 1.00 60.32 309 LYS C N 1
ATOM 14127 C CA . LYS C 1 309 ? 60.026 68.507 -37.960 1.00 62.08 309 LYS C CA 1
ATOM 14128 C C . LYS C 1 309 ? 60.878 68.982 -36.772 1.00 61.99 309 LYS C C 1
ATOM 14129 O O . LYS C 1 309 ? 61.617 68.151 -36.205 1.00 62.74 309 LYS C O 1
ATOM 14135 N N . PHE C 1 310 ? 60.769 70.263 -36.406 1.00 60.83 310 PHE C N 1
ATOM 14136 C CA . PHE C 1 310 ? 61.471 70.877 -35.246 1.00 61.18 310 PHE C CA 1
ATOM 14137 C C . PHE C 1 310 ? 61.179 70.062 -33.979 1.00 60.76 310 PHE C C 1
ATOM 14138 O O . PHE C 1 310 ? 62.132 69.718 -33.264 1.00 61.77 310 PHE C O 1
ATOM 14146 N N . LEU C 1 311 ? 59.905 69.748 -33.722 1.00 59.79 311 LEU C N 1
ATOM 14147 C CA . LEU C 1 311 ? 59.465 68.996 -32.514 1.00 59.88 311 LEU C CA 1
ATOM 14148 C C . LEU C 1 311 ? 59.991 67.555 -32.583 1.00 60.97 311 LEU C C 1
ATOM 14149 O O . LEU C 1 311 ? 60.414 67.039 -31.535 1.00 61.79 311 LEU C O 1
ATOM 14154 N N . GLU C 1 312 ? 59.978 66.934 -33.766 1.00 61.39 312 GLU C N 1
ATOM 14155 C CA . GLU C 1 312 ? 60.478 65.547 -33.982 1.00 63.06 312 GLU C CA 1
ATOM 14156 C C . GLU C 1 312 ? 61.973 65.477 -33.643 1.00 64.26 312 GLU C C 1
ATOM 14157 O O . GLU C 1 312 ? 62.374 64.509 -32.969 1.00 65.01 312 GLU C O 1
ATOM 14163 N N . ASP C 1 313 ? 62.752 66.473 -34.081 1.00 64.32 313 ASP C N 1
ATOM 14164 C CA . ASP C 1 313 ? 64.229 66.545 -33.901 1.00 65.55 313 ASP C CA 1
ATOM 14165 C C . ASP C 1 313 ? 64.574 66.756 -32.421 1.00 65.77 313 ASP C C 1
ATOM 14166 O O . ASP C 1 313 ? 65.465 66.043 -31.917 1.00 67.38 313 ASP C O 1
ATOM 14171 N N . VAL C 1 314 ? 63.904 67.704 -31.757 1.00 64.54 314 VAL C N 1
ATOM 14172 C CA . VAL C 1 314 ? 64.164 68.079 -30.333 1.00 64.23 314 VAL C CA 1
ATOM 14173 C C . VAL C 1 314 ? 63.841 66.875 -29.440 1.00 64.58 314 VAL C C 1
ATOM 14174 O O . VAL C 1 314 ? 64.665 66.557 -28.562 1.00 66.30 314 VAL C O 1
ATOM 14178 N N . TYR C 1 315 ? 62.699 66.220 -29.675 1.00 63.57 315 TYR C N 1
ATOM 14179 C CA . TYR C 1 315 ? 62.202 65.071 -28.872 1.00 64.35 315 TYR C CA 1
ATOM 14180 C C . TYR C 1 315 ? 63.021 63.811 -29.181 1.00 66.39 315 TYR C C 1
ATOM 14181 O O . TYR C 1 315 ? 63.186 62.984 -28.264 1.00 67.27 315 TYR C O 1
ATOM 14190 N N . GLY C 1 316 ? 63.515 63.672 -30.416 1.00 67.19 316 GLY C N 1
ATOM 14191 C CA . GLY C 1 316 ? 64.468 62.614 -30.806 1.00 69.38 316 GLY C CA 1
ATOM 14192 C C . GLY C 1 316 ? 65.696 62.629 -29.910 1.00 71.32 316 GLY C C 1
ATOM 14193 O O . GLY C 1 316 ? 66.032 61.567 -29.352 1.00 72.58 316 GLY C O 1
ATOM 14194 N N . GLU C 1 317 ? 66.324 63.802 -29.761 1.00 71.84 317 GLU C N 1
ATOM 14195 C CA . GLU C 1 317 ? 67.503 64.037 -28.881 1.00 73.87 317 GLU C CA 1
ATOM 14196 C C . GLU C 1 317 ? 67.105 63.867 -27.411 1.00 73.49 317 GLU C C 1
ATOM 14197 O O . GLU C 1 317 ? 67.890 63.261 -26.658 1.00 75.69 317 GLU C O 1
ATOM 14203 N N . LEU C 1 318 ? 65.939 64.391 -27.023 1.00 71.20 318 LEU C N 1
ATOM 14204 C CA . LEU C 1 318 ? 65.444 64.380 -25.620 1.00 70.60 318 LEU C CA 1
ATOM 14205 C C . LEU C 1 318 ? 65.453 62.944 -25.079 1.00 71.56 318 LEU C C 1
ATOM 14206 O O . LEU C 1 318 ? 66.086 62.721 -24.034 1.00 72.51 318 LEU C O 1
ATOM 14211 N N . ILE C 1 319 ? 64.797 62.009 -25.774 1.00 71.47 319 ILE C N 1
ATOM 14212 C CA . ILE C 1 319 ? 64.507 60.633 -25.262 1.00 73.10 319 ILE C CA 1
ATOM 14213 C C . ILE C 1 319 ? 65.781 59.777 -25.240 1.00 75.90 319 ILE C C 1
ATOM 14214 O O . ILE C 1 319 ? 65.715 58.676 -24.665 1.00 77.19 319 ILE C O 1
ATOM 14219 N N . GLU C 1 320 ? 66.874 60.233 -25.863 1.00 76.93 320 GLU C N 1
ATOM 14220 C CA . GLU C 1 320 ? 68.201 59.558 -25.817 1.00 80.01 320 GLU C CA 1
ATOM 14221 C C . GLU C 1 320 ? 68.930 59.949 -24.524 1.00 80.18 320 GLU C C 1
ATOM 14222 O O . GLU C 1 320 ? 69.790 59.167 -24.078 1.00 81.96 320 GLU C O 1
ATOM 14228 N N . ILE C 1 321 ? 68.587 61.106 -23.948 1.00 78.08 321 ILE C N 1
ATOM 14229 C CA . ILE C 1 321 ? 69.113 61.597 -22.639 1.00 78.28 321 ILE C CA 1
ATOM 14230 C C . ILE C 1 321 ? 68.260 61.000 -21.512 1.00 77.38 321 ILE C C 1
ATOM 14231 O O . ILE C 1 321 ? 68.848 60.480 -20.542 1.00 78.84 321 ILE C O 1
ATOM 14236 N N . PHE C 1 322 ? 66.930 61.072 -21.643 1.00 74.93 322 PHE C N 1
ATOM 14237 C CA . PHE C 1 322 ? 65.938 60.664 -20.612 1.00 74.31 322 PHE C CA 1
ATOM 14238 C C . PHE C 1 322 ? 65.325 59.316 -20.993 1.00 74.79 322 PHE C C 1
ATOM 14239 O O . PHE C 1 322 ? 64.567 59.233 -21.958 1.00 73.50 322 PHE C O 1
ATOM 14247 N N . PRO C 1 323 ? 65.643 58.217 -20.266 1.00 76.50 323 PRO C N 1
ATOM 14248 C CA . PRO C 1 323 ? 65.022 56.915 -20.521 1.00 77.23 323 PRO C CA 1
ATOM 14249 C C . PRO C 1 323 ? 63.571 56.738 -20.038 1.00 75.98 323 PRO C C 1
ATOM 14250 O O . PRO C 1 323 ? 63.016 55.695 -20.325 1.00 77.18 323 PRO C O 1
ATOM 14254 N N . SER C 1 324 ? 62.992 57.717 -19.331 1.00 74.18 324 SER C N 1
ATOM 14255 C CA . SER C 1 324 ? 61.602 57.650 -18.802 1.00 73.03 324 SER C CA 1
ATOM 14256 C C . SER C 1 324 ? 60.652 57.156 -19.899 1.00 72.30 324 SER C C 1
ATOM 14257 O O . SER C 1 324 ? 60.644 57.770 -20.983 1.00 71.27 324 SER C O 1
ATOM 14260 N N . GLU C 1 325 ? 59.887 56.094 -19.622 1.00 73.16 325 GLU C N 1
ATOM 14261 C CA . GLU C 1 325 ? 58.850 55.539 -20.536 1.00 72.71 325 GLU C CA 1
ATOM 14262 C C . GLU C 1 325 ? 57.815 56.629 -20.852 1.00 69.64 325 GLU C C 1
ATOM 14263 O O . GLU C 1 325 ? 57.308 56.642 -21.991 1.00 68.64 325 GLU C O 1
ATOM 14269 N N . TYR C 1 326 ? 57.512 57.503 -19.884 1.00 68.06 326 TYR C N 1
ATOM 14270 C CA . TYR C 1 326 ? 56.575 58.648 -20.040 1.00 65.35 326 TYR C CA 1
ATOM 14271 C C . TYR C 1 326 ? 57.377 59.934 -20.272 1.00 63.63 326 TYR C C 1
ATOM 14272 O O . TYR C 1 326 ? 58.324 60.203 -19.515 1.00 64.10 326 TYR C O 1
ATOM 14281 N N . ILE C 1 327 ? 57.012 60.677 -21.322 1.00 62.11 327 ILE C N 1
ATOM 14282 C CA . ILE C 1 327 ? 57.568 62.017 -21.683 1.00 61.00 327 ILE C CA 1
ATOM 14283 C C . ILE C 1 327 ? 56.419 63.034 -21.640 1.00 58.75 327 ILE C C 1
ATOM 14284 O O . ILE C 1 327 ? 55.348 62.737 -22.202 1.00 57.33 327 ILE C O 1
ATOM 14289 N N . HIS C 1 328 ? 56.638 64.190 -21.005 1.00 58.00 328 HIS C N 1
ATOM 14290 C CA . HIS C 1 328 ? 55.633 65.276 -20.845 1.00 56.29 328 HIS C CA 1
ATOM 14291 C C . HIS C 1 328 ? 55.753 66.255 -22.021 1.00 55.24 328 HIS C C 1
ATOM 14292 O O . HIS C 1 328 ? 56.826 66.865 -22.164 1.00 55.40 328 HIS C O 1
ATOM 14299 N N . VAL C 1 329 ? 54.698 66.390 -22.833 1.00 54.41 329 VAL C N 1
ATOM 14300 C CA . VAL C 1 329 ? 54.695 67.231 -24.070 1.00 53.76 329 VAL C CA 1
ATOM 14301 C C . VAL C 1 329 ? 54.065 68.598 -23.771 1.00 52.65 329 VAL C C 1
ATOM 14302 O O . VAL C 1 329 ? 54.125 69.467 -24.658 1.00 52.67 329 VAL C O 1
ATOM 14306 N N . GLY C 1 330 ? 53.485 68.780 -22.580 1.00 52.24 330 GLY C N 1
ATOM 14307 C CA . GLY C 1 330 ? 52.897 70.059 -22.129 1.00 51.10 330 GLY C CA 1
ATOM 14308 C C . GLY C 1 330 ? 51.443 70.199 -22.553 1.00 49.72 330 GLY C C 1
ATOM 14309 O O . GLY C 1 330 ? 50.628 69.356 -22.137 1.00 49.61 330 GLY C O 1
ATOM 14310 N N . GLY C 1 331 ? 51.124 71.241 -23.329 1.00 49.03 331 GLY C N 1
ATOM 14311 C CA . GLY C 1 331 ? 49.788 71.466 -23.918 1.00 48.71 331 GLY C CA 1
ATOM 14312 C C . GLY C 1 331 ? 48.977 72.527 -23.187 1.00 48.12 331 GLY C C 1
ATOM 14313 O O . GLY C 1 331 ? 47.880 72.849 -23.675 1.00 47.12 331 GLY C O 1
ATOM 14314 N N . ASP C 1 332 ? 49.483 73.060 -22.069 1.00 48.58 332 ASP C N 1
ATOM 14315 C CA . ASP C 1 332 ? 48.757 74.046 -21.223 1.00 48.42 332 ASP C CA 1
ATOM 14316 C C . ASP C 1 332 ? 48.746 75.417 -21.908 1.00 48.01 332 ASP C C 1
ATOM 14317 O O . ASP C 1 332 ? 49.713 75.725 -22.635 1.00 47.78 332 ASP C O 1
ATOM 14322 N N . GLU C 1 333 ? 47.679 76.189 -21.678 1.00 47.84 333 GLU C N 1
ATOM 14323 C CA . GLU C 1 333 ? 47.594 77.656 -21.923 1.00 48.48 333 GLU C CA 1
ATOM 14324 C C . GLU C 1 333 ? 48.218 78.021 -23.275 1.00 48.72 333 GLU C C 1
ATOM 14325 O O . GLU C 1 333 ? 49.155 78.846 -23.295 1.00 48.56 333 GLU C O 1
ATOM 14331 N N . CYS C 1 334 ? 47.726 77.416 -24.357 1.00 49.02 334 CYS C N 1
ATOM 14332 C CA . CYS C 1 334 ? 48.051 77.794 -25.755 1.00 49.07 334 CYS C CA 1
ATOM 14333 C C . CYS C 1 334 ? 46.879 78.596 -26.314 1.00 48.74 334 CYS C C 1
ATOM 14334 O O . CYS C 1 334 ? 45.877 78.017 -26.727 1.00 48.86 334 CYS C O 1
ATOM 14337 N N . PRO C 1 335 ? 46.939 79.948 -26.303 1.00 48.53 335 PRO C N 1
ATOM 14338 C CA . PRO C 1 335 ? 45.864 80.762 -26.865 1.00 48.11 335 PRO C CA 1
ATOM 14339 C C . PRO C 1 335 ? 45.771 80.504 -28.376 1.00 48.35 335 PRO C C 1
ATOM 14340 O O . PRO C 1 335 ? 46.799 80.277 -28.998 1.00 49.00 335 PRO C O 1
ATOM 14344 N N . LYS C 1 336 ? 44.551 80.536 -28.917 1.00 47.98 336 LYS C N 1
ATOM 14345 C CA . LYS C 1 336 ? 44.236 80.123 -30.309 1.00 48.43 336 LYS C CA 1
ATOM 14346 C C . LYS C 1 336 ? 44.095 81.362 -31.197 1.00 48.97 336 LYS C C 1
ATOM 14347 O O . LYS C 1 336 ? 43.654 81.214 -32.351 1.00 50.84 336 LYS C O 1
ATOM 14353 N N . VAL C 1 337 ? 44.497 82.525 -30.685 1.00 48.59 337 VAL C N 1
ATOM 14354 C CA . VAL C 1 337 ? 44.210 83.860 -31.285 1.00 49.56 337 VAL C CA 1
ATOM 14355 C C . VAL C 1 337 ? 45.097 84.064 -32.521 1.00 50.11 337 VAL C C 1
ATOM 14356 O O . VAL C 1 337 ? 44.597 84.644 -33.505 1.00 51.04 337 VAL C O 1
ATOM 14360 N N . ARG C 1 338 ? 46.355 83.612 -32.478 1.00 50.03 338 ARG C N 1
ATOM 14361 C CA . ARG C 1 338 ? 47.293 83.675 -33.631 1.00 50.42 338 ARG C CA 1
ATOM 14362 C C . ARG C 1 338 ? 46.861 82.681 -34.717 1.00 49.56 338 ARG C C 1
ATOM 14363 O O . ARG C 1 338 ? 46.978 83.044 -35.902 1.00 50.43 338 ARG C O 1
ATOM 14371 N N . TRP C 1 339 ? 46.384 81.487 -34.339 1.00 48.21 339 TRP C N 1
ATOM 14372 C CA . TRP C 1 339 ? 45.930 80.432 -35.292 1.00 47.85 339 TRP C CA 1
ATOM 14373 C C . TRP C 1 339 ? 44.680 80.905 -36.040 1.00 48.77 339 TRP C C 1
ATOM 14374 O O . TRP C 1 339 ? 44.554 80.572 -37.232 1.00 49.20 339 TRP C O 1
ATOM 14385 N N . GLU C 1 340 ? 43.792 81.641 -35.364 1.00 50.13 340 GLU C N 1
ATOM 14386 C CA . GLU C 1 340 ? 42.533 82.182 -35.947 1.00 51.56 340 GLU C CA 1
ATOM 14387 C C . GLU C 1 340 ? 42.850 83.028 -37.189 1.00 51.83 340 GLU C C 1
ATOM 14388 O O . GLU C 1 340 ? 42.042 82.987 -38.135 1.00 51.48 340 GLU C O 1
ATOM 14394 N N . LYS C 1 341 ? 43.981 83.747 -37.187 1.00 52.43 341 LYS C N 1
ATOM 14395 C CA . LYS C 1 341 ? 44.334 84.781 -38.201 1.00 53.52 341 LYS C CA 1
ATOM 14396 C C . LYS C 1 341 ? 45.467 84.307 -39.123 1.00 52.67 341 LYS C C 1
ATOM 14397 O O . LYS C 1 341 ? 45.773 85.041 -40.078 1.00 54.03 341 LYS C O 1
ATOM 14403 N N . CYS C 1 342 ? 46.054 83.135 -38.861 1.00 51.01 342 CYS C N 1
ATOM 14404 C CA . CYS C 1 342 ? 47.233 82.576 -39.580 1.00 50.17 342 CYS C CA 1
ATOM 14405 C C . CYS C 1 342 ? 46.756 81.816 -40.819 1.00 50.28 342 CYS C C 1
ATOM 14406 O O . CYS C 1 342 ? 46.012 80.846 -40.692 1.00 49.77 342 CYS C O 1
ATOM 14409 N N . PRO C 1 343 ? 47.127 82.239 -42.052 1.00 50.82 343 PRO C N 1
ATOM 14410 C CA . PRO C 1 343 ? 46.732 81.521 -43.268 1.00 50.66 343 PRO C CA 1
ATOM 14411 C C . PRO C 1 343 ? 47.193 80.054 -43.307 1.00 49.97 343 PRO C C 1
ATOM 14412 O O . PRO C 1 343 ? 46.462 79.230 -43.821 1.00 49.50 343 PRO C O 1
ATOM 14416 N N . LYS C 1 344 ? 48.388 79.770 -42.777 1.00 49.64 344 LYS C N 1
ATOM 14417 C CA . LYS C 1 344 ? 48.983 78.406 -42.727 1.00 49.07 344 LYS C CA 1
ATOM 14418 C C . LYS C 1 344 ? 48.137 77.516 -41.806 1.00 48.08 344 LYS C C 1
ATOM 14419 O O . LYS C 1 344 ? 47.770 76.406 -42.231 1.00 47.38 344 LYS C O 1
ATOM 14425 N N . CYS C 1 345 ? 47.843 77.988 -40.590 1.00 47.63 345 CYS C N 1
ATOM 14426 C CA . CYS C 1 345 ? 47.040 77.261 -39.571 1.00 46.98 345 CYS C CA 1
ATOM 14427 C C . CYS C 1 345 ? 45.614 77.042 -40.096 1.00 47.04 345 CYS C C 1
ATOM 14428 O O . CYS C 1 345 ? 45.065 75.951 -39.847 1.00 47.67 345 CYS C O 1
ATOM 14431 N N . GLN C 1 346 ? 45.044 78.020 -40.810 1.00 46.82 346 GLN C N 1
ATOM 14432 C CA . GLN C 1 346 ? 43.674 77.924 -41.387 1.00 46.93 346 GLN C CA 1
ATOM 14433 C C . GLN C 1 346 ? 43.684 76.954 -42.577 1.00 47.12 346 GLN C C 1
ATOM 14434 O O . GLN C 1 346 ? 42.678 76.242 -42.749 1.00 47.84 346 GLN C O 1
ATOM 14440 N N . ALA C 1 347 ? 44.772 76.920 -43.357 1.00 47.18 347 ALA C N 1
ATOM 14441 C CA . ALA C 1 347 ? 44.962 76.002 -44.509 1.00 47.55 347 ALA C CA 1
ATOM 14442 C C . ALA C 1 347 ? 44.979 74.547 -44.018 1.00 47.22 347 ALA C C 1
ATOM 14443 O O . ALA C 1 347 ? 44.324 73.700 -44.659 1.00 47.25 347 ALA C O 1
ATOM 14445 N N . ARG C 1 348 ? 45.699 74.280 -42.924 1.00 46.93 348 ARG C N 1
ATOM 14446 C CA . ARG C 1 348 ? 45.742 72.966 -42.227 1.00 47.12 348 ARG C CA 1
ATOM 14447 C C . ARG C 1 348 ? 44.323 72.570 -41.793 1.00 46.89 348 ARG C C 1
ATOM 14448 O O . ARG C 1 348 ? 43.902 71.445 -42.118 1.00 47.81 348 ARG C O 1
ATOM 14456 N N . ILE C 1 349 ? 43.623 73.464 -41.085 1.00 45.88 349 ILE C N 1
ATOM 14457 C CA . ILE C 1 349 ? 42.232 73.259 -40.573 1.00 45.31 349 ILE C CA 1
ATOM 14458 C C . ILE C 1 349 ? 41.316 72.835 -41.730 1.00 45.73 349 ILE C C 1
ATOM 14459 O O . ILE C 1 349 ? 40.595 71.824 -41.584 1.00 45.64 349 ILE C O 1
ATOM 14464 N N . LYS C 1 350 ? 41.337 73.592 -42.828 1.00 46.05 350 LYS C N 1
ATOM 14465 C CA . LYS C 1 350 ? 40.448 73.392 -44.002 1.00 47.14 350 LYS C CA 1
ATOM 14466 C C . LYS C 1 350 ? 40.770 72.046 -44.673 1.00 46.67 350 LYS C C 1
ATOM 14467 O O . LYS C 1 350 ? 39.824 71.289 -44.952 1.00 46.56 350 LYS C O 1
ATOM 14473 N N . ALA C 1 351 ? 42.054 71.743 -44.886 1.00 46.24 351 ALA C N 1
ATOM 14474 C CA . ALA C 1 351 ? 42.540 70.523 -45.579 1.00 46.59 351 ALA C CA 1
ATOM 14475 C C . ALA C 1 351 ? 42.222 69.260 -44.761 1.00 46.42 351 ALA C C 1
ATOM 14476 O O . ALA C 1 351 ? 41.962 68.210 -45.382 1.00 46.43 351 ALA C O 1
ATOM 14478 N N . LEU C 1 352 ? 42.241 69.350 -43.425 1.00 46.10 352 LEU C N 1
ATOM 14479 C CA . LEU C 1 352 ? 41.862 68.237 -42.506 1.00 46.35 352 LEU C CA 1
ATOM 14480 C C . LEU C 1 352 ? 40.338 68.165 -42.353 1.00 46.37 352 LEU C C 1
ATOM 14481 O O . LEU C 1 352 ? 39.865 67.179 -41.760 1.00 46.12 352 LEU C O 1
ATOM 14486 N N . GLY C 1 353 ? 39.608 69.177 -42.835 1.00 46.74 353 GLY C N 1
ATOM 14487 C CA . GLY C 1 353 ? 38.145 69.293 -42.682 1.00 47.83 353 GLY C CA 1
ATOM 14488 C C . GLY C 1 353 ? 37.738 69.391 -41.219 1.00 48.27 353 GLY C C 1
ATOM 14489 O O . GLY C 1 353 ? 36.703 68.800 -40.859 1.00 48.49 353 GLY C O 1
ATOM 14490 N N . LEU C 1 354 ? 38.523 70.103 -40.401 1.00 48.41 354 LEU C N 1
ATOM 14491 C CA . LEU C 1 354 ? 38.206 70.362 -38.970 1.00 48.86 354 LEU C CA 1
ATOM 14492 C C . LEU C 1 354 ? 37.024 71.334 -38.902 1.00 49.52 354 LEU C C 1
ATOM 14493 O O . LEU C 1 354 ? 37.004 72.297 -39.700 1.00 49.82 354 LEU C O 1
ATOM 14498 N N . LYS C 1 355 ? 36.080 71.085 -37.991 1.00 50.36 355 LYS C N 1
ATOM 14499 C CA . LYS C 1 355 ? 34.799 71.834 -37.894 1.00 51.36 355 LYS C CA 1
ATOM 14500 C C . LYS C 1 355 ? 34.577 72.312 -36.457 1.00 50.54 355 LYS C C 1
ATOM 14501 O O . LYS C 1 355 ? 35.151 71.706 -35.534 1.00 49.95 355 LYS C O 1
ATOM 14507 N N . SER C 1 356 ? 33.789 73.379 -36.296 1.00 50.61 356 SER C N 1
ATOM 14508 C CA . SER C 1 356 ? 33.212 73.826 -35.002 1.00 50.77 356 SER C CA 1
ATOM 14509 C C . SER C 1 356 ? 31.946 73.012 -34.717 1.00 51.07 356 SER C C 1
ATOM 14510 O O . SER C 1 356 ? 31.105 72.883 -35.629 1.00 50.67 356 SER C O 1
ATOM 14513 N N . ASP C 1 357 ? 31.834 72.481 -33.498 1.00 51.17 357 ASP C N 1
ATOM 14514 C CA . ASP C 1 357 ? 30.595 71.865 -32.955 1.00 52.39 357 ASP C CA 1
ATOM 14515 C C . ASP C 1 357 ? 30.589 72.073 -31.435 1.00 51.36 357 ASP C C 1
ATOM 14516 O O . ASP C 1 357 ? 31.428 72.848 -30.941 1.00 50.40 357 ASP C O 1
ATOM 14521 N N . LYS C 1 358 ? 29.692 71.382 -30.732 1.00 52.35 358 LYS C N 1
ATOM 14522 C CA . LYS C 1 358 ? 29.426 71.537 -29.276 1.00 52.97 358 LYS C CA 1
ATOM 14523 C C . LYS C 1 358 ? 30.650 71.112 -28.450 1.00 51.60 358 LYS C C 1
ATOM 14524 O O . LYS C 1 358 ? 30.790 71.622 -27.326 1.00 50.85 358 LYS C O 1
ATOM 14530 N N . ASN C 1 359 ? 31.503 70.231 -28.984 1.00 51.57 359 ASN C N 1
ATOM 14531 C CA . ASN C 1 359 ? 32.629 69.595 -28.245 1.00 50.93 359 ASN C CA 1
ATOM 14532 C C . ASN C 1 359 ? 33.944 70.351 -28.479 1.00 49.53 359 ASN C C 1
ATOM 14533 O O . ASN C 1 359 ? 34.816 70.270 -27.597 1.00 49.60 359 ASN C O 1
ATOM 14538 N N . HIS C 1 360 ? 34.101 71.040 -29.615 1.00 49.15 360 HIS C N 1
ATOM 14539 C CA . HIS C 1 360 ? 35.389 71.661 -30.030 1.00 48.55 360 HIS C CA 1
ATOM 14540 C C . HIS C 1 360 ? 35.175 72.779 -31.059 1.00 47.18 360 HIS C C 1
ATOM 14541 O O . HIS C 1 360 ? 34.286 72.637 -31.919 1.00 48.12 360 HIS C O 1
ATOM 14548 N N . SER C 1 361 ? 35.991 73.833 -30.981 1.00 45.11 361 SER C N 1
ATOM 14549 C CA . SER C 1 361 ? 36.262 74.781 -32.093 1.00 44.59 361 SER C CA 1
ATOM 14550 C C . SER C 1 361 ? 37.254 74.136 -33.069 1.00 44.90 361 SER C C 1
ATOM 14551 O O . SER C 1 361 ? 37.832 73.082 -32.725 1.00 43.94 361 SER C O 1
ATOM 14554 N N . LYS C 1 362 ? 37.453 74.768 -34.229 1.00 45.23 362 LYS C N 1
ATOM 14555 C CA . LYS C 1 362 ? 38.398 74.323 -35.287 1.00 45.62 362 LYS C CA 1
ATOM 14556 C C . LYS C 1 362 ? 39.834 74.400 -34.749 1.00 45.17 362 LYS C C 1
ATOM 14557 O O . LYS C 1 362 ? 40.619 73.475 -35.042 1.00 44.89 362 LYS C O 1
ATOM 14563 N N . GLU C 1 363 ? 40.154 75.436 -33.964 1.00 44.82 363 GLU C N 1
ATOM 14564 C CA . GLU C 1 363 ? 41.523 75.693 -33.433 1.00 44.89 363 GLU C CA 1
ATOM 14565 C C . GLU C 1 363 ? 41.847 74.679 -32.327 1.00 44.90 363 GLU C C 1
ATOM 14566 O O . GLU C 1 363 ? 43.032 74.318 -32.191 1.00 44.23 363 GLU C O 1
ATOM 14572 N N . GLU C 1 364 ? 40.835 74.243 -31.570 1.00 45.37 364 GLU C N 1
ATOM 14573 C CA . GLU C 1 364 ? 40.965 73.191 -30.522 1.00 46.04 364 GLU C CA 1
ATOM 14574 C C . GLU C 1 364 ? 41.257 71.844 -31.201 1.00 46.23 364 GLU C C 1
ATOM 14575 O O . GLU C 1 364 ? 42.125 71.107 -30.694 1.00 45.63 364 GLU C O 1
ATOM 14581 N N . ARG C 1 365 ? 40.581 71.545 -32.315 1.00 46.61 365 ARG C N 1
ATOM 14582 C CA . ARG C 1 365 ? 40.844 70.332 -33.134 1.00 47.82 365 ARG C CA 1
ATOM 14583 C C . ARG C 1 365 ? 42.278 70.399 -33.666 1.00 46.94 365 ARG C C 1
ATOM 14584 O O . ARG C 1 365 ? 42.954 69.358 -33.663 1.00 47.19 365 ARG C O 1
ATOM 14592 N N . LEU C 1 366 ? 42.722 71.587 -34.086 1.00 45.99 366 LEU C N 1
ATOM 14593 C CA . LEU C 1 366 ? 44.100 71.816 -34.596 1.00 45.70 366 LEU C CA 1
ATOM 14594 C C . LEU C 1 366 ? 45.120 71.466 -33.504 1.00 45.09 366 LEU C C 1
ATOM 14595 O O . LEU C 1 366 ? 46.128 70.831 -33.845 1.00 45.87 366 LEU C O 1
ATOM 14600 N N . GLN C 1 367 ? 44.873 71.852 -32.247 1.00 44.28 367 GLN C N 1
ATOM 14601 C CA . GLN C 1 367 ? 45.771 71.509 -31.109 1.00 44.39 367 GLN C CA 1
ATOM 14602 C C . GLN C 1 367 ? 45.865 69.983 -30.996 1.00 44.63 367 GLN C C 1
ATOM 14603 O O . GLN C 1 367 ? 46.990 69.478 -30.868 1.00 45.07 367 GLN C O 1
ATOM 14609 N N . SER C 1 368 ? 44.727 69.287 -31.054 1.00 44.76 368 SER C N 1
ATOM 14610 C CA . SER C 1 368 ? 44.637 67.805 -30.985 1.00 46.19 368 SER C CA 1
ATOM 14611 C C . SER C 1 368 ? 45.470 67.170 -32.108 1.00 47.29 368 SER C C 1
ATOM 14612 O O . SER C 1 368 ? 46.061 66.107 -31.857 1.00 48.53 368 SER C O 1
ATOM 14615 N N . PHE C 1 369 ? 45.515 67.794 -33.291 1.00 47.48 369 PHE C N 1
ATOM 14616 C CA . PHE C 1 369 ? 46.343 67.349 -34.446 1.00 48.61 369 PHE C CA 1
ATOM 14617 C C . PHE C 1 369 ? 47.829 67.382 -34.065 1.00 48.98 369 PHE C C 1
ATOM 14618 O O . PHE C 1 369 ? 48.550 66.433 -34.423 1.00 50.09 369 PHE C O 1
ATOM 14626 N N . VAL C 1 370 ? 48.271 68.437 -33.369 1.00 48.60 370 VAL C N 1
ATOM 14627 C CA . VAL C 1 370 ? 49.698 68.648 -32.976 1.00 49.06 370 VAL C CA 1
ATOM 14628 C C . VAL C 1 370 ? 50.083 67.620 -31.903 1.00 49.81 370 VAL C C 1
ATOM 14629 O O . VAL C 1 370 ? 51.167 67.024 -32.028 1.00 50.11 370 VAL C O 1
ATOM 14633 N N . ILE C 1 371 ? 49.231 67.425 -30.892 1.00 49.99 371 ILE C N 1
ATOM 14634 C CA . ILE C 1 371 ? 49.481 66.486 -29.755 1.00 51.12 371 ILE C CA 1
ATOM 14635 C C . ILE C 1 371 ? 49.498 65.048 -30.295 1.00 52.67 371 ILE C C 1
ATOM 14636 O O . ILE C 1 371 ? 50.329 64.255 -29.820 1.00 53.87 371 ILE C O 1
ATOM 14641 N N . ASN C 1 372 ? 48.624 64.733 -31.257 1.00 53.11 372 ASN C N 1
ATOM 14642 C CA . ASN C 1 372 ? 48.555 63.410 -31.935 1.00 54.90 372 ASN C CA 1
ATOM 14643 C C . ASN C 1 372 ? 49.855 63.153 -32.707 1.00 55.90 372 ASN C C 1
ATOM 14644 O O . ASN C 1 372 ? 50.379 62.028 -32.600 1.00 56.74 372 ASN C O 1
ATOM 14649 N N . HIS C 1 373 ? 50.337 64.144 -33.466 1.00 55.58 373 HIS C N 1
ATOM 14650 C CA . HIS C 1 373 ? 51.576 64.054 -34.285 1.00 56.53 373 HIS C CA 1
ATOM 14651 C C . HIS C 1 373 ? 52.754 63.656 -33.389 1.00 57.74 373 HIS C C 1
ATOM 14652 O O . HIS C 1 373 ? 53.464 62.696 -33.750 1.00 59.44 373 HIS C O 1
ATOM 14659 N N . ILE C 1 374 ? 52.938 64.354 -32.264 1.00 57.49 374 ILE C N 1
ATOM 14660 C CA . ILE C 1 374 ? 54.089 64.145 -31.337 1.00 59.10 374 ILE C CA 1
ATOM 14661 C C . ILE C 1 374 ? 53.879 62.846 -30.546 1.00 60.25 374 ILE C C 1
ATOM 14662 O O . ILE C 1 374 ? 54.895 62.225 -30.185 1.00 61.57 374 ILE C O 1
ATOM 14667 N N . GLU C 1 375 ? 52.627 62.439 -30.298 1.00 60.16 375 GLU C N 1
ATOM 14668 C CA . GLU C 1 375 ? 52.313 61.136 -29.646 1.00 61.94 375 GLU C CA 1
ATOM 14669 C C . GLU C 1 375 ? 52.725 59.994 -30.585 1.00 63.18 375 GLU C C 1
ATOM 14670 O O . GLU C 1 375 ? 53.383 59.054 -30.101 1.00 64.37 375 GLU C O 1
ATOM 14676 N N . LYS C 1 376 ? 52.338 60.068 -31.864 1.00 62.85 376 LYS C N 1
ATOM 14677 C CA . LYS C 1 376 ? 52.626 59.019 -32.880 1.00 64.44 376 LYS C CA 1
ATOM 14678 C C . LYS C 1 376 ? 54.143 58.806 -32.966 1.00 64.95 376 LYS C C 1
ATOM 14679 O O . LYS C 1 376 ? 54.573 57.635 -32.925 1.00 65.93 376 LYS C O 1
ATOM 14685 N N . PHE C 1 377 ? 54.909 59.897 -33.070 1.00 63.61 377 PHE C N 1
ATOM 14686 C CA . PHE C 1 377 ? 56.395 59.900 -33.154 1.00 64.26 377 PHE C CA 1
ATOM 14687 C C . PHE C 1 377 ? 56.981 59.187 -31.928 1.00 65.44 377 PHE C C 1
ATOM 14688 O O . PHE C 1 377 ? 57.821 58.285 -32.109 1.00 67.16 377 PHE C O 1
ATOM 14696 N N . LEU C 1 378 ? 56.539 59.574 -30.727 1.00 64.47 378 LEU C N 1
ATOM 14697 C CA . LEU C 1 378 ? 57.042 59.038 -29.431 1.00 65.70 378 LEU C CA 1
ATOM 14698 C C . LEU C 1 378 ? 56.569 57.591 -29.230 1.00 66.98 378 LEU C C 1
ATOM 14699 O O . LEU C 1 378 ? 57.359 56.794 -28.686 1.00 68.65 378 LEU C O 1
ATOM 14704 N N . ASN C 1 379 ? 55.339 57.265 -29.644 1.00 66.26 379 ASN C N 1
ATOM 14705 C CA . ASN C 1 379 ? 54.751 55.900 -29.542 1.00 67.77 379 ASN C CA 1
ATOM 14706 C C . ASN C 1 379 ? 55.563 54.913 -30.390 1.00 69.75 379 ASN C C 1
ATOM 14707 O O . ASN C 1 379 ? 55.648 53.739 -29.985 1.00 71.88 379 ASN C O 1
ATOM 14712 N N . ASP C 1 380 ? 56.125 55.370 -31.515 1.00 69.46 380 ASP C N 1
ATOM 14713 C CA . ASP C 1 380 ? 56.926 54.541 -32.457 1.00 71.07 380 ASP C CA 1
ATOM 14714 C C . ASP C 1 380 ? 58.316 54.269 -31.863 1.00 72.60 380 ASP C C 1
ATOM 14715 O O . ASP C 1 380 ? 58.925 53.251 -32.256 1.00 73.62 380 ASP C O 1
ATOM 14720 N N . HIS C 1 381 ? 58.794 55.139 -30.961 1.00 71.85 381 HIS C N 1
ATOM 14721 C CA . HIS C 1 381 ? 60.103 55.015 -30.258 1.00 73.12 381 HIS C CA 1
ATOM 14722 C C . HIS C 1 381 ? 59.916 54.356 -28.882 1.00 73.16 381 HIS C C 1
ATOM 14723 O O . HIS C 1 381 ? 60.885 54.355 -28.101 1.00 74.10 381 HIS C O 1
ATOM 14730 N N . GLY C 1 382 ? 58.725 53.816 -28.598 1.00 72.44 382 GLY C N 1
ATOM 14731 C CA . GLY C 1 382 ? 58.425 53.034 -27.380 1.00 73.64 382 GLY C CA 1
ATOM 14732 C C . GLY C 1 382 ? 58.178 53.901 -26.151 1.00 72.41 382 GLY C C 1
ATOM 14733 O O . GLY C 1 382 ? 58.371 53.389 -25.029 1.00 72.99 382 GLY C O 1
ATOM 14734 N N . ARG C 1 383 ? 57.746 55.154 -26.338 1.00 70.17 383 ARG C N 1
ATOM 14735 C CA . ARG C 1 383 ? 57.451 56.111 -25.235 1.00 69.53 383 ARG C CA 1
ATOM 14736 C C . ARG C 1 383 ? 55.970 56.514 -25.272 1.00 68.04 383 ARG C C 1
ATOM 14737 O O . ARG C 1 383 ? 55.409 56.639 -26.377 1.00 67.65 383 ARG C O 1
ATOM 14745 N N . GLN C 1 384 ? 55.370 56.709 -24.094 1.00 67.85 384 GLN C N 1
ATOM 14746 C CA . GLN C 1 384 ? 53.989 57.233 -23.910 1.00 66.36 384 GLN C CA 1
ATOM 14747 C C . GLN C 1 384 ? 54.096 58.726 -23.575 1.00 64.05 384 GLN C C 1
ATOM 14748 O O . GLN C 1 384 ? 55.187 59.144 -23.140 1.00 64.29 384 GLN C O 1
ATOM 14754 N N . ILE C 1 385 ? 53.028 59.507 -23.775 1.00 61.72 385 ILE C N 1
ATOM 14755 C CA . ILE C 1 385 ? 53.027 60.966 -23.446 1.00 59.81 385 ILE C CA 1
ATOM 14756 C C . ILE C 1 385 ? 52.166 61.224 -22.206 1.00 59.03 385 ILE C C 1
ATOM 14757 O O . ILE C 1 385 ? 51.165 60.505 -21.997 1.00 59.61 385 ILE C O 1
ATOM 14762 N N . ILE C 1 386 ? 52.590 62.210 -21.412 1.00 57.79 386 ILE C N 1
ATOM 14763 C CA . ILE C 1 386 ? 51.755 62.944 -20.419 1.00 56.52 386 ILE C CA 1
ATOM 14764 C C . ILE C 1 386 ? 51.478 64.328 -21.009 1.00 54.40 386 ILE C C 1
ATOM 14765 O O . ILE C 1 386 ? 52.411 64.918 -21.587 1.00 54.29 386 ILE C O 1
ATOM 14770 N N . GLY C 1 387 ? 50.245 64.815 -20.880 1.00 52.73 387 GLY C N 1
ATOM 14771 C CA . GLY C 1 387 ? 49.868 66.191 -21.245 1.00 50.69 387 GLY C CA 1
ATOM 14772 C C . GLY C 1 387 ? 49.067 66.834 -20.136 1.00 49.64 387 GLY C C 1
ATOM 14773 O O . GLY C 1 387 ? 48.323 66.102 -19.459 1.00 49.73 387 GLY C O 1
ATOM 14774 N N . TRP C 1 388 ? 49.230 68.146 -19.942 1.00 48.81 388 TRP C N 1
ATOM 14775 C CA . TRP C 1 388 ? 48.317 68.969 -19.108 1.00 48.09 388 TRP C CA 1
ATOM 14776 C C . TRP C 1 388 ? 46.902 68.784 -19.665 1.00 48.09 388 TRP C C 1
ATOM 14777 O O . TRP C 1 388 ? 46.764 68.591 -20.885 1.00 47.56 388 TRP C O 1
ATOM 14788 N N . ASP C 1 389 ? 45.897 68.855 -18.795 1.00 48.76 389 ASP C N 1
ATOM 14789 C CA . ASP C 1 389 ? 44.483 68.503 -19.087 1.00 49.45 389 ASP C CA 1
ATOM 14790 C C . ASP C 1 389 ? 43.940 69.273 -20.309 1.00 48.81 389 ASP C C 1
ATOM 14791 O O . ASP C 1 389 ? 42.911 68.817 -20.852 1.00 49.41 389 ASP C O 1
ATOM 14796 N N . GLU C 1 390 ? 44.562 70.394 -20.723 1.00 47.64 390 GLU C N 1
ATOM 14797 C CA . GLU C 1 390 ? 44.185 71.138 -21.964 1.00 47.01 390 GLU C CA 1
ATOM 14798 C C . GLU C 1 390 ? 44.222 70.213 -23.190 1.00 47.44 390 GLU C C 1
ATOM 14799 O O . GLU C 1 390 ? 43.507 70.518 -24.165 1.00 46.90 390 GLU C O 1
ATOM 14805 N N . ILE C 1 391 ? 45.022 69.140 -23.165 1.00 47.98 391 ILE C N 1
ATOM 14806 C CA . ILE C 1 391 ? 45.147 68.195 -24.319 1.00 48.66 391 ILE C CA 1
ATOM 14807 C C . ILE C 1 391 ? 43.826 67.431 -24.506 1.00 49.46 391 ILE C C 1
ATOM 14808 O O . ILE C 1 391 ? 43.744 66.654 -25.467 1.00 50.16 391 ILE C O 1
ATOM 14813 N N . LEU C 1 392 ? 42.831 67.650 -23.636 1.00 50.20 392 LEU C N 1
ATOM 14814 C CA . LEU C 1 392 ? 41.433 67.170 -23.829 1.00 51.05 392 LEU C CA 1
ATOM 14815 C C . LEU C 1 392 ? 40.746 67.976 -24.942 1.00 51.00 392 LEU C C 1
ATOM 14816 O O . LEU C 1 392 ? 39.807 67.430 -25.554 1.00 52.41 392 LEU C O 1
ATOM 14821 N N . GLU C 1 393 ? 41.194 69.212 -25.196 1.00 50.22 393 GLU C N 1
ATOM 14822 C CA . GLU C 1 393 ? 40.647 70.112 -26.250 1.00 49.89 393 GLU C CA 1
ATOM 14823 C C . GLU C 1 393 ? 40.805 69.450 -27.624 1.00 49.98 393 GLU C C 1
ATOM 14824 O O . GLU C 1 393 ? 41.954 69.145 -28.002 1.00 50.99 393 GLU C O 1
ATOM 14830 N N . GLY C 1 394 ? 39.691 69.233 -28.331 1.00 49.65 394 GLY C N 1
ATOM 14831 C CA . GLY C 1 394 ? 39.656 68.715 -29.714 1.00 49.36 394 GLY C CA 1
ATOM 14832 C C . GLY C 1 394 ? 39.688 67.196 -29.771 1.00 50.60 394 GLY C C 1
ATOM 14833 O O . GLY C 1 394 ? 39.721 66.648 -30.898 1.00 51.60 394 GLY C O 1
ATOM 14834 N N . GLY C 1 395 ? 39.671 66.529 -28.614 1.00 50.48 395 GLY C N 1
ATOM 14835 C CA . GLY C 1 395 ? 39.770 65.062 -28.515 1.00 51.64 395 GLY C CA 1
ATOM 14836 C C . GLY C 1 395 ? 41.149 64.630 -28.055 1.00 51.87 395 GLY C C 1
ATOM 14837 O O . GLY C 1 395 ? 42.146 65.135 -28.603 1.00 51.29 395 GLY C O 1
ATOM 14838 N N . LEU C 1 396 ? 41.195 63.720 -27.082 1.00 52.87 396 LEU C N 1
ATOM 14839 C CA . LEU C 1 396 ? 42.436 63.202 -26.451 1.00 53.76 396 LEU C CA 1
ATOM 14840 C C . LEU C 1 396 ? 43.145 62.272 -27.442 1.00 54.33 396 LEU C C 1
ATOM 14841 O O . LEU C 1 396 ? 42.452 61.443 -28.063 1.00 54.71 396 LEU C O 1
ATOM 14846 N N . ALA C 1 397 ? 44.465 62.419 -27.597 1.00 54.32 397 ALA C N 1
ATOM 14847 C CA . ALA C 1 397 ? 45.336 61.445 -28.295 1.00 55.49 397 ALA C CA 1
ATOM 14848 C C . ALA C 1 397 ? 45.071 60.069 -27.690 1.00 56.82 397 ALA C C 1
ATOM 14849 O O . ALA C 1 397 ? 45.056 59.933 -26.469 1.00 56.99 397 ALA C O 1
ATOM 14851 N N . PRO C 1 398 ? 44.831 59.019 -28.509 1.00 57.69 398 PRO C N 1
ATOM 14852 C CA . PRO C 1 398 ? 44.270 57.760 -28.008 1.00 59.30 398 PRO C CA 1
ATOM 14853 C C . PRO C 1 398 ? 45.048 57.039 -26.889 1.00 60.54 398 PRO C C 1
ATOM 14854 O O . PRO C 1 398 ? 44.446 56.191 -26.252 1.00 61.85 398 PRO C O 1
ATOM 14858 N N . ASN C 1 399 ? 46.325 57.381 -26.660 1.00 60.29 399 ASN C N 1
ATOM 14859 C CA . ASN C 1 399 ? 47.203 56.723 -25.650 1.00 61.43 399 ASN C CA 1
ATOM 14860 C C . ASN C 1 399 ? 47.669 57.708 -24.565 1.00 60.78 399 ASN C C 1
ATOM 14861 O O . ASN C 1 399 ? 48.405 57.263 -23.662 1.00 62.30 399 ASN C O 1
ATOM 14866 N N . ALA C 1 400 ? 47.250 58.977 -24.620 1.00 59.15 400 ALA C N 1
ATOM 14867 C CA . ALA C 1 400 ? 47.743 60.070 -23.744 1.00 58.15 400 ALA C CA 1
ATOM 14868 C C . ALA C 1 400 ? 47.409 59.785 -22.275 1.00 58.65 400 ALA C C 1
ATOM 14869 O O . ALA C 1 400 ? 46.321 59.236 -22.009 1.00 59.24 400 ALA C O 1
ATOM 14871 N N . THR C 1 401 ? 48.328 60.147 -21.372 1.00 58.68 401 THR C N 1
ATOM 14872 C CA . THR C 1 401 ? 48.096 60.314 -19.911 1.00 58.74 401 THR C CA 1
ATOM 14873 C C . THR C 1 401 ? 47.822 61.801 -19.644 1.00 56.97 401 THR C C 1
ATOM 14874 O O . THR C 1 401 ? 48.521 62.641 -20.243 1.00 56.19 401 THR C O 1
ATOM 14878 N N . VAL C 1 402 ? 46.844 62.107 -18.785 1.00 56.23 402 VAL C N 1
ATOM 14879 C CA . VAL C 1 402 ? 46.356 63.491 -18.510 1.00 54.32 402 VAL C CA 1
ATOM 14880 C C . VAL C 1 402 ? 46.811 63.915 -17.109 1.00 54.12 402 VAL C C 1
ATOM 14881 O O . VAL C 1 402 ? 46.438 63.233 -16.137 1.00 54.86 402 VAL C O 1
ATOM 14885 N N . MET C 1 403 ? 47.570 65.011 -17.018 1.00 53.13 403 MET C N 1
ATOM 14886 C CA . MET C 1 403 ? 47.986 65.644 -15.738 1.00 53.11 403 MET C CA 1
ATOM 14887 C C . MET C 1 403 ? 47.001 66.774 -15.405 1.00 51.77 403 MET C C 1
ATOM 14888 O O . MET C 1 403 ? 47.119 67.861 -16.000 1.00 51.44 403 MET C O 1
ATOM 14893 N N . SER C 1 404 ? 46.045 66.513 -14.508 1.00 51.67 404 SER C N 1
ATOM 14894 C CA . SER C 1 404 ? 44.933 67.434 -14.153 1.00 50.58 404 SER C CA 1
ATOM 14895 C C . SER C 1 404 ? 45.448 68.540 -13.224 1.00 49.76 404 SER C C 1
ATOM 14896 O O . SER C 1 404 ? 45.756 68.220 -12.063 1.00 50.34 404 SER C O 1
ATOM 14899 N N . TRP C 1 405 ? 45.532 69.786 -13.712 1.00 48.45 405 TRP C N 1
ATOM 14900 C CA . TRP C 1 405 ? 46.060 70.942 -12.934 1.00 48.01 405 TRP C CA 1
ATOM 14901 C C . TRP C 1 405 ? 44.965 71.980 -12.654 1.00 47.28 405 TRP C C 1
ATOM 14902 O O . TRP C 1 405 ? 45.000 72.563 -11.556 1.00 47.71 405 TRP C O 1
ATOM 14913 N N . ARG C 1 406 ? 44.034 72.208 -13.586 1.00 46.87 406 ARG C N 1
ATOM 14914 C CA . ARG C 1 406 ? 42.903 73.158 -13.389 1.00 46.43 406 ARG C CA 1
ATOM 14915 C C . ARG C 1 406 ? 41.825 72.451 -12.559 1.00 46.66 406 ARG C C 1
ATOM 14916 O O . ARG C 1 406 ? 40.783 72.062 -13.130 1.00 46.31 406 ARG C O 1
ATOM 14924 N N . GLY C 1 407 ? 42.088 72.284 -11.259 1.00 46.81 407 GLY C N 1
ATOM 14925 C CA . GLY C 1 407 ? 41.296 71.430 -10.354 1.00 47.62 407 GLY C CA 1
ATOM 14926 C C . GLY C 1 407 ? 41.319 69.978 -10.806 1.00 48.73 407 GLY C C 1
ATOM 14927 O O . GLY C 1 407 ? 42.326 69.566 -11.419 1.00 49.01 407 GLY C O 1
ATOM 14928 N N . GLU C 1 408 ? 40.238 69.239 -10.544 1.00 49.26 408 GLU C N 1
ATOM 14929 C CA . GLU C 1 408 ? 40.149 67.767 -10.747 1.00 51.01 408 GLU C CA 1
ATOM 14930 C C . GLU C 1 408 ? 39.354 67.428 -12.018 1.00 50.92 408 GLU C C 1
ATOM 14931 O O . GLU C 1 408 ? 39.465 66.272 -12.470 1.00 51.56 408 GLU C O 1
ATOM 14937 N N . SER C 1 409 ? 38.605 68.389 -12.579 1.00 50.17 409 SER C N 1
ATOM 14938 C CA . SER C 1 409 ? 37.621 68.199 -13.684 1.00 50.69 409 SER C CA 1
ATOM 14939 C C . SER C 1 409 ? 38.224 67.365 -14.822 1.00 51.56 409 SER C C 1
ATOM 14940 O O . SER C 1 409 ? 37.581 66.377 -15.232 1.00 52.50 409 SER C O 1
ATOM 14943 N N . GLY C 1 410 ? 39.390 67.781 -15.329 1.00 50.96 410 GLY C N 1
ATOM 14944 C CA . GLY C 1 410 ? 40.083 67.160 -16.474 1.00 51.21 410 GLY C CA 1
ATOM 14945 C C . GLY C 1 410 ? 40.515 65.736 -16.170 1.00 52.86 410 GLY C C 1
ATOM 14946 O O . GLY C 1 410 ? 40.405 64.882 -17.071 1.00 53.34 410 GLY C O 1
ATOM 14947 N N . GLY C 1 411 ? 40.998 65.490 -14.949 1.00 53.60 411 GLY C N 1
ATOM 14948 C CA . GLY C 1 411 ? 41.320 64.142 -14.444 1.00 55.63 411 GLY C CA 1
ATOM 14949 C C . GLY C 1 411 ? 40.098 63.240 -14.464 1.00 57.09 411 GLY C C 1
ATOM 14950 O O . GLY C 1 411 ? 40.229 62.076 -14.881 1.00 57.91 411 GLY C O 1
ATOM 14951 N N . ILE C 1 412 ? 38.943 63.767 -14.049 1.00 57.56 412 ILE C N 1
ATOM 14952 C CA . ILE C 1 412 ? 37.656 63.015 -13.956 1.00 59.63 412 ILE C CA 1
ATOM 14953 C C . ILE C 1 412 ? 37.142 62.706 -15.372 1.00 60.89 412 ILE C C 1
ATOM 14954 O O . ILE C 1 412 ? 36.748 61.544 -15.597 1.00 62.69 412 ILE C O 1
ATOM 14959 N N . GLU C 1 413 ? 37.151 63.691 -16.282 1.00 60.83 413 GLU C N 1
ATOM 14960 C CA . GLU C 1 413 ? 36.797 63.519 -17.723 1.00 62.04 413 GLU C CA 1
ATOM 14961 C C . GLU C 1 413 ? 37.670 62.413 -18.329 1.00 62.59 413 GLU C C 1
ATOM 14962 O O . GLU C 1 413 ? 37.113 61.520 -18.994 1.00 64.09 413 GLU C O 1
ATOM 14968 N N . ALA C 1 414 ? 38.985 62.483 -18.097 1.00 61.61 414 ALA C N 1
ATOM 14969 C CA . ALA C 1 414 ? 40.012 61.563 -18.642 1.00 62.12 414 ALA C CA 1
ATOM 14970 C C . ALA C 1 414 ? 39.796 60.144 -18.104 1.00 63.77 414 ALA C C 1
ATOM 14971 O O . ALA C 1 414 ? 39.819 59.198 -18.915 1.00 64.68 414 ALA C O 1
ATOM 14973 N N . ALA C 1 415 ? 39.608 60.005 -16.787 1.00 64.18 415 ALA C N 1
ATOM 14974 C CA . ALA C 1 415 ? 39.378 58.714 -16.094 1.00 66.34 415 ALA C CA 1
ATOM 14975 C C . ALA C 1 415 ? 38.112 58.044 -16.647 1.00 67.47 415 ALA C C 1
ATOM 14976 O O . ALA C 1 415 ? 38.110 56.807 -16.767 1.00 69.15 415 ALA C O 1
ATOM 14978 N N . LYS C 1 416 ? 37.090 58.838 -16.988 1.00 67.01 416 LYS C N 1
ATOM 14979 C CA . LYS C 1 416 ? 35.800 58.361 -17.558 1.00 68.27 416 LYS C CA 1
ATOM 14980 C C . LYS C 1 416 ? 35.995 57.912 -19.013 1.00 68.43 416 LYS C C 1
ATOM 14981 O O . LYS C 1 416 ? 35.264 56.997 -19.437 1.00 70.40 416 LYS C O 1
ATOM 14987 N N . GLN C 1 417 ? 36.928 58.532 -19.745 1.00 66.90 417 GLN C N 1
ATOM 14988 C CA . GLN C 1 417 ? 37.304 58.146 -21.134 1.00 66.69 417 GLN C CA 1
ATOM 14989 C C . GLN C 1 417 ? 38.325 57.000 -21.094 1.00 68.10 417 GLN C C 1
ATOM 14990 O O . GLN C 1 417 ? 38.763 56.573 -22.180 1.00 68.80 417 GLN C O 1
ATOM 14996 N N . LYS C 1 418 ? 38.687 56.531 -19.892 1.00 68.98 418 LYS C N 1
ATOM 14997 C CA . LYS C 1 418 ? 39.577 55.363 -19.637 1.00 70.59 418 LYS C CA 1
ATOM 14998 C C . LYS C 1 418 ? 41.007 55.678 -20.096 1.00 69.01 418 LYS C C 1
ATOM 14999 O O . LYS C 1 418 ? 41.643 54.794 -20.704 1.00 70.09 418 LYS C O 1
ATOM 15005 N N . HIS C 1 419 ? 41.491 56.889 -19.812 1.00 66.54 419 HIS C N 1
ATOM 15006 C CA . HIS C 1 419 ? 42.918 57.288 -19.939 1.00 65.21 419 HIS C CA 1
ATOM 15007 C C . HIS C 1 419 ? 43.514 57.402 -18.534 1.00 64.46 419 HIS C C 1
ATOM 15008 O O . HIS C 1 419 ? 42.770 57.794 -17.617 1.00 64.12 419 HIS C O 1
ATOM 15015 N N . ASP C 1 420 ? 44.800 57.076 -18.377 1.00 64.18 420 ASP C N 1
ATOM 15016 C CA . ASP C 1 420 ? 45.548 57.233 -17.101 1.00 64.08 420 ASP C CA 1
ATOM 15017 C C . ASP C 1 420 ? 45.560 58.714 -16.715 1.00 61.95 420 ASP C C 1
ATOM 15018 O O . ASP C 1 420 ? 45.605 59.561 -17.625 1.00 60.73 420 ASP C O 1
ATOM 15023 N N . VAL C 1 421 ? 45.515 59.000 -15.413 1.00 61.90 421 VAL C N 1
ATOM 15024 C CA . VAL C 1 421 ? 45.469 60.380 -14.848 1.00 59.96 421 VAL C CA 1
ATOM 15025 C C . VAL C 1 421 ? 46.548 60.508 -13.769 1.00 60.28 421 VAL C C 1
ATOM 15026 O O . VAL C 1 421 ? 46.686 59.578 -12.950 1.00 61.38 421 VAL C O 1
ATOM 15030 N N . ILE C 1 422 ? 47.282 61.622 -13.791 1.00 59.34 422 ILE C N 1
ATOM 15031 C CA . ILE C 1 422 ? 48.158 62.089 -12.678 1.00 59.70 422 ILE C CA 1
ATOM 15032 C C . ILE C 1 422 ? 47.545 63.380 -12.130 1.00 57.81 422 ILE C C 1
ATOM 15033 O O . ILE C 1 422 ? 47.364 64.327 -12.917 1.00 56.24 422 ILE C O 1
ATOM 15038 N N . MET C 1 423 ? 47.220 63.400 -10.836 1.00 58.02 423 MET C N 1
ATOM 15039 C CA . MET C 1 423 ? 46.487 64.517 -10.185 1.00 56.46 423 MET C CA 1
ATOM 15040 C C . MET C 1 423 ? 47.494 65.522 -9.615 1.00 55.38 423 MET C C 1
ATOM 15041 O O . MET C 1 423 ? 48.247 65.148 -8.695 1.00 56.10 423 MET C O 1
ATOM 15046 N N . THR C 1 424 ? 47.503 66.744 -10.163 1.00 53.39 424 THR C N 1
ATOM 15047 C CA . THR C 1 424 ? 48.287 67.908 -9.664 1.00 52.22 424 THR C CA 1
ATOM 15048 C C . THR C 1 424 ? 47.382 69.137 -9.604 1.00 50.25 424 THR C C 1
ATOM 15049 O O . THR C 1 424 ? 47.764 70.210 -10.065 1.00 48.99 424 THR C O 1
ATOM 15053 N N . PRO C 1 425 ? 46.167 69.028 -9.018 1.00 49.98 425 PRO C N 1
ATOM 15054 C CA . PRO C 1 425 ? 45.211 70.137 -9.001 1.00 48.68 425 PRO C CA 1
ATOM 15055 C C . PRO C 1 425 ? 45.749 71.362 -8.251 1.00 47.89 425 PRO C C 1
ATOM 15056 O O . PRO C 1 425 ? 46.298 71.186 -7.181 1.00 48.01 425 PRO C O 1
ATOM 15060 N N . ASN C 1 426 ? 45.557 72.557 -8.819 1.00 47.13 426 ASN C N 1
ATOM 15061 C CA . ASN C 1 426 ? 46.018 73.848 -8.241 1.00 46.77 426 ASN C CA 1
ATOM 15062 C C . ASN C 1 426 ? 45.191 74.189 -6.990 1.00 46.72 426 ASN C C 1
ATOM 15063 O O . ASN C 1 426 ? 45.611 75.094 -6.253 1.00 46.92 426 ASN C O 1
ATOM 15068 N N . THR C 1 427 ? 44.084 73.480 -6.741 1.00 47.33 427 THR C N 1
ATOM 15069 C CA . THR C 1 427 ? 43.231 73.649 -5.531 1.00 47.47 427 THR C CA 1
ATOM 15070 C C . THR C 1 427 ? 43.879 72.985 -4.307 1.00 48.87 427 THR C C 1
ATOM 15071 O O . THR C 1 427 ? 43.370 73.220 -3.193 1.00 48.74 427 THR C O 1
ATOM 15075 N N . TYR C 1 428 ? 44.943 72.190 -4.488 1.00 49.99 428 TYR C N 1
ATOM 15076 C CA . TYR C 1 428 ? 45.594 71.420 -3.393 1.00 51.40 428 TYR C CA 1
ATOM 15077 C C . TYR C 1 428 ? 47.129 71.419 -3.487 1.00 51.49 428 TYR C C 1
ATOM 15078 O O . TYR C 1 428 ? 47.744 71.428 -2.407 1.00 51.80 428 TYR C O 1
ATOM 15087 N N . LEU C 1 429 ? 47.730 71.392 -4.688 1.00 50.80 429 LEU C N 1
ATOM 15088 C CA . LEU C 1 429 ? 49.146 70.959 -4.873 1.00 51.45 429 LEU C CA 1
ATOM 15089 C C . LEU C 1 429 ? 49.965 71.922 -5.751 1.00 50.31 429 LEU C C 1
ATOM 15090 O O . LEU C 1 429 ? 50.940 71.448 -6.366 1.00 51.45 429 LEU C O 1
ATOM 15095 N N . TYR C 1 430 ? 49.634 73.216 -5.785 1.00 48.38 430 TYR C N 1
ATOM 15096 C CA . TYR C 1 430 ? 50.451 74.273 -6.446 1.00 47.90 430 TYR C CA 1
ATOM 15097 C C . TYR C 1 430 ? 51.229 75.044 -5.373 1.00 48.28 430 TYR C C 1
ATOM 15098 O O . TYR C 1 430 ? 50.662 75.969 -4.757 1.00 48.12 430 TYR C O 1
ATOM 15107 N N . PHE C 1 431 ? 52.497 74.678 -5.160 1.00 49.38 431 PHE C N 1
ATOM 15108 C CA . PHE C 1 431 ? 53.313 75.131 -4.001 1.00 50.04 431 PHE C CA 1
ATOM 15109 C C . PHE C 1 431 ? 54.124 76.385 -4.352 1.00 50.22 431 PHE C C 1
ATOM 15110 O O . PHE C 1 431 ? 55.030 76.731 -3.577 1.00 51.56 431 PHE C O 1
ATOM 15118 N N . ASP C 1 432 ? 53.787 77.069 -5.450 1.00 49.62 432 ASP C N 1
ATOM 15119 C CA . ASP C 1 432 ? 54.181 78.486 -5.677 1.00 49.43 432 ASP C CA 1
ATOM 15120 C C . ASP C 1 432 ? 53.207 79.396 -4.915 1.00 48.47 432 ASP C C 1
ATOM 15121 O O . ASP C 1 432 ? 53.556 80.573 -4.706 1.00 48.17 432 ASP C O 1
ATOM 15126 N N . TYR C 1 433 ? 52.044 78.870 -4.506 1.00 48.07 433 TYR C N 1
ATOM 15127 C CA . TYR C 1 433 ? 50.999 79.613 -3.752 1.00 47.70 433 TYR C CA 1
ATOM 15128 C C . TYR C 1 433 ? 51.434 79.784 -2.292 1.00 48.79 433 TYR C C 1
ATOM 15129 O O . TYR C 1 433 ? 52.129 78.898 -1.751 1.00 49.94 433 TYR C O 1
ATOM 15138 N N . TYR C 1 434 ? 51.014 80.892 -1.673 1.00 48.47 434 TYR C N 1
ATOM 15139 C CA . TYR C 1 434 ? 51.261 81.217 -0.244 1.00 48.85 434 TYR C CA 1
ATOM 15140 C C . TYR C 1 434 ? 50.753 80.070 0.636 1.00 50.23 434 TYR C C 1
ATOM 15141 O O . TYR C 1 434 ? 49.718 79.458 0.292 1.00 49.83 434 TYR C O 1
ATOM 15150 N N . GLN C 1 435 ? 51.449 79.811 1.746 1.00 52.25 435 GLN C N 1
ATOM 15151 C CA . GLN C 1 435 ? 51.100 78.748 2.728 1.00 53.92 435 GLN C CA 1
ATOM 15152 C C . GLN C 1 435 ? 50.617 79.389 4.035 1.00 54.61 435 GLN C C 1
ATOM 15153 O O . GLN C 1 435 ? 50.433 78.642 5.016 1.00 54.86 435 GLN C O 1
ATOM 15159 N N . ALA C 1 436 ? 50.389 80.708 4.028 1.00 55.62 436 ALA C N 1
ATOM 15160 C CA . ALA C 1 436 ? 49.906 81.508 5.178 1.00 56.56 436 ALA C CA 1
ATOM 15161 C C . ALA C 1 436 ? 48.910 82.570 4.694 1.00 57.08 436 ALA C C 1
ATOM 15162 O O . ALA C 1 436 ? 49.158 83.184 3.640 1.00 55.89 436 ALA C O 1
ATOM 15164 N N . LYS C 1 437 ? 47.836 82.773 5.464 1.00 60.09 437 LYS C N 1
ATOM 15165 C CA . LYS C 1 437 ? 46.755 83.769 5.216 1.00 61.49 437 LYS C CA 1
ATOM 15166 C C . LYS C 1 437 ? 47.347 85.185 5.250 1.00 61.58 437 LYS C C 1
ATOM 15167 O O . LYS C 1 437 ? 46.851 86.059 4.509 1.00 60.46 437 LYS C O 1
ATOM 15173 N N . ASP C 1 438 ? 48.382 85.382 6.072 1.00 62.70 438 ASP C N 1
ATOM 15174 C CA . ASP C 1 438 ? 49.037 86.685 6.362 1.00 63.16 438 ASP C CA 1
ATOM 15175 C C . ASP C 1 438 ? 50.134 86.947 5.317 1.00 62.37 438 ASP C C 1
ATOM 15176 O O . ASP C 1 438 ? 51.324 86.885 5.681 1.00 62.85 438 ASP C O 1
ATOM 15181 N N . THR C 1 439 ? 49.746 87.263 4.076 1.00 61.43 439 THR C N 1
ATOM 15182 C CA . THR C 1 439 ? 50.613 87.175 2.865 1.00 61.99 439 THR C CA 1
ATOM 15183 C C . THR C 1 439 ? 51.746 88.210 2.887 1.00 62.23 439 THR C C 1
ATOM 15184 O O . THR C 1 439 ? 52.815 87.891 2.342 1.00 64.10 439 THR C O 1
ATOM 15188 N N . GLU C 1 440 ? 51.543 89.400 3.458 1.00 61.91 440 GLU C N 1
ATOM 15189 C CA . GLU C 1 440 ? 52.537 90.505 3.345 1.00 62.68 440 GLU C CA 1
ATOM 15190 C C . GLU C 1 440 ? 53.728 90.247 4.285 1.00 61.69 440 GLU C C 1
ATOM 15191 O O . GLU C 1 440 ? 54.737 90.964 4.139 1.00 62.23 440 GLU C O 1
ATOM 15197 N N . ASN C 1 441 ? 53.635 89.260 5.188 1.00 59.82 441 ASN C N 1
ATOM 15198 C CA . ASN C 1 441 ? 54.758 88.803 6.058 1.00 59.82 441 ASN C CA 1
ATOM 15199 C C . ASN C 1 441 ? 55.415 87.548 5.459 1.00 59.47 441 ASN C C 1
ATOM 15200 O O . ASN C 1 441 ? 56.403 87.072 6.045 1.00 59.61 441 ASN C O 1
ATOM 15205 N N . GLU C 1 442 ? 54.892 87.035 4.339 1.00 57.92 442 GLU C N 1
ATOM 15206 C CA . GLU C 1 442 ? 55.489 85.919 3.556 1.00 58.09 442 GLU C CA 1
ATOM 15207 C C . GLU C 1 442 ? 56.425 86.497 2.500 1.00 58.48 442 GLU C C 1
ATOM 15208 O O . GLU C 1 442 ? 56.239 87.631 2.064 1.00 58.52 442 GLU C O 1
ATOM 15214 N N . PRO C 1 443 ? 57.457 85.745 2.054 1.00 59.07 443 PRO C N 1
ATOM 15215 C CA . PRO C 1 443 ? 58.191 86.101 0.841 1.00 59.42 443 PRO C CA 1
ATOM 15216 C C . PRO C 1 443 ? 57.217 86.306 -0.327 1.00 57.94 443 PRO C C 1
ATOM 15217 O O . PRO C 1 443 ? 56.226 85.597 -0.391 1.00 57.11 443 PRO C O 1
ATOM 15221 N N . PHE C 1 444 ? 57.512 87.269 -1.203 1.00 57.91 444 PHE C N 1
ATOM 15222 C CA . PHE C 1 444 ? 56.632 87.689 -2.323 1.00 57.03 444 PHE C CA 1
ATOM 15223 C C . PHE C 1 444 ? 56.316 86.466 -3.194 1.00 56.56 444 PHE C C 1
ATOM 15224 O O . PHE C 1 444 ? 57.259 85.752 -3.597 1.00 57.26 444 PHE C O 1
ATOM 15232 N N . GLY C 1 445 ? 55.023 86.230 -3.449 1.00 54.84 445 GLY C N 1
ATOM 15233 C CA . GLY C 1 445 ? 54.504 85.047 -4.163 1.00 54.09 445 GLY C CA 1
ATOM 15234 C C . GLY C 1 445 ? 53.430 85.423 -5.170 1.00 52.88 445 GLY C C 1
ATOM 15235 O O . GLY C 1 445 ? 52.988 86.592 -5.164 1.00 51.56 445 GLY C O 1
ATOM 15236 N N . ILE C 1 446 ? 53.028 84.463 -6.008 1.00 52.54 446 ILE C N 1
ATOM 15237 C CA . ILE C 1 446 ? 52.029 84.657 -7.103 1.00 51.62 446 ILE C CA 1
ATOM 15238 C C . ILE C 1 446 ? 50.673 85.049 -6.502 1.00 50.79 446 ILE C C 1
ATOM 15239 O O . ILE C 1 446 ? 50.013 85.933 -7.084 1.00 50.79 446 ILE C O 1
ATOM 15244 N N . GLY C 1 447 ? 50.283 84.413 -5.392 1.00 50.25 447 GLY C N 1
ATOM 15245 C CA . GLY C 1 447 ? 48.961 84.565 -4.754 1.00 49.05 447 GLY C CA 1
ATOM 15246 C C . GLY C 1 447 ? 48.471 83.251 -4.171 1.00 48.98 447 GLY C C 1
ATOM 15247 O O . GLY C 1 447 ? 49.314 82.377 -3.884 1.00 49.53 447 GLY C O 1
ATOM 15248 N N . GLY C 1 448 ? 47.154 83.119 -3.992 1.00 48.44 448 GLY C N 1
ATOM 15249 C CA . GLY C 1 448 ? 46.495 81.879 -3.538 1.00 48.76 448 GLY C CA 1
ATOM 15250 C C . GLY C 1 448 ? 46.736 81.614 -2.063 1.00 49.37 448 GLY C C 1
ATOM 15251 O O . GLY C 1 448 ? 47.438 82.419 -1.422 1.00 49.46 448 GLY C O 1
ATOM 15252 N N . TYR C 1 449 ? 46.160 80.527 -1.542 1.00 50.22 449 TYR C N 1
ATOM 15253 C CA . TYR C 1 449 ? 46.290 80.088 -0.128 1.00 51.15 449 TYR C CA 1
ATOM 15254 C C . TYR C 1 449 ? 46.203 78.559 -0.056 1.00 51.43 449 TYR C C 1
ATOM 15255 O O . TYR C 1 449 ? 45.092 78.013 -0.171 1.00 51.32 449 TYR C O 1
ATOM 15264 N N . LEU C 1 450 ? 47.350 77.899 0.121 1.00 52.36 450 LEU C N 1
ATOM 15265 C CA . LEU C 1 450 ? 47.452 76.429 0.327 1.00 53.67 450 LEU C CA 1
ATOM 15266 C C . LEU C 1 450 ? 48.215 76.161 1.617 1.00 54.06 450 LEU C C 1
ATOM 15267 O O . LEU C 1 450 ? 49.426 75.950 1.587 1.00 54.42 450 LEU C O 1
ATOM 15272 N N . PRO C 1 451 ? 47.535 76.168 2.786 1.00 53.84 451 PRO C N 1
ATOM 15273 C CA . PRO C 1 451 ? 48.180 75.801 4.044 1.00 54.92 451 PRO C CA 1
ATOM 15274 C C . PRO C 1 451 ? 48.352 74.278 4.140 1.00 56.57 451 PRO C C 1
ATOM 15275 O O . PRO C 1 451 ? 47.764 73.562 3.343 1.00 56.45 451 PRO C O 1
ATOM 15279 N N . MET C 1 452 ? 49.162 73.832 5.103 1.00 58.25 452 MET C N 1
ATOM 15280 C CA . MET C 1 452 ? 49.435 72.401 5.399 1.00 60.39 452 MET C CA 1
ATOM 15281 C C . MET C 1 452 ? 48.117 71.627 5.543 1.00 61.30 452 MET C C 1
ATOM 15282 O O . MET C 1 452 ? 48.039 70.505 5.010 1.00 62.21 452 MET C O 1
ATOM 15287 N N . GLU C 1 453 ? 47.127 72.201 6.237 1.00 61.76 453 GLU C N 1
ATOM 15288 C CA . GLU C 1 453 ? 45.823 71.543 6.534 1.00 63.36 453 GLU C CA 1
ATOM 15289 C C . GLU C 1 453 ? 45.117 71.174 5.222 1.00 62.51 453 GLU C C 1
ATOM 15290 O O . GLU C 1 453 ? 44.618 70.037 5.126 1.00 62.83 453 GLU C O 1
ATOM 15296 N N . ARG C 1 454 ? 45.084 72.102 4.258 1.00 61.39 454 ARG C N 1
ATOM 15297 C CA . ARG C 1 454 ? 44.384 71.956 2.951 1.00 60.83 454 ARG C CA 1
ATOM 15298 C C . ARG C 1 454 ? 45.060 70.843 2.138 1.00 60.95 454 ARG C C 1
ATOM 15299 O O . ARG C 1 454 ? 44.332 69.982 1.601 1.00 61.23 454 ARG C O 1
ATOM 15307 N N . VAL C 1 455 ? 46.396 70.850 2.072 1.00 59.88 455 VAL C N 1
ATOM 15308 C CA . VAL C 1 455 ? 47.216 69.815 1.371 1.00 60.15 455 VAL C CA 1
ATOM 15309 C C . VAL C 1 455 ? 46.827 68.430 1.904 1.00 61.33 455 VAL C C 1
ATOM 15310 O O . VAL C 1 455 ? 46.462 67.564 1.087 1.00 61.93 455 VAL C O 1
ATOM 15314 N N . TYR C 1 456 ? 46.907 68.238 3.224 1.00 61.72 456 TYR C N 1
ATOM 15315 C CA . TYR C 1 456 ? 46.692 66.935 3.910 1.00 63.02 456 TYR C CA 1
ATOM 15316 C C . TYR C 1 456 ? 45.259 66.437 3.682 1.00 62.72 456 TYR C C 1
ATOM 15317 O O . TYR C 1 456 ? 45.076 65.211 3.593 1.00 64.20 456 TYR C O 1
ATOM 15326 N N . SER C 1 457 ? 44.286 67.351 3.592 1.00 61.15 457 SER C N 1
ATOM 15327 C CA . SER C 1 457 ? 42.835 67.044 3.478 1.00 61.49 457 SER C CA 1
ATOM 15328 C C . SER C 1 457 ? 42.519 66.423 2.111 1.00 62.21 457 SER C C 1
ATOM 15329 O O . SER C 1 457 ? 41.442 65.800 1.990 1.00 63.07 457 SER C O 1
ATOM 15332 N N . TYR C 1 458 ? 43.411 66.588 1.127 1.00 61.88 458 TYR C N 1
ATOM 15333 C CA . TYR C 1 458 ? 43.217 66.136 -0.276 1.00 61.87 458 TYR C CA 1
ATOM 15334 C C . TYR C 1 458 ? 43.016 64.616 -0.308 1.00 64.28 458 TYR C C 1
ATOM 15335 O O . TYR C 1 458 ? 43.860 63.882 0.244 1.00 65.45 458 TYR C O 1
ATOM 15344 N N . GLU C 1 459 ? 41.913 64.177 -0.923 1.00 65.49 459 GLU C N 1
ATOM 15345 C CA . GLU C 1 459 ? 41.630 62.759 -1.268 1.00 68.02 459 GLU C CA 1
ATOM 15346 C C . GLU C 1 459 ? 41.785 62.597 -2.781 1.00 68.31 459 GLU C C 1
ATOM 15347 O O . GLU C 1 459 ? 40.913 63.019 -3.537 1.00 67.24 459 GLU C O 1
ATOM 15353 N N . PRO C 1 460 ? 42.906 62.011 -3.270 1.00 69.89 460 PRO C N 1
ATOM 15354 C CA . PRO C 1 460 ? 43.183 61.935 -4.707 1.00 70.26 460 PRO C CA 1
ATOM 15355 C C . PRO C 1 460 ? 42.119 61.187 -5.524 1.00 71.92 460 PRO C C 1
ATOM 15356 O O . PRO C 1 460 ? 41.808 61.633 -6.610 1.00 71.19 460 PRO C O 1
ATOM 15360 N N . MET C 1 461 ? 41.615 60.070 -4.995 1.00 75.31 461 MET C N 1
ATOM 15361 C CA . MET C 1 461 ? 40.511 59.278 -5.600 1.00 77.24 461 MET C CA 1
ATOM 15362 C C . MET C 1 461 ? 39.208 60.062 -5.443 1.00 76.10 461 MET C C 1
ATOM 15363 O O . MET C 1 461 ? 38.655 60.129 -4.347 1.00 76.66 461 MET C O 1
ATOM 15368 N N . PRO C 1 462 ? 38.679 60.698 -6.517 1.00 74.61 462 PRO C N 1
ATOM 15369 C CA . PRO C 1 462 ? 37.453 61.486 -6.414 1.00 73.70 462 PRO C CA 1
ATOM 15370 C C . PRO C 1 462 ? 36.214 60.583 -6.292 1.00 75.38 462 PRO C C 1
ATOM 15371 O O . PRO C 1 462 ? 36.235 59.478 -6.808 1.00 76.10 462 PRO C O 1
ATOM 15375 N N . ALA C 1 463 ? 35.169 61.084 -5.627 1.00 75.71 463 ALA C N 1
ATOM 15376 C CA . ALA C 1 463 ? 33.937 60.339 -5.275 1.00 77.61 463 ALA C CA 1
ATOM 15377 C C . ALA C 1 463 ? 33.079 60.086 -6.523 1.00 78.16 463 ALA C C 1
ATOM 15378 O O . ALA C 1 463 ? 32.468 59.000 -6.604 1.00 80.10 463 ALA C O 1
ATOM 15380 N N . SER C 1 464 ? 33.047 61.040 -7.462 1.00 76.85 464 SER C N 1
ATOM 15381 C CA . SER C 1 464 ? 32.138 61.055 -8.642 1.00 77.13 464 SER C CA 1
ATOM 15382 C C . SER C 1 464 ? 32.517 59.971 -9.663 1.00 77.99 464 SER C C 1
ATOM 15383 O O . SER C 1 464 ? 31.722 59.761 -10.600 1.00 79.06 464 SER C O 1
ATOM 15386 N N . LEU C 1 465 ? 33.674 59.316 -9.507 1.00 78.11 465 LEU C N 1
ATOM 15387 C CA . LEU C 1 465 ? 34.115 58.188 -10.374 1.00 79.04 465 LEU C CA 1
ATOM 15388 C C . LEU C 1 465 ? 33.432 56.889 -9.927 1.00 82.46 465 LEU C C 1
ATOM 15389 O O . LEU C 1 465 ? 33.093 56.778 -8.731 1.00 83.60 465 LEU C O 1
ATOM 15394 N N . THR C 1 466 ? 33.257 55.948 -10.863 1.00 84.13 466 THR C N 1
ATOM 15395 C CA . THR C 1 466 ? 32.663 54.599 -10.647 1.00 87.22 466 THR C CA 1
ATOM 15396 C C . THR C 1 466 ? 33.787 53.613 -10.326 1.00 89.30 466 THR C C 1
ATOM 15397 O O . THR C 1 466 ? 34.950 53.910 -10.587 1.00 88.38 466 THR C O 1
ATOM 15401 N N . PRO C 1 467 ? 33.485 52.423 -9.750 1.00 92.82 467 PRO C N 1
ATOM 15402 C CA . PRO C 1 467 ? 34.509 51.423 -9.424 1.00 95.06 467 PRO C CA 1
ATOM 15403 C C . PRO C 1 467 ? 35.562 51.122 -10.507 1.00 95.41 467 PRO C C 1
ATOM 15404 O O . PRO C 1 467 ? 36.734 51.078 -10.171 1.00 95.89 467 PRO C O 1
ATOM 15408 N N . ASP C 1 468 ? 35.134 50.909 -11.758 1.00 95.43 468 ASP C N 1
ATOM 15409 C CA . ASP C 1 468 ? 36.025 50.562 -12.903 1.00 94.84 468 ASP C CA 1
ATOM 15410 C C . ASP C 1 468 ? 36.889 51.772 -13.289 1.00 91.39 468 ASP C C 1
ATOM 15411 O O . ASP C 1 468 ? 38.004 51.550 -13.804 1.00 91.75 468 ASP C O 1
ATOM 15416 N N . GLU C 1 469 ? 36.399 52.994 -13.050 1.00 88.24 469 GLU C N 1
ATOM 15417 C CA . GLU C 1 469 ? 37.079 54.271 -13.413 1.00 85.26 469 GLU C CA 1
ATOM 15418 C C . GLU C 1 469 ? 38.164 54.615 -12.382 1.00 84.63 469 GLU C C 1
ATOM 15419 O O . GLU C 1 469 ? 39.076 55.389 -12.731 1.00 82.78 469 GLU C O 1
ATOM 15425 N N . GLN C 1 470 ? 38.067 54.058 -11.169 1.00 86.04 470 GLN C N 1
ATOM 15426 C CA . GLN C 1 470 ? 38.989 54.316 -10.026 1.00 85.53 470 GLN C CA 1
ATOM 15427 C C . GLN C 1 470 ? 40.420 53.896 -10.397 1.00 85.08 470 GLN C C 1
ATOM 15428 O O . GLN C 1 470 ? 41.366 54.551 -9.915 1.00 82.98 470 GLN C O 1
ATOM 15434 N N . GLN C 1 471 ? 40.559 52.866 -11.241 1.00 86.16 471 GLN C N 1
ATOM 15435 C CA . GLN C 1 471 ? 41.851 52.241 -11.649 1.00 86.88 471 GLN C CA 1
ATOM 15436 C C . GLN C 1 471 ? 42.788 53.269 -12.301 1.00 83.92 471 GLN C C 1
ATOM 15437 O O . GLN C 1 471 ? 44.016 53.059 -12.235 1.00 84.40 471 GLN C O 1
ATOM 15443 N N . TYR C 1 472 ? 42.242 54.324 -12.915 1.00 80.52 472 TYR C N 1
ATOM 15444 C CA . TYR C 1 472 ? 42.962 55.210 -13.868 1.00 77.95 472 TYR C CA 1
ATOM 15445 C C . TYR C 1 472 ? 43.679 56.362 -13.151 1.00 75.62 472 TYR C C 1
ATOM 15446 O O . TYR C 1 472 ? 44.521 57.003 -13.809 1.00 74.71 472 TYR C O 1
ATOM 15455 N N . ILE C 1 473 ? 43.383 56.625 -11.872 1.00 74.36 473 ILE C N 1
ATOM 15456 C CA . ILE C 1 473 ? 44.183 57.577 -11.042 1.00 72.30 473 ILE C CA 1
ATOM 15457 C C . ILE C 1 473 ? 45.491 56.868 -10.680 1.00 73.34 473 ILE C C 1
ATOM 15458 O O . ILE C 1 473 ? 45.485 56.041 -9.747 1.00 75.21 473 ILE C O 1
ATOM 15463 N N . LYS C 1 474 ? 46.558 57.175 -11.422 1.00 72.27 474 LYS C N 1
ATOM 15464 C CA . LYS C 1 474 ? 47.861 56.462 -11.365 1.00 73.42 474 LYS C CA 1
ATOM 15465 C C . LYS C 1 474 ? 48.785 57.170 -10.368 1.00 71.89 474 LYS C C 1
ATOM 15466 O O . LYS C 1 474 ? 49.585 56.474 -9.715 1.00 73.61 474 LYS C O 1
ATOM 15472 N N . GLY C 1 475 ? 48.679 58.499 -10.258 1.00 68.93 475 GLY C N 1
ATOM 15473 C CA . GLY C 1 475 ? 49.702 59.327 -9.594 1.00 67.78 475 GLY C CA 1
ATOM 15474 C C . GLY C 1 475 ? 49.158 60.587 -8.949 1.00 65.03 475 GLY C C 1
ATOM 15475 O O . GLY C 1 475 ? 48.041 61.022 -9.297 1.00 63.50 475 GLY C O 1
ATOM 15476 N N . VAL C 1 476 ? 49.953 61.143 -8.032 1.00 64.16 476 VAL C N 1
ATOM 15477 C CA . VAL C 1 476 ? 49.735 62.451 -7.351 1.00 61.85 476 VAL C CA 1
ATOM 15478 C C . VAL C 1 476 ? 51.087 63.170 -7.309 1.00 61.02 476 VAL C C 1
ATOM 15479 O O . VAL C 1 476 ? 52.099 62.502 -7.018 1.00 62.22 476 VAL C O 1
ATOM 15483 N N . GLN C 1 477 ? 51.100 64.470 -7.612 1.00 58.71 477 GLN C N 1
ATOM 15484 C CA . GLN C 1 477 ? 52.335 65.291 -7.734 1.00 58.19 477 GLN C CA 1
ATOM 15485 C C . GLN C 1 477 ? 52.010 66.742 -7.364 1.00 56.21 477 GLN C C 1
ATOM 15486 O O . GLN C 1 477 ? 50.864 67.171 -7.598 1.00 55.17 477 GLN C O 1
ATOM 15492 N N . ALA C 1 478 ? 52.985 67.459 -6.800 1.00 55.71 478 ALA C N 1
ATOM 15493 C CA . ALA C 1 478 ? 52.891 68.898 -6.470 1.00 54.34 478 ALA C CA 1
ATOM 15494 C C . ALA C 1 478 ? 53.847 69.683 -7.370 1.00 53.75 478 ALA C C 1
ATOM 15495 O O . ALA C 1 478 ? 54.994 69.235 -7.544 1.00 55.21 478 ALA C O 1
ATOM 15497 N N . ASN C 1 479 ? 53.379 70.811 -7.910 1.00 51.87 479 ASN C N 1
ATOM 15498 C CA . ASN C 1 479 ? 54.117 71.644 -8.894 1.00 51.53 479 ASN C CA 1
ATOM 15499 C C . ASN C 1 479 ? 54.743 72.839 -8.170 1.00 51.37 479 ASN C C 1
ATOM 15500 O O . ASN C 1 479 ? 54.109 73.363 -7.228 1.00 50.99 479 ASN C O 1
ATOM 15505 N N . LEU C 1 480 ? 55.958 73.225 -8.576 1.00 51.79 480 LEU C N 1
ATOM 15506 C CA . LEU C 1 480 ? 56.656 74.451 -8.106 1.00 51.48 480 LEU C CA 1
ATOM 15507 C C . LEU C 1 480 ? 57.040 75.310 -9.315 1.00 50.70 480 LEU C C 1
ATOM 15508 O O . LEU C 1 480 ? 58.085 75.033 -9.935 1.00 51.95 480 LEU C O 1
ATOM 15513 N N . TRP C 1 481 ? 56.217 76.311 -9.625 1.00 49.03 481 TRP C N 1
ATOM 15514 C CA . TRP C 1 481 ? 56.489 77.350 -10.652 1.00 48.48 481 TRP C CA 1
ATOM 15515 C C . TRP C 1 481 ? 57.305 78.465 -9.994 1.00 48.95 481 TRP C C 1
ATOM 15516 O O . TRP C 1 481 ? 57.026 78.776 -8.827 1.00 49.18 481 TRP C O 1
ATOM 15527 N N . THR C 1 482 ? 58.295 79.018 -10.699 1.00 50.04 482 THR C N 1
ATOM 15528 C CA . THR C 1 482 ? 59.415 79.785 -10.089 1.00 51.28 482 THR C CA 1
ATOM 15529 C C . THR C 1 482 ? 59.458 81.231 -10.602 1.00 51.29 482 THR C C 1
ATOM 15530 O O . THR C 1 482 ? 60.553 81.820 -10.562 1.00 52.47 482 THR C O 1
ATOM 15534 N N . GLU C 1 483 ? 58.322 81.813 -11.005 1.00 50.53 483 GLU C N 1
ATOM 15535 C CA . GLU C 1 483 ? 58.244 83.246 -11.402 1.00 51.00 483 GLU C CA 1
ATOM 15536 C C . GLU C 1 483 ? 58.782 84.129 -10.267 1.00 51.80 483 GLU C C 1
ATOM 15537 O O . GLU C 1 483 ? 59.513 85.088 -10.565 1.00 52.45 483 GLU C O 1
ATOM 15543 N N . TYR C 1 484 ? 58.431 83.814 -9.015 1.00 52.17 484 TYR C N 1
ATOM 15544 C CA . TYR C 1 484 ? 58.751 84.629 -7.813 1.00 53.08 484 TYR C CA 1
ATOM 15545 C C . TYR C 1 484 ? 59.688 83.857 -6.874 1.00 54.30 484 TYR C C 1
ATOM 15546 O O . TYR C 1 484 ? 59.723 84.174 -5.673 1.00 54.51 484 TYR C O 1
ATOM 15555 N N . ILE C 1 485 ? 60.436 82.889 -7.412 1.00 55.45 485 ILE C N 1
ATOM 15556 C CA . ILE C 1 485 ? 61.397 82.037 -6.647 1.00 56.97 485 ILE C CA 1
ATOM 15557 C C . ILE C 1 485 ? 62.756 82.094 -7.356 1.00 58.57 485 ILE C C 1
ATOM 15558 O O . ILE C 1 485 ? 62.935 81.362 -8.351 1.00 58.89 485 ILE C O 1
ATOM 15563 N N . ALA C 1 486 ? 63.665 82.937 -6.852 1.00 59.71 486 ALA C N 1
ATOM 15564 C CA . ALA C 1 486 ? 64.982 83.259 -7.454 1.00 61.32 486 ALA C CA 1
ATOM 15565 C C . ALA C 1 486 ? 66.125 82.558 -6.705 1.00 63.31 486 ALA C C 1
ATOM 15566 O O . ALA C 1 486 ? 67.248 82.554 -7.241 1.00 65.71 486 ALA C O 1
ATOM 15568 N N . THR C 1 487 ? 65.866 82.001 -5.516 1.00 63.28 487 THR C N 1
ATOM 15569 C CA . THR C 1 487 ? 66.867 81.269 -4.690 1.00 65.01 487 THR C CA 1
ATOM 15570 C C . THR C 1 487 ? 66.319 79.886 -4.334 1.00 64.61 487 THR C C 1
ATOM 15571 O O . THR C 1 487 ? 65.085 79.749 -4.216 1.00 62.57 487 THR C O 1
ATOM 15575 N N . PHE C 1 488 ? 67.211 78.912 -4.142 1.00 66.21 488 PHE C N 1
ATOM 15576 C CA . PHE C 1 488 ? 66.851 77.514 -3.797 1.00 66.48 488 PHE C CA 1
ATOM 15577 C C . PHE C 1 488 ? 66.381 77.436 -2.339 1.00 66.63 488 PHE C C 1
ATOM 15578 O O . PHE C 1 488 ? 65.541 76.570 -2.029 1.00 66.28 488 PHE C O 1
ATOM 15586 N N . SER C 1 489 ? 66.907 78.308 -1.475 1.00 67.10 489 SER C N 1
ATOM 15587 C CA . SER C 1 489 ? 66.473 78.466 -0.062 1.00 66.77 489 SER C CA 1
ATOM 15588 C C . SER C 1 489 ? 64.973 78.789 -0.019 1.00 64.31 489 SER C C 1
ATOM 15589 O O . SER C 1 489 ? 64.253 78.174 0.793 1.00 64.08 489 SER C O 1
ATOM 15592 N N . HIS C 1 490 ? 64.524 79.717 -0.869 1.00 62.52 490 HIS C N 1
ATOM 15593 C CA . HIS C 1 490 ? 63.102 80.131 -1.005 1.00 60.04 490 HIS C CA 1
ATOM 15594 C C . HIS C 1 490 ? 62.288 78.981 -1.621 1.00 59.19 490 HIS C C 1
ATOM 15595 O O . HIS C 1 490 ? 61.128 78.795 -1.208 1.00 57.91 490 HIS C O 1
ATOM 15602 N N . ALA C 1 491 ? 62.873 78.225 -2.556 1.00 59.84 491 ALA C N 1
ATOM 15603 C CA . ALA C 1 491 ? 62.253 77.027 -3.175 1.00 59.65 491 ALA C CA 1
ATOM 15604 C C . ALA C 1 491 ? 61.945 75.986 -2.091 1.00 60.22 491 ALA C C 1
ATOM 15605 O O . ALA C 1 491 ? 60.833 75.424 -2.117 1.00 59.15 491 ALA C O 1
ATOM 15607 N N . GLN C 1 492 ? 62.894 75.752 -1.176 1.00 61.98 492 GLN C N 1
ATOM 15608 C CA . GLN C 1 492 ? 62.772 74.789 -0.047 1.00 62.92 492 GLN C CA 1
ATOM 15609 C C . GLN C 1 492 ? 61.650 75.245 0.893 1.00 61.72 492 GLN C C 1
ATOM 15610 O O . GLN C 1 492 ? 60.830 74.391 1.293 1.00 61.61 492 GLN C O 1
ATOM 15616 N N . TYR C 1 493 ? 61.620 76.541 1.223 1.00 61.01 493 TYR C N 1
ATOM 15617 C CA . TYR C 1 493 ? 60.584 77.193 2.069 1.00 59.60 493 TYR C CA 1
ATOM 15618 C C . TYR C 1 493 ? 59.191 76.879 1.507 1.00 57.94 493 TYR C C 1
ATOM 15619 O O . TYR C 1 493 ? 58.264 76.651 2.308 1.00 57.40 493 TYR C O 1
ATOM 15628 N N . MET C 1 494 ? 59.055 76.852 0.176 1.00 57.31 494 MET C N 1
ATOM 15629 C CA . MET C 1 494 ? 57.747 76.735 -0.523 1.00 55.84 494 MET C CA 1
ATOM 15630 C C . MET C 1 494 ? 57.312 75.265 -0.640 1.00 56.31 494 MET C C 1
ATOM 15631 O O . MET C 1 494 ? 56.089 75.038 -0.716 1.00 55.41 494 MET C O 1
ATOM 15636 N N . VAL C 1 495 ? 58.245 74.304 -0.651 1.00 57.57 495 VAL C N 1
ATOM 15637 C CA . VAL C 1 495 ? 57.920 72.851 -0.819 1.00 58.33 495 VAL C CA 1
ATOM 15638 C C . VAL C 1 495 ? 57.997 72.118 0.530 1.00 59.42 495 VAL C C 1
ATOM 15639 O O . VAL C 1 495 ? 57.284 71.108 0.669 1.00 59.41 495 VAL C O 1
ATOM 15643 N N . LEU C 1 496 ? 58.824 72.584 1.475 1.00 60.50 496 LEU C N 1
ATOM 15644 C CA . LEU C 1 496 ? 58.959 71.984 2.833 1.00 62.26 496 LEU C CA 1
ATOM 15645 C C . LEU C 1 496 ? 58.309 72.904 3.863 1.00 61.39 496 LEU C C 1
ATOM 15646 O O . LEU C 1 496 ? 58.583 74.100 3.861 1.00 61.43 496 LEU C O 1
ATOM 15651 N N . PRO C 1 497 ? 57.471 72.399 4.802 1.00 61.32 497 PRO C N 1
ATOM 15652 C CA . PRO C 1 497 ? 57.154 70.974 4.930 1.00 62.43 497 PRO C CA 1
ATOM 15653 C C . PRO C 1 497 ? 55.867 70.482 4.240 1.00 61.38 497 PRO C C 1
ATOM 15654 O O . PRO C 1 497 ? 55.345 69.465 4.660 1.00 62.18 497 PRO C O 1
ATOM 15658 N N . ARG C 1 498 ? 55.385 71.182 3.206 1.00 59.67 498 ARG C N 1
ATOM 15659 C CA . ARG C 1 498 ? 54.155 70.793 2.458 1.00 58.78 498 ARG C CA 1
ATOM 15660 C C . ARG C 1 498 ? 54.374 69.436 1.772 1.00 60.52 498 ARG C C 1
ATOM 15661 O O . ARG C 1 498 ? 53.380 68.699 1.613 1.00 60.56 498 ARG C O 1
ATOM 15669 N N . TRP C 1 499 ? 55.620 69.115 1.403 1.00 61.96 499 TRP C N 1
ATOM 15670 C CA . TRP C 1 499 ? 56.030 67.809 0.814 1.00 64.06 499 TRP C CA 1
ATOM 15671 C C . TRP C 1 499 ? 55.758 66.665 1.799 1.00 66.07 499 TRP C C 1
ATOM 15672 O O . TRP C 1 499 ? 55.440 65.554 1.327 1.00 67.40 499 TRP C O 1
ATOM 15683 N N . ALA C 1 500 ? 55.898 66.916 3.106 1.00 66.72 500 ALA C N 1
ATOM 15684 C CA . ALA C 1 500 ? 55.629 65.936 4.187 1.00 68.41 500 ALA C CA 1
ATOM 15685 C C . ALA C 1 500 ? 54.160 65.506 4.119 1.00 67.70 500 ALA C C 1
ATOM 15686 O O . ALA C 1 500 ? 53.892 64.291 4.191 1.00 69.03 500 ALA C O 1
ATOM 15688 N N . ALA C 1 501 ? 53.258 66.482 3.972 1.00 65.98 501 ALA C N 1
ATOM 15689 C CA . ALA C 1 501 ? 51.792 66.295 3.882 1.00 65.44 501 ALA C CA 1
ATOM 15690 C C . ALA C 1 501 ? 51.441 65.625 2.551 1.00 65.95 501 ALA C C 1
ATOM 15691 O O . ALA C 1 501 ? 50.555 64.747 2.549 1.00 66.97 501 ALA C O 1
ATOM 15693 N N . LEU C 1 502 ? 52.106 66.039 1.467 1.00 65.58 502 LEU C N 1
ATOM 15694 C CA . LEU C 1 502 ? 51.937 65.470 0.102 1.00 65.49 502 LEU C CA 1
ATOM 15695 C C . LEU C 1 502 ? 52.182 63.956 0.143 1.00 67.81 502 LEU C C 1
ATOM 15696 O O . LEU C 1 502 ? 51.287 63.206 -0.289 1.00 67.72 502 LEU C O 1
ATOM 15701 N N . CYS C 1 503 ? 53.343 63.529 0.651 1.00 69.89 503 CYS C N 1
ATOM 15702 C CA . CYS C 1 503 ? 53.826 62.123 0.560 1.00 72.74 503 CYS C CA 1
ATOM 15703 C C . CYS C 1 503 ? 52.946 61.193 1.406 1.00 73.84 503 CYS C C 1
ATOM 15704 O O . CYS C 1 503 ? 52.933 59.986 1.110 1.00 74.96 503 CYS C O 1
ATOM 15707 N N . GLU C 1 504 ? 52.232 61.728 2.405 1.00 73.24 504 GLU C N 1
ATOM 15708 C CA . GLU C 1 504 ? 51.197 60.983 3.177 1.00 74.30 504 GLU C CA 1
ATOM 15709 C C . GLU C 1 504 ? 50.020 60.657 2.252 1.00 73.50 504 GLU C C 1
ATOM 15710 O O . GLU C 1 504 ? 49.522 59.514 2.305 1.00 75.34 504 GLU C O 1
ATOM 15716 N N . VAL C 1 505 ? 49.599 61.627 1.436 1.00 71.05 505 VAL C N 1
ATOM 15717 C CA . VAL C 1 505 ? 48.510 61.460 0.429 1.00 70.14 505 VAL C CA 1
ATOM 15718 C C . VAL C 1 505 ? 49.018 60.517 -0.671 1.00 71.14 505 VAL C C 1
ATOM 15719 O O . VAL C 1 505 ? 48.231 59.660 -1.116 1.00 71.87 505 VAL C O 1
ATOM 15723 N N . GLN C 1 506 ? 50.291 60.658 -1.065 1.00 71.40 506 GLN C N 1
ATOM 15724 C CA . GLN C 1 506 ? 50.964 59.840 -2.114 1.00 72.80 506 GLN C CA 1
ATOM 15725 C C . GLN C 1 506 ? 51.114 58.383 -1.651 1.00 76.59 506 GLN C C 1
ATOM 15726 O O . GLN C 1 506 ? 50.819 57.478 -2.459 1.00 77.47 506 GLN C O 1
ATOM 15732 N N . TRP C 1 507 ? 51.576 58.165 -0.414 1.00 78.81 507 TRP C N 1
ATOM 15733 C CA . TRP C 1 507 ? 51.993 56.831 0.100 1.00 82.49 507 TRP C CA 1
ATOM 15734 C C . TRP C 1 507 ? 50.848 56.141 0.855 1.00 84.18 507 TRP C C 1
ATOM 15735 O O . TRP C 1 507 ? 50.431 55.052 0.413 1.00 86.05 507 TRP C O 1
ATOM 15746 N N . SER C 1 508 ? 50.396 56.727 1.968 1.00 84.13 508 SER C N 1
ATOM 15747 C CA . SER C 1 508 ? 49.497 56.087 2.967 1.00 85.93 508 SER C CA 1
ATOM 15748 C C . SER C 1 508 ? 48.097 55.867 2.381 1.00 85.73 508 SER C C 1
ATOM 15749 O O . SER C 1 508 ? 47.697 56.642 1.492 1.00 84.33 508 SER C O 1
ATOM 15752 N N . THR C 1 509 ? 47.388 54.848 2.879 1.00 88.43 509 THR C N 1
ATOM 15753 C CA . THR C 1 509 ? 45.964 54.549 2.564 1.00 88.90 509 THR C CA 1
ATOM 15754 C C . THR C 1 509 ? 45.078 55.560 3.291 1.00 87.99 509 THR C C 1
ATOM 15755 O O . THR C 1 509 ? 45.465 56.089 4.330 1.00 87.76 509 THR C O 1
ATOM 15759 N N . PRO C 1 510 ? 43.865 55.862 2.770 1.00 88.10 510 PRO C N 1
ATOM 15760 C CA . PRO C 1 510 ? 43.057 56.977 3.274 1.00 86.84 510 PRO C CA 1
ATOM 15761 C C . PRO C 1 510 ? 42.364 56.745 4.628 1.00 88.80 510 PRO C C 1
ATOM 15762 O O . PRO C 1 510 ? 42.050 57.722 5.284 1.00 87.48 510 PRO C O 1
ATOM 15766 N N . ASP C 1 511 ? 42.136 55.483 5.008 1.00 92.27 511 ASP C N 1
ATOM 15767 C CA . ASP C 1 511 ? 41.554 55.099 6.325 1.00 94.66 511 ASP C CA 1
ATOM 15768 C C . ASP C 1 511 ? 42.538 55.449 7.451 1.00 95.31 511 ASP C C 1
ATOM 15769 O O . ASP C 1 511 ? 42.098 55.496 8.617 1.00 96.15 511 ASP C O 1
ATOM 15774 N N . LYS C 1 512 ? 43.811 55.693 7.112 1.00 95.13 512 LYS C N 1
ATOM 15775 C CA . LYS C 1 512 ? 44.930 55.912 8.068 1.00 95.50 512 LYS C CA 1
ATOM 15776 C C . LYS C 1 512 ? 45.278 57.404 8.190 1.00 92.95 512 LYS C C 1
ATOM 15777 O O . LYS C 1 512 ? 46.349 57.699 8.757 1.00 93.69 512 LYS C O 1
ATOM 15783 N N . LYS C 1 513 ? 44.422 58.311 7.702 1.00 90.27 513 LYS C N 1
ATOM 15784 C CA . LYS C 1 513 ? 44.730 59.766 7.613 1.00 87.70 513 LYS C CA 1
ATOM 15785 C C . LYS C 1 513 ? 43.987 60.536 8.715 1.00 87.05 513 LYS C C 1
ATOM 15786 O O . LYS C 1 513 ? 42.759 60.723 8.594 1.00 86.86 513 LYS C O 1
ATOM 15792 N N . ASN C 1 514 ? 44.730 60.962 9.743 1.00 86.81 514 ASN C N 1
ATOM 15793 C CA . ASN C 1 514 ? 44.293 61.900 10.814 1.00 85.05 514 ASN C CA 1
ATOM 15794 C C . ASN C 1 514 ? 45.299 63.058 10.868 1.00 82.77 514 ASN C C 1
ATOM 15795 O O . ASN C 1 514 ? 46.509 62.773 10.964 1.00 83.38 514 ASN C O 1
ATOM 15800 N N . TYR C 1 515 ? 44.826 64.307 10.812 1.00 80.24 515 TYR C N 1
ATOM 15801 C CA . TYR C 1 515 ? 45.679 65.518 10.659 1.00 78.54 515 TYR C CA 1
ATOM 15802 C C . TYR C 1 515 ? 46.451 65.815 11.954 1.00 78.74 515 TYR C C 1
ATOM 15803 O O . TYR C 1 515 ? 47.644 66.169 11.856 1.00 77.88 515 TYR C O 1
ATOM 15812 N N . GLU C 1 516 ? 45.793 65.707 13.116 1.00 79.26 516 GLU C N 1
ATOM 15813 C CA . GLU C 1 516 ? 46.419 65.885 14.459 1.00 80.01 516 GLU C CA 1
ATOM 15814 C C . GLU C 1 516 ? 47.570 64.886 14.635 1.00 81.35 516 GLU C C 1
ATOM 15815 O O . GLU C 1 516 ? 48.631 65.289 15.157 1.00 81.23 516 GLU C O 1
ATOM 15821 N N . ASP C 1 517 ? 47.353 63.630 14.231 1.00 81.55 517 ASP C N 1
ATOM 15822 C CA . ASP C 1 517 ? 48.350 62.530 14.333 1.00 83.32 517 ASP C CA 1
ATOM 15823 C C . ASP C 1 517 ? 49.561 62.870 13.455 1.00 81.98 517 ASP C C 1
ATOM 15824 O O . ASP C 1 517 ? 50.695 62.612 13.901 1.00 82.98 517 ASP C O 1
ATOM 15829 N N . PHE C 1 518 ? 49.328 63.435 12.264 1.00 78.94 518 PHE C N 1
ATOM 15830 C CA . PHE C 1 518 ? 50.387 63.868 11.312 1.00 77.67 518 PHE C CA 1
ATOM 15831 C C . PHE C 1 518 ? 51.191 65.019 11.931 1.00 76.35 518 PHE C C 1
ATOM 15832 O O . PHE C 1 518 ? 52.436 64.941 11.922 1.00 77.15 518 PHE C O 1
ATOM 15840 N N . LEU C 1 519 ? 50.508 66.048 12.447 1.00 74.20 519 LEU C N 1
ATOM 15841 C CA . LEU C 1 519 ? 51.148 67.218 13.114 1.00 73.31 519 LEU C CA 1
ATOM 15842 C C . LEU C 1 519 ? 52.027 66.734 14.277 1.00 75.32 519 LEU C C 1
ATOM 15843 O O . LEU C 1 519 ? 53.136 67.266 14.419 1.00 75.53 519 LEU C O 1
ATOM 15848 N N . SER C 1 520 ? 51.576 65.739 15.050 1.00 76.84 520 SER C N 1
ATOM 15849 C CA . SER C 1 520 ? 52.339 65.147 16.185 1.00 79.32 520 SER C CA 1
ATOM 15850 C C . SER C 1 520 ? 53.524 64.307 15.675 1.00 81.04 520 SER C C 1
ATOM 15851 O O . SER C 1 520 ? 54.413 64.003 16.495 1.00 83.23 520 SER C O 1
ATOM 15854 N N . ARG C 1 521 ? 53.541 63.942 14.386 1.00 80.47 521 ARG C N 1
ATOM 15855 C CA . ARG C 1 521 ? 54.612 63.120 13.753 1.00 82.00 521 ARG C CA 1
ATOM 15856 C C . ARG C 1 521 ? 55.605 64.009 12.986 1.00 80.25 521 ARG C C 1
ATOM 15857 O O . ARG C 1 521 ? 56.715 63.521 12.704 1.00 81.96 521 ARG C O 1
ATOM 15865 N N . LEU C 1 522 ? 55.240 65.260 12.676 1.00 77.31 522 LEU C N 1
ATOM 15866 C CA . LEU C 1 522 ? 56.004 66.163 11.766 1.00 75.72 522 LEU C CA 1
ATOM 15867 C C . LEU C 1 522 ? 57.320 66.624 12.396 1.00 76.97 522 LEU C C 1
ATOM 15868 O O . LEU C 1 522 ? 58.340 66.645 11.710 1.00 76.97 522 LEU C O 1
ATOM 15873 N N . PRO C 1 523 ? 57.361 67.030 13.690 1.00 77.82 523 PRO C N 1
ATOM 15874 C CA . PRO C 1 523 ? 58.593 67.540 14.300 1.00 79.04 523 PRO C CA 1
ATOM 15875 C C . PRO C 1 523 ? 59.802 66.598 14.183 1.00 81.93 523 PRO C C 1
ATOM 15876 O O . PRO C 1 523 ? 60.904 67.090 14.034 1.00 82.86 523 PRO C O 1
ATOM 15880 N N . ARG C 1 524 ? 59.564 65.285 14.255 1.00 83.51 524 ARG C N 1
ATOM 15881 C CA . ARG C 1 524 ? 60.616 64.233 14.214 1.00 86.50 524 ARG C CA 1
ATOM 15882 C C . ARG C 1 524 ? 61.197 64.147 12.794 1.00 85.94 524 ARG C C 1
ATOM 15883 O O . ARG C 1 524 ? 62.342 63.674 12.660 1.00 87.82 524 ARG C O 1
ATOM 15891 N N . LEU C 1 525 ? 60.442 64.593 11.782 1.00 83.45 525 LEU C N 1
ATOM 15892 C CA . LEU C 1 525 ? 60.899 64.682 10.366 1.00 82.95 525 LEU C CA 1
ATOM 15893 C C . LEU C 1 525 ? 61.658 65.997 10.139 1.00 81.83 525 LEU C C 1
ATOM 15894 O O . LEU C 1 525 ? 62.618 65.982 9.347 1.00 82.80 525 LEU C O 1
ATOM 15899 N N . ILE C 1 526 ? 61.244 67.089 10.792 1.00 80.26 526 ILE C N 1
ATOM 15900 C CA . ILE C 1 526 ? 61.903 68.426 10.675 1.00 79.39 526 ILE C CA 1
ATOM 15901 C C . ILE C 1 526 ? 63.353 68.301 11.158 1.00 81.76 526 ILE C C 1
ATOM 15902 O O . ILE C 1 526 ? 64.226 68.968 10.572 1.00 81.50 526 ILE C O 1
ATOM 15907 N N . LYS C 1 527 ? 63.588 67.482 12.188 1.00 84.35 527 LYS C N 1
ATOM 15908 C CA . LYS C 1 527 ? 64.941 67.168 12.725 1.00 87.47 527 LYS C CA 1
ATOM 15909 C C . LYS C 1 527 ? 65.872 66.784 11.568 1.00 88.18 527 LYS C C 1
ATOM 15910 O O . LYS C 1 527 ? 67.035 67.238 11.567 1.00 89.26 527 LYS C O 1
ATOM 15916 N N . TRP C 1 528 ? 65.373 65.984 10.620 1.00 87.45 528 TRP C N 1
ATOM 15917 C CA . TRP C 1 528 ? 66.145 65.492 9.446 1.00 88.32 528 TRP C CA 1
ATOM 15918 C C . TRP C 1 528 ? 66.386 66.625 8.440 1.00 86.58 528 TRP C C 1
ATOM 15919 O O . TRP C 1 528 ? 67.479 66.632 7.842 1.00 88.08 528 TRP C O 1
ATOM 15930 N N . TYR C 1 529 ? 65.428 67.547 8.267 1.00 83.74 529 TYR C N 1
ATOM 15931 C CA . TYR C 1 529 ? 65.578 68.757 7.410 1.00 82.12 529 TYR C CA 1
ATOM 15932 C C . TYR C 1 529 ? 66.782 69.581 7.887 1.00 83.44 529 TYR C C 1
ATOM 15933 O O . TYR C 1 529 ? 67.586 70.015 7.039 1.00 83.40 529 TYR C O 1
ATOM 15942 N N . ASP C 1 530 ? 66.884 69.801 9.204 1.00 84.86 530 ASP C N 1
ATOM 15943 C CA . ASP C 1 530 ? 67.931 70.638 9.855 1.00 86.37 530 ASP C CA 1
ATOM 15944 C C . ASP C 1 530 ? 69.307 69.985 9.673 1.00 89.18 530 ASP C C 1
ATOM 15945 O O . ASP C 1 530 ? 70.277 70.724 9.420 1.00 89.89 530 ASP C O 1
ATOM 15950 N N . ALA C 1 531 ? 69.383 68.658 9.808 1.00 90.80 531 ALA C N 1
ATOM 15951 C CA . ALA C 1 531 ? 70.629 67.862 9.690 1.00 94.00 531 ALA C CA 1
ATOM 15952 C C . ALA C 1 531 ? 71.199 67.972 8.268 1.00 93.76 531 ALA C C 1
ATOM 15953 O O . ALA C 1 531 ? 72.440 68.057 8.141 1.00 95.55 531 ALA C O 1
ATOM 15955 N N . GLU C 1 532 ? 70.330 67.978 7.249 1.00 91.16 532 GLU C N 1
ATOM 15956 C CA . GLU C 1 532 ? 70.710 67.995 5.807 1.00 90.70 532 GLU C CA 1
ATOM 15957 C C . GLU C 1 532 ? 70.875 69.440 5.312 1.00 88.81 532 GLU C C 1
ATOM 15958 O O . GLU C 1 532 ? 71.315 69.615 4.157 1.00 88.60 532 GLU C O 1
ATOM 15964 N N . GLY C 1 533 ? 70.529 70.429 6.144 1.00 87.55 533 GLY C N 1
ATOM 15965 C CA . GLY C 1 533 ? 70.678 71.866 5.841 1.00 86.24 533 GLY C CA 1
ATOM 15966 C C . GLY C 1 533 ? 69.576 72.374 4.926 1.00 83.62 533 GLY C C 1
ATOM 15967 O O . GLY C 1 533 ? 69.841 73.327 4.170 1.00 83.09 533 GLY C O 1
ATOM 15968 N N . TYR C 1 534 ? 68.385 71.766 4.989 1.00 82.40 534 TYR C N 1
ATOM 15969 C CA . TYR C 1 534 ? 67.182 72.174 4.215 1.00 79.63 534 TYR C CA 1
ATOM 15970 C C . TYR C 1 534 ? 66.418 73.252 4.993 1.00 77.58 534 TYR C C 1
ATOM 15971 O O . TYR C 1 534 ? 66.010 72.990 6.138 1.00 77.69 534 TYR C O 1
ATOM 15980 N N . ASN C 1 535 ? 66.242 74.426 4.383 1.00 75.67 535 ASN C N 1
ATOM 15981 C CA . ASN C 1 535 ? 65.317 75.492 4.850 1.00 73.51 535 ASN C CA 1
ATOM 15982 C C . ASN C 1 535 ? 63.882 74.955 4.761 1.00 72.72 535 ASN C C 1
ATOM 15983 O O . ASN C 1 535 ? 63.659 73.992 4.001 1.00 73.02 535 ASN C O 1
ATOM 15988 N N . TYR C 1 536 ? 62.952 75.539 5.522 1.00 71.96 536 TYR C N 1
ATOM 15989 C CA . TYR C 1 536 ? 61.516 75.153 5.537 1.00 71.33 536 TYR C CA 1
ATOM 15990 C C . TYR C 1 536 ? 60.682 76.257 6.200 1.00 69.98 536 TYR C C 1
ATOM 15991 O O . TYR C 1 536 ? 61.233 77.051 6.990 1.00 70.56 536 TYR C O 1
ATOM 16000 N N . ALA C 1 537 ? 59.386 76.298 5.878 1.00 68.28 537 ALA C N 1
ATOM 16001 C CA . ALA C 1 537 ? 58.393 77.226 6.465 1.00 67.44 537 ALA C CA 1
ATOM 16002 C C . ALA C 1 537 ? 58.044 76.754 7.882 1.00 68.26 537 ALA C C 1
ATOM 16003 O O . ALA C 1 537 ? 57.920 75.531 8.082 1.00 69.41 537 ALA C O 1
ATOM 16005 N N . LYS C 1 538 ? 57.879 77.695 8.818 1.00 68.24 538 LYS C N 1
ATOM 16006 C CA . LYS C 1 538 ? 57.839 77.435 10.284 1.00 69.34 538 LYS C CA 1
ATOM 16007 C C . LYS C 1 538 ? 56.486 77.845 10.880 1.00 67.49 538 LYS C C 1
ATOM 16008 O O . LYS C 1 538 ? 56.445 78.117 12.093 1.00 68.60 538 LYS C O 1
ATOM 16014 N N . HIS C 1 539 ? 55.417 77.842 10.079 1.00 65.88 539 HIS C N 1
ATOM 16015 C CA . HIS C 1 539 ? 54.051 78.272 10.488 1.00 64.51 539 HIS C CA 1
ATOM 16016 C C . HIS C 1 539 ? 53.470 77.294 11.515 1.00 65.83 539 HIS C C 1
ATOM 16017 O O . HIS C 1 539 ? 52.756 77.754 12.425 1.00 65.39 539 HIS C O 1
ATOM 16024 N N . VAL C 1 540 ? 53.775 76.002 11.373 1.00 67.83 540 VAL C N 1
ATOM 16025 C CA . VAL C 1 540 ? 53.255 74.907 12.248 1.00 69.18 540 VAL C CA 1
ATOM 16026 C C . VAL C 1 540 ? 54.003 74.916 13.591 1.00 70.65 540 VAL C C 1
ATOM 16027 O O . VAL C 1 540 ? 53.471 74.333 14.556 1.00 71.52 540 VAL C O 1
ATOM 16031 N N . PHE C 1 541 ? 55.175 75.560 13.654 1.00 71.19 541 PHE C N 1
ATOM 16032 C CA . PHE C 1 541 ? 55.979 75.765 14.891 1.00 72.83 541 PHE C CA 1
ATOM 16033 C C . PHE C 1 541 ? 55.390 76.905 15.739 1.00 70.85 541 PHE C C 1
ATOM 16034 O O . PHE C 1 541 ? 55.631 76.903 16.961 1.00 71.69 541 PHE C O 1
ATOM 16042 N N . ASP C 1 542 ? 54.656 77.840 15.119 1.00 68.29 542 ASP C N 1
ATOM 16043 C CA . ASP C 1 542 ? 54.063 79.042 15.775 1.00 66.57 542 ASP C CA 1
ATOM 16044 C C . ASP C 1 542 ? 53.225 78.637 16.993 1.00 65.42 542 ASP C C 1
ATOM 16045 O O . ASP C 1 542 ? 52.706 77.503 17.013 1.00 66.14 542 ASP C O 1
ATOM 16050 N N . VAL C 1 543 ? 53.084 79.557 17.951 1.00 63.46 543 VAL C N 1
ATOM 16051 C CA . VAL C 1 543 ? 52.215 79.408 19.155 1.00 62.60 543 VAL C CA 1
ATOM 16052 C C . VAL C 1 543 ? 50.770 79.702 18.734 1.00 60.92 543 VAL C C 1
ATOM 16053 O O . VAL C 1 543 ? 50.487 80.864 18.386 1.00 59.03 543 VAL C O 1
ATOM 16057 N N . LYS C 1 544 ? 49.905 78.682 18.753 1.00 61.59 544 LYS C N 1
ATOM 16058 C CA . LYS C 1 544 ? 48.448 78.810 18.481 1.00 60.91 544 LYS C CA 1
ATOM 16059 C C . LYS C 1 544 ? 47.756 79.307 19.757 1.00 59.33 544 LYS C C 1
ATOM 16060 O O . LYS C 1 544 ? 47.759 78.567 20.760 1.00 59.77 544 LYS C O 1
ATOM 16066 N N . ALA C 1 545 ? 47.206 80.523 19.715 1.00 57.28 545 ALA C N 1
ATOM 16067 C CA . ALA C 1 545 ? 46.518 81.192 20.844 1.00 56.74 545 ALA C CA 1
ATOM 16068 C C . ALA C 1 545 ? 45.011 81.210 20.582 1.00 55.33 545 ALA C C 1
ATOM 16069 O O . ALA C 1 545 ? 44.612 81.721 19.527 1.00 54.21 545 ALA C O 1
ATOM 16071 N N . GLU C 1 546 ? 44.215 80.679 21.515 1.00 56.49 546 GLU C N 1
ATOM 16072 C CA . GLU C 1 546 ? 42.728 80.714 21.472 1.00 55.94 546 GLU C CA 1
ATOM 16073 C C . GLU C 1 546 ? 42.209 81.575 22.630 1.00 53.91 546 GLU C C 1
ATOM 16074 O O . GLU C 1 546 ? 42.686 81.393 23.763 1.00 54.79 546 GLU C O 1
ATOM 16080 N N . PHE C 1 547 ? 41.268 82.476 22.333 1.00 51.51 547 PHE C N 1
ATOM 16081 C CA . PHE C 1 547 ? 40.661 83.455 23.272 1.00 49.97 547 PHE C CA 1
ATOM 16082 C C . PHE C 1 547 ? 39.193 83.082 23.496 1.00 49.16 547 PHE C C 1
ATOM 16083 O O . PHE C 1 547 ? 38.369 83.329 22.590 1.00 48.70 547 PHE C O 1
ATOM 16091 N N . THR C 1 548 ? 38.888 82.504 24.663 1.00 48.77 548 THR C N 1
ATOM 16092 C CA . THR C 1 548 ? 37.573 81.897 25.005 1.00 48.74 548 THR C CA 1
ATOM 16093 C C . THR C 1 548 ? 36.905 82.701 26.117 1.00 47.93 548 THR C C 1
ATOM 16094 O O . THR C 1 548 ? 37.325 82.633 27.270 1.00 48.30 548 THR C O 1
ATOM 16098 N N . PRO C 1 549 ? 35.849 83.488 25.806 1.00 46.48 549 PRO C N 1
ATOM 16099 C CA . PRO C 1 549 ? 35.034 84.129 26.839 1.00 46.05 549 PRO C CA 1
ATOM 16100 C C . PRO C 1 549 ? 34.576 83.125 27.908 1.00 47.29 549 PRO C C 1
ATOM 16101 O O . PRO C 1 549 ? 34.174 82.033 27.557 1.00 48.06 549 PRO C O 1
ATOM 16105 N N . ASN C 1 550 ? 34.666 83.516 29.179 1.00 47.35 550 ASN C N 1
ATOM 16106 C CA . ASN C 1 550 ? 34.299 82.674 30.347 1.00 48.57 550 ASN C CA 1
ATOM 16107 C C . ASN C 1 550 ? 33.399 83.499 31.264 1.00 48.51 550 ASN C C 1
ATOM 16108 O O . ASN C 1 550 ? 33.865 84.071 32.246 1.00 48.23 550 ASN C O 1
ATOM 16113 N N . PRO C 1 551 ? 32.081 83.592 30.965 1.00 48.80 551 PRO C N 1
ATOM 16114 C CA . PRO C 1 551 ? 31.167 84.417 31.758 1.00 48.43 551 PRO C CA 1
ATOM 16115 C C . PRO C 1 551 ? 31.043 83.962 33.222 1.00 49.44 551 PRO C C 1
ATOM 16116 O O . PRO C 1 551 ? 30.834 84.808 34.072 1.00 48.91 551 PRO C O 1
ATOM 16120 N N . ALA C 1 552 ? 31.195 82.659 33.483 1.00 51.06 552 ALA C N 1
ATOM 16121 C CA . ALA C 1 552 ? 31.098 82.039 34.829 1.00 52.90 552 ALA C CA 1
ATOM 16122 C C . ALA C 1 552 ? 32.134 82.653 35.780 1.00 53.07 552 ALA C C 1
ATOM 16123 O O . ALA C 1 552 ? 31.761 82.989 36.920 1.00 53.12 552 ALA C O 1
ATOM 16125 N N . ASP C 1 553 ? 33.386 82.782 35.325 1.00 53.39 553 ASP C N 1
ATOM 16126 C CA . ASP C 1 553 ? 34.540 83.277 36.126 1.00 53.16 553 ASP C CA 1
ATOM 16127 C C . ASP C 1 553 ? 34.757 84.777 35.882 1.00 51.29 553 ASP C C 1
ATOM 16128 O O . ASP C 1 553 ? 35.530 85.386 36.643 1.00 51.07 553 ASP C O 1
ATOM 16133 N N . GLY C 1 554 ? 34.098 85.350 34.869 1.00 50.15 554 GLY C N 1
ATOM 16134 C CA . GLY C 1 554 ? 34.244 86.765 34.478 1.00 48.87 554 GLY C CA 1
ATOM 16135 C C . GLY C 1 554 ? 35.641 87.053 33.957 1.00 48.56 554 GLY C C 1
ATOM 16136 O O . GLY C 1 554 ? 36.201 88.103 34.321 1.00 48.56 554 GLY C O 1
ATOM 16137 N N . THR C 1 555 ? 36.182 86.151 33.133 1.00 48.61 555 THR C N 1
ATOM 16138 C CA . THR C 1 555 ? 37.559 86.213 32.577 1.00 48.49 555 THR C CA 1
ATOM 16139 C C . THR C 1 555 ? 37.529 85.924 31.077 1.00 48.04 555 THR C C 1
ATOM 16140 O O . THR C 1 555 ? 36.563 85.292 30.620 1.00 48.51 555 THR C O 1
ATOM 16144 N N . LEU C 1 556 ? 38.561 86.374 30.359 1.00 47.50 556 LEU C N 1
ATOM 16145 C CA . LEU C 1 556 ? 38.912 85.891 29.000 1.00 47.35 556 LEU C CA 1
ATOM 16146 C C . LEU C 1 556 ? 40.043 84.869 29.146 1.00 48.36 556 LEU C C 1
ATOM 16147 O O . LEU C 1 556 ? 41.133 85.265 29.606 1.00 48.98 556 LEU C O 1
ATOM 16152 N N . ASP C 1 557 ? 39.777 83.604 28.805 1.00 48.67 557 ASP C N 1
ATOM 16153 C CA . ASP C 1 557 ? 40.715 82.466 29.003 1.00 49.85 557 ASP C CA 1
ATOM 16154 C C . ASP C 1 557 ? 41.585 82.318 27.753 1.00 49.22 557 ASP C C 1
ATOM 16155 O O . ASP C 1 557 ? 41.023 82.018 26.686 1.00 49.43 557 ASP C O 1
ATOM 16160 N N . ILE C 1 558 ? 42.898 82.535 27.889 1.00 49.04 558 ILE C N 1
ATOM 16161 C CA . ILE C 1 558 ? 43.906 82.343 26.804 1.00 48.68 558 ILE C CA 1
ATOM 16162 C C . ILE C 1 558 ? 44.542 80.961 26.984 1.00 50.12 558 ILE C C 1
ATOM 16163 O O . ILE C 1 558 ? 45.177 80.740 28.036 1.00 51.37 558 ILE C O 1
ATOM 16168 N N . THR C 1 559 ? 44.352 80.066 26.009 1.00 49.78 559 THR C N 1
ATOM 16169 C CA . THR C 1 559 ? 45.053 78.759 25.907 1.00 51.52 559 THR C CA 1
ATOM 16170 C C . THR C 1 559 ? 46.070 78.841 24.764 1.00 51.41 559 THR C C 1
ATOM 16171 O O . THR C 1 559 ? 45.742 79.437 23.718 1.00 50.25 559 THR C O 1
ATOM 16175 N N . LEU C 1 560 ? 47.257 78.273 24.982 1.00 53.08 560 LEU C N 1
ATOM 16176 C CA . LEU C 1 560 ? 48.418 78.306 24.056 1.00 53.79 560 LEU C CA 1
ATOM 16177 C C . LEU C 1 560 ? 48.867 76.864 23.814 1.00 56.15 560 LEU C C 1
ATOM 16178 O O . LEU C 1 560 ? 48.918 76.100 24.793 1.00 57.99 560 LEU C O 1
ATOM 16183 N N . THR C 1 561 ? 49.153 76.503 22.561 1.00 56.93 561 THR C N 1
ATOM 16184 C CA . THR C 1 561 ? 49.656 75.158 22.173 1.00 59.52 561 THR C CA 1
ATOM 16185 C C . THR C 1 561 ? 50.707 75.298 21.070 1.00 60.03 561 THR C C 1
ATOM 16186 O O . THR C 1 561 ? 50.657 76.294 20.320 1.00 58.64 561 THR C O 1
ATOM 16190 N N . THR C 1 562 ? 51.628 74.335 21.007 1.00 62.50 562 THR C N 1
ATOM 16191 C CA . THR C 1 562 ? 52.589 74.135 19.893 1.00 63.35 562 THR C CA 1
ATOM 16192 C C . THR C 1 562 ? 52.555 72.666 19.463 1.00 65.30 562 THR C C 1
ATOM 16193 O O . THR C 1 562 ? 52.087 71.813 20.244 1.00 65.93 562 THR C O 1
ATOM 16197 N N . ILE C 1 563 ? 53.052 72.408 18.256 1.00 66.47 563 ILE C N 1
ATOM 16198 C CA . ILE C 1 563 ? 53.035 71.088 17.561 1.00 68.42 563 ILE C CA 1
ATOM 16199 C C . ILE C 1 563 ? 53.825 70.049 18.379 1.00 71.13 563 ILE C C 1
ATOM 16200 O O . ILE C 1 563 ? 53.424 68.868 18.364 1.00 71.84 563 ILE C O 1
ATOM 16205 N N . ASP C 1 564 ? 54.875 70.478 19.090 1.00 72.51 564 ASP C N 1
ATOM 16206 C CA . ASP C 1 564 ? 55.902 69.595 19.714 1.00 75.88 564 ASP C CA 1
ATOM 16207 C C . ASP C 1 564 ? 55.941 69.761 21.241 1.00 76.92 564 ASP C C 1
ATOM 16208 O O . ASP C 1 564 ? 56.804 69.116 21.871 1.00 79.29 564 ASP C O 1
ATOM 16213 N N . ASN C 1 565 ? 55.048 70.575 21.817 1.00 75.81 565 ASN C N 1
ATOM 16214 C CA . ASN C 1 565 ? 54.997 70.885 23.274 1.00 76.83 565 ASN C CA 1
ATOM 16215 C C . ASN C 1 565 ? 56.343 71.468 23.727 1.00 76.94 565 ASN C C 1
ATOM 16216 O O . ASN C 1 565 ? 56.893 70.977 24.732 1.00 78.71 565 ASN C O 1
ATOM 16221 N N . ALA C 1 566 ? 56.850 72.475 23.010 1.00 74.85 566 ALA C N 1
ATOM 16222 C CA . ALA C 1 566 ? 58.014 73.298 23.415 1.00 74.76 566 ALA C CA 1
ATOM 16223 C C . ALA C 1 566 ? 57.583 74.232 24.543 1.00 73.29 566 ALA C C 1
ATOM 16224 O O . ALA C 1 566 ? 56.415 74.616 24.612 1.00 71.13 566 ALA C O 1
ATOM 16226 N N . PRO C 1 567 ? 58.497 74.632 25.459 1.00 73.59 567 PRO C N 1
ATOM 16227 C CA . PRO C 1 567 ? 58.140 75.543 26.543 1.00 72.33 567 PRO C CA 1
ATOM 16228 C C . PRO C 1 567 ? 57.636 76.878 25.975 1.00 69.28 567 PRO C C 1
ATOM 16229 O O . PRO C 1 567 ? 58.295 77.425 25.110 1.00 69.16 567 PRO C O 1
ATOM 16233 N N . ILE C 1 568 ? 56.482 77.352 26.453 1.00 66.67 568 ILE C N 1
ATOM 16234 C CA . ILE C 1 568 ? 55.880 78.654 26.041 1.00 63.67 568 ILE C CA 1
ATOM 16235 C C . ILE C 1 568 ? 56.059 79.646 27.195 1.00 62.91 568 ILE C C 1
ATOM 16236 O O . ILE C 1 568 ? 55.581 79.352 28.308 1.00 63.98 568 ILE C O 1
ATOM 16241 N N . HIS C 1 569 ? 56.750 80.759 26.935 1.00 61.27 569 HIS C N 1
ATOM 16242 C CA . HIS C 1 569 ? 56.988 81.867 27.898 1.00 60.46 569 HIS C CA 1
ATOM 16243 C C . HIS C 1 569 ? 56.124 83.062 27.487 1.00 57.53 569 HIS C C 1
ATOM 16244 O O . HIS C 1 569 ? 56.003 83.301 26.275 1.00 56.36 569 HIS C O 1
ATOM 16251 N N . TYR C 1 570 ? 55.543 83.776 28.454 1.00 56.47 570 TYR C N 1
ATOM 16252 C CA . TYR C 1 570 ? 54.579 84.881 28.213 1.00 54.31 570 TYR C CA 1
ATOM 16253 C C . TYR C 1 570 ? 54.866 86.062 29.147 1.00 54.70 570 TYR C C 1
ATOM 16254 O O . TYR C 1 570 ? 55.504 85.868 30.198 1.00 55.86 570 TYR C O 1
ATOM 16263 N N . THR C 1 571 ? 54.392 87.249 28.752 1.00 54.02 571 THR C N 1
ATOM 16264 C CA . THR C 1 571 ? 54.332 88.490 29.570 1.00 54.25 571 THR C CA 1
ATOM 16265 C C . THR C 1 571 ? 52.948 89.125 29.390 1.00 53.50 571 THR C C 1
ATOM 16266 O O . THR C 1 571 ? 52.322 88.873 28.340 1.00 52.10 571 THR C O 1
ATOM 16270 N N . LEU C 1 572 ? 52.502 89.915 30.373 1.00 54.55 572 LEU C N 1
ATOM 16271 C CA . LEU C 1 572 ? 51.174 90.590 30.382 1.00 54.19 572 LEU C CA 1
ATOM 16272 C C . LEU C 1 572 ? 51.332 92.113 30.499 1.00 55.04 572 LEU C C 1
ATOM 16273 O O . LEU C 1 572 ? 50.289 92.799 30.523 1.00 54.41 572 LEU C O 1
ATOM 16278 N N . ASP C 1 573 ? 52.569 92.621 30.554 1.00 57.31 573 ASP C N 1
ATOM 16279 C CA . ASP C 1 573 ? 52.886 94.023 30.948 1.00 58.17 573 ASP C CA 1
ATOM 16280 C C . ASP C 1 573 ? 53.454 94.817 29.761 1.00 58.46 573 ASP C C 1
ATOM 16281 O O . ASP C 1 573 ? 53.739 96.013 29.955 1.00 59.80 573 ASP C O 1
ATOM 16286 N N . GLY C 1 574 ? 53.617 94.190 28.590 1.00 58.39 574 GLY C N 1
ATOM 16287 C CA . GLY C 1 574 ? 54.082 94.847 27.352 1.00 58.30 574 GLY C CA 1
ATOM 16288 C C . GLY C 1 574 ? 55.563 94.625 27.071 1.00 59.86 574 GLY C C 1
ATOM 16289 O O . GLY C 1 574 ? 56.043 95.151 26.050 1.00 59.98 574 GLY C O 1
ATOM 16290 N N . THR C 1 575 ? 56.271 93.877 27.926 1.00 60.86 575 THR C N 1
ATOM 16291 C CA . THR C 1 575 ? 57.724 93.585 27.783 1.00 62.61 575 THR C CA 1
ATOM 16292 C C . THR C 1 575 ? 57.918 92.398 26.831 1.00 62.65 575 THR C C 1
ATOM 16293 O O . THR C 1 575 ? 56.969 91.609 26.669 1.00 61.61 575 THR C O 1
ATOM 16297 N N . GLU C 1 576 ? 59.105 92.290 26.226 1.00 63.78 576 GLU C N 1
ATOM 16298 C CA . GLU C 1 576 ? 59.509 91.152 25.360 1.00 64.78 576 GLU C CA 1
ATOM 16299 C C . GLU C 1 576 ? 59.521 89.872 26.192 1.00 65.19 576 GLU C C 1
ATOM 16300 O O . GLU C 1 576 ? 60.214 89.803 27.205 1.00 66.39 576 GLU C O 1
ATOM 16306 N N . PRO C 1 577 ? 58.763 88.822 25.799 1.00 63.77 577 PRO C N 1
ATOM 16307 C CA . PRO C 1 577 ? 58.864 87.521 26.458 1.00 64.70 577 PRO C CA 1
ATOM 16308 C C . PRO C 1 577 ? 60.177 86.823 26.078 1.00 66.25 577 PRO C C 1
ATOM 16309 O O . PRO C 1 577 ? 60.474 86.744 24.902 1.00 66.26 577 PRO C O 1
ATOM 16313 N N . THR C 1 578 ? 60.926 86.360 27.083 1.00 68.13 578 THR C N 1
ATOM 16314 C CA . THR C 1 578 ? 62.223 85.644 26.940 1.00 70.37 578 THR C CA 1
ATOM 16315 C C . THR C 1 578 ? 62.158 84.338 27.743 1.00 71.53 578 THR C C 1
ATOM 16316 O O . THR C 1 578 ? 61.085 84.043 28.307 1.00 70.11 578 THR C O 1
ATOM 16320 N N . SER C 1 579 ? 63.270 83.601 27.811 1.00 74.08 579 SER C N 1
ATOM 16321 C CA . SER C 1 579 ? 63.382 82.297 28.518 1.00 75.83 579 SER C CA 1
ATOM 16322 C C . SER C 1 579 ? 63.378 82.496 30.042 1.00 76.50 579 SER C C 1
ATOM 16323 O O . SER C 1 579 ? 63.397 81.472 30.754 1.00 78.30 579 SER C O 1
ATOM 16326 N N . THR C 1 580 ? 63.356 83.747 30.526 1.00 75.50 580 THR C N 1
ATOM 16327 C CA . THR C 1 580 ? 63.290 84.102 31.973 1.00 76.03 580 THR C CA 1
ATOM 16328 C C . THR C 1 580 ? 61.881 84.576 32.360 1.00 73.47 580 THR C C 1
ATOM 16329 O O . THR C 1 580 ? 61.629 84.697 33.576 1.00 73.91 580 THR C O 1
ATOM 16333 N N . SER C 1 581 ? 60.999 84.835 31.387 1.00 70.81 581 SER C N 1
ATOM 16334 C CA . SER C 1 581 ? 59.583 85.226 31.630 1.00 68.21 581 SER C CA 1
ATOM 16335 C C . SER C 1 581 ? 58.817 84.016 32.162 1.00 67.85 581 SER C C 1
ATOM 16336 O O . SER C 1 581 ? 59.279 82.886 32.021 1.00 69.01 581 SER C O 1
ATOM 16339 N N . PRO C 1 582 ? 57.634 84.208 32.794 1.00 66.05 582 PRO C N 1
ATOM 16340 C CA . PRO C 1 582 ? 56.826 83.086 33.281 1.00 66.17 582 PRO C CA 1
ATOM 16341 C C . PRO C 1 582 ? 56.518 82.016 32.219 1.00 65.96 582 PRO C C 1
ATOM 16342 O O . PRO C 1 582 ? 56.295 82.378 31.078 1.00 64.59 582 PRO C O 1
ATOM 16346 N N . VAL C 1 583 ? 56.512 80.740 32.626 1.00 67.43 583 VAL C N 1
ATOM 16347 C CA . VAL C 1 583 ? 56.185 79.559 31.769 1.00 67.84 583 VAL C CA 1
ATOM 16348 C C . VAL C 1 583 ? 54.669 79.329 31.800 1.00 66.74 583 VAL C C 1
ATOM 16349 O O . VAL C 1 583 ? 54.065 79.491 32.877 1.00 66.45 583 VAL C O 1
ATOM 16353 N N . TYR C 1 584 ? 54.091 78.945 30.657 1.00 66.18 584 TYR C N 1
ATOM 16354 C CA . TYR C 1 584 ? 52.666 78.551 30.500 1.00 65.24 584 TYR C CA 1
ATOM 16355 C C . TYR C 1 584 ? 52.458 77.170 31.139 1.00 67.79 584 TYR C C 1
ATOM 16356 O O . TYR C 1 584 ? 53.083 76.196 30.682 1.00 69.12 584 TYR C O 1
ATOM 16365 N N . ASP C 1 585 ? 51.615 77.111 32.176 1.00 69.56 585 ASP C N 1
ATOM 16366 C CA . ASP C 1 585 ? 51.323 75.908 33.005 1.00 72.64 585 ASP C CA 1
ATOM 16367 C C . ASP C 1 585 ? 49.855 75.491 32.819 1.00 71.54 585 ASP C C 1
ATOM 16368 O O . ASP C 1 585 ? 49.480 74.420 33.337 1.00 73.69 585 ASP C O 1
ATOM 16373 N N . GLY C 1 586 ? 49.066 76.300 32.101 1.00 68.21 586 GLY C N 1
ATOM 16374 C CA . GLY C 1 586 ? 47.596 76.190 32.009 1.00 66.49 586 GLY C CA 1
ATOM 16375 C C . GLY C 1 586 ? 46.963 77.516 31.613 1.00 63.55 586 GLY C C 1
ATOM 16376 O O . GLY C 1 586 ? 47.677 78.539 31.614 1.00 62.78 586 GLY C O 1
ATOM 16377 N N . ALA C 1 587 ? 45.665 77.504 31.296 1.00 61.56 587 ALA C N 1
ATOM 16378 C CA . ALA C 1 587 ? 44.889 78.665 30.797 1.00 58.58 587 ALA C CA 1
ATOM 16379 C C . ALA C 1 587 ? 45.203 79.917 31.626 1.00 57.10 587 ALA C C 1
ATOM 16380 O O . ALA C 1 587 ? 45.168 79.822 32.866 1.00 57.71 587 ALA C O 1
ATOM 16382 N N . LEU C 1 588 ? 45.496 81.040 30.958 1.00 55.23 588 LEU C N 1
ATOM 16383 C CA . LEU C 1 588 ? 45.597 82.387 31.584 1.00 54.38 588 LEU C CA 1
ATOM 16384 C C . LEU C 1 588 ? 44.183 82.957 31.715 1.00 52.88 588 LEU C C 1
ATOM 16385 O O . LEU C 1 588 ? 43.506 83.095 30.681 1.00 51.82 588 LEU C O 1
ATOM 16390 N N . LYS C 1 589 ? 43.762 83.282 32.935 1.00 53.27 589 LYS C N 1
ATOM 16391 C CA . LYS C 1 589 ? 42.398 83.786 33.234 1.00 52.78 589 LYS C CA 1
ATOM 16392 C C . LYS C 1 589 ? 42.499 85.299 33.461 1.00 51.77 589 LYS C C 1
ATOM 16393 O O . LYS C 1 589 ? 42.738 85.715 34.608 1.00 52.21 589 LYS C O 1
ATOM 16399 N N . ILE C 1 590 ? 42.347 86.075 32.382 1.00 51.56 590 ILE C N 1
ATOM 16400 C CA . ILE C 1 590 ? 42.554 87.555 32.339 1.00 51.81 590 ILE C CA 1
ATOM 16401 C C . ILE C 1 590 ? 41.284 88.251 32.846 1.00 52.21 590 ILE C C 1
ATOM 16402 O O . ILE C 1 590 ? 40.222 88.061 32.224 1.00 51.10 590 ILE C O 1
ATOM 16407 N N . LYS C 1 591 ? 41.418 89.031 33.929 1.00 54.53 591 LYS C N 1
ATOM 16408 C CA . LYS C 1 591 ? 40.339 89.785 34.630 1.00 55.66 591 LYS C CA 1
ATOM 16409 C C . LYS C 1 591 ? 40.543 91.301 34.470 1.00 55.78 591 LYS C C 1
ATOM 16410 O O . LYS C 1 591 ? 39.721 92.061 35.020 1.00 55.84 591 LYS C O 1
ATOM 16416 N N . GLU C 1 592 ? 41.596 91.731 33.764 1.00 57.21 592 GLU C N 1
ATOM 16417 C CA . GLU C 1 592 ? 42.056 93.148 33.720 1.00 58.06 592 GLU C CA 1
ATOM 16418 C C . GLU C 1 592 ? 42.650 93.472 32.347 1.00 56.10 592 GLU C C 1
ATOM 16419 O O . GLU C 1 592 ? 42.896 92.529 31.574 1.00 55.95 592 GLU C O 1
ATOM 16425 N N . ASN C 1 593 ? 42.873 94.763 32.071 1.00 54.71 593 ASN C N 1
ATOM 16426 C CA . ASN C 1 593 ? 43.633 95.249 30.887 1.00 53.79 593 ASN C CA 1
ATOM 16427 C C . ASN C 1 593 ? 45.012 94.582 30.902 1.00 54.20 593 ASN C C 1
ATOM 16428 O O . ASN C 1 593 ? 45.655 94.579 31.970 1.00 54.86 593 ASN C O 1
ATOM 16433 N N . ALA C 1 594 ? 45.435 94.027 29.766 1.00 53.77 594 ALA C N 1
ATOM 16434 C CA . ALA C 1 594 ? 46.709 93.288 29.622 1.00 54.49 594 ALA C CA 1
ATOM 16435 C C . ALA C 1 594 ? 47.218 93.417 28.184 1.00 53.70 594 ALA C C 1
ATOM 16436 O O . ALA C 1 594 ? 46.398 93.301 27.256 1.00 52.77 594 ALA C O 1
ATOM 16438 N N . ASP C 1 595 ? 48.516 93.687 28.028 1.00 54.28 595 ASP C N 1
ATOM 16439 C CA . ASP C 1 595 ? 49.257 93.551 26.748 1.00 54.76 595 ASP C CA 1
ATOM 16440 C C . ASP C 1 595 ? 49.922 92.171 26.771 1.00 53.75 595 ASP C C 1
ATOM 16441 O O . ASP C 1 595 ? 50.988 92.037 27.404 1.00 55.42 595 ASP C O 1
ATOM 16446 N N . PHE C 1 596 ? 49.273 91.176 26.162 1.00 51.06 596 PHE C N 1
ATOM 16447 C CA . PHE C 1 596 ? 49.702 89.753 26.181 1.00 50.69 596 PHE C CA 1
ATOM 16448 C C . PHE C 1 596 ? 50.676 89.497 25.027 1.00 50.51 596 PHE C C 1
ATOM 16449 O O . PHE C 1 596 ? 50.400 89.932 23.899 1.00 49.49 596 PHE C O 1
ATOM 16457 N N . SER C 1 597 ? 51.781 88.809 25.320 1.00 51.72 597 SER C N 1
ATOM 16458 C CA . SER C 1 597 ? 52.763 88.285 24.334 1.00 52.56 597 SER C CA 1
ATOM 16459 C C . SER C 1 597 ? 53.225 86.898 24.786 1.00 53.46 597 SER C C 1
ATOM 16460 O O . SER C 1 597 ? 53.335 86.690 26.003 1.00 53.86 597 SER C O 1
ATOM 16463 N N . ALA C 1 598 ? 53.470 85.987 23.842 1.00 53.90 598 ALA C N 1
ATOM 16464 C CA . ALA C 1 598 ? 53.973 84.621 24.109 1.00 55.82 598 ALA C CA 1
ATOM 16465 C C . ALA C 1 598 ? 54.943 84.202 23.002 1.00 56.88 598 ALA C C 1
ATOM 16466 O O . ALA C 1 598 ? 54.776 84.660 21.856 1.00 55.93 598 ALA C O 1
ATOM 16468 N N . ILE C 1 599 ? 55.911 83.354 23.355 1.00 59.01 599 ILE C N 1
ATOM 16469 C CA . ILE C 1 599 ? 56.967 82.825 22.444 1.00 60.62 599 ILE C CA 1
ATOM 16470 C C . ILE C 1 599 ? 57.250 81.374 22.846 1.00 62.57 599 ILE C C 1
ATOM 16471 O O . ILE C 1 599 ? 57.105 81.060 24.043 1.00 62.71 599 ILE C O 1
ATOM 16476 N N . ALA C 1 600 ? 57.599 80.523 21.876 1.00 63.95 600 ALA C N 1
ATOM 16477 C CA . ALA C 1 600 ? 58.070 79.136 22.092 1.00 66.70 600 ALA C CA 1
ATOM 16478 C C . ALA C 1 600 ? 59.599 79.120 22.008 1.00 69.42 600 ALA C C 1
ATOM 16479 O O . ALA C 1 600 ? 60.130 79.516 20.955 1.00 69.26 600 ALA C O 1
ATOM 16481 N N . ILE C 1 601 ? 60.269 78.701 23.084 1.00 72.57 601 ILE C N 1
ATOM 16482 C CA . ILE C 1 601 ? 61.756 78.589 23.165 1.00 76.00 601 ILE C CA 1
ATOM 16483 C C . ILE C 1 601 ? 62.167 77.235 22.575 1.00 78.52 601 ILE C C 1
ATOM 16484 O O . ILE C 1 601 ? 61.802 76.200 23.162 1.00 79.59 601 ILE C O 1
ATOM 16489 N N . ARG C 1 602 ? 62.880 77.255 21.446 1.00 80.01 602 ARG C N 1
ATOM 16490 C CA . ARG C 1 602 ? 63.495 76.056 20.818 1.00 82.79 602 ARG C CA 1
ATOM 16491 C C . ARG C 1 602 ? 64.995 76.301 20.687 1.00 86.28 602 ARG C C 1
ATOM 16492 O O . ARG C 1 602 ? 65.420 77.445 20.532 1.00 86.45 602 ARG C O 1
ATOM 16500 N N . PRO C 1 603 ? 65.838 75.242 20.742 1.00 89.78 603 PRO C N 1
ATOM 16501 C CA . PRO C 1 603 ? 67.290 75.410 20.681 1.00 92.34 603 PRO C CA 1
ATOM 16502 C C . PRO C 1 603 ? 67.745 75.763 19.255 1.00 92.00 603 PRO C C 1
ATOM 16503 O O . PRO C 1 603 ? 68.759 76.422 19.110 1.00 93.35 603 PRO C O 1
ATOM 16507 N N . THR C 1 604 ? 66.976 75.323 18.253 1.00 90.63 604 THR C N 1
ATOM 16508 C CA . THR C 1 604 ? 67.133 75.676 16.815 1.00 89.82 604 THR C CA 1
ATOM 16509 C C . THR C 1 604 ? 66.688 77.128 16.571 1.00 87.64 604 THR C C 1
ATOM 16510 O O . THR C 1 604 ? 66.972 77.642 15.469 1.00 86.80 604 THR C O 1
ATOM 16514 N N . GLY C 1 605 ? 65.996 77.752 17.537 1.00 86.36 605 GLY C N 1
ATOM 16515 C CA . GLY C 1 605 ? 65.669 79.194 17.537 1.00 84.20 605 GLY C CA 1
ATOM 16516 C C . GLY C 1 605 ? 64.207 79.467 17.858 1.00 81.57 605 GLY C C 1
ATOM 16517 O O . GLY C 1 605 ? 63.346 78.658 17.452 1.00 80.64 605 GLY C O 1
ATOM 16518 N N . ASN C 1 606 ? 63.939 80.597 18.526 1.00 79.85 606 ASN C N 1
ATOM 16519 C CA . ASN C 1 606 ? 62.598 81.024 19.016 1.00 77.24 606 ASN C CA 1
ATOM 16520 C C . ASN C 1 606 ? 61.613 81.178 17.849 1.00 74.74 606 ASN C C 1
ATOM 16521 O O . ASN C 1 606 ? 62.070 81.349 16.704 1.00 75.21 606 ASN C O 1
ATOM 16526 N N . SER C 1 607 ? 60.309 81.144 18.148 1.00 72.57 607 SER C N 1
ATOM 16527 C CA . SER C 1 607 ? 59.186 81.286 17.181 1.00 70.18 607 SER C CA 1
ATOM 16528 C C . SER C 1 607 ? 58.792 82.762 17.040 1.00 68.47 607 SER C C 1
ATOM 16529 O O . SER C 1 607 ? 59.397 83.608 17.733 1.00 68.36 607 SER C O 1
ATOM 16532 N N . ARG C 1 608 ? 57.806 83.056 16.185 1.00 67.04 608 ARG C N 1
ATOM 16533 C CA . ARG C 1 608 ? 57.133 84.382 16.139 1.00 66.36 608 ARG C CA 1
ATOM 16534 C C . ARG C 1 608 ? 56.534 84.648 17.524 1.00 63.78 608 ARG C C 1
ATOM 16535 O O . ARG C 1 608 ? 56.054 83.684 18.149 1.00 63.36 608 ARG C O 1
ATOM 16543 N N . VAL C 1 609 ? 56.567 85.900 17.982 1.00 61.19 609 VAL C N 1
ATOM 16544 C CA . VAL C 1 609 ? 55.796 86.366 19.171 1.00 59.70 609 VAL C CA 1
ATOM 16545 C C . VAL C 1 609 ? 54.333 86.517 18.742 1.00 56.94 609 VAL C C 1
ATOM 16546 O O . VAL C 1 609 ? 54.076 87.301 17.813 1.00 56.28 609 VAL C O 1
ATOM 16550 N N . VAL C 1 610 ? 53.424 85.767 19.368 1.00 55.83 610 VAL C N 1
ATOM 16551 C CA . VAL C 1 610 ? 51.949 85.955 19.231 1.00 54.17 610 VAL C CA 1
ATOM 16552 C C . VAL C 1 610 ? 51.519 86.945 20.319 1.00 53.59 610 VAL C C 1
ATOM 16553 O O . VAL C 1 610 ? 51.869 86.714 21.489 1.00 54.30 610 VAL C O 1
ATOM 16557 N N . SER C 1 611 ? 50.826 88.023 19.944 1.00 52.62 611 SER C N 1
ATOM 16558 C CA . SER C 1 611 ? 50.437 89.119 20.870 1.00 52.65 611 SER C CA 1
ATOM 16559 C C . SER C 1 611 ? 48.966 89.497 20.673 1.00 51.07 611 SER C C 1
ATOM 16560 O O . SER C 1 611 ? 48.415 89.215 19.598 1.00 50.10 611 SER C O 1
ATOM 16563 N N . GLU C 1 612 ? 48.371 90.106 21.701 1.00 51.21 612 GLU C N 1
ATOM 16564 C CA . GLU C 1 612 ? 46.949 90.534 21.734 1.00 50.73 612 GLU C CA 1
ATOM 16565 C C . GLU C 1 612 ? 46.761 91.525 22.890 1.00 50.87 612 GLU C C 1
ATOM 16566 O O . GLU C 1 612 ? 47.108 91.166 24.028 1.00 51.09 612 GLU C O 1
ATOM 16572 N N . LYS C 1 613 ? 46.257 92.729 22.602 1.00 51.17 613 LYS C N 1
ATOM 16573 C CA . LYS C 1 613 ? 45.791 93.692 23.634 1.00 52.39 613 LYS C CA 1
ATOM 16574 C C . LYS C 1 613 ? 44.407 93.238 24.110 1.00 51.18 613 LYS C C 1
ATOM 16575 O O . LYS C 1 613 ? 43.516 93.096 23.254 1.00 50.12 613 LYS C O 1
ATOM 16581 N N . ILE C 1 614 ? 44.246 93.001 25.416 1.00 51.63 614 ILE C N 1
ATOM 16582 C CA . ILE C 1 614 ? 42.940 92.661 26.054 1.00 51.69 614 ILE C CA 1
ATOM 16583 C C . ILE C 1 614 ? 42.379 93.932 26.704 1.00 52.17 614 ILE C C 1
ATOM 16584 O O . ILE C 1 614 ? 43.003 94.438 27.655 1.00 52.71 614 ILE C O 1
ATOM 16589 N N . ASP C 1 615 ? 41.243 94.414 26.195 1.00 53.03 615 ASP C N 1
ATOM 16590 C CA . ASP C 1 615 ? 40.543 95.645 26.649 1.00 53.80 615 ASP C CA 1
ATOM 16591 C C . ASP C 1 615 ? 39.433 95.235 27.624 1.00 52.03 615 ASP C C 1
ATOM 16592 O O . ASP C 1 615 ? 38.313 94.964 27.156 1.00 52.49 615 ASP C O 1
ATOM 16597 N N . PHE C 1 616 ? 39.738 95.169 28.923 1.00 50.38 616 PHE C N 1
ATOM 16598 C CA . PHE C 1 616 ? 38.807 94.692 29.978 1.00 49.15 616 PHE C CA 1
ATOM 16599 C C . PHE C 1 616 ? 38.149 95.887 30.674 1.00 47.95 616 PHE C C 1
ATOM 16600 O O . PHE C 1 616 ? 38.850 96.864 30.993 1.00 48.77 616 PHE C O 1
ATOM 16608 N N . SER C 1 617 ? 36.838 95.792 30.907 1.00 46.35 617 SER C N 1
ATOM 16609 C CA . SER C 1 617 ? 36.002 96.839 31.545 1.00 45.53 617 SER C CA 1
ATOM 16610 C C . SER C 1 617 ? 34.810 96.183 32.252 1.00 45.55 617 SER C C 1
ATOM 16611 O O . SER C 1 617 ? 34.740 94.935 32.255 1.00 45.39 617 SER C O 1
ATOM 16614 N N . LYS C 1 618 ? 33.905 96.993 32.813 1.00 45.06 618 LYS C N 1
ATOM 16615 C CA . LYS C 1 618 ? 32.716 96.528 33.576 1.00 45.24 618 LYS C CA 1
ATOM 16616 C C . LYS C 1 618 ? 31.762 95.745 32.662 1.00 43.65 618 LYS C C 1
ATOM 16617 O O . LYS C 1 618 ? 31.005 94.911 33.193 1.00 44.37 618 LYS C O 1
ATOM 16623 N N . SER C 1 619 ? 31.801 95.983 31.348 1.00 41.77 619 SER C N 1
ATOM 16624 C CA . SER C 1 619 ? 30.939 95.308 30.341 1.00 41.02 619 SER C CA 1
ATOM 16625 C C . SER C 1 619 ? 31.450 93.896 30.015 1.00 40.77 619 SER C C 1
ATOM 16626 O O . SER C 1 619 ? 30.645 93.092 29.527 1.00 41.04 619 SER C O 1
ATOM 16629 N N . SER C 1 620 ? 32.733 93.605 30.251 1.00 40.54 620 SER C N 1
ATOM 16630 C CA . SER C 1 620 ? 33.431 92.402 29.721 1.00 40.32 620 SER C CA 1
ATOM 16631 C C . SER C 1 620 ? 32.818 91.123 30.305 1.00 40.74 620 SER C C 1
ATOM 16632 O O . SER C 1 620 ? 32.661 91.052 31.537 1.00 40.59 620 SER C O 1
ATOM 16635 N N . MET C 1 621 ? 32.468 90.169 29.431 1.00 40.93 621 MET C N 1
ATOM 16636 C CA . MET C 1 621 ? 31.913 88.827 29.766 1.00 42.00 621 MET C CA 1
ATOM 16637 C C . MET C 1 621 ? 30.549 88.944 30.466 1.00 42.51 621 MET C C 1
ATOM 16638 O O . MET C 1 621 ? 30.105 87.940 31.053 1.00 44.38 621 MET C O 1
ATOM 16643 N N . LYS C 1 622 ? 29.877 90.096 30.365 1.00 42.14 622 LYS C N 1
ATOM 16644 C CA . LYS C 1 622 ? 28.524 90.320 30.947 1.00 42.80 622 LYS C CA 1
ATOM 16645 C C . LYS C 1 622 ? 27.461 89.833 29.963 1.00 42.49 622 LYS C C 1
ATOM 16646 O O . LYS C 1 622 ? 27.693 89.838 28.760 1.00 42.05 622 LYS C O 1
ATOM 16652 N N . PRO C 1 623 ? 26.265 89.398 30.430 1.00 43.36 623 PRO C N 1
ATOM 16653 C CA . PRO C 1 623 ? 25.166 89.061 29.525 1.00 43.94 623 PRO C CA 1
ATOM 16654 C C . PRO C 1 623 ? 24.790 90.267 28.651 1.00 43.61 623 PRO C C 1
ATOM 16655 O O . PRO C 1 623 ? 24.779 91.376 29.157 1.00 43.46 623 PRO C O 1
ATOM 16659 N N . ILE C 1 624 ? 24.508 90.026 27.369 1.00 43.68 624 ILE C N 1
ATOM 16660 C CA . ILE C 1 624 ? 24.154 91.086 26.381 1.00 43.45 624 ILE C CA 1
ATOM 16661 C C . ILE C 1 624 ? 23.094 90.534 25.420 1.00 44.60 624 ILE C C 1
ATOM 16662 O O . ILE C 1 624 ? 23.248 89.390 24.959 1.00 45.66 624 ILE C O 1
ATOM 16667 N N . VAL C 1 625 ? 22.054 91.325 25.149 1.00 45.71 625 VAL C N 1
ATOM 16668 C CA . VAL C 1 625 ? 20.934 90.981 24.222 1.00 46.85 625 VAL C CA 1
ATOM 16669 C C . VAL C 1 625 ? 20.893 92.035 23.113 1.00 46.40 625 VAL C C 1
ATOM 16670 O O . VAL C 1 625 ? 21.156 93.207 23.413 1.00 46.24 625 VAL C O 1
ATOM 16674 N N . ALA C 1 626 ? 20.581 91.620 21.885 1.00 47.22 626 ALA C N 1
ATOM 16675 C CA . ALA C 1 626 ? 20.304 92.506 20.730 1.00 47.25 626 ALA C CA 1
ATOM 16676 C C . ALA C 1 626 ? 18.806 92.825 20.705 1.00 48.80 626 ALA C C 1
ATOM 16677 O O . ALA C 1 626 ? 18.005 91.894 20.497 1.00 50.73 626 ALA C O 1
ATOM 16679 N N . ASN C 1 627 ? 18.452 94.093 20.926 1.00 48.54 627 ASN C N 1
ATOM 16680 C CA . ASN C 1 627 ? 17.051 94.592 20.921 1.00 49.22 627 ASN C CA 1
ATOM 16681 C C . ASN C 1 627 ? 16.607 94.832 19.471 1.00 49.85 627 ASN C C 1
ATOM 16682 O O . ASN C 1 627 ? 15.392 94.974 19.252 1.00 50.76 627 ASN C O 1
ATOM 16687 N N . GLN C 1 628 ? 17.563 94.900 18.534 1.00 49.66 628 GLN C N 1
ATOM 16688 C CA . GLN C 1 628 ? 17.324 94.999 17.067 1.00 50.60 628 GLN C CA 1
ATOM 16689 C C . GLN C 1 628 ? 18.311 94.082 16.339 1.00 50.29 628 GLN C C 1
ATOM 16690 O O . GLN C 1 628 ? 19.413 93.839 16.827 1.00 48.90 628 GLN C O 1
ATOM 16696 N N . PRO C 1 629 ? 17.941 93.530 15.159 1.00 51.46 629 PRO C N 1
ATOM 16697 C CA . PRO C 1 629 ? 18.749 92.509 14.488 1.00 51.35 629 PRO C CA 1
ATOM 16698 C C . PRO C 1 629 ? 20.218 92.868 14.209 1.00 50.71 629 PRO C C 1
ATOM 16699 O O . PRO C 1 629 ? 20.492 93.978 13.785 1.00 50.59 629 PRO C O 1
ATOM 16703 N N . VAL C 1 630 ? 21.115 91.906 14.452 1.00 50.43 630 VAL C N 1
ATOM 16704 C CA . VAL C 1 630 ? 22.490 91.857 13.877 1.00 49.41 630 VAL C CA 1
ATOM 16705 C C . VAL C 1 630 ? 22.340 91.440 12.412 1.00 49.89 630 VAL C C 1
ATOM 16706 O O . VAL C 1 630 ? 21.453 90.612 12.126 1.00 51.69 630 VAL C O 1
ATOM 16710 N N . ASN C 1 631 ? 23.166 92.003 11.527 1.00 48.85 631 ASN C N 1
ATOM 16711 C CA . ASN C 1 631 ? 23.217 91.652 10.084 1.00 48.89 631 ASN C CA 1
ATOM 16712 C C . ASN C 1 631 ? 23.697 90.197 9.966 1.00 50.12 631 ASN C C 1
ATOM 16713 O O . ASN C 1 631 ? 24.746 89.869 10.564 1.00 49.25 631 ASN C O 1
ATOM 16718 N N . LYS C 1 632 ? 22.948 89.361 9.238 1.00 52.19 632 LYS C N 1
ATOM 16719 C CA . LYS C 1 632 ? 23.174 87.891 9.140 1.00 53.76 632 LYS C CA 1
ATOM 16720 C C . LYS C 1 632 ? 24.561 87.619 8.545 1.00 51.97 632 LYS C C 1
ATOM 16721 O O . LYS C 1 632 ? 25.316 86.838 9.155 1.00 51.44 632 LYS C O 1
ATOM 16727 N N . GLN C 1 633 ? 24.872 88.241 7.402 1.00 50.70 633 GLN C N 1
ATOM 16728 C CA . GLN C 1 633 ? 26.140 88.054 6.644 1.00 50.08 633 GLN C CA 1
ATOM 16729 C C . GLN C 1 633 ? 27.338 88.244 7.583 1.00 49.19 633 GLN C C 1
ATOM 16730 O O . GLN C 1 633 ? 28.251 87.402 7.551 1.00 48.84 633 GLN C O 1
ATOM 16736 N N . TYR C 1 634 ? 27.322 89.306 8.393 1.00 49.27 634 TYR C N 1
ATOM 16737 C CA . TYR C 1 634 ? 28.453 89.739 9.255 1.00 48.27 634 TYR C CA 1
ATOM 16738 C C . TYR C 1 634 ? 28.079 89.564 10.735 1.00 48.54 634 TYR C C 1
ATOM 16739 O O . TYR C 1 634 ? 28.402 90.437 11.559 1.00 48.40 634 TYR C O 1
ATOM 16748 N N . GLU C 1 635 ? 27.439 88.438 11.063 1.00 49.77 635 GLU C N 1
ATOM 16749 C CA . GLU C 1 635 ? 26.966 88.097 12.432 1.00 50.96 635 GLU C CA 1
ATOM 16750 C C . GLU C 1 635 ? 28.117 87.489 13.244 1.00 50.34 635 GLU C C 1
ATOM 16751 O O . GLU C 1 635 ? 28.237 87.830 14.444 1.00 50.17 635 GLU C O 1
ATOM 16757 N N . PHE C 1 636 ? 28.904 86.607 12.616 1.00 49.55 636 PHE C N 1
ATOM 16758 C CA . PHE C 1 636 ? 30.038 85.862 13.224 1.00 49.08 636 PHE C CA 1
ATOM 16759 C C . PHE C 1 636 ? 29.549 85.204 14.522 1.00 49.54 636 PHE C C 1
ATOM 16760 O O . PHE C 1 636 ? 28.502 84.540 14.458 1.00 50.75 636 PHE C O 1
ATOM 16768 N N . LYS C 1 637 ? 30.247 85.383 15.650 1.00 50.17 637 LYS C N 1
ATOM 16769 C CA . LYS C 1 637 ? 29.899 84.736 16.949 1.00 51.51 637 LYS C CA 1
ATOM 16770 C C . LYS C 1 637 ? 28.722 85.465 17.612 1.00 50.75 637 LYS C C 1
ATOM 16771 O O . LYS C 1 637 ? 28.297 85.026 18.695 1.00 51.75 637 LYS C O 1
ATOM 16777 N N . GLY C 1 638 ? 28.220 86.537 16.996 1.00 49.19 638 GLY C N 1
ATOM 16778 C CA . GLY C 1 638 ? 27.007 87.241 17.447 1.00 48.94 638 GLY C CA 1
ATOM 16779 C C . GLY C 1 638 ? 27.338 88.384 18.386 1.00 48.35 638 GLY C C 1
ATOM 16780 O O . GLY C 1 638 ? 28.463 88.917 18.317 1.00 48.16 638 GLY C O 1
ATOM 16781 N N . VAL C 1 639 ? 26.392 88.730 19.256 1.00 48.01 639 VAL C N 1
ATOM 16782 C CA . VAL C 1 639 ? 26.355 90.033 19.977 1.00 46.92 639 VAL C CA 1
ATOM 16783 C C . VAL C 1 639 ? 27.356 90.009 21.146 1.00 45.96 639 VAL C C 1
ATOM 16784 O O . VAL C 1 639 ? 27.850 91.092 21.515 1.00 44.72 639 VAL C O 1
ATOM 16788 N N . SER C 1 640 ? 27.697 88.825 21.668 1.00 45.89 640 SER C N 1
ATOM 16789 C CA . SER C 1 640 ? 28.708 88.627 22.743 1.00 45.31 640 SER C CA 1
ATOM 16790 C C . SER C 1 640 ? 30.116 89.014 22.255 1.00 43.71 640 SER C C 1
ATOM 16791 O O . SER C 1 640 ? 30.996 89.191 23.116 1.00 43.68 640 SER C O 1
ATOM 16794 N N . THR C 1 641 ? 30.323 89.153 20.939 1.00 42.40 641 THR C N 1
ATOM 16795 C CA . THR C 1 641 ? 31.566 89.698 20.317 1.00 41.82 641 THR C CA 1
ATOM 16796 C C . THR C 1 641 ? 31.891 91.090 20.887 1.00 41.24 641 THR C C 1
ATOM 16797 O O . THR C 1 641 ? 33.089 91.436 20.945 1.00 40.64 641 THR C O 1
ATOM 16801 N N . LEU C 1 642 ? 30.876 91.856 21.307 1.00 41.11 642 LEU C N 1
ATOM 16802 C CA . LEU C 1 642 ? 31.009 93.274 21.748 1.00 40.22 642 LEU C CA 1
ATOM 16803 C C . LEU C 1 642 ? 31.454 93.371 23.216 1.00 40.11 642 LEU C C 1
ATOM 16804 O O . LEU C 1 642 ? 31.644 94.510 23.687 1.00 39.31 642 LEU C O 1
ATOM 16809 N N . VAL C 1 643 ? 31.618 92.248 23.925 1.00 40.72 643 VAL C N 1
ATOM 16810 C CA . VAL C 1 643 ? 32.032 92.252 25.362 1.00 41.26 643 VAL C CA 1
ATOM 16811 C C . VAL C 1 643 ? 33.016 91.105 25.648 1.00 41.44 643 VAL C C 1
ATOM 16812 O O . VAL C 1 643 ? 33.034 90.625 26.796 1.00 42.50 643 VAL C O 1
ATOM 16816 N N . ASP C 1 644 ? 33.844 90.714 24.674 1.00 41.54 644 ASP C N 1
ATOM 16817 C CA . ASP C 1 644 ? 34.819 89.595 24.821 1.00 42.73 644 ASP C CA 1
ATOM 16818 C C . ASP C 1 644 ? 36.210 90.145 25.178 1.00 43.10 644 ASP C C 1
ATOM 16819 O O . ASP C 1 644 ? 37.131 89.327 25.374 1.00 44.03 644 ASP C O 1
ATOM 16824 N N . GLY C 1 645 ? 36.353 91.473 25.267 1.00 42.54 645 GLY C N 1
ATOM 16825 C CA . GLY C 1 645 ? 37.607 92.159 25.632 1.00 42.41 645 GLY C CA 1
ATOM 16826 C C . GLY C 1 645 ? 38.561 92.307 24.455 1.00 42.41 645 GLY C C 1
ATOM 16827 O O . GLY C 1 645 ? 39.656 92.874 24.664 1.00 42.47 645 GLY C O 1
ATOM 16828 N N . LEU C 1 646 ? 38.164 91.847 23.261 1.00 42.02 646 LEU C N 1
ATOM 16829 C CA . LEU C 1 646 ? 39.008 91.845 22.035 1.00 41.95 646 LEU C CA 1
ATOM 16830 C C . LEU C 1 646 ? 38.575 92.984 21.103 1.00 41.87 646 LEU C C 1
ATOM 16831 O O . LEU C 1 646 ? 37.356 93.258 21.019 1.00 41.30 646 LEU C O 1
ATOM 16836 N N . LYS C 1 647 ? 39.544 93.612 20.431 1.00 42.47 647 LYS C N 1
ATOM 16837 C CA . LYS C 1 647 ? 39.334 94.722 19.462 1.00 43.12 647 LYS C CA 1
ATOM 16838 C C . LYS C 1 647 ? 39.757 94.251 18.067 1.00 43.61 647 LYS C C 1
ATOM 16839 O O . LYS C 1 647 ? 40.501 93.259 17.981 1.00 44.69 647 LYS C O 1
ATOM 16845 N N . GLY C 1 648 ? 39.294 94.938 17.020 1.00 43.75 648 GLY C N 1
ATOM 16846 C CA . GLY C 1 648 ? 39.621 94.625 15.615 1.00 44.13 648 GLY C CA 1
ATOM 16847 C C . GLY C 1 648 ? 40.558 95.654 15.010 1.00 44.30 648 GLY C C 1
ATOM 16848 O O . GLY C 1 648 ? 40.873 96.646 15.704 1.00 44.69 648 GLY C O 1
ATOM 16849 N N . ASN C 1 649 ? 40.994 95.416 13.767 1.00 44.52 649 ASN C N 1
ATOM 16850 C CA . ASN C 1 649 ? 41.840 96.339 12.960 1.00 45.65 649 ASN C CA 1
ATOM 16851 C C . ASN C 1 649 ? 41.035 96.771 11.725 1.00 45.47 649 ASN C C 1
ATOM 16852 O O . ASN C 1 649 ? 39.813 96.534 11.712 1.00 45.71 649 ASN C O 1
ATOM 16857 N N . GLY C 1 650 ? 41.691 97.368 10.724 1.00 45.75 650 GLY C N 1
ATOM 16858 C CA . GLY C 1 650 ? 41.054 97.909 9.505 1.00 46.05 650 GLY C CA 1
ATOM 16859 C C . GLY C 1 650 ? 40.347 96.854 8.660 1.00 45.70 650 GLY C C 1
ATOM 16860 O O . GLY C 1 650 ? 39.592 97.256 7.752 1.00 45.56 650 GLY C O 1
ATOM 16861 N N . ASN C 1 651 ? 40.584 95.563 8.922 1.00 45.52 651 ASN C N 1
ATOM 16862 C CA . ASN C 1 651 ? 39.947 94.422 8.208 1.00 46.09 651 ASN C CA 1
ATOM 16863 C C . ASN C 1 651 ? 38.663 94.027 8.949 1.00 46.41 651 ASN C C 1
ATOM 16864 O O . ASN C 1 651 ? 38.769 93.464 10.058 1.00 47.64 651 ASN C O 1
ATOM 16869 N N . TYR C 1 652 ? 37.497 94.286 8.351 1.00 46.36 652 TYR C N 1
ATOM 16870 C CA . TYR C 1 652 ? 36.165 94.110 8.994 1.00 46.59 652 TYR C CA 1
ATOM 16871 C C . TYR C 1 652 ? 35.644 92.674 8.819 1.00 46.75 652 TYR C C 1
ATOM 16872 O O . TYR C 1 652 ? 34.508 92.408 9.255 1.00 46.27 652 TYR C O 1
ATOM 16881 N N . LYS C 1 653 ? 36.449 91.767 8.253 1.00 47.53 653 LYS C N 1
ATOM 16882 C CA . LYS C 1 653 ? 36.016 90.398 7.853 1.00 48.16 653 LYS C CA 1
ATOM 16883 C C . LYS C 1 653 ? 36.595 89.327 8.792 1.00 47.55 653 LYS C C 1
ATOM 16884 O O . LYS C 1 653 ? 36.335 88.138 8.533 1.00 48.26 653 LYS C O 1
ATOM 16890 N N . THR C 1 654 ? 37.319 89.722 9.846 1.00 46.07 654 THR C N 1
ATOM 16891 C CA . THR C 1 654 ? 38.123 88.810 10.708 1.00 45.67 654 THR C CA 1
ATOM 16892 C C . THR C 1 654 ? 37.225 88.042 11.687 1.00 45.02 654 THR C C 1
ATOM 16893 O O . THR C 1 654 ? 37.635 86.947 12.109 1.00 45.99 654 THR C O 1
ATOM 16897 N N . GLY C 1 655 ? 36.071 88.606 12.054 1.00 44.38 655 GLY C N 1
ATOM 16898 C CA . GLY C 1 655 ? 35.184 88.081 13.113 1.00 44.45 655 GLY C CA 1
ATOM 16899 C C . GLY C 1 655 ? 35.282 88.894 14.395 1.00 43.85 655 GLY C C 1
ATOM 16900 O O . GLY C 1 655 ? 34.537 88.588 15.342 1.00 43.95 655 GLY C O 1
ATOM 16901 N N . ARG C 1 656 ? 36.174 89.891 14.431 1.00 43.32 656 ARG C N 1
ATOM 16902 C CA . ARG C 1 656 ? 36.331 90.847 15.561 1.00 43.12 656 ARG C CA 1
ATOM 16903 C C . ARG C 1 656 ? 35.226 91.908 15.489 1.00 42.25 656 ARG C C 1
ATOM 16904 O O . ARG C 1 656 ? 34.909 92.495 16.538 1.00 41.92 656 ARG C O 1
ATOM 16912 N N . TRP C 1 657 ? 34.681 92.141 14.291 1.00 41.64 657 TRP C N 1
ATOM 16913 C CA . TRP C 1 657 ? 33.586 93.107 14.016 1.00 41.59 657 TRP C CA 1
ATOM 16914 C C . TRP C 1 657 ? 32.295 92.351 13.695 1.00 42.27 657 TRP C C 1
ATOM 16915 O O . TRP C 1 657 ? 32.367 91.319 12.996 1.00 43.02 657 TRP C O 1
ATOM 16926 N N . ILE C 1 658 ? 31.165 92.860 14.185 1.00 41.93 658 ILE C N 1
ATOM 16927 C CA . ILE C 1 658 ? 29.801 92.452 13.746 1.00 42.35 658 ILE C CA 1
ATOM 16928 C C . ILE C 1 658 ? 29.119 93.697 13.177 1.00 42.72 658 ILE C C 1
ATOM 16929 O O . ILE C 1 658 ? 29.487 94.812 13.594 1.00 42.98 658 ILE C O 1
ATOM 16934 N N . ALA C 1 659 ? 28.194 93.514 12.233 1.00 43.30 659 ALA C N 1
ATOM 16935 C CA . ALA C 1 659 ? 27.612 94.613 11.431 1.00 43.59 659 ALA C CA 1
ATOM 16936 C C . ALA C 1 659 ? 26.116 94.769 11.713 1.00 44.50 659 ALA C C 1
ATOM 16937 O O . ALA C 1 659 ? 25.487 93.832 12.254 1.00 44.83 659 ALA C O 1
ATOM 16939 N N . PHE C 1 660 ? 25.598 95.945 11.359 1.00 44.53 660 PHE C N 1
ATOM 16940 C CA . PHE C 1 660 ? 24.167 96.328 11.388 1.00 45.51 660 PHE C CA 1
ATOM 16941 C C . PHE C 1 660 ? 23.893 97.114 10.106 1.00 46.59 660 PHE C C 1
ATOM 16942 O O . PHE C 1 660 ? 24.768 97.901 9.701 1.00 45.79 660 PHE C O 1
ATOM 16950 N N . ARG C 1 661 ? 22.748 96.869 9.466 1.00 48.96 661 ARG C N 1
ATOM 16951 C CA . ARG C 1 661 ? 22.313 97.614 8.256 1.00 50.59 661 ARG C CA 1
ATOM 16952 C C . ARG C 1 661 ? 20.787 97.719 8.239 1.00 52.02 661 ARG C C 1
ATOM 16953 O O . ARG C 1 661 ? 20.123 96.693 8.470 1.00 52.95 661 ARG C O 1
ATOM 16961 N N . GLY C 1 662 ? 20.265 98.924 7.990 1.00 53.07 662 GLY C N 1
ATOM 16962 C CA . GLY C 1 662 ? 18.818 99.195 7.889 1.00 53.68 662 GLY C CA 1
ATOM 16963 C C . GLY C 1 662 ? 18.172 99.401 9.249 1.00 53.78 662 GLY C C 1
ATOM 16964 O O . GLY C 1 662 ? 17.004 99.836 9.275 1.00 56.80 662 GLY C O 1
ATOM 16965 N N . ASN C 1 663 ? 18.887 99.086 10.335 1.00 51.83 663 ASN C N 1
ATOM 16966 C CA . ASN C 1 663 ? 18.460 99.327 11.741 1.00 50.68 663 ASN C CA 1
ATOM 16967 C C . ASN C 1 663 ? 19.697 99.686 12.570 1.00 48.80 663 ASN C C 1
ATOM 16968 O O . ASN C 1 663 ? 20.821 99.439 12.096 1.00 47.70 663 ASN C O 1
ATOM 16973 N N . ASP C 1 664 ? 19.488 100.235 13.767 1.00 48.55 664 ASP C N 1
ATOM 16974 C CA . ASP C 1 664 ? 20.575 100.653 14.690 1.00 47.58 664 ASP C CA 1
ATOM 16975 C C . ASP C 1 664 ? 21.235 99.405 15.282 1.00 46.27 664 ASP C C 1
ATOM 16976 O O . ASP C 1 664 ? 20.560 98.364 15.349 1.00 46.80 664 ASP C O 1
ATOM 16981 N N . MET C 1 665 ? 22.505 99.510 15.688 1.00 45.12 665 MET C N 1
ATOM 16982 C CA . MET C 1 665 ? 23.045 98.694 16.806 1.00 44.35 665 MET C CA 1
ATOM 16983 C C . MET C 1 665 ? 22.285 99.139 18.054 1.00 44.57 665 MET C C 1
ATOM 16984 O O . MET C 1 665 ? 22.300 100.346 18.340 1.00 45.96 665 MET C O 1
ATOM 16989 N N . ASP C 1 666 ? 21.619 98.205 18.728 1.00 43.97 666 ASP C N 1
ATOM 16990 C CA . ASP C 1 666 ? 20.770 98.466 19.917 1.00 43.76 666 ASP C CA 1
ATOM 16991 C C . ASP C 1 666 ? 20.859 97.237 20.821 1.00 43.06 666 ASP C C 1
ATOM 16992 O O . ASP C 1 666 ? 20.163 96.243 20.545 1.00 43.77 666 ASP C O 1
ATOM 16997 N N . VAL C 1 667 ? 21.707 97.310 21.846 1.00 42.07 667 VAL C N 1
ATOM 16998 C CA . VAL C 1 667 ? 22.055 96.166 22.735 1.00 41.41 667 VAL C CA 1
ATOM 16999 C C . VAL C 1 667 ? 21.890 96.616 24.186 1.00 41.19 667 VAL C C 1
ATOM 17000 O O . VAL C 1 667 ? 22.115 97.806 24.457 1.00 41.00 667 VAL C O 1
ATOM 17004 N N . THR C 1 668 ? 21.504 95.687 25.063 1.00 41.22 668 THR C N 1
ATOM 17005 C CA . THR C 1 668 ? 21.368 95.890 26.526 1.00 41.44 668 THR C CA 1
ATOM 17006 C C . THR C 1 668 ? 22.345 94.950 27.238 1.00 41.36 668 THR C C 1
ATOM 17007 O O . THR C 1 668 ? 22.225 93.725 27.058 1.00 41.48 668 THR C O 1
ATOM 17011 N N . ILE C 1 669 ? 23.274 95.522 28.005 1.00 41.20 669 ILE C N 1
ATOM 17012 C CA . ILE C 1 669 ? 24.286 94.793 28.821 1.00 41.20 669 ILE C CA 1
ATOM 17013 C C . ILE C 1 669 ? 23.775 94.758 30.262 1.00 41.93 669 ILE C C 1
ATOM 17014 O O . ILE C 1 669 ? 23.470 95.836 30.797 1.00 42.56 669 ILE C O 1
ATOM 17019 N N . ASP C 1 670 ? 23.673 93.562 30.844 1.00 43.00 670 ASP C N 1
ATOM 17020 C CA . ASP C 1 670 ? 23.315 93.329 32.269 1.00 44.16 670 ASP C CA 1
ATOM 17021 C C . ASP C 1 670 ? 24.613 93.322 33.086 1.00 43.97 670 ASP C C 1
ATOM 17022 O O . ASP C 1 670 ? 25.406 92.391 32.903 1.00 45.04 670 ASP C O 1
ATOM 17027 N N . LEU C 1 671 ? 24.833 94.325 33.939 1.00 44.02 671 LEU C N 1
ATOM 17028 C CA . LEU C 1 671 ? 26.034 94.409 34.819 1.00 44.40 671 LEU C CA 1
ATOM 17029 C C . LEU C 1 671 ? 25.841 93.517 36.056 1.00 46.09 671 LEU C C 1
ATOM 17030 O O . LEU C 1 671 ? 26.787 93.432 36.862 1.00 45.79 671 LEU C O 1
ATOM 17035 N N . LYS C 1 672 ? 24.656 92.905 36.204 1.00 48.46 672 LYS C N 1
ATOM 17036 C CA . LYS C 1 672 ? 24.325 91.809 37.165 1.00 50.96 672 LYS C CA 1
ATOM 17037 C C . LYS C 1 672 ? 24.053 92.360 38.573 1.00 51.10 672 LYS C C 1
ATOM 17038 O O . LYS C 1 672 ? 23.497 91.604 39.387 1.00 52.02 672 LYS C O 1
ATOM 17044 N N . GLN C 1 673 ? 24.422 93.614 38.854 1.00 50.77 673 GLN C N 1
ATOM 17045 C CA . GLN C 1 673 ? 24.062 94.337 40.104 1.00 51.03 673 GLN C CA 1
ATOM 17046 C C . GLN C 1 673 ? 24.086 95.838 39.827 1.00 49.70 673 GLN C C 1
ATOM 17047 O O . GLN C 1 673 ? 24.715 96.273 38.865 1.00 48.49 673 GLN C O 1
ATOM 17053 N N . PRO C 1 674 ? 23.387 96.670 40.636 1.00 49.59 674 PRO C N 1
ATOM 17054 C CA . PRO C 1 674 ? 23.468 98.124 40.496 1.00 48.86 674 PRO C CA 1
ATOM 17055 C C . PRO C 1 674 ? 24.928 98.590 40.594 1.00 48.03 674 PRO C C 1
ATOM 17056 O O . PRO C 1 674 ? 25.583 98.247 41.556 1.00 48.14 674 PRO C O 1
ATOM 17060 N N . THR C 1 675 ? 25.393 99.331 39.585 1.00 46.97 675 THR C N 1
ATOM 17061 C CA . THR C 1 675 ? 26.813 99.713 39.379 1.00 46.43 675 THR C CA 1
ATOM 17062 C C . THR C 1 675 ? 26.883 101.180 38.938 1.00 45.75 675 THR C C 1
ATOM 17063 O O . THR C 1 675 ? 26.046 101.583 38.102 1.00 45.34 675 THR C O 1
ATOM 17067 N N . GLU C 1 676 ? 27.849 101.935 39.470 1.00 45.25 676 GLU C N 1
ATOM 17068 C CA . GLU C 1 676 ? 28.132 103.337 39.062 1.00 45.21 676 GLU C CA 1
ATOM 17069 C C . GLU C 1 676 ? 28.992 103.317 37.795 1.00 43.67 676 GLU C C 1
ATOM 17070 O O . GLU C 1 676 ? 30.082 102.711 37.837 1.00 43.65 676 GLU C O 1
ATOM 17076 N N . ILE C 1 677 ? 28.512 103.950 36.720 1.00 42.36 677 ILE C N 1
ATOM 17077 C CA . ILE C 1 677 ? 29.222 104.066 35.410 1.00 41.09 677 ILE C CA 1
ATOM 17078 C C . ILE C 1 677 ? 29.299 105.548 35.033 1.00 40.23 677 ILE C C 1
ATOM 17079 O O . ILE C 1 677 ? 28.434 106.308 35.487 1.00 40.60 677 ILE C O 1
ATOM 17084 N N . SER C 1 678 ? 30.305 105.935 34.243 1.00 39.69 678 SER C N 1
ATOM 17085 C CA . SER C 1 678 ? 30.595 107.348 33.876 1.00 39.90 678 SER C CA 1
ATOM 17086 C C . SER C 1 678 ? 30.980 107.497 32.396 1.00 39.46 678 SER C C 1
ATOM 17087 O O . SER C 1 678 ? 30.977 108.643 31.919 1.00 39.40 678 SER C O 1
ATOM 17090 N N . SER C 1 679 ? 31.291 106.410 31.682 1.00 39.21 679 SER C N 1
ATOM 17091 C CA . SER C 1 679 ? 31.665 106.467 30.244 1.00 39.07 679 SER C CA 1
ATOM 17092 C C . SER C 1 679 ? 31.322 105.161 29.520 1.00 38.41 679 SER C C 1
ATOM 17093 O O . SER C 1 679 ? 31.291 104.099 30.172 1.00 38.56 679 SER C O 1
ATOM 17096 N N . VAL C 1 680 ? 31.092 105.276 28.208 1.00 38.18 680 VAL C N 1
ATOM 17097 C CA . VAL C 1 680 ? 30.872 104.162 27.237 1.00 37.67 680 VAL C CA 1
ATOM 17098 C C . VAL C 1 680 ? 31.686 104.489 25.982 1.00 37.44 680 VAL C C 1
ATOM 17099 O O . VAL C 1 680 ? 31.541 105.617 25.471 1.00 38.00 680 VAL C O 1
ATOM 17103 N N . ALA C 1 681 ? 32.504 103.547 25.507 1.00 37.04 681 ALA C N 1
ATOM 17104 C CA . ALA C 1 681 ? 33.337 103.698 24.291 1.00 37.22 681 ALA C CA 1
ATOM 17105 C C . ALA C 1 681 ? 33.079 102.533 23.332 1.00 37.31 681 ALA C C 1
ATOM 17106 O O . ALA C 1 681 ? 32.917 101.388 23.797 1.00 37.33 681 ALA C O 1
ATOM 17108 N N . ILE C 1 682 ? 33.032 102.837 22.037 1.00 38.07 682 ILE C N 1
ATOM 17109 C CA . ILE C 1 682 ? 32.992 101.848 20.923 1.00 38.56 682 ILE C CA 1
ATOM 17110 C C . ILE C 1 682 ? 34.077 102.245 19.922 1.00 39.29 682 ILE C C 1
ATOM 17111 O O . ILE C 1 682 ? 34.486 103.421 19.938 1.00 40.10 682 ILE C O 1
ATOM 17116 N N . SER C 1 683 ? 34.521 101.301 19.094 1.00 40.05 683 SER C N 1
ATOM 17117 C CA . SER C 1 683 ? 35.230 101.580 17.819 1.00 41.08 683 SER C CA 1
ATOM 17118 C C . SER C 1 683 ? 34.334 101.135 16.660 1.00 41.43 683 SER C C 1
ATOM 17119 O O . SER C 1 683 ? 33.533 100.198 16.858 1.00 41.55 683 SER C O 1
ATOM 17122 N N . THR C 1 684 ? 34.442 101.808 15.513 1.00 42.29 684 THR C N 1
ATOM 17123 C CA . THR C 1 684 ? 33.813 101.400 14.229 1.00 42.83 684 THR C CA 1
ATOM 17124 C C . THR C 1 684 ? 34.921 101.137 13.207 1.00 43.45 684 THR C C 1
ATOM 17125 O O . THR C 1 684 ? 35.995 101.758 13.331 1.00 43.92 684 THR C O 1
ATOM 17129 N N . CYS C 1 685 ? 34.672 100.233 12.256 1.00 44.10 685 CYS C N 1
ATOM 17130 C CA . CYS C 1 685 ? 35.562 99.958 11.099 1.00 44.78 685 CYS C CA 1
ATOM 17131 C C . CYS C 1 685 ? 34.924 100.545 9.837 1.00 45.32 685 CYS C C 1
ATOM 17132 O O . CYS C 1 685 ? 33.769 100.184 9.544 1.00 45.81 685 CYS C O 1
ATOM 17135 N N . VAL C 1 686 ? 35.645 101.421 9.134 1.00 45.83 686 VAL C N 1
ATOM 17136 C CA . VAL C 1 686 ? 35.127 102.191 7.963 1.00 46.50 686 VAL C CA 1
ATOM 17137 C C . VAL C 1 686 ? 35.851 101.727 6.694 1.00 46.87 686 VAL C C 1
ATOM 17138 O O . VAL C 1 686 ? 37.093 101.612 6.722 1.00 46.09 686 VAL C O 1
ATOM 17142 N N . GLU C 1 687 ? 35.079 101.488 5.629 1.00 48.12 687 GLU C N 1
ATOM 17143 C CA . GLU C 1 687 ? 35.555 101.114 4.270 1.00 48.97 687 GLU C CA 1
ATOM 17144 C C . GLU C 1 687 ? 34.513 101.611 3.254 1.00 48.89 687 GLU C C 1
ATOM 17145 O O . GLU C 1 687 ? 33.637 100.818 2.846 1.00 47.38 687 GLU C O 1
ATOM 17151 N N . LYS C 1 688 ? 34.596 102.895 2.886 1.00 49.60 688 LYS C N 1
ATOM 17152 C CA . LYS C 1 688 ? 33.522 103.651 2.180 1.00 50.32 688 LYS C CA 1
ATOM 17153 C C . LYS C 1 688 ? 33.296 103.078 0.774 1.00 49.72 688 LYS C C 1
ATOM 17154 O O . LYS C 1 688 ? 32.136 103.090 0.323 1.00 49.66 688 LYS C O 1
ATOM 17160 N N . GLY C 1 689 ? 34.353 102.586 0.121 1.00 48.95 689 GLY C N 1
ATOM 17161 C CA . GLY C 1 689 ? 34.278 101.896 -1.181 1.00 48.66 689 GLY C CA 1
ATOM 17162 C C . GLY C 1 689 ? 33.361 100.680 -1.142 1.00 47.88 689 GLY C C 1
ATOM 17163 O O . GLY C 1 689 ? 32.770 100.370 -2.188 1.00 49.04 689 GLY C O 1
ATOM 17164 N N . ASP C 1 690 ? 33.243 100.018 0.016 1.00 46.80 690 ASP C N 1
ATOM 17165 C CA . ASP C 1 690 ? 32.412 98.799 0.226 1.00 46.38 690 ASP C CA 1
ATOM 17166 C C . ASP C 1 690 ? 31.087 99.164 0.912 1.00 46.62 690 ASP C C 1
ATOM 17167 O O . ASP C 1 690 ? 30.422 98.242 1.419 1.00 46.35 690 ASP C O 1
ATOM 17172 N N . TRP C 1 691 ? 30.729 100.453 0.936 1.00 47.37 691 TRP C N 1
ATOM 17173 C CA . TRP C 1 691 ? 29.462 100.997 1.502 1.00 48.01 691 TRP C CA 1
ATOM 17174 C C . TRP C 1 691 ? 29.452 100.854 3.031 1.00 46.61 691 TRP C C 1
ATOM 17175 O O . TRP C 1 691 ? 28.352 100.875 3.617 1.00 46.76 691 TRP C O 1
ATOM 17186 N N . VAL C 1 692 ? 30.629 100.733 3.652 1.00 45.45 692 VAL C N 1
ATOM 17187 C CA . VAL C 1 692 ? 30.807 100.636 5.134 1.00 44.67 692 VAL C CA 1
ATOM 17188 C C . VAL C 1 692 ? 31.166 102.029 5.665 1.00 44.63 692 VAL C C 1
ATOM 17189 O O . VAL C 1 692 ? 32.276 102.509 5.358 1.00 44.94 692 VAL C O 1
ATOM 17193 N N . PHE C 1 693 ? 30.258 102.653 6.421 1.00 44.71 693 PHE C N 1
ATOM 17194 C CA . PHE C 1 693 ? 30.406 104.033 6.955 1.00 44.91 693 PHE C CA 1
ATOM 17195 C C . PHE C 1 693 ? 30.467 104.011 8.484 1.00 44.40 693 PHE C C 1
ATOM 17196 O O . PHE C 1 693 ? 30.045 103.020 9.121 1.00 43.52 693 PHE C O 1
ATOM 17204 N N . ASP C 1 694 ? 30.977 105.110 9.044 1.00 44.34 694 ASP C N 1
ATOM 17205 C CA . ASP C 1 694 ? 31.021 105.391 10.501 1.00 43.90 694 ASP C CA 1
ATOM 17206 C C . ASP C 1 694 ? 29.580 105.510 11.013 1.00 44.02 694 ASP C C 1
ATOM 17207 O O . ASP C 1 694 ? 28.664 105.662 10.177 1.00 44.68 694 ASP C O 1
ATOM 17212 N N . THR C 1 695 ? 29.388 105.428 12.331 1.00 43.14 695 THR C N 1
ATOM 17213 C CA . THR C 1 695 ? 28.089 105.685 13.009 1.00 43.36 695 THR C CA 1
ATOM 17214 C C . THR C 1 695 ? 27.712 107.161 12.817 1.00 43.97 695 THR C C 1
ATOM 17215 O O . THR C 1 695 ? 28.629 107.988 12.643 1.00 43.79 695 THR C O 1
ATOM 17219 N N . ARG C 1 696 ? 26.409 107.460 12.820 1.00 44.39 696 ARG C N 1
ATOM 17220 C CA . ARG C 1 696 ? 25.836 108.829 12.686 1.00 45.28 696 ARG C CA 1
ATOM 17221 C C . ARG C 1 696 ? 25.358 109.335 14.053 1.00 45.13 696 ARG C C 1
ATOM 17222 O O . ARG C 1 696 ? 24.912 110.496 14.130 1.00 46.09 696 ARG C O 1
ATOM 17230 N N . GLY C 1 697 ? 25.423 108.496 15.089 1.00 44.18 697 GLY C N 1
ATOM 17231 C CA . GLY C 1 697 ? 24.931 108.847 16.433 1.00 44.36 697 GLY C CA 1
ATOM 17232 C C . GLY C 1 697 ? 25.152 107.724 17.426 1.00 43.45 697 GLY C C 1
ATOM 17233 O O . GLY C 1 697 ? 24.795 106.576 17.103 1.00 42.56 697 GLY C O 1
ATOM 17234 N N . LEU C 1 698 ? 25.731 108.051 18.585 1.00 43.28 698 LEU C N 1
ATOM 17235 C CA . LEU C 1 698 ? 25.915 107.127 19.732 1.00 42.29 698 LEU C CA 1
ATOM 17236 C C . LEU C 1 698 ? 25.095 107.660 20.908 1.00 43.20 698 LEU C C 1
ATOM 17237 O O . LEU C 1 698 ? 25.120 108.885 21.144 1.00 44.15 698 LEU C O 1
ATOM 17242 N N . SER C 1 699 ? 24.396 106.766 21.608 1.00 43.43 699 SER C N 1
ATOM 17243 C CA . SER C 1 699 ? 23.451 107.084 22.707 1.00 44.18 699 SER C CA 1
ATOM 17244 C C . SER C 1 699 ? 23.584 106.030 23.812 1.00 43.07 699 SER C C 1
ATOM 17245 O O . SER C 1 699 ? 23.880 104.865 23.479 1.00 42.29 699 SER C O 1
ATOM 17248 N N . VAL C 1 700 ? 23.393 106.435 25.072 1.00 42.73 700 VAL C N 1
ATOM 17249 C CA . VAL C 1 700 ? 23.485 105.556 26.276 1.00 42.29 700 VAL C CA 1
ATOM 17250 C C . VAL C 1 700 ? 22.239 105.774 27.138 1.00 43.28 700 VAL C C 1
ATOM 17251 O O . VAL C 1 700 ? 21.974 106.932 27.511 1.00 43.71 700 VAL C O 1
ATOM 17255 N N . GLU C 1 701 ? 21.518 104.695 27.451 1.00 43.90 701 GLU C N 1
ATOM 17256 C CA . GLU C 1 701 ? 20.342 104.713 28.358 1.00 45.13 701 GLU C CA 1
ATOM 17257 C C . GLU C 1 701 ? 20.580 103.691 29.471 1.00 44.14 701 GLU C C 1
ATOM 17258 O O . GLU C 1 701 ? 21.301 102.714 29.222 1.00 43.30 701 GLU C O 1
ATOM 17264 N N . VAL C 1 702 ? 20.011 103.935 30.654 1.00 44.46 702 VAL C N 1
ATOM 17265 C CA . VAL C 1 702 ? 20.196 103.098 31.877 1.00 43.93 702 VAL C CA 1
ATOM 17266 C C . VAL C 1 702 ? 18.821 102.724 32.442 1.00 44.86 702 VAL C C 1
ATOM 17267 O O . VAL C 1 702 ? 17.847 103.463 32.185 1.00 44.92 702 VAL C O 1
ATOM 17271 N N . SER C 1 703 ? 18.766 101.622 33.196 1.00 45.29 703 SER C N 1
ATOM 17272 C CA . SER C 1 703 ? 17.542 101.067 33.830 1.00 46.64 703 SER C CA 1
ATOM 17273 C C . SER C 1 703 ? 17.914 100.304 35.106 1.00 47.07 703 SER C C 1
ATOM 17274 O O . SER C 1 703 ? 18.971 99.648 35.120 1.00 46.53 703 SER C O 1
ATOM 17277 N N . GLU C 1 704 ? 17.067 100.395 36.131 1.00 48.90 704 GLU C N 1
ATOM 17278 C CA . GLU C 1 704 ? 17.148 99.582 37.373 1.00 50.17 704 GLU C CA 1
ATOM 17279 C C . GLU C 1 704 ? 16.327 98.300 37.178 1.00 50.56 704 GLU C C 1
ATOM 17280 O O . GLU C 1 704 ? 16.692 97.280 37.795 1.00 50.47 704 GLU C O 1
ATOM 17286 N N . ASP C 1 705 ? 15.282 98.354 36.338 1.00 50.51 705 ASP C N 1
ATOM 17287 C CA . ASP C 1 705 ? 14.202 97.330 36.260 1.00 51.31 705 ASP C CA 1
ATOM 17288 C C . ASP C 1 705 ? 14.332 96.465 34.995 1.00 50.72 705 ASP C C 1
ATOM 17289 O O . ASP C 1 705 ? 13.706 95.389 34.976 1.00 51.92 705 ASP C O 1
ATOM 17294 N N . GLY C 1 706 ? 15.072 96.917 33.975 1.00 48.90 706 GLY C N 1
ATOM 17295 C CA . GLY C 1 706 ? 15.336 96.147 32.740 1.00 48.21 706 GLY C CA 1
ATOM 17296 C C . GLY C 1 706 ? 14.344 96.433 31.622 1.00 48.66 706 GLY C C 1
ATOM 17297 O O . GLY C 1 706 ? 14.579 95.945 30.497 1.00 48.13 706 GLY C O 1
ATOM 17298 N N . THR C 1 707 ? 13.274 97.187 31.901 1.00 49.74 707 THR C N 1
ATOM 17299 C CA . THR C 1 707 ? 12.181 97.510 30.939 1.00 50.77 707 THR C CA 1
ATOM 17300 C C . THR C 1 707 ? 12.254 98.984 30.527 1.00 49.89 707 THR C C 1
ATOM 17301 O O . THR C 1 707 ? 12.153 99.262 29.316 1.00 49.76 707 THR C O 1
ATOM 17305 N N . ASN C 1 708 ? 12.408 99.881 31.506 1.00 49.36 708 ASN C N 1
ATOM 17306 C CA . ASN C 1 708 ? 12.262 101.353 31.346 1.00 49.25 708 ASN C CA 1
ATOM 17307 C C . ASN C 1 708 ? 13.649 102.005 31.341 1.00 48.11 708 ASN C C 1
ATOM 17308 O O . ASN C 1 708 ? 14.311 101.989 32.394 1.00 47.33 708 ASN C O 1
ATOM 17313 N N . PHE C 1 709 ? 14.054 102.562 30.195 1.00 48.50 709 PHE C N 1
ATOM 17314 C CA . PHE C 1 709 ? 15.414 103.103 29.933 1.00 47.88 709 PHE C CA 1
ATOM 17315 C C . PHE C 1 709 ? 15.373 104.630 29.818 1.00 48.49 709 PHE C C 1
ATOM 17316 O O . PHE C 1 709 ? 14.451 105.176 29.184 1.00 49.68 709 PHE C O 1
ATOM 17324 N N . THR C 1 710 ? 16.377 105.286 30.407 1.00 48.67 710 THR C N 1
ATOM 17325 C CA . THR C 1 710 ? 16.506 106.763 30.525 1.00 49.20 710 THR C CA 1
ATOM 17326 C C . THR C 1 710 ? 17.842 107.209 29.923 1.00 48.10 710 THR C C 1
ATOM 17327 O O . THR C 1 710 ? 18.880 106.758 30.426 1.00 46.75 710 THR C O 1
ATOM 17331 N N . LYS C 1 711 ? 17.795 108.064 28.895 1.00 49.11 711 LYS C N 1
ATOM 17332 C CA . LYS C 1 711 ? 18.970 108.651 28.191 1.00 48.92 711 LYS C CA 1
ATOM 17333 C C . LYS C 1 711 ? 19.830 109.434 29.195 1.00 47.94 711 LYS C C 1
ATOM 17334 O O . LYS C 1 711 ? 19.265 110.296 29.904 1.00 48.20 711 LYS C O 1
ATOM 17340 N N . VAL C 1 712 ? 21.134 109.136 29.257 1.00 46.09 712 VAL C N 1
ATOM 17341 C CA . VAL C 1 712 ? 22.131 109.846 30.119 1.00 45.43 712 VAL C CA 1
ATOM 17342 C C . VAL C 1 712 ? 23.198 110.536 29.255 1.00 45.02 712 VAL C C 1
ATOM 17343 O O . VAL C 1 712 ? 23.918 111.385 29.810 1.00 45.06 712 VAL C O 1
ATOM 17347 N N . ALA C 1 713 ? 23.316 110.192 27.966 1.00 44.79 713 ALA C N 1
ATOM 17348 C CA . ALA C 1 713 ? 24.334 110.753 27.046 1.00 44.82 713 ALA C CA 1
ATOM 17349 C C . ALA C 1 713 ? 24.011 110.390 25.593 1.00 45.41 713 ALA C C 1
ATOM 17350 O O . ALA C 1 713 ? 23.513 109.273 25.350 1.00 44.95 713 ALA C O 1
ATOM 17352 N N . SER C 1 714 ? 24.300 111.308 24.669 1.00 46.28 714 SER C N 1
ATOM 17353 C CA . SER C 1 714 ? 24.198 111.105 23.202 1.00 47.18 714 SER C CA 1
ATOM 17354 C C . SER C 1 714 ? 25.026 112.165 22.468 1.00 47.81 714 SER C C 1
ATOM 17355 O O . SER C 1 714 ? 25.229 113.258 23.027 1.00 47.80 714 SER C O 1
ATOM 17358 N N . GLU C 1 715 ? 25.491 111.829 21.264 1.00 48.14 715 GLU C N 1
ATOM 17359 C CA . GLU C 1 715 ? 26.183 112.761 20.338 1.00 49.48 715 GLU C CA 1
ATOM 17360 C C . GLU C 1 715 ? 25.841 112.351 18.903 1.00 49.16 715 GLU C C 1
ATOM 17361 O O . GLU C 1 715 ? 25.961 111.151 18.594 1.00 48.21 715 GLU C O 1
ATOM 17367 N N . ALA C 1 716 ? 25.394 113.307 18.087 1.00 50.06 716 ALA C N 1
ATOM 17368 C CA . ALA C 1 716 ? 25.218 113.164 16.625 1.00 50.27 716 ALA C CA 1
ATOM 17369 C C . ALA C 1 716 ? 26.568 113.416 15.947 1.00 50.49 716 ALA C C 1
ATOM 17370 O O . ALA C 1 716 ? 27.227 114.418 16.287 1.00 50.86 716 ALA C O 1
ATOM 17372 N N . TYR C 1 717 ? 26.973 112.517 15.050 1.00 50.40 717 TYR C N 1
ATOM 17373 C CA . TYR C 1 717 ? 28.175 112.655 14.191 1.00 50.83 717 TYR C CA 1
ATOM 17374 C C . TYR C 1 717 ? 27.701 112.988 12.782 1.00 52.26 717 TYR C C 1
ATOM 17375 O O . TYR C 1 717 ? 26.836 112.302 12.242 1.00 52.31 717 TYR C O 1
ATOM 17384 N N . PRO C 1 718 ? 28.217 114.068 12.154 1.00 54.08 718 PRO C N 1
ATOM 17385 C CA . PRO C 1 718 ? 27.792 114.435 10.804 1.00 55.34 718 PRO C CA 1
ATOM 17386 C C . PRO C 1 718 ? 28.155 113.369 9.758 1.00 54.52 718 PRO C C 1
ATOM 17387 O O . PRO C 1 718 ? 28.965 112.504 10.045 1.00 53.10 718 PRO C O 1
ATOM 17391 N N . ALA C 1 719 ? 27.528 113.457 8.581 1.00 55.45 719 ALA C N 1
ATOM 17392 C CA . ALA C 1 719 ? 27.751 112.563 7.422 1.00 55.08 719 ALA C CA 1
ATOM 17393 C C . ALA C 1 719 ? 29.230 112.606 7.030 1.00 54.84 719 ALA C C 1
ATOM 17394 O O . ALA C 1 719 ? 29.856 113.670 7.197 1.00 56.09 719 ALA C O 1
ATOM 17396 N N . MET C 1 720 ? 29.765 111.488 6.535 1.00 53.73 720 MET C N 1
ATOM 17397 C CA . MET C 1 720 ? 31.184 111.372 6.118 1.00 53.67 720 MET C CA 1
ATOM 17398 C C . MET C 1 720 ? 31.389 112.167 4.827 1.00 55.57 720 MET C C 1
ATOM 17399 O O . MET C 1 720 ? 30.414 112.334 4.071 1.00 56.40 720 MET C O 1
ATOM 17404 N N . LYS C 1 721 ? 32.615 112.648 4.611 1.00 57.23 721 LYS C N 1
ATOM 17405 C CA . LYS C 1 721 ? 33.058 113.344 3.375 1.00 58.96 721 LYS C CA 1
ATOM 17406 C C . LYS C 1 721 ? 33.929 112.380 2.563 1.00 57.50 721 LYS C C 1
ATOM 17407 O O . LYS C 1 721 ? 34.425 111.399 3.147 1.00 55.82 721 LYS C O 1
ATOM 17413 N N . GLU C 1 722 ? 34.096 112.654 1.266 1.00 58.55 722 GLU C N 1
ATOM 17414 C CA . GLU C 1 722 ? 34.874 111.817 0.313 1.00 57.85 722 GLU C CA 1
ATOM 17415 C C . GLU C 1 722 ? 36.329 111.705 0.790 1.00 56.96 722 GLU C C 1
ATOM 17416 O O . GLU C 1 722 ? 36.916 110.617 0.637 1.00 55.03 722 GLU C O 1
ATOM 17422 N N . THR C 1 723 ? 36.868 112.784 1.369 1.00 57.86 723 THR C N 1
ATOM 17423 C CA . THR C 1 723 ? 38.292 112.927 1.780 1.00 57.37 723 THR C CA 1
ATOM 17424 C C . THR C 1 723 ? 38.559 112.207 3.111 1.00 55.35 723 THR C C 1
ATOM 17425 O O . THR C 1 723 ? 39.742 111.951 3.392 1.00 55.68 723 THR C O 1
ATOM 17429 N N . ASP C 1 724 ? 37.521 111.879 3.890 1.00 53.86 724 ASP C N 1
ATOM 17430 C CA . ASP C 1 724 ? 37.659 111.197 5.207 1.00 52.70 724 ASP C CA 1
ATOM 17431 C C . ASP C 1 724 ? 38.360 109.847 5.014 1.00 51.66 724 ASP C C 1
ATOM 17432 O O . ASP C 1 724 ? 38.137 109.203 3.978 1.00 51.37 724 ASP C O 1
ATOM 17437 N N . LYS C 1 725 ? 39.170 109.442 5.993 1.00 51.91 725 LYS C N 1
ATOM 17438 C CA . LYS C 1 725 ? 39.961 108.183 5.969 1.00 51.68 725 LYS C CA 1
ATOM 17439 C C . LYS C 1 725 ? 39.045 106.969 6.157 1.00 50.27 725 LYS C C 1
ATOM 17440 O O . LYS C 1 725 ? 38.004 107.096 6.837 1.00 49.51 725 LYS C O 1
ATOM 17446 N N . ASN C 1 726 ? 39.454 105.834 5.587 1.00 49.01 726 ASN C N 1
ATOM 17447 C CA . ASN C 1 726 ? 38.986 104.476 5.966 1.00 47.94 726 ASN C CA 1
ATOM 17448 C C . ASN C 1 726 ? 39.793 104.027 7.189 1.00 47.48 726 ASN C C 1
ATOM 17449 O O . ASN C 1 726 ? 40.774 104.715 7.529 1.00 48.65 726 ASN C O 1
ATOM 17454 N N . GLY C 1 727 ? 39.385 102.924 7.822 1.00 46.47 727 GLY C N 1
ATOM 17455 C CA . GLY C 1 727 ? 40.063 102.327 8.989 1.00 45.69 727 GLY C CA 1
ATOM 17456 C C . GLY C 1 727 ? 39.227 102.447 10.251 1.00 45.30 727 GLY C C 1
ATOM 17457 O O . GLY C 1 727 ? 38.000 102.646 10.132 1.00 45.89 727 GLY C O 1
ATOM 17458 N N . VAL C 1 728 ? 39.874 102.346 11.416 1.00 44.42 728 VAL C N 1
ATOM 17459 C CA . VAL C 1 728 ? 39.223 102.339 12.759 1.00 43.45 728 VAL C CA 1
ATOM 17460 C C . VAL C 1 728 ? 38.947 103.784 13.198 1.00 43.77 728 VAL C C 1
ATOM 17461 O O . VAL C 1 728 ? 39.863 104.626 13.101 1.00 44.10 728 VAL C O 1
ATOM 17465 N N . TYR C 1 729 ? 37.715 104.046 13.648 1.00 43.18 729 TYR C N 1
ATOM 17466 C CA . TYR C 1 729 ? 37.284 105.294 14.328 1.00 43.04 729 TYR C CA 1
ATOM 17467 C C . TYR C 1 729 ? 36.932 104.954 15.778 1.00 42.94 729 TYR C C 1
ATOM 17468 O O . TYR C 1 729 ? 36.356 103.879 16.007 1.00 42.51 729 TYR C O 1
ATOM 17477 N N . ASP C 1 730 ? 37.289 105.835 16.717 1.00 43.73 730 ASP C N 1
ATOM 17478 C CA . ASP C 1 730 ? 36.963 105.705 18.161 1.00 43.89 730 ASP C CA 1
ATOM 17479 C C . ASP C 1 730 ? 35.883 106.733 18.512 1.00 43.89 730 ASP C C 1
ATOM 17480 O O . ASP C 1 730 ? 35.990 107.892 18.062 1.00 43.74 730 ASP C O 1
ATOM 17485 N N . HIS C 1 731 ? 34.870 106.301 19.265 1.00 43.49 731 HIS C N 1
ATOM 17486 C CA . HIS C 1 731 ? 33.718 107.128 19.707 1.00 44.23 731 HIS C CA 1
ATOM 17487 C C . HIS C 1 731 ? 33.450 106.847 21.186 1.00 43.78 731 HIS C C 1
ATOM 17488 O O . HIS C 1 731 ? 33.144 105.689 21.516 1.00 43.63 731 HIS C O 1
ATOM 17495 N N . LYS C 1 732 ? 33.572 107.875 22.026 1.00 44.24 732 LYS C N 1
ATOM 17496 C CA . LYS C 1 732 ? 33.439 107.786 23.502 1.00 44.39 732 LYS C CA 1
ATOM 17497 C C . LYS C 1 732 ? 32.425 108.831 23.982 1.00 44.24 732 LYS C C 1
ATOM 17498 O O . LYS C 1 732 ? 32.410 109.945 23.431 1.00 44.17 732 LYS C O 1
ATOM 17504 N N . LEU C 1 733 ? 31.598 108.460 24.959 1.00 43.41 733 LEU C N 1
ATOM 17505 C CA . LEU C 1 733 ? 30.692 109.379 25.689 1.00 43.26 733 LEU C CA 1
ATOM 17506 C C . LEU C 1 733 ? 31.043 109.314 27.173 1.00 42.35 733 LEU C C 1
ATOM 17507 O O . LEU C 1 733 ? 31.134 108.193 27.703 1.00 41.49 733 LEU C O 1
ATOM 17512 N N . THR C 1 734 ? 31.260 110.477 27.786 1.00 42.17 734 THR C N 1
ATOM 17513 C CA . THR C 1 734 ? 31.456 110.662 29.245 1.00 41.81 734 THR C CA 1
ATOM 17514 C C . THR C 1 734 ? 30.208 111.366 29.778 1.00 41.29 734 THR C C 1
ATOM 17515 O O . THR C 1 734 ? 29.565 112.094 29.006 1.00 41.18 734 THR C O 1
ATOM 17519 N N . PHE C 1 735 ? 29.850 111.117 31.033 1.00 41.05 735 PHE C N 1
ATOM 17520 C CA . PHE C 1 735 ? 28.624 111.669 31.659 1.00 41.50 735 PHE C CA 1
ATOM 17521 C C . PHE C 1 735 ? 28.780 111.624 33.180 1.00 41.91 735 PHE C C 1
ATOM 17522 O O . PHE C 1 735 ? 29.672 110.901 33.675 1.00 41.32 735 PHE C O 1
ATOM 17530 N N . THR C 1 736 ? 27.959 112.414 33.880 1.00 42.83 736 THR C N 1
ATOM 17531 C CA . THR C 1 736 ? 27.831 112.428 35.358 1.00 43.17 736 THR C CA 1
ATOM 17532 C C . THR C 1 736 ? 27.706 110.987 35.838 1.00 42.73 736 THR C C 1
ATOM 17533 O O . THR C 1 736 ? 26.916 110.230 35.281 1.00 43.15 736 THR C O 1
ATOM 17537 N N . PRO C 1 737 ? 28.471 110.551 36.864 1.00 42.60 737 PRO C N 1
ATOM 17538 C CA . PRO C 1 737 ? 28.345 109.186 37.374 1.00 42.32 737 PRO C CA 1
ATOM 17539 C C . PRO C 1 737 ? 26.880 108.856 37.699 1.00 42.98 737 PRO C C 1
ATOM 17540 O O . PRO C 1 737 ? 26.238 109.636 38.385 1.00 44.57 737 PRO C O 1
ATOM 17544 N N . VAL C 1 738 ? 26.378 107.738 37.172 1.00 42.28 738 VAL C N 1
ATOM 17545 C CA . VAL C 1 738 ? 24.973 107.284 37.386 1.00 43.11 738 VAL C CA 1
ATOM 17546 C C . VAL C 1 738 ? 24.989 105.789 37.729 1.00 43.05 738 VAL C C 1
ATOM 17547 O O . VAL C 1 738 ? 25.836 105.064 37.177 1.00 42.52 738 VAL C O 1
ATOM 17551 N N . THR C 1 739 ? 24.102 105.368 38.636 1.00 43.90 739 THR C N 1
ATOM 17552 C CA . THR C 1 739 ? 24.003 103.982 39.164 1.00 44.65 739 THR C CA 1
ATOM 17553 C C . THR C 1 739 ? 22.849 103.261 38.454 1.00 45.15 739 THR C C 1
ATOM 17554 O O . THR C 1 739 ? 21.718 103.765 38.509 1.00 45.88 739 THR C O 1
ATOM 17558 N N . ALA C 1 740 ? 23.137 102.128 37.810 1.00 44.99 740 ALA C N 1
ATOM 17559 C CA . ALA C 1 740 ? 22.160 101.310 37.055 1.00 45.44 740 ALA C CA 1
ATOM 17560 C C . ALA C 1 740 ? 22.683 99.881 36.889 1.00 44.74 740 ALA C C 1
ATOM 17561 O O . ALA C 1 740 ? 23.909 99.684 36.949 1.00 44.50 740 ALA C O 1
ATOM 17563 N N . GLN C 1 741 ? 21.779 98.925 36.673 1.00 44.88 741 GLN C N 1
ATOM 17564 C CA . GLN C 1 741 ? 22.129 97.499 36.444 1.00 44.59 741 GLN C CA 1
ATOM 17565 C C . GLN C 1 741 ? 22.240 97.230 34.942 1.00 44.08 741 GLN C C 1
ATOM 17566 O O . GLN C 1 741 ? 23.152 96.483 34.550 1.00 43.77 741 GLN C O 1
ATOM 17572 N N . TYR C 1 742 ? 21.333 97.794 34.141 1.00 44.35 742 TYR C N 1
ATOM 17573 C CA . TYR C 1 742 ? 21.238 97.542 32.680 1.00 44.02 742 TYR C CA 1
ATOM 17574 C C . TYR C 1 742 ? 21.650 98.804 31.922 1.00 43.23 742 TYR C C 1
ATOM 17575 O O . TYR C 1 742 ? 21.238 99.906 32.323 1.00 43.10 742 TYR C O 1
ATOM 17584 N N . VAL C 1 743 ? 22.440 98.625 30.862 1.00 42.73 743 VAL C N 1
ATOM 17585 C CA . VAL C 1 743 ? 22.968 99.720 30.000 1.00 42.29 743 VAL C CA 1
ATOM 17586 C C . VAL C 1 743 ? 22.614 99.384 28.552 1.00 42.34 743 VAL C C 1
ATOM 17587 O O . VAL C 1 743 ? 23.084 98.347 28.059 1.00 42.99 743 VAL C O 1
ATOM 17591 N N . LYS C 1 744 ? 21.795 100.221 27.916 1.00 42.84 744 LYS C N 1
ATOM 17592 C CA . LYS C 1 744 ? 21.471 100.131 26.472 1.00 43.15 744 LYS C CA 1
ATOM 17593 C C . LYS C 1 744 ? 22.394 101.093 25.723 1.00 42.58 744 LYS C C 1
ATOM 17594 O O . LYS C 1 744 ? 22.407 102.289 26.070 1.00 42.65 744 LYS C O 1
ATOM 17600 N N . VAL C 1 745 ? 23.156 100.576 24.759 1.00 42.17 745 VAL C N 1
ATOM 17601 C CA . VAL C 1 745 ? 24.033 101.385 23.867 1.00 42.01 745 VAL C CA 1
ATOM 17602 C C . VAL C 1 745 ? 23.432 101.311 22.464 1.00 42.70 745 VAL C C 1
ATOM 17603 O O . VAL C 1 745 ? 23.241 100.189 21.959 1.00 42.83 745 VAL C O 1
ATOM 17607 N N . ILE C 1 746 ? 23.119 102.470 21.886 1.00 43.91 746 ILE C N 1
ATOM 17608 C CA . ILE C 1 746 ? 22.490 102.607 20.542 1.00 45.04 746 ILE C CA 1
ATOM 17609 C C . ILE C 1 746 ? 23.462 103.383 19.652 1.00 45.46 746 ILE C C 1
ATOM 17610 O O . ILE C 1 746 ? 23.838 104.507 20.034 1.00 47.08 746 ILE C O 1
ATOM 17615 N N . ALA C 1 747 ? 23.869 102.781 18.534 1.00 45.42 747 ALA C N 1
ATOM 17616 C CA . ALA C 1 747 ? 24.684 103.406 17.470 1.00 45.29 747 ALA C CA 1
ATOM 17617 C C . ALA C 1 747 ? 23.930 103.258 16.148 1.00 45.68 747 ALA C C 1
ATOM 17618 O O . ALA C 1 747 ? 23.663 102.111 15.752 1.00 44.91 747 ALA C O 1
ATOM 17620 N N . SER C 1 748 ? 23.562 104.378 15.523 1.00 47.03 748 SER C N 1
ATOM 17621 C CA . SER C 1 748 ? 22.815 104.413 14.241 1.00 48.36 748 SER C CA 1
ATOM 17622 C C . SER C 1 748 ? 23.812 104.354 13.091 1.00 48.00 748 SER C C 1
ATOM 17623 O O . SER C 1 748 ? 24.815 105.063 13.113 1.00 48.15 748 SER C O 1
ATOM 17626 N N . PRO C 1 749 ? 23.598 103.481 12.079 1.00 48.30 749 PRO C N 1
ATOM 17627 C CA . PRO C 1 749 ? 24.406 103.498 10.862 1.00 48.09 749 PRO C CA 1
ATOM 17628 C C . PRO C 1 749 ? 24.001 104.673 9.963 1.00 49.16 749 PRO C C 1
ATOM 17629 O O . PRO C 1 749 ? 23.118 105.413 10.334 1.00 49.63 749 PRO C O 1
ATOM 17633 N N . GLU C 1 750 ? 24.657 104.814 8.810 1.00 50.28 750 GLU C N 1
ATOM 17634 C CA . GLU C 1 750 ? 24.254 105.768 7.747 1.00 52.18 750 GLU C CA 1
ATOM 17635 C C . GLU C 1 750 ? 23.043 105.169 7.019 1.00 53.84 750 GLU C C 1
ATOM 17636 O O . GLU C 1 750 ? 23.239 104.201 6.259 1.00 53.13 750 GLU C O 1
ATOM 17642 N N . LYS C 1 751 ? 21.845 105.711 7.272 1.00 56.47 751 LYS C N 1
ATOM 17643 C CA . LYS C 1 751 ? 20.557 105.249 6.679 1.00 59.02 751 LYS C CA 1
ATOM 17644 C C . LYS C 1 751 ? 20.493 105.683 5.211 1.00 59.72 751 LYS C C 1
ATOM 17645 O O . LYS C 1 751 ? 19.830 104.989 4.414 1.00 61.08 751 LYS C O 1
ATOM 17651 N N . SER C 1 752 ? 21.128 106.815 4.890 1.00 59.57 752 SER C N 1
ATOM 17652 C CA . SER C 1 752 ? 21.073 107.492 3.568 1.00 59.97 752 SER C CA 1
ATOM 17653 C C . SER C 1 752 ? 22.469 108.004 3.196 1.00 58.64 752 SER C C 1
ATOM 17654 O O . SER C 1 752 ? 22.850 109.094 3.665 1.00 59.11 752 SER C O 1
ATOM 17657 N N . ILE C 1 753 ? 23.196 107.230 2.387 1.00 57.08 753 ILE C N 1
ATOM 17658 C CA . ILE C 1 753 ? 24.612 107.493 1.990 1.00 56.85 753 ILE C CA 1
ATOM 17659 C C . ILE C 1 753 ? 24.688 108.853 1.297 1.00 59.20 753 ILE C C 1
ATOM 17660 O O . ILE C 1 753 ? 23.840 109.169 0.465 1.00 61.05 753 ILE C O 1
ATOM 17665 N N . PRO C 1 754 ? 25.686 109.706 1.637 1.00 59.86 754 PRO C N 1
ATOM 17666 C CA . PRO C 1 754 ? 25.746 111.079 1.126 1.00 61.52 754 PRO C CA 1
ATOM 17667 C C . PRO C 1 754 ? 25.847 111.161 -0.407 1.00 62.63 754 PRO C C 1
ATOM 17668 O O . PRO C 1 754 ? 26.204 110.173 -1.029 1.00 61.63 754 PRO C O 1
ATOM 17672 N N . GLU C 1 755 ? 25.549 112.340 -0.967 1.00 65.23 755 GLU C N 1
ATOM 17673 C CA . GLU C 1 755 ? 25.247 112.546 -2.414 1.00 66.87 755 GLU C CA 1
ATOM 17674 C C . GLU C 1 755 ? 26.511 112.418 -3.277 1.00 65.63 755 GLU C C 1
ATOM 17675 O O . GLU C 1 755 ? 26.353 112.213 -4.496 1.00 66.44 755 GLU C O 1
ATOM 17681 N N . TRP C 1 756 ? 27.709 112.524 -2.690 1.00 63.83 756 TRP C N 1
ATOM 17682 C CA . TRP C 1 756 ? 29.005 112.427 -3.421 1.00 62.70 756 TRP C CA 1
ATOM 17683 C C . TRP C 1 756 ? 29.335 110.967 -3.764 1.00 60.59 756 TRP C C 1
ATOM 17684 O O . TRP C 1 756 ? 30.256 110.757 -4.572 1.00 60.43 756 TRP C O 1
ATOM 17695 N N . HIS C 1 757 ? 28.630 110.002 -3.164 1.00 59.78 757 HIS C N 1
ATOM 17696 C CA . HIS C 1 757 ? 28.922 108.543 -3.249 1.00 58.23 757 HIS C CA 1
ATOM 17697 C C . HIS C 1 757 ? 27.967 107.869 -4.247 1.00 58.48 757 HIS C C 1
ATOM 17698 O O . HIS C 1 757 ? 26.793 108.281 -4.322 1.00 59.20 757 HIS C O 1
ATOM 17705 N N . GLY C 1 758 ? 28.459 106.861 -4.977 1.00 58.32 758 GLY C N 1
ATOM 17706 C CA . GLY C 1 758 ? 27.697 106.089 -5.981 1.00 58.68 758 GLY C CA 1
ATOM 17707 C C . GLY C 1 758 ? 26.459 105.432 -5.390 1.00 58.91 758 GLY C C 1
ATOM 17708 O O . GLY C 1 758 ? 25.466 105.280 -6.129 1.00 59.87 758 GLY C O 1
ATOM 17709 N N . GLY C 1 759 ? 26.511 105.060 -4.105 1.00 58.19 759 GLY C N 1
ATOM 17710 C CA . GLY C 1 759 ? 25.396 104.441 -3.363 1.00 58.17 759 GLY C CA 1
ATOM 17711 C C . GLY C 1 759 ? 24.497 105.463 -2.683 1.00 59.23 759 GLY C C 1
ATOM 17712 O O . GLY C 1 759 ? 23.758 105.060 -1.766 1.00 58.83 759 GLY C O 1
ATOM 17713 N N . LYS C 1 760 ? 24.531 106.729 -3.118 1.00 60.78 760 LYS C N 1
ATOM 17714 C CA . LYS C 1 760 ? 23.778 107.849 -2.486 1.00 62.77 760 LYS C CA 1
ATOM 17715 C C . LYS C 1 760 ? 22.317 107.438 -2.251 1.00 63.39 760 LYS C C 1
ATOM 17716 O O . LYS C 1 760 ? 21.689 106.922 -3.196 1.00 63.48 760 LYS C O 1
ATOM 17722 N N . SER C 1 761 ? 21.823 107.641 -1.022 1.00 63.36 761 SER C N 1
ATOM 17723 C CA . SER C 1 761 ? 20.403 107.499 -0.592 1.00 64.72 761 SER C CA 1
ATOM 17724 C C . SER C 1 761 ? 20.120 106.093 -0.038 1.00 64.22 761 SER C C 1
ATOM 17725 O O . SER C 1 761 ? 19.159 105.965 0.747 1.00 64.54 761 SER C O 1
ATOM 17728 N N . TYR C 1 762 ? 20.906 105.079 -0.420 1.00 64.44 762 TYR C N 1
ATOM 17729 C CA . TYR C 1 762 ? 20.774 103.683 0.080 1.00 64.63 762 TYR C CA 1
ATOM 17730 C C . TYR C 1 762 ? 21.417 103.567 1.462 1.00 62.47 762 TYR C C 1
ATOM 17731 O O . TYR C 1 762 ? 22.286 104.363 1.812 1.00 62.22 762 TYR C O 1
ATOM 17740 N N . PRO C 1 763 ? 21.023 102.568 2.288 1.00 60.32 763 PRO C N 1
ATOM 17741 C CA . PRO C 1 763 ? 21.550 102.432 3.643 1.00 57.91 763 PRO C CA 1
ATOM 17742 C C . PRO C 1 763 ? 22.936 101.771 3.625 1.00 54.99 763 PRO C C 1
ATOM 17743 O O . PRO C 1 763 ? 23.129 100.861 2.844 1.00 54.71 763 PRO C O 1
ATOM 17747 N N . GLY C 1 764 ? 23.852 102.255 4.470 1.00 52.60 764 GLY C N 1
ATOM 17748 C CA . GLY C 1 764 ? 25.230 101.742 4.595 1.00 50.55 764 GLY C CA 1
ATOM 17749 C C . GLY C 1 764 ? 25.370 100.780 5.763 1.00 48.84 764 GLY C C 1
ATOM 17750 O O . GLY C 1 764 ? 24.465 100.752 6.617 1.00 48.48 764 GLY C O 1
ATOM 17751 N N . PHE C 1 765 ? 26.470 100.019 5.793 1.00 47.55 765 PHE C N 1
ATOM 17752 C CA . PHE C 1 765 ? 26.843 99.080 6.884 1.00 46.18 765 PHE C CA 1
ATOM 17753 C C . PHE C 1 765 ? 27.470 99.858 8.048 1.00 45.61 765 PHE C C 1
ATOM 17754 O O . PHE C 1 765 ? 28.145 100.881 7.807 1.00 46.07 765 PHE C O 1
ATOM 17762 N N . LEU C 1 766 ? 27.251 99.378 9.276 1.00 44.38 766 LEU C N 1
ATOM 17763 C CA . LEU C 1 766 ? 27.968 99.815 10.502 1.00 43.35 766 LEU C CA 1
ATOM 17764 C C . LEU C 1 766 ? 28.629 98.587 11.136 1.00 42.07 766 LEU C C 1
ATOM 17765 O O . LEU C 1 766 ? 27.909 97.608 11.393 1.00 41.75 766 LEU C O 1
ATOM 17770 N N . PHE C 1 767 ? 29.940 98.648 11.379 1.00 41.17 767 PHE C N 1
ATOM 17771 C CA . PHE C 1 767 ? 30.739 97.568 12.013 1.00 40.89 767 PHE C CA 1
ATOM 17772 C C . PHE C 1 767 ? 31.274 98.062 13.361 1.00 40.49 767 PHE C C 1
ATOM 17773 O O . PHE C 1 767 ? 31.885 99.146 13.394 1.00 40.25 767 PHE C O 1
ATOM 17781 N N . VAL C 1 768 ? 31.039 97.288 14.426 1.00 39.92 768 VAL C N 1
ATOM 17782 C CA . VAL C 1 768 ? 31.452 97.603 15.827 1.00 39.95 768 VAL C CA 1
ATOM 17783 C C . VAL C 1 768 ? 32.127 96.358 16.421 1.00 39.73 768 VAL C C 1
ATOM 17784 O O . VAL C 1 768 ? 31.644 95.245 16.135 1.00 40.01 768 VAL C O 1
ATOM 17788 N N . ASP C 1 769 ? 33.196 96.545 17.207 1.00 39.51 769 ASP C N 1
ATOM 17789 C CA . ASP C 1 769 ? 34.091 95.455 17.694 1.00 39.38 769 ASP C CA 1
ATOM 17790 C C . ASP C 1 769 ? 33.968 95.252 19.211 1.00 39.36 769 ASP C C 1
ATOM 17791 O O . ASP C 1 769 ? 34.177 94.106 19.659 1.00 39.26 769 ASP C O 1
ATOM 17796 N N . GLU C 1 770 ? 33.691 96.309 19.982 1.00 39.16 770 GLU C N 1
ATOM 17797 C CA . GLU C 1 770 ? 33.672 96.237 21.468 1.00 39.21 770 GLU C CA 1
ATOM 17798 C C . GLU C 1 770 ? 32.910 97.433 22.047 1.00 38.84 770 GLU C C 1
ATOM 17799 O O . GLU C 1 770 ? 32.971 98.526 21.462 1.00 37.57 770 GLU C O 1
ATOM 17805 N N . ILE C 1 771 ? 32.214 97.197 23.160 1.00 39.60 771 ILE C N 1
ATOM 17806 C CA . ILE C 1 771 ? 31.558 98.231 24.010 1.00 40.37 771 ILE C CA 1
ATOM 17807 C C . ILE C 1 771 ? 32.284 98.241 25.360 1.00 40.62 771 ILE C C 1
ATOM 17808 O O . ILE C 1 771 ? 32.170 97.248 26.105 1.00 40.13 771 ILE C O 1
ATOM 17813 N N . THR C 1 772 ? 33.023 99.318 25.636 1.00 40.83 772 THR C N 1
ATOM 17814 C CA . THR C 1 772 ? 33.812 99.528 26.878 1.00 41.59 772 THR C CA 1
ATOM 17815 C C . THR C 1 772 ? 32.994 100.406 27.835 1.00 42.24 772 THR C C 1
ATOM 17816 O O . THR C 1 772 ? 32.595 101.508 27.419 1.00 42.23 772 THR C O 1
ATOM 17820 N N . ILE C 1 773 ? 32.749 99.927 29.060 1.00 43.40 773 ILE C N 1
ATOM 17821 C CA . ILE C 1 773 ? 31.957 100.640 30.109 1.00 44.67 773 ILE C CA 1
ATOM 17822 C C . ILE C 1 773 ? 32.786 100.725 31.396 1.00 45.36 773 ILE C C 1
ATOM 17823 O O . ILE C 1 773 ? 33.220 99.667 31.875 1.00 45.31 773 ILE C O 1
ATOM 17828 N N . ASN C 1 774 ? 32.957 101.932 31.948 1.00 47.17 774 ASN C N 1
ATOM 17829 C CA . ASN C 1 774 ? 33.691 102.178 33.222 1.00 48.46 774 ASN C CA 1
ATOM 17830 C C . ASN C 1 774 ? 32.985 103.266 34.045 1.00 48.10 774 ASN C C 1
ATOM 17831 O O . ASN C 1 774 ? 32.001 103.875 33.621 1.00 47.87 774 ASN C O 1
#

B-factor: mean 63.73, std 22.56, range [29.89, 194.4]

CATH classification: 3.20.20.80

Foldseek 3Di:
DAEFALLFFPRFADKDFDPAFFAKADPPEAEEEAPPDPLRLLLRVVLQVLCCLQEVDGHYYDYDDDDWNYAYEEEDDDVPAQLKWKWFTHNGYIYIYGNDSNNSLVSSLSSSLRGFRDYPDIYTYGGMITTGHFPFPAEEAEDACQLAHDDLVLLLLVLVVCLNLSGAEYEYEQAFLQAHAEQAPVQNLLQVALFWAQFAAPAQNPVRTGRDIHGYHDYLVSLLVSCVSNVSSNHAYAYEPADFFRCLSVCCSAVCQWQVSDDTHRDRHDDGDQTGGQLLDPVNLVVLLSRVVSVCVSHVALEHEHELPRHDCVSLVVGPSSVVVLVVVVQDDDPQAHSSLLSSLVSVLSNQVSSVVVRHHYEYELSNPRSHHNPQYEYEYACACVSVLVCLVVVHAYAYAHVQAAALLEDQDPPCVPPQRGDYDHHHLVSNLVDQNQDPPDDPSSSVSHNYYYHYYDCNRPNDSLSVLQSPPPSSSSSSSNRGPDPVPRDPLSSLLNRVSSVSVCVSSVHHYHCPLQAWDWDFPQDLVVLFTKIDTDHSNRAWKAKAFAQDDTDPPHDTDDHIDGHNDWGFIWMWGDDPVDIHDIDTFTQQAALQASFDKDFPDDWDPVQQQVHPNQQRSSGADKLDLNPSLKTKDWPFKRKMKTFSVAWDWWFKKKWKWFFDVVQLEFEFQKKWKWADAPRPDTHTFDMDGDDADDPPDDGMMDMDMDGGDTDIHRMMIMITHFACAHPDVGPRGGHIGMIIIRYMHID/DAEFALLFFPGFQDKDADPAFWAWLDPVAEEEEAPPDVLRVLLRVVLQVLCCLQAVGGHYYDYDQDDWSYAHEEEDPDVPAQLKWKWFTDRTYIYTYGNDSNNSLVVSLSVSLRGFRDYPDRHIYGGIITTGWFPFPAEEAEDACQLAHDDLVLLLVVLVVCLNLSHAEYEYAQAFLQAHAEQAPVQRLLQVALFWAQFAADAQPPVDTDRDIHGYHAYLVSLLVSCVSNVSSNHAYAYEPAPQFRCLSVCCSQVCQWLVSDDGHRDRHDDGDQTGGQLLDVVNLVVLLSRVVSVCVSGVALEHEHELPRHDCVSLVVRPSSVVVLVVVVADDDPQAHSSLLSSLVSVLSSQVSSVVVRHHYEYELSNPHSHHRPQYEYEYACACVSVLVCLVVVAAYEYAHVQAAALLEDQDPPQVPAQRGPYDHHHLVSNLPDQNQDPPDDPNSSVSHNYYYHYYDCNRPNDSLSVLQSPPPSSSSSSNNRGPDPVPRDVLSSLLNVVSSVSVCVSSVGHYHCPLQAWDWDFDQDLVVLFTWIDTDHSPRAWKFKAFAQDDTDPPHDTCPHIDGHNAWGFIWIWGDDPVDIHDIDTFTFQAALQASFDKDFPDDWDPVQQQVHPNLARSRGADKLDLNPSLKTKDWPFKRKMKTFSVDWDWWFKKKWKWFFDVVQLEHEFQKKWKWFAAVQPDTHTFWMDGDDADDPPDDGMMDMDMTGGDTDIHRMMIMITHFACAHPPVGPSGGHTGMIMIRYIHID/DAEFDLLFFPNFPDKDFDPAFWAKADEPQAEEEAPPDPLVLLLRVVLQVLCCLQAVDGHYRDYDADDWSYDYEYQDDDLPQQLKWKWFTHHRYIYIYGNDSNVSLVSSLSVSLRGHNDYPDMYTYGGIITTGWFPFPAEEAEDQCQLAHDALVLVLVVLVVCLNLSGQEYEYEQAFLQAHAEQAPVQRLLQVALFKHQWAAPAQNPVDIGRPIHGYHAYLVSLLVSCVSNVSSNHAYAYEPEPQWRHLSVCCSPVVQWLVSDPGHRDNHDDGDQTGGQLLDVVNLVVLLRRVVSVCVSGVALEHEHEQPRHDLVSLVVRPSSVVVLVVVVQDDDPQAHSSLLSSLVSVLSSQVSSVVVNHHYEYELSNPRSHHNPAYEYEDACACVSVQVCLVVVYAYAYAYVQAAALLEDQDPVPVPPQRGPYDHHHLVSNLVDQQQDPPDDPSSSVRDNYYYHYYHCNRPHDSLSVLQSPPPSSSSSSSNRGPDPVPRDPLSSLLNVVSSVSVCVSSPGHYHCPQQAWDWDFDQDLPVLFTWIDTDHSHRAWKFKAFAQDDTDPPHDTDPGIDGHNAFTWIWMWGDDPVGIHDIDTFTFQHALQASFDKDFPDDWDPVQQQVHDNLARSRGADKLDLNPSLKTKDWLFKRKMKTFSVDWDWWFKKKWKWFFDVVQLEHEFQKKWKWFAAVVPDTHTFDMDGDDADDPPDDGMMDMDMTGGDTDIHRMMIMITHFACAHPPVDPRGGHIGMIIIRYMHID

Solvent-accessible surface area: 88232 Å² total; per-residue (Å²): 172,67,119,6,60,16,70,6,3,2,12,0,69,83,52,85,74,54,185,86,103,52,1,59,0,100,68,61,6,88,0,10,21,36,159,82,36,144,112,0,75,68,0,0,70,8,0,12,64,20,0,89,46,0,0,36,45,55,12,53,68,86,44,23,111,147,38,158,86,3,0,22,1,28,82,28,64,118,112,155,42,71,23,19,2,43,0,69,4,70,74,120,17,2,52,0,24,0,20,44,33,18,0,0,0,0,0,0,0,1,0,8,5,3,5,34,56,13,114,60,28,42,1,7,0,31,4,5,71,0,68,6,12,7,67,6,48,19,1,0,0,0,0,0,0,0,9,18,42,2,66,18,105,51,0,45,39,1,0,43,0,0,2,0,2,2,0,4,54,0,0,1,0,1,1,1,0,1,0,1,1,1,43,2,139,130,42,67,89,0,12,119,76,0,4,86,6,66,0,13,9,80,15,92,70,15,9,82,38,58,64,50,48,55,23,24,83,2,48,22,131,66,0,92,75,0,17,89,43,0,54,70,20,31,4,49,6,1,0,0,0,0,0,1,0,6,1,11,0,0,0,14,4,28,46,84,7,1,23,90,41,22,95,22,80,10,30,22,37,13,36,59,10,20,21,2,1,0,1,15,13,99,95,2,16,119,3,1,53,12,0,0,22,15,0,20,141,5,0,91,6,101,72,0,0,0,0,0,8,61,7,29,26,35,49,0,55,145,6,112,101,0,46,57,46,6,181,94,83,42,20,147,8,45,166,112,34,10,68,11,24,78,0,1,4,48,2,2,55,55,0,5,139,36,0,41,103,100,53,32,48,0,0,0,2,3,8,1,39,41,4,41,25,1,97,80,2,6,0,0,0,32,119,16,43,79,9,0,37,80,0,0,107,82,152,25,39,0,4,0,0,0,10,12,24,1,12,1,10,19,12,11,16,165,62,57,109,47,19,53,80,2,70,19,46,81,2,25,15,104,52,0,8,68,2,66,0,38,10,111,79,8,66,95,114,41,40,117,60,5,96,0,0,0,2,1,1,24,0,22,40,3,64,80,21,60,27,0,12,35,6,1,0,2,0,1,0,0,0,1,1,1,0,2,2,32,65,128,64,47,84,57,150,49,0,28,50,2,0,18,83,4,3,107,0,0,58,43,55,64,16,49,10,2,111,52,22,28,39,7,134,26,89,36,77,61,32,79,104,85,26,6,0,20,0,50,4,76,12,35,51,135,16,72,12,14,34,12,74,69,31,20,53,4,52,71,125,15,79,88,43,148,37,47,19,100,11,146,118,31,9,28,2,15,0,13,0,36,24,150,94,44,85,17,64,15,39,58,38,88,2,39,28,12,74,0,3,8,50,61,23,94,41,71,62,94,16,31,136,51,26,61,90,180,11,27,55,9,0,5,13,0,11,53,18,93,41,81,14,82,77,18,58,0,0,0,1,82,58,31,27,0,14,0,16,0,36,5,116,119,92,28,113,1,26,14,0,25,3,2,0,0,1,55,17,61,23,20,2,1,11,1,82,15,1,25,0,35,14,5,153,88,28,110,101,42,92,130,46,14,46,92,86,24,115,39,16,132,107,34,38,68,58,19,67,56,112,24,96,11,13,5,95,58,41,85,2,37,47,0,29,0,30,0,30,1,7,107,64,3,21,143,92,20,75,0,101,82,94,45,0,27,0,0,0,1,0,0,22,0,43,177,68,118,5,62,16,70,4,2,1,16,0,76,64,53,78,107,61,188,99,94,47,6,51,0,98,72,66,1,72,0,4,27,35,152,69,40,134,118,0,79,70,0,0,67,8,0,9,67,23,0,90,47,0,0,32,39,116,6,85,49,82,36,26,86,146,41,151,66,2,0,17,2,27,72,58,27,118,145,122,50,71,24,14,1,64,1,57,2,78,73,123,19,2,49,0,23,0,19,48,39,17,0,0,0,0,0,0,0,1,1,7,4,3,4,32,55,19,110,73,26,79,0,1,0,33,6,5,84,1,89,4,19,7,63,7,46,18,2,0,0,0,0,0,0,0,10,16,41,1,72,19,101,49,0,45,43,1,0,41,0,0,2,0,2,2,0,4,54,0,0,0,0,1,1,1,0,1,0,2,1,1,45,2,131,128,42,63,92,0,11,122,75,0,4,84,7,72,0,14,9,85,18,83,68,17,8,92,32,61,119,80,95,58,23,24,81,2,42,20,123,66,0,78,75,0,13,72,40,0,56,62,22,34,4,49,6,0,0,0,0,0,0,1,0,7,2,13,0,0,0,15,5,29,46,83,7,1,23,91,42,25,101,24,77,10,40,21,42,13,39,53,8,16,17,2,0,0,1,14,14,100,105,1,19,107,2,3,40,18,0,0,21,21,0,19,146,8,0,92,7,104,71,0,0,0,0,0,10,61,7,28,30,33,34,0,62,129,4,110,98,0,51,58,44,7,177,94,83,43,20,145,9,46,168,108,34,10,76,14,22,78,0,1,3,47,2,2,56,53,1,5,136,38,0,40,108,99,55,32,51,0,1,0,1,4,7,1,41,42,3,41,24,1,96,79,3,8,0,0,0,34,114,15,37,79,8,0,32,79,0,0,104,81,140,26,35,0,5,0,0,0,13,14,24,0,11,0,9,20,16,10,14,163,44,53,100,38,22,56,83,3,67,20,40,78,4,22,15,105,59,0,8,67,2,64,0,39,7,109,78,8,71,106,110,36,43,120,58,5,96,0,0,0,1,0,1,24,0,22,39,3,64,78,20,58,33,0,13,34,6,1,0,2,0,1,0,0,0,1,1,0,1,2,3,47,67,121,60,44,81,50,148,49,0,28,53,1,0,26,74,5,5,102,0,0,70,45,58,62,15,54,15,1,118,49,20,30,47,9,128,25,95,31,72,47,27,83,102,80,24,5,0,23,0,55,7,70,14,40,52,126,16,75,11,16,32,14,71,68,27,19,51,4,44,36,86,16,79,90,45,153,37,49,22,109,13,149,130,44,7,31,0,11,0,15,0,35,20,148,108,40,78,15,62,13,34,56,31,90,3,38,31,12,72,0,4,10,51,67,26,92,38,68,62,93,16,33,130,52,29,58,89,166,10,29,50,7,0,4,13,0,10,62,22,90,40,78,16,80,75,20,60,0,0,0,1,77,61,31,26,0,15,0,17,0,31,7,128,123,98,31,110,0,25,11,0,26,3,3,0,0,0,57,17,58,19,20,2,1,12,2,85,14,1,26,0,37,13,5,151,90,28,114,106,41,93,131,48,13,54,90,87,28,112,42,15,136,110,35,35,71,60,18,68,56,114,23,91,12,12,4,92,61,38,77,1,35,51,0,41,0,32,0,23,1,7,118,64,3,20,136,90,20,75,0,96,81,94,41,0,27,0,0,0,1,0,0,25,0,44,148,78,116,7,64,18,66,8,3,3,13,0,99,74,55,82,83,48,176,85,99,62,7,74,2,97,79,44,2,78,0,17,15,49,147,76,32,148,122,0,90,79,0,0,66,6,1,12,58,22,1,95,51,0,0,37,43,111,8,54,70,85,50,25,117,122,36,172,77,2,1,16,1,31,68,38,53,130,140,106,61,76,25,12,5,39,0,79,3,71,73,111,14,3,50,0,17,0,21,51,41,18,0,0,0,0,0,0,0,1,2,8,4,4,2,30,56,12,122,64,25,33,0,16,1,39,3,4,67,0,69,9,23,7,67,13,46,18,1,0,0,0,0,0,0,0,10,16,42,2,70,26,107,53,0,40,39,1,0,42,0,0,2,0,2,3,0,5,56,0,0,2,0,1,1,2,0,1,0,1,1,1,47,1,125,119,40,65,95,0,9,122,79,0,2,84,8,67,0,14,9,93,27,121,68,72,56,134,54,57,112,86,90,55,24,22,80,2,40,30,125,72,0,88,86,0,13,83,44,0,53,70,21,33,4,50,7,1,0,0,0,0,0,1,0,7,2,13,0,0,0,17,6,30,49,88,6,1,22,89,40,23,139,29,140,11,55,80,50,14,38,66,8,62,36,2,1,0,1,16,13,101,100,1,17,108,2,2,48,22,1,0,17,30,0,15,140,6,0,95,6,106,68,0,0,0,0,0,10,61,7,31,34,73,69,0,82,172,4,107,100,0,51,59,48,4,177,94,86,42,17,145,78,88,196,116,34,40,66,16,52,76,0,1,5,50,1,2,54,53,0,5,139,39,0,41,106,99,55,33,57,0,0,0,1,4,8,2,31,41,6,40,22,1,97,77,2,5,0,0,0,34,116,13,43,69,7,0,32,90,0,0,102,96,143,27,38,0,5,0,0,0,36,72,51,0,12,0,10,43,12,10,12,171,57,53,147,102,18,59,103,4,70,19,48,84,4,23,13,108,106,0,7,68,2,67,0,41,12,106,74,9,63,45,116,29,54,137,53,10,106,0,0,0,2,1,1,24,0,20,42,4,65,77,22,59,31,0,12,36,7,1,0,2,0,1,0,0,0,0,0,1,0,2,3,47,62,109,66,48,85,46,127,49,0,39,57,3,0,21,73,6,3,115,0,0,64,39,58,61,14,56,7,2,101,43,30,20,37,8,136,24,102,41,78,58,31,35,41,69,24,3,0,20,0,54,4,74,15,30,56,138,15,72,11,13,37,13,69,108,55,75,136,4,52,73,128,17,76,87,44,146,36,48,17,101,12,133,133,112,11,64,2,18,0,11,0,41,17,140,79,40,86,22,120,72,39,70,32,126,1,37,28,12,78,0,4,10,51,48,22,90,40,69,60,93,16,33,174,129,32,66,89,178,11,25,56,5,0,3,14,0,11,54,19,94,44,77,15,124,75,17,63,0,0,0,0,87,57,30,27,0,12,0,19,0,34,6,100,97,67,28,106,1,44,14,0,24,2,3,0,0,1,51,14,62,70,80,2,0,12,1,81,16,2,19,0,33,14,5,150,88,31,110,103,44,90,127,44,14,57,90,90,24,118,43,14,131,121,122,51,159,65,19,68,56,115,25,125,12,99,28,117,81,41,78,1,26,50,0,36,0,32,0,23,1,6,101,63,4,22,149,91,21,82,0,105,77,132,47,0,24,0,0,0,0,2,0,26,0,71

Radius of gyration: 42.96 Å; Cα contacts (8 Å, |Δi|>4): 5484; chains: 3; bounding box: 101×99×129 Å

Nearest PDB structures (foldseek):
  6q63-assembly3_C  TM=9.979E-01  e=0.000E+00  Bacteroides thetaiotaomicron
  7dvb-assembly4_D  TM=9.260E-01  e=1.450E-48  Bacteroides thetaiotaomicron
  7dva-assembly1_B  TM=9.255E-01  e=1.794E-48  Bacteroides thetaiotaomicron
  7dvb-assembly3_C  TM=9.177E-01  e=2.469E-48  Bacteroides thetaiotaomicron
  7dvb-assembly1_A  TM=9.084E-01  e=2.705E-47  Bacteroides thetaiotaomicron

Secondary structure (DSSP, 8-state):
-EE-----SSPPSEE---SSPPEEE-TT-EEEE-TT-HHHHHHHHHHHHHHHHHSS---EEEE-S--SSEEEEEE-S-SSSTT-EEEEE-SS-EEEEESSHHHHHHHHHHHHHHS---TT--EEE--EEEEE--S-SEEEEEEE-SSS---HHHHHHHHHHHHHTT--EEEEEEEETTEE-B--SS-THHHHTTTEES-EESTTT-S-EE---EE--B-HHHHHHHHHHHHHTT-EEEEEE--SSS-HHHHHH-GGGBSS-------SS-S--S--B-TT-HHHHHHHHHHHHHHHHH---SEEEEE--S--SHHHHH-HHHHHHHHHHT----SS--HHHHHHHHHHHHHHHHHHHTT-EEEEEGGGGTTS--TTPEEEE-SSSHHHHHHHHTT--EEE--TTT-BTTS-SSS-GGGSPP-S-----HHHHHH--SS-TTS-HHHHTTEEEEEEB---TT--SHHHHHHHHTTHHHHHHHHHHS-GGG--HHHHHHHHHHHHHHHHHTT-----GGGSPEEEEEEETTTTEEEEEEE-TT---EEEESBSSPP-TTSPBP-S-EEE-S-EEEEEEE--TT-PPPPEEEEE---TTTT--EEESSPPPSTT-TT-GGGGGSS----S-TTSSS-EEE-SS-EEEEEEEEEEEEEEEEEEEEEEBGGGTB---SEEEEEEESSSS--EEEEEEE-PPP-TTS--EEEEEEEEEEEEEEEEEEEEEE--SS--TTSTTTTSPPBEEEEEEEE-/--B-----SSPPS-EEE-SSPPEEE-SSPPEEE-TT-HHHHHHHHHHHHHHHHHSSS---EEE-S--SS-EEEE--S-SSSTT-EEEEEETTEEEEE-SSHHHHHHHHHHHHHHS---TTS-EEE--EEEEE--S-SEEEEEEE-SSS---HHHHHHHHHHHHHTT--EEEEEEEETTEE-B--SS-THHHHTTTEES-EESTTT-S-EE---EE--B-HHHHHHHHHHHHTTT-EEEEEEEESSS-HHHHHH-GGGBSS-------SS-S--S--B-TT-HHHHHHHHHHHHHHHHH---SEEEEE--S--STTGGG-HHHHHHHHHHT----SS--HHHHHHHHHHHHHHHHHHHTT-EEEEEGGGGTT---TT-EEEE-SSSHHHHHHHHTT--EEE--TTT-BTTS-SSS-GGGSPP-S-----HHHHHH--SS-TTS-TTGGGGEEEEEEB---TT--SHHHHHHHHTTHHHHHHHHHHS-GGG--HHHHHHHHHHHHHHHHHHT-----GGGSPEEEEEEETTTTEEEEEEE-SS---EEEESBSSPP-TTSPBP-S-EEE-S-EEEEEEE--SS-PPPPEEEEE---TTTT--EEESSPPPSTT-TT-GGGGGSS----S-TTSSS-EEE-SS-EEEEEEEEEEEEEEEEEEEEEEBGGGTB---SEEEEEEESSSS--EEEEEEE-PPPPTTS--EEEEEEEEEEEEEEEEEEEEEE--SS--TTSTTTTSPPBEEEEEEEE-/-EE-----SSPPSEE----SPPEEE-BTBEEEB-TT-HHHHHHHHHHHHHHHHHSS---EE--BS--SSEEEEE--S-SSSTT-EEEEE-SSEEEEE-SSHHHHHHHHHHHHHHS---TT--EEE--EEEEE--S-SEEEEEEE-SSS---HHHHHHHHHHHHHTT--EEEEE-EETTEE-B--TT-THHHHTTTB-S-EE-TTT-S-EE----B--B-HHHHHHHHHHHHTTT-EEEEEEEESSS-HHHHHH-GGGBSS-------SS-S--S--B-TT-HHHHHHHHHHHHHHHHH---SEEEEE--S--SHHHHH-HHHHHHHHHTT----SS--HHHHHHHHHHHHHHHHHHHTT-EEEEEGGGGTT---TT-EEEE-SSSHHHHHHHHTT--EEE--TTT-BTTS-SSS-GGGSPP-S-----HHHHHH--SS-TTS-TTTGGGEEEEEEB---TT--SHHHHHHHHTTHHHHHHHHHHS-GGG--HHHHHTTSHHHHHHHHHHT-----GGGS-EEEEEEETTTTEEEEEEE-TT---EEEESBSSPP-TTSPBP-S-EEE-S-EEEEEEE--TT---PPEEEEE---TTTT--EEESSPPPSTT-TT-GGGGGSS----S-TTSSS-EEE-SS-EEEEEEEEEEEEEEEEEEEEEEBGGGTB---SEEEEEEESSSS--EEEEEEE-PPP-TTSPPEEEEEEEEEEEEEEEEEEEEEE--SS--TTSTTTTSPPBEEEEEEEE-

Sequence (2253 aa):
QEEANYQIIPLPQEIVTSQVNPFILKSGVKILYPEGNEKMQRNAQFLADYLKTATGKDFSIEAGTEGKNAIVLALGSEVENPESYQLKVTDQGVTITAPTEAGVFYGIQTLRKSLPIALGADVALPAVEIKDAPRFGYRGAHFDVSRHFFTIDEVKTYIDMLALHNMNRLHWHITDDQGWRLEIKKYPKLTEIGSQRSGTVIGRNSGEYDNTPYGGFYTQEQAKEIVDYAAERYITVVPEIDLPGHMLAALAAYPELGCTGGPYEVWRQWGVADDVLCAGNDQVLKFLEDVYGELIEIFPSEYIHVGGDECPKVRWEKCPKCQARIKALGLKSDKNHSKEERLQSFVINHIEKFLNDHGRQIIGWDEILEGGLAPNATVMSWRGESGGIEAAKQKHDVIMTPNTYLYFDYYQAKDTENEPFGIGGYLPMERVYSYEPMPASLTPDEQQYIKGVQANLWTEYIATFSHAQYMVLPRWAALCEVQWSTPDKKNYEDFLSRLPRLIKWYDAEGYNYAKHVFDVKAEFTPNPADGTLDITLTTIDNAPIHYTLDGTEPTSTSPVYDGALKIKENADFSAIAIRPTGNSRVVSEKIDFSKSSMKPIVANQPVNKQYEFKGVSTLVDGLKGNGNYKTGRWIAFRGNDMDVTIDLKQPTEISSVAISTCVEKGDWVFDTRGLSVEVSEDGTNFTKVASEAYPAMKETDKNGVYDHKLTFTPVTAQYVKVIASPEKSIPEWHGGKSYPGFLFVDEITINQEEANYQIIPLPQEIVTSQVNPFILKSGVKILYPEGNEKMQRNAQFLADYLKTATGKDFSIEAGTEGKNAIVLALGSEVENPESYQLKVTDQGVTITAPTEAGVFYGIQTLRKSLPIALGADVALPAVEIKDAPRFGYRGAHFDVSRHFFTIDEVKTYIDMLALHNMNRLHWHITDDQGWRLEIKKYPKLTEIGSQRSGTVIGRNSGEYDNTPYGGFYTQEQAKEIVDYAAERYITVVPEIDLPGHMLAALAAYPELGCTGGPYEVWRQWGVADDVLCAGNDQVLKFLEDVYGELIEIFPSEYIHVGGDECPKVRWEKCPKCQARIKALGLKSDKNHSKEERLQSFVINHIEKFLNDHGRQIIGWDEILEGGLAPNATVMSWRGESGGIEAAKQKHDVIMTPNTYLYFDYYQAKDTENEPFGIGGYLPMERVYSYEPMPASLTPDEQQYIKGVQANLWTEYIATFSHAQYMVLPRWAALCEVQWSTPDKKNYEDFLSRLPRLIKWYDAEGYNYAKHVFDVKAEFTPNPADGTLDITLTTIDNAPIHYTLDGTEPTSTSPVYDGALKIKENADFSAIAIRPTGNSRVVSEKIDFSKSSMKPIVANQPVNKQYEFKGVSTLVDGLKGNGNYKTGRWIAFRGNDMDVTIDLKQPTEISSVAISTCVEKGDWVFDTRGLSVEVSEDGTNFTKVASEAYPAMKETDKNGVYDHKLTFTPVTAQYVKVIASPEKSIPEWHGGKSYPGFLFVDEITINQEEANYQIIPLPQEIVTSQVNPFILKSGVKILYPEGNEKMQRNAQFLADYLKTATGKDFSIEAGTEGKNAIVLALGSEVENPESYQLKVTDQGVTITAPTEAGVFYGIQTLRKSLPIALGADVALPAVEIKDAPRFGYRGAHFDVSRHFFTIDEVKTYIDMLALHNMNRLHWHITDDQGWRLEIKKYPKLTEIGSQRSGTVIGRNSGEYDNTPYGGFYTQEQAKEIVDYAAERYITVVPEIDLPGHMLAALAAYPELGCTGGPYEVWRQWGVADDVLCAGNDQVLKFLEDVYGELIEIFPSEYIHVGGDECPKVRWEKCPKCQARIKALGLKSDKNHSKEERLQSFVINHIEKFLNDHGRQIIGWDEILEGGLAPNATVMSWRGESGGIEAAKQKHDVIMTPNTYLYFDYYQAKDTENEPFGIGGYLPMERVYSYEPMPASLTPDEQQYIKGVQANLWTEYIATFSHAQYMVLPRWAALCEVQWSTPDKKNYEDFLSRLPRLIKWYDAEGYNYAKHVFDVKAEFTPNPADGTLDITLTTIDNAPIHYTLDGTEPTSTSPVYDGALKIKENADFSAIAIRPTGNSRVVSEKIDFSKSSMKPIVANQPVNKQYEFKGVSTLVDGLKGNGNYKTGRWIAFRGNDMDVTIDLKQPTEISSVAISTCVEKGDWVFDTRGLSVEVSEDGTNFTKVASEAYPAMKETDKNGVYDHKLTFTPVTAQYVKVIASPEKSIPEWHGGKSYPGFLFVDEITIN

InterPro domains:
  IPR000421 Coagulation factor 5/8, C-terminal domain [PF00754] (638-749)
  IPR000421 Coagulation factor 5/8, C-terminal domain [PS50022] (609-745)
  IPR008979 Galactose-binding-like domain superfamily [SSF49785] (653-747)
  IPR015882 Beta-hexosaminidase, bacterial type, N-terminal [PF02838] (29-156)
  IPR015883 Beta-hexosaminidase, catalytic domain [PF00728] (159-509)
  IPR017853 Glycoside hydrolase superfamily [SSF51445] (159-522)
  IPR025705 Beta-hexosaminidase [PR00738] (117-137)
  IPR025705 Beta-hexosaminidase [PR00738] (153-170)
  IPR025705 Beta-hexosaminidase [PR00738] (182-203)
  IPR025705 Beta-hexosaminidase [PR00738] (252-269)
  IPR025705 Beta-hexosaminidase [PR00738] (300-318)
  IPR025705 Beta-hexosaminidase [PR00738] (322-335)
  IPR025705 Beta-hexosaminidase [PR00738] (473-489)
  IPR025705 Beta-hexosaminidase [PR00738] (491-508)
  IPR025705 Beta-hexosaminidase [PTHR22600] (17-539)
  IPR026876 Fn3 associated repeat [PF13287] (558-613)
  IPR029018 Beta-hexosaminidase-like, domain 2 [G3DSA:3.30.379.10] (18-155)
  IPR029018 Beta-hexosaminidase-like, domain 2 [SSF55545] (18-158)